Protein 8C9G (pdb70)

Organism: Priestia megaterium (strain ATCC 14581 / DSM 32 / CCUG 1817 / JCM 2506 / NBRC 15308 / NCIMB 9376 / NCTC 10342 / NRRL B-14308 / VKM B-512 / Ford 19) (NCBI:txid1348623)

Solvent-accessible surface area: 75928 Å² total; per-residue (Å²): 153,128,32,88,103,0,14,45,49,47,153,53,148,5,50,68,115,0,72,7,29,96,66,2,42,133,27,29,119,85,20,66,156,18,79,12,18,85,72,1,29,144,88,0,127,77,66,82,60,16,0,3,4,0,6,18,16,39,0,58,34,116,6,101,4,23,38,0,1,14,3,0,0,0,2,0,2,3,4,7,24,0,3,39,24,60,10,0,5,2,3,0,1,0,12,0,0,0,31,19,0,3,46,16,3,48,146,108,102,189,25,70,103,181,144,42,77,76,5,72,1,6,104,62,0,66,106,33,0,67,111,38,0,71,34,3,44,102,28,0,64,39,0,3,6,15,7,21,10,122,85,10,3,0,0,12,40,44,70,2,3,0,22,0,0,65,0,0,6,35,2,17,146,109,46,28,16,54,83,15,86,73,17,11,36,10,0,12,53,25,82,2,0,14,10,54,29,13,16,48,116,98,111,38,161,13,10,6,0,13,0,2,0,50,8,85,59,1,76,86,37,6,89,112,86,3,52,0,0,0,78,13,25,33,0,10,9,0,0,0,0,21,0,0,0,0,22,18,53,38,93,1,0,1,0,51,2,79,78,22,38,16,1,0,2,41,130,9,17,98,81,2,2,108,75,21,135,28,76,100,68,114,77,89,84,61,18,46,0,39,85,0,66,162,1,26,0,34,0,6,22,57,131,68,73,0,73,1,0,1,4,129,52,2,64,49,108,53,13,3,0,1,51,12,1,2,0,0,15,12,111,61,25,26,99,7,0,95,113,58,64,14,114,40,14,22,0,1,36,39,113,0,66,3,34,100,86,0,79,74,10,109,48,63,61,7,59,151,0,23,137,45,0,6,66,73,0,116,126,81,52,5,31,40,46,73,27,114,60,87,57,66,29,16,11,3,54,67,46,100,116,35,1,1,56,24,10,21,51,4,4,6,1,3,0,114,78,2,53,126,64,0,28,125,6,0,77,140,9,145,9,32,18,101,103,0,47,77,110,0,60,54,51,0,128,106,39,52,42,17,7,0,0,2,58,37,14,5,0,0,1,0,1,0,0,32,4,63,67,144,96,71,4,50,63,75,94,1,8,118,50,0,14,86,16,0,86,126,92,8,6,23,8,2,45,102,80,103,0,99,80,0,4,13,178,66,32,130,56,165,8,7,115,109,20,160,20,81,41,13,94,16,0,0,0,11,32,0,0,4,0,0,0,0,8,5,0,1,93,54,41,181,58,14,78,49,56,0,25,5,0,0,14,8,30,77,35,3,91,2,6,0,11,6,0,0,2,0,0,5,3,34,56,42,106,10,0,3,110,10,1,0,1,12,5,83,13,29,8,28,124,24,89,146,35,40,196,111,103,63,21,65,20,82,1,57,112,4,3,130,98,35,0,0,0,7,0,0,6,2,0,0,31,21,100,5,42,61,85,7,130,0,26,63,96,44,1,112,112,8,23,95,14,2,83,71,5,0,63,0,2,62,34,0,6,2,6,0,59,43,6,62,25,109,102,26,58,28,52,52,136,107,8,52,62,0,0,48,0,2,7,4,40,4,17,135,11,2,76,119,0,44,134,10,3,65,66,34,71,1,16,42,3,24,97,14,6,38,68,9,0,22,95,19,0,53,55,1,0,9,38,3,0,52,31,7,0,7,5,28,11,70,107,40,99,65,7,13,4,0,0,20,1,0,29,70,2,0,35,7,0,0,35,0,7,2,0,8,4,2,2,4,0,7,7,0,6,85,61,4,31,92,48,125,76,94,2,1,4,23,13,55,14,17,146,72,84,156,10,149,32,22,117,125,6,46,136,37,0,57,24,0,29,96,0,4,59,20,0,61,58,0,10,84,33,3,68,30,50,16,16,3,20,26,32,27,8,0,40,0,16,0,39,29,61,78,110,2,109,125,18,20,88,57,13,119,23,93,14,9,47,3,0,36,9,24,63,44,81,60,21,162,52,166,37,48,108,142,19,41,110,30,76,51,2,22,0,36,13,36,45,10,129,45,115,89,0,88,0,2,22,22,16,20,107,40,16,53,122,49,166,96,15,81,54,0,7,58,70,0,1,65,14,0,71,86,93,57,74,128,187,124,148,24,73,138,20,19,37,47,19,148,35,160,0,38,57,103,7,70,8,31,91,77,0,55,133,21,31,112,105,18,59,141,35,90,13,24,88,85,0,24,141,91,0,127,76,61,89,64,17,1,3,2,0,6,17,14,49,0,40,35,85,4,103,5,20,33,0,0,10,2,0,0,0,2,0,2,3,4,7,20,0,2,39,28,60,12,0,6,2,3,0,0,0,11,0,0,1,12,2,0,2,59,15,14,37,152,93,169,187,42,63,86,175,110,82,72,64,7,76,3,4,111,62,0,72,106,31,0,75,96,39,0,64,34,1,34,94,34,1,71,44,0,4,6,14,8,14,12,122,87,14,5,0,0,14,43,45,88,2,6,3,24,0,0,57,1,0,4,40,3,16,122,90,43,26,10,78,83,26,74,64,0,9,21,8,0,9,59,12,68,0,0,4,10,102,36,12,11,78,124,89,98,40,153,14,7,4,0,13,0,6,0,63,6,68,54,8,124,89,24,10,87,121,106,0,46,0,0,0,72,16,35,27,0,9,11,0,0,0,1,28,0,0,0,0,13,19,43,37,86,1,3,1,0,54,0,91,73,21,48,18,2,0,0,55,99,6,10,128,60,0,6,141,62,16,123,26,72,107,78,105,89,87,84,106,21,76,0,46,99,0,56,135,0,30,0,36,0,12,12,52,102,63,82,0,43,0,0,17,3,74,40,4,66,46,126,67,12,3,2,1,50,13,0,0,0,0,9,21,73,68,18,31,103,6,0,97,108,32,63,21,115,59,21,22,0,5,56,36,107,0,70,3,45,113,72,0,80,74,8,108,43,68,65,3,56,149,0,24,153,44,0,9,71,77,0,100,129,90,44,8,29,35,55,70,37,120,88,84,54,78,22,17,11,0,69,126,45,94,105,25,0,0,47,26,15,37,41,0,3,3,2,8,2,114,99,15,48,104,60,2,48,73,0,1,127,150,6,151,12,31,13,114,107,0,67,81,113,0,95,54,58,2,101,99,46,41,35,15,9,0,0,0,57,15,5,6,0,0,0,0,0,0,0,24,2,55,77,136,88,56,3,57,57,70,98,0,9,73,52,2,1,60,22,1,111,105,103,8,2,16,4,0,34,93,88,110,6,74,60,2,6,21,181,71,22,108,47,172,13,7,109,104,30,166,15,76,49,16,92,16,0,0,6,24,64,0,0,5,0,0,0,0,34,8,0,0,83,81,60,180,56,12,76,52,63,0,33,9,0,0,20,8,31,66,36,4,129,1,6,0,5,8,0,1,2,0,0,6,4,36,58,22,71,12,0,3,140,6,2,0,1,11,4,90,15,22,9,31,127,24,101,148,42,42,195,114,105,61,20,57,17,73,2,52,110,6,11,162,125,42,0,0,0,10,0,0,7,0,0,0,25,23,96,6,43,63,79,7,123,0,25,93,97,41,2,126,118,6,21,52,18,12,73,70,5,5,34,5,0,46,27,0,9,2,2,5,68,46,7,67,19,113,94,34,48,32,47,32,117,114,6,43,38,0,0,39,9,4,1,8,57,4,14,134,14,5,44,103,0,38,126,1,2,73,65,33,73,1,16,32,5,24,94,23,6,43,64,5,1,45,100,50,0,42,52,5,0,8,26,5,0,20,29,4,0,0,0,30,11,72,105,39,118,62,3,14,2,0,0,8,0,0,25,60,1,0,34,11,0,0,33,0,8,0,0,6,4,2,4,2,0,6,11,0,6,103,70,5,30,85,38,131,75,104,0,0,2,22,14,56,19,12,148,60,79,148,10,145,43,7,120,140,10,36,129,40,0,53,24,0,43,90,0,16,78,20,1,70,118,0,12,73,46,3,100,61,95,22,42,2,7,23,33,18,16,0,58,0,16,0,44,31,66,81,98,5,89,111,19,15,79,52,12,104,23,82,18,7,63,2,6,43,10,24,51,46,77,47,20,192,54,120,104,35,104,132,18,31,123,51,98,59,6,15,0,45,17,45,144,2,146,42,129,81,0,94,3,0,13,22,18,20,100,39,26,38,129,54,144,83,39,64,55,3,7,65,46,0,4,77,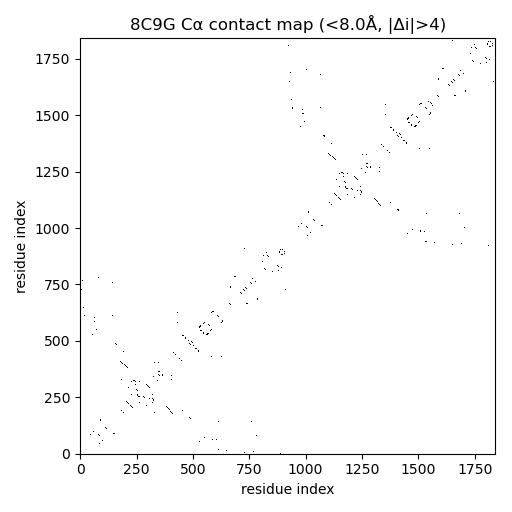5,9,80,57,92,94,90,124,147

Nearest PDB structures (foldseek):
  8c9g-assembly1_A  TM=1.001E+00  e=0.000E+00  Priestia megaterium
  8c9f-assembly1_A  TM=9.864E-01  e=0.000E+00  Priestia megaterium
  1ffy-assembly1_A  TM=9.014E-01  e=6.460E-103  Staphylococcus aureus
  8c8v-assembly1_A  TM=8.652E-01  e=2.230E-61  Priestia megaterium NBRC 15308 = ATCC 14581
  8c8w-assembly1_A  TM=8.673E-01  e=3.957E-60  Priestia megaterium

Structure (mmCIF, N/CA/C/O backbone):
data_8C9G
#
_entry.id   8C9G
#
_cell.length_a   66.820
_cell.length_b   144.280
_cell.length_c   108.370
_cell.angle_alpha   90.000
_cell.angle_beta   95.640
_cell.angle_gamma   90.000
#
_symmetry.space_group_name_H-M   'P 1 21 1'
#
loop_
_entity.id
_entity.type
_entity.pdbx_description
1 polymer 'Isoleucine--tRNA ligase'
2 non-polymer 'ZINC ION'
3 non-polymer MUPIROCIN
4 non-polymer 'CHLORIDE ION'
5 non-polymer 'SODIUM ION'
6 non-polymer GLYCEROL
7 water water
#
loop_
_atom_site.group_PDB
_atom_site.id
_atom_site.type_symbol
_atom_site.label_atom_id
_atom_site.label_alt_id
_atom_site.label_comp_id
_atom_site.label_asym_id
_atom_site.label_entity_id
_atom_site.label_seq_id
_atom_site.pdbx_PDB_ins_code
_atom_site.Cartn_x
_atom_site.Cartn_y
_atom_site.Cartn_z
_atom_site.occupancy
_atom_site.B_iso_or_equiv
_atom_site.auth_seq_id
_atom_site.auth_comp_id
_atom_site.auth_asym_id
_atom_site.auth_atom_id
_atom_site.pdbx_PDB_model_num
ATOM 1 N N . MET A 1 1 ? 32.16589 8.32674 88.99094 1.000 74.75080 1 MET A N 1
ATOM 2 C CA . MET A 1 1 ? 31.11470 8.18875 87.98957 1.000 88.79767 1 MET A CA 1
ATOM 3 C C . MET A 1 1 ? 31.11448 9.34399 86.99534 1.000 89.88039 1 MET A C 1
ATOM 4 O O . MET A 1 1 ? 30.83522 10.48716 87.35759 1.000 82.19016 1 MET A O 1
ATOM 9 N N . GLU A 1 2 ? 31.43592 9.03638 85.74136 1.000 88.52578 2 GLU A N 1
ATOM 10 C CA . GLU A 1 2 ? 31.31067 10.01843 84.67450 1.000 82.36497 2 GLU A CA 1
ATOM 11 C C . GLU A 1 2 ? 29.84557 10.38696 84.47290 1.000 86.23640 2 GLU A C 1
ATOM 12 O O . GLU A 1 2 ? 28.96932 9.51806 84.44048 1.000 80.56098 2 GLU A O 1
ATOM 18 N N . TYR A 1 3 ? 29.58042 11.68981 84.33884 1.000 87.03207 3 TYR A N 1
ATOM 19 C CA . TYR A 1 3 ? 28.20122 12.14998 84.20350 1.000 75.35256 3 TYR A CA 1
ATOM 20 C C . TYR A 1 3 ? 27.58925 11.73311 82.87174 1.000 74.79757 3 TYR A C 1
ATOM 21 O O . TYR A 1 3 ? 26.38143 11.47489 82.80400 1.000 64.25030 3 TYR A O 1
ATOM 30 N N . LYS A 1 4 ? 28.39415 11.66215 81.80706 1.000 71.56754 4 LYS A N 1
ATOM 31 C CA . LYS A 1 4 ? 27.87665 11.20157 80.52391 1.000 63.88145 4 LYS A CA 1
ATOM 32 C C . LYS A 1 4 ? 27.43752 9.74513 80.56920 1.000 71.78715 4 LYS A C 1
ATOM 33 O O . LYS A 1 4 ? 26.59661 9.33886 79.76040 1.000 78.41929 4 LYS A O 1
ATOM 39 N N . ASP A 1 5 ? 27.97922 8.95518 81.49543 1.000 79.23687 5 ASP A N 1
ATOM 40 C CA . ASP A 1 5 ? 27.52015 7.58730 81.69261 1.000 81.70014 5 ASP A CA 1
ATOM 41 C C . ASP A 1 5 ? 26.18124 7.51558 82.41328 1.000 72.41465 5 ASP A C 1
ATOM 42 O O . ASP A 1 5 ? 25.61400 6.42377 82.52335 1.000 79.33835 5 ASP A O 1
ATOM 47 N N . THR A 1 6 ? 25.66941 8.64244 82.90589 1.000 72.40343 6 THR A N 1
ATOM 48 C CA . THR A 1 6 ? 24.38598 8.69662 83.59077 1.000 70.58053 6 THR A CA 1
ATOM 49 C C . THR A 1 6 ? 23.26300 9.20795 82.69665 1.000 76.32164 6 THR A C 1
ATOM 50 O O . THR A 1 6 ? 22.15737 9.45402 83.18940 1.000 83.34807 6 THR A O 1
ATOM 54 N N . LEU A 1 7 ? 23.51836 9.37616 81.40211 1.000 68.53286 7 LEU A N 1
ATOM 55 C CA . LEU A 1 7 ? 22.51377 9.84495 80.45855 1.000 58.13412 7 LEU A CA 1
ATOM 56 C C . LEU A 1 7 ? 21.91160 8.66562 79.70633 1.000 65.77384 7 LEU A C 1
ATOM 57 O O . LEU A 1 7 ? 22.61962 7.72702 79.33013 1.000 72.97438 7 LEU A O 1
ATOM 62 N N . LEU A 1 8 ? 20.59553 8.71394 79.50330 1.000 55.99889 8 LEU A N 1
ATOM 63 C CA . LEU A 1 8 ? 19.88357 7.67277 78.76286 1.000 49.48009 8 LEU A CA 1
ATOM 64 C C . LEU A 1 8 ? 19.84759 8.04236 77.27929 1.000 56.78792 8 LEU A C 1
ATOM 65 O O . LEU A 1 8 ? 18.83193 8.46698 76.72585 1.000 59.94499 8 LEU A O 1
ATOM 70 N N . MET A 1 9 ? 21.00134 7.87167 76.63787 1.000 58.68764 9 MET A N 1
ATOM 71 C CA . MET A 1 9 ? 21.12819 8.18168 75.22408 1.000 62.39926 9 MET A CA 1
ATOM 72 C C . MET A 1 9 ? 20.40377 7.13393 74.37718 1.000 57.47972 9 MET A C 1
ATOM 73 O O . MET A 1 9 ? 20.23983 5.98645 74.80207 1.000 51.31879 9 MET A O 1
ATOM 78 N N . PRO A 1 10 ? 19.94833 7.50846 73.17916 1.000 55.81708 10 PRO A N 1
ATOM 79 C CA . PRO A 1 10 ? 19.27475 6.53340 72.31248 1.000 57.17394 10 PRO A CA 1
ATOM 80 C C . PRO A 1 10 ? 20.21022 5.39229 71.94745 1.000 59.10763 10 PRO A C 1
ATOM 81 O O . PRO A 1 10 ? 21.41412 5.58511 71.76255 1.000 59.73886 10 PRO A O 1
ATOM 85 N N . LYS A 1 11 ? 19.64529 4.19074 71.85663 1.000 54.89950 11 LYS A N 1
ATOM 86 C CA . LYS A 1 11 ? 20.41542 2.99175 71.53679 1.000 62.23852 11 LYS A CA 1
ATOM 87 C C . LYS A 1 11 ? 19.57263 2.11984 70.61791 1.000 60.09043 11 LYS A C 1
ATOM 88 O O . LYS A 1 11 ? 18.53492 1.59723 71.03661 1.000 65.34359 11 LYS A O 1
ATOM 94 N N . THR A 1 12 ? 20.01048 1.96959 69.36950 1.000 48.90008 12 THR A N 1
ATOM 95 C CA . THR A 1 12 ? 19.31672 1.11395 68.41945 1.000 54.02518 12 THR A CA 1
ATOM 96 C C . THR A 1 12 ? 20.31292 0.58541 67.39837 1.000 53.04290 12 THR A C 1
ATOM 97 O O . THR A 1 12 ? 21.34530 1.20764 67.13398 1.000 53.89954 12 THR A O 1
ATOM 101 N N . GLU A 1 13 ? 19.99068 -0.57561 66.83077 1.000 60.79870 13 GLU A N 1
ATOM 102 C CA . GLU A 1 13 ? 20.77933 -1.16262 65.75563 1.000 51.95794 13 GLU A CA 1
ATOM 103 C C . GLU A 1 13 ? 20.39831 -0.61733 64.38861 1.000 50.31411 13 GLU A C 1
ATOM 104 O O . GLU A 1 13 ? 20.99018 -1.02893 63.38555 1.000 53.81618 13 GLU A O 1
ATOM 110 N N . PHE A 1 14 ? 19.42864 0.27988 64.32967 1.000 55.05549 14 PHE A N 1
ATOM 111 C CA . PHE A 1 14 ? 19.01758 0.89336 63.07514 1.000 51.46480 14 PHE A CA 1
ATOM 112 C C . PHE A 1 14 ? 20.07681 1.89252 62.62606 1.000 45.15637 14 PHE A C 1
ATOM 113 O O . PHE A 1 14 ? 20.33926 2.86724 63.34341 1.000 48.11665 14 PHE A O 1
ATOM 121 N N . PRO A 1 15 ? 20.70552 1.69886 61.46993 1.000 46.70494 15 PRO A N 1
ATOM 122 C CA . PRO A 1 15 ? 21.78800 2.59957 61.06028 1.000 40.74126 15 PRO A CA 1
ATOM 123 C C . PRO A 1 15 ? 21.26720 3.97545 60.68002 1.000 47.25503 15 PRO A C 1
ATOM 124 O O . PRO A 1 15 ? 20.15951 4.12846 60.15906 1.000 51.87613 15 PRO A O 1
ATOM 128 N N . MET A 1 16 ? 22.09314 4.98946 60.94137 1.000 54.56732 16 MET A N 1
ATOM 129 C CA . MET A 1 16 ? 21.75084 6.33980 60.50844 1.000 47.30839 16 MET A CA 1
ATOM 130 C C . MET A 1 16 ? 21.75274 6.44034 58.98984 1.000 51.24378 16 MET A C 1
ATOM 131 O O . MET A 1 16 ? 20.77707 6.90259 58.38692 1.000 56.07049 16 MET A O 1
ATOM 136 N N . ARG A 1 17 ? 22.83361 5.99291 58.35433 1.000 55.45156 17 ARG A N 1
ATOM 137 C CA . ARG A 1 17 ? 22.91562 5.98160 56.90080 1.000 48.91092 17 ARG A CA 1
ATOM 138 C C . ARG A 1 17 ? 22.22261 4.73953 56.35878 1.000 48.87160 17 ARG A C 1
ATOM 139 O O . ARG A 1 17 ? 22.49183 3.62102 56.80733 1.000 53.79926 17 ARG A O 1
ATOM 147 N N . GLY A 1 18 ? 21.32065 4.94232 55.39857 1.000 43.67559 18 GLY A N 1
ATOM 148 C CA . GLY A 1 18 ? 20.53745 3.83037 54.88986 1.000 45.41036 18 GLY A CA 1
ATOM 149 C C . GLY A 1 18 ? 21.38054 2.78134 54.19264 1.000 52.27183 18 GLY A C 1
ATOM 150 O O . GLY A 1 18 ? 21.17893 1.58142 54.39322 1.000 58.57346 18 GLY A O 1
ATOM 151 N N . ASN A 1 19 ? 22.34384 3.21896 53.37572 1.000 61.21440 19 ASN A N 1
ATOM 152 C CA . ASN A 1 19 ? 23.12070 2.32056 52.51853 1.000 50.94762 19 ASN A CA 1
ATOM 153 C C . ASN A 1 19 ? 22.18567 1.45801 51.67520 1.000 49.68650 19 ASN A C 1
ATOM 154 O O . ASN A 1 19 ? 22.38366 0.25184 51.51606 1.000 57.07517 19 ASN A O 1
ATOM 159 N N . LEU A 1 20 ? 21.13998 2.09328 51.14671 1.000 49.83451 20 LEU A N 1
ATOM 160 C CA . LEU A 1 20 ? 20.09492 1.35505 50.44272 1.000 50.86309 20 LEU A CA 1
ATOM 161 C C . LEU A 1 20 ? 20.59542 0.57113 49.23428 1.000 63.41645 20 LEU A C 1
ATOM 162 O O . LEU A 1 20 ? 20.15483 -0.57910 49.06466 1.000 65.24296 20 LEU A O 1
ATOM 167 N N . PRO A 1 21 ? 21.47120 1.09865 48.36863 1.000 61.38045 21 PRO A N 1
ATOM 168 C CA . PRO A 1 21 ? 21.92713 0.28499 47.22864 1.000 56.13799 21 PRO A CA 1
ATOM 169 C C . PRO A 1 21 ? 22.55752 -1.03741 47.63341 1.000 63.76238 21 PRO A C 1
ATOM 170 O O . PRO A 1 21 ? 22.40260 -2.03273 46.91392 1.000 62.54620 21 PRO A O 1
ATOM 174 N N . ASN A 1 22 ? 23.25329 -1.08611 48.76807 1.000 62.90203 22 ASN A N 1
ATOM 175 C CA . ASN A 1 22 ? 23.90165 -2.30858 49.22022 1.000 65.21772 22 ASN A CA 1
ATOM 176 C C . ASN A 1 22 ? 23.06645 -3.10586 50.21408 1.000 67.00647 22 ASN A C 1
ATOM 177 O O . ASN A 1 22 ? 23.38405 -4.27266 50.46613 1.000 68.47661 22 ASN A O 1
ATOM 182 N N . ARG A 1 23 ? 22.01251 -2.51916 50.77923 1.000 66.80438 23 ARG A N 1
ATOM 183 C CA . ARG A 1 23 ? 21.21001 -3.19949 51.78739 1.000 73.22641 23 ARG A CA 1
ATOM 184 C C . ARG A 1 23 ? 19.81078 -3.56876 51.31884 1.000 67.22524 23 ARG A C 1
ATOM 185 O O . ARG A 1 23 ? 19.23371 -4.52289 51.84564 1.000 64.13250 23 ARG A O 1
ATOM 193 N N . GLU A 1 24 ? 19.25171 -2.84591 50.34910 1.000 53.27128 24 GLU A N 1
ATOM 194 C CA . GLU A 1 24 ? 17.95996 -3.24303 49.79503 1.000 55.90638 24 GLU A CA 1
ATOM 195 C C . GLU A 1 24 ? 17.96810 -4.64474 49.19317 1.000 51.50588 24 GLU A C 1
ATOM 196 O O . GLU A 1 24 ? 16.99278 -5.38139 49.42106 1.000 54.55198 24 GLU A O 1
ATOM 202 N N . PRO A 1 25 ? 18.98291 -5.07337 48.42617 1.000 52.92015 25 PRO A N 1
ATOM 203 C CA . PRO A 1 25 ? 18.97374 -6.46730 47.94548 1.000 58.36695 25 PRO A CA 1
ATOM 204 C C . PRO A 1 25 ? 18.88417 -7.49290 49.06068 1.000 53.82090 25 PRO A C 1
ATOM 205 O O . PRO A 1 25 ? 18.19146 -8.50558 48.90626 1.000 58.97390 25 PRO A O 1
ATOM 209 N N . LYS A 1 26 ? 19.55615 -7.25367 50.18854 1.000 54.92621 26 LYS A N 1
ATOM 210 C CA . LYS A 1 26 ? 19.44319 -8.16736 51.32074 1.000 56.70722 26 LYS A CA 1
ATOM 211 C C . LYS A 1 26 ? 18.01209 -8.21773 51.83796 1.000 58.09133 26 LYS A C 1
ATOM 212 O O . LYS A 1 26 ? 17.51539 -9.28652 52.21320 1.000 62.45036 26 LYS A O 1
ATOM 218 N N . MET A 1 27 ? 17.33534 -7.06638 51.86745 1.000 62.41809 27 MET A N 1
ATOM 219 C CA . MET A 1 27 ? 15.91914 -7.04117 52.21860 1.000 55.34628 27 MET A CA 1
ATOM 220 C C . MET A 1 27 ? 15.09307 -7.83799 51.21614 1.000 53.48190 27 MET A C 1
ATOM 221 O O . MET A 1 27 ? 14.17450 -8.57259 51.59801 1.000 49.83126 27 MET A O 1
ATOM 226 N N . GLN A 1 28 ? 15.41140 -7.70830 49.92623 1.000 55.31266 28 GLN A N 1
ATOM 227 C CA . GLN A 1 28 ? 14.65918 -8.41477 48.89615 1.000 54.66397 28 GLN A CA 1
ATOM 228 C C . GLN A 1 28 ? 14.89934 -9.91909 48.95005 1.000 54.31469 28 GLN A C 1
ATOM 229 O O . GLN A 1 28 ? 13.98876 -10.70012 48.65138 1.000 58.25684 28 GLN A O 1
ATOM 235 N N . GLU A 1 29 ? 16.11132 -10.34433 49.31387 1.000 61.64137 29 GLU A N 1
ATOM 236 C CA . GLU A 1 29 ? 16.35650 -11.76569 49.54105 1.000 58.74977 29 GLU A CA 1
ATOM 237 C C . GLU A 1 29 ? 15.56418 -12.27383 50.73942 1.000 58.18754 29 GLU A C 1
ATOM 238 O O . GLU A 1 29 ? 15.03879 -13.39346 50.71661 1.000 61.02578 29 GLU A O 1
ATOM 244 N N . GLN A 1 30 ? 15.47766 -11.46647 51.79928 1.000 60.79476 30 GLN A N 1
ATOM 245 C CA . GLN A 1 30 ? 14.68315 -11.84668 52.96227 1.000 66.81796 30 GLN A CA 1
ATOM 246 C C . GLN A 1 30 ? 13.21049 -11.99022 52.59691 1.000 66.32798 30 GLN A C 1
ATOM 247 O O . GLN A 1 30 ? 12.53698 -12.92135 53.05392 1.000 69.08189 30 GLN A O 1
ATOM 253 N N . TRP A 1 31 ? 12.69563 -11.07854 51.76763 1.000 58.69228 31 TRP A N 1
ATOM 254 C CA . TRP A 1 31 ? 11.32115 -11.19822 51.29133 1.000 59.72836 31 TRP A CA 1
ATOM 255 C C . TRP A 1 31 ? 11.12278 -12.48205 50.49606 1.000 58.69432 31 TRP A C 1
ATOM 256 O O . TRP A 1 31 ? 10.10488 -13.16661 50.65323 1.000 63.44481 31 TRP A O 1
ATOM 267 N N . ALA A 1 32 ? 12.09010 -12.82566 49.63941 1.000 60.04290 32 ALA A N 1
ATOM 268 C CA . ALA A 1 32 ? 11.92652 -13.96652 48.74273 1.000 61.00049 32 ALA A CA 1
ATOM 269 C C . ALA A 1 32 ? 11.76547 -15.27003 49.51484 1.000 54.40053 32 ALA A C 1
ATOM 270 O O . ALA A 1 32 ? 10.88556 -16.07965 49.20031 1.000 59.11604 32 ALA A O 1
ATOM 272 N N . GLU A 1 33 ? 12.60039 -15.48891 50.53284 1.000 52.96980 33 GLU A N 1
ATOM 273 C CA . GLU A 1 33 ? 12.48828 -16.70928 51.32546 1.000 63.53553 33 GLU A CA 1
ATOM 274 C C . GLU A 1 33 ? 11.17412 -16.75042 52.09244 1.000 71.30441 33 GLU A C 1
ATOM 275 O O . GLU A 1 33 ? 10.56742 -17.81792 52.24011 1.000 81.38510 33 GLU A O 1
ATOM 281 N N . MET A 1 34 ? 10.72070 -15.59743 52.58930 1.000 66.04670 34 MET A N 1
ATOM 282 C CA . MET A 1 34 ? 9.46232 -15.54017 53.32165 1.000 57.32453 34 MET A CA 1
ATOM 283 C C . MET A 1 34 ? 8.26912 -15.93921 52.46654 1.000 59.85381 34 MET A C 1
ATOM 284 O O . MET A 1 34 ? 7.22732 -16.30560 53.01903 1.000 59.15703 34 MET A O 1
ATOM 289 N N . ASN A 1 35 ? 8.39423 -15.88286 51.14052 1.000 61.89579 35 ASN A N 1
ATOM 290 C CA . ASN A 1 35 ? 7.23836 -15.95085 50.25034 1.000 64.51108 35 ASN A CA 1
ATOM 291 C C . ASN A 1 35 ? 6.20292 -14.91518 50.67835 1.000 51.84533 35 ASN A C 1
ATOM 292 O O . ASN A 1 35 ? 5.02121 -15.21433 50.86796 1.000 45.11947 35 ASN A O 1
ATOM 297 N N . ILE A 1 36 ? 6.67799 -13.67485 50.83450 1.000 50.04235 36 ILE A N 1
ATOM 298 C CA . ILE A 1 36 ? 5.87896 -12.62580 51.46121 1.000 38.17945 36 ILE A CA 1
ATOM 299 C C . ILE A 1 36 ? 4.59407 -12.39307 50.68017 1.000 41.16871 36 ILE A C 1
ATOM 300 O O . ILE A 1 36 ? 3.52897 -12.16380 51.26742 1.000 43.16023 36 ILE A O 1
ATOM 305 N N . TYR A 1 37 ? 4.66269 -12.46686 49.34876 1.000 39.29261 37 TYR A N 1
ATOM 306 C CA . TYR A 1 37 ? 3.44150 -12.35648 48.56013 1.000 44.50775 37 TYR A CA 1
ATOM 307 C C . TYR A 1 37 ? 2.46631 -13.47303 48.90975 1.000 37.78249 37 TYR A C 1
ATOM 308 O O . TYR A 1 37 ? 1.27117 -13.22414 49.10480 1.000 34.30017 37 TYR A O 1
ATOM 317 N N . GLU A 1 38 ? 2.96354 -14.70853 49.01349 1.000 35.57772 38 GLU A N 1
ATOM 318 C CA . GLU A 1 38 ? 2.09857 -15.82613 49.37535 1.000 36.68499 38 GLU A CA 1
ATOM 319 C C . GLU A 1 38 ? 1.51036 -15.63704 50.76725 1.000 39.64272 38 GLU A C 1
ATOM 320 O O . GLU A 1 38 ? 0.31632 -15.87894 50.98375 1.000 35.37192 38 GLU A O 1
ATOM 326 N N . LYS A 1 39 ? 2.33430 -15.19704 51.72169 1.000 41.06649 39 LYS A N 1
ATOM 327 C CA . LYS A 1 39 ? 1.84915 -14.97090 53.07952 1.000 38.70521 39 LYS A CA 1
ATOM 328 C C . LYS A 1 39 ? 0.78587 -13.88138 53.11396 1.000 37.93675 39 LYS A C 1
ATOM 329 O O . LYS A 1 39 ? -0.22913 -14.01663 53.80707 1.000 42.53323 39 LYS A O 1
ATOM 335 N N . VAL A 1 40 ? 1.00094 -12.79222 52.37354 1.000 35.72558 40 VAL A N 1
ATOM 336 C CA . VAL A 1 40 ? 0.01152 -11.71935 52.32967 1.000 33.63103 40 VAL A CA 1
ATOM 337 C C . VAL A 1 40 ? -1.28867 -12.21656 51.71029 1.000 31.57476 40 VAL A C 1
ATOM 338 O O . VAL A 1 40 ? -2.38285 -11.92221 52.20698 1.000 32.15079 40 VAL A O 1
ATOM 342 N N . GLN A 1 41 ? -1.19091 -12.98485 50.62256 1.000 36.54508 41 GLN A N 1
ATOM 343 C CA . GLN A 1 41 ? -2.39034 -13.47605 49.95317 1.000 28.64763 41 GLN A CA 1
ATOM 344 C C . GLN A 1 41 ? -3.15689 -14.45783 50.82998 1.000 39.39858 41 GLN A C 1
ATOM 345 O O . GLN A 1 41 ? -4.39274 -14.47284 50.81702 1.000 49.41500 41 GLN A O 1
ATOM 351 N N . LYS A 1 42 ? -2.44482 -15.29031 51.59221 1.000 41.30959 42 LYS A N 1
ATOM 352 C CA . LYS A 1 42 ? -3.11280 -16.24918 52.46493 1.000 42.26708 42 LYS A CA 1
ATOM 353 C C . LYS A 1 42 ? -3.71078 -15.56998 53.69169 1.000 48.90191 42 LYS A C 1
ATOM 354 O O . LYS A 1 42 ? -4.80415 -15.93730 54.13719 1.000 50.35437 42 LYS A O 1
ATOM 360 N N . ARG A 1 43 ? -3.00747 -14.58437 54.25488 1.000 44.18156 43 ARG A N 1
ATOM 361 C CA . ARG A 1 43 ? -3.53579 -13.87430 55.41494 1.000 36.47944 43 ARG A CA 1
ATOM 362 C C . ARG A 1 43 ? -4.85147 -13.17796 55.09074 1.000 43.46850 43 ARG A C 1
ATOM 363 O O . ARG A 1 43 ? -5.70522 -13.01718 55.97086 1.000 48.67224 43 ARG A O 1
ATOM 371 N N . THR A 1 44 ? -5.04341 -12.77784 53.83453 1.000 34.58728 44 THR A N 1
ATOM 372 C CA . THR A 1 44 ? -6.22601 -12.03621 53.42124 1.000 44.50366 44 THR A CA 1
ATOM 373 C C . THR A 1 44 ? -7.13889 -12.85450 52.51536 1.000 49.52505 44 THR A C 1
ATOM 374 O O . THR A 1 44 ? -7.92533 -12.27796 51.75713 1.000 51.04622 44 THR A O 1
ATOM 378 N N . GLU A 1 45 ? -7.05432 -14.18773 52.57785 1.000 46.55572 45 GLU A N 1
ATOM 379 C CA . GLU A 1 45 ? -7.78081 -15.00993 51.61307 1.000 56.50802 45 GLU A CA 1
ATOM 380 C C . GLU A 1 45 ? -9.28991 -14.87163 51.76903 1.000 53.91102 45 GLU A C 1
ATOM 381 O O . GLU A 1 45 ? -10.02541 -14.99727 50.78317 1.000 63.03531 45 GLU A O 1
ATOM 387 N N . GLY A 1 46 ? -9.77040 -14.61316 52.98341 1.000 51.70665 46 GLY A N 1
ATOM 388 C CA . GLY A 1 46 ? -11.18644 -14.36485 53.17154 1.000 50.40945 46 GLY A CA 1
ATOM 389 C C . GLY A 1 46 ? -11.63580 -12.95845 52.84761 1.000 51.00894 46 GLY A C 1
ATOM 390 O O . GLY A 1 46 ? -12.83945 -12.72259 52.70305 1.000 57.55880 46 GLY A O 1
ATOM 391 N N . ARG A 1 47 ? -10.69531 -12.02548 52.71736 1.000 49.80160 47 ARG A N 1
ATOM 392 C CA . ARG A 1 47 ? -11.02659 -10.63281 52.47577 1.000 48.13346 47 ARG A CA 1
ATOM 393 C C . ARG A 1 47 ? -11.62902 -10.45755 51.08306 1.000 51.31465 47 ARG A C 1
ATOM 394 O O . ARG A 1 47 ? -11.38293 -11.26452 50.18225 1.000 49.05189 47 ARG A O 1
ATOM 402 N N . PRO A 1 48 ? -12.42917 -9.40780 50.88478 1.000 45.50974 48 PRO A N 1
ATOM 403 C CA . PRO A 1 48 ? -12.95982 -9.13243 49.54533 1.000 44.59062 48 PRO A CA 1
ATOM 404 C C . PRO A 1 48 ? -11.83763 -8.85896 48.55651 1.000 45.82017 48 PRO A C 1
ATOM 405 O O . PRO A 1 48 ? -10.74946 -8.40832 48.92099 1.000 62.95267 48 PRO A O 1
ATOM 409 N N . LEU A 1 49 ? -12.11457 -9.14639 47.29114 1.000 38.48554 49 LEU A N 1
ATOM 410 C CA . LEU A 1 49 ? -11.09526 -9.13318 46.25244 1.000 49.89420 49 LEU A CA 1
ATOM 411 C C . LEU A 1 49 ? -10.97935 -7.74837 45.62612 1.000 44.69293 49 LEU A C 1
ATOM 412 O O . LEU A 1 49 ? -11.99047 -7.11894 45.29988 1.000 48.93355 49 LEU A O 1
ATOM 417 N N . PHE A 1 50 ? -9.74409 -7.27521 45.47400 1.000 43.42827 50 PHE A N 1
ATOM 418 C CA . PHE A 1 50 ? -9.43441 -6.08453 44.69045 1.000 47.43263 50 PHE A CA 1
ATOM 419 C C . PHE A 1 50 ? -8.38522 -6.46375 43.65676 1.000 49.80016 50 PHE A C 1
ATOM 420 O O . PHE A 1 50 ? -7.30916 -6.95611 44.01464 1.000 56.98842 50 PHE A O 1
ATOM 428 N N . VAL A 1 51 ? -8.69172 -6.22949 42.38370 1.000 47.82958 51 VAL A N 1
ATOM 429 C CA . VAL A 1 51 ? -7.85162 -6.67176 41.27574 1.000 42.08737 51 VAL A CA 1
ATOM 430 C C . VAL A 1 51 ? -7.35168 -5.44918 40.52041 1.000 46.96214 51 VAL A C 1
ATOM 431 O O . VAL A 1 51 ? -8.15089 -4.67392 39.97907 1.000 45.23313 51 VAL A O 1
ATOM 435 N N . LEU A 1 52 ? -6.03368 -5.28119 40.48109 1.000 48.48979 52 LEU A N 1
ATOM 436 C CA . LEU A 1 52 ? -5.37901 -4.29414 39.62620 1.000 50.29826 52 LEU A CA 1
ATOM 437 C C . LEU A 1 52 ? -4.66535 -5.09531 38.54283 1.000 46.79087 52 LEU A C 1
ATOM 438 O O . LEU A 1 52 ? -3.58125 -5.63706 38.77009 1.000 49.97139 52 LEU A O 1
ATOM 443 N N . HIS A 1 53 ? -5.28074 -5.18090 37.36987 1.000 47.34902 53 HIS A N 1
ATOM 444 C CA . HIS A 1 53 ? -4.76757 -6.03289 36.30550 1.000 49.13292 53 HIS A CA 1
ATOM 445 C C . HIS A 1 53 ? -3.55225 -5.38625 35.65088 1.000 48.37140 53 HIS A C 1
ATOM 446 O O . HIS A 1 53 ? -3.62946 -4.25633 35.15392 1.000 54.01445 53 HIS A O 1
ATOM 453 N N . ASP A 1 54 ? -2.44111 -6.11759 35.62770 1.000 45.14877 54 ASP A N 1
ATOM 454 C CA . ASP A 1 54 ? -1.19301 -5.60450 35.08278 1.000 46.30139 54 ASP A CA 1
ATOM 455 C C . ASP A 1 54 ? -1.24496 -5.58554 33.56025 1.000 43.69079 54 ASP A C 1
ATOM 456 O O . ASP A 1 54 ? -1.57802 -6.59334 32.92961 1.000 46.57456 54 ASP A O 1
ATOM 461 N N . GLY A 1 55 ? -0.91723 -4.43757 32.97146 1.000 43.90281 55 GLY A N 1
ATOM 462 C CA . GLY A 1 55 ? -0.76709 -4.33708 31.53912 1.000 38.76317 55 GLY A CA 1
ATOM 463 C C . GLY A 1 55 ? 0.54078 -4.95370 31.09340 1.000 39.28976 55 GLY A C 1
ATOM 464 O O . GLY A 1 55 ? 1.59016 -4.72577 31.70011 1.000 48.47434 55 GLY A O 1
ATOM 465 N N . PRO A 1 56 ? 0.50803 -5.74628 30.02634 1.000 42.21098 56 PRO A N 1
ATOM 466 C CA . PRO A 1 56 ? 1.69930 -6.50675 29.62588 1.000 39.87122 56 PRO A CA 1
ATOM 467 C C . PRO A 1 56 ? 2.70854 -5.62709 28.91063 1.000 51.35956 56 PRO A C 1
ATOM 468 O O . PRO A 1 56 ? 2.43650 -5.11449 27.81397 1.000 51.85106 56 PRO A O 1
ATOM 472 N N . PRO A 1 57 ? 3.88781 -5.42838 29.49360 1.000 50.83762 57 PRO A N 1
ATOM 473 C CA . PRO A 1 57 ? 4.95364 -4.72748 28.77720 1.000 42.35798 57 PRO A CA 1
ATOM 474 C C . PRO A 1 57 ? 5.67804 -5.66300 27.82471 1.000 52.95768 57 PRO A C 1
ATOM 475 O O . PRO A 1 57 ? 5.83682 -6.85746 28.08596 1.000 54.36555 57 PRO A O 1
ATOM 479 N N . TYR A 1 58 ? 6.11447 -5.10351 26.70008 1.000 54.30935 58 TYR A N 1
ATOM 480 C CA . TYR A 1 58 ? 6.84640 -5.89630 25.72315 1.000 46.91890 58 TYR A CA 1
ATOM 481 C C . TYR A 1 58 ? 8.18750 -6.33130 26.30298 1.000 49.38898 58 TYR A C 1
ATOM 482 O O . TYR A 1 58 ? 8.89763 -5.53661 26.92676 1.000 54.62473 58 TYR A O 1
ATOM 491 N N . ALA A 1 59 ? 8.53069 -7.60232 26.10536 1.000 47.52563 59 ALA A N 1
ATOM 492 C CA . ALA A 1 59 ? 9.76123 -8.16618 26.65506 1.000 51.62910 59 ALA A CA 1
ATOM 493 C C . ALA A 1 59 ? 10.84267 -8.12910 25.57932 1.000 58.44109 59 ALA A C 1
ATOM 494 O O . ALA A 1 59 ? 11.13290 -9.12115 24.91123 1.000 53.88383 59 ALA A O 1
ATOM 496 N N . ASN A 1 60 ? 11.44517 -6.95401 25.40993 1.000 56.05537 60 ASN A N 1
ATOM 497 C CA . ASN A 1 60 ? 12.53867 -6.80292 24.45919 1.000 60.19034 60 ASN A CA 1
ATOM 498 C C . ASN A 1 60 ? 13.83011 -6.33778 25.11077 1.000 65.86889 60 ASN A C 1
ATOM 499 O O . ASN A 1 60 ? 14.89411 -6.90264 24.83184 1.000 81.45668 60 ASN A O 1
ATOM 504 N N . GLY A 1 61 ? 13.77706 -5.31381 25.95824 1.000 51.60807 61 GLY A N 1
ATOM 505 C CA . GLY A 1 61 ? 14.98699 -4.79212 26.56262 1.000 47.01588 61 GLY A CA 1
ATOM 506 C C . GLY A 1 61 ? 14.85385 -4.46308 28.03416 1.000 58.21037 61 GLY A C 1
ATOM 507 O O . GLY A 1 61 ? 13.97729 -4.99265 28.72445 1.000 54.67729 61 GLY A O 1
ATOM 508 N N . ASP A 1 62 ? 15.72847 -3.58912 28.52419 1.000 53.00829 62 ASP A N 1
ATOM 509 C CA . ASP A 1 62 ? 15.69900 -3.18768 29.92084 1.000 45.68714 62 ASP A CA 1
ATOM 510 C C . ASP A 1 62 ? 14.50891 -2.26947 30.19200 1.000 54.09892 62 ASP A C 1
ATOM 511 O O . ASP A 1 62 ? 13.97093 -1.62049 29.29000 1.000 46.16794 62 ASP A O 1
ATOM 516 N N . ILE A 1 63 ? 14.09876 -2.22104 31.45973 1.000 53.34481 63 ILE A N 1
ATOM 517 C CA . ILE A 1 63 ? 12.97417 -1.38574 31.86336 1.000 47.28692 63 ILE A CA 1
ATOM 518 C C . ILE A 1 63 ? 13.43788 0.06050 31.98000 1.000 49.75004 63 ILE A C 1
ATOM 519 O O . ILE A 1 63 ? 14.58158 0.33871 32.36298 1.000 47.38688 63 ILE A O 1
ATOM 524 N N . HIS A 1 64 ? 12.55736 0.99035 31.62394 1.000 52.13859 64 HIS A N 1
ATOM 525 C CA . HIS A 1 64 ? 12.85440 2.41503 31.67351 1.000 53.31925 64 HIS A CA 1
ATOM 526 C C . HIS A 1 64 ? 12.03933 3.08129 32.78053 1.000 55.23387 64 HIS A C 1
ATOM 527 O O . HIS A 1 64 ? 11.32567 2.42638 33.54685 1.000 52.57298 64 HIS A O 1
ATOM 534 N N . MET A 1 65 ? 12.16047 4.40851 32.86111 1.000 52.30109 65 MET A N 1
ATOM 535 C CA . MET A 1 65 ? 11.51384 5.14632 33.94087 1.000 48.96721 65 MET A CA 1
ATOM 536 C C . MET A 1 65 ? 9.99592 5.04910 33.86199 1.000 49.06900 65 MET A C 1
ATOM 537 O O . MET A 1 65 ? 9.32145 5.04352 34.89853 1.000 49.58395 65 MET A O 1
ATOM 542 N N . GLY A 1 66 ? 9.44055 4.98233 32.65017 1.000 42.43717 66 GLY A N 1
ATOM 543 C CA . GLY A 1 66 ? 8.00859 4.76880 32.51829 1.000 44.84107 66 GLY A CA 1
ATOM 544 C C . GLY A 1 66 ? 7.56151 3.45766 33.13496 1.000 52.83646 66 GLY A C 1
ATOM 545 O O . GLY A 1 66 ? 6.53327 3.39948 33.81425 1.000 56.29255 66 GLY A O 1
ATOM 546 N N . HIS A 1 67 ? 8.33039 2.38777 32.90959 1.000 47.44196 67 HIS A N 1
ATOM 547 C CA . HIS A 1 67 ? 8.04459 1.11369 33.56337 1.000 48.74161 67 HIS A CA 1
ATOM 548 C C . HIS A 1 67 ? 8.13848 1.24286 35.07837 1.000 49.08122 67 HIS A C 1
ATOM 549 O O . HIS A 1 67 ? 7.24091 0.80719 35.80905 1.000 52.65937 67 HIS A O 1
ATOM 556 N N . ALA A 1 68 ? 9.22397 1.84687 35.56766 1.000 46.50625 68 ALA A N 1
ATOM 557 C CA . ALA A 1 68 ? 9.41075 1.98186 37.00769 1.000 47.05673 68 ALA A CA 1
ATOM 558 C C . ALA A 1 68 ? 8.30056 2.81943 37.62655 1.000 49.21328 68 ALA A C 1
ATOM 559 O O . ALA A 1 68 ? 7.79584 2.49581 38.70843 1.000 40.69183 68 ALA A O 1
ATOM 561 N N . LEU A 1 69 ? 7.90374 3.89985 36.95163 1.000 51.84193 69 LEU A N 1
ATOM 562 C CA . LEU A 1 69 ? 6.78025 4.69438 37.43397 1.000 48.13380 69 LEU A CA 1
ATOM 563 C C . LEU A 1 69 ? 5.50506 3.86334 37.48240 1.000 50.16567 69 LEU A C 1
ATOM 564 O O . LEU A 1 69 ? 4.75935 3.91464 38.46736 1.000 44.94080 69 LEU A O 1
ATOM 569 N N . ASN A 1 70 ? 5.24968 3.07653 36.43237 1.000 52.79268 70 ASN A N 1
ATOM 570 C CA . ASN A 1 70 ? 4.01415 2.30316 36.35721 1.000 48.99223 70 ASN A CA 1
ATOM 571 C C . ASN A 1 70 ? 3.93936 1.26824 37.47339 1.000 44.55060 70 ASN A C 1
ATOM 572 O O . ASN A 1 70 ? 2.95615 1.21587 38.22191 1.000 44.57535 70 ASN A O 1
ATOM 577 N N . LYS A 1 71 ? 4.98261 0.44455 37.60967 1.000 48.91494 71 LYS A N 1
ATOM 578 C CA . LYS A 1 71 ? 4.95734 -0.63411 38.59521 1.000 47.43088 71 LYS A CA 1
ATOM 579 C C . LYS A 1 71 ? 4.86544 -0.09306 40.01580 1.000 43.22701 71 LYS A C 1
ATOM 580 O O . LYS A 1 71 ? 4.11040 -0.61984 40.84091 1.000 48.15724 71 LYS A O 1
ATOM 586 N N . ILE A 1 72 ? 5.62563 0.95859 40.32006 1.000 42.72133 72 ILE A N 1
ATOM 587 C CA . ILE A 1 72 ? 5.62233 1.50634 41.67162 1.000 40.67967 72 ILE A CA 1
ATOM 588 C C . ILE A 1 72 ? 4.26403 2.11860 41.99835 1.000 40.18928 72 ILE A C 1
ATOM 589 O O . ILE A 1 72 ? 3.77273 2.00225 43.12801 1.000 38.40827 72 ILE A O 1
ATOM 594 N N . LEU A 1 73 ? 3.62759 2.76472 41.01661 1.000 40.35193 73 LEU A N 1
ATOM 595 C CA . LEU A 1 73 ? 2.25566 3.22742 41.20984 1.000 39.63154 73 LEU A CA 1
ATOM 596 C C . LEU A 1 73 ? 1.31500 2.05802 41.46778 1.000 43.51753 73 LEU A C 1
ATOM 597 O O . LEU A 1 73 ? 0.47928 2.11281 42.37822 1.000 43.14121 73 LEU A O 1
ATOM 602 N N . LYS A 1 74 ? 1.44102 0.98675 40.67805 1.000 42.14704 74 LYS A N 1
ATOM 603 C CA . LYS A 1 74 ? 0.65074 -0.21407 40.92907 1.000 44.21787 74 LYS A CA 1
ATOM 604 C C . LYS A 1 74 ? 0.96597 -0.79367 42.30051 1.000 42.60405 74 LYS A C 1
ATOM 605 O O . LYS A 1 74 ? 0.05897 -1.19707 43.03792 1.000 37.11164 74 LYS A O 1
ATOM 611 N N . ASP A 1 75 ? 2.25174 -0.83124 42.66121 1.000 43.41716 75 ASP A N 1
ATOM 612 C CA . ASP A 1 75 ? 2.65601 -1.40380 43.93975 1.000 43.27574 75 ASP A CA 1
ATOM 613 C C . ASP A 1 75 ? 2.08940 -0.61833 45.11590 1.000 47.88405 75 ASP A C 1
ATOM 614 O O . ASP A 1 75 ? 1.79762 -1.20230 46.16547 1.000 42.74947 75 ASP A O 1
ATOM 619 N N . PHE A 1 76 ? 1.93988 0.70121 44.96711 1.000 49.09887 76 PHE A N 1
ATOM 620 C CA . PHE A 1 76 ? 1.34219 1.50506 46.02923 1.000 43.65644 76 PHE A CA 1
ATOM 621 C C . PHE A 1 76 ? -0.06924 1.02966 46.34028 1.000 41.46155 76 PHE A C 1
ATOM 622 O O . PHE A 1 76 ? -0.42079 0.80168 47.50345 1.000 46.44447 76 PHE A O 1
ATOM 630 N N . ILE A 1 77 ? -0.89223 0.87010 45.30220 1.000 42.50890 77 ILE A N 1
ATOM 631 C CA . ILE A 1 77 ? -2.29898 0.53840 45.50251 1.000 40.65371 77 ILE A CA 1
ATOM 632 C C . ILE A 1 77 ? -2.45689 -0.89681 45.99062 1.000 45.37206 77 ILE A C 1
ATOM 633 O O . ILE A 1 77 ? -3.24855 -1.17201 46.89985 1.000 52.51453 77 ILE A O 1
ATOM 638 N N . VAL A 1 78 ? -1.71216 -1.83352 45.39961 1.000 46.44525 78 VAL A N 1
ATOM 639 C CA . VAL A 1 78 ? -1.83475 -3.23334 45.79768 1.000 44.48505 78 VAL A CA 1
ATOM 640 C C . VAL A 1 78 ? -1.38511 -3.41914 47.24130 1.000 47.28535 78 VAL A C 1
ATOM 641 O O . VAL A 1 78 ? -2.00879 -4.16163 48.01064 1.000 50.39156 78 VAL A O 1
ATOM 645 N N . ARG A 1 79 ? -0.29392 -2.75575 47.63117 1.000 41.39867 79 ARG A N 1
ATOM 646 C CA . ARG A 1 79 ? 0.16535 -2.84659 49.01343 1.000 45.26327 79 ARG A CA 1
ATOM 647 C C . ARG A 1 79 ? -0.83949 -2.22467 49.97702 1.000 47.63085 79 ARG A C 1
ATOM 648 O O . ARG A 1 79 ? -1.12164 -2.79229 51.04033 1.000 42.85651 79 ARG A O 1
ATOM 656 N N . TYR A 1 80 ? -1.38956 -1.05951 49.62677 1.000 42.91504 80 TYR A N 1
ATOM 657 C CA . TYR A 1 80 ? -2.33205 -0.39831 50.52438 1.000 47.81801 80 TYR A CA 1
ATOM 658 C C . TYR A 1 80 ? -3.60412 -1.21801 50.70163 1.000 45.68665 80 TYR A C 1
ATOM 659 O O . TYR A 1 80 ? -4.09873 -1.36736 51.82526 1.000 46.30659 80 TYR A O 1
ATOM 668 N N . LYS A 1 81 ? -4.14876 -1.75473 49.60610 1.000 42.63516 81 LYS A N 1
ATOM 669 C CA . LYS A 1 81 ? -5.37359 -2.54488 49.69900 1.000 44.97651 81 LYS A CA 1
ATOM 670 C C . LYS A 1 81 ? -5.15949 -3.80002 50.53539 1.000 50.02364 81 LYS A C 1
ATOM 671 O O . LYS A 1 81 ? -6.03599 -4.19248 51.31667 1.000 45.50396 81 LYS A O 1
ATOM 677 N N . SER A 1 82 ? -3.99832 -4.44497 50.38393 1.000 43.68112 82 SER A N 1
ATOM 678 C CA . SER A 1 82 ? -3.70542 -5.63606 51.17401 1.000 40.59442 82 SER A CA 1
ATOM 679 C C . SER A 1 82 ? -3.68993 -5.32736 52.66404 1.000 36.67042 82 SER A C 1
ATOM 680 O O . SER A 1 82 ? -3.91688 -6.22278 53.48537 1.000 46.23456 82 SER A O 1
ATOM 683 N N . MET A 1 83 ? -3.42275 -4.07610 53.03058 1.000 34.42965 83 MET A N 1
ATOM 684 C CA . MET A 1 83 ? -3.43905 -3.64223 54.41957 1.000 39.39836 83 MET A CA 1
ATOM 685 C C . MET A 1 83 ? -4.73613 -2.94691 54.81001 1.000 39.61035 83 MET A C 1
ATOM 686 O O . MET A 1 83 ? -4.87013 -2.51974 55.96017 1.000 38.88379 83 MET A O 1
ATOM 691 N N . SER A 1 84 ? -5.69420 -2.82707 53.89019 1.000 44.04583 84 SER A N 1
ATOM 692 C CA . SER A 1 84 ? -6.91778 -2.07245 54.13244 1.000 44.21890 84 SER A CA 1
ATOM 693 C C . SER A 1 84 ? -8.16028 -2.95543 54.14639 1.000 42.45314 84 SER A C 1
ATOM 694 O O . SER A 1 84 ? -9.27823 -2.44586 54.02219 1.000 38.35033 84 SER A O 1
ATOM 697 N N . GLY A 1 85 ? -7.99165 -4.26560 54.29192 1.000 48.67839 85 GLY A N 1
ATOM 698 C CA . GLY A 1 85 ? -9.12735 -5.16098 54.31996 1.000 49.88776 85 GLY A CA 1
ATOM 699 C C . GLY A 1 85 ? -9.53862 -5.71099 52.97669 1.000 48.18342 85 GLY A C 1
ATOM 700 O O . GLY A 1 85 ? -10.72460 -5.99328 52.77309 1.000 47.64380 85 GLY A O 1
ATOM 701 N N . PHE A 1 86 ? -8.59900 -5.86145 52.04605 1.000 55.33813 86 PHE A N 1
ATOM 702 C CA . PHE A 1 86 ? -8.86100 -6.46294 50.74792 1.000 43.28207 86 PHE A CA 1
ATOM 703 C C . PHE A 1 86 ? -7.87355 -7.59368 50.50443 1.000 37.68801 86 PHE A C 1
ATOM 704 O O . PHE A 1 86 ? -6.81907 -7.67500 51.13891 1.000 44.20292 86 PHE A O 1
ATOM 712 N N . CYS A 1 87 ? -8.23793 -8.47582 49.58058 1.000 40.13638 87 CYS A N 1
ATOM 713 C CA . CYS A 1 87 ? -7.30507 -9.42253 48.98591 1.000 42.08004 87 CYS A CA 1
ATOM 714 C C . CYS A 1 87 ? -6.88866 -8.86503 47.63089 1.000 47.85849 87 CYS A C 1
ATOM 715 O O . CYS A 1 87 ? -7.73003 -8.69147 46.74174 1.000 47.51364 87 CYS A O 1
ATOM 718 N N . ALA A 1 88 ? -5.59710 -8.57582 47.47630 1.000 46.39243 88 ALA A N 1
ATOM 719 C CA . ALA A 1 88 ? -5.08228 -7.86942 46.30441 1.000 50.53690 88 ALA A CA 1
ATOM 720 C C . ALA A 1 88 ? -4.08215 -8.75672 45.57772 1.000 43.98555 88 ALA A C 1
ATOM 721 O O . ALA A 1 88 ? -2.86526 -8.65119 45.79867 1.000 41.22092 88 ALA A O 1
ATOM 723 N N . PRO A 1 89 ? -4.54828 -9.64387 44.69672 1.000 44.36524 89 PRO A N 1
ATOM 724 C CA . PRO A 1 89 ? -3.62427 -10.44277 43.88044 1.000 41.99700 89 PRO A CA 1
ATOM 725 C C . PRO A 1 89 ? -3.03796 -9.57344 42.77944 1.000 44.61619 89 PRO A C 1
ATOM 726 O O . PRO A 1 89 ? -3.77534 -8.97292 41.99494 1.000 45.32599 89 PRO A O 1
ATOM 730 N N . TYR A 1 90 ? -1.71312 -9.49092 42.72867 1.000 35.23834 90 TYR A N 1
ATOM 731 C CA . TYR A 1 90 ? -1.02810 -8.80626 41.64128 1.000 40.69572 90 TYR A CA 1
ATOM 732 C C . TYR A 1 90 ? -0.29840 -9.83912 40.79403 1.000 43.04288 90 TYR A C 1
ATOM 733 O O . TYR A 1 90 ? 0.61462 -10.51534 41.28129 1.000 44.84460 90 TYR A O 1
ATOM 742 N N . VAL A 1 91 ? -0.69870 -9.95195 39.53503 1.000 41.63793 91 VAL A N 1
ATOM 743 C CA . VAL A 1 91 ? -0.14623 -10.92246 38.60123 1.000 42.72825 91 VAL A CA 1
ATOM 744 C C . VAL A 1 91 ? 0.52900 -10.16268 37.46588 1.000 39.09928 91 VAL A C 1
ATOM 745 O O . VAL A 1 91 ? -0.13752 -9.60527 36.59309 1.000 36.35652 91 VAL A O 1
ATOM 749 N N . PRO A 1 92 ? 1.85753 -10.10118 37.45729 1.000 45.22938 92 PRO A N 1
ATOM 750 C CA . PRO A 1 92 ? 2.55784 -9.39627 36.37760 1.000 38.99925 92 PRO A CA 1
ATOM 751 C C . PRO A 1 92 ? 2.41168 -10.11556 35.04615 1.000 41.66720 92 PRO A C 1
ATOM 752 O O . PRO A 1 92 ? 2.25339 -11.33754 34.98144 1.000 38.36296 92 PRO A O 1
ATOM 756 N N . GLY A 1 93 ? 2.47960 -9.33305 33.96576 1.000 42.87542 93 GLY A N 1
ATOM 757 C CA . GLY A 1 93 ? 2.35237 -9.86957 32.63123 1.000 40.57153 93 GLY A CA 1
ATOM 758 C C . GLY A 1 93 ? 3.51515 -9.44942 31.75136 1.000 44.87538 93 GLY A C 1
ATOM 759 O O . GLY A 1 93 ? 4.36871 -8.65154 32.14681 1.000 47.98213 93 GLY A O 1
ATOM 760 N N . TRP A 1 94 ? 3.53141 -10.01241 30.54491 1.000 42.77471 94 TRP A N 1
ATOM 761 C CA . TRP A 1 94 ? 4.53325 -9.66828 29.54759 1.000 46.56429 94 TRP A CA 1
ATOM 762 C C . TRP A 1 94 ? 3.97279 -9.94535 28.16225 1.000 45.46052 94 TRP A C 1
ATOM 763 O O . TRP A 1 94 ? 3.37176 -10.99600 27.92846 1.000 46.41430 94 TRP A O 1
ATOM 774 N N . ASP A 1 95 ? 4.18081 -8.99810 27.25302 1.000 50.90012 95 ASP A N 1
ATOM 775 C CA . ASP A 1 95 ? 3.81717 -9.16271 25.85299 1.000 52.56259 95 ASP A CA 1
ATOM 776 C C . ASP A 1 95 ? 5.02868 -9.70582 25.10526 1.000 53.09485 95 ASP A C 1
ATOM 777 O O . ASP A 1 95 ? 6.07177 -9.04526 25.04535 1.000 58.68041 95 ASP A O 1
ATOM 782 N N . THR A 1 96 ? 4.89630 -10.90985 24.54752 1.000 51.65849 96 THR A N 1
ATOM 783 C CA . THR A 1 96 ? 6.02813 -11.61518 23.95888 1.000 59.84523 96 THR A CA 1
ATOM 784 C C . THR A 1 96 ? 5.93744 -11.79342 22.45168 1.000 61.89772 96 THR A C 1
ATOM 785 O O . THR A 1 96 ? 6.97561 -11.90192 21.79799 1.000 64.34321 96 THR A O 1
ATOM 789 N N . HIS A 1 97 ? 4.73763 -11.83655 21.88159 1.000 57.69737 97 HIS A N 1
ATOM 790 C CA . HIS A 1 97 ? 4.60482 -11.85762 20.43262 1.000 52.47279 97 HIS A CA 1
ATOM 791 C C . HIS A 1 97 ? 4.83702 -10.46170 19.87516 1.000 53.19688 97 HIS A C 1
ATOM 792 O O . HIS A 1 97 ? 4.42065 -9.46478 20.47060 1.000 66.97195 97 HIS A O 1
ATOM 799 N N . GLY A 1 98 ? 5.50640 -10.38845 18.73813 1.000 60.27476 98 GLY A N 1
ATOM 800 C CA . GLY A 1 98 ? 5.67832 -9.10899 18.08516 1.000 57.19537 98 GLY A CA 1
ATOM 801 C C . GLY A 1 98 ? 6.79602 -9.13174 17.07444 1.000 58.22612 98 GLY A C 1
ATOM 802 O O . GLY A 1 98 ? 7.64663 -10.02278 17.05341 1.000 62.73801 98 GLY A O 1
ATOM 803 N N . LEU A 1 99 ? 6.77541 -8.12003 16.21072 1.000 61.16919 99 LEU A N 1
ATOM 804 C CA . LEU A 1 99 ? 7.84525 -7.94351 15.23374 1.000 67.20162 99 LEU A CA 1
ATOM 805 C C . LEU A 1 99 ? 9.21301 -7.66438 15.85837 1.000 65.40348 99 LEU A C 1
ATOM 806 O O . LEU A 1 99 ? 10.20057 -8.25271 15.38283 1.000 62.89214 99 LEU A O 1
ATOM 811 N N . PRO A 1 100 ? 9.35907 -6.79661 16.87535 1.000 52.44896 100 PRO A N 1
ATOM 812 C CA . PRO A 1 100 ? 10.71314 -6.51483 17.39259 1.000 54.83721 100 PRO A CA 1
ATOM 813 C C . PRO A 1 100 ? 11.47208 -7.74398 17.86071 1.000 59.03391 100 PRO A C 1
ATOM 814 O O . PRO A 1 100 ? 12.68924 -7.82464 17.65331 1.000 59.70839 100 PRO A O 1
ATOM 818 N N . ILE A 1 101 ? 10.79705 -8.69921 18.50193 1.000 59.88818 101 ILE A N 1
ATOM 819 C CA . ILE A 1 101 ? 11.47072 -9.93724 18.87977 1.000 63.41338 101 ILE A CA 1
ATOM 820 C C . ILE A 1 101 ? 11.78930 -10.76230 17.64109 1.000 65.04460 101 ILE A C 1
ATOM 821 O O . ILE A 1 101 ? 12.86958 -11.35590 17.53208 1.000 66.18080 101 ILE A O 1
ATOM 826 N N . GLU A 1 102 ? 10.86403 -10.79515 16.68015 1.000 68.66359 102 GLU A N 1
ATOM 827 C CA . GLU A 1 102 ? 11.12090 -11.48921 15.42322 1.000 64.41208 102 GLU A CA 1
ATOM 828 C C . GLU A 1 102 ? 12.30626 -10.87467 14.68932 1.000 61.19303 102 GLU A C 1
ATOM 829 O O . GLU A 1 102 ? 13.15838 -11.59519 14.15695 1.000 63.13802 102 GLU A O 1
ATOM 835 N N . THR A 1 103 ? 12.38094 -9.54145 14.65965 1.000 68.73356 103 THR A N 1
ATOM 836 C CA . THR A 1 103 ? 13.48190 -8.86835 13.97632 1.000 71.77711 103 THR A CA 1
ATOM 837 C C . THR A 1 103 ? 14.81351 -9.11987 14.67403 1.000 66.78633 103 THR A C 1
ATOM 838 O O . THR A 1 103 ? 15.83370 -9.34523 14.01150 1.000 79.29171 103 THR A O 1
ATOM 842 N N . ALA A 1 104 ? 14.82162 -9.09696 16.00873 1.000 60.01482 104 ALA A N 1
ATOM 843 C CA . ALA A 1 104 ? 16.07926 -9.19048 16.74406 1.000 73.64341 104 ALA A CA 1
ATOM 844 C C . ALA A 1 104 ? 16.79824 -10.50266 16.45714 1.000 78.76043 104 ALA A C 1
ATOM 845 O O . ALA A 1 104 ? 18.01670 -10.51890 16.25389 1.000 87.08549 104 ALA A O 1
ATOM 847 N N . LEU A 1 105 ? 16.06413 -11.61435 16.43134 1.000 73.50123 105 LEU A N 1
ATOM 848 C CA . LEU A 1 105 ? 16.69325 -12.89143 16.11204 1.000 82.92554 105 LEU A CA 1
ATOM 849 C C . LEU A 1 105 ? 17.13020 -12.94590 14.65344 1.000 87.29240 105 LEU A C 1
ATOM 850 O O . LEU A 1 105 ? 18.16842 -13.53623 14.33186 1.000 85.14638 105 LEU A O 1
ATOM 855 N N . THR A 1 106 ? 16.34924 -12.33929 13.75743 1.000 78.58081 106 THR A N 1
ATOM 856 C CA . THR A 1 106 ? 16.71546 -12.32744 12.34599 1.000 75.79195 106 THR A CA 1
ATOM 857 C C . THR A 1 106 ? 18.02622 -11.58412 12.12048 1.000 88.11190 106 THR A C 1
ATOM 858 O O . THR A 1 106 ? 18.89039 -12.04874 11.36789 1.000 99.21963 106 THR A O 1
ATOM 862 N N . LYS A 1 107 ? 18.20035 -10.43636 12.77624 1.000 87.38801 107 LYS A N 1
ATOM 863 C CA . LYS A 1 107 ? 19.32492 -9.54857 12.50968 1.000 89.72550 107 LYS A CA 1
ATOM 864 C C . LYS A 1 107 ? 20.38079 -9.58835 13.60755 1.000 94.82717 107 LYS A C 1
ATOM 865 O O . LYS A 1 107 ? 21.54985 -9.86675 13.32518 1.000 95.82081 107 LYS A O 1
ATOM 871 N N . ASN A 1 108 ? 19.99873 -9.31998 14.86043 1.000 98.57413 108 ASN A N 1
ATOM 872 C CA . ASN A 1 108 ? 20.98665 -9.22226 15.93374 1.000 98.22950 108 ASN A CA 1
ATOM 873 C C . ASN A 1 108 ? 21.70144 -10.55007 16.16115 1.000 104.76733 108 ASN A C 1
ATOM 874 O O . ASN A 1 108 ? 22.91374 -10.57549 16.40562 1.000 108.51621 108 ASN A O 1
ATOM 879 N N . LYS A 1 109 ? 20.97434 -11.65959 16.08898 1.000 101.19010 109 LYS A N 1
ATOM 880 C CA . LYS A 1 109 ? 21.57294 -12.98208 16.18182 1.000 98.24771 109 LYS A CA 1
ATOM 881 C C . LYS A 1 109 ? 21.68374 -13.60374 14.79347 1.000 91.35637 109 LYS A C 1
ATOM 882 O O . LYS A 1 109 ? 21.10012 -13.12432 13.81833 1.000 85.00931 109 LYS A O 1
ATOM 888 N N . LYS A 1 110 ? 22.45333 -14.68881 14.71356 1.000 88.01246 110 LYS A N 1
ATOM 889 C CA . LYS A 1 110 ? 22.82856 -15.27355 13.42411 1.000 95.00437 110 LYS A CA 1
ATOM 890 C C . LYS A 1 110 ? 21.85841 -16.39997 13.06511 1.000 87.70064 110 LYS A C 1
ATOM 891 O O . LYS A 1 110 ? 22.20189 -17.58271 13.01233 1.000 79.03782 110 LYS A O 1
ATOM 897 N N . VAL A 1 111 ? 20.61833 -15.99841 12.80305 1.000 83.79196 111 VAL A N 1
ATOM 898 C CA . VAL A 1 111 ? 19.53511 -16.91895 12.48241 1.000 88.09240 111 VAL A CA 1
ATOM 899 C C . VAL A 1 111 ? 19.06162 -16.61687 11.06816 1.000 95.67375 111 VAL A C 1
ATOM 900 O O . VAL A 1 111 ? 18.70943 -15.47189 10.75577 1.000 93.55211 111 VAL A O 1
ATOM 904 N N . ASN A 1 112 ? 19.05886 -17.63751 10.21642 1.000 92.69802 112 ASN A N 1
ATOM 905 C CA . ASN A 1 112 ? 18.54006 -17.53711 8.85991 1.000 98.39649 112 ASN A CA 1
ATOM 906 C C . ASN A 1 112 ? 17.29673 -18.40724 8.74735 1.000 99.59671 112 ASN A C 1
ATOM 907 O O . ASN A 1 112 ? 17.34120 -19.60244 9.05721 1.000 99.51893 112 ASN A O 1
ATOM 912 N N . ARG A 1 113 ? 16.19097 -17.80647 8.30581 1.000 94.72754 113 ARG A N 1
ATOM 913 C CA . ARG A 1 113 ? 14.92242 -18.52063 8.24474 1.000 91.18356 113 ARG A CA 1
ATOM 914 C C . ARG A 1 113 ? 14.85484 -19.52205 7.09928 1.000 89.70690 113 ARG A C 1
ATOM 915 O O . ARG A 1 113 ? 13.93120 -20.34185 7.07413 1.000 80.78393 113 ARG A O 1
ATOM 923 N N . LYS A 1 114 ? 15.79285 -19.47288 6.15159 1.000 93.42214 114 LYS A N 1
ATOM 924 C CA . LYS A 1 114 ? 15.80976 -20.46765 5.08434 1.000 89.85541 114 LYS A CA 1
ATOM 925 C C . LYS A 1 114 ? 16.19511 -21.84136 5.62013 1.000 88.30521 114 LYS A C 1
ATOM 926 O O . LYS A 1 114 ? 15.62828 -22.85945 5.20584 1.000 90.28929 114 LYS A O 1
ATOM 932 N N . GLU A 1 115 ? 17.15153 -21.88457 6.55014 1.000 85.84164 115 GLU A N 1
ATOM 933 C CA . GLU A 1 115 ? 17.67525 -23.13296 7.09213 1.000 86.70374 115 GLU A CA 1
ATOM 934 C C . GLU A 1 115 ? 16.69253 -23.85569 8.00196 1.000 84.93267 115 GLU A C 1
ATOM 935 O O . GLU A 1 115 ? 16.90526 -25.03704 8.29398 1.000 88.33696 115 GLU A O 1
ATOM 941 N N . MET A 1 116 ? 15.63767 -23.18729 8.46010 1.000 79.89217 116 MET A N 1
ATOM 942 C CA . MET A 1 116 ? 14.74274 -23.75642 9.45443 1.000 72.32106 116 MET A CA 1
ATOM 943 C C . MET A 1 116 ? 13.29605 -23.51219 9.04972 1.000 66.16449 116 MET A C 1
ATOM 944 O O . MET A 1 116 ? 12.99961 -22.69398 8.17618 1.000 69.49899 116 MET A O 1
ATOM 949 N N . THR A 1 117 ? 12.39368 -24.24135 9.69852 1.000 60.83607 117 THR A N 1
ATOM 950 C CA . THR A 1 117 ? 10.97154 -24.06760 9.46152 1.000 63.49479 117 THR A CA 1
ATOM 951 C C . THR A 1 117 ? 10.46051 -22.82719 10.19091 1.000 64.74391 117 THR A C 1
ATOM 952 O O . THR A 1 117 ? 11.15110 -22.22908 11.02111 1.000 69.16933 117 THR A O 1
ATOM 956 N N . VAL A 1 118 ? 9.22659 -22.43643 9.86436 1.000 60.08216 118 VAL A N 1
ATOM 957 C CA . VAL A 1 118 ? 8.58798 -21.33817 10.58436 1.000 58.91223 118 VAL A CA 1
ATOM 958 C C . VAL A 1 118 ? 8.40081 -21.70546 12.05043 1.000 57.49098 118 VAL A C 1
ATOM 959 O O . VAL A 1 118 ? 8.67466 -20.89946 12.94816 1.000 55.91622 118 VAL A O 1
ATOM 963 N N . ALA A 1 119 ? 7.94760 -22.93368 12.31609 1.000 57.22068 119 ALA A N 1
ATOM 964 C CA . ALA A 1 119 ? 7.72093 -23.35973 13.69275 1.000 53.80552 119 ALA A CA 1
ATOM 965 C C . ALA A 1 119 ? 9.01770 -23.36333 14.49184 1.000 61.00959 119 ALA A C 1
ATOM 966 O O . ALA A 1 119 ? 9.04026 -22.93761 15.65311 1.000 60.73877 119 ALA A O 1
ATOM 968 N N . GLU A 1 120 ? 10.10915 -23.83872 13.88679 1.000 53.18192 120 GLU A N 1
ATOM 969 C CA . GLU A 1 120 ? 11.40033 -23.81336 14.56672 1.000 60.33422 120 GLU A CA 1
ATOM 970 C C . GLU A 1 120 ? 11.84204 -22.38497 14.85534 1.000 57.05885 120 GLU A C 1
ATOM 971 O O . GLU A 1 120 ? 12.41600 -22.10612 15.91481 1.000 52.90339 120 GLU A O 1
ATOM 977 N N . PHE A 1 121 ? 11.59272 -21.46853 13.91708 1.000 54.85113 121 PHE A N 1
ATOM 978 C CA . PHE A 1 121 ? 11.91475 -20.06441 14.14694 1.000 49.91647 121 PHE A CA 1
ATOM 979 C C . PHE A 1 121 ? 11.10147 -19.49219 15.30312 1.000 54.73468 121 PHE A C 1
ATOM 980 O O . PHE A 1 121 ? 11.62721 -18.73139 16.12426 1.000 58.43068 121 PHE A O 1
ATOM 988 N N . ARG A 1 122 ? 9.81511 -19.84622 15.38529 1.000 58.92900 122 ARG A N 1
ATOM 989 C CA . ARG A 1 122 ? 8.99063 -19.38084 16.49723 1.000 52.15664 122 ARG A CA 1
ATOM 990 C C . ARG A 1 122 ? 9.47053 -19.94922 17.82568 1.000 52.26059 122 ARG A C 1
ATOM 991 O O . ARG A 1 122 ? 9.31275 -19.30495 18.86820 1.000 67.79021 122 ARG A O 1
ATOM 999 N N . LYS A 1 123 ? 10.04927 -21.15164 17.81193 1.000 48.33379 123 LYS A N 1
ATOM 1000 C CA . LYS A 1 123 ? 10.65184 -21.69472 19.02457 1.000 49.93386 123 LYS A CA 1
ATOM 1001 C C . LYS A 1 123 ? 11.81490 -20.82945 19.49016 1.000 53.28505 123 LYS A C 1
ATOM 1002 O O . LYS A 1 123 ? 11.98296 -20.59507 20.69277 1.000 64.03788 123 LYS A O 1
ATOM 1008 N N . LEU A 1 124 ? 12.63392 -20.35049 18.55089 1.000 53.90740 124 LEU A N 1
ATOM 1009 C CA . LEU A 1 124 ? 13.70599 -19.42755 18.90900 1.000 58.90142 124 LEU A CA 1
ATOM 1010 C C . LEU A 1 124 ? 13.14489 -18.11067 19.42807 1.000 59.74195 124 LEU A C 1
ATOM 1011 O O . LEU A 1 124 ? 13.70790 -17.51112 20.35179 1.000 61.09921 124 LEU A O 1
ATOM 1016 N N . CYS A 1 125 ? 12.03862 -17.64287 18.84295 1.000 53.36689 125 CYS A N 1
ATOM 1017 C CA . CYS A 1 125 ? 11.41225 -16.41673 19.32469 1.000 51.97999 125 CYS A CA 1
ATOM 1018 C C . CYS A 1 125 ? 10.96794 -16.56306 20.77266 1.000 57.24379 125 CYS A C 1
ATOM 1019 O O . CYS A 1 125 ? 11.13424 -15.63992 21.57876 1.000 62.09619 125 CYS A O 1
ATOM 1022 N N . GLU A 1 126 ? 10.40215 -17.71932 21.12107 1.000 51.66788 126 GLU A N 1
ATOM 1023 C CA . GLU A 1 126 ? 10.00818 -17.96043 22.50299 1.000 50.14632 126 GLU A CA 1
ATOM 1024 C C . GLU A 1 126 ? 11.21765 -17.95088 23.42835 1.000 59.50360 126 GLU A C 1
ATOM 1025 O O . GLU A 1 126 ? 11.16693 -17.37573 24.52229 1.000 67.05187 126 GLU A O 1
ATOM 1031 N N . GLN A 1 127 ? 12.31909 -18.57599 23.00353 1.000 58.31967 127 GLN A N 1
ATOM 1032 C CA . GLN A 1 127 ? 13.51687 -18.60563 23.83727 1.000 62.20302 127 GLN A CA 1
ATOM 1033 C C . GLN A 1 127 ? 14.08423 -17.20807 24.04500 1.000 58.53935 127 GLN A C 1
ATOM 1034 O O . GLN A 1 127 ? 14.51908 -16.86699 25.15089 1.000 52.07952 127 GLN A O 1
ATOM 1040 N N . TYR A 1 128 ? 14.09904 -16.38813 22.99098 1.000 60.95865 128 TYR A N 1
ATOM 1041 C CA . TYR A 1 128 ? 14.55323 -15.00853 23.13733 1.000 57.48590 128 TYR A CA 1
ATOM 1042 C C . TYR A 1 128 ? 13.59995 -14.20431 24.01232 1.000 59.93832 128 TYR A C 1
ATOM 1043 O O . TYR A 1 128 ? 14.03941 -13.39239 24.83536 1.000 63.10181 128 TYR A O 1
ATOM 1052 N N . ALA A 1 129 ? 12.29184 -14.41420 23.84586 1.000 49.93949 129 ALA A N 1
ATOM 1053 C CA . ALA A 1 129 ? 11.31497 -13.68337 24.64607 1.000 57.90559 129 ALA A CA 1
ATOM 1054 C C . ALA A 1 129 ? 11.43903 -14.02600 26.12546 1.000 60.68935 129 ALA A C 1
ATOM 1055 O O . ALA A 1 129 ? 11.34128 -13.14157 26.98469 1.000 58.91380 129 ALA A O 1
ATOM 1057 N N . TRP A 1 130 ? 11.65171 -15.30559 26.44354 1.000 52.83699 130 TRP A N 1
ATOM 1058 C CA . TRP A 1 130 ? 11.74447 -15.70811 27.84314 1.000 56.23570 130 TRP A CA 1
ATOM 1059 C C . TRP A 1 130 ? 12.94858 -15.07556 28.52562 1.000 55.99215 130 TRP A C 1
ATOM 1060 O O . TRP A 1 130 ? 12.86943 -14.68273 29.69583 1.000 66.76676 130 TRP A O 1
ATOM 1071 N N . GLU A 1 131 ? 14.07394 -14.96988 27.81429 1.000 55.25853 131 GLU A N 1
ATOM 1072 C CA . GLU A 1 131 ? 15.24660 -14.32372 28.39477 1.000 60.14117 131 GLU A CA 1
ATOM 1073 C C . GLU A 1 131 ? 14.94772 -12.87634 28.76103 1.000 63.56381 131 GLU A C 1
ATOM 1074 O O . GLU A 1 131 ? 15.33518 -12.40877 29.83832 1.000 60.40845 131 GLU A O 1
ATOM 1080 N N . GLN A 1 132 ? 14.24947 -12.15445 27.88029 1.000 47.65813 132 GLN A N 1
ATOM 1081 C CA . GLN A 1 132 ? 13.90775 -10.76646 28.16837 1.000 44.38196 132 GLN A CA 1
ATOM 1082 C C . GLN A 1 132 ? 12.93067 -10.66474 29.33343 1.000 54.15260 132 GLN A C 1
ATOM 1083 O O . GLN A 1 132 ? 13.02381 -9.73876 30.14819 1.000 57.93787 132 GLN A O 1
ATOM 1089 N N . VAL A 1 133 ? 11.98554 -11.60278 29.42900 1.000 58.98025 133 VAL A N 1
ATOM 1090 C CA . VAL A 1 133 ? 11.06283 -11.61141 30.56210 1.000 52.04031 133 VAL A CA 1
ATOM 1091 C C . VAL A 1 133 ? 11.83418 -11.76655 31.86463 1.000 49.21716 133 VAL A C 1
ATOM 1092 O O . VAL A 1 133 ? 11.58882 -11.05084 32.84298 1.000 47.70469 133 VAL A O 1
ATOM 1096 N N . ASN A 1 134 ? 12.78857 -12.69991 31.89010 1.000 51.05606 134 ASN A N 1
ATOM 1097 C CA . ASN A 1 134 ? 13.57806 -12.91977 33.09739 1.000 62.67231 134 ASN A CA 1
ATOM 1098 C C . ASN A 1 134 ? 14.42571 -11.70072 33.43628 1.000 55.35821 134 ASN A C 1
ATOM 1099 O O . ASN A 1 134 ? 14.57324 -11.34644 34.61206 1.000 56.38253 134 ASN A O 1
ATOM 1104 N N . GLY A 1 135 ? 14.99604 -11.04839 32.42286 1.000 47.24758 135 GLY A N 1
ATOM 1105 C CA . GLY A 1 135 ? 15.76037 -9.84048 32.68453 1.000 52.73863 135 GLY A CA 1
ATOM 1106 C C . GLY A 1 135 ? 14.90948 -8.73746 33.28291 1.000 48.29715 135 GLY A C 1
ATOM 1107 O O . GLY A 1 135 ? 15.27539 -8.13113 34.29246 1.000 47.02581 135 GLY A O 1
ATOM 1108 N N . GLN A 1 136 ? 13.74693 -8.47921 32.68004 1.000 42.81911 136 GLN A N 1
ATOM 1109 C CA . GLN A 1 136 ? 12.86425 -7.44137 33.20197 1.000 50.70773 136 GLN A CA 1
ATOM 1110 C C . GLN A 1 136 ? 12.31042 -7.82254 34.56836 1.000 49.98577 136 GLN A C 1
ATOM 1111 O O . GLN A 1 136 ? 12.15162 -6.96112 35.44171 1.000 47.62621 136 GLN A O 1
ATOM 1117 N N . ARG A 1 137 ? 12.01222 -9.10777 34.77038 1.000 47.30522 137 ARG A N 1
ATOM 1118 C CA . ARG A 1 137 ? 11.44866 -9.54903 36.04140 1.000 45.96463 137 ARG A CA 1
ATOM 1119 C C . ARG A 1 137 ? 12.36835 -9.18885 37.19992 1.000 53.32222 137 ARG A C 1
ATOM 1120 O O . ARG A 1 137 ? 11.91854 -8.66913 38.22715 1.000 52.01448 137 ARG A O 1
ATOM 1128 N N . GLU A 1 138 ? 13.66839 -9.44844 37.04657 1.000 53.97872 138 GLU A N 1
ATOM 1129 C CA . GLU A 1 138 ? 14.61415 -9.10600 38.10305 1.000 51.90017 138 GLU A CA 1
ATOM 1130 C C . GLU A 1 138 ? 14.70067 -7.59832 38.30132 1.000 51.83458 138 GLU A C 1
ATOM 1131 O O . GLU A 1 138 ? 14.78114 -7.12216 39.43982 1.000 42.21376 138 GLU A O 1
ATOM 1137 N N . GLN A 1 139 ? 14.68168 -6.83170 37.20653 1.000 51.65377 139 GLN A N 1
ATOM 1138 C CA . GLN A 1 139 ? 14.70048 -5.37675 37.32263 1.000 37.22421 139 GLN A CA 1
ATOM 1139 C C . GLN A 1 139 ? 13.46539 -4.86932 38.05173 1.000 43.31237 139 GLN A C 1
ATOM 1140 O O . GLN A 1 139 ? 13.55780 -3.96921 38.89420 1.000 50.47832 139 GLN A O 1
ATOM 1146 N N . PHE A 1 140 ? 12.29663 -5.42883 37.73216 1.000 48.11363 140 PHE A N 1
ATOM 1147 C CA . PHE A 1 140 ? 11.07704 -5.05536 38.44094 1.000 54.05127 140 PHE A CA 1
ATOM 1148 C C . PHE A 1 140 ? 11.14766 -5.45137 39.91123 1.000 47.05983 140 PHE A C 1
ATOM 1149 O O . PHE A 1 140 ? 10.72069 -4.69162 40.78921 1.000 34.88626 140 PHE A O 1
ATOM 1157 N N . LYS A 1 141 ? 11.67863 -6.64262 40.19839 1.000 46.66514 141 LYS A N 1
ATOM 1158 C CA . LYS A 1 141 ? 11.82813 -7.07109 41.58478 1.000 46.97449 141 LYS A CA 1
ATOM 1159 C C . LYS A 1 141 ? 12.81973 -6.19332 42.33974 1.000 52.21719 141 LYS A C 1
ATOM 1160 O O . LYS A 1 141 ? 12.70257 -6.04018 43.56115 1.000 54.55606 141 LYS A O 1
ATOM 1166 N N . ARG A 1 142 ? 13.79649 -5.61090 41.63653 1.000 47.17043 142 ARG A N 1
ATOM 1167 C CA . ARG A 1 142 ? 14.75012 -4.71772 42.28761 1.000 41.21249 142 ARG A CA 1
ATOM 1168 C C . ARG A 1 142 ? 14.09238 -3.40663 42.70104 1.000 46.46468 142 ARG A C 1
ATOM 1169 O O . ARG A 1 142 ? 14.53445 -2.76656 43.66313 1.000 49.03961 142 ARG A O 1
ATOM 1177 N N . LEU A 1 143 ? 13.03419 -2.99716 41.99756 1.000 40.40454 143 LEU A N 1
ATOM 1178 C CA . LEU A 1 143 ? 12.23788 -1.85113 42.41824 1.000 41.20688 143 LEU A CA 1
ATOM 1179 C C . LEU A 1 143 ? 11.50714 -2.09903 43.72993 1.000 48.18109 143 LEU A C 1
ATOM 1180 O O . LEU A 1 143 ? 11.00496 -1.14323 44.32999 1.000 54.89488 143 LEU A O 1
ATOM 1185 N N . GLY A 1 144 ? 11.43168 -3.34685 44.18272 1.000 50.26038 144 GLY A N 1
ATOM 1186 C CA . GLY A 1 144 ? 10.70348 -3.68331 45.38354 1.000 42.13614 144 GLY A CA 1
ATOM 1187 C C . GLY A 1 144 ? 9.23708 -3.97156 45.17587 1.000 46.50498 144 GLY A C 1
ATOM 1188 O O . GLY A 1 144 ? 8.50486 -4.10592 46.16384 1.000 53.71302 144 GLY A O 1
ATOM 1189 N N . VAL A 1 145 ? 8.78280 -4.07297 43.92654 1.000 41.90348 145 VAL A N 1
ATOM 1190 C CA . VAL A 1 145 ? 7.37294 -4.32521 43.65803 1.000 43.10147 145 VAL A CA 1
ATOM 1191 C C . VAL A 1 145 ? 7.04508 -5.77559 43.98211 1.000 42.89314 145 VAL A C 1
ATOM 1192 O O . VAL A 1 145 ? 7.70202 -6.70425 43.49329 1.000 36.95090 145 VAL A O 1
ATOM 1196 N N . ARG A 1 146 ? 6.02685 -5.97379 44.81232 1.000 37.73308 146 ARG A N 1
ATOM 1197 C CA . ARG A 1 146 ? 5.56481 -7.30097 45.18485 1.000 41.43942 146 ARG A CA 1
ATOM 1198 C C . ARG A 1 146 ? 4.55671 -7.81217 44.16132 1.000 45.95243 146 ARG A C 1
ATOM 1199 O O . ARG A 1 146 ? 3.84971 -7.03367 43.51422 1.000 47.71509 146 ARG A O 1
ATOM 1207 N N . GLY A 1 147 ? 4.51037 -9.12914 44.00647 1.000 35.96809 147 GLY A N 1
ATOM 1208 C CA . GLY A 1 147 ? 3.54817 -9.73734 43.11115 1.000 37.66875 147 GLY A CA 1
ATOM 1209 C C . GLY A 1 147 ? 3.90269 -11.18328 42.84716 1.000 39.46594 147 GLY A C 1
ATOM 1210 O O . GLY A 1 147 ? 4.93356 -11.69254 43.30069 1.000 41.21470 147 GLY A O 1
ATOM 1211 N N . ASP A 1 148 ? 3.02253 -11.83828 42.08648 1.000 33.18746 148 ASP A N 1
ATOM 1212 C CA . ASP A 1 148 ? 3.19551 -13.24825 41.73255 1.000 45.31452 148 ASP A CA 1
ATOM 1213 C C . ASP A 1 148 ? 4.20259 -13.36300 40.58509 1.000 40.81287 148 ASP A C 1
ATOM 1214 O O . ASP A 1 148 ? 3.88801 -13.76199 39.46207 1.000 35.89079 148 ASP A O 1
ATOM 1219 N N . TRP A 1 149 ? 5.45121 -13.00524 40.89998 1.000 46.53604 149 TRP A N 1
ATOM 1220 C CA . TRP A 1 149 ? 6.50646 -12.99776 39.89207 1.000 45.16591 149 TRP A CA 1
ATOM 1221 C C . TRP A 1 149 ? 6.88769 -14.40370 39.45565 1.000 52.00152 149 TRP A C 1
ATOM 1222 O O . TRP A 1 149 ? 7.28513 -14.60587 38.30220 1.000 51.50390 149 TRP A O 1
ATOM 1233 N N . ASP A 1 150 ? 6.78861 -15.38102 40.35466 1.000 54.84653 150 ASP A N 1
ATOM 1234 C CA . ASP A 1 150 ? 7.15336 -16.74702 40.00736 1.000 44.90534 150 ASP A CA 1
ATOM 1235 C C . ASP A 1 150 ? 6.06896 -17.47044 39.22188 1.000 43.02852 150 ASP A C 1
ATOM 1236 O O . ASP A 1 150 ? 6.33617 -18.54690 38.67858 1.000 52.66036 150 ASP A O 1
ATOM 1241 N N . ASN A 1 151 ? 4.85915 -16.92149 39.15031 1.000 45.65959 151 ASN A N 1
ATOM 1242 C CA . ASN A 1 151 ? 3.80301 -17.46294 38.29364 1.000 47.64038 151 ASN A CA 1
ATOM 1243 C C . ASN A 1 151 ? 3.09912 -16.32561 37.56653 1.000 45.20921 151 ASN A C 1
ATOM 1244 O O . ASN A 1 151 ? 1.92437 -16.03396 37.82093 1.000 38.44218 151 ASN A O 1
ATOM 1249 N N . PRO A 1 152 ? 3.79158 -15.66493 36.64071 1.000 42.73660 152 PRO A N 1
ATOM 1250 C CA . PRO A 1 152 ? 3.18325 -14.57343 35.87367 1.000 46.58025 152 PRO A CA 1
ATOM 1251 C C . PRO A 1 152 ? 2.38082 -15.12685 34.70110 1.000 40.22456 152 PRO A C 1
ATOM 1252 O O . PRO A 1 152 ? 2.23075 -16.33894 34.53369 1.000 52.99036 152 PRO A O 1
ATOM 1256 N N . TYR A 1 153 ? 1.87085 -14.21274 33.87781 1.000 34.20035 153 TYR A N 1
ATOM 1257 C CA . TYR A 1 153 ? 1.23456 -14.57048 32.62188 1.000 50.99701 153 TYR A CA 1
ATOM 1258 C C . TYR A 1 153 ? 2.02703 -13.96489 31.46992 1.000 51.71790 153 TYR A C 1
ATOM 1259 O O . TYR A 1 153 ? 2.53394 -12.84001 31.57283 1.000 46.13328 153 TYR A O 1
ATOM 1268 N N . VAL A 1 154 ? 2.14853 -14.71711 30.37928 1.000 42.98210 154 VAL A N 1
ATOM 1269 C CA . VAL A 1 154 ? 2.76062 -14.22652 29.15217 1.000 47.46391 154 VAL A CA 1
ATOM 1270 C C . VAL A 1 154 ? 1.84459 -14.58178 27.99298 1.000 54.83679 154 VAL A C 1
ATOM 1271 O O . VAL A 1 154 ? 1.08329 -15.55268 28.05298 1.000 50.60773 154 VAL A O 1
ATOM 1275 N N . THR A 1 155 ? 1.91935 -13.77759 26.93098 1.000 50.08364 155 THR A N 1
ATOM 1276 C CA . THR A 1 155 ? 1.01544 -13.94446 25.80114 1.000 46.43310 155 THR A CA 1
ATOM 1277 C C . THR A 1 155 ? 1.32020 -15.19445 24.98701 1.000 48.41115 155 THR A C 1
ATOM 1278 O O . THR A 1 155 ? 0.45724 -15.64537 24.22594 1.000 44.16642 155 THR A O 1
ATOM 1282 N N . LEU A 1 156 ? 2.51933 -15.76287 25.12276 1.000 47.53722 156 LEU A N 1
ATOM 1283 C CA . LEU A 1 156 ? 2.84838 -16.98665 24.40284 1.000 44.99740 156 LEU A CA 1
ATOM 1284 C C . LEU A 1 156 ? 2.34699 -18.24199 25.10414 1.000 45.75767 156 LEU A C 1
ATOM 1285 O O . LEU A 1 156 ? 2.47209 -19.33378 24.53912 1.000 57.64991 156 LEU A O 1
ATOM 1290 N N . GLN A 1 157 ? 1.79137 -18.11516 26.30603 1.000 51.18464 157 GLN A N 1
ATOM 1291 C CA . GLN A 1 157 ? 1.33891 -19.28293 27.04669 1.000 44.09675 157 GLN A CA 1
ATOM 1292 C C . GLN A 1 157 ? 0.22840 -19.99674 26.27978 1.000 54.71186 157 GLN A C 1
ATOM 1293 O O . GLN A 1 157 ? -0.64074 -19.34155 25.68959 1.000 52.65524 157 GLN A O 1
ATOM 1299 N N . PRO A 1 158 ? 0.23402 -21.33311 26.25475 1.000 47.05028 158 PRO A N 1
ATOM 1300 C CA . PRO A 1 158 ? -0.83461 -22.05390 25.54237 1.000 49.36103 158 PRO A CA 1
ATOM 1301 C C . PRO A 1 158 ? -2.22846 -21.69997 26.02733 1.000 49.89153 158 PRO A C 1
ATOM 1302 O O . PRO A 1 158 ? -3.15640 -21.59848 25.21368 1.000 43.89953 158 PRO A O 1
ATOM 1306 N N . GLN A 1 159 ? -2.40122 -21.50806 27.33819 1.000 56.59670 159 GLN A N 1
ATOM 1307 C CA . GLN A 1 159 ? -3.70358 -21.10934 27.86279 1.000 53.59251 159 GLN A CA 1
ATOM 1308 C C . GLN A 1 159 ? -4.07902 -19.70992 27.39174 1.000 45.77054 159 GLN A C 1
ATOM 1309 O O . GLN A 1 159 ? -5.24011 -19.45407 27.05003 1.000 43.38193 159 GLN A O 1
ATOM 1315 N N . TYR A 1 160 ? -3.10923 -18.79192 27.36888 1.000 47.17744 160 TYR A N 1
ATOM 1316 C CA . TYR A 1 160 ? -3.37614 -17.43945 26.88976 1.000 50.86469 160 TYR A CA 1
ATOM 1317 C C . TYR A 1 160 ? -3.81693 -17.45904 25.43164 1.000 47.98285 160 TYR A C 1
ATOM 1318 O O . TYR A 1 160 ? -4.80982 -16.82222 25.06063 1.000 42.86355 160 TYR A O 1
ATOM 1327 N N . GLU A 1 161 ? -3.09087 -18.20069 24.59047 1.000 50.87538 161 GLU A N 1
ATOM 1328 C CA . GLU A 1 161 ? -3.45133 -18.29585 23.18008 1.000 46.76109 161 GLU A CA 1
ATOM 1329 C C . GLU A 1 161 ? -4.79153 -18.99581 23.00060 1.000 50.31791 161 GLU A C 1
ATOM 1330 O O . GLU A 1 161 ? -5.57381 -18.63163 22.11526 1.000 51.45334 161 GLU A O 1
ATOM 1336 N N . ALA A 1 162 ? -5.07298 -20.00310 23.83055 1.000 47.58691 162 ALA A N 1
ATOM 1337 C CA . ALA A 1 162 ? -6.34877 -20.70330 23.73502 1.000 41.99149 162 ALA A CA 1
ATOM 1338 C C . ALA A 1 162 ? -7.51737 -19.75910 23.98561 1.000 40.98716 162 ALA A C 1
ATOM 1339 O O . ALA A 1 162 ? -8.52494 -19.80476 23.27073 1.000 48.39004 162 ALA A O 1
ATOM 1341 N N . GLN A 1 163 ? -7.39689 -18.88703 24.99050 1.000 51.07064 163 GLN A N 1
ATOM 1342 C CA . GLN A 1 163 ? -8.46315 -17.93219 25.27626 1.000 53.54217 163 GLN A CA 1
ATOM 1343 C C . GLN A 1 163 ? -8.53711 -16.83639 24.22205 1.000 52.78437 163 GLN A C 1
ATOM 1344 O O . GLN A 1 163 ? -9.63414 -16.37451 23.88940 1.000 51.72744 163 GLN A O 1
ATOM 1350 N N . GLN A 1 164 ? -7.39128 -16.40971 23.68588 1.000 48.14875 164 GLN A N 1
ATOM 1351 C CA . GLN A 1 164 ? -7.40661 -15.40747 22.62596 1.000 49.90653 164 GLN A CA 1
ATOM 1352 C C . GLN A 1 164 ? -8.12454 -15.93451 21.38914 1.000 55.82097 164 GLN A C 1
ATOM 1353 O O . GLN A 1 164 ? -8.85201 -15.19079 20.71908 1.000 52.39354 164 GLN A O 1
ATOM 1359 N N . ILE A 1 165 ? -7.92967 -17.21787 21.07154 1.000 50.51312 165 ILE A N 1
ATOM 1360 C CA . ILE A 1 165 ? -8.69541 -17.84926 19.99995 1.000 52.36525 165 ILE A CA 1
ATOM 1361 C C . ILE A 1 165 ? -10.18321 -17.81653 20.32396 1.000 50.77297 165 ILE A C 1
ATOM 1362 O O . ILE A 1 165 ? -11.02083 -17.56315 19.44842 1.000 44.76012 165 ILE A O 1
ATOM 1367 N N . LYS A 1 166 ? -10.53576 -18.06976 21.58754 1.000 47.63066 166 LYS A N 1
ATOM 1368 C CA . LYS A 1 166 ? -11.93576 -17.99329 21.99092 1.000 49.57273 166 LYS A CA 1
ATOM 1369 C C . LYS A 1 166 ? -12.48955 -16.58792 21.79168 1.000 49.20137 166 LYS A C 1
ATOM 1370 O O . LYS A 1 166 ? -13.63280 -16.42102 21.35044 1.000 47.36075 166 LYS A O 1
ATOM 1376 N N . VAL A 1 167 ? -11.69352 -15.56395 22.11170 1.000 43.59752 167 VAL A N 1
ATOM 1377 C CA . VAL A 1 167 ? -12.14016 -14.18682 21.91524 1.000 47.97534 167 VAL A CA 1
ATOM 1378 C C . VAL A 1 167 ? -12.42561 -13.92532 20.44252 1.000 51.03415 167 VAL A C 1
ATOM 1379 O O . VAL A 1 167 ? -13.45387 -13.33462 20.08897 1.000 52.27217 167 VAL A O 1
ATOM 1383 N N . PHE A 1 168 ? -11.52710 -14.36921 19.56079 1.000 48.41966 168 PHE A N 1
ATOM 1384 C CA . PHE A 1 168 ? -11.77152 -14.23804 18.12881 1.000 51.66265 168 PHE A CA 1
ATOM 1385 C C . PHE A 1 168 ? -13.05464 -14.95347 17.72825 1.000 56.76989 168 PHE A C 1
ATOM 1386 O O . PHE A 1 168 ? -13.86757 -14.40931 16.97122 1.000 59.89375 168 PHE A O 1
ATOM 1394 N N . GLY A 1 169 ? -13.25852 -16.17004 18.23890 1.000 47.09935 169 GLY A N 1
ATOM 1395 C CA . GLY A 1 169 ? -14.43469 -16.93504 17.85986 1.000 48.08232 169 GLY A CA 1
ATOM 1396 C C . GLY A 1 169 ? -15.73247 -16.28991 18.30580 1.000 53.41532 169 GLY A C 1
ATOM 1397 O O . GLY A 1 169 ? -16.70308 -16.24050 17.54504 1.000 55.53710 169 GLY A O 1
ATOM 1398 N N . ASP A 1 170 ? -15.77209 -15.79082 19.54367 1.000 52.05080 170 ASP A N 1
ATOM 1399 C CA . ASP A 1 170 ? -16.98639 -15.15036 20.03737 1.000 46.39762 170 ASP A CA 1
ATOM 1400 C C . ASP A 1 170 ? -17.30377 -13.88831 19.24594 1.000 56.36110 170 ASP A C 1
ATOM 1401 O O . ASP A 1 170 ? -18.46221 -13.64694 18.88559 1.000 65.69250 170 ASP A O 1
ATOM 1406 N N . MET A 1 171 ? -16.28658 -13.07334 18.95955 1.000 52.67213 171 MET A N 1
ATOM 1407 C CA . MET A 1 171 ? -16.50522 -11.88881 18.13734 1.000 53.12745 171 MET A CA 1
ATOM 1408 C C . MET A 1 171 ? -16.95409 -12.27219 16.73464 1.000 51.19112 171 MET A C 1
ATOM 1409 O O . MET A 1 171 ? -17.84120 -11.62975 16.16095 1.000 53.30857 171 MET A O 1
ATOM 1414 N N . ALA A 1 172 ? -16.34865 -13.31662 16.16464 1.000 50.81564 172 ALA A N 1
ATOM 1415 C CA . ALA A 1 172 ? -16.74631 -13.76793 14.83536 1.000 59.63081 172 ALA A CA 1
ATOM 1416 C C . ALA A 1 172 ? -18.17726 -14.29171 14.83261 1.000 63.78508 172 ALA A C 1
ATOM 1417 O O . ALA A 1 172 ? -18.93584 -14.04130 13.88784 1.000 61.42631 172 ALA A O 1
ATOM 1419 N N . LYS A 1 173 ? -18.56471 -15.01849 15.88467 1.000 54.87965 173 LYS A N 1
ATOM 1420 C CA . LYS A 1 173 ? -19.92549 -15.54064 15.96645 1.000 58.39717 173 LYS A CA 1
ATOM 1421 C C . LYS A 1 173 ? -20.94946 -14.41313 15.95109 1.000 60.51970 173 LYS A C 1
ATOM 1422 O O . LYS A 1 173 ? -21.96927 -14.50020 15.25771 1.000 64.39344 173 LYS A O 1
ATOM 1428 N N . LYS A 1 174 ? -20.68645 -13.33735 16.69364 1.000 55.59034 174 LYS A N 1
ATOM 1429 C CA . LYS A 1 174 ? -21.58495 -12.19009 16.71657 1.000 57.04496 174 LYS A CA 1
ATOM 1430 C C . LYS A 1 174 ? -21.50182 -11.34087 15.45459 1.000 61.35014 174 LYS A C 1
ATOM 1431 O O . LYS A 1 174 ? -22.15907 -10.29500 15.39618 1.000 60.35549 174 LYS A O 1
ATOM 1437 N N . GLY A 1 175 ? -20.71774 -11.74840 14.45809 1.000 58.37173 175 GLY A N 1
ATOM 1438 C CA . GLY A 1 175 ? -20.63012 -11.01730 13.21013 1.000 61.35724 175 GLY A CA 1
ATOM 1439 C C . GLY A 1 175 ? -19.75121 -9.78804 13.23514 1.000 59.48363 175 GLY A C 1
ATOM 1440 O O . GLY A 1 175 ? -19.81453 -8.98278 12.29965 1.000 69.72365 175 GLY A O 1
ATOM 1441 N N . TYR A 1 176 ? -18.93483 -9.61389 14.26893 1.000 55.73052 176 TYR A N 1
ATOM 1442 C CA . TYR A 1 176 ? -18.05370 -8.46059 14.37822 1.000 55.66207 176 TYR A CA 1
ATOM 1443 C C . TYR A 1 176 ? -16.71505 -8.66673 13.68101 1.000 52.07016 176 TYR A C 1
ATOM 1444 O O . TYR A 1 176 ? -15.87760 -7.76000 13.70235 1.000 52.94726 176 TYR A O 1
ATOM 1453 N N . ILE A 1 177 ? -16.48840 -9.82844 13.07459 1.000 48.60205 177 ILE A N 1
ATOM 1454 C CA . ILE A 1 177 ? -15.22016 -10.15793 12.43484 1.000 53.30085 177 ILE A CA 1
ATOM 1455 C C . ILE A 1 177 ? -15.48792 -10.48474 10.97351 1.000 53.47392 177 ILE A C 1
ATOM 1456 O O . ILE A 1 177 ? -16.38330 -11.27962 10.66407 1.000 57.43487 177 ILE A O 1
ATOM 1461 N N . TYR A 1 178 ? -14.71269 -9.87465 10.07986 1.000 50.79321 178 TYR A N 1
ATOM 1462 C CA . TYR A 1 178 ? -14.86662 -10.11057 8.65289 1.000 44.36887 178 TYR A CA 1
ATOM 1463 C C . TYR A 1 178 ? -13.52310 -9.91828 7.96727 1.000 49.06787 178 TYR A C 1
ATOM 1464 O O . TYR A 1 178 ? -12.58468 -9.35465 8.53767 1.000 46.04158 178 TYR A O 1
ATOM 1473 N N . LYS A 1 179 ? -13.44430 -10.39863 6.72940 1.000 44.81911 179 LYS A N 1
ATOM 1474 C CA . LYS A 1 179 ? -12.29023 -10.18770 5.86696 1.000 50.88357 179 LYS A CA 1
ATOM 1475 C C . LYS A 1 179 ? -12.72104 -9.33771 4.68051 1.000 49.87689 179 LYS A C 1
ATOM 1476 O O . LYS A 1 179 ? -13.75143 -9.61491 4.05712 1.000 52.72261 179 LYS A O 1
ATOM 1482 N N . GLY A 1 180 ? -11.94020 -8.30490 4.37316 1.000 45.17299 180 GLY A N 1
ATOM 1483 C CA . GLY A 1 180 ? -12.31377 -7.38397 3.31677 1.000 49.23101 180 GLY A CA 1
ATOM 1484 C C . GLY A 1 180 ? -11.10858 -6.73534 2.67323 1.000 58.41913 180 GLY A C 1
ATOM 1485 O O . GLY A 1 180 ? -10.00766 -6.71276 3.23395 1.000 60.94490 180 GLY A O 1
ATOM 1486 N N . LEU A 1 181 ? -11.33714 -6.20446 1.47326 1.000 60.71773 181 LEU A N 1
ATOM 1487 C CA . LEU A 1 181 ? -10.32325 -5.47772 0.71359 1.000 52.89368 181 LEU A CA 1
ATOM 1488 C C . LEU A 1 181 ? -10.53891 -3.98854 0.95860 1.000 59.88786 181 LEU A C 1
ATOM 1489 O O . LEU A 1 181 ? -11.42779 -3.37254 0.36597 1.000 66.04518 181 LEU A O 1
ATOM 1494 N N . LYS A 1 182 ? -9.73115 -3.41514 1.84335 1.000 60.24271 182 LYS A N 1
ATOM 1495 C CA . LYS A 1 182 ? -9.79988 -2.00378 2.18456 1.000 56.13159 182 LYS A CA 1
ATOM 1496 C C . LYS A 1 182 ? -8.38747 -1.46053 2.32143 1.000 57.11634 182 LYS A C 1
ATOM 1497 O O . LYS A 1 182 ? -7.46714 -2.20325 2.68460 1.000 59.01950 182 LYS A O 1
ATOM 1503 N N . PRO A 1 183 ? -8.18168 -0.17864 2.02674 1.000 66.57249 183 PRO A N 1
ATOM 1504 C CA . PRO A 1 183 ? -6.86832 0.42301 2.27757 1.000 61.53405 183 PRO A CA 1
ATOM 1505 C C . PRO A 1 183 ? -6.53303 0.38484 3.75909 1.000 51.51165 183 PRO A C 1
ATOM 1506 O O . PRO A 1 183 ? -7.38258 0.63323 4.61647 1.000 41.44136 183 PRO A O 1
ATOM 1510 N N . VAL A 1 184 ? -5.27698 0.06291 4.05408 1.000 52.12546 184 VAL A N 1
ATOM 1511 C CA . VAL A 1 184 ? -4.77653 -0.00577 5.41860 1.000 47.45534 184 VAL A CA 1
ATOM 1512 C C . VAL A 1 184 ? -3.37754 0.59116 5.44514 1.000 39.72935 184 VAL A C 1
ATOM 1513 O O . VAL A 1 184 ? -2.74560 0.80240 4.40923 1.000 53.22120 184 VAL A O 1
ATOM 1517 N N . TYR A 1 185 ? -2.90031 0.87268 6.65214 1.000 50.00910 185 TYR A N 1
ATOM 1518 C CA . TYR A 1 185 ? -1.50037 1.22807 6.81795 1.000 61.08445 185 TYR A CA 1
ATOM 1519 C C . TYR A 1 185 ? -0.62759 0.03455 6.45875 1.000 56.32776 185 TYR A C 1
ATOM 1520 O O . TYR A 1 185 ? -0.85763 -1.08357 6.92849 1.000 54.31012 185 TYR A O 1
ATOM 1529 N N . TRP A 1 186 ? 0.36794 0.27051 5.61072 1.000 61.46291 186 TRP A N 1
ATOM 1530 C CA . TRP A 1 186 ? 1.25909 -0.78364 5.15207 1.000 61.06448 186 TRP A CA 1
ATOM 1531 C C . TRP A 1 186 ? 2.69781 -0.33915 5.34807 1.000 58.51872 186 TRP A C 1
ATOM 1532 O O . TRP A 1 186 ? 3.07041 0.76564 4.94042 1.000 54.35989 186 TRP A O 1
ATOM 1543 N N . SER A 1 187 ? 3.50307 -1.20232 5.96249 1.000 57.25159 187 SER A N 1
ATOM 1544 C CA . SER A 1 187 ? 4.91473 -0.91539 6.14931 1.000 55.58668 187 SER A CA 1
ATOM 1545 C C . SER A 1 187 ? 5.71090 -1.66750 5.09721 1.000 63.91399 187 SER A C 1
ATOM 1546 O O . SER A 1 187 ? 5.80146 -2.90258 5.17221 1.000 63.68628 187 SER A O 1
ATOM 1549 N N . PRO A 1 188 ? 6.28355 -0.98825 4.09909 1.000 58.20759 188 PRO A N 1
ATOM 1550 C CA . PRO A 1 188 ? 7.11161 -1.70057 3.11267 1.000 55.51698 188 PRO A CA 1
ATOM 1551 C C . PRO A 1 188 ? 8.31689 -2.38661 3.72748 1.000 66.01065 188 PRO A C 1
ATOM 1552 O O . PRO A 1 188 ? 8.73580 -3.44255 3.23566 1.000 68.66609 188 PRO A O 1
ATOM 1556 N N . SER A 1 189 ? 8.89298 -1.81126 4.78677 1.000 66.80065 189 SER A N 1
ATOM 1557 C CA . SER A 1 189 ? 10.04097 -2.43369 5.43865 1.000 67.84256 189 SER A CA 1
ATOM 1558 C C . SER A 1 189 ? 9.66228 -3.76077 6.08581 1.000 64.93763 189 SER A C 1
ATOM 1559 O O . SER A 1 189 ? 10.39634 -4.74862 5.96376 1.000 71.46148 189 SER A O 1
ATOM 1562 N N . SER A 1 190 ? 8.52209 -3.80646 6.77268 1.000 61.82893 190 SER A N 1
ATOM 1563 C CA . SER A 1 190 ? 8.06152 -5.02759 7.41977 1.000 57.32981 190 SER A CA 1
ATOM 1564 C C . SER A 1 190 ? 7.24581 -5.92244 6.49600 1.000 63.30660 190 SER A C 1
ATOM 1565 O O . SER A 1 190 ? 6.94467 -7.06021 6.87355 1.000 69.78472 190 SER A O 1
ATOM 1568 N N . GLU A 1 191 ? 6.89292 -5.43895 5.30194 1.000 67.35014 191 GLU A N 1
ATOM 1569 C CA . GLU A 1 191 ? 6.08383 -6.19018 4.33827 1.000 63.39812 191 GLU A CA 1
ATOM 1570 C C . GLU A 1 191 ? 4.77973 -6.68141 4.96536 1.000 53.91006 191 GLU A C 1
ATOM 1571 O O . GLU A 1 191 ? 4.36806 -7.82677 4.77111 1.000 54.64692 191 GLU A O 1
ATOM 1577 N N . SER A 1 192 ? 4.11658 -5.80680 5.71917 1.000 61.69841 192 SER A N 1
ATOM 1578 C CA . SER A 1 192 ? 2.92111 -6.20448 6.44692 1.000 70.57078 192 SER A CA 1
ATOM 1579 C C . SER A 1 192 ? 1.95441 -5.03418 6.54780 1.000 66.62781 192 SER A C 1
ATOM 1580 O O . SER A 1 192 ? 2.32293 -3.87330 6.34997 1.000 61.58616 192 SER A O 1
ATOM 1583 N N . ALA A 1 193 ? 0.70205 -5.36374 6.85204 1.000 65.57144 193 ALA A N 1
ATOM 1584 C CA . ALA A 1 193 ? -0.29347 -4.36459 7.19411 1.000 64.37427 193 ALA A CA 1
ATOM 1585 C C . ALA A 1 193 ? -0.04311 -3.84369 8.60690 1.000 59.99490 193 ALA A C 1
ATOM 1586 O O . ALA A 1 193 ? 0.70478 -4.43166 9.39280 1.000 65.31511 193 ALA A O 1
ATOM 1588 N N . LEU A 1 194 ? -0.68196 -2.72131 8.93036 1.000 55.29202 194 LEU A N 1
ATOM 1589 C CA . LEU A 1 194 ? -0.45377 -2.05069 10.20067 1.000 62.83121 194 LEU A CA 1
ATOM 1590 C C . LEU A 1 194 ? -1.77435 -1.48969 10.71300 1.000 65.85298 194 LEU A C 1
ATOM 1591 O O . LEU A 1 194 ? -2.82800 -1.64857 10.08844 1.000 60.25653 194 LEU A O 1
ATOM 1596 N N . ALA A 1 195 ? -1.71206 -0.83831 11.87318 1.000 74.97458 195 ALA A N 1
ATOM 1597 C CA . ALA A 1 195 ? -2.86792 -0.19217 12.47599 1.000 66.93359 195 ALA A CA 1
ATOM 1598 C C . ALA A 1 195 ? -2.43059 1.13734 13.06931 1.000 69.54754 195 ALA A C 1
ATOM 1599 O O . ALA A 1 195 ? -1.25516 1.34099 13.38145 1.000 65.97594 195 ALA A O 1
ATOM 1601 N N . GLU A 1 196 ? -3.40006 2.04435 13.22638 1.000 75.26490 196 GLU A N 1
ATOM 1602 C CA . GLU A 1 196 ? -3.09435 3.37987 13.73210 1.000 76.50416 196 GLU A CA 1
ATOM 1603 C C . GLU A 1 196 ? -2.43550 3.32366 15.10496 1.000 68.65854 196 GLU A C 1
ATOM 1604 O O . GLU A 1 196 ? -1.61164 4.18517 15.43343 1.000 67.03902 196 GLU A O 1
ATOM 1610 N N . ALA A 1 197 ? -2.77010 2.31431 15.91251 1.000 72.00915 197 ALA A N 1
ATOM 1611 C CA . ALA A 1 197 ? -2.08465 2.12781 17.18549 1.000 72.91997 197 ALA A CA 1
ATOM 1612 C C . ALA A 1 197 ? -0.61113 1.79545 16.99611 1.000 70.86941 197 ALA A C 1
ATOM 1613 O O . ALA A 1 197 ? 0.18709 2.01474 17.91364 1.000 76.13739 197 ALA A O 1
ATOM 1615 N N . GLU A 1 198 ? -0.23368 1.27192 15.82916 1.000 78.90322 198 GLU A N 1
ATOM 1616 C CA . GLU A 1 198 ? 1.15525 0.97549 15.50362 1.000 74.59138 198 GLU A CA 1
ATOM 1617 C C . GLU A 1 198 ? 1.75423 2.01053 14.55784 1.000 68.63038 198 GLU A C 1
ATOM 1618 O O . GLU A 1 198 ? 2.61422 1.67753 13.73635 1.000 77.75930 198 GLU A O 1
ATOM 1624 N N . ILE A 1 199 ? 1.30530 3.25911 14.64433 1.000 69.60402 199 ILE A N 1
ATOM 1625 C CA . ILE A 1 199 ? 1.76589 4.32744 13.76606 1.000 77.92992 199 ILE A CA 1
ATOM 1626 C C . ILE A 1 199 ? 2.29723 5.46730 14.62202 1.000 78.25262 199 ILE A C 1
ATOM 1627 O O . ILE A 1 199 ? 1.60156 5.95310 15.52171 1.000 70.67668 199 ILE A O 1
ATOM 1632 N N . GLU A 1 200 ? 3.52629 5.88836 14.34120 1.000 73.29812 200 GLU A N 1
ATOM 1633 C CA . GLU A 1 200 ? 4.13447 7.04821 14.97649 1.000 79.14888 200 GLU A CA 1
ATOM 1634 C C . GLU A 1 200 ? 4.35364 8.12207 13.92028 1.000 77.96005 200 GLU A C 1
ATOM 1635 O O . GLU A 1 200 ? 4.94579 7.85214 12.87054 1.000 71.68559 200 GLU A O 1
ATOM 1641 N N . TYR A 1 201 ? 3.87260 9.33117 14.19378 1.000 71.16956 201 TYR A N 1
ATOM 1642 C CA . TYR A 1 201 ? 3.92907 10.42034 13.22751 1.000 69.99066 201 TYR A CA 1
ATOM 1643 C C . TYR A 1 201 ? 5.23209 11.19435 13.39354 1.000 74.00418 201 TYR A C 1
ATOM 1644 O O . TYR A 1 201 ? 5.47111 11.80346 14.44133 1.000 83.78881 201 TYR A O 1
ATOM 1653 N N . TYR A 1 202 ? 6.06627 11.16953 12.35870 1.000 79.17995 202 TYR A N 1
ATOM 1654 C CA . TYR A 1 202 ? 7.32587 11.89630 12.31297 1.000 79.66863 202 TYR A CA 1
ATOM 1655 C C . TYR A 1 202 ? 7.27475 12.93506 11.20043 1.000 81.47233 202 TYR A C 1
ATOM 1656 O O . TYR A 1 202 ? 6.38831 12.92191 10.34269 1.000 77.41779 202 TYR A O 1
ATOM 1665 N N . ASP A 1 203 ? 8.24322 13.84546 11.22125 1.000 90.50142 203 ASP A N 1
ATOM 1666 C CA . ASP A 1 203 ? 8.40510 14.79020 10.12727 1.000 79.19193 203 ASP A CA 1
ATOM 1667 C C . ASP A 1 203 ? 9.04635 14.09901 8.93242 1.000 83.27939 203 ASP A C 1
ATOM 1668 O O . ASP A 1 203 ? 9.97184 13.29571 9.08174 1.000 84.80125 203 ASP A O 1
ATOM 1673 N N . LYS A 1 204 ? 8.54129 14.40940 7.74226 1.000 77.51779 204 LYS A N 1
ATOM 1674 C CA . LYS A 1 204 ? 9.07438 13.85661 6.50867 1.000 62.52003 204 LYS A CA 1
ATOM 1675 C C . LYS A 1 204 ? 9.14706 14.96193 5.46763 1.000 69.87446 204 LYS A C 1
ATOM 1676 O O . LYS A 1 204 ? 8.30833 15.86601 5.43957 1.000 64.27298 204 LYS A O 1
ATOM 1682 N N . ARG A 1 205 ? 10.16547 14.88559 4.61784 1.000 79.07562 205 ARG A N 1
ATOM 1683 C CA . ARG A 1 205 ? 10.35268 15.83024 3.52389 1.000 77.62442 205 ARG A CA 1
ATOM 1684 C C . ARG A 1 205 ? 9.96455 15.13401 2.22313 1.000 78.50492 205 ARG A C 1
ATOM 1685 O O . ARG A 1 205 ? 10.62642 14.18073 1.79882 1.000 75.91392 205 ARG A O 1
ATOM 1693 N N . SER A 1 206 ? 8.88801 15.60532 1.59849 1.000 76.46893 206 SER A N 1
ATOM 1694 C CA . SER A 1 206 ? 8.38396 15.05044 0.35011 1.000 76.13307 206 SER A CA 1
ATOM 1695 C C . SER A 1 206 ? 8.28285 16.16316 -0.68771 1.000 77.52250 206 SER A C 1
ATOM 1696 O O . SER A 1 206 ? 8.65661 17.31344 -0.43903 1.000 77.55380 206 SER A O 1
ATOM 1699 N N . ALA A 1 207 ? 7.77039 15.81327 -1.86351 1.000 69.38331 207 ALA A N 1
ATOM 1700 C CA . ALA A 1 207 ? 7.62702 16.74593 -2.97245 1.000 61.30777 207 ALA A CA 1
ATOM 1701 C C . ALA A 1 207 ? 6.16246 17.12736 -3.13052 1.000 64.73700 207 ALA A C 1
ATOM 1702 O O . ALA A 1 207 ? 5.29542 16.25235 -3.22161 1.000 70.58936 207 ALA A O 1
ATOM 1704 N N . SER A 1 208 ? 5.89225 18.42935 -3.16286 1.000 67.03061 208 SER A N 1
ATOM 1705 C CA . SER A 1 208 ? 4.54223 18.95204 -3.32916 1.000 59.85878 208 SER A CA 1
ATOM 1706 C C . SER A 1 208 ? 4.38351 19.45814 -4.75754 1.000 57.54875 208 SER A C 1
ATOM 1707 O O . SER A 1 208 ? 5.11488 20.35819 -5.18559 1.000 55.58556 208 SER A O 1
ATOM 1710 N N . ILE A 1 209 ? 3.42598 18.88904 -5.48764 1.000 48.56755 209 ILE A N 1
ATOM 1711 C CA . ILE A 1 209 ? 3.25034 19.19033 -6.90096 1.000 48.37960 209 ILE A CA 1
ATOM 1712 C C . ILE A 1 209 ? 1.81767 19.63075 -7.16072 1.000 55.52398 209 ILE A C 1
ATOM 1713 O O . ILE A 1 209 ? 0.89227 19.29245 -6.41517 1.000 56.99365 209 ILE A O 1
ATOM 1718 N N . TYR A 1 210 ? 1.64676 20.40439 -8.23044 1.000 55.56237 210 TYR A N 1
ATOM 1719 C CA . TYR A 1 210 ? 0.34201 20.76846 -8.76425 1.000 50.01129 210 TYR A CA 1
ATOM 1720 C C . TYR A 1 210 ? 0.25624 20.25456 -10.19317 1.000 50.71973 210 TYR A C 1
ATOM 1721 O O . TYR A 1 210 ? 1.12406 20.55995 -11.01718 1.000 47.95934 210 TYR A O 1
ATOM 1730 N N . VAL A 1 211 ? -0.78298 19.47674 -10.48417 1.000 47.07703 211 VAL A N 1
ATOM 1731 C CA . VAL A 1 211 ? -0.88571 18.73179 -11.73306 1.000 48.69765 211 VAL A CA 1
ATOM 1732 C C . VAL A 1 211 ? -2.17888 19.11704 -12.43594 1.000 55.53590 211 VAL A C 1
ATOM 1733 O O . VAL A 1 211 ? -3.24565 19.15467 -11.81122 1.000 46.69278 211 VAL A O 1
ATOM 1737 N N . ALA A 1 212 ? -2.08227 19.38785 -13.73598 1.000 59.05552 212 ALA A N 1
ATOM 1738 C CA . ALA A 1 212 ? -3.23427 19.76878 -14.53944 1.000 51.01317 212 ALA A CA 1
ATOM 1739 C C . ALA A 1 212 ? -3.83170 18.53770 -15.20916 1.000 49.45689 212 ALA A C 1
ATOM 1740 O O . ALA A 1 212 ? -3.11299 17.75077 -15.83345 1.000 52.63942 212 ALA A O 1
ATOM 1742 N N . PHE A 1 213 ? -5.14468 18.37282 -15.06845 1.000 51.25423 213 PHE A N 1
ATOM 1743 C CA . PHE A 1 213 ? -5.89184 17.28740 -15.69738 1.000 59.08009 213 PHE A CA 1
ATOM 1744 C C . PHE A 1 213 ? -6.75286 17.88612 -16.80410 1.000 55.89612 213 PHE A C 1
ATOM 1745 O O . PHE A 1 213 ? -7.69324 18.63693 -16.52523 1.000 59.33718 213 PHE A O 1
ATOM 1753 N N . ASN A 1 214 ? -6.43666 17.55428 -18.05324 1.000 60.35422 214 ASN A N 1
ATOM 1754 C CA . ASN A 1 214 ? -7.22060 18.05120 -19.17510 1.000 56.54815 214 ASN A CA 1
ATOM 1755 C C . ASN A 1 214 ? -8.61938 17.44376 -19.16649 1.000 61.61992 214 ASN A C 1
ATOM 1756 O O . ASN A 1 214 ? -8.83807 16.33471 -18.67189 1.000 66.92454 214 ASN A O 1
ATOM 1761 N N . VAL A 1 215 ? -9.57163 18.18359 -19.72589 1.000 54.66128 215 VAL A N 1
ATOM 1762 C CA . VAL A 1 215 ? -10.96557 17.75544 -19.76801 1.000 54.18240 215 VAL A CA 1
ATOM 1763 C C . VAL A 1 215 ? -11.21865 17.02998 -21.08459 1.000 59.90076 215 VAL A C 1
ATOM 1764 O O . VAL A 1 215 ? -11.00277 17.59081 -22.16470 1.000 62.95071 215 VAL A O 1
ATOM 1768 N N . LYS A 1 216 ? -11.67631 15.77787 -20.99432 1.000 56.58493 216 LYS A N 1
ATOM 1769 C CA . LYS A 1 216 ? -12.03499 15.01958 -22.18960 1.000 62.03987 216 LYS A CA 1
ATOM 1770 C C . LYS A 1 216 ? -13.44059 15.36444 -22.66693 1.000 65.40271 216 LYS A C 1
ATOM 1771 O O . LYS A 1 216 ? -13.65927 15.60261 -23.85971 1.000 66.90957 216 LYS A O 1
ATOM 1777 N N . ASP A 1 217 ? -14.40542 15.38362 -21.74969 1.000 57.90382 217 ASP A N 1
ATOM 1778 C CA . ASP A 1 217 ? -15.78472 15.73328 -22.06589 1.000 51.17844 217 ASP A CA 1
ATOM 1779 C C . ASP A 1 217 ? -16.32314 16.58377 -20.92762 1.000 56.13736 217 ASP A C 1
ATOM 1780 O O . ASP A 1 217 ? -16.40016 16.11732 -19.78689 1.000 61.06962 217 ASP A O 1
ATOM 1785 N N . GLY A 1 218 ? -16.68236 17.82971 -21.23403 1.000 54.31701 218 GLY A N 1
ATOM 1786 C CA . GLY A 1 218 ? -17.23384 18.71838 -20.23065 1.000 52.65379 218 GLY A CA 1
ATOM 1787 C C . GLY A 1 218 ? -18.69491 18.50191 -19.91404 1.000 55.71046 218 GLY A C 1
ATOM 1788 O O . GLY A 1 218 ? -19.18550 19.06663 -18.93102 1.000 60.80764 218 GLY A O 1
ATOM 1789 N N . LYS A 1 219 ? -19.39389 17.70266 -20.72512 1.000 51.42202 219 LYS A N 1
ATOM 1790 C CA . LYS A 1 219 ? -20.81030 17.39046 -20.51893 1.000 50.58045 219 LYS A CA 1
ATOM 1791 C C . LYS A 1 219 ? -21.64746 18.65944 -20.37708 1.000 54.50574 219 LYS A C 1
ATOM 1792 O O . LYS A 1 219 ? -22.55805 18.74197 -19.55017 1.000 66.66517 219 LYS A O 1
ATOM 1798 N N . GLY A 1 220 ? -21.32551 19.66615 -21.18655 1.000 56.32907 220 GLY A N 1
ATOM 1799 C CA . GLY A 1 220 ? -22.07636 20.90259 -21.20417 1.000 57.38378 220 GLY A CA 1
ATOM 1800 C C . GLY A 1 220 ? -21.76048 21.87241 -20.08794 1.000 57.28730 220 GLY A C 1
ATOM 1801 O O . GLY A 1 220 ? -22.38918 22.93677 -20.02250 1.000 62.45495 220 GLY A O 1
ATOM 1802 N N . VAL A 1 221 ? -20.81237 21.54879 -19.21183 1.000 53.60123 221 VAL A N 1
ATOM 1803 C CA . VAL A 1 221 ? -20.47409 22.39030 -18.07530 1.000 57.69685 221 VAL A CA 1
ATOM 1804 C C . VAL A 1 221 ? -19.10235 23.03369 -18.23822 1.000 60.50745 221 VAL A C 1
ATOM 1805 O O . VAL A 1 221 ? -18.91686 24.20082 -17.88670 1.000 66.95135 221 VAL A O 1
ATOM 1809 N N . LEU A 1 222 ? -18.13475 22.29509 -18.76927 1.000 63.66564 222 LEU A N 1
ATOM 1810 C CA . LEU A 1 222 ? -16.77338 22.77586 -18.96491 1.000 64.46229 222 LEU A CA 1
ATOM 1811 C C . LEU A 1 222 ? -16.42007 22.74062 -20.44983 1.000 60.16895 222 LEU A C 1
ATOM 1812 O O . LEU A 1 222 ? -17.22500 22.34595 -21.29616 1.000 65.91693 222 LEU A O 1
ATOM 1817 N N . GLU A 1 223 ? -15.19332 23.15240 -20.75907 1.000 65.39128 223 GLU A N 1
ATOM 1818 C CA . GLU A 1 223 ? -14.71821 23.25392 -22.12937 1.000 66.45294 223 GLU A CA 1
ATOM 1819 C C . GLU A 1 223 ? -13.44459 22.43665 -22.30886 1.000 68.92294 223 GLU A C 1
ATOM 1820 O O . GLU A 1 223 ? -12.69399 22.19520 -21.35851 1.000 62.42457 223 GLU A O 1
ATOM 1826 N N . GLN A 1 224 ? -13.20829 22.02003 -23.55725 1.000 60.97752 224 GLN A N 1
ATOM 1827 C CA . GLN A 1 224 ? -12.10754 21.10624 -23.85023 1.000 55.96615 224 GLN A CA 1
ATOM 1828 C C . GLN A 1 224 ? -10.75057 21.72258 -23.53567 1.000 53.89817 224 GLN A C 1
ATOM 1829 O O . GLN A 1 224 ? -9.78883 20.99410 -23.26652 1.000 58.01329 224 GLN A O 1
ATOM 1835 N N . ASP A 1 225 ? -10.64673 23.04877 -23.57071 1.000 54.38245 225 ASP A N 1
ATOM 1836 C CA . ASP A 1 225 ? -9.38970 23.73583 -23.30309 1.000 58.25186 225 ASP A CA 1
ATOM 1837 C C . ASP A 1 225 ? -9.19177 24.06907 -21.83011 1.000 63.92728 225 ASP A C 1
ATOM 1838 O O . ASP A 1 225 ? -8.17607 24.67988 -21.48015 1.000 69.04083 225 ASP A O 1
ATOM 1843 N N . GLU A 1 226 ? -10.12604 23.68882 -20.96595 1.000 59.74291 226 GLU A N 1
ATOM 1844 C CA . GLU A 1 226 ? -10.01907 23.92648 -19.53482 1.000 64.09669 226 GLU A CA 1
ATOM 1845 C C . GLU A 1 226 ? -9.48741 22.68338 -18.82981 1.000 63.40954 226 GLU A C 1
ATOM 1846 O O . GLU A 1 226 ? -9.61975 21.55884 -19.31741 1.000 68.64598 226 GLU A O 1
ATOM 1852 N N . LYS A 1 227 ? -8.86486 22.90143 -17.67289 1.000 62.50080 227 LYS A N 1
ATOM 1853 C CA . LYS A 1 227 ? -8.16236 21.83724 -16.97154 1.000 51.84437 227 LYS A CA 1
ATOM 1854 C C . LYS A 1 227 ? -8.48384 21.89106 -15.48534 1.000 56.35531 227 LYS A C 1
ATOM 1855 O O . LYS A 1 227 ? -8.84332 22.93734 -14.94172 1.000 59.82406 227 LYS A O 1
ATOM 1861 N N . PHE A 1 228 ? -8.35491 20.73732 -14.83463 1.000 59.71471 228 PHE A N 1
ATOM 1862 C CA . PHE A 1 228 ? -8.42139 20.64498 -13.38252 1.000 49.08558 228 PHE A CA 1
ATOM 1863 C C . PHE A 1 228 ? -7.01966 20.76792 -12.80418 1.000 52.93339 228 PHE A C 1
ATOM 1864 O O . PHE A 1 228 ? -6.05835 20.24483 -13.37265 1.000 62.43227 228 PHE A O 1
ATOM 1872 N N . ILE A 1 229 ? -6.90396 21.45157 -11.66941 1.000 39.98029 229 ILE A N 1
ATOM 1873 C CA . ILE A 1 229 ? -5.65290 21.51889 -10.92384 1.000 40.46663 229 ILE A CA 1
ATOM 1874 C C . ILE A 1 229 ? -5.80895 20.69270 -9.65770 1.000 48.20458 229 ILE A C 1
ATOM 1875 O O . ILE A 1 229 ? -6.73326 20.92233 -8.86733 1.000 56.51031 229 ILE A O 1
ATOM 1880 N N . ILE A 1 230 ? -4.90371 19.74111 -9.46085 1.000 52.51717 230 ILE A N 1
ATOM 1881 C CA . ILE A 1 230 ? -4.89910 18.90530 -8.26951 1.000 47.86190 230 ILE A CA 1
ATOM 1882 C C . ILE A 1 230 ? -3.57570 19.10203 -7.54740 1.000 44.69560 230 ILE A C 1
ATOM 1883 O O . ILE A 1 230 ? -2.55305 19.44379 -8.15151 1.000 43.39975 230 ILE A O 1
ATOM 1888 N N . TRP A 1 231 ? -3.60609 18.89009 -6.23940 1.000 44.32479 231 TRP A N 1
ATOM 1889 C CA . TRP A 1 231 ? -2.42948 19.00440 -5.39498 1.000 54.47235 231 TRP A CA 1
ATOM 1890 C C . TRP A 1 231 ? -2.21602 17.69030 -4.65841 1.000 52.08227 231 TRP A C 1
ATOM 1891 O O . TRP A 1 231 ? -3.17003 17.08630 -4.15694 1.000 51.79189 231 TRP A O 1
ATOM 1902 N N . THR A 1 232 ? -0.96626 17.23928 -4.61549 1.000 39.53489 232 THR A N 1
ATOM 1903 C CA . THR A 1 232 ? -0.63510 16.01417 -3.90520 1.000 49.39714 232 THR A CA 1
ATOM 1904 C C . THR A 1 232 ? 0.83433 16.05746 -3.51721 1.000 52.76849 232 THR A C 1
ATOM 1905 O O . THR A 1 232 ? 1.64804 16.70130 -4.18529 1.000 52.98359 232 THR A O 1
ATOM 1909 N N . THR A 1 233 ? 1.15909 15.37926 -2.41824 1.000 51.38169 233 THR A N 1
ATOM 1910 C CA . THR A 1 233 ? 2.53937 15.21186 -1.98381 1.000 54.73273 233 THR A CA 1
ATOM 1911 C C . THR A 1 233 ? 3.03979 13.79148 -2.20056 1.000 47.85083 233 THR A C 1
ATOM 1912 O O . THR A 1 233 ? 4.13265 13.45017 -1.73701 1.000 53.27561 233 THR A O 1
ATOM 1916 N N . THR A 1 234 ? 2.26618 12.95783 -2.89367 1.000 46.52093 234 THR A N 1
ATOM 1917 C CA . THR A 1 234 ? 2.62730 11.56859 -3.17040 1.000 43.48102 234 THR A CA 1
ATOM 1918 C C . THR A 1 234 ? 2.52374 11.34484 -4.67114 1.000 43.06684 234 THR A C 1
ATOM 1919 O O . THR A 1 234 ? 1.52613 10.79910 -5.16244 1.000 46.67237 234 THR A O 1
ATOM 1923 N N . PRO A 1 235 ? 3.54053 11.75796 -5.43280 1.000 50.44564 235 PRO A N 1
ATOM 1924 C CA . PRO A 1 235 ? 3.49995 11.53930 -6.88846 1.000 48.76944 235 PRO A CA 1
ATOM 1925 C C . PRO A 1 235 ? 3.37423 10.07694 -7.27767 1.000 49.12562 235 PRO A C 1
ATOM 1926 O O . PRO A 1 235 ? 2.83342 9.77572 -8.34834 1.000 44.06303 235 PRO A O 1
ATOM 1930 N N . TRP A 1 236 ? 3.85001 9.15475 -6.43875 1.000 50.98508 236 TRP A N 1
ATOM 1931 C CA . TRP A 1 236 ? 3.74388 7.73528 -6.74967 1.000 48.80790 236 TRP A CA 1
ATOM 1932 C C . TRP A 1 236 ? 2.30497 7.23521 -6.75357 1.000 50.98534 236 TRP A C 1
ATOM 1933 O O . TRP A 1 236 ? 2.06008 6.12231 -7.23088 1.000 60.04172 236 TRP A O 1
ATOM 1944 N N . THR A 1 237 ? 1.35420 8.01241 -6.23162 1.000 48.06445 237 THR A N 1
ATOM 1945 C CA . THR A 1 237 ? -0.05028 7.63103 -6.31480 1.000 48.68882 237 THR A CA 1
ATOM 1946 C C . THR A 1 237 ? -0.69174 8.02541 -7.63919 1.000 44.33133 237 THR A C 1
ATOM 1947 O O . THR A 1 237 ? -1.80501 7.57110 -7.92440 1.000 45.41283 237 THR A O 1
ATOM 1951 N N . MET A 1 238 ? -0.01941 8.84754 -8.44705 1.000 48.88298 238 MET A N 1
ATOM 1952 C CA . MET A 1 238 ? -0.56395 9.22404 -9.75061 1.000 55.10690 238 MET A CA 1
ATOM 1953 C C . MET A 1 238 ? -0.88687 8.03320 -10.65142 1.000 52.50609 238 MET A C 1
ATOM 1954 O O . MET A 1 238 ? -1.94797 8.06354 -11.29966 1.000 57.33827 238 MET A O 1
ATOM 1959 N N . PRO A 1 239 ? -0.05457 6.98938 -10.76100 1.000 47.29704 239 PRO A N 1
ATOM 1960 C CA . PRO A 1 239 ? -0.43130 5.85542 -11.62280 1.000 47.64457 239 PRO A CA 1
ATOM 1961 C C . PRO A 1 239 ? -1.71775 5.16878 -11.20287 1.000 51.84977 239 PRO A C 1
ATOM 1962 O O . PRO A 1 239 ? -2.36354 4.53334 -12.04543 1.000 49.51401 239 PRO A O 1
ATOM 1966 N N . ALA A 1 240 ? -2.11152 5.27694 -9.93506 1.000 60.26079 240 ALA A N 1
ATOM 1967 C CA . ALA A 1 240 ? -3.32048 4.64782 -9.42165 1.000 45.47937 240 ALA A CA 1
ATOM 1968 C C . ALA A 1 240 ? -4.53694 5.56036 -9.48121 1.000 45.46036 240 ALA A C 1
ATOM 1969 O O . ALA A 1 240 ? -5.56787 5.23490 -8.88474 1.000 46.92861 240 ALA A O 1
ATOM 1971 N N . ASN A 1 241 ? -4.43816 6.69552 -10.16681 1.000 49.23938 241 ASN A N 1
ATOM 1972 C CA . ASN A 1 241 ? -5.56156 7.61694 -10.24081 1.000 45.00100 241 ASN A CA 1
ATOM 1973 C C . ASN A 1 241 ? -6.73367 6.98359 -10.97906 1.000 45.87153 241 ASN A C 1
ATOM 1974 O O . ASN A 1 241 ? -6.55568 6.24473 -11.95121 1.000 53.37987 241 ASN A O 1
ATOM 1979 N N . GLN A 1 242 ? -7.94117 7.27236 -10.50045 1.000 43.68135 242 GLN A N 1
ATOM 1980 C CA . GLN A 1 242 ? -9.16463 6.88868 -11.19171 1.000 48.83877 242 GLN A CA 1
ATOM 1981 C C . GLN A 1 242 ? -10.13840 8.03806 -11.39470 1.000 49.04040 242 GLN A C 1
ATOM 1982 O O . GLN A 1 242 ? -11.03285 7.91510 -12.24083 1.000 48.15177 242 GLN A O 1
ATOM 1988 N N . GLY A 1 243 ? -9.99873 9.14290 -10.66985 1.000 50.18882 243 GLY A N 1
ATOM 1989 C CA . GLY A 1 243 ? -10.93210 10.24058 -10.83341 1.000 52.84328 243 GLY A CA 1
ATOM 1990 C C . GLY A 1 243 ? -10.50681 11.46725 -10.05609 1.000 47.58100 243 GLY A C 1
ATOM 1991 O O . GLY A 1 243 ? -9.49408 11.47239 -9.35126 1.000 35.58244 243 GLY A O 1
ATOM 1992 N N . ILE A 1 244 ? -11.30483 12.52076 -10.20657 1.000 49.88288 244 ILE A N 1
ATOM 1993 C CA . ILE A 1 244 ? -11.08628 13.79497 -9.53306 1.000 48.56314 244 ILE A CA 1
ATOM 1994 C C . ILE A 1 244 ? -12.24638 14.01760 -8.57585 1.000 44.93307 244 ILE A C 1
ATOM 1995 O O . ILE A 1 244 ? -13.39868 14.14534 -9.00716 1.000 46.77734 244 ILE A O 1
ATOM 2000 N N . ALA A 1 245 ? -11.94706 14.07481 -7.28160 1.000 44.72764 245 ALA A N 1
ATOM 2001 C CA . ALA A 1 245 ? -12.97215 14.27621 -6.26659 1.000 56.08469 245 ALA A CA 1
ATOM 2002 C C . ALA A 1 245 ? -13.18817 15.76609 -6.03709 1.000 45.82745 245 ALA A C 1
ATOM 2003 O O . ALA A 1 245 ? -12.22463 16.52336 -5.88290 1.000 44.52207 245 ALA A O 1
ATOM 2005 N N . VAL A 1 246 ? -14.45537 16.18142 -6.01808 1.000 43.39895 246 VAL A N 1
ATOM 2006 C CA . VAL A 1 246 ? -14.82627 17.55538 -5.71159 1.000 57.74686 246 VAL A CA 1
ATOM 2007 C C . VAL A 1 246 ? -15.89157 17.54575 -4.62311 1.000 57.03513 246 VAL A C 1
ATOM 2008 O O . VAL A 1 246 ? -16.60159 16.55852 -4.41865 1.000 63.08363 246 VAL A O 1
ATOM 2012 N N . ASN A 1 247 ? -15.98347 18.66359 -3.91405 1.000 53.49705 247 ASN A N 1
ATOM 2013 C CA . ASN A 1 247 ? -17.00827 18.83464 -2.89211 1.000 63.41414 247 ASN A CA 1
ATOM 2014 C C . ASN A 1 247 ? -18.30330 19.30439 -3.54655 1.000 68.78922 247 ASN A C 1
ATOM 2015 O O . ASN A 1 247 ? -18.29374 20.31697 -4.25593 1.000 64.62143 247 ASN A O 1
ATOM 2020 N N . PRO A 1 248 ? -19.42246 18.60334 -3.35225 1.000 63.95518 248 PRO A N 1
ATOM 2021 C CA . PRO A 1 248 ? -20.65628 18.97005 -4.07277 1.000 71.91220 248 PRO A CA 1
ATOM 2022 C C . PRO A 1 248 ? -21.17124 20.37357 -3.78885 1.000 75.60713 248 PRO A C 1
ATOM 2023 O O . PRO A 1 248 ? -21.82789 20.95949 -4.65913 1.000 73.57254 248 PRO A O 1
ATOM 2027 N N . GLU A 1 249 ? -20.91202 20.93348 -2.60666 1.000 69.05317 249 GLU A N 1
ATOM 2028 C CA . GLU A 1 249 ? -21.46511 22.23358 -2.24485 1.000 74.91395 249 GLU A CA 1
ATOM 2029 C C . GLU A 1 249 ? -20.41649 23.33867 -2.17661 1.000 71.33763 249 GLU A C 1
ATOM 2030 O O . GLU A 1 249 ? -20.71528 24.43542 -1.68996 1.000 80.14018 249 GLU A O 1
ATOM 2036 N N . LEU A 1 250 ? -19.20086 23.08894 -2.64234 1.000 64.99720 250 LEU A N 1
ATOM 2037 C CA . LEU A 1 250 ? -18.23108 24.16362 -2.77958 1.000 63.82031 250 LEU A CA 1
ATOM 2038 C C . LEU A 1 250 ? -18.35317 24.79413 -4.15988 1.000 63.24843 250 LEU A C 1
ATOM 2039 O O . LEU A 1 250 ? -18.75638 24.14359 -5.12807 1.000 59.93966 250 LEU A O 1
ATOM 2044 N N . GLN A 1 251 ? -18.02990 26.08086 -4.23417 1.000 63.98466 251 GLN A N 1
ATOM 2045 C CA . GLN A 1 251 ? -18.05950 26.80924 -5.49235 1.000 59.61075 251 GLN A CA 1
ATOM 2046 C C . GLN A 1 251 ? -16.69882 26.71503 -6.16674 1.000 62.58735 251 GLN A C 1
ATOM 2047 O O . GLN A 1 251 ? -15.66893 27.00918 -5.55101 1.000 70.20756 251 GLN A O 1
ATOM 2053 N N . TYR A 1 252 ? -16.70136 26.30200 -7.42780 1.000 54.54744 252 TYR A N 1
ATOM 2054 C CA . TYR A 1 252 ? -15.49168 26.18352 -8.22491 1.000 62.98948 252 TYR A CA 1
ATOM 2055 C C . TYR A 1 252 ? -15.53553 27.20002 -9.35575 1.000 59.31402 252 TYR A C 1
ATOM 2056 O O . TYR A 1 252 ? -16.60048 27.46944 -9.92131 1.000 57.31291 252 TYR A O 1
ATOM 2065 N N . SER A 1 253 ? -14.37572 27.76444 -9.67844 1.000 55.26153 253 SER A N 1
ATOM 2066 C CA . SER A 1 253 ? -14.27586 28.82462 -10.66859 1.000 54.90160 253 SER A CA 1
ATOM 2067 C C . SER A 1 253 ? -13.27159 28.44137 -11.73926 1.000 56.82418 253 SER A C 1
ATOM 2068 O O . SER A 1 253 ? -12.20022 27.90740 -11.43504 1.000 59.73050 253 SER A O 1
ATOM 2071 N N . VAL A 1 254 ? -13.62255 28.72621 -12.98906 1.000 58.77624 254 VAL A N 1
ATOM 2072 C CA . VAL A 1 254 ? -12.69889 28.58874 -14.10756 1.000 54.31328 254 VAL A CA 1
ATOM 2073 C C . VAL A 1 254 ? -11.88829 29.87208 -14.18521 1.000 52.86701 254 VAL A C 1
ATOM 2074 O O . VAL A 1 254 ? -12.44155 30.94811 -14.43492 1.000 59.58566 254 VAL A O 1
ATOM 2078 N N . VAL A 1 255 ? -10.58151 29.76150 -13.97001 1.000 49.13658 255 VAL A N 1
ATOM 2079 C CA . VAL A 1 255 ? -9.68668 30.90988 -13.91214 1.000 52.59243 255 VAL A CA 1
ATOM 2080 C C . VAL A 1 255 ? -8.70909 30.82033 -15.07273 1.000 60.60334 255 VAL A C 1
ATOM 2081 O O . VAL A 1 255 ? -8.03808 29.79587 -15.24843 1.000 57.37496 255 VAL A O 1
ATOM 2085 N N . GLU A 1 256 ? -8.63275 31.88672 -15.86724 1.000 64.55327 256 GLU A N 1
ATOM 2086 C CA . GLU A 1 256 ? -7.62570 31.99738 -16.91627 1.000 58.70799 256 GLU A CA 1
ATOM 2087 C C . GLU A 1 256 ? -6.38899 32.64405 -16.30576 1.000 55.59916 256 GLU A C 1
ATOM 2088 O O . GLU A 1 256 ? -6.41318 33.82270 -15.93545 1.000 50.16328 256 GLU A O 1
ATOM 2094 N N . ALA A 1 257 ? -5.31495 31.86684 -16.18372 1.000 63.56789 257 ALA A N 1
ATOM 2095 C CA . ALA A 1 257 ? -4.08949 32.31049 -15.52799 1.000 57.61471 257 ALA A CA 1
ATOM 2096 C C . ALA A 1 257 ? -2.92035 32.10619 -16.47920 1.000 60.11023 257 ALA A C 1
ATOM 2097 O O . ALA A 1 257 ? -2.54883 30.96504 -16.77328 1.000 64.04402 257 ALA A O 1
ATOM 2099 N N . ASP A 1 258 ? -2.33981 33.20954 -16.94508 1.000 63.02600 258 ASP A N 1
ATOM 2100 C CA . ASP A 1 258 ? -1.17451 33.19053 -17.82579 1.000 69.03129 258 ASP A CA 1
ATOM 2101 C C . ASP A 1 258 ? -1.43650 32.32881 -19.06100 1.000 66.64964 258 ASP A C 1
ATOM 2102 O O . ASP A 1 258 ? -0.70952 31.38250 -19.36771 1.000 74.40311 258 ASP A O 1
ATOM 2107 N N . GLY A 1 259 ? -2.50759 32.67669 -19.76576 1.000 66.99869 259 GLY A N 1
ATOM 2108 C CA . GLY A 1 259 ? -2.85672 32.00193 -21.00465 1.000 64.96401 259 GLY A CA 1
ATOM 2109 C C . GLY A 1 259 ? -3.26682 30.55363 -20.84970 1.000 63.44190 259 GLY A C 1
ATOM 2110 O O . GLY A 1 259 ? -2.94715 29.72824 -21.71464 1.000 70.04670 259 GLY A O 1
ATOM 2111 N N . ALA A 1 260 ? -3.97138 30.22228 -19.77062 1.000 63.31787 260 ALA A N 1
ATOM 2112 C CA . ALA A 1 260 ? -4.45372 28.86477 -19.56552 1.000 59.89429 260 ALA A CA 1
ATOM 2113 C C . ALA A 1 260 ? -5.64636 28.90588 -18.62215 1.000 57.18032 260 ALA A C 1
ATOM 2114 O O . ALA A 1 260 ? -5.64381 29.65968 -17.64672 1.000 60.75493 260 ALA A O 1
ATOM 2116 N N . LYS A 1 261 ? -6.65514 28.09083 -18.91485 1.000 49.71656 261 LYS A N 1
ATOM 2117 C CA . LYS A 1 261 ? -7.88017 28.04651 -18.12744 1.000 56.94586 261 LYS A CA 1
ATOM 2118 C C . LYS A 1 261 ? -7.86701 26.82652 -17.21465 1.000 60.28516 261 LYS A C 1
ATOM 2119 O O . LYS A 1 261 ? -7.70186 25.69447 -17.68236 1.000 62.28978 261 LYS A O 1
ATOM 2125 N N . TYR A 1 262 ? -8.05256 27.06214 -15.91687 1.000 59.26905 262 TYR A N 1
ATOM 2126 C CA . TYR A 1 262 ? -7.97415 26.02055 -14.90407 1.000 57.90397 262 TYR A CA 1
ATOM 2127 C C . TYR A 1 262 ? -9.21213 26.05986 -14.01901 1.000 50.93028 262 TYR A C 1
ATOM 2128 O O . TYR A 1 262 ? -9.87741 27.09016 -13.89210 1.000 55.10003 262 TYR A O 1
ATOM 2137 N N . VAL A 1 263 ? -9.50696 24.92288 -13.39321 1.000 48.06256 263 VAL A N 1
ATOM 2138 C CA . VAL A 1 263 ? -10.65172 24.78373 -12.49976 1.000 47.60431 263 VAL A CA 1
ATOM 2139 C C . VAL A 1 263 ? -10.12279 24.57656 -11.08735 1.000 58.80675 263 VAL A C 1
ATOM 2140 O O . VAL A 1 263 ? -9.49690 23.55000 -10.79029 1.000 45.03017 263 VAL A O 1
ATOM 2144 N N . VAL A 1 264 ? -10.37500 25.55572 -10.21445 1.000 56.76764 264 VAL A N 1
ATOM 2145 C CA . VAL A 1 264 ? -10.02008 25.47952 -8.80350 1.000 42.53883 264 VAL A CA 1
ATOM 2146 C C . VAL A 1 264 ? -11.19859 25.99098 -7.98896 1.000 51.95097 264 VAL A C 1
ATOM 2147 O O . VAL A 1 264 ? -12.09916 26.65511 -8.50579 1.000 55.72164 264 VAL A O 1
ATOM 2151 N N . ALA A 1 265 ? -11.18867 25.66037 -6.69933 1.000 69.89532 265 ALA A N 1
ATOM 2152 C CA . ALA A 1 265 ? -12.22441 26.14192 -5.79511 1.000 59.35121 265 ALA A CA 1
ATOM 2153 C C . ALA A 1 265 ? -12.13900 27.65640 -5.64740 1.000 60.08331 265 ALA A C 1
ATOM 2154 O O . ALA A 1 265 ? -11.05017 28.23737 -5.66141 1.000 62.68327 265 ALA A O 1
ATOM 2156 N N . THR A 1 266 ? -13.30313 28.29543 -5.50551 1.000 57.56051 266 THR A N 1
ATOM 2157 C CA . THR A 1 266 ? -13.35086 29.75434 -5.46325 1.000 64.68560 266 THR A CA 1
ATOM 2158 C C . THR A 1 266 ? -12.56823 30.30483 -4.27788 1.000 68.75914 266 THR A C 1
ATOM 2159 O O . THR A 1 266 ? -11.83016 31.28830 -4.41305 1.000 67.28025 266 THR A O 1
ATOM 2163 N N . GLU A 1 267 ? -12.70345 29.67825 -3.11278 1.000 66.10409 267 GLU A N 1
ATOM 2164 C CA . GLU A 1 267 ? -12.03193 30.15355 -1.91017 1.000 74.89503 267 GLU A CA 1
ATOM 2165 C C . GLU A 1 267 ? -10.54880 29.80268 -1.87405 1.000 71.25299 267 GLU A C 1
ATOM 2166 O O . GLU A 1 267 ? -9.86391 30.17563 -0.91499 1.000 61.22695 267 GLU A O 1
ATOM 2172 N N . LEU A 1 268 ? -10.03635 29.10408 -2.88713 1.000 68.36690 268 LEU A N 1
ATOM 2173 C CA . LEU A 1 268 ? -8.62702 28.74489 -2.94805 1.000 67.96425 268 LEU A CA 1
ATOM 2174 C C . LEU A 1 268 ? -7.89061 29.37405 -4.12235 1.000 59.04692 268 LEU A C 1
ATOM 2175 O O . LEU A 1 268 ? -6.70691 29.07544 -4.31654 1.000 62.31454 268 LEU A O 1
ATOM 2180 N N . ILE A 1 269 ? -8.54230 30.24299 -4.90015 1.000 55.82220 269 ILE A N 1
ATOM 2181 C CA . ILE A 1 269 ? -7.90689 30.78827 -6.09898 1.000 56.28654 269 ILE A CA 1
ATOM 2182 C C . ILE A 1 269 ? -6.66342 31.58604 -5.72963 1.000 62.19656 269 ILE A C 1
ATOM 2183 O O . ILE A 1 269 ? -5.59998 31.43005 -6.34120 1.000 67.63301 269 ILE A O 1
ATOM 2188 N N . GLU A 1 270 ? -6.77907 32.45612 -4.72349 1.000 63.53205 270 GLU A N 1
ATOM 2189 C CA . GLU A 1 270 ? -5.64310 33.28556 -4.33499 1.000 64.35658 270 GLU A CA 1
ATOM 2190 C C . GLU A 1 270 ? -4.53486 32.44679 -3.71320 1.000 60.72562 270 GLU A C 1
ATOM 2191 O O . GLU A 1 270 ? -3.34843 32.69896 -3.95405 1.000 59.07266 270 GLU A O 1
ATOM 2197 N N . THR A 1 271 ? -4.90289 31.45107 -2.90305 1.000 64.29466 271 THR A N 1
ATOM 2198 C CA . THR A 1 271 ? -3.90215 30.56775 -2.31469 1.000 62.51307 271 THR A CA 1
ATOM 2199 C C . THR A 1 271 ? -3.15443 29.79703 -3.39398 1.000 63.23121 271 THR A C 1
ATOM 2200 O O . THR A 1 271 ? -1.92163 29.69726 -3.35905 1.000 66.93818 271 THR A O 1
ATOM 2204 N N . VAL A 1 272 ? -3.88784 29.25238 -4.36717 1.000 55.08230 272 VAL A N 1
ATOM 2205 C CA . VAL A 1 272 ? -3.25561 28.55522 -5.48231 1.000 59.90232 272 VAL A CA 1
ATOM 2206 C C . VAL A 1 272 ? -2.38844 29.51536 -6.28250 1.000 59.10484 272 VAL A C 1
ATOM 2207 O O . VAL A 1 272 ? -1.25513 29.18772 -6.65637 1.000 59.79524 272 VAL A O 1
ATOM 2211 N N . ALA A 1 273 ? -2.90250 30.72188 -6.54404 1.000 62.15626 273 ALA A N 1
ATOM 2212 C CA . ALA A 1 273 ? -2.17500 31.68828 -7.36109 1.000 68.12209 273 ALA A CA 1
ATOM 2213 C C . ALA A 1 273 ? -0.81857 32.02991 -6.76108 1.000 66.78111 273 ALA A C 1
ATOM 2214 O O . ALA A 1 273 ? 0.13407 32.30854 -7.49935 1.000 60.94722 273 ALA A O 1
ATOM 2216 N N . LYS A 1 274 ? -0.71013 32.01633 -5.43150 1.000 58.78246 274 LYS A N 1
ATOM 2217 C CA . LYS A 1 274 ? 0.57146 32.30136 -4.79793 1.000 61.89177 274 LYS A CA 1
ATOM 2218 C C . LYS A 1 274 ? 1.53579 31.13172 -4.94429 1.000 58.70643 274 LYS A C 1
ATOM 2219 O O . LYS A 1 274 ? 2.73625 31.33676 -5.15520 1.000 63.54543 274 LYS A O 1
ATOM 2225 N N . GLU A 1 275 ? 1.03284 29.89917 -4.83389 1.000 59.90200 275 GLU A N 1
ATOM 2226 C CA . GLU A 1 275 ? 1.91399 28.73420 -4.86063 1.000 56.13710 275 GLU A CA 1
ATOM 2227 C C . GLU A 1 275 ? 2.47500 28.48873 -6.25603 1.000 63.61813 275 GLU A C 1
ATOM 2228 O O . GLU A 1 275 ? 3.67809 28.25351 -6.41896 1.000 68.36828 275 GLU A O 1
ATOM 2234 N N . ILE A 1 276 ? 1.61712 28.53171 -7.27928 1.000 66.07430 276 ILE A N 1
ATOM 2235 C CA . ILE A 1 276 ? 2.08914 28.38734 -8.65543 1.000 57.07022 276 ILE A CA 1
ATOM 2236 C C . ILE A 1 276 ? 2.73013 29.66589 -9.17055 1.000 61.03652 276 ILE A C 1
ATOM 2237 O O . ILE A 1 276 ? 3.33482 29.65533 -10.25151 1.000 66.95719 276 ILE A O 1
ATOM 2242 N N . GLU A 1 277 ? 2.62701 30.76244 -8.41378 1.000 58.93712 277 GLU A N 1
ATOM 2243 C CA . GLU A 1 277 ? 3.22989 32.04905 -8.76811 1.000 61.64215 277 GLU A CA 1
ATOM 2244 C C . GLU A 1 277 ? 2.66847 32.57777 -10.08742 1.000 59.57796 277 GLU A C 1
ATOM 2245 O O . GLU A 1 277 ? 3.40487 32.98827 -10.98691 1.000 57.34497 277 GLU A O 1
ATOM 2251 N N . TRP A 1 278 ? 1.34238 32.56192 -10.19375 1.000 56.65828 278 TRP A N 1
ATOM 2252 C CA . TRP A 1 278 ? 0.67268 33.12547 -11.35665 1.000 57.81141 278 TRP A CA 1
ATOM 2253 C C . TRP A 1 278 ? 0.89019 34.63151 -11.42695 1.000 61.95642 278 TRP A C 1
ATOM 2254 O O . TRP A 1 278 ? 0.91756 35.32172 -10.40360 1.000 66.69129 278 TRP A O 1
ATOM 2265 N N . ALA A 1 279 ? 1.03587 35.14136 -12.64962 1.000 58.23989 279 ALA A N 1
ATOM 2266 C CA . ALA A 1 279 ? 1.19703 36.57431 -12.87122 1.000 57.25513 279 ALA A CA 1
ATOM 2267 C C . ALA A 1 279 ? -0.14801 37.25244 -13.12092 1.000 60.56238 279 ALA A C 1
ATOM 2268 O O . ALA A 1 279 ? -0.55423 38.14003 -12.36417 1.000 64.68547 279 ALA A O 1
ATOM 2270 N N . ASP A 1 280 ? -0.84994 36.83735 -14.17322 1.000 59.39163 280 ASP A N 1
ATOM 2271 C CA . ASP A 1 280 ? -2.16557 37.36945 -14.51541 1.000 59.27239 280 ASP A CA 1
ATOM 2272 C C . ASP A 1 280 ? -3.17549 36.23788 -14.39816 1.000 58.60864 280 ASP A C 1
ATOM 2273 O O . ASP A 1 280 ? -3.12267 35.27563 -15.17090 1.000 56.10047 280 ASP A O 1
ATOM 2278 N N . TYR A 1 281 ? -4.09281 36.34662 -13.44059 1.000 51.70614 281 TYR A N 1
ATOM 2279 C CA . TYR A 1 281 ? -5.15777 35.36518 -13.28585 1.000 54.89414 281 TYR A CA 1
ATOM 2280 C C . TYR A 1 281 ? -6.49539 36.08073 -13.18599 1.000 49.25949 281 TYR A C 1
ATOM 2281 O O . TYR A 1 281 ? -6.65069 37.00879 -12.38659 1.000 55.49879 281 TYR A O 1
ATOM 2290 N N . LYS A 1 282 ? -7.45422 35.64517 -14.00123 1.000 55.31438 282 LYS A N 1
ATOM 2291 C CA . LYS A 1 282 ? -8.78612 36.23006 -14.05855 1.000 57.11812 282 LYS A CA 1
ATOM 2292 C C . LYS A 1 282 ? -9.82405 35.12783 -13.91782 1.000 56.50136 282 LYS A C 1
ATOM 2293 O O . LYS A 1 282 ? -9.67399 34.04902 -14.49864 1.000 63.35947 282 LYS A O 1
ATOM 2299 N N . THR A 1 283 ? -10.87967 35.40202 -13.15583 1.000 53.87552 283 THR A N 1
ATOM 2300 C CA . THR A 1 283 ? -11.97521 34.45038 -13.01047 1.000 55.38188 283 THR A CA 1
ATOM 2301 C C . THR A 1 283 ? -12.95731 34.63197 -14.16181 1.000 44.95780 283 THR A C 1
ATOM 2302 O O . THR A 1 283 ? -13.58410 35.68852 -14.29138 1.000 53.53591 283 THR A O 1
ATOM 2306 N N . LEU A 1 284 ? -13.09062 33.60437 -14.99715 1.000 51.23188 284 LEU A N 1
ATOM 2307 C CA . LEU A 1 284 ? -13.96563 33.68121 -16.15986 1.000 57.53644 284 LEU A CA 1
ATOM 2308 C C . LEU A 1 284 ? -15.39376 33.24960 -15.83896 1.000 56.70340 284 LEU A C 1
ATOM 2309 O O . LEU A 1 284 ? -16.34761 33.95790 -16.17693 1.000 53.98734 284 LEU A O 1
ATOM 2314 N N . ARG A 1 285 ? -15.55779 32.10024 -15.18401 1.000 59.46482 285 ARG A N 1
ATOM 2315 C CA . ARG A 1 285 ? -16.87394 31.53898 -14.91162 1.000 62.92971 285 ARG A CA 1
ATOM 2316 C C . ARG A 1 285 ? -16.90388 31.00734 -13.48373 1.000 64.62119 285 ARG A C 1
ATOM 2317 O O . ARG A 1 285 ? -15.92649 31.11614 -12.73629 1.000 68.89653 285 ARG A O 1
ATOM 2325 N N . THR A 1 286 ? -18.03978 30.41896 -13.10731 1.000 62.71757 286 THR A N 1
ATOM 2326 C CA . THR A 1 286 ? -18.21726 29.87110 -11.76720 1.000 60.92852 286 THR A CA 1
ATOM 2327 C C . THR A 1 286 ? -19.37026 28.87803 -11.78036 1.000 67.81622 286 THR A C 1
ATOM 2328 O O . THR A 1 286 ? -20.46298 29.20279 -12.25465 1.000 75.64285 286 THR A O 1
ATOM 2332 N N . VAL A 1 287 ? -19.12036 27.66996 -11.26686 1.000 65.05932 287 VAL A N 1
ATOM 2333 C CA . VAL A 1 287 ? -20.13665 26.63269 -11.13619 1.000 68.25267 287 VAL A CA 1
ATOM 2334 C C . VAL A 1 287 ? -19.99106 25.97801 -9.76800 1.000 69.59297 287 VAL A C 1
ATOM 2335 O O . VAL A 1 287 ? -18.96361 26.10452 -9.09804 1.000 66.30427 287 VAL A O 1
ATOM 2339 N N . LYS A 1 288 ? -21.03969 25.27246 -9.35316 1.000 59.30791 288 LYS A N 1
ATOM 2340 C CA . LYS A 1 288 ? -20.98975 24.50724 -8.11720 1.000 61.67379 288 LYS A CA 1
ATOM 2341 C C . LYS A 1 288 ? -20.49047 23.09565 -8.40231 1.000 68.38711 288 LYS A C 1
ATOM 2342 O O . LYS A 1 288 ? -20.65677 22.56790 -9.50610 1.000 67.19752 288 LYS A O 1
ATOM 2348 N N . GLY A 1 289 ? -19.87574 22.48472 -7.38550 1.000 62.21090 289 GLY A N 1
ATOM 2349 C CA . GLY A 1 289 ? -19.24708 21.18746 -7.57642 1.000 62.02759 289 GLY A CA 1
ATOM 2350 C C . GLY A 1 289 ? -20.20703 20.10205 -8.02199 1.000 65.47223 289 GLY A C 1
ATOM 2351 O O . GLY A 1 289 ? -19.79780 19.13964 -8.67747 1.000 60.01836 289 GLY A O 1
ATOM 2352 N N . SER A 1 290 ? -21.49114 20.23765 -7.67839 1.000 66.65136 290 SER A N 1
ATOM 2353 C CA . SER A 1 290 ? -22.47446 19.23325 -8.07259 1.000 70.29588 290 SER A CA 1
ATOM 2354 C C . SER A 1 290 ? -22.61666 19.14372 -9.58726 1.000 64.19044 290 SER A C 1
ATOM 2355 O O . SER A 1 290 ? -22.91123 18.06706 -10.11997 1.000 52.89141 290 SER A O 1
ATOM 2358 N N . GLU A 1 291 ? -22.41088 20.25530 -10.29534 1.000 61.59248 291 GLU A N 1
ATOM 2359 C CA . GLU A 1 291 ? -22.57276 20.28243 -11.74293 1.000 59.18754 291 GLU A CA 1
ATOM 2360 C C . GLU A 1 291 ? -21.43031 19.60354 -12.48725 1.000 59.83225 291 GLU A C 1
ATOM 2361 O O . GLU A 1 291 ? -21.56476 19.34327 -13.68781 1.000 47.46542 291 GLU A O 1
ATOM 2367 N N . LEU A 1 292 ? -20.32262 19.30882 -11.81276 1.000 59.52636 292 LEU A N 1
ATOM 2368 C CA . LEU A 1 292 ? -19.14803 18.72888 -12.44805 1.000 50.53363 292 LEU A CA 1
ATOM 2369 C C . LEU A 1 292 ? -19.12813 17.20765 -12.39745 1.000 56.76381 292 LEU A C 1
ATOM 2370 O O . LEU A 1 292 ? -18.14545 16.60500 -12.84057 1.000 65.09406 292 LEU A O 1
ATOM 2375 N N . GLU A 1 293 ? -20.18396 16.57544 -11.87804 1.000 56.41904 293 GLU A N 1
ATOM 2376 C CA . GLU A 1 293 ? -20.13495 15.13952 -11.61478 1.000 57.37843 293 GLU A CA 1
ATOM 2377 C C . GLU A 1 293 ? -19.95827 14.33411 -12.89623 1.000 53.56439 293 GLU A C 1
ATOM 2378 O O . GLU A 1 293 ? -19.21797 13.34443 -12.91729 1.000 50.78857 293 GLU A O 1
ATOM 2384 N N . ARG A 1 294 ? -20.63473 14.73286 -13.97151 1.000 57.65710 294 ARG A N 1
ATOM 2385 C CA . ARG A 1 294 ? -20.57362 13.98462 -15.22119 1.000 64.69889 294 ARG A CA 1
ATOM 2386 C C . ARG A 1 294 ? -19.29768 14.24195 -16.01432 1.000 66.75850 294 ARG A C 1
ATOM 2387 O O . ARG A 1 294 ? -19.04623 13.53023 -16.99343 1.000 68.76421 294 ARG A O 1
ATOM 2395 N N . VAL A 1 295 ? -18.48889 15.22530 -15.61352 1.000 64.44744 295 VAL A N 1
ATOM 2396 C CA . VAL A 1 295 ? -17.29857 15.58906 -16.37313 1.000 62.47796 295 VAL A CA 1
ATOM 2397 C C . VAL A 1 295 ? -16.29100 14.44691 -16.34303 1.000 65.96589 295 VAL A C 1
ATOM 2398 O O . VAL A 1 295 ? -16.08913 13.79559 -15.30875 1.000 62.28855 295 VAL A O 1
ATOM 2402 N N . VAL A 1 296 ? -15.65910 14.19159 -17.48755 1.000 64.43085 296 VAL A N 1
ATOM 2403 C CA . VAL A 1 296 ? -14.62433 13.17213 -17.62186 1.000 58.60457 296 VAL A CA 1
ATOM 2404 C C . VAL A 1 296 ? -13.30468 13.86798 -17.92251 1.000 63.67166 296 VAL A C 1
ATOM 2405 O O . VAL A 1 296 ? -13.21081 14.64872 -18.87769 1.000 64.68291 296 VAL A O 1
ATOM 2409 N N . ALA A 1 297 ? -12.29035 13.58554 -17.11074 1.000 65.01369 297 ALA A N 1
ATOM 2410 C CA . ALA A 1 297 ? -10.98098 14.20569 -17.24045 1.000 60.14145 297 ALA A CA 1
ATOM 2411 C C . ALA A 1 297 ? -9.98553 13.24209 -17.88129 1.000 61.26334 297 ALA A C 1
ATOM 2412 O O . ALA A 1 297 ? -10.25434 12.05230 -18.06690 1.000 52.83759 297 ALA A O 1
ATOM 2414 N N . GLU A 1 298 ? -8.81700 13.78022 -18.22039 1.000 60.52806 298 GLU A N 1
ATOM 2415 C CA . GLU A 1 298 ? -7.75030 13.02681 -18.86481 1.000 59.84735 298 GLU A CA 1
ATOM 2416 C C . GLU A 1 298 ? -6.60326 12.82387 -17.88517 1.000 59.21089 298 GLU A C 1
ATOM 2417 O O . GLU A 1 298 ? -6.11862 13.78803 -17.28183 1.000 63.03030 298 GLU A O 1
ATOM 2423 N N . HIS A 1 299 ? -6.17359 11.57790 -17.73123 1.000 44.65125 299 HIS A N 1
ATOM 2424 C CA . HIS A 1 299 ? -5.00935 11.29518 -16.90290 1.000 44.12318 299 HIS A CA 1
ATOM 2425 C C . HIS A 1 299 ? -3.76938 11.88640 -17.56460 1.000 54.34734 299 HIS A C 1
ATOM 2426 O O . HIS A 1 299 ? -3.54061 11.65512 -18.75838 1.000 53.97370 299 HIS A O 1
ATOM 2433 N N . PRO A 1 300 ? -2.95546 12.65302 -16.83553 1.000 48.29222 300 PRO A N 1
ATOM 2434 C CA . PRO A 1 300 ? -1.83880 13.36612 -17.48112 1.000 41.49378 300 PRO A CA 1
ATOM 2435 C C . PRO A 1 300 ? -0.84464 12.45657 -18.18065 1.000 46.85716 300 PRO A C 1
ATOM 2436 O O . PRO A 1 300 ? -0.28100 12.84733 -19.21095 1.000 61.46014 300 PRO A O 1
ATOM 2440 N N . ILE A 1 301 ? -0.61527 11.25377 -17.65811 1.000 51.47807 301 ILE A N 1
ATOM 2441 C CA . ILE A 1 301 ? 0.40329 10.36074 -18.19666 1.000 50.39878 301 ILE A CA 1
ATOM 2442 C C . ILE A 1 301 ? -0.22857 9.36017 -19.15439 1.000 57.41445 301 ILE A C 1
ATOM 2443 O O . ILE A 1 301 ? 0.09887 9.33133 -20.34600 1.000 63.58532 301 ILE A O 1
ATOM 2448 N N . TYR A 1 302 ? -1.14070 8.53491 -18.64306 1.000 53.49090 302 TYR A N 1
ATOM 2449 C CA . TYR A 1 302 ? -1.67054 7.42802 -19.42654 1.000 44.52949 302 TYR A CA 1
ATOM 2450 C C . TYR A 1 302 ? -2.84662 7.82291 -20.30868 1.000 54.67187 302 TYR A C 1
ATOM 2451 O O . TYR A 1 302 ? -3.33238 6.97956 -21.07064 1.000 69.79720 302 TYR A O 1
ATOM 2460 N N . LYS A 1 303 ? -3.31811 9.06496 -20.21849 1.000 54.81225 303 LYS A N 1
ATOM 2461 C CA . LYS A 1 303 ? -4.42764 9.59487 -21.00849 1.000 65.39409 303 LYS A CA 1
ATOM 2462 C C . LYS A 1 303 ? -5.73520 8.83961 -20.79581 1.000 60.07863 303 LYS A C 1
ATOM 2463 O O . LYS A 1 303 ? -6.68240 9.03087 -21.56584 1.000 72.47749 303 LYS A O 1
ATOM 2469 N N . ARG A 1 304 ? -5.82308 7.98919 -19.77703 1.000 54.94667 304 ARG A N 1
ATOM 2470 C CA . ARG A 1 304 ? -7.06135 7.26866 -19.53284 1.000 52.66221 304 ARG A CA 1
ATOM 2471 C C . ARG A 1 304 ? -8.09624 8.19057 -18.89093 1.000 53.24459 304 ARG A C 1
ATOM 2472 O O . ARG A 1 304 ? -7.79225 9.29666 -18.43602 1.000 58.92134 304 ARG A O 1
ATOM 2480 N N . ASP A 1 305 ? -9.33953 7.72043 -18.86324 1.000 53.14403 305 ASP A N 1
ATOM 2481 C CA . ASP A 1 305 ? -10.42220 8.51073 -18.29725 1.000 56.77476 305 ASP A CA 1
ATOM 2482 C C . ASP A 1 305 ? -10.21199 8.72695 -16.80428 1.000 48.53978 305 ASP A C 1
ATOM 2483 O O . ASP A 1 305 ? -9.71351 7.84988 -16.09456 1.000 53.47904 305 ASP A O 1
ATOM 2488 N N . SER A 1 306 ? -10.58603 9.91413 -16.33466 1.000 48.55188 306 SER A N 1
ATOM 2489 C CA . SER A 1 306 ? -10.53471 10.26862 -14.91808 1.000 47.33036 306 SER A CA 1
ATOM 2490 C C . SER A 1 306 ? -11.88544 10.88709 -14.57018 1.000 54.47940 306 SER A C 1
ATOM 2491 O O . SER A 1 306 ? -12.13420 12.05912 -14.86768 1.000 54.73809 306 SER A O 1
ATOM 2494 N N . LEU A 1 307 ? -12.75636 10.09931 -13.94535 1.000 54.33280 307 LEU A N 1
ATOM 2495 C CA . LEU A 1 307 ? -14.13173 10.51802 -13.70570 1.000 52.73584 307 LEU A CA 1
ATOM 2496 C C . LEU A 1 307 ? -14.18466 11.49515 -12.53889 1.000 50.87532 307 LEU A C 1
ATOM 2497 O O . LEU A 1 307 ? -13.76132 11.16574 -11.42730 1.000 53.54033 307 LEU A O 1
ATOM 2502 N N . VAL A 1 308 ? -14.72062 12.69012 -12.78120 1.000 53.25953 308 VAL A N 1
ATOM 2503 C CA . VAL A 1 308 ? -14.95657 13.62010 -11.68628 1.000 50.29131 308 VAL A CA 1
ATOM 2504 C C . VAL A 1 308 ? -16.03149 13.04389 -10.77770 1.000 51.87235 308 VAL A C 1
ATOM 2505 O O . VAL A 1 308 ? -17.13319 12.70476 -11.22816 1.000 57.81918 308 VAL A O 1
ATOM 2509 N N . VAL A 1 309 ? -15.71630 12.92509 -9.49389 1.000 48.45055 309 VAL A N 1
ATOM 2510 C CA . VAL A 1 309 ? -16.62365 12.31993 -8.53104 1.000 48.51919 309 VAL A CA 1
ATOM 2511 C C . VAL A 1 309 ? -16.89939 13.31824 -7.41872 1.000 46.38513 309 VAL A C 1
ATOM 2512 O O . VAL A 1 309 ? -16.09452 14.21381 -7.14180 1.000 45.02547 309 VAL A O 1
ATOM 2516 N N . LEU A 1 310 ? -18.05383 13.15616 -6.78173 1.000 53.63050 310 LEU A N 1
ATOM 2517 C CA . LEU A 1 310 ? -18.49096 14.02755 -5.70088 1.000 56.62623 310 LEU A CA 1
ATOM 2518 C C . LEU A 1 310 ? -18.14629 13.38506 -4.36448 1.000 63.78438 310 LEU A C 1
ATOM 2519 O O . LEU A 1 310 ? -18.43162 12.20181 -4.14641 1.000 60.75613 310 LEU A O 1
ATOM 2524 N N . GLY A 1 311 ? -17.53273 14.16385 -3.47704 1.000 60.99913 311 GLY A N 1
ATOM 2525 C CA . GLY A 1 311 ? -17.14426 13.65606 -2.17677 1.000 59.21641 311 GLY A CA 1
ATOM 2526 C C . GLY A 1 311 ? -17.21692 14.69567 -1.07890 1.000 66.80199 311 GLY A C 1
ATOM 2527 O O . GLY A 1 311 ? -16.78914 15.83899 -1.26403 1.000 62.11992 311 GLY A O 1
ATOM 2528 N N . ASP A 1 312 ? -17.76584 14.30715 0.07370 1.000 76.63386 312 ASP A N 1
ATOM 2529 C CA . ASP A 1 312 ? -17.83913 15.21312 1.21352 1.000 76.38339 312 ASP A CA 1
ATOM 2530 C C . ASP A 1 312 ? -16.47531 15.46442 1.84370 1.000 75.27767 312 ASP A C 1
ATOM 2531 O O . ASP A 1 312 ? -16.29090 16.49224 2.50515 1.000 75.50573 312 ASP A O 1
ATOM 2536 N N . HIS A 1 313 ? -15.52028 14.55140 1.65369 1.000 67.40341 313 HIS A N 1
ATOM 2537 C CA . HIS A 1 313 ? -14.20653 14.68961 2.27022 1.000 60.51635 313 HIS A CA 1
ATOM 2538 C C . HIS A 1 313 ? -13.38643 15.81782 1.65995 1.000 62.98352 313 HIS A C 1
ATOM 2539 O O . HIS A 1 313 ? -12.44573 16.29719 2.30219 1.000 65.76454 313 HIS A O 1
ATOM 2546 N N . VAL A 1 314 ? -13.71577 16.24938 0.44386 1.000 61.80669 314 VAL A N 1
ATOM 2547 C CA . VAL A 1 314 ? -12.92959 17.27420 -0.23382 1.000 58.16411 314 VAL A CA 1
ATOM 2548 C C . VAL A 1 314 ? -13.07925 18.59158 0.51507 1.000 63.84219 314 VAL A C 1
ATOM 2549 O O . VAL A 1 314 ? -14.17937 19.14889 0.60764 1.000 61.72636 314 VAL A O 1
ATOM 2553 N N . THR A 1 315 ? -11.96784 19.10288 1.03638 1.000 70.82176 315 THR A N 1
ATOM 2554 C CA . THR A 1 315 ? -11.96228 20.27663 1.89510 1.000 68.12744 315 THR A CA 1
ATOM 2555 C C . THR A 1 315 ? -11.27778 21.44824 1.20426 1.000 64.68799 315 THR A C 1
ATOM 2556 O O . THR A 1 315 ? -10.45417 21.27720 0.30061 1.000 68.33871 315 THR A O 1
ATOM 2560 N N . THR A 1 316 ? -11.63316 22.65179 1.65291 1.000 60.32981 316 THR A N 1
ATOM 2561 C CA . THR A 1 316 ? -11.04263 23.88882 1.16490 1.000 67.93664 316 THR A CA 1
ATOM 2562 C C . THR A 1 316 ? -9.86118 24.34410 2.01593 1.000 68.28505 316 THR A C 1
ATOM 2563 O O . THR A 1 316 ? -9.42107 25.49308 1.88879 1.000 66.08956 316 THR A O 1
ATOM 2567 N N . ASP A 1 317 ? -9.33963 23.46804 2.87646 1.000 57.16105 317 ASP A N 1
ATOM 2568 C CA . ASP A 1 317 ? -8.29842 23.84316 3.82287 1.000 60.83617 317 ASP A CA 1
ATOM 2569 C C . ASP A 1 317 ? -6.88961 23.73485 3.26011 1.000 65.30677 317 ASP A C 1
ATOM 2570 O O . ASP A 1 317 ? -5.99032 24.42233 3.75616 1.000 71.61944 317 ASP A O 1
ATOM 2575 N N . ALA A 1 318 ? -6.66745 22.89463 2.25205 1.000 73.84074 318 ALA A N 1
ATOM 2576 C CA . ALA A 1 318 ? -5.32887 22.71739 1.70935 1.000 63.84804 318 ALA A CA 1
ATOM 2577 C C . ALA A 1 318 ? -5.41693 22.36170 0.23399 1.000 61.06525 318 ALA A C 1
ATOM 2578 O O . ALA A 1 318 ? -6.41575 21.80284 -0.22802 1.000 64.10682 318 ALA A O 1
ATOM 2580 N N . GLY A 1 319 ? -4.35474 22.69265 -0.49725 1.000 61.16554 319 GLY A N 1
ATOM 2581 C CA . GLY A 1 319 ? -4.26597 22.41611 -1.91622 1.000 54.92116 319 GLY A CA 1
ATOM 2582 C C . GLY A 1 319 ? -5.35575 23.13058 -2.69289 1.000 57.56719 319 GLY A C 1
ATOM 2583 O O . GLY A 1 319 ? -5.78777 24.23660 -2.35231 1.000 61.44762 319 GLY A O 1
ATOM 2584 N N . THR A 1 320 ? -5.81013 22.48215 -3.75840 1.000 59.61416 320 THR A N 1
ATOM 2585 C CA . THR A 1 320 ? -6.92575 22.96813 -4.55361 1.000 54.53345 320 THR A CA 1
ATOM 2586 C C . THR A 1 320 ? -8.21955 22.30530 -4.09374 1.000 60.79477 320 THR A C 1
ATOM 2587 O O . THR A 1 320 ? -8.22966 21.40603 -3.24867 1.000 69.93797 320 THR A O 1
ATOM 2591 N N . GLY A 1 321 ? -9.32241 22.74780 -4.68204 1.000 50.66699 321 GLY A N 1
ATOM 2592 C CA . GLY A 1 321 ? -10.59031 22.11497 -4.40623 1.000 43.75858 321 GLY A CA 1
ATOM 2593 C C . GLY A 1 321 ? -10.80032 20.79949 -5.11368 1.000 50.84690 321 GLY A C 1
ATOM 2594 O O . GLY A 1 321 ? -11.84785 20.16952 -4.94699 1.000 48.66105 321 GLY A O 1
ATOM 2595 N N . CYS A 1 322 ? -9.82588 20.36715 -5.91084 1.000 52.29810 322 CYS A N 1
ATOM 2596 C CA . CYS A 1 322 ? -9.90297 19.12846 -6.67354 1.000 49.35762 322 CYS A CA 1
ATOM 2597 C C . CYS A 1 322 ? -8.81396 18.18856 -6.17767 1.000 54.20241 322 CYS A C 1
ATOM 2598 O O . CYS A 1 322 ? -7.62894 18.54011 -6.20086 1.000 56.14473 322 CYS A O 1
ATOM 2601 N N . VAL A 1 323 ? -9.21359 16.99904 -5.73515 1.000 52.53177 323 VAL A N 1
ATOM 2602 C CA . VAL A 1 323 ? -8.29878 16.00249 -5.19044 1.000 52.59115 323 VAL A CA 1
ATOM 2603 C C . VAL A 1 323 ? -8.26714 14.81349 -6.13873 1.000 55.69154 323 VAL A C 1
ATOM 2604 O O . VAL A 1 323 ? -9.31986 14.27437 -6.50315 1.000 52.71552 323 VAL A O 1
ATOM 2608 N N . HIS A 1 324 ? -7.06552 14.40881 -6.54385 1.000 54.44154 324 HIS A N 1
ATOM 2609 C CA . HIS A 1 324 ? -6.93805 13.23242 -7.39141 1.000 47.28084 324 HIS A CA 1
ATOM 2610 C C . HIS A 1 324 ? -7.19855 11.98552 -6.55457 1.000 52.86491 324 HIS A C 1
ATOM 2611 O O . HIS A 1 324 ? -6.65901 11.83491 -5.45302 1.000 54.32541 324 HIS A O 1
ATOM 2618 N N . THR A 1 325 ? -8.05756 11.10838 -7.06477 1.000 56.30350 325 THR A N 1
ATOM 2619 C CA . THR A 1 325 ? -8.63627 10.02098 -6.28640 1.000 46.74634 325 THR A CA 1
ATOM 2620 C C . THR A 1 325 ? -8.00814 8.69755 -6.69586 1.000 47.85731 325 THR A C 1
ATOM 2621 O O . THR A 1 325 ? -8.18182 8.25056 -7.83468 1.000 45.20823 325 THR A O 1
ATOM 2625 N N . ALA A 1 326 ? -7.29273 8.07420 -5.76225 1.000 47.03481 326 ALA A N 1
ATOM 2626 C CA . ALA A 1 326 ? -6.70799 6.74698 -5.95433 1.000 45.56783 326 ALA A CA 1
ATOM 2627 C C . ALA A 1 326 ? -7.30006 5.80242 -4.91821 1.000 48.82029 326 ALA A C 1
ATOM 2628 O O . ALA A 1 326 ? -6.82761 5.76331 -3.76783 1.000 52.59683 326 ALA A O 1
ATOM 2630 N N . PRO A 1 327 ? -8.32518 5.02317 -5.27055 1.000 50.79912 327 PRO A N 1
ATOM 2631 C CA . PRO A 1 327 ? -9.01256 4.20462 -4.25665 1.000 50.96320 327 PRO A CA 1
ATOM 2632 C C . PRO A 1 327 ? -8.11792 3.18827 -3.56446 1.000 51.32558 327 PRO A C 1
ATOM 2633 O O . PRO A 1 327 ? -8.43415 2.77332 -2.44288 1.000 56.37862 327 PRO A O 1
ATOM 2637 N N . GLY A 1 328 ? -7.01984 2.77415 -4.18618 1.000 51.99436 328 GLY A N 1
ATOM 2638 C CA . GLY A 1 328 ? -6.12393 1.80757 -3.59255 1.000 41.90191 328 GLY A CA 1
ATOM 2639 C C . GLY A 1 328 ? -5.07409 2.36189 -2.65824 1.000 48.30273 328 GLY A C 1
ATOM 2640 O O . GLY A 1 328 ? -4.29280 1.58509 -2.10002 1.000 56.30405 328 GLY A O 1
ATOM 2641 N N . HIS A 1 329 ? -5.02175 3.68396 -2.46151 1.000 44.90770 329 HIS A N 1
ATOM 2642 C CA . HIS A 1 329 ? -4.01648 4.29111 -1.59466 1.000 45.16265 329 HIS A CA 1
ATOM 2643 C C . HIS A 1 329 ? -4.62369 5.27948 -0.60163 1.000 50.72282 329 HIS A C 1
ATOM 2644 O O . HIS A 1 329 ? -3.91293 6.15890 -0.10603 1.000 57.59730 329 HIS A O 1
ATOM 2651 N N . GLY A 1 330 ? -5.91455 5.15828 -0.29416 1.000 48.74684 330 GLY A N 1
ATOM 2652 C CA . GLY A 1 330 ? -6.54791 6.06575 0.64515 1.000 45.77375 330 GLY A CA 1
ATOM 2653 C C . GLY A 1 330 ? -7.93255 5.63057 1.08225 1.000 57.00285 330 GLY A C 1
ATOM 2654 O O . GLY A 1 330 ? -8.69575 5.08154 0.28161 1.000 59.86134 330 GLY A O 1
ATOM 2655 N N . GLU A 1 331 ? -8.26975 5.87159 2.35367 1.000 57.98572 331 GLU A N 1
ATOM 2656 C CA . GLU A 1 331 ? -9.57392 5.46041 2.86858 1.000 58.47776 331 GLU A CA 1
ATOM 2657 C C . GLU A 1 331 ? -10.70334 6.24209 2.20810 1.000 54.67691 331 GLU A C 1
ATOM 2658 O O . GLU A 1 331 ? -11.67461 5.65370 1.71751 1.000 47.53887 331 GLU A O 1
ATOM 2664 N N . ASP A 1 332 ? -10.59481 7.57291 2.18476 1.000 54.41649 332 ASP A N 1
ATOM 2665 C CA . ASP A 1 332 ? -11.64510 8.38148 1.57330 1.000 55.31606 332 ASP A CA 1
ATOM 2666 C C . ASP A 1 332 ? -11.73966 8.11851 0.07670 1.000 53.36124 332 ASP A C 1
ATOM 2667 O O . ASP A 1 332 ? -12.83571 8.13288 -0.49504 1.000 53.69240 332 ASP A O 1
ATOM 2672 N N . ASP A 1 333 ? -10.60013 7.87493 -0.57443 1.000 47.97921 333 ASP A N 1
ATOM 2673 C CA . ASP A 1 333 ? -10.61593 7.55500 -1.99751 1.000 53.60258 333 ASP A CA 1
ATOM 2674 C C . ASP A 1 333 ? -11.33481 6.23742 -2.26006 1.000 54.81406 333 ASP A C 1
ATOM 2675 O O . ASP A 1 333 ? -12.03410 6.09157 -3.27060 1.000 44.86783 333 ASP A O 1
ATOM 2680 N N . PHE A 1 334 ? -11.15924 5.25949 -1.36857 1.000 54.73859 334 PHE A N 1
ATOM 2681 C CA . PHE A 1 334 ? -11.81749 3.96853 -1.54160 1.000 60.00960 334 PHE A CA 1
ATOM 2682 C C . PHE A 1 334 ? -13.32609 4.08037 -1.35344 1.000 57.87871 334 PHE A C 1
ATOM 2683 O O . PHE A 1 334 ? -14.09564 3.43057 -2.07237 1.000 56.91073 334 PHE A O 1
ATOM 2691 N N . ILE A 1 335 ? -13.76568 4.89233 -0.38812 1.000 51.03058 335 ILE A N 1
ATOM 2692 C CA . ILE A 1 335 ? -15.19577 5.03357 -0.12046 1.000 51.30570 335 ILE A CA 1
ATOM 2693 C C . ILE A 1 335 ? -15.90667 5.63144 -1.32735 1.000 55.05939 335 ILE A C 1
ATOM 2694 O O . ILE A 1 335 ? -16.91963 5.10260 -1.80131 1.000 61.81042 335 ILE A O 1
ATOM 2699 N N . VAL A 1 336 ? -15.38226 6.74367 -1.84522 1.000 53.94236 336 VAL A N 1
ATOM 2700 C CA . VAL A 1 336 ? -15.96366 7.34679 -3.03825 1.000 49.59575 336 VAL A CA 1
ATOM 2701 C C . VAL A 1 336 ? -15.77515 6.43575 -4.24179 1.000 51.90696 336 VAL A C 1
ATOM 2702 O O . VAL A 1 336 ? -16.64099 6.37291 -5.12325 1.000 59.96349 336 VAL A O 1
ATOM 2706 N N . GLY A 1 337 ? -14.65289 5.71551 -4.30083 1.000 52.04541 337 GLY A N 1
ATOM 2707 C CA . GLY A 1 337 ? -14.43441 4.79325 -5.40299 1.000 53.66001 337 GLY A CA 1
ATOM 2708 C C . GLY A 1 337 ? -15.50897 3.72736 -5.49368 1.000 61.58988 337 GLY A C 1
ATOM 2709 O O . GLY A 1 337 ? -15.98383 3.40256 -6.58511 1.000 62.29188 337 GLY A O 1
ATOM 2710 N N A GLN A 1 338 ? -15.90996 3.16929 -4.34931 0.482 58.03691 338 GLN A N 1
ATOM 2711 N N B GLN A 1 338 ? -15.90378 3.16332 -4.34819 0.518 58.06033 338 GLN A N 1
ATOM 2712 C CA A GLN A 1 338 ? -16.98408 2.18237 -4.35340 0.482 58.77360 338 GLN A CA 1
ATOM 2713 C CA B GLN A 1 338 ? -16.98464 2.18299 -4.34473 0.518 59.39265 338 GLN A CA 1
ATOM 2714 C C A GLN A 1 338 ? -18.33168 2.82012 -4.66378 0.482 57.75306 338 GLN A C 1
ATOM 2715 C C B GLN A 1 338 ? -18.32462 2.82471 -4.67682 0.518 57.51561 338 GLN A C 1
ATOM 2716 O O A GLN A 1 338 ? -19.21540 2.15802 -5.21913 0.482 60.02516 338 GLN A O 1
ATOM 2717 O O B GLN A 1 338 ? -19.19556 2.16980 -5.26008 0.518 60.18222 338 GLN A O 1
ATOM 2728 N N . LYS A 1 339 ? -18.50855 4.09555 -4.31177 1.000 62.87034 339 LYS A N 1
ATOM 2729 C CA . LYS A 1 339 ? -19.75960 4.78338 -4.61571 1.000 60.05986 339 LYS A CA 1
ATOM 2730 C C . LYS A 1 339 ? -19.97828 4.89851 -6.12061 1.000 58.83910 339 LYS A C 1
ATOM 2731 O O . LYS A 1 339 ? -21.09902 4.71257 -6.60888 1.000 64.20865 339 LYS A O 1
ATOM 2737 N N . TYR A 1 340 ? -18.92052 5.20156 -6.87159 1.000 58.61531 340 TYR A N 1
ATOM 2738 C CA . TYR A 1 340 ? -18.99343 5.32808 -8.32070 1.000 52.42890 340 TYR A CA 1
ATOM 2739 C C . TYR A 1 340 ? -18.49828 4.08575 -9.04906 1.000 58.98766 340 TYR A C 1
ATOM 2740 O O . TYR A 1 340 ? -18.36052 4.11427 -10.27675 1.000 65.94392 340 TYR A O 1
ATOM 2749 N N . GLY A 1 341 ? -18.22844 3.00279 -8.32730 1.000 64.69060 341 GLY A N 1
ATOM 2750 C CA . GLY A 1 341 ? -17.75785 1.78237 -8.96452 1.000 65.23110 341 GLY A CA 1
ATOM 2751 C C . GLY A 1 341 ? -16.42161 1.93011 -9.65777 1.000 61.46336 341 GLY A C 1
ATOM 2752 O O . GLY A 1 341 ? -16.22524 1.37969 -10.74875 1.000 57.64233 341 GLY A O 1
ATOM 2753 N N . LEU A 1 342 ? -15.49823 2.67116 -9.05268 1.000 65.10589 342 LEU A N 1
ATOM 2754 C CA . LEU A 1 342 ? -14.16763 2.83292 -9.61588 1.000 61.00393 342 LEU A CA 1
ATOM 2755 C C . LEU A 1 342 ? -13.29795 1.62776 -9.28080 1.000 67.62777 342 LEU A C 1
ATOM 2756 O O . LEU A 1 342 ? -13.46438 0.98152 -8.24122 1.000 65.76930 342 LEU A O 1
ATOM 2761 N N . GLU A 1 343 ? -12.36474 1.32840 -10.17976 1.000 63.00268 343 GLU A N 1
ATOM 2762 C CA . GLU A 1 343 ? -11.44774 0.21815 -9.96728 1.000 62.81061 343 GLU A CA 1
ATOM 2763 C C . GLU A 1 343 ? -10.51449 0.51719 -8.80014 1.000 59.50035 343 GLU A C 1
ATOM 2764 O O . GLU A 1 343 ? -9.98826 1.62576 -8.67154 1.000 61.56638 343 GLU A O 1
ATOM 2770 N N . VAL A 1 344 ? -10.31141 -0.48171 -7.94372 1.000 65.92372 344 VAL A N 1
ATOM 2771 C CA . VAL A 1 344 ? -9.42684 -0.34642 -6.78421 1.000 61.59320 344 VAL A CA 1
ATOM 2772 C C . VAL A 1 344 ? -8.03551 -0.75686 -7.25859 1.000 58.87373 344 VAL A C 1
ATOM 2773 O O . VAL A 1 344 ? -7.65536 -1.92558 -7.20903 1.000 70.49563 344 VAL A O 1
ATOM 2777 N N . LEU A 1 345 ? -7.26322 0.22520 -7.71714 1.000 56.98460 345 LEU A N 1
ATOM 2778 C CA . LEU A 1 345 ? -5.96518 -0.00837 -8.33870 1.000 58.91847 345 LEU A CA 1
ATOM 2779 C C . LEU A 1 345 ? -4.85623 0.28869 -7.33558 1.000 58.09316 345 LEU A C 1
ATOM 2780 O O . LEU A 1 345 ? -4.75375 1.41388 -6.83409 1.000 61.94132 345 LEU A O 1
ATOM 2785 N N . CYS A 1 346 ? -4.02385 -0.71415 -7.05413 1.000 53.40870 346 CYS A N 1
ATOM 2786 C CA . CYS A 1 346 ? -2.92344 -0.59522 -6.09644 1.000 50.96946 346 CYS A CA 1
ATOM 2787 C C . CYS A 1 346 ? -1.64177 -1.05656 -6.77507 1.000 51.33586 346 CYS A C 1
ATOM 2788 O O . CYS A 1 346 ? -1.19624 -2.19643 -6.58497 1.000 47.44387 346 CYS A O 1
ATOM 2791 N N . PRO A 1 347 ? -1.00768 -0.18747 -7.55281 1.000 56.32334 347 PRO A N 1
ATOM 2792 C CA . PRO A 1 347 ? 0.14800 -0.61146 -8.35591 1.000 55.24223 347 PRO A CA 1
ATOM 2793 C C . PRO A 1 347 ? 1.42899 -0.77057 -7.54921 1.000 53.73495 347 PRO A C 1
ATOM 2794 O O . PRO A 1 347 ? 2.52178 -0.80070 -8.12506 1.000 50.11648 347 PRO A O 1
ATOM 2798 N N . VAL A 1 348 ? 1.31316 -0.83139 -6.22463 1.000 49.22905 348 VAL A N 1
ATOM 2799 C CA . VAL A 1 348 ? 2.44631 -1.02910 -5.33120 1.000 54.40443 348 VAL A CA 1
ATOM 2800 C C . VAL A 1 348 ? 2.30289 -2.38612 -4.65594 1.000 55.41357 348 VAL A C 1
ATOM 2801 O O . VAL A 1 348 ? 1.19987 -2.78116 -4.25725 1.000 59.99743 348 VAL A O 1
ATOM 2805 N N . ASP A 1 349 ? 3.41782 -3.10770 -4.54844 1.000 57.34507 349 ASP A N 1
ATOM 2806 C CA . ASP A 1 349 ? 3.43698 -4.42231 -3.93036 1.000 55.67888 349 ASP A CA 1
ATOM 2807 C C . ASP A 1 349 ? 3.81213 -4.31170 -2.45253 1.000 52.70053 349 ASP A C 1
ATOM 2808 O O . ASP A 1 349 ? 4.03256 -3.22328 -1.91499 1.000 55.05124 349 ASP A O 1
ATOM 2813 N N . SER A 1 350 ? 3.89224 -5.46773 -1.79041 1.000 60.78186 350 SER A N 1
ATOM 2814 C CA . SER A 1 350 ? 4.16927 -5.50834 -0.35987 1.000 61.68451 350 SER A CA 1
ATOM 2815 C C . SER A 1 350 ? 5.55795 -4.98893 -0.01982 1.000 60.01291 350 SER A C 1
ATOM 2816 O O . SER A 1 350 ? 5.79858 -4.60605 1.13007 1.000 51.63638 350 SER A O 1
ATOM 2819 N N . LYS A 1 351 ? 6.47412 -4.97349 -0.98343 1.000 66.89573 351 LYS A N 1
ATOM 2820 C CA . LYS A 1 351 ? 7.82693 -4.48218 -0.76664 1.000 62.58973 351 LYS A CA 1
ATOM 2821 C C . LYS A 1 351 ? 7.98324 -3.00805 -1.11696 1.000 60.15285 351 LYS A C 1
ATOM 2822 O O . LYS A 1 351 ? 9.10184 -2.48562 -1.05578 1.000 61.81734 351 LYS A O 1
ATOM 2828 N N . GLY A 1 352 ? 6.89551 -2.32846 -1.47564 1.000 51.84085 352 GLY A N 1
ATOM 2829 C CA . GLY A 1 352 ? 6.95041 -0.91630 -1.78836 1.000 56.73222 352 GLY A CA 1
ATOM 2830 C C . GLY A 1 352 ? 7.38246 -0.58075 -3.19589 1.000 53.36405 352 GLY A C 1
ATOM 2831 O O . GLY A 1 352 ? 7.70735 0.58148 -3.46408 1.000 54.22979 352 GLY A O 1
ATOM 2832 N N . HIS A 1 353 ? 7.39911 -1.55245 -4.10198 1.000 54.85704 353 HIS A N 1
ATOM 2833 C CA . HIS A 1 353 ? 7.84540 -1.34008 -5.46990 1.000 55.93573 353 HIS A CA 1
ATOM 2834 C C . HIS A 1 353 ? 6.66121 -1.29752 -6.42897 1.000 55.19532 353 HIS A C 1
ATOM 2835 O O . HIS A 1 353 ? 5.66492 -2.00231 -6.24878 1.000 51.65165 353 HIS A O 1
ATOM 2842 N N . MET A 1 354 ? 6.78177 -0.45541 -7.45396 1.000 44.73681 354 MET A N 1
ATOM 2843 C CA . MET A 1 354 ? 5.71972 -0.31793 -8.44187 1.000 47.92493 354 MET A CA 1
ATOM 2844 C C . MET A 1 354 ? 5.60143 -1.59185 -9.27199 1.000 51.72728 354 MET A C 1
ATOM 2845 O O . MET A 1 354 ? 6.60481 -2.13393 -9.74537 1.000 51.53563 354 MET A O 1
ATOM 2850 N N . THR A 1 355 ? 4.37036 -2.06140 -9.45811 1.000 54.71763 355 THR A N 1
ATOM 2851 C CA . THR A 1 355 ? 4.10898 -3.29279 -10.18701 1.000 56.44565 355 THR A CA 1
ATOM 2852 C C . THR A 1 355 ? 3.89201 -2.98446 -11.66826 1.000 55.56003 355 THR A C 1
ATOM 2853 O O . THR A 1 355 ? 4.15556 -1.87666 -12.14317 1.000 48.32225 355 THR A O 1
ATOM 2857 N N . ASN A 1 356 ? 3.40879 -3.97904 -12.41766 1.000 58.88437 356 ASN A N 1
ATOM 2858 C CA . ASN A 1 356 ? 3.14155 -3.78973 -13.83839 1.000 59.14033 356 ASN A CA 1
ATOM 2859 C C . ASN A 1 356 ? 1.94269 -2.88465 -14.08902 1.000 59.48151 356 ASN A C 1
ATOM 2860 O O . ASN A 1 356 ? 1.83217 -2.31339 -15.17944 1.000 55.46401 356 ASN A O 1
ATOM 2865 N N . GLU A 1 357 ? 1.04825 -2.73433 -13.10939 1.000 62.79278 357 GLU A N 1
ATOM 2866 C CA . GLU A 1 357 ? -0.11182 -1.86257 -13.26436 1.000 58.92393 357 GLU A CA 1
ATOM 2867 C C . GLU A 1 357 ? 0.25373 -0.38361 -13.29013 1.000 56.11156 357 GLU A C 1
ATOM 2868 O O . GLU A 1 357 ? -0.65005 0.46010 -13.33549 1.000 49.72657 357 GLU A O 1
ATOM 2874 N N . ALA A 1 358 ? 1.54251 -0.05244 -13.26437 1.000 53.45817 358 ALA A N 1
ATOM 2875 C CA . ALA A 1 358 ? 2.02435 1.31988 -13.40599 1.000 49.58826 358 ALA A CA 1
ATOM 2876 C C . ALA A 1 358 ? 3.06094 1.35091 -14.52188 1.000 46.72907 358 ALA A C 1
ATOM 2877 O O . ALA A 1 358 ? 4.26354 1.50345 -14.27007 1.000 41.92246 358 ALA A O 1
ATOM 2879 N N . PRO A 1 359 ? 2.62296 1.21095 -15.77482 1.000 48.81501 359 PRO A N 1
ATOM 2880 C CA . PRO A 1 359 ? 3.57817 1.12191 -16.88616 1.000 44.45404 359 PRO A CA 1
ATOM 2881 C C . PRO A 1 359 ? 4.48639 2.34008 -16.94424 1.000 47.73093 359 PRO A C 1
ATOM 2882 O O . PRO A 1 359 ? 4.07059 3.46521 -16.65923 1.000 52.96864 359 PRO A O 1
ATOM 2886 N N . GLY A 1 360 ? 5.74692 2.09758 -17.30065 1.000 45.63673 360 GLY A N 1
ATOM 2887 C CA . GLY A 1 360 ? 6.75491 3.13184 -17.32221 1.000 45.04837 360 GLY A CA 1
ATOM 2888 C C . GLY A 1 360 ? 7.43815 3.37606 -15.99566 1.000 47.69834 360 GLY A C 1
ATOM 2889 O O . GLY A 1 360 ? 8.39952 4.15359 -15.94650 1.000 41.92549 360 GLY A O 1
ATOM 2890 N N . PHE A 1 361 ? 6.97584 2.73522 -14.91784 1.000 48.67470 361 PHE A N 1
ATOM 2891 C CA . PHE A 1 361 ? 7.59867 2.89536 -13.61065 1.000 49.80689 361 PHE A CA 1
ATOM 2892 C C . PHE A 1 361 ? 7.73918 1.56803 -12.87830 1.000 54.51546 361 PHE A C 1
ATOM 2893 O O . PHE A 1 361 ? 8.04029 1.57084 -11.67829 1.000 55.65776 361 PHE A O 1
ATOM 2901 N N . GLU A 1 362 ? 7.54040 0.44366 -13.56131 1.000 59.65756 362 GLU A N 1
ATOM 2902 C CA . GLU A 1 362 ? 7.57222 -0.85752 -12.90989 1.000 63.26662 362 GLU A CA 1
ATOM 2903 C C . GLU A 1 362 ? 8.94999 -1.14367 -12.32383 1.000 63.36582 362 GLU A C 1
ATOM 2904 O O . GLU A 1 362 ? 9.97997 -0.81323 -12.91779 1.000 59.77431 362 GLU A O 1
ATOM 2910 N N . GLY A 1 363 ? 8.96047 -1.75900 -11.14227 1.000 62.43775 363 GLY A N 1
ATOM 2911 C CA . GLY A 1 363 ? 10.18533 -2.17948 -10.49740 1.000 55.26445 363 GLY A CA 1
ATOM 2912 C C . GLY A 1 363 ? 10.85243 -1.14944 -9.61254 1.000 65.58520 363 GLY A C 1
ATOM 2913 O O . GLY A 1 363 ? 11.87874 -1.46287 -8.99500 1.000 73.31508 363 GLY A O 1
ATOM 2914 N N . LEU A 1 364 ? 10.30970 0.05934 -9.52093 1.000 63.73211 364 LEU A N 1
ATOM 2915 C CA . LEU A 1 364 ? 10.91664 1.12707 -8.74205 1.000 55.23417 364 LEU A CA 1
ATOM 2916 C C . LEU A 1 364 ? 10.26817 1.21761 -7.36874 1.000 61.29618 364 LEU A C 1
ATOM 2917 O O . LEU A 1 364 ? 9.06644 0.98852 -7.21205 1.000 54.70968 364 LEU A O 1
ATOM 2922 N N . PHE A 1 365 ? 11.08066 1.55943 -6.37364 1.000 61.53325 365 PHE A N 1
ATOM 2923 C CA . PHE A 1 365 ? 10.54742 1.90074 -5.06523 1.000 55.08981 365 PHE A CA 1
ATOM 2924 C C . PHE A 1 365 ? 9.69761 3.16111 -5.18203 1.000 63.42006 365 PHE A C 1
ATOM 2925 O O . PHE A 1 365 ? 9.90894 3.99486 -6.06794 1.000 65.68197 365 PHE A O 1
ATOM 2933 N N . TYR A 1 366 ? 8.70888 3.29002 -4.29199 1.000 57.13774 366 TYR A N 1
ATOM 2934 C CA . TYR A 1 366 ? 7.76624 4.39829 -4.41811 1.000 55.53970 366 TYR A CA 1
ATOM 2935 C C . TYR A 1 366 ? 8.47116 5.74251 -4.26388 1.000 60.63263 366 TYR A C 1
ATOM 2936 O O . TYR A 1 366 ? 8.16673 6.69637 -4.99035 1.000 50.74754 366 TYR A O 1
ATOM 2945 N N . ASP A 1 367 ? 9.42869 5.83317 -3.33564 1.000 60.81810 367 ASP A N 1
ATOM 2946 C CA . ASP A 1 367 ? 10.21273 7.05791 -3.20196 1.000 60.77096 367 ASP A CA 1
ATOM 2947 C C . ASP A 1 367 ? 11.04994 7.31560 -4.44758 1.000 66.78911 367 ASP A C 1
ATOM 2948 O O . ASP A 1 367 ? 11.14892 8.45727 -4.91253 1.000 75.98622 367 ASP A O 1
ATOM 2953 N N . LYS A 1 368 ? 11.65858 6.26562 -5.00414 1.000 63.54926 368 LYS A N 1
ATOM 2954 C CA . LYS A 1 368 ? 12.47163 6.40585 -6.20579 1.000 61.31740 368 LYS A CA 1
ATOM 2955 C C . LYS A 1 368 ? 11.63874 6.64386 -7.45760 1.000 61.82963 368 LYS A C 1
ATOM 2956 O O . LYS A 1 368 ? 12.20999 6.95779 -8.50755 1.000 64.40166 368 LYS A O 1
ATOM 2962 N N . ALA A 1 369 ? 10.31586 6.49879 -7.37668 1.000 59.55866 369 ALA A N 1
ATOM 2963 C CA . ALA A 1 369 ? 9.43819 6.70117 -8.52016 1.000 52.17975 369 ALA A CA 1
ATOM 2964 C C . ALA A 1 369 ? 8.84081 8.10040 -8.58444 1.000 51.28609 369 ALA A C 1
ATOM 2965 O O . ALA A 1 369 ? 8.27484 8.46353 -9.62038 1.000 48.70800 369 ALA A O 1
ATOM 2967 N N . ASN A 1 370 ? 8.94904 8.88988 -7.51340 1.000 44.94948 370 ASN A N 1
ATOM 2968 C CA . ASN A 1 370 ? 8.37934 10.23409 -7.52314 1.000 45.89622 370 ASN A CA 1
ATOM 2969 C C . ASN A 1 370 ? 9.04090 11.10452 -8.58556 1.000 59.00397 370 ASN A C 1
ATOM 2970 O O . ASN A 1 370 ? 8.36127 11.82238 -9.32926 1.000 55.38792 370 ASN A O 1
ATOM 2975 N N . LYS A 1 371 ? 10.37290 11.05957 -8.66376 1.000 61.92196 371 LYS A N 1
ATOM 2976 C CA . LYS A 1 371 ? 11.08769 11.88867 -9.63285 1.000 56.19656 371 LYS A CA 1
ATOM 2977 C C . LYS A 1 371 ? 10.78029 11.50933 -11.07715 1.000 59.42013 371 LYS A C 1
ATOM 2978 O O . LYS A 1 371 ? 10.53541 12.42051 -11.88691 1.000 64.67492 371 LYS A O 1
ATOM 2984 N N . PRO A 1 372 ? 10.79424 10.22921 -11.48160 1.000 54.17408 372 PRO A N 1
ATOM 2985 C CA . PRO A 1 372 ? 10.38030 9.91662 -12.86173 1.000 52.90254 372 PRO A CA 1
ATOM 2986 C C . PRO A 1 372 ? 8.97659 10.38975 -13.18723 1.000 57.71792 372 PRO A C 1
ATOM 2987 O O . PRO A 1 372 ? 8.73194 10.88442 -14.29576 1.000 61.00660 372 PRO A O 1
ATOM 2991 N N . ILE A 1 373 ? 8.04718 10.26237 -12.23822 1.000 51.00696 373 ILE A N 1
ATOM 2992 C CA . ILE A 1 373 ? 6.66414 10.65891 -12.48747 1.000 55.13196 373 ILE A CA 1
ATOM 2993 C C . ILE A 1 373 ? 6.57509 12.16217 -12.71941 1.000 56.49635 373 ILE A C 1
ATOM 2994 O O . ILE A 1 373 ? 5.95040 12.62289 -13.68189 1.000 50.75613 373 ILE A O 1
ATOM 2999 N N . THR A 1 374 ? 7.21460 12.94808 -11.84924 1.000 51.22469 374 THR A N 1
ATOM 3000 C CA . THR A 1 374 ? 7.20666 14.39772 -12.01780 1.000 53.45246 374 THR A CA 1
ATOM 3001 C C . THR A 1 374 ? 7.90022 14.80573 -13.31185 1.000 58.53705 374 THR A C 1
ATOM 3002 O O . THR A 1 374 ? 7.46273 15.74326 -13.98985 1.000 61.37159 374 THR A O 1
ATOM 3006 N N . ASP A 1 375 ? 8.99080 14.12078 -13.66674 1.000 54.65326 375 ASP A N 1
ATOM 3007 C CA . ASP A 1 375 ? 9.65334 14.40489 -14.93531 1.000 60.06348 375 ASP A CA 1
ATOM 3008 C C . ASP A 1 375 ? 8.74063 14.09484 -16.11506 1.000 63.16761 375 ASP A C 1
ATOM 3009 O O . ASP A 1 375 ? 8.65789 14.87874 -17.06876 1.000 58.67724 375 ASP A O 1
ATOM 3014 N N . LYS A 1 376 ? 8.04306 12.95725 -16.06746 1.000 56.97485 376 LYS A N 1
ATOM 3015 C CA . LYS A 1 376 ? 7.09198 12.63573 -17.12673 1.000 67.15572 376 LYS A CA 1
ATOM 3016 C C . LYS A 1 376 ? 5.94389 13.63767 -17.15412 1.000 63.60581 376 LYS A C 1
ATOM 3017 O O . LYS A 1 376 ? 5.48315 14.03724 -18.23050 1.000 61.25101 376 LYS A O 1
ATOM 3023 N N . LEU A 1 377 ? 5.47413 14.05934 -15.97644 1.000 62.13901 377 LEU A N 1
ATOM 3024 C CA . LEU A 1 377 ? 4.39934 15.04430 -15.91345 1.000 55.09768 377 LEU A CA 1
ATOM 3025 C C . LEU A 1 377 ? 4.81253 16.35539 -16.56951 1.000 59.15917 377 LEU A C 1
ATOM 3026 O O . LEU A 1 377 ? 4.02769 16.96133 -17.30882 1.000 61.37502 377 LEU A O 1
ATOM 3031 N N . GLU A 1 378 ? 6.04157 16.81110 -16.31269 1.000 62.72890 378 GLU A N 1
ATOM 3032 C CA . GLU A 1 378 ? 6.51687 18.03174 -16.95635 1.000 62.76405 378 GLU A CA 1
ATOM 3033 C C . GLU A 1 378 ? 6.71755 17.82635 -18.45326 1.000 59.23308 378 GLU A C 1
ATOM 3034 O O . GLU A 1 378 ? 6.43814 18.72926 -19.25066 1.000 57.96896 378 GLU A O 1
ATOM 3040 N N . GLU A 1 379 ? 7.20321 16.64786 -18.85469 1.000 59.28293 379 GLU A N 1
ATOM 3041 C CA . GLU A 1 379 ? 7.37599 16.37045 -20.27756 1.000 69.84659 379 GLU A CA 1
ATOM 3042 C C . GLU A 1 379 ? 6.03718 16.35719 -21.00309 1.000 71.39859 379 GLU A C 1
ATOM 3043 O O . GLU A 1 379 ? 5.95910 16.74806 -22.17356 1.000 72.29398 379 GLU A O 1
ATOM 3049 N N . GLU A 1 380 ? 4.97673 15.91769 -20.32687 1.000 65.15890 380 GLU A N 1
ATOM 3050 C CA . GLU A 1 380 ? 3.63010 15.99926 -20.87318 1.000 65.15076 380 GLU A CA 1
ATOM 3051 C C . GLU A 1 380 ? 3.03525 17.39684 -20.76912 1.000 56.73430 380 GLU A C 1
ATOM 3052 O O . GLU A 1 380 ? 2.00184 17.65983 -21.39257 1.000 66.85353 380 GLU A O 1
ATOM 3058 N N . GLY A 1 381 ? 3.65502 18.29226 -20.00478 1.000 51.31378 381 GLY A N 1
ATOM 3059 C CA . GLY A 1 381 ? 3.11790 19.62525 -19.83219 1.000 53.08611 381 GLY A CA 1
ATOM 3060 C C . GLY A 1 381 ? 2.02197 19.73786 -18.80180 1.000 55.18258 381 GLY A C 1
ATOM 3061 O O . GLY A 1 381 ? 1.21662 20.67185 -18.87066 1.000 50.39078 381 GLY A O 1
ATOM 3062 N N . ALA A 1 382 ? 1.95918 18.81108 -17.84785 1.000 52.38366 382 ALA A N 1
ATOM 3063 C CA . ALA A 1 382 ? 0.92643 18.81670 -16.82235 1.000 51.98555 382 ALA A CA 1
ATOM 3064 C C . ALA A 1 382 ? 1.42932 19.28489 -15.46362 1.000 55.46928 382 ALA A C 1
ATOM 3065 O O . ALA A 1 382 ? 0.63073 19.38004 -14.52699 1.000 51.06027 382 ALA A O 1
ATOM 3067 N N . LEU A 1 383 ? 2.72173 19.58100 -15.33075 1.000 53.29066 383 LEU A N 1
ATOM 3068 C CA . LEU A 1 383 ? 3.30865 19.95646 -14.04726 1.000 46.75870 383 LEU A CA 1
ATOM 3069 C C . LEU A 1 383 ? 3.34326 21.47731 -13.94001 1.000 50.49735 383 LEU A C 1
ATOM 3070 O O . LEU A 1 383 ? 4.18283 22.13418 -14.56421 1.000 46.96826 383 LEU A O 1
ATOM 3075 N N . LEU A 1 384 ? 2.43666 22.03525 -13.13930 1.000 53.18764 384 LEU A N 1
ATOM 3076 C CA . LEU A 1 384 ? 2.34944 23.48037 -12.97083 1.000 58.99298 384 LEU A CA 1
ATOM 3077 C C . LEU A 1 384 ? 3.29279 24.00642 -11.89846 1.000 53.31165 384 LEU A C 1
ATOM 3078 O O . LEU A 1 384 ? 3.79257 25.13124 -12.01952 1.000 55.18899 384 LEU A O 1
ATOM 3083 N N . LYS A 1 385 ? 3.54779 23.22144 -10.85515 1.000 58.87148 385 LYS A N 1
ATOM 3084 C CA . LYS A 1 385 ? 4.43295 23.63435 -9.77809 1.000 53.96658 385 LYS A CA 1
ATOM 3085 C C . LYS A 1 385 ? 5.05368 22.39688 -9.15142 1.000 45.75083 385 LYS A C 1
ATOM 3086 O O . LYS A 1 385 ? 4.37461 21.38570 -8.95901 1.000 50.05943 385 LYS A O 1
ATOM 3092 N N . LEU A 1 386 ? 6.34728 22.47865 -8.85230 1.000 51.11381 386 LEU A N 1
ATOM 3093 C CA . LEU A 1 386 ? 7.04021 21.45943 -8.07655 1.000 53.20502 386 LEU A CA 1
ATOM 3094 C C . LEU A 1 386 ? 7.70941 22.13526 -6.89248 1.000 63.25653 386 LEU A C 1
ATOM 3095 O O . LEU A 1 386 ? 8.45160 23.10789 -7.06453 1.000 61.17624 386 LEU A O 1
ATOM 3100 N N . SER A 1 387 ? 7.43759 21.62152 -5.69664 1.000 64.76518 387 SER A N 1
ATOM 3101 C CA . SER A 1 387 ? 7.99063 22.16400 -4.46812 1.000 59.44718 387 SER A CA 1
ATOM 3102 C C . SER A 1 387 ? 8.28509 21.01375 -3.51832 1.000 69.00216 387 SER A C 1
ATOM 3103 O O . SER A 1 387 ? 7.72707 19.92129 -3.64378 1.000 66.90386 387 SER A O 1
ATOM 3106 N N . PHE A 1 388 ? 9.18046 21.26730 -2.56826 1.000 74.66902 388 PHE A N 1
ATOM 3107 C CA . PHE A 1 388 ? 9.52693 20.30220 -1.53422 1.000 71.13040 388 PHE A CA 1
ATOM 3108 C C . PHE A 1 388 ? 9.17746 20.89006 -0.17564 1.000 72.14954 388 PHE A C 1
ATOM 3109 O O . PHE A 1 388 ? 9.56358 22.02216 0.13302 1.000 88.15148 388 PHE A O 1
ATOM 3117 N N . ILE A 1 389 ? 8.44299 20.12327 0.62991 1.000 61.53010 389 ILE A N 1
ATOM 3118 C CA . ILE A 1 389 ? 7.94785 20.59045 1.91598 1.000 76.02744 389 ILE A CA 1
ATOM 3119 C C . ILE A 1 389 ? 8.24285 19.54313 2.98121 1.000 74.93737 389 ILE A C 1
ATOM 3120 O O . ILE A 1 389 ? 8.53084 18.38186 2.68541 1.000 76.31149 389 ILE A O 1
ATOM 3125 N N . THR A 1 390 ? 8.16951 19.97477 4.23798 1.000 76.47323 390 THR A N 1
ATOM 3126 C CA . THR A 1 390 ? 8.31925 19.09372 5.38780 1.000 77.28592 390 THR A CA 1
ATOM 3127 C C . THR A 1 390 ? 7.01642 19.08610 6.17393 1.000 76.04156 390 THR A C 1
ATOM 3128 O O . THR A 1 390 ? 6.51496 20.14714 6.56095 1.000 73.72630 390 THR A O 1
ATOM 3132 N N . HIS A 1 391 ? 6.47201 17.89263 6.40605 1.000 77.45233 391 HIS A N 1
ATOM 3133 C CA . HIS A 1 391 ? 5.19267 17.75455 7.08798 1.000 74.31480 391 HIS A CA 1
ATOM 3134 C C . HIS A 1 391 ? 5.17974 16.45348 7.87700 1.000 73.17205 391 HIS A C 1
ATOM 3135 O O . HIS A 1 391 ? 5.99809 15.55888 7.65206 1.000 80.21098 391 HIS A O 1
ATOM 3142 N N . SER A 1 392 ? 4.24014 16.36320 8.81516 1.000 67.97950 392 SER A N 1
ATOM 3143 C CA . SER A 1 392 ? 4.08760 15.15013 9.60614 1.000 68.96834 392 SER A CA 1
ATOM 3144 C C . SER A 1 392 ? 3.51802 14.03378 8.74216 1.000 72.84471 392 SER A C 1
ATOM 3145 O O . SER A 1 392 ? 2.55117 14.23698 8.00063 1.000 71.89071 392 SER A O 1
ATOM 3148 N N . TYR A 1 393 ? 4.12080 12.85341 8.83939 1.000 77.31518 393 TYR A N 1
ATOM 3149 C CA . TYR A 1 393 ? 3.77383 11.71073 8.00940 1.000 72.08005 393 TYR A CA 1
ATOM 3150 C C . TYR A 1 393 ? 3.74328 10.45881 8.87670 1.000 70.85219 393 TYR A C 1
ATOM 3151 O O . TYR A 1 393 ? 4.53000 10.33680 9.82622 1.000 73.28778 393 TYR A O 1
ATOM 3160 N N . PRO A 1 394 ? 2.84095 9.52044 8.58671 1.000 63.35798 394 PRO A N 1
ATOM 3161 C CA . PRO A 1 394 ? 2.77027 8.29045 9.39056 1.000 68.58526 394 PRO A CA 1
ATOM 3162 C C . PRO A 1 394 ? 3.98498 7.39987 9.15988 1.000 65.29314 394 PRO A C 1
ATOM 3163 O O . PRO A 1 394 ? 4.37312 7.13469 8.01970 1.000 64.90958 394 PRO A O 1
ATOM 3167 N N . HIS A 1 395 ? 4.57713 6.92979 10.25788 1.000 65.68570 395 HIS A N 1
ATOM 3168 C CA . HIS A 1 395 ? 5.73886 6.05252 10.21734 1.000 64.00124 395 HIS A CA 1
ATOM 3169 C C . HIS A 1 395 ? 5.45253 4.78534 11.01142 1.000 69.14369 395 HIS A C 1
ATOM 3170 O O . HIS A 1 395 ? 4.53752 4.73497 11.83865 1.000 67.98378 395 HIS A O 1
ATOM 3177 N N . ASP A 1 396 ? 6.25794 3.75937 10.74784 1.000 72.74401 396 ASP A N 1
ATOM 3178 C CA . ASP A 1 396 ? 6.07145 2.46408 11.38669 1.000 76.58381 396 ASP A CA 1
ATOM 3179 C C . ASP A 1 396 ? 6.41178 2.53044 12.87303 1.000 75.45339 396 ASP A C 1
ATOM 3180 O O . ASP A 1 396 ? 7.32742 3.24618 13.29050 1.000 66.96545 396 ASP A O 1
ATOM 3185 N N . TRP A 1 397 ? 5.66084 1.76580 13.67130 1.000 76.36653 397 TRP A N 1
ATOM 3186 C CA . TRP A 1 397 ? 5.86866 1.74990 15.11649 1.000 81.17673 397 TRP A CA 1
ATOM 3187 C C . TRP A 1 397 ? 7.25833 1.23758 15.47448 1.000 85.12842 397 TRP A C 1
ATOM 3188 O O . TRP A 1 397 ? 7.93094 1.79957 16.34728 1.000 75.01895 397 TRP A O 1
ATOM 3199 N N . ARG A 1 398 ? 7.70865 0.17404 14.80979 1.000 86.54034 398 ARG A N 1
ATOM 3200 C CA . ARG A 1 398 ? 8.96245 -0.48393 15.16122 1.000 80.99860 398 ARG A CA 1
ATOM 3201 C C . ARG A 1 398 ? 10.13104 0.00730 14.31169 1.000 74.88126 398 ARG A C 1
ATOM 3202 O O . ARG A 1 398 ? 11.13281 0.48906 14.84829 1.000 81.38467 398 ARG A O 1
ATOM 3210 N N . THR A 1 399 ? 10.01894 -0.09970 12.98660 1.000 73.33540 399 THR A N 1
ATOM 3211 C CA . THR A 1 399 ? 11.12908 0.25572 12.11072 1.000 67.31326 399 THR A CA 1
ATOM 3212 C C . THR A 1 399 ? 11.35286 1.75863 12.00721 1.000 74.79106 399 THR A C 1
ATOM 3213 O O . THR A 1 399 ? 12.41182 2.16994 11.51977 1.000 77.69241 399 THR A O 1
ATOM 3217 N N . LYS A 1 400 ? 10.39231 2.57786 12.44513 1.000 75.24414 400 LYS A N 1
ATOM 3218 C CA . LYS A 1 400 ? 10.48317 4.03794 12.34285 1.000 73.39712 400 LYS A CA 1
ATOM 3219 C C . LYS A 1 400 ? 10.67277 4.48568 10.89389 1.000 75.54831 400 LYS A C 1
ATOM 3220 O O . LYS A 1 400 ? 11.36328 5.46760 10.61326 1.000 68.73431 400 LYS A O 1
ATOM 3226 N N . LYS A 1 401 ? 10.04900 3.76345 9.96386 1.000 75.94004 401 LYS A N 1
ATOM 3227 C CA . LYS A 1 401 ? 10.14856 4.08364 8.55020 1.000 72.53040 401 LYS A CA 1
ATOM 3228 C C . LYS A 1 401 ? 8.77852 4.45157 7.98899 1.000 70.27584 401 LYS A C 1
ATOM 3229 O O . LYS A 1 401 ? 7.75529 3.93974 8.45534 1.000 68.02127 401 LYS A O 1
ATOM 3235 N N . PRO A 1 402 ? 8.72874 5.34183 6.99532 1.000 67.24270 402 PRO A N 1
ATOM 3236 C CA . PRO A 1 402 ? 7.43382 5.82922 6.49951 1.000 68.56015 402 PRO A CA 1
ATOM 3237 C C . PRO A 1 402 ? 6.57979 4.71018 5.92150 1.000 59.70731 402 PRO A C 1
ATOM 3238 O O . PRO A 1 402 ? 7.07851 3.79432 5.26374 1.000 56.21672 402 PRO A O 1
ATOM 3242 N N . THR A 1 403 ? 5.27716 4.80458 6.16054 1.000 53.36298 403 THR A N 1
ATOM 3243 C CA . THR A 1 403 ? 4.32068 3.82734 5.66703 1.000 60.27734 403 THR A CA 1
ATOM 3244 C C . THR A 1 403 ? 3.55591 4.39543 4.47865 1.000 51.91134 403 THR A C 1
ATOM 3245 O O . THR A 1 403 ? 3.60348 5.59069 4.18579 1.000 53.42577 403 THR A O 1
ATOM 3249 N N . ILE A 1 404 ? 2.84703 3.50881 3.78329 1.000 46.57374 404 ILE A N 1
ATOM 3250 C CA . ILE A 1 404 ? 1.97291 3.88257 2.68238 1.000 46.28540 404 ILE A CA 1
ATOM 3251 C C . ILE A 1 404 ? 0.63186 3.19074 2.88609 1.000 52.92470 404 ILE A C 1
ATOM 3252 O O . ILE A 1 404 ? 0.47341 2.33288 3.75552 1.000 55.05525 404 ILE A O 1
ATOM 3257 N N . PHE A 1 405 ? -0.34210 3.58072 2.07171 1.000 50.43658 405 PHE A N 1
ATOM 3258 C CA . PHE A 1 405 ? -1.65848 2.95923 2.08394 1.000 56.52751 405 PHE A CA 1
ATOM 3259 C C . PHE A 1 405 ? -1.78918 2.02424 0.89064 1.000 52.88012 405 PHE A C 1
ATOM 3260 O O . PHE A 1 405 ? -1.57742 2.43529 -0.25474 1.000 45.80073 405 PHE A O 1
ATOM 3268 N N . ARG A 1 406 ? -2.13332 0.77020 1.16407 1.000 54.04066 406 ARG A N 1
ATOM 3269 C CA . ARG A 1 406 ? -2.36885 -0.22284 0.12889 1.000 52.96602 406 ARG A CA 1
ATOM 3270 C C . ARG A 1 406 ? -3.69402 -0.91748 0.39474 1.000 55.71153 406 ARG A C 1
ATOM 3271 O O . ARG A 1 406 ? -4.01007 -1.25342 1.54019 1.000 66.20540 406 ARG A O 1
ATOM 3279 N N . ALA A 1 407 ? -4.46911 -1.12217 -0.66649 1.000 53.27150 407 ALA A N 1
ATOM 3280 C CA . ALA A 1 407 ? -5.74932 -1.81491 -0.57428 1.000 60.42678 407 ALA A CA 1
ATOM 3281 C C . ALA A 1 407 ? -5.49451 -3.31147 -0.70329 1.000 55.93255 407 ALA A C 1
ATOM 3282 O O . ALA A 1 407 ? -5.19533 -3.80708 -1.79462 1.000 64.10456 407 ALA A O 1
ATOM 3284 N N . THR A 1 408 ? -5.60667 -4.02761 0.41208 1.000 62.93782 408 THR A N 1
ATOM 3285 C CA . THR A 1 408 ? -5.34053 -5.45645 0.46580 1.000 57.87849 408 THR A CA 1
ATOM 3286 C C . THR A 1 408 ? -6.45577 -6.15619 1.22848 1.000 52.29086 408 THR A C 1
ATOM 3287 O O . THR A 1 408 ? -7.20052 -5.53770 1.99444 1.000 52.87789 408 THR A O 1
ATOM 3291 N N . ALA A 1 409 ? -6.56726 -7.46206 1.00382 1.000 56.76907 409 ALA A N 1
ATOM 3292 C CA . ALA A 1 409 ? -7.50744 -8.28639 1.75455 1.000 62.68421 409 ALA A CA 1
ATOM 3293 C C . ALA A 1 409 ? -6.92523 -8.54744 3.13814 1.000 50.44774 409 ALA A C 1
ATOM 3294 O O . ALA A 1 409 ? -5.87861 -9.19032 3.26890 1.000 53.23440 409 ALA A O 1
ATOM 3296 N N . GLN A 1 410 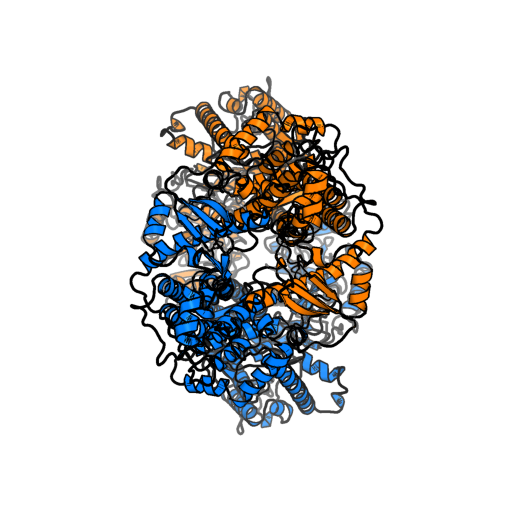? -7.59246 -8.03936 4.16907 1.000 44.33894 410 GLN A N 1
ATOM 3297 C CA . GLN A 1 410 ? -7.16616 -8.20747 5.54964 1.000 51.49741 410 GLN A CA 1
ATOM 3298 C C . GLN A 1 410 ? -8.36319 -8.62211 6.39384 1.000 49.81921 410 GLN A C 1
ATOM 3299 O O . GLN A 1 410 ? -9.49766 -8.68287 5.91538 1.000 52.16324 410 GLN A O 1
ATOM 3305 N N . TRP A 1 411 ? -8.10213 -8.90428 7.66622 1.000 59.47649 411 TRP A N 1
ATOM 3306 C CA . TRP A 1 411 ? -9.14458 -9.22446 8.63193 1.000 51.70726 411 TRP A CA 1
ATOM 3307 C C . TRP A 1 411 ? -9.40803 -8.00930 9.50776 1.000 48.34066 411 TRP A C 1
ATOM 3308 O O . TRP A 1 411 ? -8.46656 -7.37268 9.99188 1.000 55.14073 411 TRP A O 1
ATOM 3319 N N . PHE A 1 412 ? -10.68416 -7.68828 9.70521 1.000 53.63059 412 PHE A N 1
ATOM 3320 C CA . PHE A 1 412 ? -11.07548 -6.50334 10.45137 1.000 49.63291 412 PHE A CA 1
ATOM 3321 C C . PHE A 1 412 ? -12.09383 -6.86271 11.52236 1.000 52.35788 412 PHE A C 1
ATOM 3322 O O . PHE A 1 412 ? -12.83221 -7.84508 11.40154 1.000 50.74782 412 PHE A O 1
ATOM 3330 N N . ALA A 1 413 ? -12.11835 -6.05106 12.57597 1.000 51.45106 413 ALA A N 1
ATOM 3331 C CA . ALA A 1 413 ? -13.15501 -6.09564 13.59833 1.000 49.87473 413 ALA A CA 1
ATOM 3332 C C . ALA A 1 413 ? -14.02840 -4.85978 13.42884 1.000 56.55750 413 ALA A C 1
ATOM 3333 O O . ALA A 1 413 ? -13.52535 -3.73141 13.46906 1.000 54.65657 413 ALA A O 1
ATOM 3335 N N . SER A 1 414 ? -15.32908 -5.07254 13.23238 1.000 57.99625 414 SER A N 1
ATOM 3336 C CA . SER A 1 414 ? -16.25476 -3.98588 12.91109 1.000 58.60627 414 SER A CA 1
ATOM 3337 C C . SER A 1 414 ? -16.75392 -3.36199 14.20813 1.000 65.79948 414 SER A C 1
ATOM 3338 O O . SER A 1 414 ? -17.73063 -3.81232 14.80948 1.000 67.76844 414 SER A O 1
ATOM 3341 N N . ILE A 1 415 ? -16.07019 -2.29935 14.63961 1.000 64.05853 415 ILE A N 1
ATOM 3342 C CA . ILE A 1 415 ? -16.49990 -1.55682 15.82078 1.000 66.62548 415 ILE A CA 1
ATOM 3343 C C . ILE A 1 415 ? -17.87535 -0.94475 15.59222 1.000 71.61391 415 ILE A C 1
ATOM 3344 O O . ILE A 1 415 ? -18.66235 -0.78872 16.53559 1.000 71.02879 415 ILE A O 1
ATOM 3349 N N . LYS A 1 416 ? -18.20193 -0.62647 14.33504 1.000 74.06256 416 LYS A N 1
ATOM 3350 C CA . LYS A 1 416 ? -19.44068 0.08400 14.02856 1.000 75.36311 416 LYS A CA 1
ATOM 3351 C C . LYS A 1 416 ? -20.67911 -0.68994 14.46468 1.000 71.09298 416 LYS A C 1
ATOM 3352 O O . LYS A 1 416 ? -21.70543 -0.08064 14.78575 1.000 73.05541 416 LYS A O 1
ATOM 3358 N N . ASP A 1 417 ? -20.61056 -2.02050 14.48818 1.000 68.43297 417 ASP A N 1
ATOM 3359 C CA . ASP A 1 417 ? -21.78129 -2.81924 14.82790 1.000 74.92167 417 ASP A CA 1
ATOM 3360 C C . ASP A 1 417 ? -22.05747 -2.87965 16.32628 1.000 75.87934 417 ASP A C 1
ATOM 3361 O O . ASP A 1 417 ? -23.12159 -3.36871 16.72051 1.000 71.89337 417 ASP A O 1
ATOM 3366 N N . PHE A 1 418 ? -21.13124 -2.41724 17.17144 1.000 74.41923 418 PHE A N 1
ATOM 3367 C CA . PHE A 1 418 ? -21.40935 -2.30730 18.59922 1.000 73.20380 418 PHE A CA 1
ATOM 3368 C C . PHE A 1 418 ? -20.80531 -1.03872 19.19852 1.000 78.36360 418 PHE A C 1
ATOM 3369 O O . PHE A 1 418 ? -20.49468 -1.00422 20.39478 1.000 80.84314 418 PHE A O 1
ATOM 3377 N N . ARG A 1 419 ? -20.63433 0.01335 18.38937 1.000 68.97161 419 ARG A N 1
ATOM 3378 C CA . ARG A 1 419 ? -20.06588 1.25657 18.90734 1.000 69.45892 419 ARG A CA 1
ATOM 3379 C C . ARG A 1 419 ? -20.95501 1.87748 19.97923 1.000 74.49709 419 ARG A C 1
ATOM 3380 O O . ARG A 1 419 ? -20.45369 2.53839 20.89669 1.000 65.81927 419 ARG A O 1
ATOM 3388 N N . GLU A 1 420 ? -22.27080 1.67449 19.88566 1.000 80.98110 420 GLU A N 1
ATOM 3389 C CA . GLU A 1 420 ? -23.16871 2.15644 20.93004 1.000 74.55960 420 GLU A CA 1
ATOM 3390 C C . GLU A 1 420 ? -22.86843 1.48689 22.26583 1.000 73.81665 420 GLU A C 1
ATOM 3391 O O . GLU A 1 420 ? -22.89214 2.13968 23.31626 1.000 76.94731 420 GLU A O 1
ATOM 3397 N N . ASP A 1 421 ? -22.58464 0.18191 22.24476 1.000 74.29066 421 ASP A N 1
ATOM 3398 C CA . ASP A 1 421 ? -22.27542 -0.53432 23.47866 1.000 73.60211 421 ASP A CA 1
ATOM 3399 C C . ASP A 1 421 ? -20.95293 -0.06721 24.07598 1.000 72.47049 421 ASP A C 1
ATOM 3400 O O . ASP A 1 421 ? -20.81926 0.03081 25.30239 1.000 68.08922 421 ASP A O 1
ATOM 3405 N N . LEU A 1 422 ? -19.96266 0.21650 23.22596 1.000 59.83774 422 LEU A N 1
ATOM 3406 C CA . LEU A 1 422 ? -18.68706 0.73022 23.71446 1.000 55.35646 422 LEU A CA 1
ATOM 3407 C C . LEU A 1 422 ? -18.87149 2.05574 24.44312 1.000 63.65854 422 LEU A C 1
ATOM 3408 O O . LEU A 1 422 ? -18.35328 2.24735 25.54935 1.000 63.40725 422 LEU A O 1
ATOM 3413 N N . LEU A 1 423 ? -19.62272 2.98074 23.83853 1.000 69.57955 423 LEU A N 1
ATOM 3414 C CA . LEU A 1 423 ? -19.77473 4.31257 24.41678 1.000 69.67414 423 LEU A CA 1
ATOM 3415 C C . LEU A 1 423 ? -20.49983 4.25797 25.75530 1.000 72.68879 423 LEU A C 1
ATOM 3416 O O . LEU A 1 423 ? -20.13734 4.97541 26.69603 1.000 68.36485 423 LEU A O 1
ATOM 3421 N N . LYS A 1 424 ? -21.53247 3.41818 25.85965 1.000 70.73622 424 LYS A N 1
ATOM 3422 C CA . LYS A 1 424 ? -22.20530 3.24805 27.14158 1.000 61.43376 424 LYS A CA 1
ATOM 3423 C C . LYS A 1 424 ? -21.27487 2.62120 28.16998 1.000 62.54831 424 LYS A C 1
ATOM 3424 O O . LYS A 1 424 ? -21.36954 2.93215 29.36164 1.000 65.64621 424 LYS A O 1
ATOM 3430 N N . ALA A 1 425 ? -20.36553 1.74919 27.72874 1.000 66.33450 425 ALA A N 1
ATOM 3431 C CA . ALA A 1 425 ? -19.40204 1.15580 28.65003 1.000 68.07356 425 ALA A CA 1
ATOM 3432 C C . ALA A 1 425 ? -18.40572 2.19191 29.15158 1.000 62.86053 425 ALA A C 1
ATOM 3433 O O . ALA A 1 425 ? -17.97601 2.13754 30.31024 1.000 65.29268 425 ALA A O 1
ATOM 3435 N N . VAL A 1 426 ? -18.01623 3.13350 28.28837 1.000 54.92214 426 VAL A N 1
ATOM 3436 C CA . VAL A 1 426 ? -17.11275 4.20154 28.70716 1.000 57.03701 426 VAL A CA 1
ATOM 3437 C C . VAL A 1 426 ? -17.75693 5.04107 29.80145 1.000 61.34299 426 VAL A C 1
ATOM 3438 O O . VAL A 1 426 ? -17.10896 5.40660 30.78929 1.000 59.50706 426 VAL A O 1
ATOM 3442 N N . GLU A 1 427 ? -19.04444 5.34881 29.65128 1.000 55.78127 427 GLU A N 1
ATOM 3443 C CA . GLU A 1 427 ? -19.71525 6.21293 30.61038 1.000 59.78511 427 GLU A CA 1
ATOM 3444 C C . GLU A 1 427 ? -19.95626 5.51993 31.94479 1.000 57.26536 427 GLU A C 1
ATOM 3445 O O . GLU A 1 427 ? -20.06039 6.19905 32.97162 1.000 65.23051 427 GLU A O 1
ATOM 3451 N N . LYS A 1 428 ? -20.02505 4.19220 31.96108 1.000 56.48797 428 LYS A N 1
ATOM 3452 C CA . LYS A 1 428 ? -20.20770 3.43895 33.19398 1.000 54.14654 428 LYS A CA 1
ATOM 3453 C C . LYS A 1 428 ? -18.88692 3.07778 33.85767 1.000 51.58886 428 LYS A C 1
ATOM 3454 O O . LYS A 1 428 ? -18.87623 2.28435 34.80471 1.000 67.90014 428 LYS A O 1
ATOM 3460 N N . THR A 1 429 ? -17.78237 3.63762 33.37745 1.000 48.34065 429 THR A N 1
ATOM 3461 C CA . THR A 1 429 ? -16.45935 3.43606 33.94551 1.000 62.60288 429 THR A CA 1
ATOM 3462 C C . THR A 1 429 ? -15.97320 4.73289 34.58088 1.000 60.17562 429 THR A C 1
ATOM 3463 O O . THR A 1 429 ? -16.25488 5.82665 34.08472 1.000 65.06625 429 THR A O 1
ATOM 3467 N N . LYS A 1 430 ? -15.24270 4.60605 35.68689 1.000 54.94410 430 LYS A N 1
ATOM 3468 C CA . LYS A 1 430 ? -14.62906 5.75688 36.33467 1.000 49.58292 430 LYS A CA 1
ATOM 3469 C C . LYS A 1 430 ? -13.25394 6.01976 35.73509 1.000 49.20207 430 LYS A C 1
ATOM 3470 O O . LYS A 1 430 ? -12.48830 5.08774 35.47483 1.000 62.50344 430 LYS A O 1
ATOM 3476 N N . TRP A 1 431 ? -12.94802 7.29705 35.51254 1.000 56.13821 431 TRP A N 1
ATOM 3477 C CA . TRP A 1 431 ? -11.70459 7.70992 34.87159 1.000 56.28607 431 TRP A CA 1
ATOM 3478 C C . TRP A 1 431 ? -10.99729 8.72803 35.75211 1.000 52.82732 431 TRP A C 1
ATOM 3479 O O . TRP A 1 431 ? -11.58406 9.74952 36.12219 1.000 53.20545 431 TRP A O 1
ATOM 3490 N N . VAL A 1 432 ? -9.74521 8.44312 36.09008 1.000 52.33167 432 VAL A N 1
ATOM 3491 C CA . VAL A 1 432 ? -8.90086 9.36187 36.84753 1.000 53.25601 432 VAL A CA 1
ATOM 3492 C C . VAL A 1 432 ? -7.59023 9.52008 36.08405 1.000 54.48437 432 VAL A C 1
ATOM 3493 O O . VAL A 1 432 ? -6.81172 8.56031 35.99152 1.000 56.07314 432 VAL A O 1
ATOM 3497 N N . PRO A 1 433 ? -7.30777 10.69228 35.49803 1.000 63.57699 433 PRO A N 1
ATOM 3498 C CA . PRO A 1 433 ? -8.11532 11.92498 35.48226 1.000 59.86966 433 PRO A CA 1
ATOM 3499 C C . PRO A 1 433 ? -9.43554 11.75626 34.73853 1.000 52.90187 433 PRO A C 1
ATOM 3500 O O . PRO A 1 433 ? -9.60418 10.81859 33.96457 1.000 60.80485 433 PRO A O 1
ATOM 3504 N N . THR A 1 434 ? -10.39532 12.65143 34.97861 1.000 54.14381 434 THR A N 1
ATOM 3505 C CA . THR A 1 434 ? -11.71031 12.50930 34.36602 1.000 43.56058 434 THR A CA 1
ATOM 3506 C C . THR A 1 434 ? -11.65628 12.70214 32.85630 1.000 57.51468 434 THR A C 1
ATOM 3507 O O . THR A 1 434 ? -12.45809 12.10092 32.13139 1.000 65.51810 434 THR A O 1
ATOM 3511 N N . TRP A 1 435 ? -10.71294 13.51146 32.35989 1.000 57.55304 435 TRP A N 1
ATOM 3512 C CA . TRP A 1 435 ? -10.64647 13.76712 30.92430 1.000 53.60541 435 TRP A CA 1
ATOM 3513 C C . TRP A 1 435 ? -10.32490 12.51030 30.12820 1.000 59.07958 435 TRP A C 1
ATOM 3514 O O . TRP A 1 435 ? -10.51387 12.50020 28.90660 1.000 63.85034 435 TRP A O 1
ATOM 3525 N N . GLY A 1 436 ? -9.83904 11.45563 30.78721 1.000 56.88031 436 GLY A N 1
ATOM 3526 C CA . GLY A 1 436 ? -9.59535 10.20563 30.08935 1.000 60.11620 436 GLY A CA 1
ATOM 3527 C C . GLY A 1 436 ? -10.85777 9.58871 29.52308 1.000 58.05141 436 GLY A C 1
ATOM 3528 O O . GLY A 1 436 ? -10.80186 8.84001 28.54351 1.000 55.33585 436 GLY A O 1
ATOM 3529 N N . GLU A 1 437 ? -12.00871 9.88040 30.13498 1.000 51.43789 437 GLU A N 1
ATOM 3530 C CA . GLU A 1 437 ? -13.27920 9.44645 29.56415 1.000 59.12199 437 GLU A CA 1
ATOM 3531 C C . GLU A 1 437 ? -13.51846 10.09500 28.20733 1.000 62.89587 437 GLU A C 1
ATOM 3532 O O . GLU A 1 437 ? -13.95740 9.43115 27.26052 1.000 59.02185 437 GLU A O 1
ATOM 3538 N N . THR A 1 438 ? -13.22654 11.39333 28.09450 1.000 64.42977 438 THR A N 1
ATOM 3539 C CA . THR A 1 438 ? -13.42125 12.09686 26.83072 1.000 66.44846 438 THR A CA 1
ATOM 3540 C C . THR A 1 438 ? -12.50674 11.54617 25.74361 1.000 67.53540 438 THR A C 1
ATOM 3541 O O . THR A 1 438 ? -12.91068 11.43490 24.57966 1.000 68.67837 438 THR A O 1
ATOM 3545 N N . ARG A 1 439 ? -11.26869 11.19924 26.10427 1.000 59.15562 439 ARG A N 1
ATOM 3546 C CA . ARG A 1 439 ? -10.31548 10.70443 25.11569 1.000 58.99406 439 ARG A CA 1
ATOM 3547 C C . ARG A 1 439 ? -10.80943 9.41840 24.46615 1.000 67.33284 439 ARG A C 1
ATOM 3548 O O . ARG A 1 439 ? -10.79178 9.28389 23.23741 1.000 71.25523 439 ARG A O 1
ATOM 3556 N N . LEU A 1 440 ? -11.26836 8.46294 25.27577 1.000 65.68249 440 LEU A N 1
ATOM 3557 C CA . LEU A 1 440 ? -11.75286 7.20794 24.71378 1.000 67.41226 440 LEU A CA 1
ATOM 3558 C C . LEU A 1 440 ? -13.11798 7.37919 24.05807 1.000 74.56672 440 LEU A C 1
ATOM 3559 O O . LEU A 1 440 ? -13.39957 6.74212 23.03711 1.000 82.12567 440 LEU A O 1
ATOM 3564 N N . TYR A 1 441 ? -13.97501 8.23492 24.62276 1.000 70.56193 441 TYR A N 1
ATOM 3565 C CA . TYR A 1 441 ? -15.27948 8.47492 24.01312 1.000 69.84402 441 TYR A CA 1
ATOM 3566 C C . TYR A 1 441 ? -15.12825 9.08066 22.62383 1.000 74.94091 441 TYR A C 1
ATOM 3567 O O . TYR A 1 441 ? -15.84817 8.70440 21.69157 1.000 81.74619 441 TYR A O 1
ATOM 3576 N N . ASN A 1 442 ? -14.19382 10.02112 22.46633 1.000 70.37525 442 ASN A N 1
ATOM 3577 C CA . ASN A 1 442 ? -13.92937 10.58521 21.14696 1.000 78.93713 442 ASN A CA 1
ATOM 3578 C C . ASN A 1 442 ? -13.22288 9.58061 20.24445 1.000 76.65840 442 ASN A C 1
ATOM 3579 O O . ASN A 1 442 ? -13.51126 9.51046 19.04413 1.000 74.96048 442 ASN A O 1
ATOM 3584 N N . MET A 1 443 ? -12.28907 8.80070 20.79825 1.000 74.44172 443 MET A N 1
ATOM 3585 C CA . MET A 1 443 ? -11.57993 7.81549 19.98591 1.000 74.80920 443 MET A CA 1
ATOM 3586 C C . MET A 1 443 ? -12.52174 6.73206 19.47551 1.000 71.24180 443 MET A C 1
ATOM 3587 O O . MET A 1 443 ? -12.47132 6.36372 18.29730 1.000 81.97204 443 MET A O 1
ATOM 3592 N N . VAL A 1 444 ? -13.39158 6.21234 20.34360 1.000 70.50326 444 VAL A N 1
ATOM 3593 C CA . VAL A 1 444 ? -14.32969 5.17585 19.91851 1.000 76.00131 444 VAL A CA 1
ATOM 3594 C C . VAL A 1 444 ? -15.29808 5.72781 18.88101 1.000 74.87133 444 VAL A C 1
ATOM 3595 O O . VAL A 1 444 ? -15.62099 5.05907 17.89121 1.000 77.80239 444 VAL A O 1
ATOM 3599 N N . ARG A 1 445 ? -15.77421 6.95664 19.08891 1.000 73.44396 445 ARG A N 1
ATOM 3600 C CA . ARG A 1 445 ? -16.73137 7.55017 18.16148 1.000 74.19839 445 ARG A CA 1
ATOM 3601 C C . ARG A 1 445 ? -16.10398 7.81158 16.79564 1.000 77.89574 445 ARG A C 1
ATOM 3602 O O . ARG A 1 445 ? -16.76101 7.63836 15.76250 1.000 83.62424 445 ARG A O 1
ATOM 3610 N N . ASP A 1 446 ? -14.83788 8.22531 16.76698 1.000 75.67291 446 ASP A N 1
ATOM 3611 C CA . ASP A 1 446 ? -14.19141 8.68631 15.54513 1.000 75.12122 446 ASP A CA 1
ATOM 3612 C C . ASP A 1 446 ? -13.29853 7.63484 14.89697 1.000 76.21544 446 ASP A C 1
ATOM 3613 O O . ASP A 1 446 ? -12.57570 7.95674 13.94905 1.000 83.66930 446 ASP A O 1
ATOM 3618 N N . ARG A 1 447 ? -13.32469 6.39574 15.37505 1.000 79.83109 447 ARG A N 1
ATOM 3619 C CA . ARG A 1 447 ? -12.43550 5.37034 14.84990 1.000 72.80945 447 ARG A CA 1
ATOM 3620 C C . ARG A 1 447 ? -13.08430 4.62325 13.69316 1.000 74.20997 447 ARG A C 1
ATOM 3621 O O . ARG A 1 447 ? -14.31131 4.55430 13.57717 1.000 78.30686 447 ARG A O 1
ATOM 3629 N N . GLY A 1 448 ? -12.23719 4.07375 12.82496 1.000 75.24794 448 GLY A N 1
ATOM 3630 C CA . GLY A 1 448 ? -12.66296 3.11568 11.82959 1.000 67.37705 448 GLY A CA 1
ATOM 3631 C C . GLY A 1 448 ? -12.52323 1.69673 12.34507 1.000 58.67619 448 GLY A C 1
ATOM 3632 O O . GLY A 1 448 ? -12.20829 1.45177 13.51093 1.000 71.67999 448 GLY A O 1
ATOM 3633 N N . ASP A 1 449 ? -12.76020 0.74489 11.44883 1.000 47.62902 449 ASP A N 1
ATOM 3634 C CA . ASP A 1 449 ? -12.62488 -0.65480 11.81727 1.000 55.66208 449 ASP A CA 1
ATOM 3635 C C . ASP A 1 449 ? -11.16260 -0.99744 12.10106 1.000 58.11890 449 ASP A C 1
ATOM 3636 O O . ASP A 1 449 ? -10.23467 -0.33280 11.63223 1.000 68.62982 449 ASP A O 1
ATOM 3641 N N . TRP A 1 450 ? -10.96905 -2.04769 12.89522 1.000 55.68418 450 TRP A N 1
ATOM 3642 C CA . TRP A 1 450 ? -9.65720 -2.43447 13.40178 1.000 64.14613 450 TRP A CA 1
ATOM 3643 C C . TRP A 1 450 ? -9.08160 -3.55131 12.53579 1.000 62.83987 450 TRP A C 1
ATOM 3644 O O . TRP A 1 450 ? -9.63352 -4.65537 12.49313 1.000 65.85849 450 TRP A O 1
ATOM 3655 N N . CYS A 1 451 ? -7.96877 -3.26578 11.86014 1.000 53.30165 451 CYS A N 1
ATOM 3656 C CA . CYS A 1 451 ? -7.25834 -4.26703 11.06876 1.000 49.02372 451 CYS A CA 1
ATOM 3657 C C . CYS A 1 451 ? -6.42304 -5.12482 12.01225 1.000 57.66457 451 CYS A C 1
ATOM 3658 O O . CYS A 1 451 ? -5.46909 -4.63746 12.62839 1.000 64.27772 451 CYS A O 1
ATOM 3661 N N . ILE A 1 452 ? -6.78082 -6.40304 12.12844 1.000 55.38139 452 ILE A N 1
ATOM 3662 C CA . ILE A 1 452 ? -6.20485 -7.29098 13.13093 1.000 58.56749 452 ILE A CA 1
ATOM 3663 C C . ILE A 1 452 ? -5.26284 -8.32226 12.53637 1.000 58.42699 452 ILE A C 1
ATOM 3664 O O . ILE A 1 452 ? -4.61945 -9.06364 13.29591 1.000 55.96608 452 ILE A O 1
ATOM 3669 N N . SER A 1 453 ? -5.14718 -8.39295 11.21372 1.000 49.89152 453 SER A N 1
ATOM 3670 C CA . SER A 1 453 ? -4.32595 -9.39978 10.55573 1.000 48.63435 453 SER A CA 1
ATOM 3671 C C . SER A 1 453 ? -2.94618 -8.82919 10.25386 1.000 48.08187 453 SER A C 1
ATOM 3672 O O . SER A 1 453 ? -2.82671 -7.70511 9.75367 1.000 47.95642 453 SER A O 1
ATOM 3675 N N . ARG A 1 454 ? -1.91016 -9.60262 10.57450 1.000 49.49122 454 ARG A N 1
ATOM 3676 C CA . ARG A 1 454 ? -0.52457 -9.23524 10.31800 1.000 47.66467 454 ARG A CA 1
ATOM 3677 C C . ARG A 1 454 ? 0.15072 -10.33694 9.51615 1.000 50.81418 454 ARG A C 1
ATOM 3678 O O . ARG A 1 454 ? -0.10829 -11.52467 9.73452 1.000 55.15132 454 ARG A O 1
ATOM 3686 N N . GLN A 1 455 ? 1.01424 -9.93621 8.58722 1.000 58.28022 455 GLN A N 1
ATOM 3687 C CA . GLN A 1 455 ? 1.76770 -10.87953 7.76407 1.000 52.17258 455 GLN A CA 1
ATOM 3688 C C . GLN A 1 455 ? 3.15142 -11.09677 8.37532 1.000 55.94568 455 GLN A C 1
ATOM 3689 O O . GLN A 1 455 ? 4.18568 -10.71075 7.82905 1.000 63.98446 455 GLN A O 1
ATOM 3695 N N . ARG A 1 456 ? 3.14438 -11.72629 9.54937 1.000 56.54693 456 ARG A N 1
ATOM 3696 C CA . ARG A 1 456 ? 4.37263 -12.05010 10.26521 1.000 56.88332 456 ARG A CA 1
ATOM 3697 C C . ARG A 1 456 ? 4.33475 -13.50573 10.71282 1.000 48.34496 456 ARG A C 1
ATOM 3698 O O . ARG A 1 456 ? 3.40961 -14.24271 10.35702 1.000 54.88976 456 ARG A O 1
ATOM 3706 N N . ALA A 1 457 ? 5.32515 -13.93065 11.49510 1.000 43.76756 457 ALA A N 1
ATOM 3707 C CA . ALA A 1 457 ? 5.37491 -15.29677 11.99811 1.000 52.80420 457 ALA A CA 1
ATOM 3708 C C . ALA A 1 457 ? 5.20492 -15.40762 13.50674 1.000 65.44864 457 ALA A C 1
ATOM 3709 O O . ALA A 1 457 ? 4.62096 -16.38719 13.97532 1.000 65.14284 457 ALA A O 1
ATOM 3711 N N . TRP A 1 458 ? 5.68844 -14.43241 14.27660 1.000 62.97747 458 TRP A N 1
ATOM 3712 C CA . TRP A 1 458 ? 5.66811 -14.50438 15.73707 1.000 60.02908 458 TRP A CA 1
ATOM 3713 C C . TRP A 1 458 ? 4.37767 -13.86899 16.24509 1.000 58.39751 458 TRP A C 1
ATOM 3714 O O . TRP A 1 458 ? 4.29460 -12.65124 16.42850 1.000 62.08471 458 TRP A O 1
ATOM 3725 N N . GLY A 1 459 ? 3.37099 -14.70188 16.47770 1.000 53.08740 459 GLY A N 1
ATOM 3726 C CA . GLY A 1 459 ? 2.09251 -14.22914 16.97161 1.000 54.61262 459 GLY A CA 1
ATOM 3727 C C . GLY A 1 459 ? 1.03134 -15.29074 16.79884 1.000 54.14964 459 GLY A C 1
ATOM 3728 O O . GLY A 1 459 ? 1.22580 -16.30192 16.11778 1.000 57.97720 459 GLY A O 1
ATOM 3729 N N . VAL A 1 460 ? -0.11068 -15.03460 17.42310 1.000 58.38833 460 VAL A N 1
ATOM 3730 C CA . VAL A 1 460 ? -1.20878 -16.01073 17.42573 1.000 51.44142 460 VAL A CA 1
ATOM 3731 C C . VAL A 1 460 ? -1.82211 -16.09060 16.03133 1.000 49.62184 460 VAL A C 1
ATOM 3732 O O . VAL A 1 460 ? -2.11266 -15.04525 15.42437 1.000 48.41593 460 VAL A O 1
ATOM 3736 N N . PRO A 1 461 ? -2.02520 -17.28646 15.48193 1.000 50.63305 461 PRO A N 1
ATOM 3737 C CA . PRO A 1 461 ? -2.66067 -17.39738 14.16480 1.000 40.94623 461 PRO A CA 1
ATOM 3738 C C . PRO A 1 461 ? -4.11590 -16.95840 14.18836 1.000 46.43737 461 PRO A C 1
ATOM 3739 O O . PRO A 1 461 ? -4.80905 -17.06548 15.20251 1.000 58.65463 461 PRO A O 1
ATOM 3743 N N . ILE A 1 462 ? -4.57511 -16.45756 13.04553 1.000 48.04143 462 ILE A N 1
ATOM 3744 C CA . ILE A 1 462 ? -5.99790 -16.21006 12.82876 1.000 50.26643 462 ILE A CA 1
ATOM 3745 C C . ILE A 1 462 ? -6.65744 -17.57254 12.65081 1.000 48.11165 462 ILE A C 1
ATOM 3746 O O . ILE A 1 462 ? -6.31308 -18.30585 11.71234 1.000 56.80947 462 ILE A O 1
ATOM 3751 N N . PRO A 1 463 ? -7.60106 -17.95531 13.51281 1.000 56.23874 463 PRO A N 1
ATOM 3752 C CA . PRO A 1 463 ? -8.14115 -19.32787 13.49282 1.000 52.38849 463 PRO A CA 1
ATOM 3753 C C . PRO A 1 463 ? -9.24429 -19.51135 12.45469 1.000 55.64903 463 PRO A C 1
ATOM 3754 O O . PRO A 1 463 ? -10.40091 -19.80082 12.77386 1.000 58.56987 463 PRO A O 1
ATOM 3758 N N . VAL A 1 464 ? -8.88521 -19.34494 11.18539 1.000 52.53515 464 VAL A N 1
ATOM 3759 C CA . VAL A 1 464 ? -9.82787 -19.44697 10.07902 1.000 55.02220 464 VAL A CA 1
ATOM 3760 C C . VAL A 1 464 ? -9.33456 -20.51609 9.11804 1.000 58.36006 464 VAL A C 1
ATOM 3761 O O . VAL A 1 464 ? -8.14690 -20.55103 8.77631 1.000 55.45991 464 VAL A O 1
ATOM 3765 N N . PHE A 1 465 ? -10.24273 -21.38932 8.69555 1.000 64.56599 465 PHE A N 1
ATOM 3766 C CA . PHE A 1 465 ? -9.97931 -22.36126 7.64756 1.000 65.23334 465 PHE A CA 1
ATOM 3767 C C . PHE A 1 465 ? -10.72766 -21.96446 6.38089 1.000 66.58200 465 PHE A C 1
ATOM 3768 O O . PHE A 1 465 ? -11.79571 -21.34821 6.43855 1.000 65.03782 465 PHE A O 1
ATOM 3776 N N . TYR A 1 466 ? -10.15167 -22.31089 5.23311 1.000 70.57163 466 TYR A N 1
ATOM 3777 C CA . TYR A 1 466 ? -10.76742 -22.06039 3.93781 1.000 75.02222 466 TYR A CA 1
ATOM 3778 C C . TYR A 1 466 ? -10.98170 -23.38257 3.21794 1.000 75.34393 466 TYR A C 1
ATOM 3779 O O . TYR A 1 466 ? -10.11205 -24.26135 3.24164 1.000 72.37367 466 TYR A O 1
ATOM 3788 N N . ALA A 1 467 ? -12.14388 -23.51523 2.58167 1.000 79.82074 467 ALA A N 1
ATOM 3789 C CA . ALA A 1 467 ? -12.54084 -24.74810 1.91839 1.000 80.64087 467 ALA A CA 1
ATOM 3790 C C . ALA A 1 467 ? -12.08416 -24.72512 0.45939 1.000 78.51094 467 ALA A C 1
ATOM 3791 O O . ALA A 1 467 ? -11.30429 -23.86444 0.04422 1.000 76.37692 467 ALA A O 1
ATOM 3793 N N . GLU A 1 468 ? -12.56005 -25.68868 -0.33565 1.000 79.46158 468 GLU A N 1
ATOM 3794 C CA . GLU A 1 468 ? -12.20931 -25.71773 -1.75178 1.000 80.68760 468 GLU A CA 1
ATOM 3795 C C . GLU A 1 468 ? -12.90200 -24.60067 -2.51869 1.000 77.77066 468 GLU A C 1
ATOM 3796 O O . GLU A 1 468 ? -12.35147 -24.09300 -3.50200 1.000 63.38861 468 GLU A O 1
ATOM 3802 N N . ASN A 1 469 ? -14.09328 -24.19473 -2.08059 1.000 75.59756 469 ASN A N 1
ATOM 3803 C CA . ASN A 1 469 ? -14.74546 -23.02201 -2.64895 1.000 70.67491 469 ASN A CA 1
ATOM 3804 C C . ASN A 1 469 ? -14.11940 -21.72084 -2.16953 1.000 75.03471 469 ASN A C 1
ATOM 3805 O O . ASN A 1 469 ? -14.61720 -20.64859 -2.52763 1.000 85.44579 469 ASN A O 1
ATOM 3810 N N . GLU A 1 470 ? -13.06116 -21.80078 -1.35652 1.000 74.59972 470 GLU A N 1
ATOM 3811 C CA . GLU A 1 470 ? -12.34817 -20.63590 -0.83080 1.000 80.53142 470 GLU A CA 1
ATOM 3812 C C . GLU A 1 470 ? -13.25278 -19.75328 0.02545 1.000 78.00651 470 GLU A C 1
ATOM 3813 O O . GLU A 1 470 ? -13.04630 -18.54172 0.12029 1.000 75.00807 470 GLU A O 1
ATOM 3819 N N . GLU A 1 471 ? -14.25733 -20.35192 0.65743 1.000 71.46417 471 GLU A N 1
ATOM 3820 C CA . GLU A 1 471 ? -15.08556 -19.59261 1.57926 1.000 78.03882 471 GLU A CA 1
ATOM 3821 C C . GLU A 1 471 ? -14.62472 -19.83139 3.01190 1.000 82.79902 471 GLU A C 1
ATOM 3822 O O . GLU A 1 471 ? -14.26856 -20.96252 3.36884 1.000 74.92953 471 GLU A O 1
ATOM 3828 N N . PRO A 1 472 ? -14.60228 -18.77629 3.82799 1.000 79.62466 472 PRO A N 1
ATOM 3829 C CA . PRO A 1 472 ? -14.06777 -18.90155 5.18962 1.000 71.87253 472 PRO A CA 1
ATOM 3830 C C . PRO A 1 472 ? -14.90523 -19.83442 6.05186 1.000 61.66110 472 PRO A C 1
ATOM 3831 O O . PRO A 1 472 ? -16.12073 -19.95402 5.88132 1.000 65.01500 472 PRO A O 1
ATOM 3835 N N . ILE A 1 473 ? -14.23526 -20.49377 6.99504 1.000 53.91132 473 ILE A N 1
ATOM 3836 C CA . ILE A 1 473 ? -14.86686 -21.43248 7.91569 1.000 66.28525 473 ILE A CA 1
ATOM 3837 C C . ILE A 1 473 ? -14.56903 -20.96291 9.33338 1.000 69.58265 473 ILE A C 1
ATOM 3838 O O . ILE A 1 473 ? -13.43436 -21.09392 9.81291 1.000 71.48496 473 ILE A O 1
ATOM 3843 N N . ILE A 1 474 ? -15.58053 -20.40850 10.00240 1.000 59.49119 474 ILE A N 1
ATOM 3844 C CA . ILE A 1 474 ? -15.47379 -20.02421 11.40651 1.000 59.34940 474 ILE A CA 1
ATOM 3845 C C . ILE A 1 474 ? -16.73478 -20.46509 12.13604 1.000 63.92355 474 ILE A C 1
ATOM 3846 O O . ILE A 1 474 ? -17.76740 -19.78876 12.07200 1.000 69.72098 474 ILE A O 1
ATOM 3851 N N . THR A 1 475 ? -16.66307 -21.59422 12.83492 1.000 68.48213 475 THR A N 1
ATOM 3852 C CA . THR A 1 475 ? -17.76499 -22.08751 13.64682 1.000 66.18389 475 THR A CA 1
ATOM 3853 C C . THR A 1 475 ? -17.28510 -22.30808 15.07492 1.000 65.16982 475 THR A C 1
ATOM 3854 O O . THR A 1 475 ? -16.08402 -22.41004 15.33844 1.000 69.70881 475 THR A O 1
ATOM 3858 N N . ASP A 1 476 ? -18.24289 -22.37844 16.00347 1.000 64.64665 476 ASP A N 1
ATOM 3859 C CA . ASP A 1 476 ? -17.89159 -22.65001 17.39360 1.000 63.44961 476 ASP A CA 1
ATOM 3860 C C . ASP A 1 476 ? -17.19886 -23.99742 17.53809 1.000 63.59148 476 ASP A C 1
ATOM 3861 O O . ASP A 1 476 ? -16.33356 -24.16024 18.40528 1.000 59.91965 476 ASP A O 1
ATOM 3866 N N . GLU A 1 477 ? -17.56302 -24.97131 16.70038 1.000 69.10374 477 GLU A N 1
ATOM 3867 C CA . GLU A 1 477 ? -16.89114 -26.26587 16.73447 1.000 69.27972 477 GLU A CA 1
ATOM 3868 C C . GLU A 1 477 ? -15.42307 -26.13742 16.34558 1.000 68.50043 477 GLU A C 1
ATOM 3869 O O . GLU A 1 477 ? -14.55024 -26.74568 16.97610 1.000 72.18530 477 GLU A O 1
ATOM 3875 N N . THR A 1 478 ? -15.12999 -25.34968 15.30826 1.000 58.37908 478 THR A N 1
ATOM 3876 C CA . THR A 1 478 ? -13.74707 -25.19801 14.86714 1.000 50.45664 478 THR A CA 1
ATOM 3877 C C . THR A 1 478 ? -12.94380 -24.33086 15.83059 1.000 55.94794 478 THR A C 1
ATOM 3878 O O . THR A 1 478 ? -11.76562 -24.60604 16.08374 1.000 50.04013 478 THR A O 1
ATOM 3882 N N . ILE A 1 479 ? -13.55851 -23.27671 16.37150 1.000 56.55421 479 ILE A N 1
ATOM 3883 C CA . ILE A 1 479 ? -12.84650 -22.38461 17.28354 1.000 59.64217 479 ILE A CA 1
ATOM 3884 C C . ILE A 1 479 ? -12.48426 -23.11361 18.57290 1.000 62.61011 479 ILE A C 1
ATOM 3885 O O . ILE A 1 479 ? -11.35257 -23.01777 19.06348 1.000 57.96649 479 ILE A O 1
ATOM 3890 N N . GLU A 1 480 ? -13.43869 -23.85544 19.13959 1.000 58.41188 480 GLU A N 1
ATOM 3891 C CA . GLU A 1 480 ? -13.16745 -24.59439 20.36849 1.000 56.95381 480 GLU A CA 1
ATOM 3892 C C . GLU A 1 480 ? -12.12971 -25.68700 20.14230 1.000 59.18233 480 GLU A C 1
ATOM 3893 O O . GLU A 1 480 ? -11.28392 -25.93555 21.01033 1.000 54.67214 480 GLU A O 1
ATOM 3899 N N . HIS A 1 481 ? -12.18436 -26.35897 18.98885 1.000 58.08056 481 HIS A N 1
ATOM 3900 C CA . HIS A 1 481 ? -11.19440 -27.38968 18.69298 1.000 54.14445 481 HIS A CA 1
ATOM 3901 C C . HIS A 1 481 ? -9.79670 -26.79667 18.55409 1.000 53.97867 481 HIS A C 1
ATOM 3902 O O . HIS A 1 481 ? -8.82254 -27.37236 19.05137 1.000 62.24384 481 HIS A O 1
ATOM 3909 N N . VAL A 1 482 ? -9.67486 -25.65109 17.87870 1.000 52.85506 482 VAL A N 1
ATOM 3910 C CA . VAL A 1 482 ? -8.37793 -24.98410 17.78078 1.000 50.33572 482 VAL A CA 1
ATOM 3911 C C . VAL A 1 482 ? -7.91502 -24.52422 19.15804 1.000 47.11134 482 VAL A C 1
ATOM 3912 O O . VAL A 1 482 ? -6.73464 -24.64944 19.50942 1.000 40.36937 482 VAL A O 1
ATOM 3916 N N . SER A 1 483 ? -8.83974 -23.98949 19.96045 1.000 48.41513 483 SER A N 1
ATOM 3917 C CA . SER A 1 483 ? -8.49284 -23.53751 21.30385 1.000 45.79962 483 SER A CA 1
ATOM 3918 C C . SER A 1 483 ? -8.01583 -24.69731 22.16945 1.000 56.57759 483 SER A C 1
ATOM 3919 O O . SER A 1 483 ? -7.06015 -24.55357 22.94165 1.000 47.55799 483 SER A O 1
ATOM 3922 N N . ASN A 1 484 ? -8.67177 -25.85557 22.05690 1.000 54.66838 484 ASN A N 1
ATOM 3923 C CA . ASN A 1 484 ? -8.23323 -27.02841 22.80556 1.000 47.13485 484 ASN A CA 1
ATOM 3924 C C . ASN A 1 484 ? -6.84848 -27.48026 22.35740 1.000 54.06016 484 ASN A C 1
ATOM 3925 O O . ASN A 1 484 ? -6.00011 -27.82353 23.18867 1.000 58.25552 484 ASN A O 1
ATOM 3930 N N . LEU A 1 485 ? -6.59837 -27.47633 21.04574 1.000 52.72492 485 LEU A N 1
ATOM 3931 C CA . LEU A 1 485 ? -5.28061 -27.84447 20.53773 1.000 49.40801 485 LEU A CA 1
ATOM 3932 C C . LEU A 1 485 ? -4.21625 -26.84912 20.98290 1.000 47.17593 485 LEU A C 1
ATOM 3933 O O . LEU A 1 485 ? -3.07790 -27.23564 21.27305 1.000 45.56664 485 LEU A O 1
ATOM 3938 N N . PHE A 1 486 ? -4.55880 -25.56017 21.02420 1.000 47.68199 486 PHE A N 1
ATOM 3939 C CA . PHE A 1 486 ? -3.59398 -24.56602 21.47997 1.000 52.89194 486 PHE A CA 1
ATOM 3940 C C . PHE A 1 486 ? -3.33027 -24.68720 22.97454 1.000 56.08531 486 PHE A C 1
ATOM 3941 O O . PHE A 1 486 ? -2.20253 -24.45472 23.42516 1.000 48.18773 486 PHE A O 1
ATOM 3949 N N . ARG A 1 487 ? -4.34698 -25.05509 23.75582 1.000 52.46639 487 ARG A N 1
ATOM 3950 C CA . ARG A 1 487 ? -4.13827 -25.22899 25.18847 1.000 56.26993 487 ARG A CA 1
ATOM 3951 C C . ARG A 1 487 ? -3.24757 -26.42915 25.48594 1.000 53.75084 487 ARG A C 1
ATOM 3952 O O . ARG A 1 487 ? -2.49741 -26.41232 26.46884 1.000 53.28634 487 ARG A O 1
ATOM 3960 N N . GLU A 1 488 ? -3.30253 -27.46834 24.65184 1.000 46.47296 488 GLU A N 1
ATOM 3961 C CA . GLU A 1 488 ? -2.51763 -28.67305 24.89568 1.000 54.85179 488 GLU A CA 1
ATOM 3962 C C . GLU A 1 488 ? -1.16873 -28.66834 24.18627 1.000 48.61684 488 GLU A C 1
ATOM 3963 O O . GLU A 1 488 ? -0.19857 -29.21924 24.71984 1.000 56.53677 488 GLU A O 1
ATOM 3969 N N . HIS A 1 489 ? -1.07576 -28.06115 23.00076 1.000 52.92894 489 HIS A N 1
ATOM 3970 C CA . HIS A 1 489 ? 0.15186 -28.08916 22.21835 1.000 51.53058 489 HIS A CA 1
ATOM 3971 C C . HIS A 1 489 ? 0.80117 -26.72973 22.01423 1.000 50.61882 489 HIS A C 1
ATOM 3972 O O . HIS A 1 489 ? 1.99061 -26.68241 21.68297 1.000 47.19338 489 HIS A O 1
ATOM 3979 N N . GLY A 1 490 ? 0.07401 -25.63527 22.20262 1.000 54.05699 490 GLY A N 1
ATOM 3980 C CA . GLY A 1 490 ? 0.58257 -24.32111 21.87874 1.000 47.46939 490 GLY A CA 1
ATOM 3981 C C . GLY A 1 490 ? 0.25756 -23.92466 20.45094 1.000 44.97971 490 GLY A C 1
ATOM 3982 O O . GLY A 1 490 ? -0.21555 -24.71879 19.63558 1.000 52.87336 490 GLY A O 1
ATOM 3983 N N . SER A 1 491 ? 0.52183 -22.65337 20.14492 1.000 51.88366 491 SER A N 1
ATOM 3984 C CA . SER A 1 491 ? 0.17843 -22.12394 18.82960 1.000 50.44092 491 SER A CA 1
ATOM 3985 C C . SER A 1 491 ? 1.02944 -22.72270 17.71440 1.000 56.15458 491 SER A C 1
ATOM 3986 O O . SER A 1 491 ? 0.62653 -22.66649 16.54752 1.000 48.49927 491 SER A O 1
ATOM 3989 N N . ASN A 1 492 ? 2.18606 -23.30358 18.04253 1.000 55.65019 492 ASN A N 1
ATOM 3990 C CA . ASN A 1 492 ? 3.04273 -23.88180 17.01404 1.000 50.19449 492 ASN A CA 1
ATOM 3991 C C . ASN A 1 492 ? 2.37958 -25.04580 16.28893 1.000 56.69648 492 ASN A C 1
ATOM 3992 O O . ASN A 1 492 ? 2.80379 -25.39027 15.18011 1.000 60.85403 492 ASN A O 1
ATOM 3997 N N . VAL A 1 493 ? 1.34934 -25.65632 16.88118 1.000 55.25560 493 VAL A N 1
ATOM 3998 C CA . VAL A 1 493 ? 0.67413 -26.76837 16.21880 1.000 50.93436 493 VAL A CA 1
ATOM 3999 C C . VAL A 1 493 ? 0.00441 -26.30003 14.93386 1.000 57.92896 493 VAL A C 1
ATOM 4000 O O . VAL A 1 493 ? -0.12862 -27.07220 13.97694 1.000 59.85911 493 VAL A O 1
ATOM 4004 N N . TRP A 1 494 ? -0.41473 -25.03215 14.88044 1.000 50.27170 494 TRP A N 1
ATOM 4005 C CA . TRP A 1 494 ? -0.96966 -24.48892 13.64577 1.000 48.86887 494 TRP A CA 1
ATOM 4006 C C . TRP A 1 494 ? 0.07753 -24.44098 12.53932 1.000 52.95593 494 TRP A C 1
ATOM 4007 O O . TRP A 1 494 ? -0.25444 -24.61913 11.36177 1.000 56.36508 494 TRP A O 1
ATOM 4018 N N . PHE A 1 495 ? 1.34118 -24.20738 12.89344 1.000 46.45357 495 PHE A N 1
ATOM 4019 C CA . PHE A 1 495 ? 2.41761 -24.14238 11.91511 1.000 50.68624 495 PHE A CA 1
ATOM 4020 C C . PHE A 1 495 ? 3.09472 -25.48425 11.66673 1.000 59.12840 495 PHE A C 1
ATOM 4021 O O . PHE A 1 495 ? 3.89708 -25.58955 10.73277 1.000 49.70081 495 PHE A O 1
ATOM 4029 N N . GLU A 1 496 ? 2.79801 -26.50911 12.46539 1.000 64.06919 496 GLU A N 1
ATOM 4030 C CA . GLU A 1 496 ? 3.45516 -27.80583 12.32834 1.000 65.61606 496 GLU A CA 1
ATOM 4031 C C . GLU A 1 496 ? 2.60980 -28.80213 11.54129 1.000 65.19306 496 GLU A C 1
ATOM 4032 O O . GLU A 1 496 ? 3.06348 -29.33331 10.52377 1.000 63.54157 496 GLU A O 1
ATOM 4038 N N . ARG A 1 497 ? 1.38497 -29.06408 11.98935 1.000 55.49594 497 ARG A N 1
ATOM 4039 C CA . ARG A 1 497 ? 0.51161 -29.97909 11.27673 1.000 64.69001 497 ARG A CA 1
ATOM 4040 C C . ARG A 1 497 ? -0.25280 -29.22930 10.18677 1.000 68.26734 497 ARG A C 1
ATOM 4041 O O . ARG A 1 497 ? -0.15878 -28.00661 10.04917 1.000 68.32800 497 ARG A O 1
ATOM 4049 N N . GLU A 1 498 ? -1.02491 -29.97370 9.40031 1.000 67.41115 498 GLU A N 1
ATOM 4050 C CA . GLU A 1 498 ? -1.73825 -29.41867 8.26372 1.000 64.02523 498 GLU A CA 1
ATOM 4051 C C . GLU A 1 498 ? -3.16344 -29.03910 8.65922 1.000 61.89948 498 GLU A C 1
ATOM 4052 O O . GLU A 1 498 ? -3.61336 -29.27554 9.78254 1.000 73.59568 498 GLU A O 1
ATOM 4058 N N . ALA A 1 499 ? -3.88339 -28.44638 7.70296 1.000 64.23428 499 ALA A N 1
ATOM 4059 C CA . ALA A 1 499 ? -5.21612 -27.92116 7.98089 1.000 64.97196 499 ALA A CA 1
ATOM 4060 C C . ALA A 1 499 ? -6.18068 -29.02733 8.38177 1.000 61.04522 499 ALA A C 1
ATOM 4061 O O . ALA A 1 499 ? -7.00615 -28.84242 9.28384 1.000 69.84396 499 ALA A O 1
ATOM 4063 N N . LYS A 1 500 ? -6.09874 -30.18146 7.71576 1.000 61.24766 500 LYS A N 1
ATOM 4064 C CA . LYS A 1 500 ? -7.00509 -31.28120 8.02812 1.000 68.64755 500 LYS A CA 1
ATOM 4065 C C . LYS A 1 500 ? -6.83321 -31.74309 9.46895 1.000 70.96306 500 LYS A C 1
ATOM 4066 O O . LYS A 1 500 ? -7.81966 -31.99633 10.17126 1.000 67.01417 500 LYS A O 1
ATOM 4072 N N . ASP A 1 501 ? -5.58697 -31.84972 9.93075 1.000 61.17411 501 ASP A N 1
ATOM 4073 C CA . ASP A 1 501 ? -5.33105 -32.26726 11.30191 1.000 63.24257 501 ASP A CA 1
ATOM 4074 C C . ASP A 1 501 ? -5.66812 -31.18381 12.31814 1.000 65.78755 501 ASP A C 1
ATOM 4075 O O . ASP A 1 501 ? -5.72694 -31.48001 13.51667 1.000 69.09424 501 ASP A O 1
ATOM 4080 N N . LEU A 1 502 ? -5.88299 -29.94594 11.87423 1.000 63.53665 502 LEU A N 1
ATOM 4081 C CA . LEU A 1 502 ? -6.27657 -28.85436 12.75407 1.000 60.22718 502 LEU A CA 1
ATOM 4082 C C . LEU A 1 502 ? -7.78588 -28.69369 12.86588 1.000 60.34369 502 LEU A C 1
ATOM 4083 O O . LEU A 1 502 ? -8.24904 -27.86351 13.65604 1.000 59.46878 502 LEU A O 1
ATOM 4088 N N . LEU A 1 503 ? -8.55101 -29.45312 12.10293 1.000 54.06943 503 LEU A N 1
ATOM 4089 C CA . LEU A 1 503 ? -10.00332 -29.43725 12.12875 1.000 60.02307 503 LEU A CA 1
ATOM 4090 C C . LEU A 1 503 ? -10.52360 -30.58915 12.97425 1.000 64.93370 503 LEU A C 1
ATOM 4091 O O . LEU A 1 503 ? -9.77171 -31.49555 13.34459 1.000 59.13168 503 LEU A O 1
ATOM 4096 N N . PRO A 1 504 ? -11.81003 -30.57455 13.33341 1.000 65.46634 504 PRO A N 1
ATOM 4097 C CA . PRO A 1 504 ? -12.36762 -31.70316 14.08838 1.000 60.86448 504 PRO A CA 1
ATOM 4098 C C . PRO A 1 504 ? -12.27227 -32.99900 13.29779 1.000 70.82753 504 PRO A C 1
ATOM 4099 O O . PRO A 1 504 ? -12.26725 -32.99778 12.06448 1.000 79.63466 504 PRO A O 1
ATOM 4103 N N . GLU A 1 505 ? -12.17403 -34.10949 14.03730 1.000 74.76084 505 GLU A N 1
ATOM 4104 C CA . GLU A 1 505 ? -11.95657 -35.42626 13.44151 1.000 75.13888 505 GLU A CA 1
ATOM 4105 C C . GLU A 1 505 ? -12.90115 -35.67793 12.27153 1.000 84.53587 505 GLU A C 1
ATOM 4106 O O . GLU A 1 505 ? -12.46627 -35.85239 11.12781 1.000 95.90236 505 GLU A O 1
ATOM 4112 N N . GLY A 1 506 ? -14.20147 -35.69502 12.54021 1.000 73.88761 506 GLY A N 1
ATOM 4113 C CA . GLY A 1 506 ? -15.17079 -35.77884 11.46891 1.000 84.15708 506 GLY A CA 1
ATOM 4114 C C . GLY A 1 506 ? -15.66467 -34.40364 11.08126 1.000 81.13172 506 GLY A C 1
ATOM 4115 O O . GLY A 1 506 ? -16.54210 -33.84749 11.74885 1.000 84.30308 506 GLY A O 1
ATOM 4116 N N . PHE A 1 507 ? -15.10950 -33.83512 10.01404 1.000 77.57371 507 PHE A N 1
ATOM 4117 C CA . PHE A 1 507 ? -15.47675 -32.49515 9.57599 1.000 86.74854 507 PHE A CA 1
ATOM 4118 C C . PHE A 1 507 ? -16.05680 -32.55870 8.17235 1.000 85.07321 507 PHE A C 1
ATOM 4119 O O . PHE A 1 507 ? -15.39275 -33.02506 7.24018 1.000 78.27187 507 PHE A O 1
ATOM 4127 N N . THR A 1 508 ? -17.28414 -32.06807 8.02563 1.000 85.96423 508 THR A N 1
ATOM 4128 C CA . THR A 1 508 ? -17.98101 -32.02144 6.74847 1.000 79.62778 508 THR A CA 1
ATOM 4129 C C . THR A 1 508 ? -18.29725 -30.57094 6.42323 1.000 85.27572 508 THR A C 1
ATOM 4130 O O . THR A 1 508 ? -18.94604 -29.88064 7.21692 1.000 86.75792 508 THR A O 1
ATOM 4134 N N . HIS A 1 509 ? -17.83157 -30.11019 5.26682 1.000 92.36533 509 HIS A N 1
ATOM 4135 C CA . HIS A 1 509 ? -18.20552 -28.80767 4.73830 1.000 88.16456 509 HIS A CA 1
ATOM 4136 C C . HIS A 1 509 ? -18.56736 -28.97512 3.27307 1.000 91.95108 509 HIS A C 1
ATOM 4137 O O . HIS A 1 509 ? -17.82801 -29.61636 2.51892 1.000 91.92656 509 HIS A O 1
ATOM 4144 N N . GLU A 1 510 ? -19.70863 -28.40718 2.87696 1.000 94.52474 510 GLU A N 1
ATOM 4145 C CA . GLU A 1 510 ? -20.16507 -28.54110 1.49916 1.000 95.09549 510 GLU A CA 1
ATOM 4146 C C . GLU A 1 510 ? -19.21234 -27.88950 0.51114 1.000 98.04708 510 GLU A C 1
ATOM 4147 O O . GLU A 1 510 ? -19.18565 -28.28243 -0.66123 1.000 100.36337 510 GLU A O 1
ATOM 4153 N N . GLY A 1 511 ? -18.42121 -26.91753 0.95879 1.000 99.03784 511 GLY A N 1
ATOM 4154 C CA . GLY A 1 511 ? -17.45449 -26.26947 0.08590 1.000 88.64771 511 GLY A CA 1
ATOM 4155 C C . GLY A 1 511 ? -16.22237 -27.08629 -0.21623 1.000 82.32055 511 GLY A C 1
ATOM 4156 O O . GLY A 1 511 ? -15.41313 -26.67084 -1.04894 1.000 84.95675 511 GLY A O 1
ATOM 4157 N N . SER A 1 512 ? -16.05613 -28.23371 0.44058 1.000 85.66237 512 SER A N 1
ATOM 4158 C CA . SER A 1 512 ? -14.95429 -29.15610 0.16694 1.000 91.45481 512 SER A CA 1
ATOM 4159 C C . SER A 1 512 ? -15.52593 -30.55083 -0.05038 1.000 94.24509 512 SER A C 1
ATOM 4160 O O . SER A 1 512 ? -15.45751 -31.40974 0.84066 1.000 90.32744 512 SER A O 1
ATOM 4163 N N . PRO A 1 513 ? -16.11181 -30.80932 -1.22303 1.000 95.74604 513 PRO A N 1
ATOM 4164 C CA . PRO A 1 513 ? -16.59670 -32.16972 -1.50926 1.000 91.40724 513 PRO A CA 1
ATOM 4165 C C . PRO A 1 513 ? -15.49966 -33.21648 -1.46303 1.000 87.79900 513 PRO A C 1
ATOM 4166 O O . PRO A 1 513 ? -15.75286 -34.34924 -1.03477 1.000 92.95132 513 PRO A O 1
ATOM 4170 N N . ASN A 1 514 ? -14.28371 -32.87013 -1.88596 1.000 83.18851 514 ASN A N 1
ATOM 4171 C CA . ASN A 1 514 ? -13.16380 -33.79921 -1.83172 1.000 87.50794 514 ASN A CA 1
ATOM 4172 C C . ASN A 1 514 ? -12.55211 -33.90823 -0.44251 1.000 90.91749 514 ASN A C 1
ATOM 4173 O O . ASN A 1 514 ? -11.71256 -34.78782 -0.22210 1.000 92.63391 514 ASN A O 1
ATOM 4178 N N . GLY A 1 515 ? -12.94893 -33.04813 0.49246 1.000 90.35487 515 GLY A N 1
ATOM 4179 C CA . GLY A 1 515 ? -12.37267 -33.05530 1.81986 1.000 84.70131 515 GLY A CA 1
ATOM 4180 C C . GLY A 1 515 ? -11.09127 -32.26893 1.96837 1.000 81.71170 515 GLY A C 1
ATOM 4181 O O . GLY A 1 515 ? -10.46175 -32.33842 3.02978 1.000 83.11304 515 GLY A O 1
ATOM 4182 N N . ARG A 1 516 ? -10.67880 -31.53141 0.94100 1.000 83.78823 516 ARG A N 1
ATOM 4183 C CA A ARG A 1 516 ? -9.46407 -30.73452 1.02101 0.604 79.16406 516 ARG A CA 1
ATOM 4184 C CA B ARG A 1 516 ? -9.46506 -30.73062 1.01348 0.396 79.12133 516 ARG A CA 1
ATOM 4185 C C . ARG A 1 516 ? -9.74593 -29.40053 1.70044 1.000 73.51864 516 ARG A C 1
ATOM 4186 O O . ARG A 1 516 ? -10.76404 -28.75372 1.43871 1.000 76.70763 516 ARG A O 1
ATOM 4201 N N . PHE A 1 517 ? -8.83504 -28.99247 2.58234 1.000 68.87522 517 PHE A N 1
ATOM 4202 C CA . PHE A 1 517 ? -8.99149 -27.75086 3.32611 1.000 69.89620 517 PHE A CA 1
ATOM 4203 C C . PHE A 1 517 ? -7.66347 -27.00938 3.38381 1.000 65.08392 517 PHE A C 1
ATOM 4204 O O . PHE A 1 517 ? -6.58874 -27.59635 3.23284 1.000 60.59917 517 PHE A O 1
ATOM 4212 N N . THR A 1 518 ? -7.75705 -25.69982 3.60617 1.000 68.66930 518 THR A N 1
ATOM 4213 C CA . THR A 1 518 ? -6.59849 -24.82736 3.72161 1.000 68.05115 518 THR A CA 1
ATOM 4214 C C . THR A 1 518 ? -6.73715 -23.98481 4.98341 1.000 64.30170 518 THR A C 1
ATOM 4215 O O . THR A 1 518 ? -7.83465 -23.81086 5.52059 1.000 59.19049 518 THR A O 1
ATOM 4219 N N . LYS A 1 519 ? -5.60648 -23.46873 5.46066 1.000 61.08439 519 LYS A N 1
ATOM 4220 C CA . LYS A 1 519 ? -5.55739 -22.67950 6.68220 1.000 54.57343 519 LYS A CA 1
ATOM 4221 C C . LYS A 1 519 ? -4.96335 -21.30362 6.40997 1.000 51.56175 519 LYS A C 1
ATOM 4222 O O . LYS A 1 519 ? -4.00124 -21.16771 5.64701 1.000 50.68524 519 LYS A O 1
ATOM 4228 N N . GLU A 1 520 ? -5.54681 -20.28910 7.04411 1.000 54.42822 520 GLU A N 1
ATOM 4229 C CA . GLU A 1 520 ? -5.03058 -18.92995 6.96312 1.000 55.37672 520 GLU A CA 1
ATOM 4230 C C . GLU A 1 520 ? -3.63830 -18.84825 7.58025 1.000 58.06289 520 GLU A C 1
ATOM 4231 O O . GLU A 1 520 ? -3.33239 -19.52180 8.56748 1.000 61.06067 520 GLU A O 1
ATOM 4237 N N . THR A 1 521 ? -2.78974 -18.00941 6.98521 1.000 53.50590 521 THR A N 1
ATOM 4238 C CA . THR A 1 521 ? -1.42153 -17.82986 7.44843 1.000 54.79960 521 THR A CA 1
ATOM 4239 C C . THR A 1 521 ? -1.20681 -16.54143 8.23663 1.000 48.44151 521 THR A C 1
ATOM 4240 O O . THR A 1 521 ? -0.18207 -16.41742 8.91719 1.000 45.64526 521 THR A O 1
ATOM 4244 N N . ASP A 1 522 ? -2.13412 -15.58976 8.17042 1.000 49.70779 522 ASP A N 1
ATOM 4245 C CA . ASP A 1 522 ? -1.95654 -14.32500 8.87096 1.000 53.30167 522 ASP A CA 1
ATOM 4246 C C . ASP A 1 522 ? -2.08769 -14.51176 10.37876 1.000 51.46435 522 ASP A C 1
ATOM 4247 O O . ASP A 1 522 ? -2.82391 -15.37629 10.86099 1.000 52.52158 522 ASP A O 1
ATOM 4252 N N . ILE A 1 523 ? -1.36417 -13.68365 11.12545 1.000 45.74624 523 ILE A N 1
ATOM 4253 C CA . ILE A 1 523 ? -1.39801 -13.71745 12.57832 1.000 48.20815 523 ILE A CA 1
ATOM 4254 C C . ILE A 1 523 ? -2.13145 -12.47917 13.08521 1.000 48.59524 523 ILE A C 1
ATOM 4255 O O . ILE A 1 523 ? -2.45134 -11.56185 12.32927 1.000 51.32390 523 ILE A O 1
ATOM 4260 N N . MET A 1 524 ? -2.39580 -12.46226 14.38749 1.000 51.55581 524 MET A N 1
ATOM 4261 C CA . MET A 1 524 ? -3.15274 -11.38775 15.00937 1.000 47.01456 524 MET A CA 1
ATOM 4262 C C . MET A 1 524 ? -2.24810 -10.21708 15.37971 1.000 51.59457 524 MET A C 1
ATOM 4263 O O . MET A 1 524 ? -1.03313 -10.35631 15.53958 1.000 57.47352 524 MET A O 1
ATOM 4268 N N . ASP A 1 525 ? -2.86864 -9.04856 15.50791 1.000 52.34836 525 ASP A N 1
ATOM 4269 C CA . ASP A 1 525 ? -2.16961 -7.86210 15.97800 1.000 52.43657 525 ASP A CA 1
ATOM 4270 C C . ASP A 1 525 ? -1.76842 -8.03386 17.43779 1.000 47.98394 525 ASP A C 1
ATOM 4271 O O . ASP A 1 525 ? -2.50629 -8.61793 18.23479 1.000 50.85706 525 ASP A O 1
ATOM 4276 N N . VAL A 1 526 ? -0.58856 -7.51491 17.78930 1.000 48.45285 526 VAL A N 1
ATOM 4277 C CA . VAL A 1 526 ? -0.12246 -7.61314 19.17027 1.000 50.36593 526 VAL A CA 1
ATOM 4278 C C . VAL A 1 526 ? -1.05733 -6.86770 20.11143 1.000 50.86132 526 VAL A C 1
ATOM 4279 O O . VAL A 1 526 ? -1.15659 -7.20492 21.29775 1.000 52.83456 526 VAL A O 1
ATOM 4283 N N . TRP A 1 527 ? -1.75416 -5.84690 19.60820 1.000 52.21708 527 TRP A N 1
ATOM 4284 C CA . TRP A 1 527 ? -2.76219 -5.17548 20.41969 1.000 56.98507 527 TRP A CA 1
ATOM 4285 C C . TRP A 1 527 ? -3.94692 -6.08812 20.70151 1.000 53.41574 527 TRP A C 1
ATOM 4286 O O . TRP A 1 527 ? -4.59390 -5.95707 21.74761 1.000 46.46988 527 TRP A O 1
ATOM 4297 N N . PHE A 1 528 ? -4.25363 -7.00339 19.77856 1.000 47.72789 528 PHE A N 1
ATOM 4298 C CA . PHE A 1 528 ? -5.25847 -8.02259 20.05759 1.000 54.76128 528 PHE A CA 1
ATOM 4299 C C . PHE A 1 528 ? -4.77427 -8.98320 21.13935 1.000 56.04898 528 PHE A C 1
ATOM 4300 O O . PHE A 1 528 ? -5.55956 -9.40981 21.99432 1.000 44.02566 528 PHE A O 1
ATOM 4308 N N . ASP A 1 529 ? -3.48337 -9.33293 21.11800 1.000 47.14168 529 ASP A N 1
ATOM 4309 C CA . ASP A 1 529 ? -2.93144 -10.20642 22.14903 1.000 41.00051 529 ASP A CA 1
ATOM 4310 C C . ASP A 1 529 ? -3.06694 -9.57522 23.52944 1.000 52.88309 529 ASP A C 1
ATOM 4311 O O . ASP A 1 529 ? -3.53869 -10.21523 24.47576 1.000 66.66406 529 ASP A O 1
ATOM 4316 N N . SER A 1 530 ? -2.65899 -8.31083 23.66178 1.000 52.46844 530 SER A N 1
ATOM 4317 C CA . SER A 1 530 ? -2.79253 -7.61618 24.93872 1.000 53.43190 530 SER A CA 1
ATOM 4318 C C . SER A 1 530 ? -4.24937 -7.30217 25.25741 1.000 53.02278 530 SER A C 1
ATOM 4319 O O . SER A 1 530 ? -4.65941 -7.37079 26.42361 1.000 51.19493 530 SER A O 1
ATOM 4322 N N . GLY A 1 531 ? -5.04473 -6.97943 24.24032 1.000 56.06365 531 GLY A N 1
ATOM 4323 C CA . GLY A 1 531 ? -6.44007 -6.64989 24.44122 1.000 50.82137 531 GLY A CA 1
ATOM 4324 C C . GLY A 1 531 ? -7.33654 -7.81302 24.78948 1.000 48.35687 531 GLY A C 1
ATOM 4325 O O . GLY A 1 531 ? -8.52622 -7.59651 25.03571 1.000 53.85733 531 GLY A O 1
ATOM 4326 N N . SER A 1 532 ? -6.81542 -9.03742 24.79799 1.000 45.08679 532 SER A N 1
ATOM 4327 C CA . SER A 1 532 ? -7.57574 -10.20536 25.21820 1.000 51.65044 532 SER A CA 1
ATOM 4328 C C . SER A 1 532 ? -7.21266 -10.66130 26.62580 1.000 56.81096 532 SER A C 1
ATOM 4329 O O . SER A 1 532 ? -7.71127 -11.69703 27.08032 1.000 52.68481 532 SER A O 1
ATOM 4332 N N . SER A 1 533 ? -6.36625 -9.90570 27.32876 1.000 54.03731 533 SER A N 1
ATOM 4333 C CA . SER A 1 533 ? -5.86308 -10.34391 28.62531 1.000 53.78831 533 SER A CA 1
ATOM 4334 C C . SER A 1 533 ? -6.96294 -10.47164 29.67170 1.000 51.25627 533 SER A C 1
ATOM 4335 O O . SER A 1 533 ? -6.78170 -11.19568 30.65622 1.000 46.54278 533 SER A O 1
ATOM 4338 N N . HIS A 1 534 ? -8.09106 -9.78003 29.49572 1.000 57.56987 534 HIS A N 1
ATOM 4339 C CA . HIS A 1 534 ? -9.19531 -9.94064 30.43672 1.000 52.98140 534 HIS A CA 1
ATOM 4340 C C . HIS A 1 534 ? -9.77320 -11.35073 30.37238 1.000 46.73592 534 HIS A C 1
ATOM 4341 O O . HIS A 1 534 ? -10.08007 -11.95008 31.40877 1.000 52.38438 534 HIS A O 1
ATOM 4348 N N . GLN A 1 535 ? -9.93020 -11.89642 29.16627 1.000 44.19484 535 GLN A N 1
ATOM 4349 C CA . GLN A 1 535 ? -10.40534 -13.26825 29.02414 1.000 46.94466 535 GLN A CA 1
ATOM 4350 C C . GLN A 1 535 ? -9.29884 -14.27861 29.30653 1.000 48.15446 535 GLN A C 1
ATOM 4351 O O . GLN A 1 535 ? -9.55201 -15.33529 29.89663 1.000 48.53882 535 GLN A O 1
ATOM 4357 N N . ALA A 1 536 ? -8.06920 -13.97428 28.89461 1.000 50.20131 536 ALA A N 1
ATOM 4358 C CA . ALA A 1 536 ? -6.98212 -14.93815 28.99736 1.000 50.74653 536 ALA A CA 1
ATOM 4359 C C . ALA A 1 536 ? -6.31797 -14.96053 30.36601 1.000 42.98331 536 ALA A C 1
ATOM 4360 O O . ALA A 1 536 ? -5.58055 -15.90722 30.65630 1.000 50.63748 536 ALA A O 1
ATOM 4362 N N . VAL A 1 537 ? -6.54929 -13.95584 31.20858 1.000 42.84113 537 VAL A N 1
ATOM 4363 C CA . VAL A 1 537 ? -5.91776 -13.91604 32.52302 1.000 46.02157 537 VAL A CA 1
ATOM 4364 C C . VAL A 1 537 ? -6.97731 -13.81672 33.61280 1.000 48.78299 537 VAL A C 1
ATOM 4365 O O . VAL A 1 537 ? -7.06494 -14.68670 34.48683 1.000 49.97024 537 VAL A O 1
ATOM 4369 N N . LEU A 1 538 ? -7.78886 -12.75662 33.57114 1.000 46.13125 538 LEU A N 1
ATOM 4370 C CA . LEU A 1 538 ? -8.76801 -12.53723 34.63268 1.000 46.47873 538 LEU A CA 1
ATOM 4371 C C . LEU A 1 538 ? -9.78480 -13.67044 34.69342 1.000 50.20676 538 LEU A C 1
ATOM 4372 O O . LEU A 1 538 ? -10.12390 -14.15352 35.78037 1.000 55.53812 538 LEU A O 1
ATOM 4377 N N . GLU A 1 539 ? -10.27672 -14.11337 33.53651 1.000 51.51443 539 GLU A N 1
ATOM 4378 C CA . GLU A 1 539 ? -11.23656 -15.20776 33.48185 1.000 46.23841 539 GLU A CA 1
ATOM 4379 C C . GLU A 1 539 ? -10.57687 -16.58028 33.54116 1.000 44.25701 539 GLU A C 1
ATOM 4380 O O . GLU A 1 539 ? -11.27037 -17.57280 33.78711 1.000 45.31976 539 GLU A O 1
ATOM 4386 N N . GLU A 1 540 ? -9.26336 -16.66174 33.33207 1.000 50.08015 540 GLU A N 1
ATOM 4387 C CA . GLU A 1 540 ? -8.55232 -17.93521 33.34124 1.000 43.09070 540 GLU A CA 1
ATOM 4388 C C . GLU A 1 540 ? -7.93466 -18.23118 34.70208 1.000 43.27910 540 GLU A C 1
ATOM 4389 O O . GLU A 1 540 ? -8.04366 -19.35390 35.20427 1.000 58.81702 540 GLU A O 1
ATOM 4395 N N . ARG A 1 541 ? -7.27718 -17.24123 35.30154 1.000 43.14241 541 ARG A N 1
ATOM 4396 C CA . ARG A 1 541 ? -6.68409 -17.42139 36.61962 1.000 47.44820 541 ARG A CA 1
ATOM 4397 C C . ARG A 1 541 ? -7.77767 -17.47392 37.68045 1.000 47.30629 541 ARG A C 1
ATOM 4398 O O . ARG A 1 541 ? -8.69947 -16.65193 37.67899 1.000 49.21636 541 ARG A O 1
ATOM 4406 N N . GLU A 1 542 ? -7.67780 -18.44505 38.58855 1.000 49.98763 542 GLU A N 1
ATOM 4407 C CA . GLU A 1 542 ? -8.68296 -18.59463 39.63215 1.000 53.92486 542 GLU A CA 1
ATOM 4408 C C . GLU A 1 542 ? -8.47068 -17.64586 40.80337 1.000 54.50984 542 GLU A C 1
ATOM 4409 O O . GLU A 1 542 ? -9.34052 -17.56573 41.67742 1.000 51.51123 542 GLU A O 1
ATOM 4415 N N . ASP A 1 543 ? -7.34740 -16.93435 40.84800 1.000 55.03831 543 ASP A N 1
ATOM 4416 C CA . ASP A 1 543 ? -7.13440 -15.89599 41.84640 1.000 59.50522 543 ASP A CA 1
ATOM 4417 C C . ASP A 1 543 ? -7.54331 -14.51617 41.34960 1.000 50.09897 543 ASP A C 1
ATOM 4418 O O . ASP A 1 543 ? -7.37215 -13.53444 42.07904 1.000 52.60362 543 ASP A O 1
ATOM 4423 N N . LEU A 1 544 ? -8.07928 -14.42060 40.13539 1.000 42.44648 544 LEU A N 1
ATOM 4424 C CA . LEU A 1 544 ? -8.49759 -13.15795 39.54763 1.000 47.33171 544 LEU A CA 1
ATOM 4425 C C . LEU A 1 544 ? -9.91960 -13.29365 39.02092 1.000 46.83667 544 LEU A C 1
ATOM 4426 O O . LEU A 1 544 ? -10.48626 -14.38861 38.96637 1.000 49.08281 544 LEU A O 1
ATOM 4431 N N . GLN A 1 545 ? -10.49590 -12.16060 38.62660 1.000 42.01286 545 GLN A N 1
ATOM 4432 C CA . GLN A 1 545 ? -11.85152 -12.14065 38.10065 1.000 42.26509 545 GLN A CA 1
ATOM 4433 C C . GLN A 1 545 ? -12.00745 -10.95401 37.16059 1.000 45.52472 545 GLN A C 1
ATOM 4434 O O . GLN A 1 545 ? -11.18206 -10.03770 37.13285 1.000 45.12432 545 GLN A O 1
ATOM 4440 N N . ARG A 1 546 ? -13.08558 -10.98988 36.38007 1.000 53.79847 546 ARG A N 1
ATOM 4441 C CA . ARG A 1 546 ? -13.43339 -9.93319 35.44505 1.000 50.80049 546 ARG A CA 1
ATOM 4442 C C . ARG A 1 546 ? -14.87569 -9.52129 35.71615 1.000 54.08434 546 ARG A C 1
ATOM 4443 O O . ARG A 1 546 ? -15.75530 -10.39342 35.82675 1.000 58.93345 546 ARG A O 1
ATOM 4451 N N . PRO A 1 547 ? -15.17387 -8.21794 35.81543 1.000 51.30360 547 PRO A N 1
ATOM 4452 C CA . PRO A 1 547 ? -14.30449 -7.05514 35.57171 1.000 51.07089 547 PRO A CA 1
ATOM 4453 C C . PRO A 1 547 ? -13.22110 -6.86067 36.61951 1.000 47.21848 547 PRO A C 1
ATOM 4454 O O . PRO A 1 547 ? -13.43307 -7.09823 37.80411 1.000 54.14020 547 PRO A O 1
ATOM 4458 N N . ALA A 1 548 ? -12.04035 -6.42707 36.19103 1.000 55.26439 548 ALA A N 1
ATOM 4459 C CA . ALA A 1 548 ? -11.01323 -6.01482 37.13177 1.000 49.23397 548 ALA A CA 1
ATOM 4460 C C . ALA A 1 548 ? -11.40351 -4.68924 37.77141 1.000 45.28860 548 ALA A C 1
ATOM 4461 O O . ALA A 1 548 ? -12.15957 -3.89644 37.20256 1.000 49.81903 548 ALA A O 1
ATOM 4463 N N . ASP A 1 549 ? -10.89504 -4.45772 38.97973 1.000 40.60228 549 ASP A N 1
ATOM 4464 C CA . ASP A 1 549 ? -11.19372 -3.19986 39.65150 1.000 48.50437 549 ASP A CA 1
ATOM 4465 C C . ASP A 1 549 ? -10.49581 -2.02726 38.97054 1.000 49.62226 549 ASP A C 1
ATOM 4466 O O . ASP A 1 549 ? -11.10587 -0.97080 38.76727 1.000 55.62123 549 ASP A O 1
ATOM 4471 N N . LEU A 1 550 ? -9.22921 -2.19214 38.59123 1.000 44.31047 550 LEU A N 1
ATOM 4472 C CA . LEU A 1 550 ? -8.44590 -1.04547 38.14993 1.000 45.77084 550 LEU A CA 1
ATOM 4473 C C . LEU A 1 550 ? -7.44671 -1.43091 37.06742 1.000 47.69029 550 LEU A C 1
ATOM 4474 O O . LEU A 1 550 ? -6.72727 -2.42506 37.20178 1.000 49.89731 550 LEU A O 1
ATOM 4479 N N . TYR A 1 551 ? -7.41382 -0.63159 36.00212 1.000 52.56813 551 TYR A N 1
ATOM 4480 C CA . TYR A 1 551 ? -6.34605 -0.62894 35.00867 1.000 47.52061 551 TYR A CA 1
ATOM 4481 C C . TYR A 1 551 ? -5.48821 0.60807 35.24193 1.000 41.18021 551 TYR A C 1
ATOM 4482 O O . TYR A 1 551 ? -6.01843 1.71932 35.33756 1.000 52.79894 551 TYR A O 1
ATOM 4491 N N . LEU A 1 552 ? -4.17074 0.42220 35.33184 1.000 39.01640 552 LEU A N 1
ATOM 4492 C CA . LEU A 1 552 ? -3.24099 1.50936 35.65510 1.000 44.01360 552 LEU A CA 1
ATOM 4493 C C . LEU A 1 552 ? -2.11193 1.50552 34.62627 1.000 50.68841 552 LEU A C 1
ATOM 4494 O O . LEU A 1 552 ? -1.11244 0.80317 34.79588 1.000 58.10450 552 LEU A O 1
ATOM 4499 N N . GLU A 1 553 ? -2.26346 2.29500 33.56348 1.000 39.86540 553 GLU A N 1
ATOM 4500 C CA . GLU A 1 553 ? -1.24446 2.40162 32.52722 1.000 48.67659 553 GLU A CA 1
ATOM 4501 C C . GLU A 1 553 ? -1.10427 3.86868 32.12694 1.000 54.85877 553 GLU A C 1
ATOM 4502 O O . GLU A 1 553 ? -1.80267 4.74471 32.64556 1.000 39.81274 553 GLU A O 1
ATOM 4508 N N . GLY A 1 554 ? -0.19435 4.13762 31.18258 1.000 52.80494 554 GLY A N 1
ATOM 4509 C CA . GLY A 1 554 ? 0.11289 5.49843 30.79267 1.000 52.93590 554 GLY A CA 1
ATOM 4510 C C . GLY A 1 554 ? -0.89675 6.10065 29.82679 1.000 56.75727 554 GLY A C 1
ATOM 4511 O O . GLY A 1 554 ? -1.81682 5.44388 29.33841 1.000 61.91873 554 GLY A O 1
ATOM 4512 N N . SER A 1 555 ? -0.69821 7.39236 29.54500 1.000 52.40229 555 SER A N 1
ATOM 4513 C CA . SER A 1 555 ? -1.57413 8.14414 28.65091 1.000 50.71926 555 SER A CA 1
ATOM 4514 C C . SER A 1 555 ? -1.50406 7.66367 27.20945 1.000 55.50413 555 SER A C 1
ATOM 4515 O O . SER A 1 555 ? -2.37496 8.02521 26.41117 1.000 61.70330 555 SER A O 1
ATOM 4518 N N . ASP A 1 556 ? -0.49737 6.86899 26.85800 1.000 57.76789 556 ASP A N 1
ATOM 4519 C CA . ASP A 1 556 ? -0.38835 6.30966 25.51888 1.000 55.44495 556 ASP A CA 1
ATOM 4520 C C . ASP A 1 556 ? -1.26234 5.07973 25.32435 1.000 54.85492 556 ASP A C 1
ATOM 4521 O O . ASP A 1 556 ? -1.26412 4.50750 24.22944 1.000 62.87314 556 ASP A O 1
ATOM 4526 N N . GLN A 1 557 ? -1.99334 4.65816 26.35364 1.000 54.71295 557 GLN A N 1
ATOM 4527 C CA . GLN A 1 557 ? -2.82811 3.46949 26.28292 1.000 59.29011 557 GLN A CA 1
ATOM 4528 C C . GLN A 1 557 ? -4.29948 3.78222 26.04981 1.000 62.17229 557 GLN A C 1
ATOM 4529 O O . GLN A 1 557 ? -5.11066 2.85366 25.98388 1.000 58.09557 557 GLN A O 1
ATOM 4535 N N . TYR A 1 558 ? -4.66681 5.05970 25.92670 1.000 58.78386 558 TYR A N 1
ATOM 4536 C CA . TYR A 1 558 ? -6.02420 5.38605 25.50436 1.000 54.48934 558 TYR A CA 1
ATOM 4537 C C . TYR A 1 558 ? -6.28316 4.88603 24.09084 1.000 58.64814 558 TYR A C 1
ATOM 4538 O O . TYR A 1 558 ? -7.38147 4.40931 23.78236 1.000 58.23291 558 TYR A O 1
ATOM 4547 N N . ARG A 1 559 ? -5.28484 5.00040 23.21425 1.000 58.26079 559 ARG A N 1
ATOM 4548 C CA . ARG A 1 559 ? -5.31778 4.31247 21.93150 1.000 63.25161 559 ARG A CA 1
ATOM 4549 C C . ARG A 1 559 ? -4.82401 2.87467 22.04000 1.000 67.48002 559 ARG A C 1
ATOM 4550 O O . ARG A 1 559 ? -5.16793 2.04369 21.19103 1.000 82.37048 559 ARG A O 1
ATOM 4558 N N . GLY A 1 560 ? -4.05559 2.55806 23.07895 1.000 56.88180 560 GLY A N 1
ATOM 4559 C CA . GLY A 1 560 ? -3.48410 1.23606 23.23163 1.000 58.01757 560 GLY A CA 1
ATOM 4560 C C . GLY A 1 560 ? -4.31889 0.27776 24.05717 1.000 59.29877 560 GLY A C 1
ATOM 4561 O O . GLY A 1 560 ? -5.42933 -0.09021 23.66033 1.000 55.49902 560 GLY A O 1
ATOM 4562 N N . TRP A 1 561 ? -3.79576 -0.11662 25.22213 1.000 58.78163 561 TRP A N 1
ATOM 4563 C CA . TRP A 1 561 ? -4.38599 -1.22300 25.97166 1.000 58.50063 561 TRP A CA 1
ATOM 4564 C C . TRP A 1 561 ? -5.81737 -0.92069 26.40423 1.000 58.26159 561 TRP A C 1
ATOM 4565 O O . TRP A 1 561 ? -6.67810 -1.80681 26.36735 1.000 58.63437 561 TRP A O 1
ATOM 4576 N N . PHE A 1 562 ? -6.09427 0.31757 26.82537 1.000 51.30877 562 PHE A N 1
ATOM 4577 C CA . PHE A 1 562 ? -7.44439 0.64654 27.27892 1.000 55.45677 562 PHE A CA 1
ATOM 4578 C C . PHE A 1 562 ? -8.46493 0.46158 26.16126 1.000 55.47613 562 PHE A C 1
ATOM 4579 O O . PHE A 1 562 ? -9.55609 -0.07367 26.38932 1.000 57.46896 562 PHE A O 1
ATOM 4587 N N . ASN A 1 563 ? -8.13210 0.90412 24.94643 1.000 54.88083 563 ASN A N 1
ATOM 4588 C CA . ASN A 1 563 ? -9.08363 0.81554 23.84337 1.000 58.92607 563 ASN A CA 1
ATOM 4589 C C . ASN A 1 563 ? -9.28248 -0.62692 23.39010 1.000 60.86550 563 ASN A C 1
ATOM 4590 O O . ASN A 1 563 ? -10.42027 -1.09086 23.25065 1.000 61.26422 563 ASN A O 1
ATOM 4595 N N . SER A 1 564 ? -8.18552 -1.35563 23.15878 1.000 57.72797 564 SER A N 1
ATOM 4596 C CA . SER A 1 564 ? -8.30425 -2.71417 22.63497 1.000 57.53944 564 SER A CA 1
ATOM 4597 C C . SER A 1 564 ? -8.93639 -3.65044 23.65794 1.000 57.43034 564 SER A C 1
ATOM 4598 O O . SER A 1 564 ? -9.71237 -4.54247 23.29353 1.000 49.36960 564 SER A O 1
ATOM 4601 N N . SER A 1 565 ? -8.61110 -3.47055 24.94127 1.000 55.84395 565 SER A N 1
ATOM 4602 C CA . SER A 1 565 ? -9.24812 -4.27449 25.97918 1.000 53.23541 565 SER A CA 1
ATOM 4603 C C . SER A 1 565 ? -10.74012 -3.98118 26.05912 1.000 59.07562 565 SER A C 1
ATOM 4604 O O . SER A 1 565 ? -11.55027 -4.89500 26.25104 1.000 61.28534 565 SER A O 1
ATOM 4607 N N . LEU A 1 566 ? -11.12252 -2.70915 25.92156 1.000 54.45903 566 LEU A N 1
ATOM 4608 C CA . LEU A 1 566 ? -12.54050 -2.36627 25.88978 1.000 57.53909 566 LEU A CA 1
ATOM 4609 C C . LEU A 1 566 ? -13.22459 -2.95320 24.66052 1.000 52.81085 566 LEU A C 1
ATOM 4610 O O . LEU A 1 566 ? -14.35307 -3.45066 24.74987 1.000 50.85655 566 LEU A O 1
ATOM 4615 N N . SER A 1 567 ? -12.55851 -2.89968 23.50345 1.000 54.93256 567 SER A N 1
ATOM 4616 C CA . SER A 1 567 ? -13.18701 -3.34477 22.26308 1.000 48.83118 567 SER A CA 1
ATOM 4617 C C . SER A 1 567 ? -13.49022 -4.83712 22.29303 1.000 52.93375 567 SER A C 1
ATOM 4618 O O . SER A 1 567 ? -14.57098 -5.26626 21.87242 1.000 59.18562 567 SER A O 1
ATOM 4621 N N . THR A 1 568 ? -12.55000 -5.64580 22.78408 1.000 48.63342 568 THR A N 1
ATOM 4622 C CA . THR A 1 568 ? -12.78443 -7.08494 22.84646 1.000 50.59517 568 THR A CA 1
ATOM 4623 C C . THR A 1 568 ? -13.74771 -7.44512 23.97211 1.000 54.91363 568 THR A C 1
ATOM 4624 O O . THR A 1 568 ? -14.62209 -8.30237 23.79691 1.000 57.32834 568 THR A O 1
ATOM 4628 N N . SER A 1 569 ? -13.60336 -6.80171 25.13376 1.000 48.15749 569 SER A N 1
ATOM 4629 C CA . SER A 1 569 ? -14.42900 -7.15339 26.28459 1.000 48.66411 569 SER A CA 1
ATOM 4630 C C . SER A 1 569 ? -15.89244 -6.80292 26.05455 1.000 51.55615 569 SER A C 1
ATOM 4631 O O . SER A 1 569 ? -16.78089 -7.60717 26.35773 1.000 49.99273 569 SER A O 1
ATOM 4634 N N . VAL A 1 570 ? -16.16461 -5.60729 25.52713 1.000 54.81837 570 VAL A N 1
ATOM 4635 C CA . VAL A 1 570 ? -17.54622 -5.20858 25.27460 1.000 55.87486 570 VAL A CA 1
ATOM 4636 C C . VAL A 1 570 ? -18.16763 -6.09136 24.19856 1.000 54.88219 570 VAL A C 1
ATOM 4637 O O . VAL A 1 570 ? -19.36143 -6.41121 24.25074 1.000 52.78942 570 VAL A O 1
ATOM 4641 N N . ALA A 1 571 ? -17.37075 -6.50243 23.20946 1.000 49.86847 571 ALA A N 1
ATOM 4642 C CA . ALA A 1 571 ? -17.88408 -7.38434 22.16712 1.000 47.24336 571 ALA A CA 1
ATOM 4643 C C . ALA A 1 571 ? -18.31789 -8.72842 22.73926 1.000 48.83769 571 ALA A C 1
ATOM 4644 O O . ALA A 1 571 ? -19.38187 -9.24863 22.38354 1.000 52.31746 571 ALA A O 1
ATOM 4646 N N . VAL A 1 572 ? -17.51774 -9.29578 23.63772 1.000 45.88987 572 VAL A N 1
ATOM 4647 C CA . VAL A 1 572 ? -17.74837 -10.65440 24.12185 1.000 51.39400 572 VAL A CA 1
ATOM 4648 C C . VAL A 1 572 ? -18.65704 -10.67467 25.34659 1.000 56.00818 572 VAL A C 1
ATOM 4649 O O . VAL A 1 572 ? -19.50503 -11.56047 25.48022 1.000 59.35096 572 VAL A O 1
ATOM 4653 N N . THR A 1 573 ? -18.50687 -9.70943 26.25661 1.000 56.40851 573 THR A N 1
ATOM 4654 C CA . THR A 1 573 ? -19.26809 -9.70323 27.49810 1.000 52.52954 573 THR A CA 1
ATOM 4655 C C . THR A 1 573 ? -20.33823 -8.62320 27.56617 1.000 52.22532 573 THR A C 1
ATOM 4656 O O . THR A 1 573 ? -21.23291 -8.72040 28.41173 1.000 47.08420 573 THR A O 1
ATOM 4660 N N . GLY A 1 574 ? -20.26861 -7.60106 26.71624 1.000 53.86969 574 GLY A N 1
ATOM 4661 C CA . GLY A 1 574 ? -21.19622 -6.49283 26.78697 1.000 51.15229 574 GLY A CA 1
ATOM 4662 C C . GLY A 1 574 ? -20.84807 -5.43825 27.81280 1.000 58.28733 574 GLY A C 1
ATOM 4663 O O . GLY A 1 574 ? -21.54126 -4.41550 27.88488 1.000 62.38487 574 GLY A O 1
ATOM 4664 N N . GLU A 1 575 ? -19.79207 -5.64404 28.59597 1.000 55.45725 575 GLU A N 1
ATOM 4665 C CA . GLU A 1 575 ? -19.38276 -4.71497 29.63484 1.000 53.78606 575 GLU A CA 1
ATOM 4666 C C . GLU A 1 575 ? -17.90228 -4.40355 29.48152 1.000 56.96746 575 GLU A C 1
ATOM 4667 O O . GLU A 1 575 ? -17.16851 -5.09908 28.77460 1.000 56.18048 575 GLU A O 1
ATOM 4673 N N . ALA A 1 576 ? -17.47294 -3.33685 30.14976 1.000 57.15136 576 ALA A N 1
ATOM 4674 C CA . ALA A 1 576 ? -16.06450 -2.98218 30.15444 1.000 48.10262 576 ALA A CA 1
ATOM 4675 C C . ALA A 1 576 ? -15.27136 -3.99420 30.98210 1.000 54.01507 576 ALA A C 1
ATOM 4676 O O . ALA A 1 576 ? -15.80173 -4.58897 31.92458 1.000 50.60952 576 ALA A O 1
ATOM 4678 N N . PRO A 1 577 ? -13.99712 -4.21896 30.64538 1.000 53.20717 577 PRO A N 1
ATOM 4679 C CA . PRO A 1 577 ? -13.18525 -5.14791 31.44541 1.000 47.64905 577 PRO A CA 1
ATOM 4680 C C . PRO A 1 577 ? -12.73982 -4.56759 32.77255 1.000 53.19348 577 PRO A C 1
ATOM 4681 O O . PRO A 1 577 ? -12.23464 -5.31935 33.61661 1.000 54.82678 577 PRO A O 1
ATOM 4685 N N . TYR A 1 578 ? -12.91950 -3.26646 32.98630 1.000 50.34308 578 TYR A N 1
ATOM 4686 C CA . TYR A 1 578 ? -12.40954 -2.58170 34.16236 1.000 49.44736 578 TYR A CA 1
ATOM 4687 C C . TYR A 1 578 ? -13.49001 -1.70380 34.77567 1.000 49.04415 578 TYR A C 1
ATOM 4688 O O . TYR A 1 578 ? -14.25086 -1.04531 34.06028 1.000 49.43926 578 TYR A O 1
ATOM 4697 N N . LYS A 1 579 ? -13.55880 -1.70580 36.10830 1.000 44.18951 579 LYS A N 1
ATOM 4698 C CA . LYS A 1 579 ? -14.46974 -0.79651 36.79392 1.000 47.35066 579 LYS A CA 1
ATOM 4699 C C . LYS A 1 579 ? -13.96748 0.63990 36.71477 1.000 55.90343 579 LYS A C 1
ATOM 4700 O O . LYS A 1 579 ? -14.74972 1.56598 36.46895 1.000 56.63499 579 LYS A O 1
ATOM 4706 N N . GLY A 1 580 ? -12.66539 0.84268 36.91376 1.000 46.08362 580 GLY A N 1
ATOM 4707 C CA . GLY A 1 580 ? -12.07679 2.15829 36.78496 1.000 47.40119 580 GLY A CA 1
ATOM 4708 C C . GLY A 1 580 ? -10.69710 2.06382 36.16559 1.000 53.57395 580 GLY A C 1
ATOM 4709 O O . GLY A 1 580 ? -10.02618 1.03219 36.24345 1.000 48.37650 580 GLY A O 1
ATOM 4710 N N . VAL A 1 581 ? -10.28407 3.16512 35.53929 1.000 53.47089 581 VAL A N 1
ATOM 4711 C CA . VAL A 1 581 ? -8.98397 3.26541 34.88473 1.000 44.55841 581 VAL A CA 1
ATOM 4712 C C . VAL A 1 581 ? -8.24301 4.46747 35.45084 1.000 48.44104 581 VAL A C 1
ATOM 4713 O O . VAL A 1 581 ? -8.81762 5.55495 35.57465 1.000 50.28862 581 VAL A O 1
ATOM 4717 N N . LEU A 1 582 ? -6.97402 4.26754 35.79660 1.000 47.52775 582 LEU A N 1
ATOM 4718 C CA . LEU A 1 582 ? -6.09008 5.32772 36.26142 1.000 47.91114 582 LEU A CA 1
ATOM 4719 C C . LEU A 1 582 ? -4.97233 5.52794 35.24501 1.000 49.60542 582 LEU A C 1
ATOM 4720 O O . LEU A 1 582 ? -4.31218 4.56330 34.84515 1.000 59.54932 582 LEU A O 1
ATOM 4725 N N . SER A 1 583 ? -4.76186 6.77462 34.83211 1.000 54.09221 583 SER A N 1
ATOM 4726 C CA . SER A 1 583 ? -3.76701 7.12034 33.82637 1.000 48.32506 583 SER A CA 1
ATOM 4727 C C . SER A 1 583 ? -2.66404 7.97430 34.43519 1.000 52.27233 583 SER A C 1
ATOM 4728 O O . SER A 1 583 ? -2.93761 8.90012 35.20511 1.000 64.06954 583 SER A O 1
ATOM 4731 N N . HIS A 1 584 ? -1.41842 7.66780 34.08211 1.000 51.53099 584 HIS A N 1
ATOM 4732 C CA . HIS A 1 584 ? -0.28083 8.47215 34.49682 1.000 51.85476 584 HIS A CA 1
ATOM 4733 C C . HIS A 1 584 ? 0.40726 9.06047 33.27271 1.000 52.43006 584 HIS A C 1
ATOM 4734 O O . HIS A 1 584 ? 0.28525 8.54774 32.15680 1.000 56.18959 584 HIS A O 1
ATOM 4741 N N . GLY A 1 585 ? 1.12478 10.16066 33.49524 1.000 54.42368 585 GLY A N 1
ATOM 4742 C CA . GLY A 1 585 ? 1.83682 10.83470 32.43061 1.000 56.35829 585 GLY A CA 1
ATOM 4743 C C . GLY A 1 585 ? 3.21249 10.24478 32.18123 1.000 54.46392 585 GLY A C 1
ATOM 4744 O O . GLY A 1 585 ? 3.63060 9.26086 32.79171 1.000 54.37133 585 GLY A O 1
ATOM 4745 N N . PHE A 1 586 ? 3.92690 10.87179 31.25326 1.000 47.39818 586 PHE A N 1
ATOM 4746 C CA . PHE A 1 586 ? 5.25925 10.43182 30.87328 1.000 48.26336 586 PHE A CA 1
ATOM 4747 C C . PHE A 1 586 ? 6.31806 11.09656 31.74371 1.000 57.15134 586 PHE A C 1
ATOM 4748 O O . PHE A 1 586 ? 6.12848 12.20300 32.25605 1.000 54.86403 586 PHE A O 1
ATOM 4756 N N . ALA A 1 587 ? 7.43994 10.40041 31.91198 1.000 56.68702 587 ALA A N 1
ATOM 4757 C CA . ALA A 1 587 ? 8.54271 10.91203 32.71336 1.000 44.84381 587 ALA A CA 1
ATOM 4758 C C . ALA A 1 587 ? 9.43440 11.80888 31.86581 1.000 54.73894 587 ALA A C 1
ATOM 4759 O O . ALA A 1 587 ? 9.88553 11.41004 30.78692 1.000 66.34852 587 ALA A O 1
ATOM 4761 N N . LEU A 1 588 ? 9.68756 13.01614 32.35586 1.000 49.65434 588 LEU A N 1
ATOM 4762 C CA . LEU A 1 588 ? 10.52839 13.99535 31.68341 1.000 53.20676 588 LEU A CA 1
ATOM 4763 C C . LEU A 1 588 ? 11.76949 14.26688 32.53171 1.000 62.84053 588 LEU A C 1
ATOM 4764 O O . LEU A 1 588 ? 11.97342 13.66270 33.58772 1.000 62.59686 588 LEU A O 1
ATOM 4769 N N . ASP A 1 589 ? 12.60969 15.18105 32.05846 1.000 59.92544 589 ASP A N 1
ATOM 4770 C CA . ASP A 1 589 ? 13.80749 15.55839 32.78483 1.000 55.90355 589 ASP A CA 1
ATOM 4771 C C . ASP A 1 589 ? 13.53351 16.81470 33.61283 1.000 64.81261 589 ASP A C 1
ATOM 4772 O O . ASP A 1 589 ? 12.39784 17.29511 33.69793 1.000 61.43296 589 ASP A O 1
ATOM 4777 N N . GLY A 1 590 ? 14.58933 17.36024 34.22507 1.000 65.28370 590 GLY A N 1
ATOM 4778 C CA . GLY A 1 590 ? 14.41876 18.51073 35.10004 1.000 57.01413 590 GLY A CA 1
ATOM 4779 C C . GLY A 1 590 ? 13.83853 19.71693 34.38753 1.000 63.22401 590 GLY A C 1
ATOM 4780 O O . GLY A 1 590 ? 12.98440 20.41854 34.93406 1.000 56.69973 590 GLY A O 1
ATOM 4781 N N . GLU A 1 591 ? 14.28729 19.97175 33.15652 1.000 64.87867 591 GLU A N 1
ATOM 4782 C CA . GLU A 1 591 ? 13.76807 21.08854 32.37844 1.000 62.92568 591 GLU A CA 1
ATOM 4783 C C . GLU A 1 591 ? 12.39432 20.80190 31.78354 1.000 68.76348 591 GLU A C 1
ATOM 4784 O O . GLU A 1 591 ? 11.73692 21.73132 31.30148 1.000 64.97953 591 GLU A O 1
ATOM 4790 N N . GLY A 1 592 ? 11.93488 19.55525 31.82930 1.000 67.82093 592 GLY A N 1
ATOM 4791 C CA . GLY A 1 592 ? 10.65979 19.19811 31.25381 1.000 60.94160 592 GLY A CA 1
ATOM 4792 C C . GLY A 1 592 ? 10.71845 18.70764 29.82700 1.000 57.29035 592 GLY A C 1
ATOM 4793 O O . GLY A 1 592 ? 9.66197 18.53569 29.20620 1.000 57.20042 592 GLY A O 1
ATOM 4794 N N . ARG A 1 593 ? 11.91179 18.48262 29.28516 1.000 56.66133 593 ARG A N 1
ATOM 4795 C CA . ARG A 1 593 ? 12.06746 17.94973 27.94040 1.000 68.09015 593 ARG A CA 1
ATOM 4796 C C . ARG A 1 593 ? 12.01006 16.42817 27.97185 1.000 64.66586 593 ARG A C 1
ATOM 4797 O O . ARG A 1 593 ? 12.41846 15.79252 28.94783 1.000 66.83504 593 ARG A O 1
ATOM 4805 N N . LYS A 1 594 ? 11.49264 15.84834 26.89138 1.000 45.84281 594 LYS A N 1
ATOM 4806 C CA . LYS A 1 594 ? 11.39536 14.39930 26.80453 1.000 49.91993 594 LYS A CA 1
ATOM 4807 C C . LYS A 1 594 ? 12.78528 13.77674 26.85994 1.000 50.13480 594 LYS A C 1
ATOM 4808 O O . LYS A 1 594 ? 13.75680 14.33694 26.34529 1.000 55.36502 594 LYS A O 1
ATOM 4814 N N . MET A 1 595 ? 12.88317 12.62928 27.52486 1.000 52.02093 595 MET A N 1
ATOM 4815 C CA . MET A 1 595 ? 14.15407 11.92559 27.60803 1.000 56.92627 595 MET A CA 1
ATOM 4816 C C . MET A 1 595 ? 14.54970 11.39152 26.23813 1.000 64.55920 595 MET A C 1
ATOM 4817 O O . MET A 1 595 ? 13.70371 10.93997 25.46058 1.000 59.34638 595 MET A O 1
ATOM 4822 N N . SER A 1 596 ? 15.84499 11.45821 25.93995 1.000 67.02135 596 SER A N 1
ATOM 4823 C CA . SER A 1 596 ? 16.35003 11.02910 24.64513 1.000 62.23352 596 SER A CA 1
ATOM 4824 C C . SER A 1 596 ? 17.82849 10.69624 24.77309 1.000 66.32329 596 SER A C 1
ATOM 4825 O O . SER A 1 596 ? 18.56021 11.37210 25.50067 1.000 69.51314 596 SER A O 1
ATOM 4828 N N . LYS A 1 597 ? 18.25949 9.65266 24.05986 1.000 68.13463 597 LYS A N 1
ATOM 4829 C CA . LYS A 1 597 ? 19.67831 9.31974 24.02326 1.000 72.83104 597 LYS A CA 1
ATOM 4830 C C . LYS A 1 597 ? 20.49999 10.41160 23.35392 1.000 75.40896 597 LYS A C 1
ATOM 4831 O O . LYS A 1 597 ? 21.70525 10.51253 23.60978 1.000 73.52774 597 LYS A O 1
ATOM 4837 N N . SER A 1 598 ? 19.87521 11.22542 22.49986 1.000 78.91817 598 SER A N 1
ATOM 4838 C CA . SER A 1 598 ? 20.58200 12.33942 21.87851 1.000 74.02507 598 SER A CA 1
ATOM 4839 C C . SER A 1 598 ? 21.00324 13.36647 22.92079 1.000 81.22487 598 SER A C 1
ATOM 4840 O O . SER A 1 598 ? 22.17448 13.75713 22.98481 1.000 81.83039 598 SER A O 1
ATOM 4843 N N . LEU A 1 599 ? 20.05890 13.80274 23.75943 1.000 76.18657 599 LEU A N 1
ATOM 4844 C CA . LEU A 1 599 ? 20.35383 14.80478 24.77656 1.000 70.08193 599 LEU A CA 1
ATOM 4845 C C . LEU A 1 599 ? 21.17157 14.24003 25.92768 1.000 62.61848 599 LEU A C 1
ATOM 4846 O O . LEU A 1 599 ? 21.84967 15.00418 26.62200 1.000 70.10529 599 LEU A O 1
ATOM 4851 N N . GLY A 1 600 ? 21.13731 12.92695 26.13475 1.000 63.97721 600 GLY A N 1
ATOM 4852 C CA . GLY A 1 600 ? 21.74308 12.34678 27.31744 1.000 66.58402 600 GLY A CA 1
ATOM 4853 C C . GLY A 1 600 ? 21.04228 12.72221 28.60382 1.000 68.52832 600 GLY A C 1
ATOM 4854 O O . GLY A 1 600 ? 21.69363 12.83971 29.64752 1.000 70.53786 600 GLY A O 1
ATOM 4855 N N . ASN A 1 601 ? 19.72179 12.90817 28.55655 1.000 56.86535 601 ASN A N 1
ATOM 4856 C CA . ASN A 1 601 ? 18.92415 13.27438 29.71823 1.000 60.98995 601 ASN A CA 1
ATOM 4857 C C . ASN A 1 601 ? 18.11385 12.09876 30.25552 1.000 62.51873 601 ASN A C 1
ATOM 4858 O O . ASN A 1 601 ? 17.13468 12.30554 30.98063 1.000 60.26769 601 ASN A O 1
ATOM 4863 N N . VAL A 1 602 ? 18.50471 10.87380 29.91859 1.000 59.26190 602 VAL A N 1
ATOM 4864 C CA . VAL A 1 602 ? 17.74241 9.68978 30.29972 1.000 66.11775 602 VAL A CA 1
ATOM 4865 C C . VAL A 1 602 ? 18.13048 9.27187 31.71194 1.000 59.56754 602 VAL A C 1
ATOM 4866 O O . VAL A 1 602 ? 19.31885 9.19955 32.04711 1.000 62.15735 602 VAL A O 1
ATOM 4870 N N . VAL A 1 603 ? 17.12845 8.99755 32.54335 1.000 55.73278 603 VAL A N 1
ATOM 4871 C CA . VAL A 1 603 ? 17.33741 8.50179 33.89861 1.000 56.58109 603 VAL A CA 1
ATOM 4872 C C . VAL A 1 603 ? 17.04253 7.00600 33.89766 1.000 53.68517 603 VAL A C 1
ATOM 4873 O O . VAL A 1 603 ? 15.90163 6.58844 33.66733 1.000 44.52892 603 VAL A O 1
ATOM 4877 N N . ILE A 1 604 ? 18.06816 6.20447 34.15841 1.000 51.07193 604 ILE A N 1
ATOM 4878 C CA . ILE A 1 604 ? 17.97547 4.74673 34.05510 1.000 54.31069 604 ILE A CA 1
ATOM 4879 C C . ILE A 1 604 ? 17.65562 4.19232 35.43497 1.000 53.17139 604 ILE A C 1
ATOM 4880 O O . ILE A 1 604 ? 18.42067 4.43433 36.38333 1.000 50.20801 604 ILE A O 1
ATOM 4885 N N . PRO A 1 605 ? 16.55987 3.43932 35.59881 1.000 56.92045 605 PRO A N 1
ATOM 4886 C CA . PRO A 1 605 ? 16.25407 2.86566 36.92009 1.000 53.10596 605 PRO A CA 1
ATOM 4887 C C . PRO A 1 605 ? 17.36041 1.97963 37.46711 1.000 54.52979 605 PRO A C 1
ATOM 4888 O O . PRO A 1 605 ? 17.55286 1.92970 38.68892 1.000 43.67347 605 PRO A O 1
ATOM 4892 N N . GLU A 1 606 ? 18.09314 1.27723 36.59788 1.000 61.04088 606 GLU A N 1
ATOM 4893 C CA . GLU A 1 606 ? 19.16630 0.40351 37.06355 1.000 59.89520 606 GLU A CA 1
ATOM 4894 C C . GLU A 1 606 ? 20.26336 1.19499 37.76557 1.000 59.50902 606 GLU A C 1
ATOM 4895 O O . GLU A 1 606 ? 20.77766 0.76794 38.80603 1.000 62.02276 606 GLU A O 1
ATOM 4901 N N . LYS A 1 607 ? 20.64163 2.34823 37.20870 1.000 57.38065 607 LYS A N 1
ATOM 4902 C CA . LYS A 1 607 ? 21.66252 3.17184 37.84972 1.000 62.27580 607 LYS A CA 1
ATOM 4903 C C . LYS A 1 607 ? 21.13259 3.82162 39.12173 1.000 60.28627 607 LYS A C 1
ATOM 4904 O O . LYS A 1 607 ? 21.83676 3.87179 40.13706 1.000 64.33079 607 LYS A O 1
ATOM 4910 N N . VAL A 1 608 ? 19.89073 4.31318 39.08891 1.000 56.56497 608 VAL A N 1
ATOM 4911 C CA . VAL A 1 608 ? 19.30703 4.95184 40.26598 1.000 51.96814 608 VAL A CA 1
ATOM 4912 C C . VAL A 1 608 ? 19.28643 3.98287 41.43941 1.000 50.61366 608 VAL A C 1
ATOM 4913 O O . VAL A 1 608 ? 19.61324 4.35061 42.57419 1.000 49.92941 608 VAL A O 1
ATOM 4917 N N . MET A 1 609 ? 18.91164 2.72735 41.18495 1.000 58.39693 609 MET A N 1
ATOM 4918 C CA . MET A 1 609 ? 18.91890 1.72086 42.23897 1.000 54.42858 609 MET A CA 1
ATOM 4919 C C . MET A 1 609 ? 20.32228 1.40397 42.73438 1.000 47.29024 609 MET A C 1
ATOM 4920 O O . MET A 1 609 ? 20.47125 0.92728 43.86355 1.000 53.56496 609 MET A O 1
ATOM 4925 N N . LYS A 1 610 ? 21.34982 1.64683 41.92242 1.000 56.27734 610 LYS A N 1
ATOM 4926 C CA . LYS A 1 610 ? 22.71529 1.34000 42.32629 1.000 63.39521 610 LYS A CA 1
ATOM 4927 C C . LYS A 1 610 ? 23.40420 2.48802 43.05158 1.000 62.20624 610 LYS A C 1
ATOM 4928 O O . LYS A 1 610 ? 24.39581 2.24950 43.74997 1.000 60.02634 610 LYS A O 1
ATOM 4934 N N . GLN A 1 611 ? 22.90695 3.71791 42.91836 1.000 60.54636 611 GLN A N 1
ATOM 4935 C CA . GLN A 1 611 ? 23.53903 4.86928 43.55018 1.000 58.23942 611 GLN A CA 1
ATOM 4936 C C . GLN A 1 611 ? 22.70531 5.50781 44.65060 1.000 63.96421 611 GLN A C 1
ATOM 4937 O O . GLN A 1 611 ? 23.27342 6.12334 45.55479 1.000 78.38607 611 GLN A O 1
ATOM 4943 N N . LEU A 1 612 ? 21.38460 5.38064 44.60319 1.000 57.92454 612 LEU A N 1
ATOM 4944 C CA . LEU A 1 612 ? 20.51359 5.94048 45.62946 1.000 53.33643 612 LEU A CA 1
ATOM 4945 C C . LEU A 1 612 ? 19.62679 4.90361 46.29753 1.000 59.06595 612 LEU A C 1
ATOM 4946 O O . LEU A 1 612 ? 19.40406 4.97780 47.50892 1.000 54.49076 612 LEU A O 1
ATOM 4951 N N . GLY A 1 613 ? 19.11317 3.93752 45.54218 1.000 59.23802 613 GLY A N 1
ATOM 4952 C CA . GLY A 1 613 ? 18.24355 2.92347 46.10103 1.000 48.41996 613 GLY A CA 1
ATOM 4953 C C . GLY A 1 613 ? 16.84597 2.97375 45.52277 1.000 51.71132 613 GLY A C 1
ATOM 4954 O O . GLY A 1 613 ? 16.44494 3.98368 44.93596 1.000 52.37922 613 GLY A O 1
ATOM 4955 N N . ALA A 1 614 ? 16.09498 1.88159 45.67460 1.000 54.00814 614 ALA A N 1
ATOM 4956 C CA . ALA A 1 614 ? 14.73260 1.84688 45.15325 1.000 53.07631 614 ALA A CA 1
ATOM 4957 C C . ALA A 1 614 ? 13.80903 2.77235 45.93821 1.000 49.57474 614 ALA A C 1
ATOM 4958 O O . ALA A 1 614 ? 12.94891 3.43896 45.35190 1.000 49.17679 614 ALA A O 1
ATOM 4960 N N . ASP A 1 615 ? 13.97825 2.83605 47.26276 1.000 49.04512 615 ASP A N 1
ATOM 4961 C CA . ASP A 1 615 ? 13.05014 3.59955 48.09245 1.000 50.74265 615 ASP A CA 1
ATOM 4962 C C . ASP A 1 615 ? 13.07675 5.08950 47.77249 1.000 53.34923 615 ASP A C 1
ATOM 4963 O O . ASP A 1 615 ? 12.04705 5.76281 47.89695 1.000 55.31708 615 ASP A O 1
ATOM 4968 N N . ILE A 1 616 ? 14.23206 5.63035 47.37856 1.000 50.51912 616 ILE A N 1
ATOM 4969 C CA . ILE A 1 616 ? 14.26737 7.01916 46.92195 1.000 52.34344 616 ILE A CA 1
ATOM 4970 C C . ILE A 1 616 ? 13.42086 7.17968 45.66359 1.000 50.99650 616 ILE A C 1
ATOM 4971 O O . ILE A 1 616 ? 12.61932 8.11558 45.54515 1.000 44.05841 616 ILE A O 1
ATOM 4976 N N . LEU A 1 617 ? 13.57541 6.25617 44.70988 1.000 44.52779 617 LEU A N 1
ATOM 4977 C CA . LEU A 1 617 ? 12.77795 6.31867 43.48897 1.000 49.67261 617 LEU A CA 1
ATOM 4978 C C . LEU A 1 617 ? 11.30245 6.06836 43.78073 1.000 47.93514 617 LEU A C 1
ATOM 4979 O O . LEU A 1 617 ? 10.42603 6.68115 43.15766 1.000 37.41944 617 LEU A O 1
ATOM 4984 N N . ARG A 1 618 ? 11.00867 5.16590 44.71879 1.000 40.06891 618 ARG A N 1
ATOM 4985 C CA . ARG A 1 618 ? 9.63044 4.98502 45.15901 1.000 44.47452 618 ARG A CA 1
ATOM 4986 C C . ARG A 1 618 ? 9.10586 6.24244 45.84155 1.000 45.14366 618 ARG A C 1
ATOM 4987 O O . ARG A 1 618 ? 7.93920 6.61291 45.66701 1.000 45.47378 618 ARG A O 1
ATOM 4995 N N . LEU A 1 619 ? 9.95357 6.91125 46.62761 1.000 41.90120 619 LEU A N 1
ATOM 4996 C CA . LEU A 1 619 ? 9.53700 8.15164 47.27339 1.000 47.08165 619 LEU A CA 1
ATOM 4997 C C . LEU A 1 619 ? 9.31595 9.26841 46.25980 1.000 53.47173 619 LEU A C 1
ATOM 4998 O O . LEU A 1 619 ? 8.44677 10.12413 46.46471 1.000 52.77872 619 LEU A O 1
ATOM 5003 N N . TRP A 1 620 ? 10.09221 9.28591 45.17192 1.000 45.78127 620 TRP A N 1
ATOM 5004 C CA . TRP A 1 620 ? 9.86941 10.27923 44.12560 1.000 46.36010 620 TRP A CA 1
ATOM 5005 C C . TRP A 1 620 ? 8.52015 10.07860 43.44613 1.000 49.66301 620 TRP A C 1
ATOM 5006 O O . TRP A 1 620 ? 7.84080 11.05466 43.10701 1.000 48.49791 620 TRP A O 1
ATOM 5017 N N . VAL A 1 621 ? 8.12347 8.82211 43.22296 1.000 52.19102 621 VAL A N 1
ATOM 5018 C CA . VAL A 1 621 ? 6.84559 8.55122 42.56695 1.000 51.13980 621 VAL A CA 1
ATOM 5019 C C . VAL A 1 621 ? 5.69874 9.13920 43.37713 1.000 48.75233 621 VAL A C 1
ATOM 5020 O O . VAL A 1 621 ? 4.79324 9.77943 42.82917 1.000 46.49702 621 VAL A O 1
ATOM 5024 N N . ALA A 1 622 ? 5.72200 8.94018 44.69493 1.000 47.11363 622 ALA A N 1
ATOM 5025 C CA . ALA A 1 622 ? 4.73745 9.58422 45.55163 1.000 52.46369 622 ALA A CA 1
ATOM 5026 C C . ALA A 1 622 ? 4.89414 11.09763 45.56715 1.000 50.50337 622 ALA A C 1
ATOM 5027 O O . ALA A 1 622 ? 3.94073 11.80122 45.90807 1.000 51.01774 622 ALA A O 1
ATOM 5029 N N . SER A 1 623 ? 6.06833 11.61340 45.20379 1.000 52.07527 623 SER A N 1
ATOM 5030 C CA . SER A 1 623 ? 6.32305 13.04626 45.28409 1.000 57.12647 623 SER A CA 1
ATOM 5031 C C . SER A 1 623 ? 5.68281 13.83816 44.15073 1.000 48.02197 623 SER A C 1
ATOM 5032 O O . SER A 1 623 ? 5.57972 15.06515 44.25502 1.000 52.39297 623 SER A O 1
ATOM 5035 N N . VAL A 1 624 ? 5.24672 13.17773 43.08383 1.000 50.40980 624 VAL A N 1
ATOM 5036 C CA . VAL A 1 624 ? 4.81282 13.86216 41.87590 1.000 46.42699 624 VAL A CA 1
ATOM 5037 C C . VAL A 1 624 ? 3.31977 13.65016 41.66432 1.000 50.44445 624 VAL A C 1
ATOM 5038 O O . VAL A 1 624 ? 2.71305 12.70069 42.17133 1.000 50.10178 624 VAL A O 1
ATOM 5042 N N . ASP A 1 625 ? 2.72224 14.56800 40.90234 1.000 47.48074 625 ASP A N 1
ATOM 5043 C CA . ASP A 1 625 ? 1.33704 14.43807 40.45515 1.000 49.64882 625 ASP A CA 1
ATOM 5044 C C . ASP A 1 625 ? 1.34602 13.57752 39.19544 1.000 58.09557 625 ASP A C 1
ATOM 5045 O O . ASP A 1 625 ? 1.31424 14.06146 38.06096 1.000 60.81719 625 ASP A O 1
ATOM 5050 N N . TYR A 1 626 ? 1.39248 12.26278 39.41921 1.000 51.51803 626 TYR A N 1
ATOM 5051 C CA . TYR A 1 626 ? 1.59776 11.29804 38.34570 1.000 46.57066 626 TYR A CA 1
ATOM 5052 C C . TYR A 1 626 ? 0.52014 11.36815 37.27112 1.000 51.52462 626 TYR A C 1
ATOM 5053 O O . TYR A 1 626 ? 0.77143 10.95487 36.13406 1.000 53.78123 626 TYR A O 1
ATOM 5062 N N . GLN A 1 627 ? -0.67062 11.87734 37.59910 1.000 48.42026 627 GLN A N 1
ATOM 5063 C CA . GLN A 1 627 ? -1.77372 11.93156 36.64370 1.000 46.63343 627 GLN A CA 1
ATOM 5064 C C . GLN A 1 627 ? -1.51026 12.87642 35.47846 1.000 50.64886 627 GLN A C 1
ATOM 5065 O O . GLN A 1 627 ? -2.39030 13.04005 34.62619 1.000 47.80191 627 GLN A O 1
ATOM 5071 N N . ALA A 1 628 ? -0.34169 13.51205 35.43720 1.000 46.36295 628 ALA A N 1
ATOM 5072 C CA . ALA A 1 628 ? 0.13001 14.25285 34.27983 1.000 38.94342 628 ALA A CA 1
ATOM 5073 C C . ALA A 1 628 ? 1.62475 13.99919 34.14909 1.000 45.58935 628 ALA A C 1
ATOM 5074 O O . ALA A 1 628 ? 2.22513 13.29517 34.96653 1.000 47.65469 628 ALA A O 1
ATOM 5076 N N . ASP A 1 629 ? 2.23326 14.57673 33.11602 1.000 49.13296 629 ASP A N 1
ATOM 5077 C CA . ASP A 1 629 ? 3.66592 14.40199 32.91620 1.000 58.74942 629 ASP A CA 1
ATOM 5078 C C . ASP A 1 629 ? 4.43720 14.93614 34.11886 1.000 55.96988 629 ASP A C 1
ATOM 5079 O O . ASP A 1 629 ? 4.05815 15.94270 34.72430 1.000 52.85037 629 ASP A O 1
ATOM 5084 N N . VAL A 1 630 ? 5.51704 14.24145 34.47505 1.000 41.92101 630 VAL A N 1
ATOM 5085 C CA . VAL A 1 630 ? 6.30206 14.55552 35.65946 1.000 44.08880 630 VAL A CA 1
ATOM 5086 C C . VAL A 1 630 ? 7.75665 14.75631 35.24921 1.000 42.85184 630 VAL A C 1
ATOM 5087 O O . VAL A 1 630 ? 8.15839 14.45463 34.12631 1.000 47.97634 630 VAL A O 1
ATOM 5091 N N . ARG A 1 631 ? 8.54902 15.26867 36.18758 1.000 43.38895 631 ARG A N 1
ATOM 5092 C CA . ARG A 1 631 ? 9.94994 15.58028 35.94807 1.000 50.69480 631 ARG A CA 1
ATOM 5093 C C . ARG A 1 631 ? 10.82730 14.83867 36.94466 1.000 54.33619 631 ARG A C 1
ATOM 5094 O O . ARG A 1 631 ? 10.43262 14.61621 38.09349 1.000 58.75198 631 ARG A O 1
ATOM 5102 N N . VAL A 1 632 ? 12.02730 14.47228 36.49915 1.000 47.45297 632 VAL A N 1
ATOM 5103 C CA . VAL A 1 632 ? 12.99438 13.79406 37.35513 1.000 48.64016 632 VAL A CA 1
ATOM 5104 C C . VAL A 1 632 ? 14.38301 13.97026 36.75072 1.000 59.20041 632 VAL A C 1
ATOM 5105 O O . VAL A 1 632 ? 14.56725 13.87367 35.53401 1.000 71.04412 632 VAL A O 1
ATOM 5109 N N . SER A 1 633 ? 15.35895 14.24475 37.61288 1.000 61.52185 633 SER A N 1
ATOM 5110 C CA . SER A 1 633 ? 16.76435 14.27814 37.23478 1.000 63.56119 633 SER A CA 1
ATOM 5111 C C . SER A 1 633 ? 17.56185 13.70356 38.39548 1.000 61.05783 633 SER A C 1
ATOM 5112 O O . SER A 1 633 ? 16.99560 13.23187 39.38696 1.000 57.10219 633 SER A O 1
ATOM 5115 N N . ASP A 1 634 ? 18.88847 13.72379 38.26967 1.000 64.03378 634 ASP A N 1
ATOM 5116 C CA . ASP A 1 634 ? 19.71794 13.32039 39.39763 1.000 69.20881 634 ASP A CA 1
ATOM 5117 C C . ASP A 1 634 ? 19.57858 14.30598 40.55032 1.000 74.82385 634 ASP A C 1
ATOM 5118 O O . ASP A 1 634 ? 19.53146 13.90292 41.71915 1.000 70.79161 634 ASP A O 1
ATOM 5123 N N . ASN A 1 635 ? 19.51105 15.60355 40.23720 1.000 68.80712 635 ASN A N 1
ATOM 5124 C CA . ASN A 1 635 ? 19.29864 16.60707 41.27481 1.000 63.29778 635 ASN A CA 1
ATOM 5125 C C . ASN A 1 635 ? 17.93667 16.43682 41.93310 1.000 65.22862 635 ASN A C 1
ATOM 5126 O O . ASN A 1 635 ? 17.80964 16.57561 43.15552 1.000 69.87065 635 ASN A O 1
ATOM 5131 N N . ILE A 1 636 ? 16.90245 16.15240 41.13604 1.000 64.49600 636 ILE A N 1
ATOM 5132 C CA . ILE A 1 636 ? 15.56200 15.96040 41.68844 1.000 59.93748 636 ILE A CA 1
ATOM 5133 C C . ILE A 1 636 ? 15.55712 14.79897 42.67417 1.000 52.89230 636 ILE A C 1
ATOM 5134 O O . ILE A 1 636 ? 14.99578 14.89486 43.77229 1.000 58.47727 636 ILE A O 1
ATOM 5139 N N . LEU A 1 637 ? 16.18702 13.68554 42.29616 1.000 50.94807 637 LEU A N 1
ATOM 5140 C CA . LEU A 1 637 ? 16.26812 12.53780 43.19313 1.000 52.45494 637 LEU A CA 1
ATOM 5141 C C . LEU A 1 637 ? 17.08821 12.86266 44.43631 1.000 55.15901 637 LEU A C 1
ATOM 5142 O O . LEU A 1 637 ? 16.77099 12.39468 45.53692 1.000 60.60256 637 LEU A O 1
ATOM 5147 N N . LYS A 1 638 ? 18.15072 13.65832 44.28058 1.000 52.69879 638 LYS A N 1
ATOM 5148 C CA . LYS A 1 638 ? 18.94628 14.06611 45.43538 1.000 57.29489 638 LYS A CA 1
ATOM 5149 C C . LYS A 1 638 ? 18.12026 14.90156 46.40737 1.000 57.20337 638 LYS A C 1
ATOM 5150 O O . LYS A 1 638 ? 18.29183 14.79678 47.62784 1.000 50.88574 638 LYS A O 1
ATOM 5156 N N . GLN A 1 639 ? 17.22104 15.74079 45.88551 1.000 51.60331 639 GLN A N 1
ATOM 5157 C CA . GLN A 1 639 ? 16.29268 16.45593 46.75468 1.000 47.62188 639 GLN A CA 1
ATOM 5158 C C . GLN A 1 639 ? 15.40098 15.48393 47.51598 1.000 52.39637 639 GLN A C 1
ATOM 5159 O O . GLN A 1 639 ? 15.14865 15.66655 48.71378 1.000 55.61655 639 GLN A O 1
ATOM 5165 N N . VAL A 1 640 ? 14.91666 14.44191 46.83433 1.000 40.18797 640 VAL A N 1
ATOM 5166 C CA . VAL A 1 640 ? 14.08639 13.43445 47.48862 1.000 41.27837 640 VAL A CA 1
ATOM 5167 C C . VAL A 1 640 ? 14.88965 12.68931 48.54743 1.000 47.47220 640 VAL A C 1
ATOM 5168 O O . VAL A 1 640 ? 14.35981 12.31150 49.60000 1.000 53.45673 640 VAL A O 1
ATOM 5172 N N . ALA A 1 641 ? 16.18083 12.46821 48.28774 1.000 45.13020 641 ALA A N 1
ATOM 5173 C CA . ALA A 1 641 ? 17.03455 11.80872 49.27040 1.000 43.72065 641 ALA A CA 1
ATOM 5174 C C . ALA A 1 641 ? 17.11612 12.61301 50.56324 1.000 53.45121 641 ALA A C 1
ATOM 5175 O O . ALA A 1 641 ? 17.15865 12.03916 51.65870 1.000 51.59275 641 ALA A O 1
ATOM 5177 N N . GLU A 1 642 ? 17.14346 13.94449 50.45635 1.000 52.92998 642 GLU A N 1
ATOM 5178 C CA . GLU A 1 642 ? 17.13160 14.78314 51.65154 1.000 61.17783 642 GLU A CA 1
ATOM 5179 C C . GLU A 1 642 ? 15.87215 14.54981 52.47651 1.000 53.75126 642 GLU A C 1
ATOM 5180 O O . GLU A 1 642 ? 15.93849 14.43191 53.70624 1.000 42.67674 642 GLU A O 1
ATOM 5186 N N . VAL A 1 643 ? 14.71380 14.48187 51.81573 1.000 48.62149 643 VAL A N 1
ATOM 5187 C CA . VAL A 1 643 ? 13.46774 14.20731 52.52495 1.000 47.76613 643 VAL A CA 1
ATOM 5188 C C . VAL A 1 643 ? 13.51387 12.82592 53.16433 1.000 49.47410 643 VAL A C 1
ATOM 5189 O O . VAL A 1 643 ? 13.08295 12.63998 54.30952 1.000 46.34135 643 VAL A O 1
ATOM 5193 N N . TYR A 1 644 ? 14.04559 11.83733 52.44114 1.000 46.56545 644 TYR A N 1
ATOM 5194 C CA . TYR A 1 644 ? 14.14848 10.49396 52.99991 1.000 44.83713 644 TYR A CA 1
ATOM 5195 C C . TYR A 1 644 ? 15.01827 10.48093 54.24991 1.000 44.16501 644 TYR A C 1
ATOM 5196 O O . TYR A 1 644 ? 14.69982 9.79348 55.22765 1.000 49.46307 644 TYR A O 1
ATOM 5205 N N . ARG A 1 645 ? 16.12314 11.23195 54.23642 1.000 45.31930 645 ARG A N 1
ATOM 5206 C CA . ARG A 1 645 ? 17.00608 11.26816 55.39880 1.000 45.26508 645 ARG A CA 1
ATOM 5207 C C . ARG A 1 645 ? 16.29297 11.83194 56.62022 1.000 50.48587 645 ARG A C 1
ATOM 5208 O O . ARG A 1 645 ? 16.47964 11.33659 57.73820 1.000 53.31780 645 ARG A O 1
ATOM 5216 N N . LYS A 1 646 ? 15.47701 12.87282 56.43001 1.000 54.66831 646 LYS A N 1
ATOM 5217 C CA . LYS A 1 6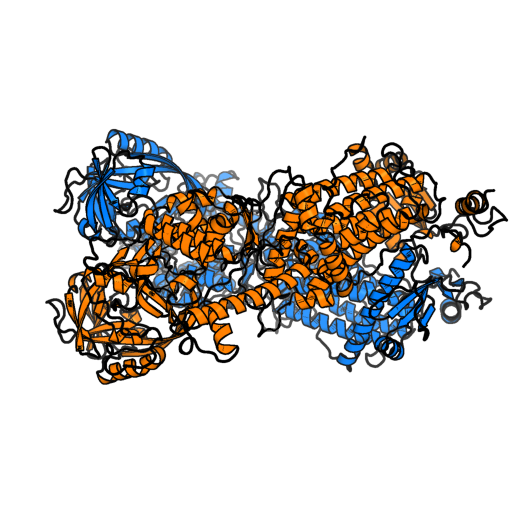46 ? 14.69512 13.40754 57.54142 1.000 49.86829 646 LYS A CA 1
ATOM 5218 C C . LYS A 1 646 ? 13.72838 12.36356 58.08532 1.000 46.99265 646 LYS A C 1
ATOM 5219 O O . LYS A 1 646 ? 13.59067 12.21014 59.30517 1.000 52.19563 646 LYS A O 1
ATOM 5225 N N . ILE A 1 647 ? 13.05067 11.63492 57.19386 1.000 43.66352 647 ILE A N 1
ATOM 5226 C CA . ILE A 1 647 ? 12.12233 10.59731 57.63224 1.000 48.50337 647 ILE A CA 1
ATOM 5227 C C . ILE A 1 647 ? 12.86822 9.47932 58.34994 1.000 49.09000 647 ILE A C 1
ATOM 5228 O O . ILE A 1 647 ? 12.43503 9.00497 59.40800 1.000 48.98059 647 ILE A O 1
ATOM 5233 N N . ARG A 1 648 ? 14.00135 9.04275 57.79337 1.000 42.65479 648 ARG A N 1
ATOM 5234 C CA . ARG A 1 648 ? 14.77102 7.98317 58.43736 1.000 42.87333 648 ARG A CA 1
ATOM 5235 C C . ARG A 1 648 ? 15.29681 8.43264 59.79644 1.000 49.50386 648 ARG A C 1
ATOM 5236 O O . ARG A 1 648 ? 15.31166 7.64830 60.75261 1.000 51.35660 648 ARG A O 1
ATOM 5244 N N . ASN A 1 649 ? 15.73227 9.69330 59.90306 1.000 52.04393 649 ASN A N 1
ATOM 5245 C CA . ASN A 1 649 ? 16.16515 10.21763 61.19642 1.000 52.99728 649 ASN A CA 1
ATOM 5246 C C . ASN A 1 649 ? 15.01789 10.22530 62.19790 1.000 53.41868 649 ASN A C 1
ATOM 5247 O O . ASN A 1 649 ? 15.21861 9.94102 63.38550 1.000 45.95583 649 ASN A O 1
ATOM 5252 N N . THR A 1 650 ? 13.80722 10.55494 61.73840 1.000 51.29598 650 THR A N 1
ATOM 5253 C CA . THR A 1 650 ? 12.64583 10.50166 62.61990 1.000 50.36661 650 THR A CA 1
ATOM 5254 C C . THR A 1 650 ? 12.41198 9.08641 63.13290 1.000 48.05892 650 THR A C 1
ATOM 5255 O O . THR A 1 650 ? 12.15810 8.88586 64.32609 1.000 46.65192 650 THR A O 1
ATOM 5259 N N . PHE A 1 651 ? 12.50599 8.08990 62.24700 1.000 46.28806 651 PHE A N 1
ATOM 5260 C CA . PHE A 1 651 ? 12.37437 6.70128 62.67849 1.000 44.31575 651 PHE A CA 1
ATOM 5261 C C . PHE A 1 651 ? 13.51141 6.29639 63.60693 1.000 43.60568 651 PHE A C 1
ATOM 5262 O O . PHE A 1 651 ? 13.28727 5.59252 64.59800 1.000 48.30790 651 PHE A O 1
ATOM 5270 N N . ARG A 1 652 ? 14.74003 6.72027 63.30138 1.000 40.83335 652 ARG A N 1
ATOM 5271 C CA . ARG A 1 652 ? 15.86971 6.31053 64.12708 1.000 48.03826 652 ARG A CA 1
ATOM 5272 C C . ARG A 1 652 ? 15.76602 6.87176 65.53832 1.000 53.44693 652 ARG A C 1
ATOM 5273 O O . ARG A 1 652 ? 16.19135 6.21531 66.49611 1.000 50.48915 652 ARG A O 1
ATOM 5281 N N . PHE A 1 653 ? 15.21900 8.07970 65.68826 1.000 49.22671 653 PHE A N 1
ATOM 5282 C CA . PHE A 1 653 ? 15.02827 8.63767 67.02301 1.000 54.95181 653 PHE A CA 1
ATOM 5283 C C . PHE A 1 653 ? 14.01811 7.82105 67.81948 1.000 51.74555 653 PHE A C 1
ATOM 5284 O O . PHE A 1 653 ? 14.25223 7.49574 68.98975 1.000 45.66378 653 PHE A O 1
ATOM 5292 N N . LEU A 1 654 ? 12.88771 7.47814 67.19559 1.000 45.74731 654 LEU A N 1
ATOM 5293 C CA . LEU A 1 654 ? 11.85393 6.71910 67.89203 1.000 45.20531 654 LEU A CA 1
ATOM 5294 C C . LEU A 1 654 ? 12.37720 5.36064 68.34069 1.000 49.43337 654 LEU A C 1
ATOM 5295 O O . LEU A 1 654 ? 12.15439 4.94672 69.48430 1.000 58.16793 654 LEU A O 1
ATOM 5300 N N . LEU A 1 655 ? 13.08584 4.65716 67.45564 1.000 42.30769 655 LEU A N 1
ATOM 5301 C CA . LEU A 1 655 ? 13.65172 3.36328 67.82044 1.000 41.94157 655 LEU A CA 1
ATOM 5302 C C . LEU A 1 655 ? 14.69328 3.50673 68.92196 1.000 45.61277 655 LEU A C 1
ATOM 5303 O O . LEU A 1 655 ? 14.73509 2.69901 69.85828 1.000 52.32981 655 LEU A O 1
ATOM 5308 N N . GLY A 1 656 ? 15.54140 4.53175 68.82778 1.000 39.70810 656 GLY A N 1
ATOM 5309 C CA . GLY A 1 656 ? 16.59460 4.69976 69.81395 1.000 46.91930 656 GLY A CA 1
ATOM 5310 C C . GLY A 1 656 ? 16.06277 4.98405 71.20528 1.000 55.17685 656 GLY A C 1
ATOM 5311 O O . GLY A 1 656 ? 16.59023 4.47089 72.19610 1.000 55.51845 656 GLY A O 1
ATOM 5312 N N . ASN A 1 657 ? 15.01150 5.79525 71.30145 1.000 50.36442 657 ASN A N 1
ATOM 5313 C CA . ASN A 1 657 ? 14.45907 6.19884 72.58801 1.000 47.65366 657 ASN A CA 1
ATOM 5314 C C . ASN A 1 657 ? 13.39708 5.24159 73.11214 1.000 49.41598 657 ASN A C 1
ATOM 5315 O O . ASN A 1 657 ? 12.86195 5.47090 74.20256 1.000 37.39490 657 ASN A O 1
ATOM 5320 N N . LEU A 1 658 ? 13.07837 4.18224 72.36853 1.000 44.81030 658 LEU A N 1
ATOM 5321 C CA . LEU A 1 658 ? 12.21103 3.11830 72.85211 1.000 46.89891 658 LEU A CA 1
ATOM 5322 C C . LEU A 1 658 ? 12.99643 1.86744 73.22986 1.000 42.96489 658 LEU A C 1
ATOM 5323 O O . LEU A 1 658 ? 12.42952 0.76922 73.26369 1.000 44.43250 658 LEU A O 1
ATOM 5328 N N . ALA A 1 659 ? 14.29438 2.01573 73.51006 1.000 35.08435 659 ALA A N 1
ATOM 5329 C CA . ALA A 1 659 ? 15.11961 0.86380 73.85869 1.000 44.16204 659 ALA A CA 1
ATOM 5330 C C . ALA A 1 659 ? 14.67935 0.23406 75.17454 1.000 46.31111 659 ALA A C 1
ATOM 5331 O O . ALA A 1 659 ? 14.61708 -0.99511 75.28940 1.000 56.00997 659 ALA A O 1
ATOM 5333 N N . ASP A 1 660 ? 14.37780 1.05450 76.17797 1.000 48.95328 660 ASP A N 1
ATOM 5334 C CA . ASP A 1 660 ? 13.99879 0.56979 77.49799 1.000 52.62656 660 ASP A CA 1
ATOM 5335 C C . ASP A 1 660 ? 12.49161 0.48767 77.69837 1.000 53.06904 660 ASP A C 1
ATOM 5336 O O . ASP A 1 660 ? 12.04596 0.14823 78.79917 1.000 60.35029 660 ASP A O 1
ATOM 5341 N N . PHE A 1 661 ? 11.70042 0.78467 76.67184 1.000 43.79905 661 PHE A N 1
ATOM 5342 C CA . PHE A 1 661 ? 10.25098 0.85226 76.80491 1.000 53.93891 661 PHE A CA 1
ATOM 5343 C C . PHE A 1 661 ? 9.63840 -0.49885 76.45362 1.000 54.21070 661 PHE A C 1
ATOM 5344 O O . PHE A 1 661 ? 9.81199 -0.99557 75.33547 1.000 52.32514 661 PHE A O 1
ATOM 5352 N N . ASN A 1 662 ? 8.93412 -1.09283 77.41230 1.000 51.13634 662 ASN A N 1
ATOM 5353 C CA . ASN A 1 662 ? 8.15867 -2.30339 77.17347 1.000 54.95050 662 ASN A CA 1
ATOM 5354 C C . ASN A 1 662 ? 6.68140 -1.94295 77.21256 1.000 57.93243 662 ASN A C 1
ATOM 5355 O O . ASN A 1 662 ? 6.17933 -1.53772 78.27351 1.000 59.10390 662 ASN A O 1
ATOM 5360 N N . PRO A 1 663 ? 5.95318 -2.04848 76.09745 1.000 60.58251 663 PRO A N 1
ATOM 5361 C CA . PRO A 1 663 ? 4.53647 -1.64356 76.10845 1.000 61.78687 663 PRO A CA 1
ATOM 5362 C C . PRO A 1 663 ? 3.69190 -2.41537 77.10610 1.000 59.03963 663 PRO A C 1
ATOM 5363 O O . PRO A 1 663 ? 2.72297 -1.86250 77.64258 1.000 60.41205 663 PRO A O 1
ATOM 5367 N N . THR A 1 664 ? 4.03577 -3.67690 77.37632 1.000 55.63959 664 THR A N 1
ATOM 5368 C CA . THR A 1 664 ? 3.22840 -4.49230 78.27768 1.000 60.59064 664 THR A CA 1
ATOM 5369 C C . THR A 1 664 ? 3.19763 -3.91883 79.69044 1.000 51.70888 664 THR A C 1
ATOM 5370 O O . THR A 1 664 ? 2.17608 -4.02407 80.37820 1.000 56.22200 664 THR A O 1
ATOM 5374 N N . THR A 1 665 ? 4.28795 -3.29648 80.13562 1.000 59.86467 665 THR A N 1
ATOM 5375 C CA . THR A 1 665 ? 4.38926 -2.80373 81.50429 1.000 58.59204 665 THR A CA 1
ATOM 5376 C C . THR A 1 665 ? 4.53450 -1.29320 81.62573 1.000 55.54793 665 THR A C 1
ATOM 5377 O O . THR A 1 665 ? 4.00967 -0.71806 82.58219 1.000 56.43282 665 THR A O 1
ATOM 5381 N N . ASP A 1 666 ? 5.22352 -0.63642 80.69523 1.000 55.89455 666 ASP A N 1
ATOM 5382 C CA . ASP A 1 666 ? 5.57823 0.76968 80.83660 1.000 53.25495 666 ASP A CA 1
ATOM 5383 C C . ASP A 1 666 ? 4.61166 1.71474 80.13393 1.000 51.05232 666 ASP A C 1
ATOM 5384 O O . ASP A 1 666 ? 4.84248 2.92866 80.13952 1.000 48.46679 666 ASP A O 1
ATOM 5389 N N . ALA A 1 667 ? 3.54124 1.19897 79.53682 1.000 50.50262 667 ALA A N 1
ATOM 5390 C CA . ALA A 1 667 ? 2.61962 2.05148 78.79837 1.000 54.51124 667 ALA A CA 1
ATOM 5391 C C . ALA A 1 667 ? 1.77881 2.89551 79.74840 1.000 54.57681 667 ALA A C 1
ATOM 5392 O O . ALA A 1 667 ? 1.37403 2.43925 80.82134 1.000 70.63565 667 ALA A O 1
ATOM 5394 N N . VAL A 1 668 ? 1.51281 4.13432 79.34253 1.000 48.92822 668 VAL A N 1
ATOM 5395 C CA . VAL A 1 668 ? 0.68251 5.06486 80.09822 1.000 44.97144 668 VAL A CA 1
ATOM 5396 C C . VAL A 1 668 ? -0.61757 5.26120 79.33312 1.000 46.56898 668 VAL A C 1
ATOM 5397 O O . VAL A 1 668 ? -0.59914 5.53796 78.12776 1.000 50.95887 668 VAL A O 1
ATOM 5401 N N . ALA A 1 669 ? -1.74139 5.10727 80.02701 1.000 47.89115 669 ALA A N 1
ATOM 5402 C CA . ALA A 1 669 ? -3.03747 5.26746 79.39038 1.000 55.69327 669 ALA A CA 1
ATOM 5403 C C . ALA A 1 669 ? -3.25019 6.71968 78.97172 1.000 63.94590 669 ALA A C 1
ATOM 5404 O O . ALA A 1 669 ? -2.62821 7.64708 79.49839 1.000 63.51154 669 ALA A O 1
ATOM 5406 N N . VAL A 1 670 ? -4.14647 6.90655 77.99963 1.000 63.00204 670 VAL A N 1
ATOM 5407 C CA . VAL A 1 670 ? -4.36991 8.23212 77.42905 1.000 58.32393 670 VAL A CA 1
ATOM 5408 C C . VAL A 1 670 ? -4.94094 9.19330 78.46269 1.000 63.20377 670 VAL A C 1
ATOM 5409 O O . VAL A 1 670 ? -4.65860 10.39693 78.42113 1.000 68.90924 670 VAL A O 1
ATOM 5413 N N . GLU A 1 671 ? -5.75647 8.69263 79.39453 1.000 66.68177 671 GLU A N 1
ATOM 5414 C CA . GLU A 1 671 ? -6.30626 9.55657 80.43618 1.000 63.72871 671 GLU A CA 1
ATOM 5415 C C . GLU A 1 671 ? -5.20826 10.08512 81.35164 1.000 68.53996 671 GLU A C 1
ATOM 5416 O O . GLU A 1 671 ? -5.25084 11.24584 81.77709 1.000 63.70820 671 GLU A O 1
ATOM 5422 N N . ASP A 1 672 ? -4.22051 9.24861 81.66747 1.000 66.05766 672 ASP A N 1
ATOM 5423 C CA . ASP A 1 672 ? -3.09252 9.65559 82.49492 1.000 68.05875 672 ASP A CA 1
ATOM 5424 C C . ASP A 1 672 ? -1.98778 10.33265 81.69377 1.000 64.38548 672 ASP A C 1
ATOM 5425 O O . ASP A 1 672 ? -0.97487 10.73349 82.27797 1.000 61.72169 672 ASP A O 1
ATOM 5430 N N . LEU A 1 673 ? -2.15197 10.45608 80.38041 1.000 56.23466 673 LEU A N 1
ATOM 5431 C CA . LEU A 1 673 ? -1.19034 11.17406 79.56001 1.000 59.29644 673 LEU A CA 1
ATOM 5432 C C . LEU A 1 673 ? -1.30572 12.67805 79.78872 1.000 61.09689 673 LEU A C 1
ATOM 5433 O O . LEU A 1 673 ? -2.35743 13.19306 80.17751 1.000 59.86407 673 LEU A O 1
ATOM 5438 N N . ARG A 1 674 ? -0.20622 13.38448 79.54415 1.000 54.32116 674 ARG A N 1
ATOM 5439 C CA . ARG A 1 674 ? -0.22932 14.83532 79.61632 1.000 45.67216 674 ARG A CA 1
ATOM 5440 C C . ARG A 1 674 ? -1.00295 15.41038 78.43363 1.000 59.93028 674 ARG A C 1
ATOM 5441 O O . ARG A 1 674 ? -1.24470 14.73650 77.42807 1.000 70.34190 674 ARG A O 1
ATOM 5449 N N . GLU A 1 675 ? -1.40095 16.67838 78.56773 1.000 46.55851 675 GLU A N 1
ATOM 5450 C CA . GLU A 1 675 ? -2.17725 17.31829 77.50967 1.000 56.35638 675 GLU A CA 1
ATOM 5451 C C . GLU A 1 675 ? -1.37782 17.42699 76.21723 1.000 61.08714 675 GLU A C 1
ATOM 5452 O O . GLU A 1 675 ? -1.89893 17.14363 75.13177 1.000 63.40445 675 GLU A O 1
ATOM 5458 N N . VAL A 1 676 ? -0.11047 17.83581 76.31145 1.000 60.91829 676 VAL A N 1
ATOM 5459 C CA . VAL A 1 676 ? 0.71266 17.97587 75.11345 1.000 58.57511 676 VAL A CA 1
ATOM 5460 C C . VAL A 1 676 ? 0.94531 16.61777 74.46024 1.000 53.50149 676 VAL A C 1
ATOM 5461 O O . VAL A 1 676 ? 1.00451 16.51055 73.22966 1.000 56.32108 676 VAL A O 1
ATOM 5465 N N . ASP A 1 677 ? 1.07083 15.56148 75.26824 1.000 54.25266 677 ASP A N 1
ATOM 5466 C CA . ASP A 1 677 ? 1.21770 14.21386 74.72605 1.000 58.37636 677 ASP A CA 1
ATOM 5467 C C . ASP A 1 677 ? -0.03723 13.78032 73.97591 1.000 53.42519 677 ASP A C 1
ATOM 5468 O O . ASP A 1 677 ? 0.04451 13.25646 72.85835 1.000 53.21878 677 ASP A O 1
ATOM 5473 N N . ARG A 1 678 ? -1.21172 13.99080 74.57680 1.000 58.51081 678 ARG A N 1
ATOM 5474 C CA . ARG A 1 678 ? -2.45798 13.66540 73.89026 1.000 58.12328 678 ARG A CA 1
ATOM 5475 C C . ARG A 1 678 ? -2.66819 14.55111 72.67327 1.000 57.05413 678 ARG A C 1
ATOM 5476 O O . ARG A 1 678 ? -3.28682 14.12046 71.69341 1.000 55.67703 678 ARG A O 1
ATOM 5484 N N . TYR A 1 679 ? -2.16875 15.78827 72.72358 1.000 57.29035 679 TYR A N 1
ATOM 5485 C CA . TYR A 1 679 ? -2.24430 16.67310 71.56694 1.000 49.81848 679 TYR A CA 1
ATOM 5486 C C . TYR A 1 679 ? -1.46698 16.09997 70.39057 1.000 55.66959 679 TYR A C 1
ATOM 5487 O O . TYR A 1 679 ? -1.90685 16.19849 69.23859 1.000 52.44426 679 TYR A O 1
ATOM 5496 N N . MET A 1 680 ? -0.30626 15.49648 70.66191 1.000 53.85881 680 MET A N 1
ATOM 5497 C CA . MET A 1 680 ? 0.44202 14.82327 69.60541 1.000 56.08551 680 MET A CA 1
ATOM 5498 C C . MET A 1 680 ? -0.33108 13.63157 69.05622 1.000 57.18223 680 MET A C 1
ATOM 5499 O O . MET A 1 680 ? -0.32276 13.38186 67.84447 1.000 57.09336 680 MET A O 1
ATOM 5504 N N . LEU A 1 681 ? -1.00267 12.88118 69.93377 1.000 45.34566 681 LEU A N 1
ATOM 5505 C CA . LEU A 1 681 ? -1.81481 11.76023 69.47535 1.000 43.27381 681 LEU A CA 1
ATOM 5506 C C . LEU A 1 681 ? -2.97281 12.23075 68.60798 1.000 44.27554 681 LEU A C 1
ATOM 5507 O O . LEU A 1 681 ? -3.35739 11.53842 67.65817 1.000 54.10943 681 LEU A O 1
ATOM 5512 N N . VAL A 1 682 ? -3.54380 13.39684 68.91817 1.000 39.05882 682 VAL A N 1
ATOM 5513 C CA . VAL A 1 682 ? -4.58447 13.96138 68.06221 1.000 49.05318 682 VAL A CA 1
ATOM 5514 C C . VAL A 1 682 ? -4.02254 14.26223 66.67850 1.000 52.21472 682 VAL A C 1
ATOM 5515 O O . VAL A 1 682 ? -4.63640 13.93448 65.65485 1.000 47.57729 682 VAL A O 1
ATOM 5519 N N . LYS A 1 683 ? -2.83660 14.87461 66.62429 1.000 48.45303 683 LYS A N 1
ATOM 5520 C CA . LYS A 1 683 ? -2.20221 15.13506 65.33697 1.000 44.54473 683 LYS A CA 1
ATOM 5521 C C . LYS A 1 683 ? -1.82808 13.83969 64.62718 1.000 54.81897 683 LYS A C 1
ATOM 5522 O O . LYS A 1 683 ? -1.88283 13.77567 63.39338 1.000 52.64092 683 LYS A O 1
ATOM 5528 N N . LEU A 1 684 ? -1.44144 12.80470 65.38132 1.000 51.88059 684 LEU A N 1
ATOM 5529 C CA . LEU A 1 684 ? -1.18409 11.50332 64.77108 1.000 48.88553 684 LEU A CA 1
ATOM 5530 C C . LEU A 1 684 ? -2.44979 10.92403 64.15183 1.000 50.12270 684 LEU A C 1
ATOM 5531 O O . LEU A 1 684 ? -2.40879 10.36201 63.05148 1.000 54.73177 684 LEU A O 1
ATOM 5536 N N . ASN A 1 685 ? -3.58388 11.04390 64.84636 1.000 50.65052 685 ASN A N 1
ATOM 5537 C CA . ASN A 1 685 ? -4.83754 10.53722 64.29778 1.000 48.88583 685 ASN A CA 1
ATOM 5538 C C . ASN A 1 685 ? -5.23207 11.29641 63.03817 1.000 50.17450 685 ASN A C 1
ATOM 5539 O O . ASN A 1 685 ? -5.76759 10.70598 62.09246 1.000 54.23477 685 ASN A O 1
ATOM 5544 N N . LYS A 1 686 ? -4.97660 12.60814 63.00653 1.000 45.66118 686 LYS A N 1
ATOM 5545 C CA . LYS A 1 686 ? -5.22053 13.37621 61.78929 1.000 44.21077 686 LYS A CA 1
ATOM 5546 C C . LYS A 1 686 ? -4.35793 12.86478 60.64405 1.000 46.56156 686 LYS A C 1
ATOM 5547 O O . LYS A 1 686 ? -4.81704 12.77929 59.49837 1.000 51.92227 686 LYS A O 1
ATOM 5553 N N . LEU A 1 687 ? -3.10100 12.52160 60.93791 1.000 50.07744 687 LEU A N 1
ATOM 5554 C CA . LEU A 1 687 ? -2.22795 11.94754 59.92068 1.000 45.96772 687 LEU A CA 1
ATOM 5555 C C . LEU A 1 687 ? -2.77938 10.62447 59.40593 1.000 49.09214 687 LEU A C 1
ATOM 5556 O O . LEU A 1 687 ? -2.77528 10.37323 58.19553 1.000 52.45305 687 LEU A O 1
ATOM 5561 N N . ILE A 1 688 ? -3.27171 9.77115 60.30820 1.000 46.99374 688 ILE A N 1
ATOM 5562 C CA . ILE A 1 688 ? -3.85959 8.50241 59.88462 1.000 49.00902 688 ILE A CA 1
ATOM 5563 C C . ILE A 1 688 ? -5.02310 8.75273 58.93652 1.000 49.25253 688 ILE A C 1
ATOM 5564 O O . ILE A 1 688 ? -5.14797 8.10020 57.89262 1.000 46.57605 688 ILE A O 1
ATOM 5569 N N . ASP A 1 689 ? -5.88716 9.71022 59.27947 1.000 46.74034 689 ASP A N 1
ATOM 5570 C CA . ASP A 1 689 ? -7.08449 9.94373 58.48134 1.000 50.56218 689 ASP A CA 1
ATOM 5571 C C . ASP A 1 689 ? -6.72920 10.46448 57.09503 1.000 51.41336 689 ASP A C 1
ATOM 5572 O O . ASP A 1 689 ? -7.23720 9.96142 56.08667 1.000 49.17778 689 ASP A O 1
ATOM 5577 N N . LYS A 1 690 ? -5.85340 11.47159 57.02231 1.000 45.04766 690 LYS A N 1
ATOM 5578 C CA . LYS A 1 690 ? -5.48450 12.02321 55.72193 1.000 46.24452 690 LYS A CA 1
ATOM 5579 C C . LYS A 1 690 ? -4.71693 11.00755 54.88158 1.000 52.78757 690 LYS A C 1
ATOM 5580 O O . LYS A 1 690 ? -4.97490 10.87081 53.67963 1.000 48.95369 690 LYS A O 1
ATOM 5586 N N . VAL A 1 691 ? -3.77695 10.28224 55.49351 1.000 43.40328 691 VAL A N 1
ATOM 5587 C CA . VAL A 1 691 ? -2.93472 9.36490 54.73011 1.000 43.41153 691 VAL A CA 1
ATOM 5588 C C . VAL A 1 691 ? -3.77000 8.23332 54.13782 1.000 50.77571 691 VAL A C 1
ATOM 5589 O O . VAL A 1 691 ? -3.64437 7.90364 52.95245 1.000 48.20807 691 VAL A O 1
ATOM 5593 N N . LYS A 1 692 ? -4.64235 7.62638 54.94619 1.000 48.11037 692 LYS A N 1
ATOM 5594 C CA . LYS A 1 692 ? -5.49001 6.55974 54.42195 1.000 44.73438 692 LYS A CA 1
ATOM 5595 C C . LYS A 1 692 ? -6.48108 7.09710 53.39811 1.000 43.97165 692 LYS A C 1
ATOM 5596 O O . LYS A 1 692 ? -6.74176 6.44645 52.37959 1.000 50.77545 692 LYS A O 1
ATOM 5602 N N . LYS A 1 693 ? -7.04035 8.28430 53.64605 1.000 47.82642 693 LYS A N 1
ATOM 5603 C CA . LYS A 1 693 ? -7.95600 8.87933 52.67782 1.000 57.62611 693 LYS A CA 1
ATOM 5604 C C . LYS A 1 693 ? -7.23601 9.29260 51.40063 1.000 50.44815 693 LYS A C 1
ATOM 5605 O O . LYS A 1 693 ? -7.85017 9.32060 50.32800 1.000 53.11271 693 LYS A O 1
ATOM 5611 N N . SER A 1 694 ? -5.94647 9.62391 51.49146 1.000 48.31279 694 SER A N 1
ATOM 5612 C CA . SER A 1 694 ? -5.18210 9.94269 50.29120 1.000 51.96586 694 SER A CA 1
ATOM 5613 C C . SER A 1 694 ? -4.78903 8.69082 49.51339 1.000 45.03937 694 SER A C 1
ATOM 5614 O O . SER A 1 694 ? -4.69837 8.73983 48.28184 1.000 47.97906 694 SER A O 1
ATOM 5617 N N . TYR A 1 695 ? -4.54137 7.57333 50.20440 1.000 43.42451 695 TYR A N 1
ATOM 5618 C CA . TYR A 1 695 ? -4.36257 6.29965 49.51107 1.000 42.48826 695 TYR A CA 1
ATOM 5619 C C . TYR A 1 695 ? -5.63596 5.89208 48.78012 1.000 45.41159 695 TYR A C 1
ATOM 5620 O O . TYR A 1 695 ? -5.58138 5.37590 47.65783 1.000 40.08376 695 TYR A O 1
ATOM 5629 N N . ASP A 1 696 ? -6.79376 6.09812 49.41281 1.000 48.73140 696 ASP A N 1
ATOM 5630 C CA . ASP A 1 696 ? -8.05905 5.72356 48.79057 1.000 56.93414 696 ASP A CA 1
ATOM 5631 C C . ASP A 1 696 ? -8.35563 6.56650 47.55813 1.000 46.49166 696 ASP A C 1
ATOM 5632 O O . ASP A 1 696 ? -8.98508 6.07673 46.61345 1.000 45.56261 696 ASP A O 1
ATOM 5637 N N . SER A 1 697 ? -7.91779 7.82346 47.54865 1.000 43.77845 697 SER A N 1
ATOM 5638 C CA . SER A 1 697 ? -8.15464 8.73092 46.43446 1.000 48.19804 697 SER A CA 1
ATOM 5639 C C . SER A 1 697 ? -7.04574 8.69124 45.39263 1.000 47.00856 697 SER A C 1
ATOM 5640 O O . SER A 1 697 ? -7.10571 9.45053 44.41933 1.000 38.96159 697 SER A O 1
ATOM 5643 N N . TYR A 1 698 ? -6.04169 7.83095 45.57976 1.000 43.80378 698 TYR A N 1
ATOM 5644 C CA . TYR A 1 698 ? -4.88358 7.73711 44.69076 1.000 42.45686 698 TYR A CA 1
ATOM 5645 C C . TYR A 1 698 ? -4.08669 9.04146 44.65448 1.000 41.37202 698 TYR A C 1
ATOM 5646 O O . TYR A 1 698 ? -3.42464 9.34817 43.66239 1.000 39.69240 698 TYR A O 1
ATOM 5655 N N . GLU A 1 699 ? -4.13684 9.82500 45.73204 1.000 42.96531 699 GLU A N 1
ATOM 5656 C CA . GLU A 1 699 ? -3.41679 11.09733 45.80699 1.000 45.85694 699 GLU A CA 1
ATOM 5657 C C . GLU A 1 699 ? -2.18945 10.90942 46.69531 1.000 48.89488 699 GLU A C 1
ATOM 5658 O O . GLU A 1 699 ? -2.19502 11.20616 47.88948 1.000 52.71022 699 GLU A O 1
ATOM 5664 N N . PHE A 1 700 ? -1.11044 10.41693 46.08159 1.000 45.41735 700 PHE A N 1
ATOM 5665 C CA . PHE A 1 700 ? 0.08329 10.05278 46.83734 1.000 50.10908 700 PHE A CA 1
ATOM 5666 C C . PHE A 1 700 ? 0.91086 11.26280 47.25502 1.000 50.88376 700 PHE A C 1
ATOM 5667 O O . PHE A 1 700 ? 1.58168 11.21164 48.29131 1.000 46.80680 700 PHE A O 1
ATOM 5675 N N . SER A 1 701 ? 0.89044 12.34730 46.47363 1.000 56.84623 701 SER A N 1
ATOM 5676 C CA . SER A 1 701 ? 1.64921 13.53542 46.85695 1.000 44.45834 701 SER A CA 1
ATOM 5677 C C . SER A 1 701 ? 1.12771 14.13755 48.15531 1.000 46.12798 701 SER A C 1
ATOM 5678 O O . SER A 1 701 ? 1.89296 14.75523 48.90553 1.000 49.67191 701 SER A O 1
ATOM 5681 N N . SER A 1 702 ? -0.16423 13.96550 48.44082 1.000 43.54814 702 SER A N 1
ATOM 5682 C CA . SER A 1 702 ? -0.68575 14.36417 49.74232 1.000 41.04283 702 SER A CA 1
ATOM 5683 C C . SER A 1 702 ? -0.00204 13.59015 50.86196 1.000 48.27431 702 SER A C 1
ATOM 5684 O O . SER A 1 702 ? 0.40598 14.17538 51.87210 1.000 59.89634 702 SER A O 1
ATOM 5687 N N . ILE A 1 703 ? 0.14643 12.27306 50.69207 1.000 45.17993 703 ILE A N 1
ATOM 5688 C CA . ILE A 1 703 ? 0.83367 11.46066 51.69403 1.000 47.63979 703 ILE A CA 1
ATOM 5689 C C . ILE A 1 703 ? 2.28675 11.89314 51.81924 1.000 46.66813 703 ILE A C 1
ATOM 5690 O O . ILE A 1 703 ? 2.85527 11.90989 52.91879 1.000 50.52477 703 ILE A O 1
ATOM 5695 N N . TYR A 1 704 ? 2.91193 12.23837 50.69221 1.000 42.32545 704 TYR A N 1
ATOM 5696 C CA . TYR A 1 704 ? 4.31044 12.65256 50.70639 1.000 48.01489 704 TYR A CA 1
ATOM 5697 C C . TYR A 1 704 ? 4.50772 13.89392 51.56517 1.000 43.80457 704 TYR A C 1
ATOM 5698 O O . TYR A 1 704 ? 5.38478 13.92903 52.43676 1.000 37.86608 704 TYR A O 1
ATOM 5707 N N . HIS A 1 705 ? 3.68887 14.92170 51.34164 1.000 41.11996 705 HIS A N 1
ATOM 5708 C CA . HIS A 1 705 ? 3.85289 16.15873 52.09543 1.000 51.09479 705 HIS A CA 1
ATOM 5709 C C . HIS A 1 705 ? 3.36732 16.00949 53.53116 1.000 44.44932 705 HIS A C 1
ATOM 5710 O O . HIS A 1 705 ? 3.98075 16.55609 54.45448 1.000 46.12214 705 HIS A O 1
ATOM 5717 N N . ALA A 1 706 ? 2.27584 15.26904 53.74108 1.000 43.38954 706 ALA A N 1
ATOM 5718 C CA . ALA A 1 706 ? 1.75417 15.09349 55.09305 1.000 42.33965 706 ALA A CA 1
ATOM 5719 C C . ALA A 1 706 ? 2.76964 14.39797 55.98982 1.000 44.11566 706 ALA A C 1
ATOM 5720 O O . ALA A 1 706 ? 2.98518 14.81265 57.13489 1.000 52.90949 706 ALA A O 1
ATOM 5722 N N . VAL A 1 707 ? 3.41215 13.34512 55.48164 1.000 43.92667 707 VAL A N 1
ATOM 5723 C CA . VAL A 1 707 ? 4.42217 12.63795 56.26238 1.000 42.98034 707 VAL A CA 1
ATOM 5724 C C . VAL A 1 707 ? 5.63935 13.52430 56.49839 1.000 42.60685 707 VAL A C 1
ATOM 5725 O O . VAL A 1 707 ? 6.17918 13.57663 57.61076 1.000 42.81328 707 VAL A O 1
ATOM 5729 N N . HIS A 1 708 ? 6.08857 14.23599 55.46152 1.000 52.44444 708 HIS A N 1
ATOM 5730 C CA . HIS A 1 708 ? 7.27233 15.07982 55.59649 1.000 52.27675 708 HIS A CA 1
ATOM 5731 C C . HIS A 1 708 ? 7.06313 16.15397 56.65420 1.000 56.35607 708 HIS A C 1
ATOM 5732 O O . HIS A 1 708 ? 7.91699 16.35995 57.52444 1.000 59.73192 708 HIS A O 1
ATOM 5739 N N . ASN A 1 709 ? 5.92180 16.84441 56.59874 1.000 59.32088 709 ASN A N 1
ATOM 5740 C CA . ASN A 1 709 ? 5.63951 17.88681 57.57945 1.000 55.97025 709 ASN A CA 1
ATOM 5741 C C . ASN A 1 709 ? 5.51136 17.30626 58.98103 1.000 52.79608 709 ASN A C 1
ATOM 5742 O O . ASN A 1 709 ? 5.98665 17.90443 59.95363 1.000 55.03719 709 ASN A O 1
ATOM 5747 N N . PHE A 1 710 ? 4.86845 16.14226 59.10544 1.000 47.51165 710 PHE A N 1
ATOM 5748 C CA . PHE A 1 710 ? 4.68023 15.54450 60.42279 1.000 49.41175 710 PHE A CA 1
ATOM 5749 C C . PHE A 1 710 ? 6.01397 15.18787 61.06408 1.000 53.53646 710 PHE A C 1
ATOM 5750 O O . PHE A 1 710 ? 6.19924 15.37064 62.27270 1.000 60.58709 710 PHE A O 1
ATOM 5758 N N . CYS A 1 711 ? 6.95181 14.66628 60.27521 1.000 53.09912 711 CYS A N 1
ATOM 5759 C CA . CYS A 1 711 ? 8.24887 14.29349 60.82409 1.000 52.07786 711 CYS A CA 1
ATOM 5760 C C . CYS A 1 711 ? 9.13225 15.50385 61.09464 1.000 54.70441 711 CYS A C 1
ATOM 5761 O O . CYS A 1 711 ? 9.91601 15.48689 62.04989 1.000 58.32149 711 CYS A O 1
ATOM 5764 N N . THR A 1 712 ? 9.01917 16.55819 60.28548 1.000 53.65841 712 THR A N 1
ATOM 5765 C CA . THR A 1 712 ? 9.93262 17.69313 60.39522 1.000 64.35359 712 THR A CA 1
ATOM 5766 C C . THR A 1 712 ? 9.44951 18.72918 61.40857 1.000 61.43307 712 THR A C 1
ATOM 5767 O O . THR A 1 712 ? 10.13100 18.99243 62.40439 1.000 64.04896 712 THR A O 1
ATOM 5771 N N . ILE A 1 713 ? 8.27500 19.31331 61.17791 1.000 53.06575 713 ILE A N 1
ATOM 5772 C CA . ILE A 1 713 ? 7.83737 20.42617 62.01346 1.000 54.57969 713 ILE A CA 1
ATOM 5773 C C . ILE A 1 713 ? 7.07731 19.95911 63.25449 1.000 58.86890 713 ILE A C 1
ATOM 5774 O O . ILE A 1 713 ? 7.11105 20.63717 64.28656 1.000 62.79067 713 ILE A O 1
ATOM 5779 N N . ASP A 1 714 ? 6.40236 18.81087 63.18865 1.000 55.79287 714 ASP A N 1
ATOM 5780 C CA . ASP A 1 714 ? 5.59979 18.34664 64.31265 1.000 52.14239 714 ASP A CA 1
ATOM 5781 C C . ASP A 1 714 ? 6.36884 17.43427 65.25500 1.000 59.03976 714 ASP A C 1
ATOM 5782 O O . ASP A 1 714 ? 6.04823 17.37947 66.44786 1.000 61.08849 714 ASP A O 1
ATOM 5787 N N . MET A 1 715 ? 7.37915 16.72304 64.75877 1.000 51.93249 715 MET A N 1
ATOM 5788 C CA . MET A 1 715 ? 8.12021 15.77367 65.57584 1.000 58.09526 715 MET A CA 1
ATOM 5789 C C . MET A 1 715 ? 9.55325 16.22256 65.82592 1.000 60.46086 715 MET A C 1
ATOM 5790 O O . MET A 1 715 ? 9.94580 16.40877 66.97957 1.000 56.67503 715 MET A O 1
ATOM 5795 N N . SER A 1 716 ? 10.34067 16.43007 64.76946 1.000 61.42085 716 SER A N 1
ATOM 5796 C CA . SER A 1 716 ? 11.74652 16.77119 64.95994 1.000 58.47972 716 SER A CA 1
ATOM 5797 C C . SER A 1 716 ? 11.90419 18.16608 65.54598 1.000 56.83268 716 SER A C 1
ATOM 5798 O O . SER A 1 716 ? 12.74881 18.38493 66.42225 1.000 63.21258 716 SER A O 1
ATOM 5801 N N . SER A 1 717 ? 11.09832 19.11892 65.08053 1.000 57.69989 717 SER A N 1
ATOM 5802 C CA . SER A 1 717 ? 11.23741 20.50554 65.50435 1.000 62.56732 717 SER A CA 1
ATOM 5803 C C . SER A 1 717 ? 10.50497 20.81796 66.79930 1.000 66.57323 717 SER A C 1
ATOM 5804 O O . SER A 1 717 ? 10.93619 21.70879 67.54083 1.000 63.70660 717 SER A O 1
ATOM 5807 N N . PHE A 1 718 ? 9.40804 20.12328 67.09689 1.000 63.88835 718 PHE A N 1
ATOM 5808 C CA . PHE A 1 718 ? 8.59516 20.47543 68.25205 1.000 64.20531 718 PHE A CA 1
ATOM 5809 C C . PHE A 1 718 ? 8.61208 19.41135 69.34060 1.000 60.78830 718 PHE A C 1
ATOM 5810 O O . PHE A 1 718 ? 9.09741 19.67228 70.44229 1.000 67.54371 718 PHE A O 1
ATOM 5818 N N . TYR A 1 719 ? 8.14870 18.19741 69.04903 1.000 66.79073 719 TYR A N 1
ATOM 5819 C CA . TYR A 1 719 ? 7.93268 17.23290 70.12182 1.000 57.52607 719 TYR A CA 1
ATOM 5820 C C . TYR A 1 719 ? 9.23661 16.56774 70.54025 1.000 59.87165 719 TYR A C 1
ATOM 5821 O O . TYR A 1 719 ? 9.53091 16.46467 71.73547 1.000 59.94680 719 TYR A O 1
ATOM 5830 N N . LEU A 1 720 ? 10.03313 16.11539 69.56931 1.000 58.14139 720 LEU A N 1
ATOM 5831 C CA . LEU A 1 720 ? 11.33832 15.54801 69.88668 1.000 60.36529 720 LEU A CA 1
ATOM 5832 C C . LEU A 1 720 ? 12.29687 16.59309 70.43458 1.000 57.11116 720 LEU A C 1
ATOM 5833 O O . LEU A 1 720 ? 13.25893 16.23427 71.12222 1.000 52.17834 720 LEU A O 1
ATOM 5838 N N . ASP A 1 721 ? 12.05787 17.87285 70.14300 1.000 61.48787 721 ASP A N 1
ATOM 5839 C CA . ASP A 1 721 ? 12.98127 18.91353 70.57787 1.000 64.76451 721 ASP A CA 1
ATOM 5840 C C . ASP A 1 721 ? 13.01523 19.02195 72.09798 1.000 52.41119 721 ASP A C 1
ATOM 5841 O O . ASP A 1 721 ? 14.09372 19.08920 72.69808 1.000 58.03124 721 ASP A O 1
ATOM 5846 N N . PHE A 1 722 ? 11.84728 19.03941 72.74311 1.000 55.46123 722 PHE A N 1
ATOM 5847 C CA . PHE A 1 722 ? 11.81676 19.06593 74.19941 1.000 57.63631 722 PHE A CA 1
ATOM 5848 C C . PHE A 1 722 ? 11.71281 17.68018 74.82176 1.000 53.34769 722 PHE A C 1
ATOM 5849 O O . PHE A 1 722 ? 11.84919 17.55931 76.04366 1.000 70.31328 722 PHE A O 1
ATOM 5857 N N . ALA A 1 723 ? 11.48200 16.63632 74.02217 1.000 51.14784 723 ALA A N 1
ATOM 5858 C CA . ALA A 1 723 ? 11.48425 15.28248 74.56292 1.000 54.36670 723 ALA A CA 1
ATOM 5859 C C . ALA A 1 723 ? 12.88436 14.81436 74.93077 1.000 62.16576 723 ALA A C 1
ATOM 5860 O O . ALA A 1 723 ? 13.02281 13.93681 75.78923 1.000 62.64205 723 ALA A O 1
ATOM 5862 N N . LYS A 1 724 ? 13.92032 15.38581 74.30959 1.000 54.41431 724 LYS A N 1
ATOM 5863 C CA . LYS A 1 724 ? 15.28668 14.97467 74.61345 1.000 55.76172 724 LYS A CA 1
ATOM 5864 C C . LYS A 1 724 ? 15.62597 15.21770 76.07757 1.000 57.64660 724 LYS A C 1
ATOM 5865 O O . LYS A 1 724 ? 16.28745 14.38879 76.71284 1.000 57.66150 724 LYS A O 1
ATOM 5871 N N . ASP A 1 725 ? 15.18483 16.35035 76.63021 1.000 62.36532 725 ASP A N 1
ATOM 5872 C CA . ASP A 1 725 ? 15.49613 16.65941 78.02237 1.000 66.66579 725 ASP A CA 1
ATOM 5873 C C . ASP A 1 725 ? 14.91661 15.61209 78.96600 1.000 67.75436 725 ASP A C 1
ATOM 5874 O O . ASP A 1 725 ? 15.59258 15.16808 79.90045 1.000 76.15419 725 ASP A O 1
ATOM 5879 N N . VAL A 1 726 ? 13.66458 15.20907 78.74691 1.000 55.77158 726 VAL A N 1
ATOM 5880 C CA . VAL A 1 726 ? 13.06915 14.18692 79.60152 1.000 54.62795 726 VAL A CA 1
ATOM 5881 C C . VAL A 1 726 ? 13.68232 12.82019 79.31713 1.000 58.12841 726 VAL A C 1
ATOM 5882 O O . VAL A 1 726 ? 14.02874 12.07545 80.24157 1.000 57.09052 726 VAL A O 1
ATOM 5886 N N . LEU A 1 727 ? 13.82848 12.47012 78.03584 1.000 62.19186 727 LEU A N 1
ATOM 5887 C CA . LEU A 1 727 ? 14.27328 11.12662 77.67258 1.000 55.42176 727 LEU A CA 1
ATOM 5888 C C . LEU A 1 727 ? 15.72036 10.87544 78.07916 1.000 56.30920 727 LEU A C 1
ATOM 5889 O O . LEU A 1 727 ? 16.06312 9.76989 78.51440 1.000 53.60167 727 LEU A O 1
ATOM 5894 N N . TYR A 1 728 ? 16.59001 11.87438 77.92665 1.000 62.39781 728 TYR A N 1
ATOM 5895 C CA . TYR A 1 728 ? 18.00935 11.64021 78.17075 1.000 57.36177 728 TYR A CA 1
ATOM 5896 C C . TYR A 1 728 ? 18.38752 11.78921 79.63776 1.000 57.90895 728 TYR A C 1
ATOM 5897 O O . TYR A 1 728 ? 19.34495 11.15344 80.08938 1.000 60.75275 728 TYR A O 1
ATOM 5906 N N . ILE A 1 729 ? 17.66043 12.60832 80.38942 1.000 58.80795 729 ILE A N 1
ATOM 5907 C CA . ILE A 1 729 ? 18.10345 13.09769 81.68954 1.000 62.29255 729 ILE A CA 1
ATOM 5908 C C . ILE A 1 729 ? 17.27151 12.51642 82.82817 1.000 60.73041 729 ILE A C 1
ATOM 5909 O O . ILE A 1 729 ? 17.81748 12.05910 83.83303 1.000 65.09012 729 ILE A O 1
ATOM 5914 N N . GLU A 1 730 ? 15.94738 12.52847 82.68972 1.000 62.87809 730 GLU A N 1
ATOM 5915 C CA . GLU A 1 730 ? 15.08090 12.03928 83.75217 1.000 56.16198 730 GLU A CA 1
ATOM 5916 C C . GLU A 1 730 ? 15.24885 10.53046 83.93146 1.000 55.73883 730 GLU A C 1
ATOM 5917 O O . GLU A 1 730 ? 15.84502 9.83553 83.10272 1.000 57.03924 730 GLU A O 1
ATOM 5923 N N . ALA A 1 731 ? 14.71491 10.02677 85.04137 1.000 55.32828 731 ALA A N 1
ATOM 5924 C CA . ALA A 1 731 ? 14.83812 8.61321 85.36155 1.000 55.05017 731 ALA A CA 1
ATOM 5925 C C . ALA A 1 731 ? 14.06648 7.76201 84.35511 1.000 54.52766 731 ALA A C 1
ATOM 5926 O O . ALA A 1 731 ? 13.16104 8.23587 83.66179 1.000 61.06943 731 ALA A O 1
ATOM 5928 N N . GLU A 1 732 ? 14.44708 6.48333 84.27544 1.000 39.33753 732 GLU A N 1
ATOM 5929 C CA . GLU A 1 732 ? 13.85321 5.59933 83.27685 1.000 52.63587 732 GLU A CA 1
ATOM 5930 C C . GLU A 1 732 ? 12.35468 5.43520 83.49549 1.000 54.00174 732 GLU A C 1
ATOM 5931 O O . GLU A 1 732 ? 11.57031 5.50558 82.54193 1.000 51.50815 732 GLU A O 1
ATOM 5937 N N . ASN A 1 733 ? 11.93529 5.22817 84.74050 1.000 52.73571 733 ASN A N 1
ATOM 5938 C CA . ASN A 1 733 ? 10.52717 5.03079 85.05397 1.000 56.26293 733 ASN A CA 1
ATOM 5939 C C . ASN A 1 733 ? 9.80959 6.33026 85.38573 1.000 59.63350 733 ASN A C 1
ATOM 5940 O O . ASN A 1 733 ? 8.67185 6.28787 85.86578 1.000 63.01865 733 ASN A O 1
ATOM 5945 N N . ASN A 1 734 ? 10.44924 7.47513 85.15196 1.000 57.60172 734 ASN A N 1
ATOM 5946 C CA . ASN A 1 734 ? 9.77907 8.75694 85.31962 1.000 51.85597 734 ASN A CA 1
ATOM 5947 C C . ASN A 1 734 ? 8.52856 8.79843 84.45020 1.000 54.68332 734 ASN A C 1
ATOM 5948 O O . ASN A 1 734 ? 8.57016 8.45141 83.26621 1.000 66.05269 734 ASN A O 1
ATOM 5953 N N . VAL A 1 735 ? 7.40717 9.20786 85.04847 1.000 59.02144 735 VAL A N 1
ATOM 5954 C CA . VAL A 1 735 ? 6.12619 9.11989 84.35216 1.000 59.40275 735 VAL A CA 1
ATOM 5955 C C . VAL A 1 735 ? 6.09087 10.04437 83.14097 1.000 54.35362 735 VAL A C 1
ATOM 5956 O O . VAL A 1 735 ? 5.47581 9.71250 82.12018 1.000 57.90740 735 VAL A O 1
ATOM 5960 N N . GLU A 1 736 ? 6.73333 11.21153 83.22415 1.000 54.02215 736 GLU A N 1
ATOM 5961 C CA . GLU A 1 736 ? 6.82364 12.07727 82.05297 1.000 56.71608 736 GLU A CA 1
ATOM 5962 C C . GLU A 1 736 ? 7.59768 11.39630 80.93370 1.000 56.55075 736 GLU A C 1
ATOM 5963 O O . GLU A 1 736 ? 7.22047 11.49081 79.75998 1.000 60.90695 736 GLU A O 1
ATOM 5969 N N . ARG A 1 737 ? 8.68715 10.70628 81.27763 1.000 52.61445 737 ARG A N 1
ATOM 5970 C CA . ARG A 1 737 ? 9.46013 9.99849 80.26303 1.000 56.30638 737 ARG A CA 1
ATOM 5971 C C . ARG A 1 737 ? 8.67398 8.82959 79.68039 1.000 51.57396 737 ARG A C 1
ATOM 5972 O O . ARG A 1 737 ? 8.70889 8.59594 78.46664 1.000 54.15266 737 ARG A O 1
ATOM 5980 N N . ARG A 1 738 ? 7.96214 8.08184 80.52775 1.000 53.09697 738 ARG A N 1
ATOM 5981 C CA . ARG A 1 738 ? 7.12519 6.99536 80.02647 1.000 54.76364 738 ARG A CA 1
ATOM 5982 C C . ARG A 1 738 ? 5.98991 7.52843 79.16209 1.000 50.01219 738 ARG A C 1
ATOM 5983 O O . ARG A 1 738 ? 5.62093 6.90544 78.15989 1.000 51.30220 738 ARG A O 1
ATOM 5991 N N . SER A 1 739 ? 5.41807 8.67492 79.53999 1.000 51.91805 739 SER A N 1
ATOM 5992 C CA . SER A 1 739 ? 4.34409 9.26233 78.74615 1.000 53.10470 739 SER A CA 1
ATOM 5993 C C . SER A 1 739 ? 4.82837 9.61949 77.34771 1.000 49.79913 739 SER A C 1
ATOM 5994 O O . SER A 1 739 ? 4.12054 9.39065 76.35989 1.000 56.23033 739 SER A O 1
ATOM 5997 N N . ILE A 1 740 ? 6.03309 10.18240 77.24366 1.000 50.28402 740 ILE A N 1
ATOM 5998 C CA . ILE A 1 740 ? 6.60030 10.47308 75.93134 1.000 57.39668 740 ILE A CA 1
ATOM 5999 C C . ILE A 1 740 ? 6.85453 9.18135 75.16303 1.000 51.53867 740 ILE A C 1
ATOM 6000 O O . ILE A 1 740 ? 6.54147 9.08091 73.97106 1.000 46.97411 740 ILE A O 1
ATOM 6005 N N . GLN A 1 741 ? 7.40593 8.16752 75.83647 1.000 45.43353 741 GLN A N 1
ATOM 6006 C CA . GLN A 1 741 ? 7.68624 6.89722 75.17380 1.000 48.03340 741 GLN A CA 1
ATOM 6007 C C . GLN A 1 741 ? 6.40687 6.22954 74.67913 1.000 46.90269 741 GLN A C 1
ATOM 6008 O O . GLN A 1 741 ? 6.40586 5.56940 73.63290 1.000 45.59515 741 GLN A O 1
ATOM 6014 N N . THR A 1 742 ? 5.31196 6.37275 75.42756 1.000 42.33785 742 THR A N 1
ATOM 6015 C CA . THR A 1 742 ? 4.03221 5.84688 74.96674 1.000 42.63641 742 THR A CA 1
ATOM 6016 C C . THR A 1 742 ? 3.61277 6.50257 73.65801 1.000 41.49046 742 THR A C 1
ATOM 6017 O O . THR A 1 742 ? 3.17747 5.82012 72.72314 1.000 42.73286 742 THR A O 1
ATOM 6021 N N . VAL A 1 743 ? 3.74709 7.82776 73.57235 1.000 37.66534 743 VAL A N 1
ATOM 6022 C CA . VAL A 1 743 ? 3.40200 8.54227 72.34793 1.000 43.97211 743 VAL A CA 1
ATOM 6023 C C . VAL A 1 743 ? 4.34238 8.15016 71.21453 1.000 44.65730 743 VAL A C 1
ATOM 6024 O O . VAL A 1 743 ? 3.91687 7.98798 70.06386 1.000 37.27813 743 VAL A O 1
ATOM 6028 N N . LEU A 1 744 ? 5.63542 8.00513 71.51493 1.000 43.50526 744 LEU A N 1
ATOM 6029 C CA . LEU A 1 744 ? 6.59121 7.61285 70.48458 1.000 40.03187 744 LEU A CA 1
ATOM 6030 C C . LEU A 1 744 ? 6.32071 6.19914 69.98364 1.000 42.15771 744 LEU A C 1
ATOM 6031 O O . LEU A 1 744 ? 6.40196 5.93896 68.77765 1.000 41.28146 744 LEU A O 1
ATOM 6036 N N . TYR A 1 745 ? 6.00225 5.27032 70.89111 1.000 47.01524 745 TYR A N 1
ATOM 6037 C CA . TYR A 1 745 ? 5.69699 3.90689 70.46506 1.000 44.28985 745 TYR A CA 1
ATOM 6038 C C . TYR A 1 745 ? 4.43205 3.86480 69.61941 1.000 46.04548 745 TYR A C 1
ATOM 6039 O O . TYR A 1 745 ? 4.37319 3.14637 68.61440 1.000 43.10794 745 TYR A O 1
ATOM 6048 N N . GLU A 1 746 ? 3.40841 4.62419 70.01564 1.000 44.20467 746 GLU A N 1
ATOM 6049 C CA . GLU A 1 746 ? 2.19672 4.71271 69.20972 1.000 42.83626 746 GLU A CA 1
ATOM 6050 C C . GLU A 1 746 ? 2.49600 5.29829 67.83622 1.000 38.30845 746 GLU A C 1
ATOM 6051 O O . GLU A 1 746 ? 2.00520 4.79799 66.81720 1.000 41.74907 746 GLU A O 1
ATOM 6057 N N . THR A 1 747 ? 3.30925 6.35469 67.78887 1.000 35.10575 747 THR A N 1
ATOM 6058 C CA . THR A 1 747 ? 3.64783 6.97182 66.51038 1.000 46.35883 747 THR A CA 1
ATOM 6059 C C . THR A 1 747 ? 4.52861 6.05517 65.66818 1.000 41.95736 747 THR A C 1
ATOM 6060 O O . THR A 1 747 ? 4.38968 6.00822 64.44123 1.000 39.61295 747 THR A O 1
ATOM 6064 N N . LEU A 1 748 ? 5.43911 5.31808 66.30823 1.000 46.35077 748 LEU A N 1
ATOM 6065 C CA . LEU A 1 748 ? 6.33649 4.44044 65.56245 1.000 44.72541 748 LEU A CA 1
ATOM 6066 C C . LEU A 1 748 ? 5.56894 3.33747 64.84116 1.000 42.72897 748 LEU A C 1
ATOM 6067 O O . LEU A 1 748 ? 5.87715 3.00903 63.68911 1.000 53.60585 748 LEU A O 1
ATOM 6072 N N . LEU A 1 749 ? 4.57254 2.74732 65.50323 1.000 33.54325 749 LEU A N 1
ATOM 6073 C CA . LEU A 1 749 ? 3.77011 1.71215 64.85905 1.000 37.92874 749 LEU A CA 1
ATOM 6074 C C . LEU A 1 749 ? 2.94635 2.28627 63.71387 1.000 44.37997 749 LEU A C 1
ATOM 6075 O O . LEU A 1 749 ? 2.94519 1.74335 62.60348 1.000 52.39080 749 LEU A O 1
ATOM 6080 N N . SER A 1 750 ? 2.23694 3.38750 63.96769 1.000 40.76174 750 SER A N 1
ATOM 6081 C CA . SER A 1 750 ? 1.36936 3.96322 62.94565 1.000 43.07346 750 SER A CA 1
ATOM 6082 C C . SER A 1 750 ? 2.17022 4.46407 61.75052 1.000 51.63894 750 SER A C 1
ATOM 6083 O O . SER A 1 750 ? 1.76577 4.26831 60.59802 1.000 53.86447 750 SER A O 1
ATOM 6086 N N . LEU A 1 751 ? 3.30827 5.11588 62.00361 1.000 46.58529 751 LEU A N 1
ATOM 6087 C CA . LEU A 1 751 ? 4.09430 5.67765 60.90948 1.000 43.70851 751 LEU A CA 1
ATOM 6088 C C . LEU A 1 751 ? 4.63756 4.58434 59.99791 1.000 47.05658 751 LEU A C 1
ATOM 6089 O O . LEU A 1 751 ? 4.58913 4.71045 58.76849 1.000 48.66101 751 LEU A O 1
ATOM 6094 N N . THR A 1 752 ? 5.15535 3.50134 60.58324 1.000 45.12407 752 THR A N 1
ATOM 6095 C CA . THR A 1 752 ? 5.72103 2.42068 59.78114 1.000 43.38096 752 THR A CA 1
ATOM 6096 C C . THR A 1 752 ? 4.65853 1.76568 58.90569 1.000 45.72637 752 THR A C 1
ATOM 6097 O O . THR A 1 752 ? 4.89765 1.49260 57.72311 1.000 42.44226 752 THR A O 1
ATOM 6101 N N . LYS A 1 753 ? 3.47530 1.51037 59.46772 1.000 45.21501 753 LYS A N 1
ATOM 6102 C CA . LYS A 1 753 ? 2.39851 0.91418 58.68378 1.000 44.14944 753 LYS A CA 1
ATOM 6103 C C . LYS A 1 753 ? 1.92529 1.85615 57.58331 1.000 42.67422 753 LYS A C 1
ATOM 6104 O O . LYS A 1 753 ? 1.62776 1.41309 56.46888 1.000 49.21608 753 LYS A O 1
ATOM 6110 N N . LEU A 1 754 ? 1.84118 3.15650 57.87863 1.000 38.15518 754 LEU A N 1
ATOM 6111 C CA . LEU A 1 754 ? 1.36727 4.11310 56.88355 1.000 33.42890 754 LEU A CA 1
ATOM 6112 C C . LEU A 1 754 ? 2.30116 4.18105 55.68284 1.000 44.66876 754 LEU A C 1
ATOM 6113 O O . LEU A 1 754 ? 1.84507 4.21092 54.53339 1.000 50.12466 754 LEU A O 1
ATOM 6118 N N . VAL A 1 755 ? 3.61630 4.20652 55.92634 1.000 38.76492 755 VAL A N 1
ATOM 6119 C CA . VAL A 1 755 ? 4.58258 4.36681 54.84453 1.000 38.75864 755 VAL A CA 1
ATOM 6120 C C . VAL A 1 755 ? 4.96832 3.04435 54.20044 1.000 46.04817 755 VAL A C 1
ATOM 6121 O O . VAL A 1 755 ? 5.74085 3.04281 53.23213 1.000 48.54860 755 VAL A O 1
ATOM 6125 N N . SER A 1 756 ? 4.45710 1.92164 54.70518 1.000 47.65887 756 SER A N 1
ATOM 6126 C CA . SER A 1 756 ? 4.80733 0.62313 54.13554 1.000 43.24603 756 SER A CA 1
ATOM 6127 C C . SER A 1 756 ? 4.53941 0.51809 52.63751 1.000 45.45511 756 SER A C 1
ATOM 6128 O O . SER A 1 756 ? 5.40180 -0.02764 51.92722 1.000 47.70681 756 SER A O 1
ATOM 6131 N N . PRO A 1 757 ? 3.40928 0.98541 52.09424 1.000 44.47386 757 PRO A N 1
ATOM 6132 C CA . PRO A 1 757 ? 3.22746 0.89464 50.63575 1.000 43.91471 757 PRO A CA 1
ATOM 6133 C C . PRO A 1 757 ? 4.26518 1.66326 49.82666 1.000 49.73259 757 PRO A C 1
ATOM 6134 O O . PRO A 1 757 ? 4.52869 1.29288 48.67500 1.000 42.16048 757 PRO A O 1
ATOM 6138 N N . ILE A 1 758 ? 4.86390 2.71871 50.38029 1.000 41.67804 758 ILE A N 1
ATOM 6139 C CA . ILE A 1 758 ? 5.73526 3.57967 49.58658 1.000 40.38489 758 ILE A CA 1
ATOM 6140 C C . ILE A 1 758 ? 7.20268 3.29861 49.88721 1.000 48.94220 758 ILE A C 1
ATOM 6141 O O . ILE A 1 758 ? 7.94885 2.84775 49.01094 1.000 55.94674 758 ILE A O 1
ATOM 6146 N N . LEU A 1 759 ? 7.62935 3.55328 51.12249 1.000 45.94220 759 LEU A N 1
ATOM 6147 C CA . LEU A 1 759 ? 8.99883 3.24832 51.53903 1.000 41.88704 759 LEU A CA 1
ATOM 6148 C C . LEU A 1 759 ? 9.03932 1.82395 52.09226 1.000 47.82811 759 LEU A C 1
ATOM 6149 O O . LEU A 1 759 ? 9.24198 1.57899 53.28273 1.000 52.35907 759 LEU A O 1
ATOM 6154 N N . SER A 1 760 ? 8.83262 0.87184 51.18009 1.000 41.34036 760 SER A N 1
ATOM 6155 C CA . SER A 1 760 ? 8.65075 -0.52044 51.57838 1.000 43.44401 760 SER A CA 1
ATOM 6156 C C . SER A 1 760 ? 9.89719 -1.08011 52.25404 1.000 48.19719 760 SER A C 1
ATOM 6157 O O . SER A 1 760 ? 9.80966 -1.73292 53.30156 1.000 46.09003 760 SER A O 1
ATOM 6160 N N . HIS A 1 761 ? 11.06980 -0.83893 51.66414 1.000 50.31117 761 HIS A N 1
ATOM 6161 C CA . HIS A 1 761 ? 12.29934 -1.39882 52.21514 1.000 50.21630 761 HIS A CA 1
ATOM 6162 C C . HIS A 1 761 ? 12.58444 -0.85178 53.60747 1.000 43.51878 761 HIS A C 1
ATOM 6163 O O . HIS A 1 761 ? 12.97476 -1.60254 54.50943 1.000 54.60185 761 HIS A O 1
ATOM 6170 N N . THR A 1 762 ? 12.39601 0.45431 53.80353 1.000 35.49147 762 THR A N 1
ATOM 6171 C CA . THR A 1 762 ? 12.68997 1.04826 55.10305 1.000 46.12352 762 THR A CA 1
ATOM 6172 C C . THR A 1 762 ? 11.62728 0.69915 56.14017 1.000 47.14898 762 THR A C 1
ATOM 6173 O O . THR A 1 762 ? 11.94580 0.56328 57.32734 1.000 42.91140 762 THR A O 1
ATOM 6177 N N . ALA A 1 763 ? 10.36849 0.54740 55.71768 1.000 49.30397 763 ALA A N 1
ATOM 6178 C CA . ALA A 1 763 ? 9.30858 0.20558 56.66156 1.000 36.56756 763 ALA A CA 1
ATOM 6179 C C . ALA A 1 763 ? 9.56031 -1.15033 57.30794 1.000 39.42521 763 ALA A C 1
ATOM 6180 O O . ALA A 1 763 ? 9.41503 -1.30225 58.52621 1.000 45.72820 763 ALA A O 1
ATOM 6182 N N . ASP A 1 764 ? 9.94550 -2.14851 56.51064 1.000 41.13998 764 ASP A N 1
ATOM 6183 C CA . ASP A 1 764 ? 10.29656 -3.44286 57.08291 1.000 42.10500 764 ASP A CA 1
ATOM 6184 C C . ASP A 1 764 ? 11.59003 -3.36937 57.88093 1.000 46.66514 764 ASP A C 1
ATOM 6185 O O . ASP A 1 764 ? 11.73875 -4.08058 58.88144 1.000 51.32600 764 ASP A O 1
ATOM 6190 N N . GLU A 1 765 ? 12.53460 -2.52543 57.45905 1.000 40.53886 765 GLU A N 1
ATOM 6191 C CA . GLU A 1 765 ? 13.75568 -2.35246 58.23740 1.000 39.80991 765 GLU A CA 1
ATOM 6192 C C . GLU A 1 765 ? 13.44628 -1.79312 59.61963 1.000 47.92006 765 GLU A C 1
ATOM 6193 O O . GLU A 1 765 ? 14.00240 -2.25313 60.62375 1.000 61.18806 765 GLU A O 1
ATOM 6199 N N . VAL A 1 766 ? 12.55503 -0.80311 59.69183 1.000 49.09421 766 VAL A N 1
ATOM 6200 C CA . VAL A 1 766 ? 12.16006 -0.25070 60.98384 1.000 53.80555 766 VAL A CA 1
ATOM 6201 C C . VAL A 1 766 ? 11.35200 -1.26925 61.77990 1.000 45.37121 766 VAL A C 1
ATOM 6202 O O . VAL A 1 766 ? 11.51166 -1.39002 62.99974 1.000 38.54688 766 VAL A O 1
ATOM 6206 N N . TRP A 1 767 ? 10.48808 -2.02870 61.09815 1.000 51.74198 767 TRP A N 1
ATOM 6207 C CA . TRP A 1 767 ? 9.55853 -2.92787 61.77989 1.000 53.45038 767 TRP A CA 1
ATOM 6208 C C . TRP A 1 767 ? 10.29155 -3.98868 62.59243 1.000 50.44484 767 TRP A C 1
ATOM 6209 O O . TRP A 1 767 ? 9.85690 -4.34548 63.69388 1.000 47.17548 767 TRP A O 1
ATOM 6220 N N . VAL A 1 768 ? 11.40388 -4.50562 62.06443 1.000 56.61033 768 VAL A N 1
ATOM 6221 C CA . VAL A 1 768 ? 12.17560 -5.51659 62.78386 1.000 48.13007 768 VAL A CA 1
ATOM 6222 C C . VAL A 1 768 ? 12.67356 -4.96366 64.11336 1.000 51.70947 768 VAL A C 1
ATOM 6223 O O . VAL A 1 768 ? 12.63745 -5.65070 65.14187 1.000 58.04614 768 VAL A O 1
ATOM 6227 N N . HIS A 1 769 ? 13.12793 -3.71164 64.11972 1.000 53.06286 769 HIS A N 1
ATOM 6228 C CA . HIS A 1 769 ? 13.68304 -3.10162 65.32064 1.000 51.81052 769 HIS A CA 1
ATOM 6229 C C . HIS A 1 769 ? 12.62322 -2.49838 66.23398 1.000 49.40642 769 HIS A C 1
ATOM 6230 O O . HIS A 1 769 ? 12.97873 -1.93262 67.27466 1.000 55.68623 769 HIS A O 1
ATOM 6237 N N . ILE A 1 770 ? 11.34936 -2.59025 65.87641 1.000 48.42696 770 ILE A N 1
ATOM 6238 C CA . ILE A 1 770 ? 10.29524 -2.06145 66.75107 1.000 53.69637 770 ILE A CA 1
ATOM 6239 C C . ILE A 1 770 ? 10.16194 -2.96072 67.97577 1.000 54.70528 770 ILE A C 1
ATOM 6240 O O . ILE A 1 770 ? 10.06623 -4.19135 67.82684 1.000 59.61447 770 ILE A O 1
ATOM 6245 N N . PRO A 1 771 ? 10.17432 -2.41333 69.19165 1.000 65.58851 771 PRO A N 1
ATOM 6246 C CA . PRO A 1 771 ? 10.08473 -3.26965 70.37881 1.000 64.19644 771 PRO A CA 1
ATOM 6247 C C . PRO A 1 771 ? 8.73916 -3.96925 70.47370 1.000 64.84202 771 PRO A C 1
ATOM 6248 O O . PRO A 1 771 ? 7.69573 -3.39885 70.14530 1.000 64.68074 771 PRO A O 1
ATOM 6252 N N . ASN A 1 772 ? 8.78103 -5.22047 70.93835 1.000 67.28806 772 ASN A N 1
ATOM 6253 C CA . ASN A 1 772 ? 7.59159 -6.00886 71.27001 1.000 64.54242 772 ASN A CA 1
ATOM 6254 C C . ASN A 1 772 ? 6.64144 -6.12283 70.07301 1.000 69.27931 772 ASN A C 1
ATOM 6255 O O . ASN A 1 772 ? 5.49300 -5.67506 70.09980 1.000 74.81540 772 ASN A O 1
ATOM 6260 N N . VAL A 1 773 ? 7.14867 -6.74711 69.01200 1.000 61.72455 773 VAL A N 1
ATOM 6261 C CA . VAL A 1 773 ? 6.40557 -6.95004 67.77464 1.000 64.01819 773 VAL A CA 1
ATOM 6262 C C . VAL A 1 773 ? 6.40436 -8.43535 67.44412 1.000 55.72113 773 VAL A C 1
ATOM 6263 O O . VAL A 1 773 ? 7.42961 -9.10982 67.58200 1.000 63.52338 773 VAL A O 1
ATOM 6267 N N . THR A 1 774 ? 5.25131 -8.94490 67.01386 1.000 53.03954 774 THR A N 1
ATOM 6268 C CA . THR A 1 774 ? 5.07992 -10.37247 66.76863 1.000 60.18712 774 THR A CA 1
ATOM 6269 C C . THR A 1 774 ? 5.07377 -10.74428 65.29070 1.000 62.42760 774 THR A C 1
ATOM 6270 O O . THR A 1 774 ? 5.60897 -11.79452 64.92495 1.000 63.55407 774 THR A O 1
ATOM 6274 N N . GLU A 1 775 ? 4.48293 -9.91880 64.43126 1.000 62.61167 775 GLU A N 1
ATOM 6275 C CA . GLU A 1 775 ? 4.37200 -10.27642 63.02410 1.000 52.67820 775 GLU A CA 1
ATOM 6276 C C . GLU A 1 775 ? 5.73539 -10.25112 62.34362 1.000 51.70380 775 GLU A C 1
ATOM 6277 O O . GLU A 1 775 ? 6.61243 -9.45077 62.67967 1.000 53.02425 775 GLU A O 1
ATOM 6283 N N . GLU A 1 776 ? 5.90347 -11.14997 61.37162 1.000 49.78695 776 GLU A N 1
ATOM 6284 C CA . GLU A 1 776 ? 7.18166 -11.26700 60.67872 1.000 57.94006 776 GLU A CA 1
ATOM 6285 C C . GLU A 1 776 ? 7.50668 -10.00207 59.89212 1.000 58.73138 776 GLU A C 1
ATOM 6286 O O . GLU A 1 776 ? 8.65540 -9.54302 59.88891 1.000 58.61615 776 GLU A O 1
ATOM 6292 N N . SER A 1 777 ? 6.50997 -9.42260 59.22259 1.000 53.63677 777 SER A N 1
ATOM 6293 C CA . SER A 1 777 ? 6.71219 -8.24146 58.39651 1.000 44.41950 777 SER A CA 1
ATOM 6294 C C . SER A 1 777 ? 5.56925 -7.26034 58.60213 1.000 39.92915 777 SER A C 1
ATOM 6295 O O . SER A 1 777 ? 4.45655 -7.64670 58.97057 1.000 48.86204 777 SER A O 1
ATOM 6298 N N . VAL A 1 778 ? 5.85905 -5.97967 58.35189 1.000 38.34572 778 VAL A N 1
ATOM 6299 C CA . VAL A 1 778 ? 4.82994 -4.94826 58.41034 1.000 43.14381 778 VAL A CA 1
ATOM 6300 C C . VAL A 1 778 ? 3.75465 -5.18030 57.35778 1.000 39.89718 778 VAL A C 1
ATOM 6301 O O . VAL A 1 778 ? 2.61378 -4.73738 57.52784 1.000 45.60073 778 VAL A O 1
ATOM 6305 N N . GLN A 1 779 ? 4.08735 -5.87936 56.27025 1.000 41.30450 779 GLN A N 1
ATOM 6306 C CA . GLN A 1 779 ? 3.10075 -6.16524 55.23614 1.000 40.52452 779 GLN A CA 1
ATOM 6307 C C . GLN A 1 779 ? 1.98235 -7.06472 55.74289 1.000 36.31828 779 GLN A C 1
ATOM 6308 O O . GLN A 1 779 ? 0.90223 -7.09285 55.14370 1.000 40.60754 779 GLN A O 1
ATOM 6314 N N . LEU A 1 780 ? 2.21304 -7.78559 56.83768 1.000 42.61864 780 LEU A N 1
ATOM 6315 C CA . LEU A 1 780 ? 1.27533 -8.76619 57.36284 1.000 40.67993 780 LEU A CA 1
ATOM 6316 C C . LEU A 1 780 ? 0.36315 -8.19453 58.44138 1.000 46.91005 780 LEU A C 1
ATOM 6317 O O . LEU A 1 780 ? -0.28565 -8.96247 59.15887 1.000 48.99450 780 LEU A O 1
ATOM 6322 N N . VAL A 1 781 ? 0.30632 -6.86979 58.58117 1.000 48.20799 781 VAL A N 1
ATOM 6323 C CA . VAL A 1 781 ? -0.59317 -6.21939 59.52432 1.000 47.94525 781 VAL A CA 1
ATOM 6324 C C . VAL A 1 781 ? -1.46837 -5.23377 58.76020 1.000 46.27656 781 VAL A C 1
ATOM 6325 O O . VAL A 1 781 ? -1.15994 -4.82947 57.63608 1.000 41.12594 781 VAL A O 1
ATOM 6329 N N . ASP A 1 782 ? -2.57701 -4.85148 59.38651 1.000 49.19118 782 ASP A N 1
ATOM 6330 C CA . ASP A 1 782 ? -3.50806 -3.90652 58.78855 1.000 44.84707 782 ASP A CA 1
ATOM 6331 C C . ASP A 1 782 ? -3.09995 -2.46993 59.10069 1.000 49.38187 782 ASP A C 1
ATOM 6332 O O . ASP A 1 782 ? -2.29920 -2.20389 60.00062 1.000 58.28130 782 ASP A O 1
ATOM 6337 N N . MET A 1 783 ? -3.66102 -1.53990 58.33212 1.000 42.89858 783 MET A N 1
ATOM 6338 C CA . MET A 1 783 ? -3.41071 -0.12914 58.57456 1.000 43.01097 783 MET A CA 1
ATOM 6339 C C . MET A 1 783 ? -3.98230 0.28090 59.93016 1.000 41.36547 783 MET A C 1
ATOM 6340 O O . MET A 1 783 ? -4.99625 -0.26343 60.37614 1.000 44.83266 783 MET A O 1
ATOM 6345 N N . PRO A 1 784 ? -3.34410 1.22992 60.61245 1.000 47.74106 784 PRO A N 1
ATOM 6346 C CA . PRO A 1 784 ? -3.89964 1.72078 61.87794 1.000 48.31776 784 PRO A CA 1
ATOM 6347 C C . PRO A 1 784 ? -5.23535 2.41533 61.65947 1.000 47.87459 784 PRO A C 1
ATOM 6348 O O . PRO A 1 784 ? -5.50681 2.96979 60.59225 1.000 55.59379 784 PRO A O 1
ATOM 6352 N N . GLU A 1 785 ? -6.08112 2.36578 62.68391 1.000 52.29968 785 GLU A N 1
ATOM 6353 C CA . GLU A 1 785 ? -7.38030 3.01796 62.65563 1.000 54.93376 785 GLU A CA 1
ATOM 6354 C C . GLU A 1 785 ? -7.35752 4.27123 63.52079 1.000 56.79290 785 GLU A C 1
ATOM 6355 O O . GLU A 1 785 ? -6.60039 4.36412 64.49148 1.000 60.30942 785 GLU A O 1
ATOM 6361 N N . VAL A 1 786 ? -8.19320 5.23738 63.15360 1.000 59.89317 786 VAL A N 1
ATOM 6362 C CA . VAL A 1 786 ? -8.29719 6.48876 63.89714 1.000 64.96489 786 VAL A CA 1
ATOM 6363 C C . VAL A 1 786 ? -9.11883 6.25485 65.15738 1.000 59.79638 786 VAL A C 1
ATOM 6364 O O . VAL A 1 786 ? -10.23859 5.73322 65.09477 1.000 60.47747 786 VAL A O 1
ATOM 6368 N N . GLN A 1 787 ? -8.56722 6.63803 66.30563 1.000 57.02431 787 GLN A N 1
ATOM 6369 C CA . GLN A 1 787 ? -9.28024 6.57238 67.57292 1.000 66.37681 787 GLN A CA 1
ATOM 6370 C C . GLN A 1 787 ? -9.52944 7.98132 68.09663 1.000 67.73233 787 GLN A C 1
ATOM 6371 O O . GLN A 1 787 ? -8.64384 8.84155 68.04717 1.000 72.19463 787 GLN A O 1
ATOM 6377 N N A GLU A 1 788 ? -10.74180 8.20921 68.59428 0.492 64.41573 788 GLU A N 1
ATOM 6378 N N B GLU A 1 788 ? -10.74594 8.21729 68.57789 0.508 64.59110 788 GLU A N 1
ATOM 6379 C CA A GLU A 1 788 ? -11.11256 9.51826 69.11279 0.492 65.20535 788 GLU A CA 1
ATOM 6380 C CA B GLU A 1 788 ? -11.09698 9.52477 69.10913 0.508 64.83163 788 GLU A CA 1
ATOM 6381 C C A GLU A 1 788 ? -10.39435 9.80202 70.42793 0.492 65.93760 788 GLU A C 1
ATOM 6382 C C B GLU A 1 788 ? -10.35679 9.79489 70.41443 0.508 65.93804 788 GLU A C 1
ATOM 6383 O O A GLU A 1 788 ? -10.19918 8.90671 71.25476 0.492 65.70641 788 GLU A O 1
ATOM 6384 O O B GLU A 1 788 ? -10.11138 8.89143 71.21846 0.508 65.68638 788 GLU A O 1
ATOM 6395 N N . ILE A 1 789 ? -9.99738 11.05906 70.61645 1.000 68.88632 789 ILE A N 1
ATOM 6396 C CA . ILE A 1 789 ? -9.35342 11.52048 71.84072 1.000 56.99841 789 ILE A CA 1
ATOM 6397 C C . ILE A 1 789 ? -10.28164 12.52683 72.50234 1.000 57.24364 789 ILE A C 1
ATOM 6398 O O . ILE A 1 789 ? -10.71271 13.49329 71.86222 1.000 62.63492 789 ILE A O 1
ATOM 6403 N N . GLU A 1 790 ? -10.59371 12.29455 73.77583 1.000 64.16425 790 GLU A N 1
ATOM 6404 C CA . GLU A 1 790 ? -11.50814 13.16967 74.49763 1.000 59.71428 790 GLU A CA 1
ATOM 6405 C C . GLU A 1 790 ? -10.93769 14.57841 74.60289 1.000 53.34041 790 GLU A C 1
ATOM 6406 O O . GLU A 1 790 ? -9.76573 14.76517 74.94277 1.000 57.48629 790 GLU A O 1
ATOM 6412 N N . GLY A 1 791 ? -11.77654 15.57148 74.31533 1.000 48.12749 791 GLY A N 1
ATOM 6413 C CA . GLY A 1 791 ? -11.34223 16.95162 74.37954 1.000 60.78512 791 GLY A CA 1
ATOM 6414 C C . GLY A 1 791 ? -10.40717 17.36548 73.27122 1.000 61.00480 791 GLY A C 1
ATOM 6415 O O . GLY A 1 791 ? -9.65142 18.32567 73.43815 1.000 66.13883 791 GLY A O 1
ATOM 6416 N N . ALA A 1 792 ? -10.43966 16.66473 72.13555 1.000 59.96681 792 ALA A N 1
ATOM 6417 C CA . ALA A 1 792 ? -9.50090 16.95065 71.05667 1.000 53.01357 792 ALA A CA 1
ATOM 6418 C C . ALA A 1 792 ? -9.67319 18.36942 70.53038 1.000 55.29307 792 ALA A C 1
ATOM 6419 O O . ALA A 1 792 ? -8.68469 19.06333 70.26529 1.000 58.55195 792 ALA A O 1
ATOM 6421 N N . ASP A 1 793 ? -10.92083 18.82130 70.37921 1.000 56.26741 793 ASP A N 1
ATOM 6422 C CA . ASP A 1 793 ? -11.16220 20.15882 69.84544 1.000 63.20583 793 ASP A CA 1
ATOM 6423 C C . ASP A 1 793 ? -10.57932 21.23114 70.75642 1.000 66.99142 793 ASP A C 1
ATOM 6424 O O . ASP A 1 793 ? -9.98571 22.20571 70.27960 1.000 65.10693 793 ASP A O 1
ATOM 6429 N N . GLN A 1 794 ? -10.74123 21.07002 72.07174 1.000 69.49921 794 GLN A N 1
ATOM 6430 C CA . GLN A 1 794 ? -10.13538 22.00643 73.01268 1.000 59.87280 794 GLN A CA 1
ATOM 6431 C C . GLN A 1 794 ? -8.61995 21.85381 73.04000 1.000 57.76996 794 GLN A C 1
ATOM 6432 O O . GLN A 1 794 ? -7.89427 22.84522 73.18064 1.000 63.20363 794 GLN A O 1
ATOM 6438 N N . LEU A 1 795 ? -8.12608 20.61762 72.91412 1.000 55.39449 795 LEU A N 1
ATOM 6439 C CA . LEU A 1 795 ? -6.68414 20.38681 72.89142 1.000 52.29360 795 LEU A CA 1
ATOM 6440 C C . LEU A 1 795 ? -6.03198 21.06123 71.69067 1.000 57.17962 795 LEU A C 1
ATOM 6441 O O . LEU A 1 795 ? -4.97782 21.69494 71.82067 1.000 62.28820 795 LEU A O 1
ATOM 6446 N N . VAL A 1 796 ? -6.64112 20.93128 70.51092 1.000 54.94498 796 VAL A N 1
ATOM 6447 C CA . VAL A 1 796 ? -6.08249 21.55623 69.31680 1.000 56.69868 796 VAL A CA 1
ATOM 6448 C C . VAL A 1 796 ? -6.19274 23.07181 69.40612 1.000 52.59501 796 VAL A C 1
ATOM 6449 O O . VAL A 1 796 ? -5.26214 23.79655 69.03528 1.000 55.57143 796 VAL A O 1
ATOM 6453 N N . GLU A 1 797 ? -7.32268 23.57330 69.91204 1.000 52.66426 797 GLU A N 1
ATOM 6454 C CA . GLU A 1 797 ? -7.53070 25.01643 69.98839 1.000 60.47556 797 GLU A CA 1
ATOM 6455 C C . GLU A 1 797 ? -6.44290 25.68982 70.81568 1.000 54.85599 797 GLU A C 1
ATOM 6456 O O . GLU A 1 797 ? -5.97967 26.78453 70.47463 1.000 50.75555 797 GLU A O 1
ATOM 6462 N N . LYS A 1 798 ? -6.01291 25.04434 71.89927 1.000 54.35299 798 LYS A N 1
ATOM 6463 C CA . LYS A 1 798 ? -4.99286 25.62691 72.76384 1.000 54.25916 798 LYS A CA 1
ATOM 6464 C C . LYS A 1 798 ? -3.59384 25.45304 72.18009 1.000 54.00735 798 LYS A C 1
ATOM 6465 O O . LYS A 1 798 ? -2.87667 26.43373 71.95258 1.000 49.78275 798 LYS A O 1
ATOM 6471 N N . TRP A 1 799 ? -3.19094 24.20817 71.92106 1.000 53.36767 799 TRP A N 1
ATOM 6472 C CA . TRP A 1 799 ? -1.79173 23.94438 71.60579 1.000 58.39964 799 TRP A CA 1
ATOM 6473 C C . TRP A 1 799 ? -1.40105 24.38785 70.20025 1.000 59.99245 799 TRP A C 1
ATOM 6474 O O . TRP A 1 799 ? -0.20505 24.54097 69.92538 1.000 48.19863 799 TRP A O 1
ATOM 6485 N N . ASP A 1 800 ? -2.36827 24.60100 69.30636 1.000 55.76615 800 ASP A N 1
ATOM 6486 C CA . ASP A 1 800 ? -2.05484 25.29685 68.06373 1.000 52.95119 800 ASP A CA 1
ATOM 6487 C C . ASP A 1 800 ? -1.60047 26.72221 68.34503 1.000 54.14027 800 ASP A C 1
ATOM 6488 O O . ASP A 1 800 ? -0.64034 27.20863 67.73598 1.000 51.14814 800 ASP A O 1
ATOM 6493 N N . ALA A 1 801 ? -2.27629 27.40540 69.27340 1.000 57.35114 801 ALA A N 1
ATOM 6494 C CA . ALA A 1 801 ? -1.83721 28.73761 69.67465 1.000 50.94394 801 ALA A CA 1
ATOM 6495 C C . ALA A 1 801 ? -0.46668 28.68499 70.33411 1.000 52.75693 801 ALA A C 1
ATOM 6496 O O . ALA A 1 801 ? 0.36342 29.57786 70.12844 1.000 55.24477 801 ALA A O 1
ATOM 6498 N N . PHE A 1 802 ? -0.21183 27.64843 71.13764 1.000 56.34019 802 PHE A N 1
ATOM 6499 C CA . PHE A 1 802 ? 1.10709 27.50393 71.74458 1.000 49.00327 802 PHE A CA 1
ATOM 6500 C C . PHE A 1 802 ? 2.18004 27.24666 70.69420 1.000 52.93175 802 PHE A C 1
ATOM 6501 O O . PHE A 1 802 ? 3.30158 27.75338 70.81291 1.000 59.21540 802 PHE A O 1
ATOM 6509 N N . MET A 1 803 ? 1.86790 26.44574 69.67095 1.000 55.88971 803 MET A N 1
ATOM 6510 C CA . MET A 1 803 ? 2.84990 26.19338 68.62000 1.000 53.80760 803 MET A CA 1
ATOM 6511 C C . MET A 1 803 ? 3.20334 27.47489 67.87620 1.000 53.58133 803 MET A C 1
ATOM 6512 O O . MET A 1 803 ? 4.38039 27.73431 67.59808 1.000 60.83964 803 MET A O 1
ATOM 6517 N N . GLU A 1 804 ? 2.19805 28.29322 67.55285 1.000 49.00908 804 GLU A N 1
ATOM 6518 C CA . GLU A 1 804 ? 2.46639 29.57121 66.90077 1.000 54.28284 804 GLU A CA 1
ATOM 6519 C C . GLU A 1 804 ? 3.28972 30.48139 67.80066 1.000 57.39411 804 GLU A C 1
ATOM 6520 O O . GLU A 1 804 ? 4.18682 31.18989 67.32819 1.000 61.05704 804 GLU A O 1
ATOM 6526 N N . LEU A 1 805 ? 2.99431 30.47827 69.10257 1.000 53.33392 805 LEU A N 1
ATOM 6527 C CA . LEU A 1 805 ? 3.80669 31.23610 70.04724 1.000 52.91716 805 LEU A CA 1
ATOM 6528 C C . LEU A 1 805 ? 5.24032 30.72422 70.07119 1.000 56.35953 805 LEU A C 1
ATOM 6529 O O . LEU A 1 805 ? 6.18939 31.51665 70.10192 1.000 60.17144 805 LEU A O 1
ATOM 6534 N N . ARG A 1 806 ? 5.41710 29.39966 70.04933 1.000 61.83469 806 ARG A N 1
ATOM 6535 C CA . ARG A 1 806 ? 6.76080 28.83150 70.08371 1.000 56.93288 806 ARG A CA 1
ATOM 6536 C C . ARG A 1 806 ? 7.56161 29.23308 68.85194 1.000 57.41066 806 ARG A C 1
ATOM 6537 O O . ARG A 1 806 ? 8.75366 29.54592 68.95437 1.000 55.93028 806 ARG A O 1
ATOM 6545 N N . ASP A 1 807 ? 6.92319 29.23759 67.67837 1.000 54.49830 807 ASP A N 1
ATOM 6546 C CA . ASP A 1 807 ? 7.62009 29.65424 66.46522 1.000 56.99628 807 ASP A CA 1
ATOM 6547 C C . ASP A 1 807 ? 8.08267 31.10230 66.56715 1.000 55.17330 807 ASP A C 1
ATOM 6548 O O . ASP A 1 807 ? 9.19331 31.43759 66.13964 1.000 51.68811 807 ASP A O 1
ATOM 6553 N N . GLU A 1 808 ? 7.24570 31.97732 67.12975 1.000 52.65764 808 GLU A N 1
ATOM 6554 C CA . GLU A 1 808 ? 7.69217 33.33956 67.40241 1.000 56.21028 808 GLU A CA 1
ATOM 6555 C C . GLU A 1 808 ? 8.78969 33.35623 68.46006 1.000 53.38940 808 GLU A C 1
ATOM 6556 O O . GLU A 1 808 ? 9.72561 34.16085 68.37977 1.000 50.05635 808 GLU A O 1
ATOM 6562 N N . VAL A 1 809 ? 8.68993 32.47604 69.45885 1.000 55.91583 809 VAL A N 1
ATOM 6563 C CA . VAL A 1 809 ? 9.75085 32.34888 70.45496 1.000 52.58275 809 VAL A CA 1
ATOM 6564 C C . VAL A 1 809 ? 11.04588 31.88737 69.79812 1.000 51.73210 809 VAL A C 1
ATOM 6565 O O . VAL A 1 809 ? 12.12962 32.40946 70.09094 1.000 50.66125 809 VAL A O 1
ATOM 6569 N N . LEU A 1 810 ? 10.95440 30.90424 68.89767 1.000 50.15521 810 LEU A N 1
ATOM 6570 C CA . LEU A 1 810 ? 12.14188 30.42587 68.19599 1.000 46.89312 810 LEU A CA 1
ATOM 6571 C C . LEU A 1 810 ? 12.75709 31.52287 67.33746 1.000 49.57066 810 LEU A C 1
ATOM 6572 O O . LEU A 1 810 ? 13.98565 31.63996 67.25346 1.000 53.80275 810 LEU A O 1
ATOM 6577 N N . LYS A 1 811 ? 11.91895 32.33048 66.68387 1.000 42.55588 811 LYS A N 1
ATOM 6578 C CA . LYS A 1 811 ? 12.43257 33.45306 65.90620 1.000 46.07832 811 LYS A CA 1
ATOM 6579 C C . LYS A 1 811 ? 13.17276 34.44239 66.79705 1.000 54.96000 811 LYS A C 1
ATOM 6580 O O . LYS A 1 811 ? 14.21391 34.98393 66.40624 1.000 61.57582 811 LYS A O 1
ATOM 6586 N N . ALA A 1 812 ? 12.64631 34.69509 67.99826 1.000 47.09877 812 ALA A N 1
ATOM 6587 C CA . ALA A 1 812 ? 13.32841 35.57997 68.93743 1.000 46.69659 812 ALA A CA 1
ATOM 6588 C C . ALA A 1 812 ? 14.66398 34.99480 69.38674 1.000 53.41702 812 ALA A C 1
ATOM 6589 O O . ALA A 1 812 ? 15.66447 35.71662 69.48280 1.000 48.34583 812 ALA A O 1
ATOM 6591 N N . LEU A 1 813 ? 14.69754 33.69067 69.67472 1.000 54.68606 813 LEU A N 1
ATOM 6592 C CA . LEU A 1 813 ? 15.94337 33.05580 70.09616 1.000 49.93770 813 LEU A CA 1
ATOM 6593 C C . LEU A 1 813 ? 16.98375 33.07617 68.98324 1.000 49.03526 813 LEU A C 1
ATOM 6594 O O . LEU A 1 813 ? 18.17043 33.31483 69.23753 1.000 50.16798 813 LEU A O 1
ATOM 6599 N N . GLU A 1 814 ? 16.56107 32.81885 67.74319 1.000 44.80776 814 GLU A N 1
ATOM 6600 C CA . GLU A 1 814 ? 17.49815 32.85983 66.62588 1.000 52.53805 814 GLU A CA 1
ATOM 6601 C C . GLU A 1 814 ? 18.08177 34.25576 66.45409 1.000 55.35552 814 GLU A C 1
ATOM 6602 O O . GLU A 1 814 ? 19.27054 34.40995 66.15204 1.000 51.35963 814 GLU A O 1
ATOM 6608 N N . GLN A 1 815 ? 17.25975 35.28750 66.64410 1.000 49.78340 815 GLN A N 1
ATOM 6609 C CA . GLN A 1 815 ? 17.76336 36.65034 66.53821 1.000 48.34887 815 GLN A CA 1
ATOM 6610 C C . GLN A 1 815 ? 18.80131 36.94045 67.61508 1.000 51.49739 815 GLN A C 1
ATOM 6611 O O . GLN A 1 815 ? 19.80197 37.62002 67.35679 1.000 56.90076 815 GLN A O 1
ATOM 6617 N N . ALA A 1 816 ? 18.57953 36.43388 68.83028 1.000 53.53252 816 ALA A N 1
ATOM 6618 C CA . ALA A 1 816 ? 19.50746 36.69983 69.92489 1.000 51.81414 816 ALA A CA 1
ATOM 6619 C C . ALA A 1 816 ? 20.87897 36.09103 69.65885 1.000 61.64666 816 ALA A C 1
ATOM 6620 O O . ALA A 1 816 ? 21.90726 36.72465 69.92582 1.000 58.92105 816 ALA A O 1
ATOM 6622 N N . ARG A 1 817 ? 20.92044 34.85875 69.14218 1.000 59.36296 817 ARG A N 1
ATOM 6623 C CA . ARG A 1 817 ? 22.21353 34.23778 68.87558 1.000 53.81538 817 ARG A CA 1
ATOM 6624 C C . ARG A 1 817 ? 22.93377 34.91939 67.71910 1.000 61.28278 817 ARG A C 1
ATOM 6625 O O . ARG A 1 817 ? 24.16860 34.98090 67.71383 1.000 60.99233 817 ARG A O 1
ATOM 6633 N N . ASN A 1 818 ? 22.18916 35.44622 66.74191 1.000 60.85584 818 ASN A N 1
ATOM 6634 C CA . ASN A 1 818 ? 22.81380 36.20604 65.66508 1.000 55.37292 818 ASN A CA 1
ATOM 6635 C C . ASN A 1 818 ? 23.39780 37.52325 66.15722 1.000 57.11520 818 ASN A C 1
ATOM 6636 O O . ASN A 1 818 ? 24.27157 38.08823 65.49000 1.000 55.49198 818 ASN A O 1
ATOM 6641 N N . GLU A 1 819 ? 22.94102 38.02058 67.30513 1.000 52.36591 819 GLU A N 1
ATOM 6642 C CA . GLU A 1 819 ? 23.48275 39.22854 67.90910 1.000 55.77919 819 GLU A CA 1
ATOM 6643 C C . GLU A 1 819 ? 24.47547 38.92737 69.02394 1.000 63.01798 819 GLU A C 1
ATOM 6644 O O . GLU A 1 819 ? 24.81974 39.83098 69.79344 1.000 64.03044 819 GLU A O 1
ATOM 6650 N N . LYS A 1 820 ? 24.93042 37.67657 69.13165 1.000 58.54627 820 LYS A N 1
ATOM 6651 C CA . LYS A 1 820 ? 25.90471 37.26022 70.14096 1.000 52.86700 820 LYS A CA 1
ATOM 6652 C C . LYS A 1 820 ? 25.38087 37.48267 71.55934 1.000 55.91439 820 LYS A C 1
ATOM 6653 O O . LYS A 1 820 ? 26.15323 37.72973 72.48882 1.000 63.79954 820 LYS A O 1
ATOM 6659 N N . VAL A 1 821 ? 24.06095 37.40718 71.73853 1.000 50.58271 821 VAL A N 1
ATOM 6660 C CA . VAL A 1 821 ? 23.49243 37.49684 73.07937 1.000 49.88567 821 VAL A CA 1
ATOM 6661 C C . VAL A 1 821 ? 23.50797 36.13256 73.75504 1.000 54.43267 821 VAL A C 1
ATOM 6662 O O . VAL A 1 821 ? 23.81412 36.01951 74.94780 1.000 50.44779 821 VAL A O 1
ATOM 6666 N N . ILE A 1 822 ? 23.18189 35.07916 73.00447 1.000 57.27959 822 ILE A N 1
ATOM 6667 C CA . ILE A 1 822 ? 23.25161 33.70520 73.47851 1.000 50.66049 822 ILE A CA 1
ATOM 6668 C C . ILE A 1 822 ? 23.96012 32.87252 72.41996 1.000 53.04872 822 ILE A C 1
ATOM 6669 O O . ILE A 1 822 ? 24.05116 33.25555 71.25245 1.000 59.00265 822 ILE A O 1
ATOM 6674 N N . GLY A 1 823 ? 24.48314 31.72710 72.84639 1.000 56.48503 823 GLY A N 1
ATOM 6675 C CA . GLY A 1 823 ? 25.10708 30.80837 71.91489 1.000 47.85486 823 GLY A CA 1
ATOM 6676 C C . GLY A 1 823 ? 24.26189 29.57110 71.70085 1.000 57.69880 823 GLY A C 1
ATOM 6677 O O . GLY A 1 823 ? 24.53178 28.75913 70.81000 1.000 51.01094 823 GLY A O 1
ATOM 6678 N N . LYS A 1 824 ? 23.21666 29.43680 72.51137 1.000 53.49489 824 LYS A N 1
ATOM 6679 C CA . LYS A 1 824 ? 22.39360 28.23853 72.56816 1.000 49.66344 824 LYS A CA 1
ATOM 6680 C C . LYS A 1 824 ? 21.13894 28.57452 73.36075 1.000 54.10318 824 LYS A C 1
ATOM 6681 O O . LYS A 1 824 ? 21.17885 29.40855 74.27062 1.000 50.64789 824 LYS A O 1
ATOM 6687 N N . SER A 1 825 ? 20.02394 27.93008 72.99903 1.000 48.87010 825 SER A N 1
ATOM 6688 C CA . SER A 1 825 ? 18.74697 28.26004 73.62805 1.000 48.17528 825 SER A CA 1
ATOM 6689 C C . SER A 1 825 ? 18.75923 27.97424 75.12586 1.000 53.99080 825 SER A C 1
ATOM 6690 O O . SER A 1 825 ? 18.01707 28.61116 75.88393 1.000 48.78217 825 SER A O 1
ATOM 6693 N N . LEU A 1 826 ? 19.59089 27.02901 75.57237 1.000 54.10603 826 LEU A N 1
ATOM 6694 C CA . LEU A 1 826 ? 19.68335 26.71271 76.99270 1.000 49.48428 826 LEU A CA 1
ATOM 6695 C C . LEU A 1 826 ? 20.42078 27.77812 77.79098 1.000 48.92868 826 LEU A C 1
ATOM 6696 O O . LEU A 1 826 ? 20.31576 27.78683 79.02179 1.000 52.55219 826 LEU A O 1
ATOM 6701 N N . GLU A 1 827 ? 21.15117 28.67164 77.13169 1.000 48.82321 827 GLU A N 1
ATOM 6702 C CA . GLU A 1 827 ? 21.90270 29.71764 77.80930 1.000 55.11902 827 GLU A CA 1
ATOM 6703 C C . GLU A 1 827 ? 21.09147 30.99448 77.98663 1.000 50.55093 827 GLU A C 1
ATOM 6704 O O . GLU A 1 827 ? 21.65132 32.02315 78.38131 1.000 54.91484 827 GLU A O 1
ATOM 6710 N N . ALA A 1 828 ? 19.78711 30.94495 77.73059 1.000 44.74950 828 ALA A N 1
ATOM 6711 C CA . ALA A 1 828 ? 18.96351 32.13767 77.62880 1.000 47.05286 828 ALA A CA 1
ATOM 6712 C C . ALA A 1 828 ? 17.87889 32.16252 78.69696 1.000 55.11748 828 ALA A C 1
ATOM 6713 O O . ALA A 1 828 ? 17.38524 31.11884 79.13486 1.000 56.24993 828 ALA A O 1
ATOM 6715 N N . LYS A 1 829 ? 17.51658 33.37361 79.11338 1.000 51.81898 829 LYS A N 1
ATOM 6716 C CA . LYS A 1 829 ? 16.30094 33.61889 79.87594 1.000 55.09966 829 LYS A CA 1
ATOM 6717 C C . LYS A 1 829 ? 15.28092 34.28233 78.96278 1.000 55.59683 829 LYS A C 1
ATOM 6718 O O . LYS A 1 829 ? 15.58996 35.27907 78.30129 1.000 58.75913 829 LYS A O 1
ATOM 6724 N N . LEU A 1 830 ? 14.07459 33.72896 78.92260 1.000 51.21039 830 LEU A N 1
ATOM 6725 C CA . LEU A 1 830 ? 12.99688 34.29885 78.12903 1.000 52.89424 830 LEU A CA 1
ATOM 6726 C C . LEU A 1 830 ? 12.14521 35.19868 79.01117 1.000 54.99336 830 LEU A C 1
ATOM 6727 O O . LEU A 1 830 ? 11.60094 34.74894 80.02481 1.000 48.62599 830 LEU A O 1
ATOM 6732 N N . THR A 1 831 ? 12.04041 36.46643 78.62995 1.000 56.43160 831 THR A N 1
ATOM 6733 C CA . THR A 1 831 ? 11.12549 37.40537 79.26285 1.000 65.48425 831 THR A CA 1
ATOM 6734 C C . THR A 1 831 ? 10.03038 37.73239 78.25790 1.000 60.01990 831 THR A C 1
ATOM 6735 O O . THR A 1 831 ? 10.31503 38.24140 77.16779 1.000 55.74315 831 THR A O 1
ATOM 6739 N N . LEU A 1 832 ? 8.78780 37.43264 78.61793 1.000 52.22992 832 LEU A N 1
ATOM 6740 C CA . LEU A 1 832 ? 7.65719 37.58378 77.71496 1.000 51.02296 832 LEU A CA 1
ATOM 6741 C C . LEU A 1 832 ? 6.74537 38.69978 78.19788 1.000 51.22817 832 LEU A C 1
ATOM 6742 O O . LEU A 1 832 ? 6.39603 38.75785 79.38142 1.000 52.51672 832 LEU A O 1
ATOM 6747 N N . TYR A 1 833 ? 6.37537 39.58413 77.27824 1.000 56.80758 833 TYR A N 1
ATOM 6748 C CA . TYR A 1 833 ? 5.37086 40.61085 77.50918 1.000 49.72740 833 TYR A CA 1
ATOM 6749 C C . TYR A 1 833 ? 4.16678 40.26233 76.64268 1.000 48.35107 833 TYR A C 1
ATOM 6750 O O . TYR A 1 833 ? 4.02167 40.78315 75.52950 1.000 50.63415 833 TYR A O 1
ATOM 6759 N N . PRO A 1 834 ? 3.29650 39.37649 77.11374 1.000 46.32072 834 PRO A N 1
ATOM 6760 C CA . PRO A 1 834 ? 2.28172 38.78078 76.24170 1.000 55.14348 834 PRO A CA 1
ATOM 6761 C C . PRO A 1 834 ? 1.09971 39.70968 75.99893 1.000 58.22558 834 PRO A C 1
ATOM 6762 O O . PRO A 1 834 ? 0.88699 40.70369 76.69495 1.000 50.87401 834 PRO A O 1
ATOM 6766 N N . THR A 1 835 ? 0.32208 39.35227 74.97996 1.000 56.56170 835 THR A N 1
ATOM 6767 C CA . THR A 1 835 ? -0.99759 39.93005 74.80486 1.000 57.50152 835 THR A CA 1
ATOM 6768 C C . THR A 1 835 ? -1.95399 39.34373 75.84037 1.000 54.06883 835 THR A C 1
ATOM 6769 O O . THR A 1 835 ? -1.60702 38.44094 76.60825 1.000 51.11161 835 THR A O 1
ATOM 6773 N N . ALA A 1 836 ? -3.17853 39.87335 75.85757 1.000 64.31214 836 ALA A N 1
ATOM 6774 C CA . ALA A 1 836 ? -4.17409 39.38609 76.80681 1.000 74.41082 836 ALA A CA 1
ATOM 6775 C C . ALA A 1 836 ? -4.50529 37.92029 76.55509 1.000 66.07237 836 ALA A C 1
ATOM 6776 O O . ALA A 1 836 ? -4.64521 37.13627 77.50129 1.000 66.53277 836 ALA A O 1
ATOM 6778 N N . ASP A 1 837 ? -4.63974 37.53264 75.28433 1.000 63.35140 837 ASP A N 1
ATOM 6779 C CA . ASP A 1 837 ? -4.90396 36.13368 74.96138 1.000 67.41862 837 ASP A CA 1
ATOM 6780 C C . ASP A 1 837 ? -3.71004 35.24923 75.30282 1.000 61.53924 837 ASP A C 1
ATOM 6781 O O . ASP A 1 837 ? -3.87944 34.14145 75.82708 1.000 67.28890 837 ASP A O 1
ATOM 6786 N N . THR A 1 838 ? -2.49568 35.72168 75.01360 1.000 56.23130 838 THR A N 1
ATOM 6787 C CA . THR A 1 838 ? -1.30427 34.92364 75.28513 1.000 52.59577 838 THR A CA 1
ATOM 6788 C C . THR A 1 838 ? -1.12243 34.69092 76.78046 1.000 55.73833 838 THR A C 1
ATOM 6789 O O . THR A 1 838 ? -0.71454 33.60192 77.20285 1.000 49.56188 838 THR A O 1
ATOM 6793 N N . LYS A 1 839 ? -1.41782 35.70653 77.59638 1.000 63.75497 839 LYS A N 1
ATOM 6794 C CA . LYS A 1 839 ? -1.33242 35.54824 79.04510 1.000 60.80597 839 LYS A CA 1
ATOM 6795 C C . LYS A 1 839 ? -2.29007 34.46913 79.53571 1.000 57.30845 839 LYS A C 1
ATOM 6796 O O . LYS A 1 839 ? -1.94417 33.67430 80.41813 1.000 59.06868 839 LYS A O 1
ATOM 6802 N N . GLU A 1 840 ? -3.50048 34.42613 78.97425 1.000 52.04767 840 GLU A N 1
ATOM 6803 C CA . GLU A 1 840 ? -4.44144 33.36787 79.32483 1.000 63.09843 840 GLU A CA 1
ATOM 6804 C C . GLU A 1 840 ? -3.90549 32.00040 78.92253 1.000 71.04753 840 GLU A C 1
ATOM 6805 O O . GLU A 1 840 ? -4.02227 31.03036 79.68235 1.000 66.71806 840 GLU A O 1
ATOM 6811 N N . LEU A 1 841 ? -3.31237 31.90734 77.72885 1.000 63.38424 841 LEU A N 1
ATOM 6812 C CA . LEU A 1 841 ? -2.81366 30.62835 77.23308 1.000 51.13686 841 LEU A CA 1
ATOM 6813 C C . LEU A 1 841 ? -1.70761 30.08242 78.12789 1.000 57.11342 841 LEU A C 1
ATOM 6814 O O . LEU A 1 841 ? -1.72767 28.90794 78.51528 1.000 57.42215 841 LEU A O 1
ATOM 6819 N N . LEU A 1 842 ? -0.73504 30.92872 78.47627 1.000 51.54071 842 LEU A N 1
ATOM 6820 C CA . LEU A 1 842 ? 0.37991 30.48724 79.30526 1.000 47.58814 842 LEU A CA 1
ATOM 6821 C C . LEU A 1 842 ? -0.05602 30.12048 80.71705 1.000 58.73297 842 LEU A C 1
ATOM 6822 O O . LEU A 1 842 ? 0.64121 29.35071 81.38702 1.000 59.29807 842 LEU A O 1
ATOM 6827 N N . ALA A 1 843 ? -1.18551 30.65445 81.18464 1.000 57.38880 843 ALA A N 1
ATOM 6828 C CA . ALA A 1 843 ? -1.71239 30.27519 82.48791 1.000 56.39996 843 ALA A CA 1
ATOM 6829 C C . ALA A 1 843 ? -2.46708 28.95343 82.45379 1.000 59.77321 843 ALA A C 1
ATOM 6830 O O . ALA A 1 843 ? -2.58182 28.29478 83.49320 1.000 56.90953 843 ALA A O 1
ATOM 6832 N N . SER A 1 844 ? -2.97703 28.55121 81.29136 1.000 60.61101 844 SER A N 1
ATOM 6833 C CA . SER A 1 844 ? -3.73286 27.31316 81.15307 1.000 57.33800 844 SER A CA 1
ATOM 6834 C C . SER A 1 844 ? -2.85800 26.11621 80.80379 1.000 55.74927 844 SER A C 1
ATOM 6835 O O . SER A 1 844 ? -3.39164 25.02971 80.55888 1.000 63.56392 844 SER A O 1
ATOM 6838 N N . ILE A 1 845 ? -1.54015 26.28680 80.76597 1.000 52.22960 845 ILE A N 1
ATOM 6839 C CA . ILE A 1 845 ? -0.60990 25.20824 80.45485 1.000 59.25557 845 ILE A CA 1
ATOM 6840 C C . ILE A 1 845 ? 0.04177 24.75246 81.75301 1.000 55.91499 845 ILE A C 1
ATOM 6841 O O . ILE A 1 845 ? 0.77098 25.52033 82.39361 1.000 59.17667 845 ILE A O 1
ATOM 6846 N N . SER A 1 846 ? -0.21858 23.50246 82.14272 1.000 40.13419 846 SER A N 1
ATOM 6847 C CA . SER A 1 846 ? 0.35116 22.95381 83.36696 1.000 47.84116 846 SER A CA 1
ATOM 6848 C C . SER A 1 846 ? 1.76917 22.43300 83.18296 1.000 50.65978 846 SER A C 1
ATOM 6849 O O . SER A 1 846 ? 2.45339 22.18507 84.18132 1.000 50.82300 846 SER A O 1
ATOM 6852 N N . GLU A 1 847 ? 2.22475 22.26420 81.94604 1.000 51.55035 847 GLU A N 1
ATOM 6853 C CA . GLU A 1 847 ? 3.58461 21.81753 81.69773 1.000 51.32662 847 GLU A CA 1
ATOM 6854 C C . GLU A 1 847 ? 4.56924 22.96616 81.90478 1.000 52.12176 847 GLU A C 1
ATOM 6855 O O . GLU A 1 847 ? 4.20046 24.14362 81.91679 1.000 54.27807 847 GLU A O 1
ATOM 6861 N N . ASN A 1 848 ? 5.83962 22.60849 82.07067 1.000 49.31506 848 ASN A N 1
ATOM 6862 C CA . ASN A 1 848 ? 6.90169 23.60234 82.20654 1.000 44.78056 848 ASN A CA 1
ATOM 6863 C C . ASN A 1 848 ? 7.13516 24.24618 80.84710 1.000 49.87683 848 ASN A C 1
ATOM 6864 O O . ASN A 1 848 ? 7.79728 23.67293 79.97955 1.000 51.67389 848 ASN A O 1
ATOM 6869 N N . VAL A 1 849 ? 6.58527 25.44709 80.65419 1.000 44.15445 849 VAL A N 1
ATOM 6870 C CA . VAL A 1 849 ? 6.72408 26.12054 79.36738 1.000 45.48946 849 VAL A CA 1
ATOM 6871 C C . VAL A 1 849 ? 8.18229 26.47080 79.09269 1.000 48.41283 849 VAL A C 1
ATOM 6872 O O . VAL A 1 849 ? 8.62687 26.44418 77.93800 1.000 46.12839 849 VAL A O 1
ATOM 6876 N N . GLY A 1 850 ? 8.94828 26.80467 80.13388 1.000 54.46641 850 GLY A N 1
ATOM 6877 C CA . GLY A 1 850 ? 10.37314 27.03064 79.94673 1.000 53.10189 850 GLY A CA 1
ATOM 6878 C C . GLY A 1 850 ? 11.09266 25.79907 79.42994 1.000 54.72600 850 GLY A C 1
ATOM 6879 O O . GLY A 1 850 ? 11.99460 25.89768 78.59383 1.000 55.97922 850 GLY A O 1
ATOM 6880 N N . GLN A 1 851 ? 10.70758 24.62187 79.92629 1.000 51.98001 851 GLN A N 1
ATOM 6881 C CA . GLN A 1 851 ? 11.24843 23.37640 79.39238 1.000 55.97489 851 GLN A CA 1
ATOM 6882 C C . GLN A 1 851 ? 10.81983 23.16704 77.94521 1.000 53.88133 851 GLN A C 1
ATOM 6883 O O . GLN A 1 851 ? 11.61118 22.70075 77.11700 1.000 52.61680 851 GLN A O 1
ATOM 6889 N N . LEU A 1 852 ? 9.56961 23.50865 77.62343 1.000 54.03314 852 LEU A N 1
ATOM 6890 C CA . LEU A 1 852 ? 9.06898 23.35586 76.26270 1.000 50.15977 852 LEU A CA 1
ATOM 6891 C C . LEU A 1 852 ? 9.69636 24.35291 75.29654 1.000 56.07072 852 LEU A C 1
ATOM 6892 O O . LEU A 1 852 ? 9.62553 24.14654 74.07973 1.000 52.70722 852 LEU A O 1
ATOM 6897 N N . PHE A 1 853 ? 10.29243 25.42951 75.80368 1.000 52.77124 853 PHE A N 1
ATOM 6898 C CA . PHE A 1 853 ? 11.01847 26.38046 74.97500 1.000 52.50683 853 PHE A CA 1
ATOM 6899 C C . PHE A 1 853 ? 12.51926 26.12146 74.96149 1.000 52.63788 853 PHE A C 1
ATOM 6900 O O . PHE A 1 853 ? 13.25704 26.87847 74.32221 1.000 58.74155 853 PHE A O 1
ATOM 6908 N N . ILE A 1 854 ? 12.97849 25.06559 75.63856 1.000 49.00376 854 ILE A N 1
ATOM 6909 C CA . ILE A 1 854 ? 14.38875 24.68685 75.71027 1.000 53.86055 854 ILE A CA 1
ATOM 6910 C C . ILE A 1 854 ? 15.21856 25.88343 76.16812 1.000 45.33919 854 ILE A C 1
ATOM 6911 O O . ILE A 1 854 ? 16.23021 26.23566 75.55145 1.000 39.42150 854 ILE A O 1
ATOM 6916 N N . VAL A 1 855 ? 14.78979 26.52049 77.25699 1.000 51.58286 855 VAL A N 1
ATOM 6917 C CA . VAL A 1 855 ? 15.50064 27.64831 77.84117 1.000 49.02738 855 VAL A CA 1
ATOM 6918 C C . VAL A 1 855 ? 15.72331 27.36032 79.31888 1.000 55.08905 855 VAL A C 1
ATOM 6919 O O . VAL A 1 855 ? 15.08886 26.48231 79.90875 1.000 54.97478 855 VAL A O 1
ATOM 6923 N N . SER A 1 856 ? 16.65563 28.10693 79.91246 1.000 51.39633 856 SER A N 1
ATOM 6924 C CA . SER A 1 856 ? 16.96042 27.92626 81.32492 1.000 50.53561 856 SER A CA 1
ATOM 6925 C C . SER A 1 856 ? 16.03049 28.71268 82.23922 1.000 52.76362 856 SER A C 1
ATOM 6926 O O . SER A 1 856 ? 15.84462 28.31696 83.39509 1.000 51.50764 856 SER A O 1
ATOM 6929 N N . ASP A 1 857 ? 15.43944 29.80385 81.75790 1.000 53.91970 857 ASP A N 1
ATOM 6930 C CA . ASP A 1 857 ? 14.52847 30.58446 82.58080 1.000 54.36516 857 ASP A CA 1
ATOM 6931 C C . ASP A 1 857 ? 13.45433 31.20941 81.70452 1.000 54.51880 857 ASP A C 1
ATOM 6932 O O . ASP A 1 857 ? 13.72023 31.59771 80.56456 1.000 54.45779 857 ASP A O 1
ATOM 6937 N N . LEU A 1 858 ? 12.24221 31.29892 82.24833 1.000 55.38159 858 LEU A N 1
ATOM 6938 C CA . LEU A 1 858 ? 11.12581 31.96763 81.59839 1.000 43.69127 858 LEU A CA 1
ATOM 6939 C C . LEU A 1 858 ? 10.44544 32.88154 82.60400 1.000 48.99421 858 LEU A C 1
ATOM 6940 O O . LEU A 1 858 ? 10.21953 32.49214 83.75271 1.000 55.69066 858 LEU A O 1
ATOM 6945 N N . GLU A 1 859 ? 10.12988 34.09917 82.17093 1.000 54.21968 859 GLU A N 1
ATOM 6946 C CA . GLU A 1 859 ? 9.43717 35.06827 83.01075 1.000 47.12615 859 GLU A CA 1
ATOM 6947 C C . GLU A 1 859 ? 8.38267 35.77541 82.17636 1.000 49.88851 859 GLU A C 1
ATOM 6948 O O . GLU A 1 859 ? 8.70891 36.40085 81.16267 1.000 56.58826 859 GLU A O 1
ATOM 6954 N N . VAL A 1 860 ? 7.12783 35.67799 82.59967 1.000 49.14678 860 VAL A N 1
ATOM 6955 C CA . VAL A 1 860 ? 6.02808 36.41334 81.98797 1.000 49.79353 860 VAL A CA 1
ATOM 6956 C C . VAL A 1 860 ? 5.82230 37.68037 82.80863 1.000 52.22243 860 VAL A C 1
ATOM 6957 O O . VAL A 1 860 ? 5.30479 37.62989 83.92960 1.000 60.02112 860 VAL A O 1
ATOM 6961 N N . ALA A 1 861 ? 6.23384 38.81693 82.25713 1.000 55.55926 861 ALA A N 1
ATOM 6962 C CA . ALA A 1 861 ? 6.21350 40.08116 82.97537 1.000 61.00006 861 ALA A CA 1
ATOM 6963 C C . ALA A 1 861 ? 4.87706 40.79555 82.79432 1.000 59.92418 861 ALA A C 1
ATOM 6964 O O . ALA A 1 861 ? 4.14536 40.57021 81.82763 1.000 65.76474 861 ALA A O 1
ATOM 6966 N N . GLU A 1 862 ? 4.56221 41.66411 83.75550 1.000 66.13642 862 GLU A N 1
ATOM 6967 C CA . GLU A 1 862 ? 3.35759 42.48152 83.70700 1.000 76.19763 862 GLU A CA 1
ATOM 6968 C C . GLU A 1 862 ? 3.62784 43.92690 83.31058 1.000 79.84069 862 GLU A C 1
ATOM 6969 O O . GLU A 1 862 ? 2.67229 44.68351 83.10457 1.000 83.17116 862 GLU A O 1
ATOM 6975 N N . GLY A 1 863 ? 4.89300 44.32733 83.19936 1.000 64.19546 863 GLY A N 1
ATOM 6976 C CA . GLY A 1 863 ? 5.22762 45.68857 82.85071 1.000 67.98156 863 GLY A CA 1
ATOM 6977 C C . GLY A 1 863 ? 5.13705 45.95084 81.36011 1.000 78.59356 863 GLY A C 1
ATOM 6978 O O . GLY A 1 863 ? 4.81555 45.07940 80.55257 1.000 76.05693 863 GLY A O 1
ATOM 6979 N N . GLU A 1 864 ? 5.41914 47.19906 80.99853 1.000 75.13447 864 GLU A N 1
ATOM 6980 C CA . GLU A 1 864 ? 5.47199 47.58496 79.59734 1.000 66.55724 864 GLU A CA 1
ATOM 6981 C C . GLU A 1 864 ? 6.69824 46.97288 78.92790 1.000 65.51455 864 GLU A C 1
ATOM 6982 O O . GLU A 1 864 ? 7.74189 46.77371 79.55521 1.000 71.95648 864 GLU A O 1
ATOM 6988 N N . ALA A 1 865 ? 6.56033 46.66279 77.64547 1.000 61.91406 865 ALA A N 1
ATOM 6989 C CA . ALA A 1 865 ? 7.66637 46.07337 76.89958 1.000 59.44731 865 ALA A CA 1
ATOM 6990 C C . ALA A 1 865 ? 8.73416 47.12554 76.61457 1.000 67.17434 865 ALA A C 1
ATOM 6991 O O . ALA A 1 865 ? 8.40270 48.23352 76.17546 1.000 72.63377 865 ALA A O 1
ATOM 6993 N N . PRO A 1 866 ? 10.01182 46.82427 76.84053 1.000 64.92320 866 PRO A N 1
ATOM 6994 C CA . PRO A 1 866 ? 11.06698 47.79677 76.53423 1.000 63.10186 866 PRO A CA 1
ATOM 6995 C C . PRO A 1 866 ? 11.16868 48.05860 75.03870 1.000 62.20593 866 PRO A C 1
ATOM 6996 O O . PRO A 1 866 ? 10.70032 47.28083 74.20480 1.000 64.25892 866 PRO A O 1
ATOM 7000 N N . ALA A 1 867 ? 11.78752 49.19499 74.70771 1.000 64.31855 867 ALA A N 1
ATOM 7001 C CA . ALA A 1 867 ? 11.90949 49.59102 73.30825 1.000 68.06252 867 ALA A CA 1
ATOM 7002 C C . ALA A 1 867 ? 12.77412 48.61882 72.51688 1.000 66.61044 867 ALA A C 1
ATOM 7003 O O . ALA A 1 867 ? 12.56461 48.44349 71.31106 1.000 66.96945 867 ALA A O 1
ATOM 7005 N N . GLU A 1 868 ? 13.74113 47.97725 73.16975 1.000 67.57757 868 GLU A N 1
ATOM 7006 C CA . GLU A 1 868 ? 14.61318 47.01753 72.50353 1.000 69.25091 868 GLU A CA 1
ATOM 7007 C C . GLU A 1 868 ? 13.99678 45.62792 72.39796 1.000 65.79689 868 GLU A C 1
ATOM 7008 O O . GLU A 1 868 ? 14.63399 44.72706 71.84153 1.000 59.62870 868 GLU A O 1
ATOM 7014 N N . ALA A 1 869 ? 12.78649 45.43237 72.91586 1.000 64.17159 869 ALA A N 1
ATOM 7015 C CA . ALA A 1 869 ? 12.14063 44.13080 72.84222 1.000 56.65649 869 ALA A CA 1
ATOM 7016 C C . ALA A 1 869 ? 11.83887 43.76092 71.39501 1.000 59.27872 869 ALA A C 1
ATOM 7017 O O . ALA A 1 869 ? 11.61196 44.62273 70.54132 1.000 69.81941 869 ALA A O 1
ATOM 7019 N N . GLN A 1 870 ? 11.85078 42.45957 71.12043 1.000 47.88867 870 GLN A N 1
ATOM 7020 C CA . GLN A 1 870 ? 11.47612 41.95558 69.80681 1.000 47.38566 870 GLN A CA 1
ATOM 7021 C C . GLN A 1 870 ? 9.95831 41.84641 69.73678 1.000 56.34243 870 GLN A C 1
ATOM 7022 O O . GLN A 1 870 ? 9.34990 41.08479 70.49625 1.000 62.62437 870 GLN A O 1
ATOM 7028 N N . LYS A 1 871 ? 9.34743 42.61499 68.83932 1.000 68.52358 871 LYS A N 1
ATOM 7029 C CA . LYS A 1 871 ? 7.89615 42.64447 68.73140 1.000 67.77428 871 LYS A CA 1
ATOM 7030 C C . LYS A 1 871 ? 7.38838 41.46613 67.90957 1.000 63.73911 871 LYS A C 1
ATOM 7031 O O . LYS A 1 871 ? 7.94891 41.12849 66.86359 1.000 74.37527 871 LYS A O 1
ATOM 7037 N N . PHE A 1 872 ? 6.32036 40.83889 68.39606 1.000 68.34221 872 PHE A N 1
ATOM 7038 C CA . PHE A 1 872 ? 5.64585 39.75825 67.69172 1.000 68.97945 872 PHE A CA 1
ATOM 7039 C C . PHE A 1 872 ? 4.14906 39.87678 67.94722 1.000 64.31107 872 PHE A C 1
ATOM 7040 O O . PHE A 1 872 ? 3.69924 40.68034 68.76818 1.000 69.57204 872 PHE A O 1
ATOM 7048 N N . SER A 1 873 ? 3.36902 39.06841 67.22878 1.000 57.76774 873 SER A N 1
ATOM 7049 C CA . SER A 1 873 ? 1.91870 39.12877 67.38067 1.000 58.79374 873 SER A CA 1
ATOM 7050 C C . SER A 1 873 ? 1.48150 38.62073 68.75287 1.000 59.58438 873 SER A C 1
ATOM 7051 O O . SER A 1 873 ? 0.70108 39.27931 69.45047 1.000 54.82424 873 SER A O 1
ATOM 7054 N N . TYR A 1 874 ? 1.98441 37.45437 69.16489 1.000 58.22078 874 TYR A N 1
ATOM 7055 C CA . TYR A 1 874 ? 1.54789 36.86283 70.42550 1.000 51.27726 874 TYR A CA 1
ATOM 7056 C C . TYR A 1 874 ? 2.14071 37.56813 71.63754 1.000 48.94186 874 TYR A C 1
ATOM 7057 O O . TYR A 1 874 ? 1.48772 37.63740 72.68537 1.000 44.01542 874 TYR A O 1
ATOM 7066 N N . ALA A 1 875 ? 3.36423 38.07967 71.52939 1.000 41.79994 875 ALA A N 1
ATOM 7067 C CA . ALA A 1 875 ? 4.01644 38.69051 72.67792 1.000 48.22246 875 ALA A CA 1
ATOM 7068 C C . ALA A 1 875 ? 5.18780 39.53602 72.20671 1.000 51.71004 875 ALA A C 1
ATOM 7069 O O . ALA A 1 875 ? 5.67097 39.39042 71.08216 1.000 56.81089 875 ALA A O 1
ATOM 7071 N N . SER A 1 876 ? 5.63895 40.42141 73.08983 1.000 50.97978 876 SER A N 1
ATOM 7072 C CA . SER A 1 876 ? 6.91452 41.10559 72.93557 1.000 59.36526 876 SER A CA 1
ATOM 7073 C C . SER A 1 876 ? 7.93837 40.38326 73.79911 1.000 56.50617 876 SER A C 1
ATOM 7074 O O . SER A 1 876 ? 7.72318 40.19840 75.00239 1.000 53.16323 876 SER A O 1
ATOM 7077 N N . ILE A 1 877 ? 9.04219 39.97038 73.18536 1.000 48.31041 877 ILE A N 1
ATOM 7078 C CA . ILE A 1 877 ? 9.98381 39.04691 73.80248 1.000 54.92465 877 ILE A CA 1
ATOM 7079 C C . ILE A 1 877 ? 11.34157 39.71912 73.93465 1.000 51.75343 877 ILE A C 1
ATOM 7080 O O . ILE A 1 877 ? 11.80405 40.39783 73.01134 1.000 54.90169 877 ILE A O 1
ATOM 7085 N N . VAL A 1 878 ? 11.97031 39.53529 75.09243 1.000 51.24814 878 VAL A N 1
ATOM 7086 C CA . VAL A 1 878 ? 13.35456 39.92847 75.32548 1.000 48.95251 878 VAL A CA 1
ATOM 7087 C C . VAL A 1 878 ? 14.13270 38.66881 75.67190 1.000 52.58354 878 VAL A C 1
ATOM 7088 O O . VAL A 1 878 ? 13.76847 37.94718 76.60965 1.000 58.78764 878 VAL A O 1
ATOM 7092 N N . VAL A 1 879 ? 15.19704 38.40328 74.92259 1.000 44.15983 879 VAL A N 1
ATOM 7093 C CA . VAL A 1 879 ? 16.05260 37.24773 75.16280 1.000 52.33539 879 VAL A CA 1
ATOM 7094 C C . VAL A 1 879 ? 17.33946 37.73591 75.81105 1.000 49.00981 879 VAL A C 1
ATOM 7095 O O . VAL A 1 879 ? 18.09590 38.50661 75.20809 1.000 49.81268 879 VAL A O 1
ATOM 7099 N N . SER A 1 880 ? 17.58707 37.28818 77.03681 1.000 49.37394 880 SER A N 1
ATOM 7100 C CA . SER A 1 880 ? 18.77231 37.65127 77.79691 1.000 55.23732 880 SER A CA 1
ATOM 7101 C C . SER A 1 880 ? 19.53498 36.39277 78.18705 1.000 51.82768 880 SER A C 1
ATOM 7102 O O . SER A 1 880 ? 19.04810 35.27102 78.03352 1.000 60.64902 880 SER A O 1
ATOM 7105 N N . LYS A 1 881 ? 20.74651 36.58985 78.70094 1.000 58.40584 881 LYS A N 1
ATOM 7106 C CA . LYS A 1 881 ? 21.56391 35.47543 79.16103 1.000 55.09714 881 LYS A CA 1
ATOM 7107 C C . LYS A 1 881 ? 21.06375 34.99423 80.51639 1.000 59.52057 881 LYS A C 1
ATOM 7108 O O . LYS A 1 881 ? 20.88478 35.79374 81.44071 1.000 52.31565 881 LYS A O 1
ATOM 7114 N N . ALA A 1 882 ? 20.83731 33.68799 80.63053 1.000 66.30908 882 ALA A N 1
ATOM 7115 C CA . ALA A 1 882 ? 20.30979 33.12315 81.86373 1.000 61.57358 882 ALA A CA 1
ATOM 7116 C C . ALA A 1 882 ? 21.33332 33.23000 82.98572 1.000 58.27358 882 ALA A C 1
ATOM 7117 O O . ALA A 1 882 ? 22.52945 33.00026 82.78416 1.000 70.49520 882 ALA A O 1
ATOM 7119 N N . GLU A 1 883 ? 20.85317 33.58310 84.17396 1.000 59.63640 883 GLU A N 1
ATOM 7120 C CA . GLU A 1 883 ? 21.71848 33.72116 85.33478 1.000 65.37921 883 GLU A CA 1
ATOM 7121 C C . GLU A 1 883 ? 21.95660 32.36574 85.98863 1.000 61.82604 883 GLU A C 1
ATOM 7122 O O . GLU A 1 883 ? 21.08894 31.48757 85.98245 1.000 63.43593 883 GLU A O 1
ATOM 7128 N N . GLY A 1 884 ? 23.15359 32.19985 86.54825 1.000 59.78921 884 GLY A N 1
ATOM 7129 C CA . GLY A 1 884 ? 23.50233 30.98044 87.25123 1.000 58.33410 884 GLY A CA 1
ATOM 7130 C C . GLY A 1 884 ? 24.72842 30.29149 86.69051 1.000 58.80348 884 GLY A C 1
ATOM 7131 O O . GLY A 1 884 ? 25.57416 30.93336 86.06182 1.000 61.20566 884 GLY A O 1
ATOM 7132 N N . GLU A 1 885 ? 24.83596 28.98366 86.91342 1.000 65.76183 885 GLU A N 1
ATOM 7133 C CA . GLU A 1 885 ? 25.93354 28.17766 86.40143 1.000 69.93191 885 GLU A CA 1
ATOM 7134 C C . GLU A 1 885 ? 25.37870 27.01565 85.59122 1.000 56.44954 885 GLU A C 1
ATOM 7135 O O . GLU A 1 885 ? 24.29572 26.49786 85.88278 1.000 54.17152 885 GLU A O 1
ATOM 7141 N N . LYS A 1 886 ? 26.13136 26.61029 84.56951 1.000 55.82567 886 LYS A N 1
ATOM 7142 C CA . LYS A 1 886 ? 25.69770 25.53072 83.69141 1.000 54.98092 886 LYS A CA 1
ATOM 7143 C C . LYS A 1 886 ? 25.84701 24.18366 84.38832 1.000 51.54312 886 LYS A C 1
ATOM 7144 O O . LYS A 1 886 ? 26.90149 23.88062 84.95494 1.000 60.20866 886 LYS A O 1
ATOM 7150 N N . CYS A 1 887 ? 24.78887 23.37867 84.34657 1.000 40.90123 887 CYS A N 1
ATOM 7151 C CA . CYS A 1 887 ? 24.85544 22.01986 84.86900 1.000 53.02803 887 CYS A CA 1
ATOM 7152 C C . CYS A 1 887 ? 25.67018 21.13513 83.92873 1.000 57.02652 887 CYS A C 1
ATOM 7153 O O . CYS A 1 887 ? 25.48765 21.17364 82.70889 1.000 47.24291 887 CYS A O 1
ATOM 7156 N N . GLU A 1 888 ? 26.57417 20.33326 84.49701 1.000 52.23654 888 GLU A N 1
ATOM 7157 C CA . GLU A 1 888 ? 27.43738 19.49054 83.67581 1.000 45.46195 888 GLU A CA 1
ATOM 7158 C C . GLU A 1 888 ? 26.67032 18.37069 82.97931 1.000 51.61339 888 GLU A C 1
ATOM 7159 O O . GLU A 1 888 ? 27.13681 17.85966 81.95569 1.000 55.36975 888 GLU A O 1
ATOM 7165 N N . ARG A 1 889 ? 25.50028 17.99242 83.49265 1.000 53.24540 889 ARG A N 1
ATOM 7166 C CA . ARG A 1 889 ? 24.74980 16.86510 82.94701 1.000 46.72394 889 ARG A CA 1
ATOM 7167 C C . ARG A 1 889 ? 23.74074 17.30689 81.88779 1.000 50.52744 889 ARG A C 1
ATOM 7168 O O . ARG A 1 889 ? 23.76534 16.81503 80.75554 1.000 61.03895 889 ARG A O 1
ATOM 7176 N N . CYS A 1 890 ? 22.85016 18.23155 82.23964 1.000 53.42940 890 CYS A N 1
ATOM 7177 C CA . CYS A 1 890 ? 21.77387 18.64956 81.35175 1.000 46.52885 890 CYS A CA 1
ATOM 7178 C C . CYS A 1 890 ? 22.01141 20.01073 80.71297 1.000 47.73677 890 CYS A C 1
ATOM 7179 O O . CYS A 1 890 ? 21.15111 20.48219 79.96248 1.000 48.01122 890 CYS A O 1
ATOM 7182 N N . TRP A 1 891 ? 23.13961 20.65681 81.00541 1.000 52.61989 891 TRP A N 1
ATOM 7183 C CA . TRP A 1 891 ? 23.54924 21.91429 80.37628 1.000 53.59980 891 TRP A CA 1
ATOM 7184 C C . TRP A 1 891 ? 22.59148 23.06588 80.66192 1.000 49.84894 891 TRP A C 1
ATOM 7185 O O . TRP A 1 891 ? 22.54573 24.03658 79.90091 1.000 59.95938 891 TRP A O 1
ATOM 7196 N N . VAL A 1 892 ? 21.82959 22.99502 81.74807 1.000 45.95241 892 VAL A N 1
ATOM 7197 C CA . VAL A 1 892 ? 20.91562 24.07573 82.09773 1.000 48.39040 892 VAL A CA 1
ATOM 7198 C C . VAL A 1 892 ? 21.65728 25.08152 82.96537 1.000 55.52854 892 VAL A C 1
ATOM 7199 O O . VAL A 1 892 ? 22.56457 24.73467 83.73175 1.000 48.75114 892 VAL A O 1
ATOM 7203 N N . VAL A 1 893 ? 21.28419 26.34891 82.82698 1.000 53.89066 893 VAL A N 1
ATOM 7204 C CA . VAL A 1 893 ? 21.87850 27.43277 83.59875 1.000 56.20649 893 VAL A CA 1
ATOM 7205 C C . VAL A 1 893 ? 20.89616 27.77387 84.71203 1.000 62.54787 893 VAL A C 1
ATOM 7206 O O . VAL A 1 893 ? 19.89333 28.45740 84.48669 1.000 66.12448 893 VAL A O 1
ATOM 7210 N N . SER A 1 894 ? 21.17985 27.29168 85.91612 1.000 56.15148 894 SER A N 1
ATOM 7211 C CA . SER A 1 894 ? 20.31499 27.50302 87.06260 1.000 65.37294 894 SER A CA 1
ATOM 7212 C C . SER A 1 894 ? 21.13584 27.94174 88.26444 1.000 67.48658 894 SER A C 1
ATOM 7213 O O . SER A 1 894 ? 22.30574 27.56692 88.39673 1.000 75.82764 894 SER A O 1
ATOM 7216 N N . PRO A 1 895 ? 20.55335 28.75124 89.14984 1.000 60.33452 895 PRO A N 1
ATOM 7217 C CA . PRO A 1 895 ? 21.21961 29.02690 90.43196 1.000 66.92295 895 PRO A CA 1
ATOM 7218 C C . PRO A 1 895 ? 21.37583 27.79223 91.30144 1.000 69.52957 895 PRO A C 1
ATOM 7219 O O . PRO A 1 895 ? 22.25018 27.77749 92.17699 1.000 73.46511 895 PRO A O 1
ATOM 7223 N N . THR A 1 896 ? 20.56508 26.75181 91.08149 1.000 66.26071 896 THR A N 1
ATOM 7224 C CA . THR A 1 896 ? 20.67005 25.52090 91.85679 1.000 66.97671 896 THR A CA 1
ATOM 7225 C C . THR A 1 896 ? 21.95953 24.75992 91.57942 1.000 65.33977 896 THR A C 1
ATOM 7226 O O . THR A 1 896 ? 22.30070 23.85450 92.34863 1.000 71.54550 896 THR A O 1
ATOM 7230 N N . VAL A 1 897 ? 22.67447 25.09046 90.50419 1.000 64.01934 897 VAL A N 1
ATOM 7231 C CA . VAL A 1 897 ? 23.96772 24.46901 90.25387 1.000 67.88638 897 VAL A CA 1
ATOM 7232 C C . VAL A 1 897 ? 24.97182 24.98897 91.27093 1.000 74.19467 897 VAL A C 1
ATOM 7233 O O . VAL A 1 897 ? 25.10241 26.20332 91.47413 1.000 78.48786 897 VAL A O 1
ATOM 7237 N N . GLY A 1 898 ? 25.68310 24.07150 91.91759 1.000 76.02540 898 GLY A N 1
ATOM 7238 C CA . GLY A 1 898 ? 26.61216 24.42197 92.96800 1.000 72.10778 898 GLY A CA 1
ATOM 7239 C C . GLY A 1 898 ? 26.06115 24.33029 94.37127 1.000 73.86919 898 GLY A C 1
ATOM 7240 O O . GLY A 1 898 ? 26.73864 24.76275 95.31027 1.000 75.88781 898 GLY A O 1
ATOM 7241 N N . GLU A 1 899 ? 24.85696 23.78634 94.54559 1.000 69.21490 899 GLU A N 1
ATOM 7242 C CA . GLU A 1 899 ? 24.26913 23.62696 95.86923 1.000 70.65246 899 GLU A CA 1
ATOM 7243 C C . GLU A 1 899 ? 24.62732 22.28161 96.49149 1.000 75.60049 899 GLU A C 1
ATOM 7244 O O . GLU A 1 899 ? 25.05402 22.22541 97.64898 1.000 82.95617 899 GLU A O 1
ATOM 7250 N N A ASP A 1 900 ? 24.45711 21.19483 95.74162 0.398 71.27381 900 ASP A N 1
ATOM 7251 N N B ASP A 1 900 ? 24.46013 21.19406 95.74297 0.602 71.28530 900 ASP A N 1
ATOM 7252 C CA A ASP A 1 900 ? 24.82545 19.86865 96.22630 0.398 67.25180 900 ASP A CA 1
ATOM 7253 C CA B ASP A 1 900 ? 24.81551 19.86896 96.23990 0.602 67.79132 900 ASP A CA 1
ATOM 7254 C C A ASP A 1 900 ? 26.34289 19.76072 96.28863 0.398 69.99498 900 ASP A C 1
ATOM 7255 C C B ASP A 1 900 ? 26.33327 19.74804 96.29068 0.602 70.03924 900 ASP A C 1
ATOM 7256 O O A ASP A 1 900 ? 27.01743 19.78419 95.25476 0.398 70.22415 900 ASP A O 1
ATOM 7257 O O B ASP A 1 900 ? 26.99865 19.75054 95.25055 0.602 70.23995 900 ASP A O 1
ATOM 7266 N N . GLN A 1 901 ? 26.88705 19.64837 97.50152 1.000 73.53574 901 GLN A N 1
ATOM 7267 C CA . GLN A 1 901 ? 28.33032 19.50685 97.64422 1.000 70.96976 901 GLN A CA 1
ATOM 7268 C C . GLN A 1 901 ? 28.81913 18.14104 97.18134 1.000 63.16008 901 GLN A C 1
ATOM 7269 O O . GLN A 1 901 ? 30.01498 17.98367 96.91477 1.000 67.16820 901 GLN A O 1
ATOM 7275 N N . ASP A 1 902 ? 27.92481 17.15332 97.08537 1.000 61.16820 902 ASP A N 1
ATOM 7276 C CA . ASP A 1 902 ? 28.28678 15.86585 96.50439 1.000 63.90297 902 ASP A CA 1
ATOM 7277 C C . ASP A 1 902 ? 28.36875 15.93282 94.98437 1.000 64.82045 902 ASP A C 1
ATOM 7278 O O . ASP A 1 902 ? 29.12879 15.17374 94.37291 1.000 63.32882 902 ASP A O 1
ATOM 7283 N N . HIS A 1 903 ? 27.59318 16.81793 94.36203 1.000 68.31797 903 HIS A N 1
ATOM 7284 C CA . HIS A 1 903 ? 27.60944 17.02091 92.91399 1.000 65.47064 903 HIS A CA 1
ATOM 7285 C C . HIS A 1 903 ? 27.70531 18.51694 92.65118 1.000 61.96731 903 HIS A C 1
ATOM 7286 O O . HIS A 1 903 ? 26.70546 19.17225 92.32606 1.000 61.13079 903 HIS A O 1
ATOM 7293 N N . PRO A 1 904 ? 28.90041 19.09374 92.79586 1.000 58.70130 904 PRO A N 1
ATOM 7294 C CA . PRO A 1 904 ? 29.03164 20.55745 92.70271 1.000 53.14969 904 PRO A CA 1
ATOM 7295 C C . PRO A 1 904 ? 28.63990 21.12904 91.35365 1.000 50.66106 904 PRO A C 1
ATOM 7296 O O . PRO A 1 904 ? 28.33360 22.32428 91.27098 1.000 54.65779 904 PRO A O 1
ATOM 7300 N N . THR A 1 905 ? 28.64422 20.32484 90.29466 1.000 64.17260 905 THR A N 1
ATOM 7301 C CA . THR A 1 905 ? 28.38678 20.80778 88.94591 1.000 58.16311 905 THR A CA 1
ATOM 7302 C C . THR A 1 905 ? 26.99854 20.43722 88.43449 1.000 56.02108 905 THR A C 1
ATOM 7303 O O . THR A 1 905 ? 26.73589 20.57451 87.23529 1.000 54.76964 905 THR A O 1
ATOM 7307 N N . LEU A 1 906 ? 26.10759 19.97598 89.30815 1.000 56.84446 906 LEU A N 1
ATOM 7308 C CA . LEU A 1 906 ? 24.78871 19.50575 88.91171 1.000 61.87285 906 LEU A CA 1
ATOM 7309 C C . LEU A 1 906 ? 23.70314 20.40813 89.47974 1.000 56.73073 906 LEU A C 1
ATOM 7310 O O . LEU A 1 906 ? 23.80833 20.88692 90.61297 1.000 66.09691 906 LEU A O 1
ATOM 7315 N N . CYS A 1 907 ? 22.65823 20.63139 88.68572 1.000 49.23821 907 CYS A N 1
ATOM 7316 C CA . CYS A 1 907 ? 21.46301 21.28615 89.18867 1.000 60.90214 907 CYS A CA 1
ATOM 7317 C C . CYS A 1 907 ? 20.72239 20.34949 90.14418 1.000 62.80377 907 CYS A C 1
ATOM 7318 O O . CYS A 1 907 ? 21.08668 19.18334 90.32714 1.000 63.69934 907 CYS A O 1
ATOM 7321 N N . THR A 1 908 ? 19.66124 20.87388 90.75875 1.000 56.20708 908 THR A N 1
ATOM 7322 C CA . THR A 1 908 ? 18.92458 20.09000 91.74411 1.000 60.85628 908 THR A CA 1
ATOM 7323 C C . THR A 1 908 ? 18.33853 18.82422 91.12767 1.000 59.42872 908 THR A C 1
ATOM 7324 O O . THR A 1 908 ? 18.43916 17.73906 91.71242 1.000 63.17940 908 THR A O 1
ATOM 7328 N N . ARG A 1 909 ? 17.73783 18.93616 89.94057 1.000 48.27810 909 ARG A N 1
ATOM 7329 C CA . ARG A 1 909 ? 17.08845 17.77671 89.33598 1.000 54.29789 909 ARG A CA 1
ATOM 7330 C C . ARG A 1 909 ? 18.09931 16.68837 88.99491 1.000 62.71719 909 ARG A C 1
ATOM 7331 O O . ARG A 1 909 ? 17.89479 15.51468 89.32526 1.000 57.92052 909 ARG A O 1
ATOM 7339 N N . CYS A 1 910 ? 19.20168 17.05970 88.33832 1.000 60.97534 910 CYS A N 1
ATOM 7340 C CA . CYS A 1 910 ? 20.19257 16.06452 87.93694 1.000 59.31282 910 CYS A CA 1
ATOM 7341 C C . CYS A 1 910 ? 20.86412 15.42041 89.14542 1.000 61.74618 910 CYS A C 1
ATOM 7342 O O . CYS A 1 910 ? 21.16772 14.22150 89.12597 1.000 53.03570 910 CYS A O 1
ATOM 7345 N N . ALA A 1 911 ? 21.11590 16.20086 90.19970 1.000 62.09717 911 ALA A N 1
ATOM 7346 C CA . ALA A 1 911 ? 21.74472 15.64888 91.39585 1.000 67.11045 911 ALA A CA 1
ATOM 7347 C C . ALA A 1 911 ? 20.85571 14.60251 92.05764 1.000 72.25736 911 ALA A C 1
ATOM 7348 O O . ALA A 1 911 ? 21.34368 13.56547 92.52307 1.000 74.06791 911 ALA A O 1
ATOM 7350 N N . ASP A 1 912 ? 19.54751 14.85975 92.11599 1.000 72.25847 912 ASP A N 1
ATOM 7351 C CA . ASP A 1 912 ? 18.63040 13.89500 92.71478 1.000 71.04509 912 ASP A CA 1
ATOM 7352 C C . ASP A 1 912 ? 18.49715 12.64509 91.85355 1.000 72.75911 912 ASP A C 1
ATOM 7353 O O . ASP A 1 912 ? 18.36101 11.53500 92.38049 1.000 82.04298 912 ASP A O 1
ATOM 7358 N N . VAL A 1 913 ? 18.52026 12.80528 90.52832 1.000 64.50203 913 VAL A N 1
ATOM 7359 C CA . VAL A 1 913 ? 18.40434 11.65283 89.63989 1.000 66.98503 913 VAL A CA 1
ATOM 7360 C C . VAL A 1 913 ? 19.62496 10.74774 89.76870 1.000 77.45224 913 VAL A C 1
ATOM 7361 O O . VAL A 1 913 ? 19.49954 9.51753 89.81357 1.000 88.51300 913 VAL A O 1
ATOM 7365 N N . VAL A 1 914 ? 20.82201 11.33548 89.82857 1.000 67.56969 914 VAL A N 1
ATOM 7366 C CA . VAL A 1 914 ? 22.03541 10.53259 89.95336 1.000 70.06160 914 VAL A CA 1
ATOM 7367 C C . VAL A 1 914 ? 22.07911 9.82428 91.30216 1.000 81.96282 914 VAL A C 1
ATOM 7368 O O . VAL A 1 914 ? 22.40211 8.63268 91.38138 1.000 84.99475 914 VAL A O 1
ATOM 7372 N N . LYS A 1 915 ? 21.75250 10.53899 92.38246 1.000 83.85039 915 LYS A N 1
ATOM 7373 C CA . LYS A 1 915 ? 21.87320 9.95569 93.71613 1.000 84.83531 915 LYS A CA 1
ATOM 7374 C C . LYS A 1 915 ? 20.85899 8.84081 93.94316 1.000 83.81348 915 LYS A C 1
ATOM 7375 O O . LYS A 1 915 ? 21.18038 7.82457 94.56967 1.000 86.26988 915 LYS A O 1
ATOM 7381 N N . ASN A 1 916 ? 19.63273 9.00819 93.45150 1.000 88.62155 916 ASN A N 1
ATOM 7382 C CA . ASN A 1 916 ? 18.56907 8.05427 93.73614 1.000 91.73172 916 ASN A CA 1
ATOM 7383 C C . ASN A 1 916 ? 18.47975 6.91393 92.72998 1.000 91.42577 916 ASN A C 1
ATOM 7384 O O . ASN A 1 916 ? 17.72924 5.96090 92.97056 1.000 97.57721 916 ASN A O 1
ATOM 7389 N N . HIS A 1 917 ? 19.21022 6.97938 91.61676 1.000 87.45814 917 HIS A N 1
ATOM 7390 C CA . HIS A 1 917 ? 19.08491 5.97536 90.56467 1.000 92.21735 917 HIS A CA 1
ATOM 7391 C C . HIS A 1 917 ? 20.40780 5.51204 89.97086 1.000 94.50607 917 HIS A C 1
ATOM 7392 O O . HIS A 1 917 ? 20.44844 4.41155 89.40527 1.000 100.94588 917 HIS A O 1
ATOM 7399 N N . TYR A 1 918 ? 21.48245 6.30017 90.06539 1.000 90.54826 918 TYR A N 1
ATOM 7400 C CA . TYR A 1 918 ? 22.76161 5.94274 89.46394 1.000 94.68201 918 TYR A CA 1
ATOM 7401 C C . TYR A 1 918 ? 23.86562 5.69913 90.47794 1.000 95.08053 918 TYR A C 1
ATOM 7402 O O . TYR A 1 918 ? 24.75532 4.89013 90.21373 1.000 92.49462 918 TYR A O 1
ATOM 7411 N N . VAL A 1 919 ? 23.83338 6.37172 91.62508 1.000 101.26803 919 VAL A N 1
ATOM 7412 C CA . VAL A 1 919 ? 24.72316 6.02565 92.73152 1.000 102.87368 919 VAL A CA 1
ATOM 7413 C C . VAL A 1 919 ? 24.11959 4.92482 93.59072 1.000 105.71973 919 VAL A C 1
ATOM 7414 O O . VAL A 1 919 ? 24.76093 3.90434 93.85458 1.000 106.04566 919 VAL A O 1
ATOM 7418 N N . GLN A 1 920 ? 22.88223 5.11345 94.04171 1.000 109.32933 920 GLN A N 1
ATOM 7419 C CA . GLN A 1 920 ? 22.13458 4.04425 94.68269 1.000 114.42991 920 GLN A CA 1
ATOM 7420 C C . GLN A 1 920 ? 21.39831 3.23945 93.61639 1.000 115.13686 920 GLN A C 1
ATOM 7421 O O . GLN A 1 920 ? 21.77907 3.22100 92.44238 1.000 120.76994 920 GLN A O 1
ATOM 7427 N N . GLN A 1 921 ? 20.33366 2.56189 94.03753 1.000 115.53419 921 GLN A N 1
ATOM 7428 C CA . GLN A 1 921 ? 19.56441 1.64450 93.20360 1.000 118.48827 921 GLN A CA 1
ATOM 7429 C C . GLN A 1 921 ? 19.20070 2.22931 91.83809 1.000 115.69400 921 GLN A C 1
ATOM 7430 O O . GLN A 1 921 ? 18.09901 2.73966 91.64057 1.000 114.51044 921 GLN A O 1
ATOM 7436 N N . MET B 1 1 ? 25.61538 40.79365 82.34934 1.000 118.15653 1 MET B N 1
ATOM 7437 C CA . MET B 1 1 ? 26.99621 40.35247 82.19121 1.000 114.60411 1 MET B CA 1
ATOM 7438 C C . MET B 1 1 ? 27.87164 41.47578 81.64086 1.000 110.47746 1 MET B C 1
ATOM 7439 O O . MET B 1 1 ? 27.49063 42.16548 80.69468 1.000 112.83873 1 MET B O 1
ATOM 7444 N N . GLU B 1 2 ? 29.04457 41.66223 82.24155 1.000 105.87021 2 GLU B N 1
ATOM 7445 C CA . GLU B 1 2 ? 29.96545 42.67645 81.75713 1.000 99.36247 2 GLU B CA 1
ATOM 7446 C C . GLU B 1 2 ? 30.60088 42.22188 80.44224 1.000 96.45738 2 GLU B C 1
ATOM 7447 O O . GLU B 1 2 ? 30.42115 41.08647 79.99044 1.000 101.71704 2 GLU B O 1
ATOM 7453 N N . TYR B 1 3 ? 31.34095 43.14032 79.81948 1.000 84.31105 3 TYR B N 1
ATOM 7454 C CA . TYR B 1 3 ? 31.96962 43.00968 78.50717 1.000 76.95836 3 TYR B CA 1
ATOM 7455 C C . TYR B 1 3 ? 30.95055 42.98706 77.37691 1.000 81.80800 3 TYR B C 1
ATOM 7456 O O . TYR B 1 3 ? 31.34761 42.96182 76.20604 1.000 85.06038 3 TYR B O 1
ATOM 7465 N N . LYS B 1 4 ? 29.65082 43.00451 77.68294 1.000 89.01159 4 LYS B N 1
ATOM 7466 C CA . LYS B 1 4 ? 28.63985 43.12367 76.63910 1.000 90.65401 4 LYS B CA 1
ATOM 7467 C C . LYS B 1 4 ? 28.70290 44.48810 75.96509 1.000 87.49918 4 LYS B C 1
ATOM 7468 O O . LYS B 1 4 ? 28.36602 44.61282 74.78203 1.000 87.01387 4 LYS B O 1
ATOM 7474 N N . ASP B 1 5 ? 29.13737 45.51461 76.69690 1.000 83.76531 5 ASP B N 1
ATOM 7475 C CA . ASP B 1 5 ? 29.30542 46.85074 76.14293 1.000 88.33725 5 ASP B CA 1
ATOM 7476 C C . ASP B 1 5 ? 30.56614 46.98514 75.29782 1.000 84.18427 5 ASP B C 1
ATOM 7477 O O . ASP B 1 5 ? 30.70807 47.97913 74.57730 1.000 95.55173 5 ASP B O 1
ATOM 7482 N N . THR B 1 6 ? 31.47236 46.01280 75.35446 1.000 80.37555 6 THR B N 1
ATOM 7483 C CA . THR B 1 6 ? 32.70915 46.05133 74.58680 1.000 82.61172 6 THR B CA 1
ATOM 7484 C C . THR B 1 6 ? 32.57760 45.39232 73.21883 1.000 73.57524 6 THR B C 1
ATOM 7485 O O . THR B 1 6 ? 33.58393 45.23780 72.51960 1.000 74.60152 6 THR B O 1
ATOM 7489 N N . LEU B 1 7 ? 31.37054 44.99819 72.82623 1.000 75.51345 7 LEU B N 1
ATOM 7490 C CA . LEU B 1 7 ? 31.12681 44.38923 71.52684 1.000 73.06641 7 LEU B CA 1
ATOM 7491 C C . LEU B 1 7 ? 30.52198 45.41113 70.57420 1.000 71.09736 7 LEU B C 1
ATOM 7492 O O . LEU B 1 7 ? 29.74380 46.27716 70.98649 1.000 68.30946 7 LEU B O 1
ATOM 7497 N N . LEU B 1 8 ? 30.89144 45.30823 69.29600 1.000 59.84860 8 LEU B N 1
ATOM 7498 C CA . LEU B 1 8 ? 30.35546 46.18881 68.25736 1.000 59.80598 8 LEU B CA 1
ATOM 7499 C C . LEU B 1 8 ? 29.05786 45.57753 67.73459 1.000 61.69173 8 LEU B C 1
ATOM 7500 O O . LEU B 1 8 ? 29.00979 44.92344 66.69077 1.000 59.09707 8 LEU B O 1
ATOM 7505 N N . MET B 1 9 ? 27.98484 45.79572 68.49102 1.000 59.82376 9 MET B N 1
ATOM 7506 C CA . MET B 1 9 ? 26.68927 45.25293 68.11868 1.000 64.13581 9 MET B CA 1
ATOM 7507 C C . MET B 1 9 ? 26.12784 45.98568 66.90006 1.000 57.21581 9 MET B C 1
ATOM 7508 O O . MET B 1 9 ? 26.42952 47.16201 66.67871 1.000 53.92208 9 MET B O 1
ATOM 7513 N N . PRO B 1 10 ? 25.31729 45.30686 66.08757 1.000 55.35219 10 PRO B N 1
ATOM 7514 C CA . PRO B 1 10 ? 24.68589 45.98342 64.94891 1.000 49.33955 10 PRO B CA 1
ATOM 7515 C C . PRO B 1 10 ? 23.79757 47.12715 65.41316 1.000 50.81938 10 PRO B C 1
ATOM 7516 O O . PRO B 1 10 ? 23.13462 47.04417 66.44954 1.000 49.62314 10 PRO B O 1
ATOM 7520 N N . LYS B 1 11 ? 23.79611 48.20572 64.63242 1.000 50.60928 11 LYS B N 1
ATOM 7521 C CA . LYS B 1 11 ? 23.01451 49.39769 64.94190 1.000 53.05201 11 LYS B CA 1
ATOM 7522 C C . LYS B 1 11 ? 22.42799 49.94404 63.65130 1.000 54.71484 11 LYS B C 1
ATOM 7523 O O . LYS B 1 11 ? 23.17237 50.27586 62.72367 1.000 51.12261 11 LYS B O 1
ATOM 7529 N N . THR B 1 12 ? 21.10051 50.03418 63.59332 1.000 52.30720 12 THR B N 1
ATOM 7530 C CA . THR B 1 12 ? 20.42244 50.55675 62.41665 1.000 53.80596 12 THR B CA 1
ATOM 7531 C C . THR B 1 12 ? 19.00506 50.96263 62.79320 1.000 56.32930 12 THR B C 1
ATOM 7532 O O . THR B 1 12 ? 18.35425 50.29068 63.59685 1.000 64.27677 12 THR B O 1
ATOM 7536 N N . GLU B 1 13 ? 18.53538 52.06171 62.20481 1.000 49.18304 13 GLU B N 1
ATOM 7537 C CA . GLU B 1 13 ? 17.15614 52.49403 62.38305 1.000 54.71479 13 GLU B CA 1
ATOM 7538 C C . GLU B 1 13 ? 16.18734 51.73575 61.48677 1.000 57.86777 13 GLU B C 1
ATOM 7539 O O . GLU B 1 13 ? 14.97423 51.95006 61.58825 1.000 53.60468 13 GLU B O 1
ATOM 7545 N N . PHE B 1 14 ? 16.69226 50.87097 60.61796 1.000 56.80036 14 PHE B N 1
ATOM 7546 C CA . PHE B 1 14 ? 15.84332 50.01449 59.80022 1.000 57.60214 14 PHE B CA 1
ATOM 7547 C C . PHE B 1 14 ? 15.21221 48.94555 60.68558 1.000 57.78713 14 PHE B C 1
ATOM 7548 O O . PHE B 1 14 ? 15.93611 48.11220 61.24743 1.000 60.41868 14 PHE B O 1
ATOM 7556 N N . PRO B 1 15 ? 13.89106 48.92557 60.84100 1.000 48.90883 15 PRO B N 1
ATOM 7557 C CA . PRO B 1 15 ? 13.27762 48.00084 61.79935 1.000 46.34406 15 PRO B CA 1
ATOM 7558 C C . PRO B 1 15 ? 13.29411 46.56218 61.30874 1.000 51.51155 15 PRO B C 1
ATOM 7559 O O . PRO B 1 15 ? 13.28631 46.28615 60.10674 1.000 51.26552 15 PRO B O 1
ATOM 7563 N N . MET B 1 16 ? 13.31132 45.63670 62.27213 1.000 55.57601 16 MET B N 1
ATOM 7564 C CA . MET B 1 16 ? 13.23249 44.21666 61.94305 1.000 49.15903 16 MET B CA 1
ATOM 7565 C C . MET B 1 16 ? 11.89139 43.86968 61.30884 1.000 53.35264 16 MET B C 1
ATOM 7566 O O . MET B 1 16 ? 11.83282 43.09486 60.34683 1.000 48.97395 16 MET B O 1
ATOM 7571 N N . ARG B 1 17 ? 10.80575 44.42668 61.83498 1.000 56.75687 17 ARG B N 1
ATOM 7572 C CA . ARG B 1 17 ? 9.47063 44.20798 61.29598 1.000 52.00653 17 ARG B CA 1
ATOM 7573 C C . ARG B 1 17 ? 9.09457 45.38307 60.40326 1.000 55.70719 17 ARG B C 1
ATOM 7574 O O . ARG B 1 17 ? 9.13661 46.53905 60.83814 1.000 54.83033 17 ARG B O 1
ATOM 7582 N N . GLY B 1 18 ? 8.73688 45.08400 59.15439 1.000 53.12525 18 GLY B N 1
ATOM 7583 C CA . GLY B 1 18 ? 8.40693 46.14144 58.21802 1.000 60.72004 18 GLY B CA 1
ATOM 7584 C C . GLY B 1 18 ? 7.11294 46.85355 58.54259 1.000 55.10168 18 GLY B C 1
ATOM 7585 O O . GLY B 1 18 ? 6.99853 48.06452 58.32465 1.000 50.46813 18 GLY B O 1
ATOM 7586 N N . ASN B 1 19 ? 6.13157 46.12511 59.07424 1.000 49.66130 19 ASN B N 1
ATOM 7587 C CA . ASN B 1 19 ? 4.78296 46.65106 59.27101 1.000 46.60547 19 ASN B CA 1
ATOM 7588 C C . ASN B 1 19 ? 4.25669 47.22752 57.95867 1.000 45.25569 19 ASN B C 1
ATOM 7589 O O . ASN B 1 19 ? 3.79892 48.36966 57.88148 1.000 48.40054 19 ASN B O 1
ATOM 7594 N N . LEU B 1 20 ? 4.34241 46.40698 56.91295 1.000 49.44932 20 LEU B N 1
ATOM 7595 C CA . LEU B 1 20 ? 4.02150 46.85349 55.55926 1.000 50.89594 20 LEU B CA 1
ATOM 7596 C C . LEU B 1 20 ? 2.63936 47.48119 55.41752 1.000 49.48760 20 LEU B C 1
ATOM 7597 O O . LEU B 1 20 ? 2.53497 48.50872 54.72690 1.000 56.04893 20 LEU B O 1
ATOM 7602 N N . PRO B 1 21 ? 1.56066 46.94110 56.00095 1.000 49.27964 21 PRO B N 1
ATOM 7603 C CA . PRO B 1 21 ? 0.24909 47.58870 55.82184 1.000 48.44862 21 PRO B CA 1
ATOM 7604 C C . PRO B 1 21 ? 0.19755 49.02939 56.30417 1.000 50.82616 21 PRO B C 1
ATOM 7605 O O . PRO B 1 21 ? -0.60581 49.81385 55.78383 1.000 58.66034 21 PRO B O 1
ATOM 7609 N N . ASN B 1 22 ? 1.03137 49.40965 57.27513 1.000 49.04207 22 ASN B N 1
ATOM 7610 C CA . ASN B 1 22 ? 1.04595 50.77663 57.77943 1.000 56.19471 22 ASN B CA 1
ATOM 7611 C C . ASN B 1 22 ? 2.25595 51.58207 57.33215 1.000 56.17346 22 ASN B C 1
ATOM 7612 O O . ASN B 1 22 ? 2.22146 52.81436 57.41724 1.000 54.41818 22 ASN B O 1
ATOM 7617 N N . ARG B 1 23 ? 3.32128 50.92712 56.86965 1.000 58.02522 23 ARG B N 1
ATOM 7618 C CA . ARG B 1 23 ? 4.50784 51.64299 56.41527 1.000 55.42494 23 ARG B CA 1
ATOM 7619 C C . ARG B 1 23 ? 4.44684 51.97715 54.93082 1.000 55.31318 23 ARG B C 1
ATOM 7620 O O . ARG B 1 23 ? 4.82302 53.08545 54.53235 1.000 49.42810 23 ARG B O 1
ATOM 7628 N N . GLU B 1 24 ? 3.98121 51.03723 54.10972 1.000 52.29663 24 GLU B N 1
ATOM 7629 C CA . GLU B 1 24 ? 3.90512 51.26539 52.66896 1.000 55.65631 24 GLU B CA 1
ATOM 7630 C C . GLU B 1 24 ? 3.11228 52.50905 52.27853 1.000 51.32931 24 GLU B C 1
ATOM 7631 O O . GLU B 1 24 ? 3.56507 53.22543 51.37066 1.000 51.04568 24 GLU B O 1
ATOM 7637 N N . PRO B 1 25 ? 1.95234 52.81982 52.87474 1.000 46.81320 25 PRO B N 1
ATOM 7638 C CA . PRO B 1 25 ? 1.27900 54.07967 52.50810 1.000 49.44694 25 PRO B CA 1
ATOM 7639 C C . PRO B 1 25 ? 2.13132 55.31705 52.74056 1.000 53.06448 25 PRO B C 1
ATOM 7640 O O . PRO B 1 25 ? 2.03290 56.28116 51.97011 1.000 50.58184 25 PRO B O 1
ATOM 7644 N N . LYS B 1 26 ? 2.95687 55.32669 53.79156 1.000 55.53979 26 LYS B N 1
ATOM 7645 C CA . LYS B 1 26 ? 3.88430 56.43731 53.98457 1.000 51.91396 26 LYS B CA 1
ATOM 7646 C C . LYS B 1 26 ? 4.90492 56.49469 52.85665 1.000 46.17685 26 LYS B C 1
ATOM 7647 O O . LYS B 1 26 ? 5.20440 57.57368 52.33309 1.000 40.73247 26 LYS B O 1
ATOM 7653 N N . MET B 1 27 ? 5.44458 55.33676 52.46610 1.000 47.20767 27 MET B N 1
ATOM 7654 C CA . MET B 1 27 ? 6.38954 55.29020 51.35530 1.000 47.54634 27 MET B CA 1
ATOM 7655 C C . MET B 1 27 ? 5.74632 55.78571 50.06723 1.000 43.78364 27 MET B C 1
ATOM 7656 O O . MET B 1 27 ? 6.35874 56.54823 49.30986 1.000 42.96261 27 MET B O 1
ATOM 7661 N N . GLN B 1 28 ? 4.50718 55.36394 49.80580 1.000 40.17684 28 GLN B N 1
ATOM 7662 C CA . GLN B 1 28 ? 3.81588 55.78838 48.59413 1.000 39.00447 28 GLN B CA 1
ATOM 7663 C C . GLN B 1 28 ? 3.54678 57.28813 48.60469 1.000 43.36388 28 GLN B C 1
ATOM 7664 O O . GLN B 1 28 ? 3.66440 57.95470 47.56997 1.000 44.28993 28 GLN B O 1
ATOM 7670 N N . GLU B 1 29 ? 3.18097 57.83687 49.76427 1.000 48.34513 29 GLU B N 1
ATOM 7671 C CA . GLU B 1 29 ? 3.01450 59.28190 49.87339 1.000 45.68394 29 GLU B CA 1
ATOM 7672 C C . GLU B 1 29 ? 4.33549 60.00266 49.62854 1.000 47.94562 29 GLU B C 1
ATOM 7673 O O . GLU B 1 29 ? 4.36906 61.04920 48.96979 1.000 45.14489 29 GLU B O 1
ATOM 7679 N N . GLN B 1 30 ? 5.43630 59.45519 50.15373 1.000 47.17332 30 GLN B N 1
ATOM 7680 C CA . GLN B 1 30 ? 6.74972 60.04930 49.92097 1.000 52.59940 30 GLN B CA 1
ATOM 7681 C C . GLN B 1 30 ? 7.16536 59.93205 48.45759 1.000 55.39639 30 GLN B C 1
ATOM 7682 O O . GLN B 1 30 ? 7.78877 60.84995 47.91044 1.000 45.33722 30 GLN B O 1
ATOM 7688 N N . TRP B 1 31 ? 6.83889 58.80882 47.80956 1.000 46.21895 31 TRP B N 1
ATOM 7689 C CA . TRP B 1 31 ? 7.12064 58.67338 46.38314 1.000 43.59502 31 TRP B CA 1
ATOM 7690 C C . TRP B 1 31 ? 6.38649 59.73400 45.57405 1.000 42.62850 31 TRP B C 1
ATOM 7691 O O . TRP B 1 31 ? 6.96690 60.35111 44.67331 1.000 39.59225 31 TRP B O 1
ATOM 7702 N N . ALA B 1 32 ? 5.10594 59.95655 45.88190 1.000 38.86989 32 ALA B N 1
ATOM 7703 C CA . ALA B 1 32 ? 4.32748 60.95853 45.16225 1.000 42.23089 32 ALA B CA 1
ATOM 7704 C C . ALA B 1 32 ? 4.87057 62.36097 45.40397 1.000 49.32502 32 ALA B C 1
ATOM 7705 O O . ALA B 1 32 ? 4.90378 63.18716 44.48381 1.000 49.92510 32 ALA B O 1
ATOM 7707 N N . GLU B 1 33 ? 5.29350 62.65187 46.63674 1.000 47.00200 33 GLU B N 1
ATOM 7708 C CA . GLU B 1 33 ? 5.89925 63.94893 46.91412 1.000 48.31685 33 GLU B CA 1
ATOM 7709 C C . GLU B 1 33 ? 7.17523 64.14468 46.10721 1.000 48.78783 33 GLU B C 1
ATOM 7710 O O . GLU B 1 33 ? 7.52730 65.27848 45.76404 1.000 60.90421 33 GLU B O 1
ATOM 7716 N N . MET B 1 34 ? 7.87403 63.05473 45.78988 1.000 47.36457 34 MET B N 1
ATOM 7717 C CA . MET B 1 34 ? 9.05535 63.12471 44.94209 1.000 51.17671 34 MET B CA 1
ATOM 7718 C C . MET B 1 34 ? 8.72016 63.31251 43.46949 1.000 52.23494 34 MET B C 1
ATOM 7719 O O . MET B 1 34 ? 9.60292 63.70793 42.69917 1.000 51.25646 34 MET B O 1
ATOM 7724 N N . ASN B 1 35 ? 7.47755 63.04171 43.06491 1.000 46.54620 35 ASN B N 1
ATOM 7725 C CA . ASN B 1 35 ? 7.12534 62.90368 41.65239 1.000 48.45912 35 ASN B CA 1
ATOM 7726 C C . ASN B 1 35 ? 8.07551 61.92110 40.97372 1.000 50.84398 35 ASN B C 1
ATOM 7727 O O . ASN B 1 35 ? 8.67781 62.20796 39.93590 1.000 52.89765 35 ASN B O 1
ATOM 7732 N N . ILE B 1 36 ? 8.19857 60.73946 41.58571 1.000 44.25506 36 ILE B N 1
ATOM 7733 C CA . ILE B 1 36 ? 9.25251 59.79799 41.21630 1.000 47.99019 36 ILE B CA 1
ATOM 7734 C C . ILE B 1 36 ? 9.11836 59.37892 39.75815 1.000 47.24753 36 ILE B C 1
ATOM 7735 O O . ILE B 1 36 ? 10.12158 59.19904 39.05655 1.000 48.39452 36 ILE B O 1
ATOM 7740 N N . TYR B 1 37 ? 7.88333 59.22821 39.27351 1.000 46.80608 37 TYR B N 1
ATOM 7741 C CA . TYR B 1 37 ? 7.69143 58.84971 37.87810 1.000 44.48762 37 TYR B CA 1
ATOM 7742 C C . TYR B 1 37 ? 8.28261 59.89337 36.93888 1.000 46.54033 37 TYR B C 1
ATOM 7743 O O . TYR B 1 37 ? 8.92938 59.54663 35.94417 1.000 50.63059 37 TYR B O 1
ATOM 7752 N N . GLU B 1 38 ? 8.07432 61.17779 37.23841 1.000 48.62470 38 GLU B N 1
ATOM 7753 C CA . GLU B 1 38 ? 8.68031 62.23042 36.42834 1.000 45.90940 38 GLU B CA 1
ATOM 7754 C C . GLU B 1 38 ? 10.19881 62.23614 36.56880 1.000 50.43237 38 GLU B C 1
ATOM 7755 O O . GLU B 1 38 ? 10.91579 62.48288 35.59154 1.000 52.76506 38 GLU B O 1
ATOM 7761 N N . LYS B 1 39 ? 10.70681 61.97902 37.77766 1.000 42.08121 39 LYS B N 1
ATOM 7762 C CA . LYS B 1 39 ? 12.15177 61.95771 37.98561 1.000 41.68887 39 LYS B CA 1
ATOM 7763 C C . LYS B 1 39 ? 12.81288 60.84954 37.17716 1.000 46.87664 39 LYS B C 1
ATOM 7764 O O . LYS B 1 39 ? 13.86498 61.06263 36.56327 1.000 52.98073 39 LYS B O 1
ATOM 7770 N N . VAL B 1 40 ? 12.21386 59.65641 37.16946 1.000 46.38922 40 VAL B N 1
ATOM 7771 C CA . VAL B 1 40 ? 12.79096 58.54068 36.42561 1.000 47.66780 40 VAL B CA 1
ATOM 7772 C C . VAL B 1 40 ? 12.69577 58.78841 34.92469 1.000 52.21923 40 VAL B C 1
ATOM 7773 O O . VAL B 1 40 ? 13.64920 58.53330 34.17736 1.000 46.70136 40 VAL B O 1
ATOM 7777 N N . GLN B 1 41 ? 11.54901 59.29007 34.45837 1.000 52.02875 41 GLN B N 1
ATOM 7778 C CA . GLN B 1 41 ? 11.37913 59.53066 33.02952 1.000 54.28218 41 GLN B CA 1
ATOM 7779 C C . GLN B 1 41 ? 12.29935 60.63574 32.52815 1.000 50.92159 41 GLN B C 1
ATOM 7780 O O . GLN B 1 41 ? 12.74163 60.59422 31.37466 1.000 53.04008 41 GLN B O 1
ATOM 7786 N N . LYS B 1 42 ? 12.59651 61.62804 33.36700 1.000 44.27958 42 LYS B N 1
ATOM 7787 C CA . LYS B 1 42 ? 13.51862 62.67838 32.95488 1.000 52.20241 42 LYS B CA 1
ATOM 7788 C C . LYS B 1 42 ? 14.97168 62.24364 33.06641 1.000 52.59393 42 LYS B C 1
ATOM 7789 O O . LYS B 1 42 ? 15.80910 62.70993 32.28731 1.000 62.25538 42 LYS B O 1
ATOM 7795 N N . ARG B 1 43 ? 15.29553 61.36599 34.01911 1.000 47.26861 43 ARG B N 1
ATOM 7796 C CA . ARG B 1 43 ? 16.66750 60.87867 34.11783 1.000 56.39499 43 ARG B CA 1
ATOM 7797 C C . ARG B 1 43 ? 17.02642 59.99354 32.93114 1.000 62.25869 43 ARG B C 1
ATOM 7798 O O . ARG B 1 43 ? 18.16977 60.01195 32.46096 1.000 65.32898 43 ARG B O 1
ATOM 7806 N N . THR B 1 44 ? 16.06666 59.21159 32.43484 1.000 57.99963 44 THR B N 1
ATOM 7807 C CA . THR B 1 44 ? 16.27591 58.33281 31.29086 1.000 65.44194 44 THR B CA 1
ATOM 7808 C C . THR B 1 44 ? 15.74965 58.93872 29.99276 1.000 61.80679 44 THR B C 1
ATOM 7809 O O . THR B 1 44 ? 15.30822 58.20614 29.10239 1.000 64.51029 44 THR B O 1
ATOM 7813 N N . GLU B 1 45 ? 15.79135 60.26816 29.86798 1.000 57.82549 45 GLU B N 1
ATOM 7814 C CA . GLU B 1 45 ? 15.20807 60.92335 28.70003 1.000 62.66052 45 GLU B CA 1
ATOM 7815 C C . GLU B 1 45 ? 15.92027 60.52096 27.41292 1.000 69.02106 45 GLU B C 1
ATOM 7816 O O . GLU B 1 45 ? 15.27151 60.25321 26.39466 1.000 75.39320 45 GLU B O 1
ATOM 7822 N N . GLY B 1 46 ? 17.24888 60.47333 27.43432 1.000 63.15525 46 GLY B N 1
ATOM 7823 C CA . GLY B 1 46 ? 18.00159 60.12253 26.24626 1.000 72.84267 46 GLY B CA 1
ATOM 7824 C C . GLY B 1 46 ? 18.34687 58.65092 26.16699 1.000 74.67027 46 GLY B C 1
ATOM 7825 O O . GLY B 1 46 ? 19.51128 58.28957 25.97002 1.000 81.92655 46 GLY B O 1
ATOM 7826 N N . ARG B 1 47 ? 17.34603 57.79092 26.31155 1.000 63.69899 47 ARG B N 1
ATOM 7827 C CA . ARG B 1 47 ? 17.57371 56.35724 26.32274 1.000 60.66517 47 ARG B CA 1
ATOM 7828 C C . ARG B 1 47 ? 16.64189 55.66863 25.33920 1.000 56.53972 47 ARG B C 1
ATOM 7829 O O . ARG B 1 47 ? 15.54851 56.17040 25.05688 1.000 60.21402 47 ARG B O 1
ATOM 7837 N N . PRO B 1 48 ? 17.05561 54.52491 24.79251 1.000 49.39285 48 PRO B N 1
ATOM 7838 C CA . PRO B 1 48 ? 16.18480 53.79775 23.86205 1.000 54.18966 48 PRO B CA 1
ATOM 7839 C C . PRO B 1 48 ? 14.85285 53.44753 24.50884 1.000 59.47232 48 PRO B C 1
ATOM 7840 O O . PRO B 1 48 ? 14.79379 53.00911 25.66013 1.000 64.95803 48 PRO B O 1
ATOM 7844 N N . LEU B 1 49 ? 13.77957 53.63835 23.74598 1.000 55.67474 49 LEU B N 1
ATOM 7845 C CA . LEU B 1 49 ? 12.43675 53.47499 24.28290 1.000 54.68201 49 LEU B CA 1
ATOM 7846 C C . LEU B 1 49 ? 12.10458 52.00869 24.51937 1.000 59.08060 49 LEU B C 1
ATOM 7847 O O . LEU B 1 49 ? 12.49560 51.12885 23.74719 1.000 62.10394 49 LEU B O 1
ATOM 7852 N N . PHE B 1 50 ? 11.38126 51.75302 25.60667 1.000 55.17844 50 PHE B N 1
ATOM 7853 C CA . PHE B 1 50 ? 10.70142 50.48207 25.82934 1.000 57.31752 50 PHE B CA 1
ATOM 7854 C C . PHE B 1 50 ? 9.27490 50.81360 26.24123 1.000 54.10114 50 PHE B C 1
ATOM 7855 O O . PHE B 1 50 ? 9.05509 51.40173 27.30493 1.000 61.52893 50 PHE B O 1
ATOM 7863 N N . VAL B 1 51 ? 8.31082 50.45635 25.39951 1.000 48.17928 51 VAL B N 1
ATOM 7864 C CA . VAL B 1 51 ? 6.91758 50.83546 25.59839 1.000 57.39319 51 VAL B CA 1
ATOM 7865 C C . VAL B 1 51 ? 6.11188 49.56933 25.84785 1.000 55.64292 51 VAL B C 1
ATOM 7866 O O . VAL B 1 51 ? 5.91566 48.75444 24.93774 1.000 57.59827 51 VAL B O 1
ATOM 7870 N N . LEU B 1 52 ? 5.64002 49.40772 27.08079 1.000 47.84226 52 LEU B N 1
ATOM 7871 C CA . LEU B 1 52 ? 4.70122 48.35260 27.43965 1.000 49.63097 52 LEU B CA 1
ATOM 7872 C C . LEU B 1 52 ? 3.31762 48.98766 27.46714 1.000 49.67125 52 LEU B C 1
ATOM 7873 O O . LEU B 1 52 ? 2.99168 49.73705 28.39323 1.000 60.78909 52 LEU B O 1
ATOM 7878 N N . HIS B 1 53 ? 2.50937 48.69751 26.45250 1.000 56.69503 53 HIS B N 1
ATOM 7879 C CA . HIS B 1 53 ? 1.20830 49.33891 26.32414 1.000 56.47320 53 HIS B CA 1
ATOM 7880 C C . HIS B 1 53 ? 0.21197 48.67333 27.26558 1.000 56.66476 53 HIS B C 1
ATOM 7881 O O . HIS B 1 53 ? -0.02689 47.46306 27.17681 1.000 59.27005 53 HIS B O 1
ATOM 7888 N N . ASP B 1 54 ? -0.36817 49.46791 28.16166 1.000 53.71782 54 ASP B N 1
ATOM 7889 C CA . ASP B 1 54 ? -1.28412 48.94317 29.16439 1.000 51.15850 54 ASP B CA 1
ATOM 7890 C C . ASP B 1 54 ? -2.63809 48.63309 28.53647 1.000 54.79669 54 ASP B C 1
ATOM 7891 O O . ASP B 1 54 ? -3.23776 49.48584 27.87550 1.000 53.82406 54 ASP B O 1
ATOM 7896 N N . GLY B 1 55 ? -3.11506 47.40579 28.73265 1.000 53.02174 55 GLY B N 1
ATOM 7897 C CA . GLY B 1 55 ? -4.43774 47.03170 28.29391 1.000 48.70325 55 GLY B CA 1
ATOM 7898 C C . GLY B 1 55 ? -5.48468 47.63629 29.20309 1.000 54.33846 55 GLY B C 1
ATOM 7899 O O . GLY B 1 55 ? -5.38196 47.55739 30.42924 1.000 51.77732 55 GLY B O 1
ATOM 7900 N N . PRO B 1 56 ? -6.51198 48.25083 28.62365 1.000 53.71100 56 PRO B N 1
ATOM 7901 C CA . PRO B 1 56 ? -7.49216 48.99387 29.43124 1.000 51.81635 56 PRO B CA 1
ATOM 7902 C C . PRO B 1 56 ? -8.40971 48.06068 30.20148 1.000 61.03408 56 PRO B C 1
ATOM 7903 O O . PRO B 1 56 ? -9.20973 47.32495 29.60306 1.000 59.25485 56 PRO B O 1
ATOM 7907 N N . PRO B 1 57 ? -8.32891 48.06134 31.53232 1.000 59.51901 57 PRO B N 1
ATOM 7908 C CA . PRO B 1 57 ? -9.31281 47.32185 32.32669 1.000 49.19041 57 PRO B CA 1
ATOM 7909 C C . PRO B 1 57 ? -10.65009 48.03921 32.32816 1.000 54.20393 57 PRO B C 1
ATOM 7910 O O . PRO B 1 57 ? -10.72880 49.25824 32.15790 1.000 49.55178 57 PRO B O 1
ATOM 7914 N N . TYR B 1 58 ? -11.71249 47.26517 32.52501 1.000 58.51878 58 TYR B N 1
ATOM 7915 C CA . TYR B 1 58 ? -13.04947 47.83984 32.52903 1.000 50.39956 58 TYR B CA 1
ATOM 7916 C C . TYR B 1 58 ? -13.28535 48.61497 33.82030 1.000 50.49118 58 TYR B C 1
ATOM 7917 O O . TYR B 1 58 ? -13.00306 48.12188 34.91686 1.000 46.82003 58 TYR B O 1
ATOM 7926 N N . ALA B 1 59 ? -13.81198 49.83201 33.68765 1.000 50.00536 59 ALA B N 1
ATOM 7927 C CA . ALA B 1 59 ? -13.98727 50.73481 34.82447 1.000 47.73749 59 ALA B CA 1
ATOM 7928 C C . ALA B 1 59 ? -15.27814 50.37945 35.55664 1.000 54.56230 59 ALA B C 1
ATOM 7929 O O . ALA B 1 59 ? -16.29717 51.06889 35.46844 1.000 56.24842 59 ALA B O 1
ATOM 7931 N N . ASN B 1 60 ? -15.22479 49.28071 36.30719 1.000 54.25501 60 ASN B N 1
ATOM 7932 C CA . ASN B 1 60 ? -16.38266 48.84270 37.08340 1.000 51.72674 60 ASN B CA 1
ATOM 7933 C C . ASN B 1 60 ? -15.90415 47.96891 38.23149 1.000 54.09837 60 ASN B C 1
ATOM 7934 O O . ASN B 1 60 ? -15.22906 46.95904 38.00273 1.000 51.52968 60 ASN B O 1
ATOM 7939 N N . GLY B 1 61 ? -16.25190 48.35279 39.45848 1.000 53.74310 61 GLY B N 1
ATOM 7940 C CA . GLY B 1 61 ? -15.91372 47.56438 40.62444 1.000 50.20089 61 GLY B CA 1
ATOM 7941 C C . GLY B 1 61 ? -14.46297 47.71620 41.03844 1.000 56.92714 61 GLY B C 1
ATOM 7942 O O . GLY B 1 61 ? -13.68388 48.47960 40.46564 1.000 58.28593 61 GLY B O 1
ATOM 7943 N N . ASP B 1 62 ? -14.10048 46.95824 42.06963 1.000 56.33789 62 ASP B N 1
ATOM 7944 C CA . ASP B 1 62 ? -12.73975 46.95476 42.57866 1.000 49.50248 62 ASP B CA 1
ATOM 7945 C C . ASP B 1 62 ? -11.86899 46.00879 41.75843 1.000 49.17787 62 ASP B C 1
ATOM 7946 O O . ASP B 1 62 ? -12.36126 45.14462 41.02821 1.000 57.69573 62 ASP B O 1
ATOM 7951 N N . ILE B 1 63 ? -10.55255 46.18260 41.88474 1.000 48.17834 63 ILE B N 1
ATOM 7952 C CA . ILE B 1 63 ? -9.62634 45.32481 41.15913 1.000 46.55432 63 ILE B CA 1
ATOM 7953 C C . ILE B 1 63 ? -9.56810 43.96015 41.83209 1.000 58.03870 63 ILE B C 1
ATOM 7954 O O . ILE B 1 63 ? -9.63526 43.84585 43.06479 1.000 61.77953 63 ILE B O 1
ATOM 7959 N N . HIS B 1 64 ? -9.47178 42.91199 41.02050 1.000 58.06049 64 HIS B N 1
ATOM 7960 C CA . HIS B 1 64 ? -9.37283 41.55060 41.51456 1.000 48.20353 64 HIS B CA 1
ATOM 7961 C C . HIS B 1 64 ? -7.92824 41.07246 41.40474 1.000 48.89654 64 HIS B C 1
ATOM 7962 O O . HIS B 1 64 ? -7.03564 41.80509 40.97327 1.000 54.90061 64 HIS B O 1
ATOM 7969 N N . MET B 1 65 ? -7.70314 39.81507 41.79719 1.000 47.43206 65 MET B N 1
ATOM 7970 C CA . MET B 1 65 ? -6.34683 39.27657 41.83899 1.000 45.59148 65 MET B CA 1
ATOM 7971 C C . MET B 1 65 ? -5.69513 39.28010 40.46072 1.000 57.14359 65 MET B C 1
ATOM 7972 O O . MET B 1 65 ? -4.48005 39.48386 40.34774 1.000 56.68501 65 MET B O 1
ATOM 7977 N N . GLY B 1 66 ? -6.47879 39.05385 39.40525 1.000 45.65112 66 GLY B N 1
ATOM 7978 C CA . GLY B 1 66 ? -5.92584 39.11834 38.06249 1.000 42.24357 66 GLY B CA 1
ATOM 7979 C C . GLY B 1 66 ? -5.40130 40.49834 37.71460 1.000 51.91312 66 GLY B C 1
ATOM 7980 O O . GLY B 1 66 ? -4.35759 40.63369 37.06947 1.000 59.96897 66 GLY B O 1
ATOM 7981 N N . HIS B 1 67 ? -6.12059 41.54232 38.13415 1.000 51.07657 67 HIS B N 1
ATOM 7982 C CA . HIS B 1 67 ? -5.64467 42.90508 37.92033 1.000 49.49036 67 HIS B CA 1
ATOM 7983 C C . HIS B 1 67 ? -4.31767 43.14353 38.63036 1.000 55.22049 67 HIS B C 1
ATOM 7984 O O . HIS B 1 67 ? -3.39555 43.73876 38.05982 1.000 52.31260 67 HIS B O 1
ATOM 7991 N N . ALA B 1 68 ? -4.20628 42.69699 39.88275 1.000 55.32758 68 ALA B N 1
ATOM 7992 C CA . ALA B 1 68 ? -2.95310 42.85990 40.60899 1.000 53.14913 68 ALA B CA 1
ATOM 7993 C C . ALA B 1 68 ? -1.83406 42.05832 39.95792 1.000 50.46707 68 ALA B C 1
ATOM 7994 O O . ALA B 1 68 ? -0.71043 42.55290 39.81917 1.000 50.07177 68 ALA B O 1
ATOM 7996 N N . LEU B 1 69 ? -2.12536 40.82485 39.53834 1.000 52.22554 69 LEU B N 1
ATOM 7997 C CA . LEU B 1 69 ? -1.11422 40.02067 38.85990 1.000 53.66405 69 LEU B CA 1
ATOM 7998 C C . LEU B 1 69 ? -0.64999 40.69135 37.57308 1.000 48.27090 69 LEU B C 1
ATOM 7999 O O . LEU B 1 69 ? 0.55199 40.74031 37.28806 1.000 52.00429 69 LEU B O 1
ATOM 8004 N N . ASN B 1 70 ? -1.58974 41.22433 36.79000 1.000 44.30425 70 ASN B N 1
ATOM 8005 C CA . ASN B 1 70 ? -1.23829 41.86724 35.52854 1.000 43.18900 70 ASN B CA 1
ATOM 8006 C C . ASN B 1 70 ? -0.40310 43.12272 35.75630 1.000 46.66337 70 ASN B C 1
ATOM 8007 O O . ASN B 1 70 ? 0.63574 43.31403 35.11301 1.000 47.48279 70 ASN B O 1
ATOM 8012 N N . LYS B 1 71 ? -0.83782 43.98812 36.67657 1.000 44.92213 71 LYS B N 1
ATOM 8013 C CA . LYS B 1 71 ? -0.14667 45.25668 36.88981 1.000 44.00711 71 LYS B CA 1
ATOM 8014 C C . LYS B 1 71 ? 1.20287 45.06949 37.57216 1.000 43.77623 71 LYS B C 1
ATOM 8015 O O . LYS B 1 71 ? 2.13837 45.83567 37.31268 1.000 43.01805 71 LYS B O 1
ATOM 8021 N N . ILE B 1 72 ? 1.31992 44.08069 38.45805 1.000 50.62912 72 ILE B N 1
ATOM 8022 C CA . ILE B 1 72 ? 2.58137 43.86647 39.15947 1.000 48.81457 72 ILE B CA 1
ATOM 8023 C C . ILE B 1 72 ? 3.64202 43.33329 38.20437 1.000 47.18947 72 ILE B C 1
ATOM 8024 O O . ILE B 1 72 ? 4.80873 43.74146 38.26273 1.000 40.51160 72 ILE B O 1
ATOM 8029 N N . LEU B 1 73 ? 3.25665 42.42124 37.30655 1.000 51.94376 73 LEU B N 1
ATOM 8030 C CA . LEU B 1 73 ? 4.19189 41.92988 36.29767 1.000 43.80698 73 LEU B CA 1
ATOM 8031 C C . LEU B 1 73 ? 4.67481 43.06198 35.40082 1.000 44.82437 73 LEU B C 1
ATOM 8032 O O . LEU B 1 73 ? 5.87465 43.18451 35.13164 1.000 48.98882 73 LEU B O 1
ATOM 8037 N N . LYS B 1 74 ? 3.74878 43.90780 34.93670 1.000 41.69874 74 LYS B N 1
ATOM 8038 C CA . LYS B 1 74 ? 4.12958 45.06342 34.12941 1.000 42.26210 74 LYS B CA 1
ATOM 8039 C C . LYS B 1 74 ? 5.07853 45.97373 34.89328 1.000 42.61922 74 LYS B C 1
ATOM 8040 O O . LYS B 1 74 ? 6.07330 46.45609 34.33896 1.000 50.12698 74 LYS B O 1
ATOM 8046 N N . ASP B 1 75 ? 4.78409 46.21630 36.17179 1.000 43.32469 75 ASP B N 1
ATOM 8047 C CA . ASP B 1 75 ? 5.62390 47.09188 36.97942 1.000 44.59688 75 ASP B CA 1
ATOM 8048 C C . ASP B 1 75 ? 7.04029 46.54269 37.08942 1.000 46.65000 75 ASP B C 1
ATOM 8049 O O . ASP B 1 75 ? 8.01248 47.30650 37.06825 1.000 48.39522 75 ASP B O 1
ATOM 8054 N N . PHE B 1 76 ? 7.17577 45.21737 37.19714 1.000 50.14922 76 PHE B N 1
ATOM 8055 C CA . PHE B 1 76 ? 8.49974 44.60543 37.26261 1.000 43.46621 76 PHE B CA 1
ATOM 8056 C C . PHE B 1 76 ? 9.32219 44.95657 36.03054 1.000 43.94260 76 PHE B C 1
ATOM 8057 O O . PHE B 1 76 ? 10.48759 45.35544 36.13526 1.000 43.50040 76 PHE B O 1
ATOM 8065 N N . ILE B 1 77 ? 8.72121 44.81771 34.84921 1.000 48.03720 77 ILE B N 1
ATOM 8066 C CA . ILE B 1 77 ? 9.45341 45.01739 33.60414 1.000 46.67531 77 ILE B CA 1
ATOM 8067 C C . ILE B 1 77 ? 9.77895 46.49012 33.39463 1.000 45.70338 77 ILE B C 1
ATOM 8068 O O . ILE B 1 77 ? 10.89474 46.83983 32.99191 1.000 52.34890 77 ILE B O 1
ATOM 8073 N N . VAL B 1 78 ? 8.81448 47.37495 33.65626 1.000 47.76622 78 VAL B N 1
ATOM 8074 C CA . VAL B 1 78 ? 9.03546 48.80134 33.43393 1.000 50.50413 78 VAL B CA 1
ATOM 8075 C C . VAL B 1 78 ? 10.07907 49.34420 34.40369 1.000 52.31695 78 VAL B C 1
ATOM 8076 O O . VAL B 1 78 ? 10.92979 50.16069 34.02671 1.000 50.60072 78 VAL B O 1
ATOM 8080 N N . ARG B 1 79 ? 10.02945 48.91125 35.66669 1.000 47.15434 79 ARG B N 1
ATOM 8081 C CA . ARG B 1 79 ? 11.04906 49.33005 36.62350 1.000 48.02846 79 ARG B CA 1
ATOM 8082 C C . ARG B 1 79 ? 12.42721 48.82990 36.21481 1.000 50.28645 79 ARG B C 1
ATOM 8083 O O . ARG B 1 79 ? 13.40879 49.57944 36.27050 1.000 51.38312 79 ARG B O 1
ATOM 8091 N N . TYR B 1 80 ? 12.52098 47.56295 35.80468 1.000 48.88125 80 TYR B N 1
ATOM 8092 C CA . TYR B 1 80 ? 13.81085 47.00698 35.41080 1.000 55.04853 80 TYR B CA 1
ATOM 8093 C C . TYR B 1 80 ? 14.36915 47.72619 34.19037 1.000 53.53512 80 TYR B C 1
ATOM 8094 O O . TYR B 1 80 ? 15.55031 48.09095 34.15501 1.000 56.29345 80 TYR B O 1
ATOM 8103 N N . LYS B 1 81 ? 13.52692 47.94566 33.17892 1.000 52.82100 81 LYS B N 1
ATOM 8104 C CA . LYS B 1 81 ? 13.98634 48.61964 31.97051 1.000 43.06283 81 LYS B CA 1
ATOM 8105 C C . LYS B 1 81 ? 14.43756 50.04174 32.27241 1.000 44.61609 81 LYS B C 1
ATOM 8106 O O . LYS B 1 81 ? 15.39792 50.53630 31.67133 1.000 48.50229 81 LYS B O 1
ATOM 8112 N N . SER B 1 82 ? 13.76223 50.71370 33.20840 1.000 44.56006 82 SER B N 1
ATOM 8113 C CA . SER B 1 82 ? 14.17388 52.05556 33.60480 1.000 49.82827 82 SER B CA 1
ATOM 8114 C C . SER B 1 82 ? 15.53286 52.06463 34.29242 1.000 52.46462 82 SER B C 1
ATOM 8115 O O . SER B 1 82 ? 16.14216 53.13185 34.41892 1.000 51.82481 82 SER B O 1
ATOM 8118 N N . MET B 1 83 ? 16.01591 50.90689 34.74174 1.000 56.78058 83 MET B N 1
ATOM 8119 C CA . MET B 1 83 ? 17.30733 50.79427 35.40487 1.000 52.42355 83 MET B CA 1
ATOM 8120 C C . MET B 1 83 ? 18.33234 50.04228 34.56634 1.000 58.75570 83 MET B C 1
ATOM 8121 O O . MET B 1 83 ? 19.41488 49.72522 35.07021 1.000 61.08832 83 MET B O 1
ATOM 8126 N N . SER B 1 84 ? 18.02229 49.74967 33.30000 1.000 60.58615 84 SER B N 1
ATOM 8127 C CA . SER B 1 84 ? 18.89626 48.94707 32.44995 1.000 54.36423 84 SER B CA 1
ATOM 8128 C C . SER B 1 84 ? 19.20596 49.65037 31.13329 1.000 61.53446 84 SER B C 1
ATOM 8129 O O . SER B 1 84 ? 19.44049 48.99408 30.11476 1.000 62.74830 84 SER B O 1
ATOM 8132 N N . GLY B 1 85 ? 19.21587 50.97973 31.13398 1.000 60.24867 85 GLY B N 1
ATOM 8133 C CA . GLY B 1 85 ? 19.53883 51.72560 29.93584 1.000 57.21771 85 GLY B CA 1
ATOM 8134 C C . GLY B 1 85 ? 18.38670 51.97522 28.99330 1.000 61.07726 85 GLY B C 1
ATOM 8135 O O . GLY B 1 85 ? 18.62483 52.25331 27.81264 1.000 69.27886 85 GLY B O 1
ATOM 8136 N N . PHE B 1 86 ? 17.14721 51.88558 29.46780 1.000 62.31989 86 PHE B N 1
ATOM 8137 C CA . PHE B 1 86 ? 15.97290 52.13726 28.64741 1.000 58.74356 86 PHE B CA 1
ATOM 8138 C C . PHE B 1 86 ? 15.14549 53.26718 29.24106 1.000 53.72183 86 PHE B C 1
ATOM 8139 O O . PHE B 1 86 ? 15.16626 53.50717 30.45228 1.000 58.82418 86 PHE B O 1
ATOM 8147 N N . CYS B 1 87 ? 14.42069 53.96315 28.37126 1.000 46.30853 87 CYS B N 1
ATOM 8148 C CA . CYS B 1 87 ? 13.35771 54.86789 28.78378 1.000 45.92922 87 CYS B CA 1
ATOM 8149 C C . CYS B 1 87 ? 12.04749 54.09751 28.70231 1.000 56.06908 87 CYS B C 1
ATOM 8150 O O . CYS B 1 87 ? 11.67100 53.62211 27.62468 1.000 54.77232 87 CYS B O 1
ATOM 8153 N N . ALA B 1 88 ? 11.35512 53.97548 29.83346 1.000 50.77674 88 ALA B N 1
ATOM 8154 C CA . ALA B 1 88 ? 10.20700 53.07991 29.95978 1.000 41.18416 88 ALA B CA 1
ATOM 8155 C C . ALA B 1 88 ? 8.99419 53.85995 30.44572 1.000 51.23620 88 ALA B C 1
ATOM 8156 O O . ALA B 1 88 ? 8.62658 53.79382 31.62773 1.000 56.65782 88 ALA B O 1
ATOM 8158 N N . PRO B 1 89 ? 8.34556 54.61173 29.55976 1.000 58.01828 89 PRO B N 1
ATOM 8159 C CA . PRO B 1 89 ? 7.07417 55.23804 29.92778 1.000 54.95996 89 PRO B CA 1
ATOM 8160 C C . PRO B 1 89 ? 6.01718 54.17934 30.19005 1.000 52.03034 89 PRO B C 1
ATOM 8161 O O . PRO B 1 89 ? 6.03574 53.08915 29.61132 1.000 52.83338 89 PRO B O 1
ATOM 8165 N N . TYR B 1 90 ? 5.09394 54.50611 31.08923 1.000 42.29361 90 TYR B N 1
ATOM 8166 C CA . TYR B 1 90 ? 3.95391 53.64156 31.36517 1.000 49.94612 90 TYR B CA 1
ATOM 8167 C C . TYR B 1 90 ? 2.71015 54.50455 31.47327 1.000 46.10915 90 TYR B C 1
ATOM 8168 O O . TYR B 1 90 ? 2.62081 55.35543 32.36271 1.000 55.11510 90 TYR B O 1
ATOM 8177 N N . VAL B 1 91 ? 1.76093 54.28579 30.57379 1.000 44.27893 91 VAL B N 1
ATOM 8178 C CA . VAL B 1 91 ? 0.50923 55.02793 30.53847 1.000 51.87338 91 VAL B CA 1
ATOM 8179 C C . VAL B 1 91 ? -0.63515 54.04854 30.76986 1.000 53.47950 91 VAL B C 1
ATOM 8180 O O . VAL B 1 91 ? -1.08346 53.36919 29.84505 1.000 53.60643 91 VAL B O 1
ATOM 8184 N N . PRO B 1 92 ? -1.13126 53.94485 32.00110 1.000 49.09307 92 PRO B N 1
ATOM 8185 C CA . PRO B 1 92 ? -2.25286 53.04125 32.26939 1.000 40.71857 92 PRO B CA 1
ATOM 8186 C C . PRO B 1 92 ? -3.52198 53.52266 31.58729 1.000 40.12233 92 PRO B C 1
ATOM 8187 O O . PRO B 1 92 ? -3.69245 54.71073 31.30421 1.000 42.64152 92 PRO B O 1
ATOM 8191 N N . GLY B 1 93 ? -4.41946 52.57426 31.31541 1.000 41.67244 93 GLY B N 1
ATOM 8192 C CA . GLY B 1 93 ? -5.64942 52.86057 30.60867 1.000 37.64617 93 GLY B CA 1
ATOM 8193 C C . GLY B 1 93 ? -6.86271 52.30664 31.33309 1.000 49.04181 93 GLY B C 1
ATOM 8194 O O . GLY B 1 93 ? -6.75330 51.69716 32.39831 1.000 54.61395 93 GLY B O 1
ATOM 8195 N N . TRP B 1 94 ? -8.02443 52.54997 30.72955 1.000 42.71009 94 TRP B N 1
ATOM 8196 C CA . TRP B 1 94 ? -9.29110 52.05421 31.24869 1.000 48.15292 94 TRP B CA 1
ATOM 8197 C C . TRP B 1 94 ? -10.29197 51.96267 30.10482 1.000 59.52663 94 TRP B C 1
ATOM 8198 O O . TRP B 1 94 ? -10.35910 52.85959 29.25973 1.000 51.47819 94 TRP B O 1
ATOM 8209 N N . ASP B 1 95 ? -11.05907 50.87439 30.08215 1.000 58.14579 95 ASP B N 1
ATOM 8210 C CA . ASP B 1 95 ? -12.16091 50.71856 29.14039 1.000 54.26172 95 ASP B CA 1
ATOM 8211 C C . ASP B 1 95 ? -13.44081 51.19145 29.82122 1.000 49.50669 95 ASP B C 1
ATOM 8212 O O . ASP B 1 95 ? -13.84534 50.63143 30.84595 1.000 49.09520 95 ASP B O 1
ATOM 8217 N N . THR B 1 96 ? -14.07485 52.22170 29.25395 1.000 46.31704 96 THR B N 1
ATOM 8218 C CA . THR B 1 96 ? -15.13419 52.95593 29.93807 1.000 48.61305 96 THR B CA 1
ATOM 8219 C C . THR B 1 96 ? -16.44848 52.96975 29.16148 1.000 55.15481 96 THR B C 1
ATOM 8220 O O . THR B 1 96 ? -17.32039 53.79711 29.44578 1.000 57.22960 96 THR B O 1
ATOM 8224 N N . HIS B 1 97 ? -16.61807 52.06737 28.19869 1.000 60.75648 97 HIS B N 1
ATOM 8225 C CA . HIS B 1 97 ? -17.84269 51.97180 27.41666 1.000 58.43091 97 HIS B CA 1
ATOM 8226 C C . HIS B 1 97 ? -18.39577 50.55846 27.51878 1.000 60.77227 97 HIS B C 1
ATOM 8227 O O . HIS B 1 97 ? -17.66691 49.60872 27.80931 1.000 70.34152 97 HIS B O 1
ATOM 8234 N N . GLY B 1 98 ? -19.69510 50.42198 27.27767 1.000 58.67250 98 GLY B N 1
ATOM 8235 C CA . GLY B 1 98 ? -20.30260 49.12036 27.10301 1.000 58.94683 98 GLY B CA 1
ATOM 8236 C C . GLY B 1 98 ? -21.51634 48.92108 27.98201 1.000 69.08494 98 GLY B C 1
ATOM 8237 O O . GLY B 1 98 ? -21.90777 49.78313 28.76679 1.000 73.83244 98 GLY B O 1
ATOM 8238 N N . LEU B 1 99 ? -22.11743 47.73995 27.82994 1.000 68.63454 99 LEU B N 1
ATOM 8239 C CA . LEU B 1 99 ? -23.31429 47.39127 28.59237 1.000 69.51929 99 LEU B CA 1
ATOM 8240 C C . LEU B 1 99 ? -23.12608 47.41633 30.10763 1.000 65.98282 99 LEU B C 1
ATOM 8241 O O . LEU B 1 99 ? -24.03140 47.91840 30.79754 1.000 63.70851 99 LEU B O 1
ATOM 8246 N N . PRO B 1 100 ? -22.03374 46.89207 30.68881 1.000 61.51909 100 PRO B N 1
ATOM 8247 C CA . PRO B 1 100 ? -21.96263 46.82982 32.16147 1.000 56.02990 100 PRO B CA 1
ATOM 8248 C C . PRO B 1 100 ? -22.12943 48.17064 32.85723 1.000 57.68946 100 PRO B C 1
ATOM 8249 O O . PRO B 1 100 ? -22.74810 48.22599 33.92720 1.000 60.72948 100 PRO B O 1
ATOM 8253 N N . ILE B 1 101 ? -21.59428 49.25446 32.29177 1.000 58.82670 101 ILE B N 1
ATOM 8254 C CA . ILE B 1 101 ? -21.78340 50.56541 32.90669 1.000 53.62205 101 ILE B CA 1
ATOM 8255 C C . ILE B 1 101 ? -23.25274 50.96410 32.86447 1.000 60.80884 101 ILE B C 1
ATOM 8256 O O . ILE B 1 101 ? -23.77130 51.57753 33.80527 1.000 66.66821 101 ILE B O 1
ATOM 8261 N N . GLU B 1 102 ? -23.94812 50.62002 31.77836 1.000 62.73035 102 GLU B N 1
ATOM 8262 C CA . GLU B 1 102 ? -25.36421 50.95577 31.66661 1.000 69.75965 102 GLU B CA 1
ATOM 8263 C C . GLU B 1 102 ? -26.19621 50.20460 32.70002 1.000 77.95222 102 GLU B C 1
ATOM 8264 O O . GLU B 1 102 ? -27.03429 50.80074 33.38730 1.000 82.65698 102 GLU B O 1
ATOM 8270 N N . THR B 1 103 ? -25.97808 48.89163 32.82478 1.000 72.58423 103 THR B N 1
ATOM 8271 C CA . THR B 1 103 ? -26.78371 48.09214 33.74464 1.000 74.79629 103 THR B CA 1
ATOM 8272 C C . THR B 1 103 ? -26.55995 48.51141 35.19314 1.000 79.42640 103 THR B C 1
ATOM 8273 O O . THR B 1 103 ? -27.51777 48.62946 35.96660 1.000 80.54454 103 THR B O 1
ATOM 8277 N N . ALA B 1 104 ? -25.30172 48.74282 35.57788 1.000 78.37184 104 ALA B N 1
ATOM 8278 C CA . ALA B 1 104 ? -25.01086 49.17411 36.94162 1.000 72.20100 104 ALA B CA 1
ATOM 8279 C C . ALA B 1 104 ? -25.63567 50.53103 37.23343 1.000 77.02559 104 ALA B C 1
ATOM 8280 O O . ALA B 1 104 ? -26.15823 50.76154 38.33037 1.000 87.96569 104 ALA B O 1
ATOM 8282 N N . LEU B 1 105 ? -25.58960 51.44212 36.26067 1.000 77.89992 105 LEU B N 1
ATOM 8283 C CA . LEU B 1 105 ? -26.16405 52.76853 36.45298 1.000 81.56994 105 LEU B CA 1
ATOM 8284 C C . LEU B 1 105 ? -27.67592 52.69976 36.63207 1.000 88.95729 105 LEU B C 1
ATOM 8285 O O . LEU B 1 105 ? -28.24898 53.46881 37.41316 1.000 94.33996 105 LEU B O 1
ATOM 8290 N N . THR B 1 106 ? -28.33826 51.78927 35.91243 1.000 87.91578 106 THR B N 1
ATOM 8291 C CA . THR B 1 106 ? -29.79716 51.73347 35.94509 1.000 90.82500 106 THR B CA 1
ATOM 8292 C C . THR B 1 106 ? -30.31856 51.40332 37.33851 1.000 98.73763 106 THR B C 1
ATOM 8293 O O . THR B 1 106 ? -31.25892 52.04330 37.82164 1.000 106.62403 106 THR B O 1
ATOM 8297 N N . LYS B 1 107 ? -29.72200 50.41760 38.00367 1.000 93.30843 107 LYS B N 1
ATOM 8298 C CA . LYS B 1 107 ? -30.18544 50.00263 39.32085 1.000 89.50117 107 LYS B CA 1
ATOM 8299 C C . LYS B 1 107 ? -29.49760 50.74996 40.45626 1.000 97.04284 107 LYS B C 1
ATOM 8300 O O . LYS B 1 107 ? -29.78227 50.46736 41.62489 1.000 99.33254 107 LYS B O 1
ATOM 8306 N N . ASN B 1 108 ? -28.60031 51.68862 40.14371 1.000 100.77817 108 ASN B N 1
ATOM 8307 C CA . ASN B 1 108 ? -27.96528 52.48492 41.18942 1.000 103.36882 108 ASN B CA 1
ATOM 8308 C C . ASN B 1 108 ? -28.99180 53.33002 41.93528 1.000 114.20127 108 ASN B C 1
ATOM 8309 O O . ASN B 1 108 ? -28.95590 53.42158 43.16845 1.000 117.38198 108 ASN B O 1
ATOM 8314 N N . LYS B 1 109 ? -29.91806 53.95541 41.20182 1.000 110.19582 109 LYS B N 1
ATOM 8315 C CA . LYS B 1 109 ? -31.02873 54.68988 41.79810 1.000 111.70328 109 LYS B CA 1
ATOM 8316 C C . LYS B 1 109 ? -32.35282 54.33422 41.13137 1.000 113.04413 109 LYS B C 1
ATOM 8317 O O . LYS B 1 109 ? -33.29131 55.13825 41.16206 1.000 112.90424 109 LYS B O 1
ATOM 8323 N N . LYS B 1 110 ? -32.43999 53.14497 40.52949 1.000 110.96463 110 LYS B N 1
ATOM 8324 C CA . LYS B 1 110 ? -33.61888 52.71213 39.77486 1.000 107.03242 110 LYS B CA 1
ATOM 8325 C C . LYS B 1 110 ? -33.98398 53.71742 38.68563 1.000 110.59758 110 LYS B C 1
ATOM 8326 O O . LYS B 1 110 ? -35.15600 53.88925 38.34239 1.000 110.62297 110 LYS B O 1
ATOM 8332 N N . VAL B 1 111 ? -32.97492 54.38870 38.13437 1.000 110.52888 111 VAL B N 1
ATOM 8333 C CA . VAL B 1 111 ? -33.18260 55.29704 37.01394 1.000 112.81531 111 VAL B CA 1
ATOM 8334 C C . VAL B 1 111 ? -33.34687 54.48340 35.73769 1.000 109.90993 111 VAL B C 1
ATOM 8335 O O . VAL B 1 111 ? -32.86094 53.35160 35.62573 1.000 106.73808 111 VAL B O 1
ATOM 8339 N N . ASN B 1 112 ? -34.04008 55.06059 34.76225 1.000 108.09497 112 ASN B N 1
ATOM 8340 C CA . ASN B 1 112 ? -34.38712 54.35423 33.54090 1.000 108.54347 112 ASN B CA 1
ATOM 8341 C C . ASN B 1 112 ? -33.89034 55.12561 32.32621 1.000 109.38213 112 ASN B C 1
ATOM 8342 O O . ASN B 1 112 ? -33.86058 56.35962 32.31920 1.000 107.25227 112 ASN B O 1
ATOM 8347 N N . ARG B 1 113 ? -33.48789 54.37914 31.29660 1.000 108.18653 113 ARG B N 1
ATOM 8348 C CA . ARG B 1 113 ? -33.05254 54.99946 30.05261 1.000 101.20110 113 ARG B CA 1
ATOM 8349 C C . ARG B 1 113 ? -34.20186 55.66799 29.31187 1.000 107.86903 113 ARG B C 1
ATOM 8350 O O . ARG B 1 113 ? -33.96058 56.57396 28.50714 1.000 112.32374 113 ARG B O 1
ATOM 8358 N N . LYS B 1 114 ? -35.44142 55.24047 29.56317 1.000 109.98125 114 LYS B N 1
ATOM 8359 C CA . LYS B 1 114 ? -36.59755 55.81809 28.89058 1.000 112.95642 114 LYS B CA 1
ATOM 8360 C C . LYS B 1 114 ? -37.06692 57.11961 29.52820 1.000 112.33955 114 LYS B C 1
ATOM 8361 O O . LYS B 1 114 ? -37.84134 57.85270 28.90329 1.000 112.98865 114 LYS B O 1
ATOM 8367 N N . GLU B 1 115 ? -36.62728 57.42238 30.74822 1.000 101.11561 115 GLU B N 1
ATOM 8368 C CA . GLU B 1 115 ? -36.99129 58.66820 31.40975 1.000 105.84583 115 GLU B CA 1
ATOM 8369 C C . GLU B 1 115 ? -35.97172 59.77479 31.17737 1.000 107.52037 115 GLU B C 1
ATOM 8370 O O . GLU B 1 115 ? -36.16839 60.89323 31.66492 1.000 99.62329 115 GLU B O 1
ATOM 8376 N N . MET B 1 116 ? -34.89732 59.49237 30.44388 1.000 101.09440 116 MET B N 1
ATOM 8377 C CA . MET B 1 116 ? -33.86453 60.47487 30.15700 1.000 100.53882 116 MET B CA 1
ATOM 8378 C C . MET B 1 116 ? -33.49324 60.40210 28.68405 1.000 98.31234 116 MET B C 1
ATOM 8379 O O . MET B 1 116 ? -33.66862 59.37316 28.02613 1.000 97.01112 116 MET B O 1
ATOM 8384 N N . THR B 1 117 ? -32.97592 61.51472 28.17200 1.000 89.95190 117 THR B N 1
ATOM 8385 C CA . THR B 1 117 ? -32.41000 61.52184 26.83275 1.000 85.45819 117 THR B CA 1
ATOM 8386 C C . THR B 1 117 ? -31.17950 60.62284 26.79289 1.000 85.98244 117 THR B C 1
ATOM 8387 O O . THR B 1 117 ? -30.50595 60.41189 27.80572 1.000 86.16197 117 THR B O 1
ATOM 8391 N N . VAL B 1 118 ? -30.89681 60.07680 25.60776 1.000 75.61746 118 VAL B N 1
ATOM 8392 C CA . VAL B 1 118 ? -29.71592 59.23344 25.44697 1.000 74.04979 118 VAL B CA 1
ATOM 8393 C C . VAL B 1 118 ? -28.45716 60.00890 25.81373 1.000 72.30057 118 VAL B C 1
ATOM 8394 O O . VAL B 1 118 ? -27.52888 59.46210 26.42116 1.000 78.47948 118 VAL B O 1
ATOM 8398 N N . ALA B 1 119 ? -28.40791 61.29556 25.45982 1.000 72.72402 119 ALA B N 1
ATOM 8399 C CA . ALA B 1 119 ? -27.26597 62.12080 25.83814 1.000 78.25128 119 ALA B CA 1
ATOM 8400 C C . ALA B 1 119 ? -27.14788 62.23932 27.35298 1.000 76.70641 119 ALA B C 1
ATOM 8401 O O . ALA B 1 119 ? -26.04806 62.13067 27.90770 1.000 75.90293 119 ALA B O 1
ATOM 8403 N N . GLU B 1 120 ? -28.27194 62.45973 28.03938 1.000 75.86317 120 GLU B N 1
ATOM 8404 C CA . GLU B 1 120 ? -28.24688 62.55235 29.49595 1.000 73.85107 120 GLU B CA 1
ATOM 8405 C C . GLU B 1 120 ? -27.83554 61.22858 30.12775 1.000 74.50068 120 GLU B C 1
ATOM 8406 O O . GLU B 1 120 ? -27.04605 61.20317 31.07983 1.000 65.80071 120 GLU B O 1
ATOM 8412 N N . PHE B 1 121 ? -28.36818 60.11778 29.61247 1.000 74.28029 121 PHE B N 1
ATOM 8413 C CA . PHE B 1 121 ? -28.01527 58.80402 30.13991 1.000 66.62985 121 PHE B CA 1
ATOM 8414 C C . PHE B 1 121 ? -26.53322 58.50835 29.93838 1.000 67.60556 121 PHE B C 1
ATOM 8415 O O . PHE B 1 121 ? -25.87411 57.95793 30.82866 1.000 63.60622 121 PHE B O 1
ATOM 8423 N N . ARG B 1 122 ? -25.99139 58.86989 28.77277 1.000 72.10315 122 ARG B N 1
ATOM 8424 C CA . ARG B 1 122 ? -24.56794 58.66893 28.51988 1.000 65.34948 122 ARG B CA 1
ATOM 8425 C C . ARG B 1 122 ? -23.71220 59.50885 29.46106 1.000 68.80723 122 ARG B C 1
ATOM 8426 O O . ARG B 1 122 ? -22.66613 59.04944 29.93470 1.000 69.45133 122 ARG B O 1
ATOM 8434 N N . LYS B 1 123 ? -24.13794 60.74439 29.74150 1.000 63.78771 123 LYS B N 1
ATOM 8435 C CA . LYS B 1 123 ? -23.37513 61.60362 30.64310 1.000 71.13478 123 LYS B CA 1
ATOM 8436 C C . LYS B 1 123 ? -23.27265 60.99178 32.03487 1.000 70.58704 123 LYS B C 1
ATOM 8437 O O . LYS B 1 123 ? -22.21835 61.06375 32.67820 1.000 71.43692 123 LYS B O 1
ATOM 8443 N N . LEU B 1 124 ? -24.36150 60.39560 32.52213 1.000 60.12902 124 LEU B N 1
ATOM 8444 C CA . LEU B 1 124 ? -24.30152 59.68974 33.79641 1.000 58.31868 124 LEU B CA 1
ATOM 8445 C C . LEU B 1 124 ? -23.38589 58.47445 33.70781 1.000 61.83509 124 LEU B C 1
ATOM 8446 O O . LEU B 1 124 ? -22.66630 58.16283 34.66420 1.000 58.16501 124 LEU B O 1
ATOM 8451 N N . CYS B 1 125 ? -23.39937 57.77515 32.56812 1.000 60.15820 125 CYS B N 1
ATOM 8452 C CA . CYS B 1 125 ? -22.47247 56.66401 32.37357 1.000 54.84453 125 CYS B CA 1
ATOM 8453 C C . CYS B 1 125 ? -21.02708 57.14112 32.43793 1.000 55.73921 125 CYS B C 1
ATOM 8454 O O . CYS B 1 125 ? -20.17728 56.49202 33.05902 1.000 54.84623 125 CYS B O 1
ATOM 8457 N N . GLU B 1 126 ? -20.73202 58.27959 31.80485 1.000 54.48485 126 GLU B N 1
ATOM 8458 C CA . GLU B 1 126 ? -19.38816 58.84326 31.87619 1.000 54.52503 126 GLU B CA 1
ATOM 8459 C C . GLU B 1 126 ? -19.01053 59.18049 33.31205 1.000 57.33827 126 GLU B C 1
ATOM 8460 O O . GLU B 1 126 ? -17.87663 58.93309 33.73911 1.000 62.00222 126 GLU B O 1
ATOM 8466 N N . GLN B 1 127 ? -19.94971 59.74997 34.07088 1.000 58.11839 127 GLN B N 1
ATOM 8467 C CA . GLN B 1 127 ? -19.69871 60.02754 35.48042 1.000 56.97331 127 GLN B CA 1
ATOM 8468 C C . GLN B 1 127 ? -19.42137 58.74472 36.25243 1.000 54.35972 127 GLN B C 1
ATOM 8469 O O . GLN B 1 127 ? -18.50365 58.69405 37.07971 1.000 55.89261 127 GLN B O 1
ATOM 8475 N N . TYR B 1 128 ? -20.20401 57.69550 35.99057 1.000 49.95677 128 TYR B N 1
ATOM 8476 C CA . TYR B 1 128 ? -20.00994 56.42796 36.68745 1.000 54.75052 128 TYR B CA 1
ATOM 8477 C C . TYR B 1 128 ? -18.65913 55.80868 36.34804 1.000 56.08061 128 TYR B C 1
ATOM 8478 O O . TYR B 1 128 ? -17.98624 55.25093 37.22322 1.000 50.50808 128 TYR B O 1
ATOM 8487 N N . ALA B 1 129 ? -18.25013 55.88709 35.07896 1.000 55.14751 129 ALA B N 1
ATOM 8488 C CA . ALA B 1 129 ? -16.95430 55.34369 34.68617 1.000 45.79263 129 ALA B CA 1
ATOM 8489 C C . ALA B 1 129 ? -15.81163 56.07446 35.38286 1.000 58.47175 129 ALA B C 1
ATOM 8490 O O . ALA B 1 129 ? -14.86019 55.44307 35.85860 1.000 51.71992 129 ALA B O 1
ATOM 8492 N N . TRP B 1 130 ? -15.88980 57.40634 35.45911 1.000 60.07310 130 TRP B N 1
ATOM 8493 C CA . TRP B 1 130 ? -14.82554 58.17257 36.10073 1.000 52.19827 130 TRP B CA 1
ATOM 8494 C C . TRP B 1 130 ? -14.72116 57.84777 37.58373 1.000 55.12325 130 TRP B C 1
ATOM 8495 O O . TRP B 1 130 ? -13.61525 57.76711 38.13194 1.000 58.49655 130 TRP B O 1
ATOM 8506 N N . GLU B 1 131 ? -15.86136 57.67521 38.25479 1.000 52.46998 131 GLU B N 1
ATOM 8507 C CA . GLU B 1 131 ? -15.83143 57.27973 39.65842 1.000 51.02349 131 GLU B CA 1
ATOM 8508 C C . GLU B 1 131 ? -15.16225 55.92343 39.82777 1.000 47.58772 131 GLU B C 1
ATOM 8509 O O . GLU B 1 131 ? -14.34042 55.73653 40.73248 1.000 52.07129 131 GLU B O 1
ATOM 8515 N N . GLN B 1 132 ? -15.49223 54.96683 38.95688 1.000 52.09257 132 GLN B N 1
ATOM 8516 C CA . GLN B 1 132 ? -14.85206 53.65735 39.02403 1.000 55.33688 132 GLN B CA 1
ATOM 8517 C C . GLN B 1 132 ? -13.37292 53.74401 38.66676 1.000 47.39411 132 GLN B C 1
ATOM 8518 O O . GLN B 1 132 ? -12.54467 53.05532 39.27322 1.000 50.07730 132 GLN B O 1
ATOM 8524 N N . VAL B 1 133 ? -13.02158 54.58577 37.69018 1.000 45.19137 133 VAL B N 1
ATOM 8525 C CA . VAL B 1 133 ? -11.61796 54.75164 37.31759 1.000 41.33979 133 VAL B CA 1
ATOM 8526 C C . VAL B 1 133 ? -10.80576 55.23303 38.51272 1.000 45.83872 133 VAL B C 1
ATOM 8527 O O . VAL B 1 133 ? -9.73562 54.69197 38.81720 1.000 45.27903 133 VAL B O 1
ATOM 8531 N N . ASN B 1 134 ? -11.31180 56.24968 39.21750 1.000 49.11049 134 ASN B N 1
ATOM 8532 C CA . ASN B 1 134 ? -10.58362 56.79359 40.35977 1.000 38.61106 134 ASN B CA 1
ATOM 8533 C C . ASN B 1 134 ? -10.40729 55.74831 41.45112 1.000 40.20741 134 ASN B C 1
ATOM 8534 O O . ASN B 1 134 ? -9.33850 55.65867 42.06677 1.000 44.85476 134 ASN B O 1
ATOM 8539 N N . GLY B 1 135 ? -11.44283 54.94634 41.70428 1.000 42.71375 135 GLY B N 1
ATOM 8540 C CA . GLY B 1 135 ? -11.32182 53.90108 42.70678 1.000 36.68952 135 GLY B CA 1
ATOM 8541 C C . GLY B 1 135 ? -10.27113 52.86735 42.34980 1.000 40.78388 135 GLY B C 1
ATOM 8542 O O . GLY B 1 135 ? -9.47358 52.45973 43.19808 1.000 43.67334 135 GLY B O 1
ATOM 8543 N N . GLN B 1 136 ? -10.24942 52.43480 41.08676 1.000 35.88053 136 GLN B N 1
ATOM 8544 C CA . GLN B 1 136 ? -9.25115 51.46060 40.66131 1.000 39.25631 136 GLN B CA 1
ATOM 8545 C C . GLN B 1 136 ? -7.85863 52.07253 40.60417 1.000 43.69373 136 GLN B C 1
ATOM 8546 O O . GLN B 1 136 ? -6.86448 51.36797 40.81794 1.000 44.54274 136 GLN B O 1
ATOM 8552 N N . ARG B 1 137 ? -7.76566 53.37238 40.31449 1.000 36.71021 137 ARG B N 1
ATOM 8553 C CA . ARG B 1 137 ? -6.46309 54.02624 40.27426 1.000 32.02159 137 ARG B CA 1
ATOM 8554 C C . ARG B 1 137 ? -5.78896 54.00453 41.63958 1.000 42.48857 137 ARG B C 1
ATOM 8555 O O . ARG B 1 137 ? -4.59164 53.71154 41.74355 1.000 41.99523 137 ARG B O 1
ATOM 8563 N N . GLU B 1 138 ? -6.54315 54.30179 42.70144 1.000 45.32636 138 GLU B N 1
ATOM 8564 C CA . GLU B 1 138 ? -5.95525 54.31653 44.03634 1.000 49.90009 138 GLU B CA 1
ATOM 8565 C C . GLU B 1 138 ? -5.65853 52.90818 44.53535 1.000 48.71284 138 GLU B C 1
ATOM 8566 O O . GLU B 1 138 ? -4.72307 52.71501 45.32081 1.000 47.21883 138 GLU B O 1
ATOM 8572 N N . GLN B 1 139 ? -6.44052 51.91771 44.10099 1.000 44.84119 139 GLN B N 1
ATOM 8573 C CA . GLN B 1 139 ? -6.12091 50.53592 44.43791 1.000 47.15089 139 GLN B CA 1
ATOM 8574 C C . GLN B 1 139 ? -4.86263 50.07788 43.71539 1.000 45.22746 139 GLN B C 1
ATOM 8575 O O . GLN B 1 139 ? -4.01016 49.40619 44.30791 1.000 46.43134 139 GLN B O 1
ATOM 8581 N N . PHE B 1 140 ? -4.72421 50.44130 42.43691 1.000 47.47494 140 PHE B N 1
ATOM 8582 C CA . PHE B 1 140 ? -3.51740 50.08820 41.69619 1.000 45.09305 140 PHE B CA 1
ATOM 8583 C C . PHE B 1 140 ? -2.28529 50.74547 42.30053 1.000 43.71957 140 PHE B C 1
ATOM 8584 O O . PHE B 1 140 ? -1.24503 50.09632 42.46371 1.000 47.40393 140 PHE B O 1
ATOM 8592 N N . LYS B 1 141 ? -2.37979 52.03363 42.63940 1.000 46.86358 141 LYS B N 1
ATOM 8593 C CA . LYS B 1 141 ? -1.23206 52.71457 43.22718 1.000 48.59651 141 LYS B CA 1
ATOM 8594 C C . LYS B 1 141 ? -0.90574 52.17718 44.61547 1.000 48.96553 141 LYS B C 1
ATOM 8595 O O . LYS B 1 141 ? 0.24762 52.25953 45.05034 1.000 52.73797 141 LYS B O 1
ATOM 8601 N N . ARG B 1 142 ? -1.89487 51.61743 45.31799 1.000 39.53264 142 ARG B N 1
ATOM 8602 C CA . ARG B 1 142 ? -1.61081 50.95287 46.58487 1.000 40.62765 142 ARG B CA 1
ATOM 8603 C C . ARG B 1 142 ? -0.76760 49.69825 46.37660 1.000 43.82939 142 ARG B C 1
ATOM 8604 O O . ARG B 1 142 ? -0.00640 49.30808 47.26946 1.000 44.30246 142 ARG B O 1
ATOM 8612 N N . LEU B 1 143 ? -0.87168 49.06404 45.20477 1.000 47.72224 143 LEU B N 1
ATOM 8613 C CA . LEU B 1 143 ? -0.01165 47.92569 44.90075 1.000 47.65815 143 LEU B CA 1
ATOM 8614 C C . LEU B 1 143 ? 1.44861 48.32895 44.76294 1.000 48.14789 143 LEU B C 1
ATOM 8615 O O . LEU B 1 143 ? 2.32600 47.45989 44.81247 1.000 43.03508 143 LEU B O 1
ATOM 8620 N N . GLY B 1 144 ? 1.72800 49.61889 44.59793 1.000 48.47373 144 GLY B N 1
ATOM 8621 C CA . GLY B 1 144 ? 3.07713 50.08084 44.36015 1.000 48.16107 144 GLY B CA 1
ATOM 8622 C C . GLY B 1 144 ? 3.46025 50.19549 42.90376 1.000 48.26375 144 GLY B C 1
ATOM 8623 O O . GLY B 1 144 ? 4.65457 50.30266 42.60024 1.000 53.44738 144 GLY B O 1
ATOM 8624 N N . VAL B 1 145 ? 2.49329 50.16966 41.99496 1.000 40.92237 145 VAL B N 1
ATOM 8625 C CA . VAL B 1 145 ? 2.78249 50.25146 40.56943 1.000 45.24622 145 VAL B CA 1
ATOM 8626 C C . VAL B 1 145 ? 3.05208 51.70264 40.19887 1.000 39.62259 145 VAL B C 1
ATOM 8627 O O . VAL B 1 145 ? 2.25977 52.59730 40.51695 1.000 41.59816 145 VAL B O 1
ATOM 8631 N N . ARG B 1 146 ? 4.17092 51.93690 39.52254 1.000 39.38231 146 ARG B N 1
ATOM 8632 C CA . ARG B 1 146 ? 4.58455 53.27019 39.11293 1.000 41.14270 146 ARG B CA 1
ATOM 8633 C C . ARG B 1 146 ? 4.13681 53.53899 37.68326 1.000 39.85232 146 ARG B C 1
ATOM 8634 O O . ARG B 1 146 ? 4.27577 52.68073 36.80672 1.000 55.20272 146 ARG B O 1
ATOM 8642 N N . GLY B 1 147 ? 3.60258 54.73132 37.45148 1.000 45.46441 147 GLY B N 1
ATOM 8643 C CA . GLY B 1 147 ? 3.17069 55.09178 36.11367 1.000 50.06190 147 GLY B CA 1
ATOM 8644 C C . GLY B 1 147 ? 2.62741 56.50122 36.08528 1.000 44.42692 147 GLY B C 1
ATOM 8645 O O . GLY B 1 147 ? 2.59801 57.20626 37.09925 1.000 55.25091 147 GLY B O 1
ATOM 8646 N N . ASP B 1 148 ? 2.19263 56.90521 34.89176 1.000 48.67076 148 ASP B N 1
ATOM 8647 C CA . ASP B 1 148 ? 1.59625 58.22364 34.68625 1.000 48.46504 148 ASP B CA 1
ATOM 8648 C C . ASP B 1 148 ? 0.11556 58.19359 35.07414 1.000 45.64553 148 ASP B C 1
ATOM 8649 O O . ASP B 1 148 ? -0.78474 58.41156 34.26383 1.000 44.38738 148 ASP B O 1
ATOM 8654 N N . TRP B 1 149 ? -0.12186 57.91139 36.35770 1.000 46.19173 149 TRP B N 1
ATOM 8655 C CA . TRP B 1 149 ? -1.48517 57.79043 36.85916 1.000 42.75305 149 TRP B CA 1
ATOM 8656 C C . TRP B 1 149 ? -2.24978 59.10351 36.78997 1.000 43.09660 149 TRP B C 1
ATOM 8657 O O . TRP B 1 149 ? -3.48431 59.08881 36.83549 1.000 40.10870 149 TRP B O 1
ATOM 8668 N N . ASP B 1 150 ? -1.55177 60.23258 36.69103 1.000 48.38007 150 ASP B N 1
ATOM 8669 C CA . ASP B 1 150 ? -2.20636 61.52630 36.57309 1.000 53.42219 150 ASP B CA 1
ATOM 8670 C C . ASP B 1 150 ? -2.54956 61.89013 35.13601 1.000 53.21429 150 ASP B C 1
ATOM 8671 O O . ASP B 1 150 ? -3.31950 62.83237 34.92134 1.000 59.30417 150 ASP B O 1
ATOM 8676 N N . ASN B 1 151 ? -2.01188 61.16891 34.15374 1.000 54.24822 151 ASN B N 1
ATOM 8677 C CA . ASN B 1 151 ? -2.36007 61.35674 32.74484 1.000 57.62637 151 ASN B CA 1
ATOM 8678 C C . ASN B 1 151 ? -2.64297 60.00517 32.09968 1.000 54.94831 151 ASN B C 1
ATOM 8679 O O . ASN B 1 151 ? -1.90839 59.56137 31.20947 1.000 53.74497 151 ASN B O 1
ATOM 8684 N N . PRO B 1 152 ? -3.71027 59.32857 32.51304 1.000 55.58244 152 PRO B N 1
ATOM 8685 C CA . PRO B 1 152 ? -4.05891 58.05074 31.89168 1.000 47.79943 152 PRO B CA 1
ATOM 8686 C C . PRO B 1 152 ? -4.86311 58.27712 30.62041 1.000 49.96060 152 PRO B C 1
ATOM 8687 O O . PRO B 1 152 ? -5.26888 59.39434 30.29704 1.000 57.75062 152 PRO B O 1
ATOM 8691 N N . TYR B 1 153 ? -5.09051 57.18618 29.89678 1.000 43.04090 153 TYR B N 1
ATOM 8692 C CA . TYR B 1 153 ? -5.98834 57.19082 28.75119 1.000 46.86063 153 TYR B CA 1
ATOM 8693 C C . TYR B 1 153 ? -7.24935 56.42129 29.11660 1.000 47.85721 153 TYR B C 1
ATOM 8694 O O . TYR B 1 153 ? -7.17234 55.33722 29.70381 1.000 50.33517 153 TYR B O 1
ATOM 8703 N N . VAL B 1 154 ? -8.40562 56.99756 28.80423 1.000 37.30746 154 VAL B N 1
ATOM 8704 C CA . VAL B 1 154 ? -9.68763 56.33250 28.99471 1.000 48.85119 154 VAL B CA 1
ATOM 8705 C C . VAL B 1 154 ? -10.45997 56.41375 27.68573 1.000 52.87568 154 VAL B C 1
ATOM 8706 O O . VAL B 1 154 ? -10.39018 57.42189 26.97278 1.000 50.72185 154 VAL B O 1
ATOM 8710 N N . THR B 1 155 ? -11.18398 55.33989 27.36189 1.000 51.14099 155 THR B N 1
ATOM 8711 C CA . THR B 1 155 ? -11.83009 55.21886 26.06017 1.000 50.48686 155 THR B CA 1
ATOM 8712 C C . THR B 1 155 ? -12.93827 56.24171 25.83990 1.000 57.36457 155 THR B C 1
ATOM 8713 O O . THR B 1 155 ? -13.37231 56.41491 24.69569 1.000 55.87356 155 THR B O 1
ATOM 8717 N N . LEU B 1 156 ? -13.40884 56.91414 26.88861 1.000 57.40471 156 LEU B N 1
ATOM 8718 C CA . LEU B 1 156 ? -14.41670 57.95515 26.73643 1.000 55.32109 156 LEU B CA 1
ATOM 8719 C C . LEU B 1 156 ? -13.81749 59.31491 26.40237 1.000 53.67698 156 LEU B C 1
ATOM 8720 O O . LEU B 1 156 ? -14.57261 60.26547 26.17095 1.000 64.97846 156 LEU B O 1
ATOM 8725 N N . GLN B 1 157 ? -12.49238 59.43048 26.38368 1.000 50.94189 157 GLN B N 1
ATOM 8726 C CA . GLN B 1 157 ? -11.85772 60.69868 26.05732 1.000 54.25067 157 GLN B CA 1
ATOM 8727 C C . GLN B 1 157 ? -12.21556 61.11185 24.63163 1.000 59.46969 157 GLN B C 1
ATOM 8728 O O . GLN B 1 157 ? -12.22296 60.27033 23.72425 1.000 62.71454 157 GLN B O 1
ATOM 8734 N N . PRO B 1 158 ? -12.52832 62.39023 24.40025 1.000 58.99732 158 PRO B N 1
ATOM 8735 C CA . PRO B 1 158 ? -12.83893 62.82650 23.02741 1.000 60.47689 158 PRO B CA 1
ATOM 8736 C C . PRO B 1 158 ? -11.71444 62.55160 22.04277 1.000 62.47381 158 PRO B C 1
ATOM 8737 O O . PRO B 1 158 ? -11.97593 62.17163 20.89414 1.000 51.95350 158 PRO B O 1
ATOM 8741 N N . GLN B 1 159 ? -10.46164 62.72667 22.46864 1.000 66.48631 159 GLN B N 1
ATOM 8742 C CA . GLN B 1 159 ? -9.33332 62.42337 21.59566 1.000 60.96138 159 GLN B CA 1
ATOM 8743 C C . GLN B 1 159 ? -9.28307 60.93739 21.26705 1.000 59.74789 159 GLN B C 1
ATOM 8744 O O . GLN B 1 159 ? -9.01735 60.55600 20.12094 1.000 64.35394 159 GLN B O 1
ATOM 8750 N N . TYR B 1 160 ? -9.53060 60.08250 22.26424 1.000 51.73070 160 TYR B N 1
ATOM 8751 C CA . TYR B 1 160 ? -9.61235 58.64812 22.00812 1.000 52.59286 160 TYR B CA 1
ATOM 8752 C C . TYR B 1 160 ? -10.77889 58.32843 21.08419 1.000 58.24876 160 TYR B C 1
ATOM 8753 O O . TYR B 1 160 ? -10.63809 57.54045 20.14108 1.000 59.11308 160 TYR B O 1
ATOM 8762 N N . GLU B 1 161 ? -11.93934 58.93836 21.33829 1.000 57.10591 161 GLU B N 1
ATOM 8763 C CA . GLU B 1 161 ? -13.10347 58.70278 20.49274 1.000 53.38950 161 GLU B CA 1
ATOM 8764 C C . GLU B 1 161 ? -12.83908 59.14630 19.05940 1.000 56.98189 161 GLU B C 1
ATOM 8765 O O . GLU B 1 161 ? -13.19698 58.44165 18.10862 1.000 64.56503 161 GLU B O 1
ATOM 8771 N N . ALA B 1 162 ? -12.19610 60.30448 18.88502 1.000 58.27576 162 ALA B N 1
ATOM 8772 C CA . ALA B 1 162 ? -11.92383 60.81273 17.54226 1.000 55.33782 162 ALA B CA 1
ATOM 8773 C C . ALA B 1 162 ? -10.97552 59.89786 16.77632 1.000 52.90697 162 ALA B C 1
ATOM 8774 O O . ALA B 1 162 ? -11.18771 59.62855 15.58759 1.000 50.72617 162 ALA B O 1
ATOM 8776 N N . GLN B 1 163 ? -9.91836 59.41907 17.43405 1.000 51.85872 163 GLN B N 1
ATOM 8777 C CA . GLN B 1 163 ? -8.98520 58.51922 16.76433 1.000 52.91036 163 GLN B CA 1
ATOM 8778 C C . GLN B 1 163 ? -9.65180 57.19626 16.41023 1.000 51.68060 163 GLN B C 1
ATOM 8779 O O . GLN B 1 163 ? -9.36582 56.61282 15.35810 1.000 54.61582 163 GLN B O 1
ATOM 8785 N N . GLN B 1 164 ? -10.53958 56.70506 17.27816 1.000 49.28210 164 GLN B N 1
ATOM 8786 C CA . GLN B 1 164 ? -11.26402 55.47812 16.96962 1.000 53.70995 164 GLN B CA 1
ATOM 8787 C C . GLN B 1 164 ? -12.11789 55.64313 15.72088 1.000 49.81427 164 GLN B C 1
ATOM 8788 O O . GLN B 1 164 ? -12.27049 54.69522 14.94205 1.000 51.68464 164 GLN B O 1
ATOM 8794 N N . ILE B 1 165 ? -12.67352 56.83823 15.50985 1.000 46.95877 165 ILE B N 1
ATOM 8795 C CA . ILE B 1 165 ? -13.44253 57.10009 14.29654 1.000 47.85346 165 ILE B CA 1
ATOM 8796 C C . ILE B 1 165 ? -12.55988 56.95725 13.06288 1.000 53.65035 165 ILE B C 1
ATOM 8797 O O . ILE B 1 165 ? -12.95816 56.34207 12.06598 1.000 51.34983 165 ILE B O 1
ATOM 8802 N N . LYS B 1 166 ? -11.34461 57.51271 13.11283 1.000 51.11039 166 LYS B N 1
ATOM 8803 C CA . LYS B 1 166 ? -10.43867 57.41792 11.97144 1.000 51.12021 166 LYS B CA 1
ATOM 8804 C C . LYS B 1 166 ? -10.09499 55.96732 11.65813 1.000 60.05619 166 LYS B C 1
ATOM 8805 O O . LYS B 1 166 ? -10.03871 55.57443 10.48673 1.000 66.66977 166 LYS B O 1
ATOM 8811 N N . VAL B 1 167 ? -9.85863 55.15762 12.69331 1.000 57.09608 167 VAL B N 1
ATOM 8812 C CA . VAL B 1 167 ? -9.56845 53.74113 12.48486 1.000 56.92246 167 VAL B CA 1
ATOM 8813 C C . VAL B 1 167 ? -10.74799 53.05010 11.81516 1.000 57.42677 167 VAL B C 1
ATOM 8814 O O . VAL B 1 167 ? -10.57291 52.21940 10.91513 1.000 64.56808 167 VAL B O 1
ATOM 8818 N N . PHE B 1 168 ? -11.96725 53.38202 12.24182 1.000 58.67717 168 PHE B N 1
ATOM 8819 C CA . PHE B 1 168 ? -13.15281 52.84081 11.58677 1.000 64.6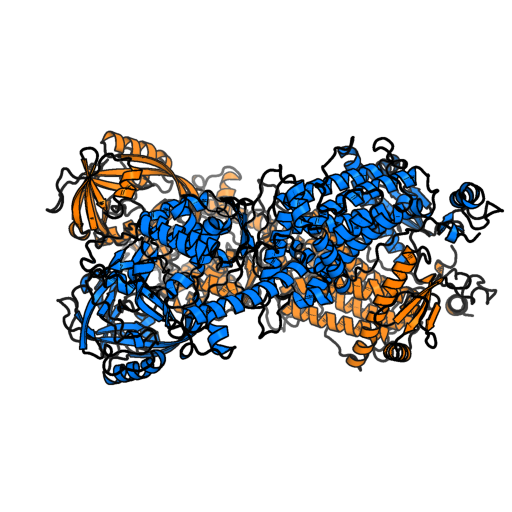3471 168 PHE B CA 1
ATOM 8820 C C . PHE B 1 168 ? -13.21965 53.27174 10.12643 1.000 65.42984 168 PHE B C 1
ATOM 8821 O O . PHE B 1 168 ? -13.54452 52.46478 9.24762 1.000 74.84765 168 PHE B O 1
ATOM 8829 N N . GLY B 1 169 ? -12.91454 54.54139 9.84985 1.000 62.03553 169 GLY B N 1
ATOM 8830 C CA . GLY B 1 169 ? -13.01434 55.04078 8.48743 1.000 63.11686 169 GLY B CA 1
ATOM 8831 C C . GLY B 1 169 ? -12.00202 54.41801 7.54423 1.000 67.92858 169 GLY B C 1
ATOM 8832 O O . GLY B 1 169 ? -12.31789 54.13189 6.38557 1.000 64.60310 169 GLY B O 1
ATOM 8833 N N . ASP B 1 170 ? -10.76942 54.21071 8.01907 1.000 72.44898 170 ASP B N 1
ATOM 8834 C CA . ASP B 1 170 ? -9.74641 53.60013 7.17380 1.000 71.50873 170 ASP B CA 1
ATOM 8835 C C . ASP B 1 170 ? -10.13678 52.18328 6.77488 1.000 73.48086 170 ASP B C 1
ATOM 8836 O O . ASP B 1 170 ? -9.94683 51.77938 5.62121 1.000 68.01288 170 ASP B O 1
ATOM 8841 N N . MET B 1 171 ? -10.68232 51.41154 7.71789 1.000 71.02141 171 MET B N 1
ATOM 8842 C CA . MET B 1 171 ? -11.18404 50.08464 7.38228 1.000 68.47519 171 MET B CA 1
ATOM 8843 C C . MET B 1 171 ? -12.39933 50.16358 6.46888 1.000 70.61352 171 MET B C 1
ATOM 8844 O O . MET B 1 171 ? -12.66603 49.22431 5.71085 1.000 77.13127 171 MET B O 1
ATOM 8849 N N . ALA B 1 172 ? -13.14961 51.26555 6.53195 1.000 65.60678 172 ALA B N 1
ATOM 8850 C CA . ALA B 1 172 ? -14.31461 51.41467 5.66754 1.000 67.73609 172 ALA B CA 1
ATOM 8851 C C . ALA B 1 172 ? -13.90560 51.68664 4.22536 1.000 75.04560 172 ALA B C 1
ATOM 8852 O O . ALA B 1 172 ? -14.47882 51.10912 3.29357 1.000 84.05525 172 ALA B O 1
ATOM 8854 N N . LYS B 1 173 ? -12.91705 52.56134 4.01822 1.000 64.10080 173 LYS B N 1
ATOM 8855 C CA . LYS B 1 173 ? -12.47611 52.86722 2.66196 1.000 62.25046 173 LYS B CA 1
ATOM 8856 C C . LYS B 1 173 ? -11.75922 51.69283 2.00994 1.000 72.30274 173 LYS B C 1
ATOM 8857 O O . LYS B 1 173 ? -11.66500 51.64649 0.77893 1.000 79.48813 173 LYS B O 1
ATOM 8863 N N . LYS B 1 174 ? -11.25428 50.74919 2.79981 1.000 74.12665 174 LYS B N 1
ATOM 8864 C CA . LYS B 1 174 ? -10.60070 49.56261 2.26890 1.000 70.35027 174 LYS B CA 1
ATOM 8865 C C . LYS B 1 174 ? -11.56868 48.40865 2.04893 1.000 67.29480 174 LYS B C 1
ATOM 8866 O O . LYS B 1 174 ? -11.13207 47.31525 1.67582 1.000 67.13946 174 LYS B O 1
ATOM 8872 N N . GLY B 1 175 ? -12.86419 48.62361 2.27092 1.000 66.39646 175 GLY B N 1
ATOM 8873 C CA . GLY B 1 175 ? -13.86189 47.59482 2.07254 1.000 74.08260 175 GLY B CA 1
ATOM 8874 C C . GLY B 1 175 ? -14.00864 46.60819 3.20892 1.000 82.20825 175 GLY B C 1
ATOM 8875 O O . GLY B 1 175 ? -14.82249 45.68151 3.09962 1.000 82.80978 175 GLY B O 1
ATOM 8876 N N . TYR B 1 176 ? -13.25212 46.77276 4.29621 1.000 76.45204 176 TYR B N 1
ATOM 8877 C CA . TYR B 1 176 ? -13.32608 45.82113 5.39893 1.000 73.91663 176 TYR B CA 1
ATOM 8878 C C . TYR B 1 176 ? -14.63897 45.94229 6.16101 1.000 76.44291 176 TYR B C 1
ATOM 8879 O O . TYR B 1 176 ? -15.13925 44.94395 6.69075 1.000 81.12601 176 TYR B O 1
ATOM 8888 N N . ILE B 1 177 ? -15.20669 47.14430 6.23051 1.000 75.53980 177 ILE B N 1
ATOM 8889 C CA . ILE B 1 177 ? -16.44744 47.39518 6.95542 1.000 71.14827 177 ILE B CA 1
ATOM 8890 C C . ILE B 1 177 ? -17.60236 47.35816 5.96603 1.000 67.64462 177 ILE B C 1
ATOM 8891 O O . ILE B 1 177 ? -17.58348 48.06505 4.95020 1.000 69.63767 177 ILE B O 1
ATOM 8896 N N . TYR B 1 178 ? -18.60845 46.53773 6.25862 1.000 61.92624 178 TYR B N 1
ATOM 8897 C CA . TYR B 1 178 ? -19.77990 46.44510 5.40130 1.000 61.10470 178 TYR B CA 1
ATOM 8898 C C . TYR B 1 178 ? -21.01099 46.20079 6.25967 1.000 65.43327 178 TYR B C 1
ATOM 8899 O O . TYR B 1 178 ? -20.91919 45.74313 7.40153 1.000 73.21903 178 TYR B O 1
ATOM 8908 N N . LYS B 1 179 ? -22.16915 46.51193 5.68677 1.000 68.08909 179 LYS B N 1
ATOM 8909 C CA . LYS B 1 179 ? -23.46067 46.31635 6.32742 1.000 63.42342 179 LYS B CA 1
ATOM 8910 C C . LYS B 1 179 ? -24.25148 45.27321 5.55028 1.000 69.55754 179 LYS B C 1
ATOM 8911 O O . LYS B 1 179 ? -24.15199 45.19671 4.32186 1.000 71.47457 179 LYS B O 1
ATOM 8917 N N . GLY B 1 180 ? -25.02599 44.46248 6.26200 1.000 79.03388 180 GLY B N 1
ATOM 8918 C CA . GLY B 1 180 ? -25.82657 43.45271 5.59851 1.000 85.27872 180 GLY B CA 1
ATOM 8919 C C . GLY B 1 180 ? -26.79407 42.78678 6.54815 1.000 86.99897 180 GLY B C 1
ATOM 8920 O O . GLY B 1 180 ? -26.63027 42.83105 7.77267 1.000 82.61128 180 GLY B O 1
ATOM 8921 N N . LEU B 1 181 ? -27.81174 42.16420 5.95654 1.000 92.02300 181 LEU B N 1
ATOM 8922 C CA . LEU B 1 181 ? -28.78198 41.37898 6.70570 1.000 86.32591 181 LEU B CA 1
ATOM 8923 C C . LEU B 1 181 ? -28.22624 39.97949 6.93699 1.000 84.12815 181 LEU B C 1
ATOM 8924 O O . LEU B 1 181 ? -27.74782 39.33038 6.00152 1.000 76.03318 181 LEU B O 1
ATOM 8929 N N . LYS B 1 182 ? -28.29314 39.51642 8.18311 1.000 87.02353 182 LYS B N 1
ATOM 8930 C CA . LYS B 1 182 ? -27.71776 38.23030 8.55333 1.000 83.89541 182 LYS B CA 1
ATOM 8931 C C . LYS B 1 182 ? -28.21516 37.81504 9.93403 1.000 87.75351 182 LYS B C 1
ATOM 8932 O O . LYS B 1 182 ? -28.34631 38.66355 10.82712 1.000 87.24932 182 LYS B O 1
ATOM 8938 N N . PRO B 1 183 ? -28.52207 36.53430 10.14652 1.000 87.01296 183 PRO B N 1
ATOM 8939 C CA . PRO B 1 183 ? -28.84334 36.06448 11.50335 1.000 83.55905 183 PRO B CA 1
ATOM 8940 C C . PRO B 1 183 ? -27.62733 36.19692 12.40787 1.000 83.85653 183 PRO B C 1
ATOM 8941 O O . PRO B 1 183 ? -26.56080 35.64861 12.12099 1.000 76.45046 183 PRO B O 1
ATOM 8945 N N . VAL B 1 184 ? -27.79316 36.93537 13.50472 1.000 87.10381 184 VAL B N 1
ATOM 8946 C CA . VAL B 1 184 ? -26.70034 37.23249 14.41809 1.000 85.89561 184 VAL B CA 1
ATOM 8947 C C . VAL B 1 184 ? -27.11965 36.86064 15.83261 1.000 77.37520 184 VAL B C 1
ATOM 8948 O O . VAL B 1 184 ? -28.30655 36.76718 16.15291 1.000 69.66950 184 VAL B O 1
ATOM 8952 N N . TYR B 1 185 ? -26.11903 36.63918 16.68170 1.000 78.28254 185 TYR B N 1
ATOM 8953 C CA . TYR B 1 185 ? -26.38777 36.42227 18.09511 1.000 75.89881 185 TYR B CA 1
ATOM 8954 C C . TYR B 1 185 ? -27.07058 37.64710 18.68320 1.000 77.52483 185 TYR B C 1
ATOM 8955 O O . TYR B 1 185 ? -26.63560 38.78182 18.46782 1.000 79.43782 185 TYR B O 1
ATOM 8964 N N . TRP B 1 186 ? -28.14722 37.41581 19.42394 1.000 69.81949 186 TRP B N 1
ATOM 8965 C CA . TRP B 1 186 ? -28.92244 38.49294 20.01708 1.000 79.00404 186 TRP B CA 1
ATOM 8966 C C . TRP B 1 186 ? -29.19499 38.15938 21.47309 1.000 87.88067 186 TRP B C 1
ATOM 8967 O O . TRP B 1 186 ? -29.57535 37.02881 21.79331 1.000 90.20115 186 TRP B O 1
ATOM 8978 N N . SER B 1 187 ? -29.00250 39.14253 22.35053 1.000 89.00333 187 SER B N 1
ATOM 8979 C CA . SER B 1 187 ? -29.30845 38.96457 23.76053 1.000 84.82639 187 SER B CA 1
ATOM 8980 C C . SER B 1 187 ? -30.59612 39.71205 24.06694 1.000 86.30488 187 SER B C 1
ATOM 8981 O O . SER B 1 187 ? -30.58228 40.94931 24.15087 1.000 91.19474 187 SER B O 1
ATOM 8984 N N . PRO B 1 188 ? -31.73111 39.02501 24.22156 1.000 81.86737 188 PRO B N 1
ATOM 8985 C CA . PRO B 1 188 ? -32.96995 39.73577 24.57596 1.000 80.44800 188 PRO B CA 1
ATOM 8986 C C . PRO B 1 188 ? -32.87662 40.47181 25.89928 1.000 90.95273 188 PRO B C 1
ATOM 8987 O O . PRO B 1 188 ? -33.51416 41.52047 26.06108 1.000 91.09521 188 PRO B O 1
ATOM 8991 N N . SER B 1 189 ? -32.10105 39.95082 26.85470 1.000 87.16622 189 SER B N 1
ATOM 8992 C CA . SER B 1 189 ? -31.89959 40.66264 28.11247 1.000 84.53921 189 SER B CA 1
ATOM 8993 C C . SER B 1 189 ? -31.19706 41.99482 27.88282 1.000 82.11952 189 SER B C 1
ATOM 8994 O O . SER B 1 189 ? -31.59126 43.02012 28.45055 1.000 86.44480 189 SER B O 1
ATOM 8997 N N . SER B 1 190 ? -30.15668 42.00136 27.04973 1.000 79.84292 190 SER B N 1
ATOM 8998 C CA . SER B 1 190 ? -29.45937 43.23459 26.71287 1.000 78.28048 190 SER B CA 1
ATOM 8999 C C . SER B 1 190 ? -30.12328 44.00083 25.57636 1.000 85.87744 190 SER B C 1
ATOM 9000 O O . SER B 1 190 ? -29.77911 45.16775 25.36002 1.000 93.31394 190 SER B O 1
ATOM 9003 N N . GLU B 1 191 ? -31.05970 43.37644 24.85714 1.000 89.37864 191 GLU B N 1
ATOM 9004 C CA . GLU B 1 191 ? -31.76898 44.00563 23.73924 1.000 85.26480 191 GLU B CA 1
ATOM 9005 C C . GLU B 1 191 ? -30.79888 44.54437 22.68783 1.000 89.09697 191 GLU B C 1
ATOM 9006 O O . GLU B 1 191 ? -31.01631 45.60710 22.10126 1.000 91.31567 191 GLU B O 1
ATOM 9012 N N . SER B 1 192 ? -29.72296 43.79936 22.43966 1.000 81.42006 192 SER B N 1
ATOM 9013 C CA . SER B 1 192 ? -28.73897 44.18364 21.43900 1.000 82.66057 192 SER B CA 1
ATOM 9014 C C . SER B 1 192 ? -28.02906 42.93593 20.93701 1.000 86.79801 192 SER B C 1
ATOM 9015 O O . SER B 1 192 ? -28.06891 41.87600 21.56771 1.000 87.62926 192 SER B O 1
ATOM 9018 N N . ALA B 1 193 ? -27.37324 43.07930 19.78957 1.000 85.78783 193 ALA B N 1
ATOM 9019 C CA . ALA B 1 193 ? -26.66822 41.96976 19.17206 1.000 80.28860 193 ALA B CA 1
ATOM 9020 C C . ALA B 1 193 ? -25.35072 41.69541 19.89109 1.000 78.20380 193 ALA B C 1
ATOM 9021 O O . ALA B 1 193 ? -24.82560 42.52968 20.63312 1.000 75.59455 193 ALA B O 1
ATOM 9023 N N . LEU B 1 194 ? -24.82553 40.49314 19.66389 1.000 79.37564 194 LEU B N 1
ATOM 9024 C CA . LEU B 1 194 ? -23.54472 40.07523 20.21692 1.000 79.73283 194 LEU B CA 1
ATOM 9025 C C . LEU B 1 194 ? -22.69390 39.44299 19.12251 1.000 84.12555 194 LEU B C 1
ATOM 9026 O O . LEU B 1 194 ? -23.08359 39.43292 17.94968 1.000 89.02529 194 LEU B O 1
ATOM 9031 N N . ALA B 1 195 ? -21.53450 38.90815 19.49500 1.000 90.86104 195 ALA B N 1
ATOM 9032 C CA . ALA B 1 195 ? -20.62596 38.26187 18.55954 1.000 91.16248 195 ALA B CA 1
ATOM 9033 C C . ALA B 1 195 ? -20.20144 36.91186 19.12098 1.000 95.86102 195 ALA B C 1
ATOM 9034 O O . ALA B 1 195 ? -20.41468 36.60813 20.29796 1.000 97.25644 195 ALA B O 1
ATOM 9036 N N . GLU B 1 196 ? -19.59783 36.09348 18.25406 1.000 97.18667 196 GLU B N 1
ATOM 9037 C CA . GLU B 1 196 ? -19.11780 34.78257 18.68143 1.000 97.57938 196 GLU B CA 1
ATOM 9038 C C . GLU B 1 196 ? -18.09047 34.91017 19.79906 1.000 104.83581 196 GLU B C 1
ATOM 9039 O O . GLU B 1 196 ? -18.06789 34.09463 20.72796 1.000 108.36396 196 GLU B O 1
ATOM 9045 N N . ALA B 1 197 ? -17.23613 35.93401 19.72997 1.000 102.55588 197 ALA B N 1
ATOM 9046 C CA . ALA B 1 197 ? -16.27024 36.20413 20.78770 1.000 102.18253 197 ALA B CA 1
ATOM 9047 C C . ALA B 1 197 ? -16.93018 36.61214 22.09735 1.000 100.10731 197 ALA B C 1
ATOM 9048 O O . ALA B 1 197 ? -16.26242 36.59924 23.13681 1.000 105.24763 197 ALA B O 1
ATOM 9050 N N . GLU B 1 198 ? -18.21147 36.97471 22.07317 1.000 102.51943 198 GLU B N 1
ATOM 9051 C CA . GLU B 1 198 ? -18.95126 37.35051 23.26934 1.000 107.86611 198 GLU B CA 1
ATOM 9052 C C . GLU B 1 198 ? -19.89761 36.25413 23.74222 1.000 105.14699 198 GLU B C 1
ATOM 9053 O O . GLU B 1 198 ? -20.73898 36.50932 24.60939 1.000 107.56759 198 GLU B O 1
ATOM 9059 N N . ILE B 1 199 ? -19.78148 35.04510 23.19754 1.000 106.17975 199 ILE B N 1
ATOM 9060 C CA . ILE B 1 199 ? -20.71704 33.95940 23.46679 1.000 108.58797 199 ILE B CA 1
ATOM 9061 C C . ILE B 1 199 ? -19.98654 32.84052 24.19439 1.000 103.83402 199 ILE B C 1
ATOM 9062 O O . ILE B 1 199 ? -18.95261 32.35474 23.72099 1.000 102.51277 199 ILE B O 1
ATOM 9067 N N . GLU B 1 200 ? -20.53079 32.43087 25.33637 1.000 99.30792 200 GLU B N 1
ATOM 9068 C CA . GLU B 1 200 ? -20.05646 31.27226 26.07702 1.000 92.31244 200 GLU B CA 1
ATOM 9069 C C . GLU B 1 200 ? -21.14414 30.20804 26.07694 1.000 84.91854 200 GLU B C 1
ATOM 9070 O O . GLU B 1 200 ? -22.33215 30.52386 26.19411 1.000 81.45296 200 GLU B O 1
ATOM 9076 N N . TYR B 1 201 ? -20.73755 28.94966 25.93617 1.000 92.18547 201 TYR B N 1
ATOM 9077 C CA . TYR B 1 201 ? -21.67914 27.84220 25.82736 1.000 97.77589 201 TYR B CA 1
ATOM 9078 C C . TYR B 1 201 ? -21.92670 27.23344 27.20212 1.000 100.57103 201 TYR B C 1
ATOM 9079 O O . TYR B 1 201 ? -20.99099 26.76319 27.85895 1.000 105.86615 201 TYR B O 1
ATOM 9088 N N . TYR B 1 202 ? -23.18771 27.23880 27.62765 1.000 99.74897 202 TYR B N 1
ATOM 9089 C CA . TYR B 1 202 ? -23.60770 26.61894 28.87398 1.000 103.38062 202 TYR B CA 1
ATOM 9090 C C . TYR B 1 202 ? -24.72634 25.62769 28.58613 1.000 105.64360 202 TYR B C 1
ATOM 9091 O O . TYR B 1 202 ? -25.42190 25.71989 27.57121 1.000 102.35921 202 TYR B O 1
ATOM 9100 N N . ASP B 1 203 ? -24.88775 24.66992 29.49456 1.000 106.02476 203 ASP B N 1
ATOM 9101 C CA . ASP B 1 203 ? -25.91907 23.65323 29.35232 1.000 102.88389 203 ASP B CA 1
ATOM 9102 C C . ASP B 1 203 ? -27.27568 24.20767 29.77173 1.000 97.81254 203 ASP B C 1
ATOM 9103 O O . ASP B 1 203 ? -27.37893 24.97387 30.73374 1.000 97.21477 203 ASP B O 1
ATOM 9108 N N . LYS B 1 204 ? -28.31846 23.82195 29.03753 1.000 93.02530 204 LYS B N 1
ATOM 9109 C CA . LYS B 1 204 ? -29.67514 24.24188 29.35907 1.000 87.41621 204 LYS B CA 1
ATOM 9110 C C . LYS B 1 204 ? -30.65296 23.16425 28.91328 1.000 91.00051 204 LYS B C 1
ATOM 9111 O O . LYS B 1 204 ? -30.33974 22.32323 28.06668 1.000 97.74560 204 LYS B O 1
ATOM 9117 N N . ARG B 1 205 ? -31.84713 23.20006 29.49937 1.000 94.20827 205 ARG B N 1
ATOM 9118 C CA . ARG B 1 205 ? -32.90093 22.26334 29.13816 1.000 90.48409 205 ARG B CA 1
ATOM 9119 C C . ARG B 1 205 ? -33.65509 22.76499 27.91494 1.000 91.87988 205 ARG B C 1
ATOM 9120 O O . ARG B 1 205 ? -33.99552 23.94746 27.81948 1.000 89.46385 205 ARG B O 1
ATOM 9128 N N . SER B 1 206 ? -33.91186 21.85758 26.97521 1.000 91.76725 206 SER B N 1
ATOM 9129 C CA . SER B 1 206 ? -34.65341 22.18329 25.76672 1.000 83.63961 206 SER B CA 1
ATOM 9130 C C . SER B 1 206 ? -35.61834 21.05031 25.44993 1.000 82.18966 206 SER B C 1
ATOM 9131 O O . SER B 1 206 ? -35.41283 19.90056 25.84707 1.000 75.97367 206 SER B O 1
ATOM 9134 N N . ALA B 1 207 ? -36.68055 21.39218 24.72467 1.000 81.18658 207 ALA B N 1
ATOM 9135 C CA . ALA B 1 207 ? -37.71026 20.43153 24.34385 1.000 76.57844 207 ALA B CA 1
ATOM 9136 C C . ALA B 1 207 ? -37.38564 19.88481 22.95801 1.000 78.47342 207 ALA B C 1
ATOM 9137 O O . ALA B 1 207 ? -37.42429 20.62143 21.96696 1.000 80.41330 207 ALA B O 1
ATOM 9139 N N . SER B 1 208 ? -37.06250 18.59488 22.89024 1.000 79.47939 208 SER B N 1
ATOM 9140 C CA . SER B 1 208 ? -36.76300 17.92374 21.62903 1.000 75.48207 208 SER B CA 1
ATOM 9141 C C . SER B 1 208 ? -38.06529 17.39195 21.04003 1.000 75.45658 208 SER B C 1
ATOM 9142 O O . SER B 1 208 ? -38.64919 16.43796 21.56506 1.000 73.76731 208 SER B O 1
ATOM 9145 N N . ILE B 1 209 ? -38.51612 18.00122 19.94542 1.000 68.67449 209 ILE B N 1
ATOM 9146 C CA . ILE B 1 209 ? -39.80223 17.68275 19.33905 1.000 74.33330 209 ILE B CA 1
ATOM 9147 C C . ILE B 1 209 ? -39.58068 17.16370 17.92603 1.000 77.97998 209 ILE B C 1
ATOM 9148 O O . ILE B 1 209 ? -38.71794 17.66070 17.19326 1.000 73.59867 209 ILE B O 1
ATOM 9153 N N . TYR B 1 210 ? -40.35053 16.14469 17.55912 1.000 78.04774 210 TYR B N 1
ATOM 9154 C CA . TYR B 1 210 ? -40.40019 15.62308 16.19812 1.000 67.57979 210 TYR B CA 1
ATOM 9155 C C . TYR B 1 210 ? -41.73821 16.03743 15.59907 1.000 66.90072 210 TYR B C 1
ATOM 9156 O O . TYR B 1 210 ? -42.79393 15.59722 16.06523 1.000 61.35899 210 TYR B O 1
ATOM 9165 N N . VAL B 1 211 ? -41.69458 16.88670 14.57698 1.000 60.93668 211 VAL B N 1
ATOM 9166 C CA . VAL B 1 211 ? -42.89733 17.46137 13.98871 1.000 63.58164 211 VAL B CA 1
ATOM 9167 C C . VAL B 1 211 ? -43.16537 16.78180 12.65417 1.000 73.04641 211 VAL B C 1
ATOM 9168 O O . VAL B 1 211 ? -42.24379 16.31231 11.97675 1.000 72.48993 211 VAL B O 1
ATOM 9172 N N . ALA B 1 212 ? -44.44253 16.71994 12.28155 1.000 76.67432 212 ALA B N 1
ATOM 9173 C CA . ALA B 1 212 ? -44.87309 16.11182 11.02857 1.000 68.40740 212 ALA B CA 1
ATOM 9174 C C . ALA B 1 212 ? -45.35289 17.20054 10.07872 1.000 73.14706 212 ALA B C 1
ATOM 9175 O O . ALA B 1 212 ? -46.29338 17.93755 10.39639 1.000 70.12274 212 ALA B O 1
ATOM 9177 N N . PHE B 1 213 ? -44.70780 17.29272 8.91705 1.000 76.88065 213 PHE B N 1
ATOM 9178 C CA . PHE B 1 213 ? -45.11911 18.18733 7.84051 1.000 76.39394 213 PHE B CA 1
ATOM 9179 C C . PHE B 1 213 ? -45.78662 17.34283 6.76106 1.000 76.64991 213 PHE B C 1
ATOM 9180 O O . PHE B 1 213 ? -45.10718 16.61241 6.03038 1.000 69.24626 213 PHE B O 1
ATOM 9188 N N . ASN B 1 214 ? -47.11013 17.43569 6.65779 1.000 80.27744 214 ASN B N 1
ATOM 9189 C CA . ASN B 1 214 ? -47.81204 16.67847 5.63141 1.000 84.96012 214 ASN B CA 1
ATOM 9190 C C . ASN B 1 214 ? -47.56438 17.29404 4.26006 1.000 76.16774 214 ASN B C 1
ATOM 9191 O O . ASN B 1 214 ? -47.49454 18.51731 4.11142 1.000 70.41604 214 ASN B O 1
ATOM 9196 N N . VAL B 1 215 ? -47.40406 16.43147 3.25649 1.000 72.27347 215 VAL B N 1
ATOM 9197 C CA . VAL B 1 215 ? -47.08773 16.90136 1.91500 1.000 83.77370 215 VAL B CA 1
ATOM 9198 C C . VAL B 1 215 ? -48.33317 17.49029 1.26952 1.000 81.84516 215 VAL B C 1
ATOM 9199 O O . VAL B 1 215 ? -49.43809 16.94949 1.40052 1.000 79.65777 215 VAL B O 1
ATOM 9203 N N . LYS B 1 216 ? -48.16227 18.62332 0.58734 1.000 79.39453 216 LYS B N 1
ATOM 9204 C CA . LYS B 1 216 ? -49.23516 19.24392 -0.18053 1.000 88.30612 216 LYS B CA 1
ATOM 9205 C C . LYS B 1 216 ? -49.12061 18.96333 -1.67325 1.000 90.42567 216 LYS B C 1
ATOM 9206 O O . LYS B 1 216 ? -50.11114 18.60168 -2.31453 1.000 91.28271 216 LYS B O 1
ATOM 9212 N N . ASP B 1 217 ? -47.92864 19.13313 -2.24126 1.000 90.99655 217 ASP B N 1
ATOM 9213 C CA . ASP B 1 217 ? -47.67753 18.89137 -3.66089 1.000 83.21069 217 ASP B CA 1
ATOM 9214 C C . ASP B 1 217 ? -46.43417 18.01353 -3.75353 1.000 83.10781 217 ASP B C 1
ATOM 9215 O O . ASP B 1 217 ? -45.30869 18.51075 -3.65593 1.000 78.64106 217 ASP B O 1
ATOM 9220 N N . GLY B 1 218 ? -46.64051 16.70836 -3.94235 1.000 87.81451 218 GLY B N 1
ATOM 9221 C CA . GLY B 1 218 ? -45.52885 15.77621 -3.98687 1.000 77.75119 218 GLY B CA 1
ATOM 9222 C C . GLY B 1 218 ? -44.64435 15.92440 -5.20485 1.000 87.36633 218 GLY B C 1
ATOM 9223 O O . GLY B 1 218 ? -43.53152 15.38870 -5.21349 1.000 93.71270 218 GLY B O 1
ATOM 9224 N N . LYS B 1 219 ? -45.11593 16.63472 -6.23212 1.000 88.99284 219 LYS B N 1
ATOM 9225 C CA . LYS B 1 219 ? -44.34076 16.88953 -7.44814 1.000 88.15186 219 LYS B CA 1
ATOM 9226 C C . LYS B 1 219 ? -43.87104 15.58923 -8.09701 1.000 86.85830 219 LYS B C 1
ATOM 9227 O O . LYS B 1 219 ? -42.75751 15.49910 -8.61714 1.000 84.93357 219 LYS B O 1
ATOM 9233 N N . GLY B 1 220 ? -44.72476 14.56959 -8.05904 1.000 96.11307 220 GLY B N 1
ATOM 9234 C CA . GLY B 1 220 ? -44.42422 13.31118 -8.70786 1.000 92.72408 220 GLY B CA 1
ATOM 9235 C C . GLY B 1 220 ? -43.41959 12.43699 -7.99556 1.000 89.52721 220 GLY B C 1
ATOM 9236 O O . GLY B 1 220 ? -43.01023 11.41294 -8.55392 1.000 91.59018 220 GLY B O 1
ATOM 9237 N N . VAL B 1 221 ? -43.00706 12.80060 -6.78484 1.000 86.79767 221 VAL B N 1
ATOM 9238 C CA . VAL B 1 221 ? -42.05353 11.99705 -6.03327 1.000 95.57931 221 VAL B CA 1
ATOM 9239 C C . VAL B 1 221 ? -42.60156 11.52481 -4.69189 1.000 102.01291 221 VAL B C 1
ATOM 9240 O O . VAL B 1 221 ? -42.11659 10.50846 -4.16521 1.000 89.70950 221 VAL B O 1
ATOM 9244 N N . LEU B 1 222 ? -43.60017 12.20015 -4.12387 1.000 101.35548 222 LEU B N 1
ATOM 9245 C CA . LEU B 1 222 ? -44.24008 11.77849 -2.88766 1.000 96.09604 222 LEU B CA 1
ATOM 9246 C C . LEU B 1 222 ? -45.74831 11.88747 -3.04431 1.000 92.33910 222 LEU B C 1
ATOM 9247 O O . LEU B 1 222 ? -46.24821 12.67843 -3.84832 1.000 100.50649 222 LEU B O 1
ATOM 9252 N N . GLU B 1 223 ? -46.46862 11.08524 -2.27096 1.000 76.67661 223 GLU B N 1
ATOM 9253 C CA . GLU B 1 223 ? -47.92043 11.14784 -2.22989 1.000 77.86785 223 GLU B CA 1
ATOM 9254 C C . GLU B 1 223 ? -48.37205 12.03357 -1.07294 1.000 85.51916 223 GLU B C 1
ATOM 9255 O O . GLU B 1 223 ? -47.59307 12.39024 -0.18612 1.000 89.99384 223 GLU B O 1
ATOM 9261 N N . GLN B 1 224 ? -49.65659 12.39679 -1.09546 1.000 88.40722 224 GLN B N 1
ATOM 9262 C CA . GLN B 1 224 ? -50.18918 13.27787 -0.06328 1.000 90.12374 224 GLN B CA 1
ATOM 9263 C C . GLN B 1 224 ? -50.36123 12.57500 1.27657 1.000 88.15828 224 GLN B C 1
ATOM 9264 O O . GLN B 1 224 ? -50.44858 13.25167 2.30654 1.000 87.04146 224 GLN B O 1
ATOM 9270 N N . ASP B 1 225 ? -50.42169 11.24205 1.29262 1.000 91.20977 225 ASP B N 1
ATOM 9271 C CA . ASP B 1 225 ? -50.58289 10.53662 2.55897 1.000 93.48454 225 ASP B CA 1
ATOM 9272 C C . ASP B 1 225 ? -49.31198 10.58754 3.39891 1.000 85.96700 225 ASP B C 1
ATOM 9273 O O . ASP B 1 225 ? -49.37743 10.48159 4.62915 1.000 78.84711 225 ASP B O 1
ATOM 9278 N N . GLU B 1 226 ? -48.16023 10.75398 2.75769 1.000 81.11879 226 GLU B N 1
ATOM 9279 C CA . GLU B 1 226 ? -46.87871 10.75941 3.44111 1.000 82.33194 226 GLU B CA 1
ATOM 9280 C C . GLU B 1 226 ? -46.60432 12.12493 4.06861 1.000 81.86845 226 GLU B C 1
ATOM 9281 O O . GLU B 1 226 ? -47.16772 13.14884 3.67139 1.000 83.22660 226 GLU B O 1
ATOM 9287 N N . LYS B 1 227 ? -45.73118 12.12710 5.07452 1.000 73.16975 227 LYS B N 1
ATOM 9288 C CA . LYS B 1 227 ? -45.43717 13.33325 5.83290 1.000 72.27870 227 LYS B CA 1
ATOM 9289 C C . LYS B 1 227 ? -43.93883 13.44081 6.07667 1.000 71.03800 227 LYS B C 1
ATOM 9290 O O . LYS B 1 227 ? -43.22606 12.43524 6.12622 1.000 64.01212 227 LYS B O 1
ATOM 9296 N N . PHE B 1 228 ? -43.47066 14.67773 6.22579 1.000 73.86249 228 PHE B N 1
ATOM 9297 C CA . PHE B 1 228 ? -42.07584 14.95596 6.53808 1.000 74.08625 228 PHE B CA 1
ATOM 9298 C C . PHE B 1 228 ? -41.87716 15.02835 8.04479 1.000 64.58684 228 PHE B C 1
ATOM 9299 O O . PHE B 1 228 ? -42.70632 15.58975 8.76515 1.000 66.02430 228 PHE B O 1
ATOM 9307 N N . ILE B 1 229 ? -40.76357 14.47582 8.51407 1.000 67.38955 229 ILE B N 1
ATOM 9308 C CA . ILE B 1 229 ? -40.41280 14.49000 9.92896 1.000 74.62235 229 ILE B CA 1
ATOM 9309 C C . ILE B 1 229 ? -39.21754 15.41476 10.10602 1.000 70.08005 229 ILE B C 1
ATOM 9310 O O . ILE B 1 229 ? -38.10857 15.10793 9.65034 1.000 64.74408 229 ILE B O 1
ATOM 9315 N N . ILE B 1 230 ? -39.43571 16.54002 10.77950 1.000 65.84643 230 ILE B N 1
ATOM 9316 C CA . ILE B 1 230 ? -38.35667 17.43431 11.17268 1.000 66.73696 230 ILE B CA 1
ATOM 9317 C C . ILE B 1 230 ? -38.12491 17.25932 12.66479 1.000 65.11447 230 ILE B C 1
ATOM 9318 O O . ILE B 1 230 ? -39.02798 16.87269 13.41576 1.000 70.35333 230 ILE B O 1
ATOM 9323 N N . TRP B 1 231 ? -36.89713 17.53016 13.09291 1.000 66.12184 231 TRP B N 1
ATOM 9324 C CA . TRP B 1 231 ? -36.55108 17.51273 14.50525 1.000 70.58358 231 TRP B CA 1
ATOM 9325 C C . TRP B 1 231 ? -35.86514 18.81947 14.86304 1.000 70.24003 231 TRP B C 1
ATOM 9326 O O . TRP B 1 231 ? -34.93158 19.24312 14.17475 1.000 84.75302 231 TRP B O 1
ATOM 9337 N N . THR B 1 232 ? -36.32630 19.45202 15.93771 1.000 70.83412 232 THR B N 1
ATOM 9338 C CA . THR B 1 232 ? -35.73623 20.69974 16.39179 1.000 76.66673 232 THR B CA 1
ATOM 9339 C C . THR B 1 232 ? -35.81030 20.75996 17.90927 1.000 71.13104 232 THR B C 1
ATOM 9340 O O . THR B 1 232 ? -36.71041 20.18388 18.52562 1.000 66.97524 232 THR B O 1
ATOM 9344 N N . THR B 1 233 ? -34.84335 21.45270 18.50478 1.000 71.41756 233 THR B N 1
ATOM 9345 C CA . THR B 1 233 ? -34.84464 21.72159 19.93401 1.000 64.01185 233 THR B CA 1
ATOM 9346 C C . THR B 1 233 ? -35.35173 23.11754 20.26006 1.000 62.72696 233 THR B C 1
ATOM 9347 O O . THR B 1 233 ? -35.37827 23.49581 21.43533 1.000 72.60005 233 THR B O 1
ATOM 9351 N N . THR B 1 234 ? -35.76128 23.88505 19.25201 1.000 64.41952 234 THR B N 1
ATOM 9352 C CA . THR B 1 234 ? -36.22855 25.25954 19.42738 1.000 69.06456 234 THR B CA 1
ATOM 9353 C C . THR B 1 234 ? -37.60525 25.37854 18.79105 1.000 61.81895 234 THR B C 1
ATOM 9354 O O . THR B 1 234 ? -37.73745 25.81557 17.64006 1.000 71.16091 234 THR B O 1
ATOM 9358 N N . PRO B 1 235 ? -38.65751 24.98907 19.51261 1.000 62.77566 235 PRO B N 1
ATOM 9359 C CA . PRO B 1 235 ? -40.01533 25.12317 18.96112 1.000 72.05869 235 PRO B CA 1
ATOM 9360 C C . PRO B 1 235 ? -40.40817 26.55670 18.65011 1.000 71.41409 235 PRO B C 1
ATOM 9361 O O . PRO B 1 235 ? -41.29964 26.76953 17.81938 1.000 74.04103 235 PRO B O 1
ATOM 9365 N N . TRP B 1 236 ? -39.77579 27.54645 19.28645 1.000 68.35277 236 TRP B N 1
ATOM 9366 C CA . TRP B 1 236 ? -40.13669 28.93912 19.04686 1.000 70.69517 236 TRP B CA 1
ATOM 9367 C C . TRP B 1 236 ? -39.79214 29.40109 17.63459 1.000 69.29418 236 TRP B C 1
ATOM 9368 O O . TRP B 1 236 ? -40.30745 30.43450 17.19441 1.000 58.17817 236 TRP B O 1
ATOM 9379 N N . THR B 1 237 ? -38.93895 28.66803 16.91610 1.000 66.84262 237 THR B N 1
ATOM 9380 C CA . THR B 1 237 ? -38.62094 29.01920 15.53748 1.000 61.88641 237 THR B CA 1
ATOM 9381 C C . THR B 1 237 ? -39.67031 28.53647 14.54518 1.000 57.01294 237 THR B C 1
ATOM 9382 O O . THR B 1 237 ? -39.65269 28.97815 13.39164 1.000 61.35973 237 THR B O 1
ATOM 9386 N N . MET B 1 238 ? -40.57750 27.65524 14.96584 1.000 61.69371 238 MET B N 1
ATOM 9387 C CA . MET B 1 238 ? -41.59299 27.13448 14.05282 1.000 68.30170 238 MET B CA 1
ATOM 9388 C C . MET B 1 238 ? -42.44710 28.21364 13.39321 1.000 70.82901 238 MET B C 1
ATOM 9389 O O . MET B 1 238 ? -42.72336 28.08232 12.18806 1.000 76.19107 238 MET B O 1
ATOM 9394 N N . PRO B 1 239 ? -42.90929 29.26291 14.08365 1.000 72.27405 239 PRO B N 1
ATOM 9395 C CA . PRO B 1 239 ? -43.66579 30.31119 13.37700 1.000 76.12398 239 PRO B CA 1
ATOM 9396 C C . PRO B 1 239 ? -42.86603 31.02111 12.29589 1.000 74.87279 239 PRO B C 1
ATOM 9397 O O . PRO B 1 239 ? -43.46565 31.68332 11.43960 1.000 78.80386 239 PRO B O 1
ATOM 9401 N N . ALA B 1 240 ? -41.53916 30.91721 12.31149 1.000 60.90191 240 ALA B N 1
ATOM 9402 C CA . ALA B 1 240 ? -40.69321 31.52751 11.29552 1.000 64.95378 240 ALA B CA 1
ATOM 9403 C C . ALA B 1 240 ? -40.36150 30.58347 10.14694 1.000 73.40044 240 ALA B C 1
ATOM 9404 O O . ALA B 1 240 ? -39.60409 30.96948 9.25016 1.000 79.35117 240 ALA B O 1
ATOM 9406 N N . ASN B 1 241 ? -40.90656 29.36793 10.14919 1.000 70.87237 241 ASN B N 1
ATOM 9407 C CA . ASN B 1 241 ? -40.51252 28.36685 9.16688 1.000 61.47642 241 ASN B CA 1
ATOM 9408 C C . ASN B 1 241 ? -40.87132 28.80562 7.75431 1.000 71.37040 241 ASN B C 1
ATOM 9409 O O . ASN B 1 241 ? -41.94964 29.35270 7.50691 1.000 66.78931 241 ASN B O 1
ATOM 9414 N N . GLN B 1 242 ? -39.94947 28.55540 6.82295 1.000 73.60590 242 GLN B N 1
ATOM 9415 C CA . GLN B 1 242 ? -40.17563 28.82285 5.41186 1.000 65.70639 242 GLN B CA 1
ATOM 9416 C C . GLN B 1 242 ? -39.93993 27.61900 4.51135 1.000 65.20531 242 GLN B C 1
ATOM 9417 O O . GLN B 1 242 ? -40.25566 27.70026 3.31938 1.000 67.26692 242 GLN B O 1
ATOM 9423 N N . GLY B 1 243 ? -39.40460 26.51848 5.02684 1.000 59.82949 243 GLY B N 1
ATOM 9424 C CA . GLY B 1 243 ? -39.20373 25.34432 4.19858 1.000 59.11112 243 GLY B CA 1
ATOM 9425 C C . GLY B 1 243 ? -38.51793 24.24183 4.97310 1.000 57.24094 243 GLY B C 1
ATOM 9426 O O . GLY B 1 243 ? -38.17795 24.39039 6.15096 1.000 59.82913 243 GLY B O 1
ATOM 9427 N N . ILE B 1 244 ? -38.31660 23.12282 4.28209 1.000 62.19016 244 ILE B N 1
ATOM 9428 C CA . ILE B 1 244 ? -37.66925 21.93939 4.83816 1.000 64.92058 244 ILE B CA 1
ATOM 9429 C C . ILE B 1 244 ? -36.40940 21.67306 4.02723 1.000 72.75900 244 ILE B C 1
ATOM 9430 O O . ILE B 1 244 ? -36.47735 21.50232 2.80374 1.000 72.50603 244 ILE B O 1
ATOM 9435 N N . ALA B 1 245 ? -35.26617 21.62478 4.70442 1.000 76.38087 245 ALA B N 1
ATOM 9436 C CA . ALA B 1 245 ? -33.98697 21.42268 4.03903 1.000 70.55905 245 ALA B CA 1
ATOM 9437 C C . ALA B 1 245 ? -33.66787 19.93695 3.95891 1.000 67.60593 245 ALA B C 1
ATOM 9438 O O . ALA B 1 245 ? -33.80759 19.20825 4.94636 1.000 70.92951 245 ALA B O 1
ATOM 9440 N N . VAL B 1 246 ? -33.24602 19.49338 2.77960 1.000 74.35821 246 VAL B N 1
ATOM 9441 C CA . VAL B 1 246 ? -32.80561 18.12267 2.56746 1.000 81.25929 246 VAL B CA 1
ATOM 9442 C C . VAL B 1 246 ? -31.44843 18.15452 1.88081 1.000 84.24835 246 VAL B C 1
ATOM 9443 O O . VAL B 1 246 ? -31.15015 19.05818 1.09342 1.000 79.45379 246 VAL B O 1
ATOM 9447 N N . ASN B 1 247 ? -30.61745 17.16971 2.19678 1.000 88.86800 247 ASN B N 1
ATOM 9448 C CA . ASN B 1 247 ? -29.31033 17.06379 1.56568 1.000 92.61615 247 ASN B CA 1
ATOM 9449 C C . ASN B 1 247 ? -29.46199 16.45776 0.17582 1.000 92.45902 247 ASN B C 1
ATOM 9450 O O . ASN B 1 247 ? -30.04129 15.37233 0.04763 1.000 88.41837 247 ASN B O 1
ATOM 9455 N N . PRO B 1 248 ? -28.97543 17.11752 -0.88183 1.000 91.80669 248 PRO B N 1
ATOM 9456 C CA . PRO B 1 248 ? -29.17023 16.56263 -2.23267 1.000 81.68201 248 PRO B CA 1
ATOM 9457 C C . PRO B 1 248 ? -28.56258 15.18435 -2.41594 1.000 80.80557 248 PRO B C 1
ATOM 9458 O O . PRO B 1 248 ? -29.13849 14.34955 -3.12352 1.000 77.07071 248 PRO B O 1
ATOM 9462 N N . GLU B 1 249 ? -27.41343 14.91617 -1.79385 1.000 84.44115 249 GLU B N 1
ATOM 9463 C CA . GLU B 1 249 ? -26.72562 13.65599 -2.04309 1.000 82.78853 249 GLU B CA 1
ATOM 9464 C C . GLU B 1 249 ? -27.25161 12.52408 -1.17396 1.000 89.02282 249 GLU B C 1
ATOM 9465 O O . GLU B 1 249 ? -27.20561 11.36189 -1.59117 1.000 97.64784 249 GLU B O 1
ATOM 9471 N N . LEU B 1 250 ? -27.75388 12.83447 0.01774 1.000 95.70935 250 LEU B N 1
ATOM 9472 C CA . LEU B 1 250 ? -28.22311 11.79614 0.92294 1.000 96.93874 250 LEU B CA 1
ATOM 9473 C C . LEU B 1 250 ? -29.47897 11.12261 0.37924 1.000 95.26928 250 LEU B C 1
ATOM 9474 O O . LEU B 1 250 ? -30.29048 11.73299 -0.32287 1.000 87.62783 250 LEU B O 1
ATOM 9479 N N . GLN B 1 251 ? -29.62487 9.84184 0.70660 1.000 100.67575 251 GLN B N 1
ATOM 9480 C CA . GLN B 1 251 ? -30.76534 9.05325 0.26574 1.000 103.37695 251 GLN B CA 1
ATOM 9481 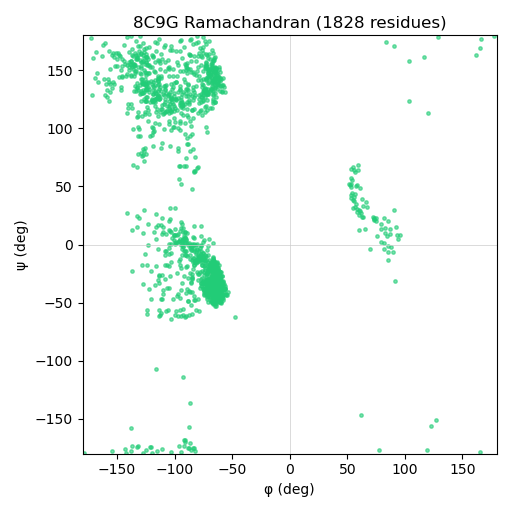C C . GLN B 1 251 ? -31.83941 9.06108 1.34533 1.000 107.66314 251 GLN B C 1
ATOM 9482 O O . GLN B 1 251 ? -31.56726 8.73629 2.50587 1.000 101.82149 251 GLN B O 1
ATOM 9488 N N . TYR B 1 252 ? -33.05272 9.43649 0.95908 1.000 101.01347 252 TYR B N 1
ATOM 9489 C CA . TYR B 1 252 ? -34.19579 9.47848 1.85615 1.000 87.01158 252 TYR B CA 1
ATOM 9490 C C . TYR B 1 252 ? -35.12930 8.30837 1.57339 1.000 90.52114 252 TYR B C 1
ATOM 9491 O O . TYR B 1 252 ? -35.12100 7.72318 0.48783 1.000 99.38108 252 TYR B O 1
ATOM 9500 N N . SER B 1 253 ? -35.94301 7.97197 2.57069 1.000 91.63362 253 SER B N 1
ATOM 9501 C CA . SER B 1 253 ? -36.83780 6.83057 2.47015 1.000 89.28196 253 SER B CA 1
ATOM 9502 C C . SER B 1 253 ? -38.22108 7.20517 2.97800 1.000 85.22008 253 SER B C 1
ATOM 9503 O O . SER B 1 253 ? -38.37509 8.10966 3.80233 1.000 90.41061 253 SER B O 1
ATOM 9506 N N . VAL B 1 254 ? -39.22711 6.49856 2.46923 1.000 83.69914 254 VAL B N 1
ATOM 9507 C CA . VAL B 1 254 ? -40.59404 6.58770 2.96804 1.000 88.81430 254 VAL B CA 1
ATOM 9508 C C . VAL B 1 254 ? -40.83473 5.39867 3.88587 1.000 90.61119 254 VAL B C 1
ATOM 9509 O O . VAL B 1 254 ? -40.63733 4.24487 3.48371 1.000 91.33062 254 VAL B O 1
ATOM 9513 N N . VAL B 1 255 ? -41.25749 5.67452 5.11714 1.000 85.93465 255 VAL B N 1
ATOM 9514 C CA . VAL B 1 255 ? -41.35600 4.66454 6.16288 1.000 92.96307 255 VAL B CA 1
ATOM 9515 C C . VAL B 1 255 ? -42.81274 4.51245 6.57650 1.000 86.55517 255 VAL B C 1
ATOM 9516 O O . VAL B 1 255 ? -43.53733 5.50375 6.71555 1.000 84.11232 255 VAL B O 1
ATOM 9520 N N . GLU B 1 256 ? -43.23835 3.26452 6.76319 1.000 87.11642 256 GLU B N 1
ATOM 9521 C CA . GLU B 1 256 ? -44.58106 2.93800 7.23872 1.000 93.71636 256 GLU B CA 1
ATOM 9522 C C . GLU B 1 256 ? -44.47974 2.61688 8.72619 1.000 94.87357 256 GLU B C 1
ATOM 9523 O O . GLU B 1 256 ? -44.07120 1.51752 9.10905 1.000 96.39697 256 GLU B O 1
ATOM 9529 N N . ALA B 1 257 ? -44.85037 3.58087 9.56661 1.000 94.17671 257 ALA B N 1
ATOM 9530 C CA . ALA B 1 257 ? -44.74987 3.43681 11.01410 1.000 96.21850 257 ALA B CA 1
ATOM 9531 C C . ALA B 1 257 ? -46.08041 3.80108 11.65230 1.000 95.95321 257 ALA B C 1
ATOM 9532 O O . ALA B 1 257 ? -46.58359 4.91198 11.44978 1.000 94.67442 257 ALA B O 1
ATOM 9534 N N . ASP B 1 258 ? -46.63649 2.86871 12.42869 1.000 93.31432 258 ASP B N 1
ATOM 9535 C CA . ASP B 1 258 ? -47.83869 3.11200 13.22673 1.000 92.13836 258 ASP B CA 1
ATOM 9536 C C . ASP B 1 258 ? -48.99651 3.60783 12.36162 1.000 97.20123 258 ASP B C 1
ATOM 9537 O O . ASP B 1 258 ? -49.75297 4.50222 12.74668 1.000 90.30208 258 ASP B O 1
ATOM 9542 N N . GLY B 1 259 ? -49.13466 3.01811 11.17591 1.000 93.21904 259 GLY B N 1
ATOM 9543 C CA . GLY B 1 259 ? -50.22674 3.37157 10.29271 1.000 85.67413 259 GLY B CA 1
ATOM 9544 C C . GLY B 1 259 ? -50.10117 4.71883 9.62242 1.000 93.45613 259 GLY B C 1
ATOM 9545 O O . GLY B 1 259 ? -51.11400 5.29073 9.21132 1.000 99.53102 259 GLY B O 1
ATOM 9546 N N . ALA B 1 260 ? -48.88707 5.25085 9.50449 1.000 89.90370 260 ALA B N 1
ATOM 9547 C CA . ALA B 1 260 ? -48.65894 6.51560 8.82328 1.000 87.18605 260 ALA B CA 1
ATOM 9548 C C . ALA B 1 260 ? -47.38293 6.41564 8.00211 1.000 86.59060 260 ALA B C 1
ATOM 9549 O O . ALA B 1 260 ? -46.47728 5.64367 8.32768 1.000 84.08549 260 ALA B O 1
ATOM 9551 N N . LYS B 1 261 ? -47.31913 7.20720 6.93399 1.000 83.75416 261 LYS B N 1
ATOM 9552 C CA . LYS B 1 261 ? -46.18880 7.19754 6.01348 1.000 84.83679 261 LYS B CA 1
ATOM 9553 C C . LYS B 1 261 ? -45.29981 8.40076 6.30566 1.000 85.97427 261 LYS B C 1
ATOM 9554 O O . LYS B 1 261 ? -45.76189 9.54603 6.25473 1.000 87.47717 261 LYS B O 1
ATOM 9560 N N . TYR B 1 262 ? -44.02726 8.14039 6.59769 1.000 82.28091 262 TYR B N 1
ATOM 9561 C CA . TYR B 1 262 ? -43.09557 9.16228 7.05390 1.000 80.64503 262 TYR B CA 1
ATOM 9562 C C . TYR B 1 262 ? -41.86858 9.20373 6.15472 1.000 83.03825 262 TYR B C 1
ATOM 9563 O O . TYR B 1 262 ? -41.35596 8.15968 5.73893 1.000 84.57702 262 TYR B O 1
ATOM 9572 N N . VAL B 1 263 ? -41.39358 10.41424 5.87130 1.000 81.90463 263 VAL B N 1
ATOM 9573 C CA . VAL B 1 263 ? -40.20923 10.62986 5.04713 1.000 76.12114 263 VAL B CA 1
ATOM 9574 C C . VAL B 1 263 ? -39.04435 10.96002 5.96985 1.000 77.30147 263 VAL B C 1
ATOM 9575 O O . VAL B 1 263 ? -39.05991 11.98557 6.66146 1.000 78.60556 263 VAL B O 1
ATOM 9579 N N . VAL B 1 264 ? -38.03248 10.09657 5.97419 1.000 82.14711 264 VAL B N 1
ATOM 9580 C CA . VAL B 1 264 ? -36.88480 10.22650 6.86635 1.000 80.74706 264 VAL B CA 1
ATOM 9581 C C . VAL B 1 264 ? -35.64980 9.73343 6.12462 1.000 83.38378 264 VAL B C 1
ATOM 9582 O O . VAL B 1 264 ? -35.72772 8.79671 5.32419 1.000 83.31623 264 VAL B O 1
ATOM 9586 N N . ALA B 1 265 ? -34.51285 10.38490 6.37482 1.000 84.85386 265 ALA B N 1
ATOM 9587 C CA . ALA B 1 265 ? -33.25018 9.93404 5.80440 1.000 91.09806 265 ALA B CA 1
ATOM 9588 C C . ALA B 1 265 ? -32.97578 8.48884 6.20165 1.000 94.93239 265 ALA B C 1
ATOM 9589 O O . ALA B 1 265 ? -33.14969 8.10175 7.36046 1.000 94.48226 265 ALA B O 1
ATOM 9591 N N . THR B 1 266 ? -32.53647 7.69090 5.22448 1.000 99.43186 266 THR B N 1
ATOM 9592 C CA . THR B 1 266 ? -32.43786 6.24727 5.42481 1.000 104.25526 266 THR B CA 1
ATOM 9593 C C . THR B 1 266 ? -31.46289 5.89794 6.54292 1.000 101.67319 266 THR B C 1
ATOM 9594 O O . THR B 1 266 ? -31.73421 5.00692 7.35679 1.000 95.06291 266 THR B O 1
ATOM 9598 N N . GLU B 1 267 ? -30.32446 6.59106 6.60271 1.000 102.39351 267 GLU B N 1
ATOM 9599 C CA . GLU B 1 267 ? -29.31943 6.29455 7.61707 1.000 103.61445 267 GLU B CA 1
ATOM 9600 C C . GLU B 1 267 ? -29.79285 6.63351 9.02496 1.000 102.39334 267 GLU B C 1
ATOM 9601 O O . GLU B 1 267 ? -29.19695 6.15621 9.99660 1.000 105.62274 267 GLU B O 1
ATOM 9607 N N . LEU B 1 268 ? -30.84241 7.44332 9.15756 1.000 99.22131 268 LEU B N 1
ATOM 9608 C CA . LEU B 1 268 ? -31.39262 7.81441 10.45424 1.000 97.14567 268 LEU B CA 1
ATOM 9609 C C . LEU B 1 268 ? -32.75737 7.18812 10.71748 1.000 98.56503 268 LEU B C 1
ATOM 9610 O O . LEU B 1 268 ? -33.45862 7.62521 11.63571 1.000 99.93964 268 LEU B O 1
ATOM 9615 N N . ILE B 1 269 ? -33.15285 6.17860 9.93771 1.000 94.68831 269 ILE B N 1
ATOM 9616 C CA . ILE B 1 269 ? -34.46778 5.56840 10.12237 1.000 98.28734 269 ILE B CA 1
ATOM 9617 C C . ILE B 1 269 ? -34.55338 4.88008 11.47967 1.000 101.13517 269 ILE B C 1
ATOM 9618 O O . ILE B 1 269 ? -35.50962 5.08195 12.23809 1.000 98.87790 269 ILE B O 1
ATOM 9623 N N . GLU B 1 270 ? -33.55320 4.05990 11.81053 1.000 93.63217 270 GLU B N 1
ATOM 9624 C CA . GLU B 1 270 ? -33.59240 3.34402 13.08079 1.000 98.99227 270 GLU B CA 1
ATOM 9625 C C . GLU B 1 270 ? -33.33890 4.27581 14.25938 1.000 98.76276 270 GLU B C 1
ATOM 9626 O O . GLU B 1 270 ? -33.88653 4.05715 15.34637 1.000 95.92750 270 GLU B O 1
ATOM 9632 N N . THR B 1 271 ? -32.51368 5.30922 14.07032 1.000 91.91374 271 THR B N 1
ATOM 9633 C CA . THR B 1 271 ? -32.29920 6.28822 15.13195 1.000 88.10064 271 THR B CA 1
ATOM 9634 C C . THR B 1 271 ? -33.59858 7.00379 15.47849 1.000 92.20007 271 THR B C 1
ATOM 9635 O O . THR B 1 271 ? -33.95236 7.14486 16.65474 1.000 89.22709 271 THR B O 1
ATOM 9639 N N . VAL B 1 272 ? -34.32803 7.45658 14.45686 1.000 93.47192 272 VAL B N 1
ATOM 9640 C CA . VAL B 1 272 ? -35.62829 8.07861 14.67852 1.000 91.65452 272 VAL B CA 1
ATOM 9641 C C . VAL B 1 272 ? -36.63051 7.05539 15.19886 1.000 89.29493 272 VAL B C 1
ATOM 9642 O O . VAL B 1 272 ? -37.51405 7.39122 15.99801 1.000 97.07534 272 VAL B O 1
ATOM 9646 N N . ALA B 1 273 ? -36.50797 5.79577 14.77036 1.000 90.42750 273 ALA B N 1
ATOM 9647 C CA . ALA B 1 273 ? -37.41213 4.75504 15.25148 1.000 96.59531 273 ALA B CA 1
ATOM 9648 C C . ALA B 1 273 ? -37.30795 4.58549 16.76200 1.000 97.28742 273 ALA B C 1
ATOM 9649 O O . ALA B 1 273 ? -38.31658 4.35519 17.43968 1.000 95.06942 273 ALA B O 1
ATOM 9651 N N . LYS B 1 274 ? -36.09302 4.68543 17.30634 1.000 95.07122 274 LYS B N 1
ATOM 9652 C CA . LYS B 1 274 ? -35.92053 4.60340 18.75294 1.000 85.12863 274 LYS B CA 1
ATOM 9653 C C . LYS B 1 274 ? -36.51384 5.81949 19.45700 1.000 88.17682 274 LYS B C 1
ATOM 9654 O O . LYS B 1 274 ? -37.15902 5.68268 20.50296 1.000 85.75983 274 LYS B O 1
ATOM 9660 N N . GLU B 1 275 ? -36.31305 7.01545 18.89695 1.000 89.53528 275 GLU B N 1
ATOM 9661 C CA . GLU B 1 275 ? -36.73830 8.23715 19.57597 1.000 88.36485 275 GLU B CA 1
ATOM 9662 C C . GLU B 1 275 ? -38.25893 8.34630 19.63421 1.000 91.82995 275 GLU B C 1
ATOM 9663 O O . GLU B 1 275 ? -38.82977 8.62784 20.69457 1.000 96.08276 275 GLU B O 1
ATOM 9669 N N . ILE B 1 276 ? -38.93648 8.13041 18.50066 1.000 87.33637 276 ILE B N 1
ATOM 9670 C CA . ILE B 1 276 ? -40.39544 8.23482 18.46128 1.000 89.75604 276 ILE B CA 1
ATOM 9671 C C . ILE B 1 276 ? -41.07568 6.98310 18.99149 1.000 90.60875 276 ILE B C 1
ATOM 9672 O O . ILE B 1 276 ? -42.30891 6.95914 19.10889 1.000 82.11628 276 ILE B O 1
ATOM 9677 N N . GLU B 1 277 ? -40.30600 5.94944 19.34095 1.000 95.26274 277 GLU B N 1
ATOM 9678 C CA . GLU B 1 277 ? -40.84220 4.70572 19.89709 1.000 97.21286 277 GLU B CA 1
ATOM 9679 C C . GLU B 1 277 ? -41.83899 4.05843 18.93625 1.000 97.10288 277 GLU B C 1
ATOM 9680 O O . GLU B 1 277 ? -42.96840 3.72499 19.30098 1.000 98.51351 277 GLU B O 1
ATOM 9686 N N . TRP B 1 278 ? -41.40909 3.89130 17.68919 1.000 101.02833 278 TRP B N 1
ATOM 9687 C CA . TRP B 1 278 ? -42.24297 3.24483 16.68847 1.000 97.52514 278 TRP B CA 1
ATOM 9688 C C . TRP B 1 278 ? -42.33071 1.74536 16.94228 1.000 98.17060 278 TRP B C 1
ATOM 9689 O O . TRP B 1 278 ? -41.42325 1.13014 17.50919 1.000 91.34167 278 TRP B O 1
ATOM 9700 N N . ALA B 1 279 ? -43.44359 1.15859 16.51246 1.000 97.63094 279 ALA B N 1
ATOM 9701 C CA . ALA B 1 279 ? -43.64184 -0.28359 16.54682 1.000 92.15436 279 ALA B CA 1
ATOM 9702 C C . ALA B 1 279 ? -43.89726 -0.76431 15.12724 1.000 110.21119 279 ALA B C 1
ATOM 9703 O O . ALA B 1 279 ? -44.83736 -0.29861 14.47314 1.000 111.21234 279 ALA B O 1
ATOM 9705 N N . ASP B 1 280 ? -43.05974 -1.68967 14.65648 1.000 105.90625 280 ASP B N 1
ATOM 9706 C CA . ASP B 1 280 ? -43.20635 -2.30502 13.33797 1.000 108.56269 280 ASP B CA 1
ATOM 9707 C C . ASP B 1 280 ? -43.16669 -1.25131 12.22675 1.000 110.61002 280 ASP B C 1
ATOM 9708 O O . ASP B 1 280 ? -44.14228 -1.02175 11.50837 1.000 112.33644 280 ASP B O 1
ATOM 9713 N N . TYR B 1 281 ? -42.01105 -0.60181 12.10416 1.000 107.86713 281 TYR B N 1
ATOM 9714 C CA . TYR B 1 281 ? -41.78603 0.38691 11.05741 1.000 102.27156 281 TYR B CA 1
ATOM 9715 C C . TYR B 1 281 ? -41.21194 -0.29655 9.82262 1.000 103.61503 281 TYR B C 1
ATOM 9716 O O . TYR B 1 281 ? -40.25171 -1.06789 9.92025 1.000 104.76015 281 TYR B O 1
ATOM 9725 N N . LYS B 1 282 ? -41.80674 -0.01794 8.66553 1.000 100.61327 282 LYS B N 1
ATOM 9726 C CA . LYS B 1 282 ? -41.41557 -0.64200 7.40980 1.000 103.29923 282 LYS B CA 1
ATOM 9727 C C . LYS B 1 282 ? -40.98370 0.42833 6.41922 1.000 93.60661 282 LYS B C 1
ATOM 9728 O O . LYS B 1 282 ? -41.59802 1.49580 6.34027 1.000 88.28424 282 LYS B O 1
ATOM 9734 N N . THR B 1 283 ? -39.93061 0.13521 5.66097 1.000 92.91036 283 THR B N 1
ATOM 9735 C CA . THR B 1 283 ? -39.46753 1.01933 4.59862 1.000 92.09053 283 THR B CA 1
ATOM 9736 C C . THR B 1 283 ? -40.21587 0.69322 3.30985 1.000 91.41055 283 THR B C 1
ATOM 9737 O O . THR B 1 283 ? -40.17468 -0.44612 2.83206 1.000 98.97138 283 THR B O 1
ATOM 9741 N N . LEU B 1 284 ? -40.89004 1.69678 2.74526 1.000 83.09716 284 LEU B N 1
ATOM 9742 C CA . LEU B 1 284 ? -41.67534 1.52845 1.52590 1.000 85.53332 284 LEU B CA 1
ATOM 9743 C C . LEU B 1 284 ? -40.88682 1.88857 0.26889 1.000 99.80946 284 LEU B C 1
ATOM 9744 O O . LEU B 1 284 ? -40.67382 1.03581 -0.59850 1.000 100.81826 284 LEU B O 1
ATOM 9749 N N . ARG B 1 285 ? -40.44640 3.14180 0.15000 1.000 104.64609 285 ARG B N 1
ATOM 9750 C CA . ARG B 1 285 ? -39.73843 3.60595 -1.03605 1.000 97.30568 285 ARG B CA 1
ATOM 9751 C C . ARG B 1 285 ? -38.50942 4.40799 -0.62919 1.000 97.57526 285 ARG B C 1
ATOM 9752 O O . ARG B 1 285 ? -38.50631 5.09059 0.39896 1.000 97.77197 285 ARG B O 1
ATOM 9760 N N . THR B 1 286 ? -37.46241 4.32053 -1.44933 1.000 95.80581 286 THR B N 1
ATOM 9761 C CA . THR B 1 286 ? -36.20996 5.03119 -1.21646 1.000 97.03532 286 THR B CA 1
ATOM 9762 C C . THR B 1 286 ? -35.97246 6.02103 -2.35012 1.000 93.56008 286 THR B C 1
ATOM 9763 O O . THR B 1 286 ? -36.11211 5.67172 -3.52717 1.000 100.11129 286 THR B O 1
ATOM 9767 N N . VAL B 1 287 ? -35.63062 7.26075 -1.99131 1.000 79.00804 287 VAL B N 1
ATOM 9768 C CA . VAL B 1 287 ? -35.49569 8.35043 -2.94775 1.000 79.78916 287 VAL B CA 1
ATOM 9769 C C . VAL B 1 287 ? -34.19133 9.09206 -2.67635 1.000 91.36142 287 VAL B C 1
ATOM 9770 O O . VAL B 1 287 ? -33.60533 8.99618 -1.59603 1.000 92.67677 287 VAL B O 1
ATOM 9774 N N . LYS B 1 288 ? -33.73560 9.83199 -3.68498 1.000 95.02089 288 LYS B N 1
ATOM 9775 C CA . LYS B 1 288 ? -32.58285 10.71112 -3.55954 1.000 80.68877 288 LYS B CA 1
ATOM 9776 C C . LYS B 1 288 ? -33.03780 12.11554 -3.17869 1.000 77.34330 288 LYS B C 1
ATOM 9777 O O . LYS B 1 288 ? -34.13154 12.55520 -3.54489 1.000 72.70271 288 LYS B O 1
ATOM 9783 N N . GLY B 1 289 ? -32.17909 12.81924 -2.43670 1.000 79.88441 289 GLY B N 1
ATOM 9784 C CA . GLY B 1 289 ? -32.55720 14.12406 -1.91522 1.000 84.26837 289 GLY B CA 1
ATOM 9785 C C . GLY B 1 289 ? -32.87719 15.13701 -2.99849 1.000 79.19422 289 GLY B C 1
ATOM 9786 O O . GLY B 1 289 ? -33.79403 15.94901 -2.84859 1.000 76.06977 289 GLY B O 1
ATOM 9787 N N . SER B 1 290 ? -32.12763 15.10588 -4.10397 1.000 74.10525 290 SER B N 1
ATOM 9788 C CA . SER B 1 290 ? -32.34714 16.07974 -5.16998 1.000 82.39721 290 SER B CA 1
ATOM 9789 C C . SER B 1 290 ? -33.74087 15.95308 -5.77312 1.000 85.31045 290 SER B C 1
ATOM 9790 O O . SER B 1 290 ? -34.27292 16.92943 -6.31501 1.000 76.64873 290 SER B O 1
ATOM 9793 N N . GLU B 1 291 ? -34.34704 14.76546 -5.68723 1.000 86.34712 291 GLU B N 1
ATOM 9794 C CA . GLU B 1 291 ? -35.69631 14.57843 -6.21016 1.000 87.41517 291 GLU B CA 1
ATOM 9795 C C . GLU B 1 291 ? -36.71863 15.40939 -5.44502 1.000 82.73603 291 GLU B C 1
ATOM 9796 O O . GLU B 1 291 ? -37.70538 15.87010 -6.03085 1.000 69.35439 291 GLU B O 1
ATOM 9802 N N . LEU B 1 292 ? -36.49611 15.62055 -4.14697 1.000 87.61052 292 LEU B N 1
ATOM 9803 C CA . LEU B 1 292 ? -37.47601 16.27340 -3.28821 1.000 77.34505 292 LEU B CA 1
ATOM 9804 C C . LEU B 1 292 ? -37.52071 17.78354 -3.46263 1.000 75.18340 292 LEU B C 1
ATOM 9805 O O . LEU B 1 292 ? -38.38097 18.42834 -2.85463 1.000 77.30922 292 LEU B O 1
ATOM 9810 N N . GLU B 1 293 ? -36.62122 18.35819 -4.25834 1.000 78.29646 293 GLU B N 1
ATOM 9811 C CA . GLU B 1 293 ? -36.54996 19.80798 -4.38355 1.000 78.24820 293 GLU B CA 1
ATOM 9812 C C . GLU B 1 293 ? -37.87202 20.37586 -4.88246 1.000 70.62037 293 GLU B C 1
ATOM 9813 O O . GLU B 1 293 ? -38.51179 19.81540 -5.77593 1.000 77.23491 293 GLU B O 1
ATOM 9819 N N . ARG B 1 294 ? -38.28763 21.48530 -4.27613 1.000 75.20683 294 ARG B N 1
ATOM 9820 C CA . ARG B 1 294 ? -39.48076 22.24150 -4.64397 1.000 78.09540 294 ARG B CA 1
ATOM 9821 C C . ARG B 1 294 ? -40.77220 21.46344 -4.41499 1.000 81.52796 294 ARG B C 1
ATOM 9822 O O . ARG B 1 294 ? -41.83392 21.87539 -4.90135 1.000 84.33676 294 ARG B O 1
ATOM 9830 N N . VAL B 1 295 ? -40.71301 20.34806 -3.68595 1.000 80.49973 295 VAL B N 1
ATOM 9831 C CA . VAL B 1 295 ? -41.92655 19.70288 -3.20268 1.000 71.46413 295 VAL B CA 1
ATOM 9832 C C . VAL B 1 295 ? -42.56418 20.60025 -2.15205 1.000 76.94303 295 VAL B C 1
ATOM 9833 O O . VAL B 1 295 ? -41.88009 21.12593 -1.26433 1.000 75.83427 295 VAL B O 1
ATOM 9837 N N . VAL B 1 296 ? -43.87157 20.80349 -2.26044 1.000 75.75964 296 VAL B N 1
ATOM 9838 C CA . VAL B 1 296 ? -44.58031 21.73850 -1.39449 1.000 81.67416 296 VAL B CA 1
ATOM 9839 C C . VAL B 1 296 ? -45.16026 20.97647 -0.20973 1.000 85.27424 296 VAL B C 1
ATOM 9840 O O . VAL B 1 296 ? -45.90312 20.00463 -0.38574 1.000 79.44981 296 VAL B O 1
ATOM 9844 N N . ALA B 1 297 ? -44.81593 21.41532 0.99633 1.000 85.93187 297 ALA B N 1
ATOM 9845 C CA . ALA B 1 297 ? -45.35772 20.87999 2.23487 1.000 79.22513 297 ALA B CA 1
ATOM 9846 C C . ALA B 1 297 ? -46.19899 21.95184 2.92098 1.000 76.95824 297 ALA B C 1
ATOM 9847 O O . ALA B 1 297 ? -46.30022 23.09065 2.45427 1.000 72.88647 297 ALA B O 1
ATOM 9849 N N . GLU B 1 298 ? -46.80655 21.57879 4.04500 1.000 82.17506 298 GLU B N 1
ATOM 9850 C CA . GLU B 1 298 ? -47.70602 22.45772 4.78023 1.000 74.24448 298 GLU B CA 1
ATOM 9851 C C . GLU B 1 298 ? -47.15527 22.70938 6.17536 1.000 64.55413 298 GLU B C 1
ATOM 9852 O O . GLU B 1 298 ? -46.73746 21.77070 6.86136 1.000 66.85018 298 GLU B O 1
ATOM 9858 N N . HIS B 1 299 ? -47.15331 23.97125 6.58494 1.000 69.76569 299 HIS B N 1
ATOM 9859 C CA . HIS B 1 299 ? -46.76526 24.31635 7.94705 1.000 75.21830 299 HIS B CA 1
ATOM 9860 C C . HIS B 1 299 ? -47.80000 23.76318 8.92198 1.000 72.95174 299 HIS B C 1
ATOM 9861 O O . HIS B 1 299 ? -49.00000 23.98373 8.73158 1.000 76.27887 299 HIS B O 1
ATOM 9868 N N . PRO B 1 300 ? -47.38476 23.03178 9.95940 1.000 70.24591 300 PRO B N 1
ATOM 9869 C CA . PRO B 1 300 ? -48.37605 22.37094 10.82810 1.000 72.78269 300 PRO B CA 1
ATOM 9870 C C . PRO B 1 300 ? -49.35103 23.32690 11.49529 1.000 72.34517 300 PRO B C 1
ATOM 9871 O O . PRO B 1 300 ? -50.53524 22.99624 11.63882 1.000 66.62585 300 PRO B O 1
ATOM 9875 N N . ILE B 1 301 ? -48.89123 24.51203 11.89170 1.000 69.85127 301 ILE B N 1
ATOM 9876 C CA . ILE B 1 301 ? -49.70663 25.43882 12.66856 1.000 66.14745 301 ILE B CA 1
ATOM 9877 C C . ILE B 1 301 ? -50.47741 26.37106 11.74422 1.000 81.46524 301 ILE B C 1
ATOM 9878 O O . ILE B 1 301 ? -51.71368 26.38444 11.74631 1.000 84.36647 301 ILE B O 1
ATOM 9883 N N . TYR B 1 302 ? -49.75046 27.15893 10.95075 1.000 81.85216 302 TYR B N 1
ATOM 9884 C CA . TYR B 1 302 ? -50.35976 28.17644 10.10448 1.000 73.93928 302 TYR B CA 1
ATOM 9885 C C . TYR B 1 302 ? -50.88359 27.62531 8.78665 1.000 74.35453 302 TYR B C 1
ATOM 9886 O O . TYR B 1 302 ? -51.59687 28.34445 8.07822 1.000 80.97273 302 TYR B O 1
ATOM 9895 N N . LYS B 1 303 ? -50.54323 26.38233 8.44316 1.000 75.12942 303 LYS B N 1
ATOM 9896 C CA . LYS B 1 303 ? -51.02219 25.72707 7.22482 1.000 80.26526 303 LYS B CA 1
ATOM 9897 C C . LYS B 1 303 ? -50.64100 26.50474 5.96817 1.000 77.85098 303 LYS B C 1
ATOM 9898 O O . LYS B 1 303 ? -51.34799 26.46431 4.95884 1.000 83.65933 303 LYS B O 1
ATOM 9904 N N . ARG B 1 304 ? -49.51600 27.21003 6.01850 1.000 79.71706 304 ARG B N 1
ATOM 9905 C CA . ARG B 1 304 ? -48.96147 27.86263 4.84459 1.000 84.39539 304 ARG B CA 1
ATOM 9906 C C . ARG B 1 304 ? -48.07447 26.86231 4.10360 1.000 86.29321 304 ARG B C 1
ATOM 9907 O O . ARG B 1 304 ? -48.04652 25.67096 4.42332 1.000 85.22558 304 ARG B O 1
ATOM 9915 N N . ASP B 1 305 ? -47.33531 27.33365 3.10491 1.000 85.42762 305 ASP B N 1
ATOM 9916 C CA . ASP B 1 305 ? -46.49771 26.47077 2.28348 1.000 81.94712 305 ASP B CA 1
ATOM 9917 C C . ASP B 1 305 ? -45.04847 26.56237 2.73881 1.000 76.62615 305 ASP B C 1
ATOM 9918 O O . ASP B 1 305 ? -44.51237 27.66270 2.90697 1.000 80.41293 305 ASP B O 1
ATOM 9923 N N . SER B 1 306 ? -44.42346 25.40677 2.93800 1.000 69.85247 306 SER B N 1
ATOM 9924 C CA . SER B 1 306 ? -42.99614 25.31089 3.20573 1.000 66.26270 306 SER B CA 1
ATOM 9925 C C . SER B 1 306 ? -42.32913 24.62398 2.02323 1.000 72.84816 306 SER B C 1
ATOM 9926 O O . SER B 1 306 ? -42.73308 23.52367 1.63099 1.000 78.41218 306 SER B O 1
ATOM 9929 N N . LEU B 1 307 ? -41.31459 25.27201 1.45989 1.000 71.13555 307 LEU B N 1
ATOM 9930 C CA . LEU B 1 307 ? -40.66583 24.79601 0.24476 1.000 81.18963 307 LEU B CA 1
ATOM 9931 C C . LEU B 1 307 ? -39.49643 23.88867 0.60610 1.000 70.04377 307 LEU B C 1
ATOM 9932 O O . LEU B 1 307 ? -38.56177 24.31844 1.29067 1.000 71.08889 307 LEU B O 1
ATOM 9937 N N . VAL B 1 308 ? -39.54061 22.64293 0.13599 1.000 69.28038 308 VAL B N 1
ATOM 9938 C CA . VAL B 1 308 ? -38.41959 21.73321 0.34415 1.000 71.08477 308 VAL B CA 1
ATOM 9939 C C . VAL B 1 308 ? -37.22063 22.25633 -0.43570 1.000 73.05961 308 VAL B C 1
ATOM 9940 O O . VAL B 1 308 ? -37.29416 22.45964 -1.65333 1.000 77.17982 308 VAL B O 1
ATOM 9944 N N . VAL B 1 309 ? -36.11111 22.48011 0.26752 1.000 66.17476 309 VAL B N 1
ATOM 9945 C CA . VAL B 1 309 ? -34.92054 23.08692 -0.30665 1.000 66.03916 309 VAL B CA 1
ATOM 9946 C C . VAL B 1 309 ? -33.73786 22.14597 -0.11692 1.000 70.71715 309 VAL B C 1
ATOM 9947 O O . VAL B 1 309 ? -33.74698 21.24987 0.73134 1.000 68.18748 309 VAL B O 1
ATOM 9951 N N . LEU B 1 310 ? -32.71459 22.35735 -0.93871 1.000 73.58335 310 LEU B N 1
ATOM 9952 C CA . LEU B 1 310 ? -31.51031 21.54167 -0.93376 1.000 80.82442 310 LEU B CA 1
ATOM 9953 C C . LEU B 1 310 ? -30.39506 22.29522 -0.22524 1.000 87.49982 310 LEU B C 1
ATOM 9954 O O . LEU B 1 310 ? -30.08357 23.43565 -0.58375 1.000 84.56657 310 LEU B O 1
ATOM 9959 N N . GLY B 1 311 ? -29.80740 21.65361 0.77564 1.000 89.27900 311 GLY B N 1
ATOM 9960 C CA . GLY B 1 311 ? -28.76192 22.27037 1.57224 1.000 89.06438 311 GLY B CA 1
ATOM 9961 C C . GLY B 1 311 ? -27.73055 21.25269 2.01174 1.000 93.97612 311 GLY B C 1
ATOM 9962 O O . GLY B 1 311 ? -28.04688 20.09335 2.28696 1.000 92.19116 311 GLY B O 1
ATOM 9963 N N . ASP B 1 312 ? -26.47588 21.70439 2.07041 1.000 99.86916 312 ASP B N 1
ATOM 9964 C CA . ASP B 1 312 ? -25.39558 20.84714 2.53804 1.000 99.88266 312 ASP B CA 1
ATOM 9965 C C . ASP B 1 312 ? -25.37963 20.72005 4.05305 1.000 100.12946 312 ASP B C 1
ATOM 9966 O O . ASP B 1 312 ? -24.86423 19.72812 4.58164 1.000 107.88321 312 ASP B O 1
ATOM 9971 N N . HIS B 1 313 ? -25.94570 21.69932 4.76269 1.000 99.48571 313 HIS B N 1
ATOM 9972 C CA . HIS B 1 313 ? -25.90228 21.67741 6.21818 1.000 97.40452 313 HIS B CA 1
ATOM 9973 C C . HIS B 1 313 ? -26.65180 20.48550 6.79164 1.000 93.61912 313 HIS B C 1
ATOM 9974 O O . HIS B 1 313 ? -26.45993 20.15413 7.96617 1.000 106.52945 313 HIS B O 1
ATOM 9981 N N . VAL B 1 314 ? -27.49536 19.83337 5.98869 1.000 93.99343 314 VAL B N 1
ATOM 9982 C CA . VAL B 1 314 ? -28.15902 18.61699 6.43416 1.000 87.63493 314 VAL B CA 1
ATOM 9983 C C . VAL B 1 314 ? -27.11965 17.53551 6.68096 1.000 88.11040 314 VAL B C 1
ATOM 9984 O O . VAL B 1 314 ? -26.29266 17.23010 5.81237 1.000 87.05231 314 VAL B O 1
ATOM 9988 N N . THR B 1 315 ? -27.15796 16.95007 7.87417 1.000 96.95042 315 THR B N 1
ATOM 9989 C CA . THR B 1 315 ? -26.23050 15.90219 8.26548 1.000 95.50907 315 THR B CA 1
ATOM 9990 C C . THR B 1 315 ? -27.01067 14.69568 8.76188 1.000 95.84737 315 THR B C 1
ATOM 9991 O O . THR B 1 315 ? -28.11231 14.82604 9.30249 1.000 102.17026 315 THR B O 1
ATOM 9995 N N . THR B 1 316 ? -26.42772 13.51736 8.56724 1.000 93.32589 316 THR B N 1
ATOM 9996 C CA . THR B 1 316 ? -26.97250 12.27917 9.10137 1.000 97.42354 316 THR B CA 1
ATOM 9997 C C . THR B 1 316 ? -26.42309 11.95948 10.48658 1.000 103.05560 316 THR B C 1
ATOM 9998 O O . THR B 1 316 ? -26.70328 10.88215 11.02206 1.000 103.54962 316 THR B O 1
ATOM 10002 N N . ASP B 1 317 ? -25.64258 12.87224 11.07124 1.000 109.61481 317 ASP B N 1
ATOM 10003 C CA . ASP B 1 317 ? -25.05234 12.62873 12.38301 1.000 115.50444 317 ASP B CA 1
ATOM 10004 C C . ASP B 1 317 ? -26.08059 12.73756 13.50154 1.000 110.40045 317 ASP B C 1
ATOM 10005 O O . ASP B 1 317 ? -25.96332 12.04070 14.51607 1.000 105.27585 317 ASP B O 1
ATOM 10010 N N . ALA B 1 318 ? -27.08240 13.60153 13.34467 1.000 111.97235 318 ALA B N 1
ATOM 10011 C CA . ALA B 1 318 ? -28.09320 13.78708 14.37819 1.000 107.26351 318 ALA B CA 1
ATOM 10012 C C . ALA B 1 318 ? -29.34468 14.38047 13.75136 1.000 97.42041 318 ALA B C 1
ATOM 10013 O O . ALA B 1 318 ? -29.27029 15.40786 13.07077 1.000 99.84505 318 ALA B O 1
ATOM 10015 N N . GLY B 1 319 ? -30.48541 13.73543 13.98218 1.000 85.33228 319 GLY B N 1
ATOM 10016 C CA . GLY B 1 319 ? -31.75109 14.25849 13.50911 1.000 85.37511 319 GLY B CA 1
ATOM 10017 C C . GLY B 1 319 ? -32.56263 13.27391 12.69344 1.000 84.61494 319 GLY B C 1
ATOM 10018 O O . GLY B 1 319 ? -32.47188 12.05852 12.89262 1.000 80.41459 319 GLY B O 1
ATOM 10019 N N . THR B 1 320 ? -33.37020 13.79605 11.77197 1.000 78.33412 320 THR B N 1
ATOM 10020 C CA . THR B 1 320 ? -34.20546 12.98062 10.90262 1.000 74.90529 320 THR B CA 1
ATOM 10021 C C . THR B 1 320 ? -33.81060 13.07835 9.43825 1.000 79.43067 320 THR B C 1
ATOM 10022 O O . THR B 1 320 ? -34.40027 12.38280 8.60493 1.000 78.83945 320 THR B O 1
ATOM 10026 N N . GLY B 1 321 ? -32.83834 13.92246 9.10107 1.000 72.89120 321 GLY B N 1
ATOM 10027 C CA . GLY B 1 321 ? -32.48013 14.18949 7.73094 1.000 74.62383 321 GLY B CA 1
ATOM 10028 C C . GLY B 1 321 ? -33.21947 15.36063 7.11704 1.000 68.90646 321 GLY B C 1
ATOM 10029 O O . GLY B 1 321 ? -32.66882 16.04435 6.25095 1.000 79.13697 321 GLY B O 1
ATOM 10030 N N . CYS B 1 322 ? -34.45233 15.60897 7.54349 1.000 64.61489 322 CYS B N 1
ATOM 10031 C CA . CYS B 1 322 ? -35.22149 16.75749 7.08616 1.000 65.42318 322 CYS B CA 1
ATOM 10032 C C . CYS B 1 322 ? -35.14508 17.83838 8.15563 1.000 67.28299 322 CYS B C 1
ATOM 10033 O O . CYS B 1 322 ? -35.65540 17.65436 9.26587 1.000 73.36433 322 CYS B O 1
ATOM 10036 N N . VAL B 1 323 ? -34.51375 18.95984 7.82064 1.000 58.39513 323 VAL B N 1
ATOM 10037 C CA . VAL B 1 323 ? -34.17824 19.99868 8.78761 1.000 55.24103 323 VAL B CA 1
ATOM 10038 C C . VAL B 1 323 ? -35.13322 21.16888 8.60127 1.000 59.25618 323 VAL B C 1
ATOM 10039 O O . VAL B 1 323 ? -35.23765 21.73085 7.50310 1.000 58.16049 323 VAL B O 1
ATOM 10043 N N . HIS B 1 324 ? -35.82812 21.52894 9.67843 1.000 59.19386 324 HIS B N 1
ATOM 10044 C CA . HIS B 1 324 ? -36.67074 22.71623 9.68475 1.000 54.26598 324 HIS B CA 1
ATOM 10045 C C . HIS B 1 324 ? -35.83266 23.95003 9.37367 1.000 55.92434 324 HIS B C 1
ATOM 10046 O O . HIS B 1 324 ? -34.76414 24.15341 9.95649 1.000 51.01342 324 HIS B O 1
ATOM 10053 N N . THR B 1 325 ? -36.31257 24.76962 8.44128 1.000 65.84181 325 THR B N 1
ATOM 10054 C CA . THR B 1 325 ? -35.54388 25.89041 7.91239 1.000 64.63222 325 THR B CA 1
ATOM 10055 C C . THR B 1 325 ? -36.32449 27.18323 8.09533 1.000 65.05630 325 THR B C 1
ATOM 10056 O O . THR B 1 325 ? -37.41865 27.33779 7.54145 1.000 63.63429 325 THR B O 1
ATOM 10060 N N . ALA B 1 326 ? -35.75731 28.10538 8.86423 1.000 69.00932 326 ALA B N 1
ATOM 10061 C CA . ALA B 1 326 ? -36.32232 29.43994 9.05434 1.000 73.47888 326 ALA B CA 1
ATOM 10062 C C . ALA B 1 326 ? -35.20647 30.45470 8.85711 1.000 75.94918 326 ALA B C 1
ATOM 10063 O O . ALA B 1 326 ? -34.28727 30.52571 9.69847 1.000 79.05482 326 ALA B O 1
ATOM 10065 N N . PRO B 1 327 ? -35.22990 31.24294 7.78006 1.000 78.40039 327 PRO B N 1
ATOM 10066 C CA . PRO B 1 327 ? -34.11831 32.17834 7.53787 1.000 78.47798 327 PRO B CA 1
ATOM 10067 C C . PRO B 1 327 ? -33.92999 33.20346 8.64289 1.000 78.16356 327 PRO B C 1
ATOM 10068 O O . PRO B 1 327 ? -32.80751 33.68756 8.83802 1.000 73.74879 327 PRO B O 1
ATOM 10072 N N . GLY B 1 328 ? -34.99344 33.54576 9.37405 1.000 76.81445 328 GLY B N 1
ATOM 10073 C CA . GLY B 1 328 ? -34.87157 34.55171 10.41730 1.000 66.68170 328 GLY B CA 1
ATOM 10074 C C . GLY B 1 328 ? -33.90736 34.15193 11.51780 1.000 70.39540 328 GLY B C 1
ATOM 10075 O O . GLY B 1 328 ? -33.15886 34.98602 12.03226 1.000 75.24627 328 GLY B O 1
ATOM 10076 N N . HIS B 1 329 ? -33.91000 32.87498 11.89414 1.000 76.86879 329 HIS B N 1
ATOM 10077 C CA . HIS B 1 329 ? -33.05572 32.36225 12.95980 1.000 76.68554 329 HIS B CA 1
ATOM 10078 C C . HIS B 1 329 ? -32.23700 31.20154 12.41580 1.000 81.16676 329 HIS B C 1
ATOM 10079 O O . HIS B 1 329 ? -32.79955 30.22224 11.91615 1.000 95.26737 329 HIS B O 1
ATOM 10086 N N . GLY B 1 330 ? -30.91671 31.30440 12.52271 1.000 78.70862 330 GLY B N 1
ATOM 10087 C CA . GLY B 1 330 ? -30.04558 30.28840 11.96786 1.000 76.44166 330 GLY B CA 1
ATOM 10088 C C . GLY B 1 330 ? -29.39807 30.73611 10.67510 1.000 80.67255 330 GLY B C 1
ATOM 10089 O O . GLY B 1 330 ? -30.08809 31.11145 9.72217 1.000 80.98380 330 GLY B O 1
ATOM 10090 N N . GLU B 1 331 ? -28.06475 30.70759 10.63552 1.000 79.24226 331 GLU B N 1
ATOM 10091 C CA . GLU B 1 331 ? -27.34235 31.18666 9.46216 1.000 90.12845 331 GLU B CA 1
ATOM 10092 C C . GLU B 1 331 ? -27.42649 30.20080 8.30108 1.000 88.17862 331 GLU B C 1
ATOM 10093 O O . GLU B 1 331 ? -27.55882 30.61442 7.14271 1.000 86.20994 331 GLU B O 1
ATOM 10099 N N . ASP B 1 332 ? -27.34746 28.89741 8.58380 1.000 84.25300 332 ASP B N 1
ATOM 10100 C CA . ASP B 1 332 ? -27.47846 27.91452 7.51249 1.000 78.90505 332 ASP B CA 1
ATOM 10101 C C . ASP B 1 332 ? -28.88545 27.90211 6.93126 1.000 79.89863 332 ASP B C 1
ATOM 10102 O O . ASP B 1 332 ? -29.06035 27.60908 5.74335 1.000 81.35570 332 ASP B O 1
ATOM 10107 N N . ASP B 1 333 ? -29.89777 28.20122 7.74718 1.000 81.73965 333 ASP B N 1
ATOM 10108 C CA . ASP B 1 333 ? -31.23146 28.41789 7.20083 1.000 78.63155 333 ASP B CA 1
ATOM 10109 C C . ASP B 1 333 ? -31.26502 29.65035 6.30925 1.000 81.50055 333 ASP B C 1
ATOM 10110 O O . ASP B 1 333 ? -32.03647 29.69839 5.34425 1.000 81.54144 333 ASP B O 1
ATOM 10115 N N . PHE B 1 334 ? -30.43634 30.65055 6.61683 1.000 79.16698 334 PHE B N 1
ATOM 10116 C CA . PHE B 1 334 ? -30.44010 31.88898 5.84682 1.000 81.91971 334 PHE B CA 1
ATOM 10117 C C . PHE B 1 334 ? -29.78150 31.70544 4.48396 1.000 81.38766 334 PHE B C 1
ATOM 10118 O O . PHE B 1 334 ? -30.29524 32.19835 3.47232 1.000 74.40216 334 PHE B O 1
ATOM 10126 N N . ILE B 1 335 ? -28.64677 31.00065 4.43296 1.000 77.75088 335 ILE B N 1
ATOM 10127 C CA . ILE B 1 335 ? -27.92069 30.86707 3.17126 1.000 82.53057 335 ILE B CA 1
ATOM 10128 C C . ILE B 1 335 ? -28.74870 30.09110 2.15338 1.000 87.57632 335 ILE B C 1
ATOM 10129 O O . ILE B 1 335 ? -28.83138 30.47392 0.97942 1.000 85.09487 335 ILE B O 1
ATOM 10134 N N . VAL B 1 336 ? -29.37945 28.99505 2.58289 1.000 84.44213 336 VAL B N 1
ATOM 10135 C CA . VAL B 1 336 ? -30.23985 28.24175 1.67750 1.000 78.46971 336 VAL B CA 1
ATOM 10136 C C . VAL B 1 336 ? -31.51609 29.02151 1.38049 1.000 77.17827 336 VAL B C 1
ATOM 10137 O O . VAL B 1 336 ? -32.09507 28.88957 0.29488 1.000 79.73159 336 VAL B O 1
ATOM 10141 N N . GLY B 1 337 ? -31.97503 29.84281 2.32718 1.000 71.31051 337 GLY B N 1
ATOM 10142 C CA . GLY B 1 337 ? -33.14854 30.66139 2.07490 1.000 74.17397 337 GLY B CA 1
ATOM 10143 C C . GLY B 1 337 ? -32.91799 31.69189 0.98661 1.000 80.28490 337 GLY B C 1
ATOM 10144 O O . GLY B 1 337 ? -33.78275 31.91040 0.13348 1.000 79.22634 337 GLY B O 1
ATOM 10145 N N . GLN B 1 338 ? -31.75170 32.34326 1.00212 1.000 83.23220 338 GLN B N 1
ATOM 10146 C CA . GLN B 1 338 ? -31.42853 33.30185 -0.04945 1.000 84.87559 338 GLN B CA 1
ATOM 10147 C C . GLN B 1 338 ? -31.18700 32.60952 -1.38404 1.000 80.24098 338 GLN B C 1
ATOM 10148 O O . GLN B 1 338 ? -31.41928 33.20770 -2.44059 1.000 76.00350 338 GLN B O 1
ATOM 10154 N N . LYS B 1 339 ? -30.72077 31.35812 -1.35624 1.000 78.87026 339 LYS B N 1
ATOM 10155 C CA . LYS B 1 339 ? -30.52948 30.60644 -2.59289 1.000 75.16893 339 LYS B CA 1
ATOM 10156 C C . LYS B 1 339 ? -31.85336 30.38912 -3.31535 1.000 73.31333 339 LYS B C 1
ATOM 10157 O O . LYS B 1 339 ? -31.91984 30.47150 -4.54755 1.000 79.03674 339 LYS B O 1
ATOM 10163 N N . TYR B 1 340 ? -32.91636 30.10934 -2.56575 1.000 73.84438 340 TYR B N 1
ATOM 10164 C CA . TYR B 1 340 ? -34.23861 29.87119 -3.12628 1.000 80.05909 340 TYR B CA 1
ATOM 10165 C C . TYR B 1 340 ? -35.15857 31.08078 -3.01991 1.000 80.60925 340 TYR B C 1
ATOM 10166 O O . TYR B 1 340 ? -36.33161 30.98429 -3.39597 1.000 73.27832 340 TYR B O 1
ATOM 10175 N N . GLY B 1 341 ? -34.66128 32.21078 -2.52109 1.000 77.13628 341 GLY B N 1
ATOM 10176 C CA . GLY B 1 341 ? -35.49117 33.39114 -2.38693 1.000 70.90424 341 GLY B CA 1
ATOM 10177 C C . GLY B 1 341 ? -36.50846 33.33220 -1.27155 1.000 75.31692 341 GLY B C 1
ATOM 10178 O O . GLY B 1 341 ? -37.50699 34.05518 -1.32031 1.000 82.17384 341 GLY B O 1
ATOM 10179 N N . LEU B 1 342 ? -36.28609 32.48982 -0.26539 1.000 76.15170 342 LEU B N 1
ATOM 10180 C CA . LEU B 1 342 ? -37.22121 32.37475 0.84432 1.000 79.08209 342 LEU B CA 1
ATOM 10181 C C . LEU B 1 342 ? -37.24881 33.65690 1.67012 1.000 86.67187 342 LEU B C 1
ATOM 10182 O O . LEU B 1 342 ? -36.24065 34.35435 1.81564 1.000 93.93097 342 LEU B O 1
ATOM 10187 N N . GLU B 1 343 ? -38.42349 33.96083 2.21635 1.000 78.40803 343 GLU B N 1
ATOM 10188 C CA . GLU B 1 343 ? -38.59200 35.17432 3.00317 1.000 91.19004 343 GLU B CA 1
ATOM 10189 C C . GLU B 1 343 ? -37.85948 35.06349 4.33481 1.000 89.88628 343 GLU B C 1
ATOM 10190 O O . GLU B 1 343 ? -37.87789 34.01727 4.98960 1.000 89.68447 343 GLU B O 1
ATOM 10196 N N . VAL B 1 344 ? -37.21356 36.15743 4.73496 1.000 85.76643 344 VAL B N 1
ATOM 10197 C CA . VAL B 1 344 ? -36.50223 36.22200 6.01334 1.000 84.34867 344 VAL B CA 1
ATOM 10198 C C . VAL B 1 344 ? -37.52263 36.67251 7.05475 1.000 76.02943 344 VAL B C 1
ATOM 10199 O O . VAL B 1 344 ? -37.66474 37.85835 7.35322 1.000 73.64518 344 VAL B O 1
ATOM 10203 N N . LEU B 1 345 ? -38.24266 35.70705 7.61644 1.000 78.15319 345 LEU B N 1
ATOM 10204 C CA . LEU B 1 345 ? -39.24303 35.96983 8.64143 1.000 77.95355 345 LEU B CA 1
ATOM 10205 C C . LEU B 1 345 ? -38.59556 35.78997 10.00783 1.000 76.97126 345 LEU B C 1
ATOM 10206 O O . LEU B 1 345 ? -38.12144 34.69589 10.33394 1.000 76.03279 345 LEU B O 1
ATOM 10211 N N . CYS B 1 346 ? -38.57027 36.86403 10.79705 1.000 79.02611 346 CYS B N 1
ATOM 10212 C CA . CYS B 1 346 ? -37.97616 36.86484 12.13453 1.000 86.03490 346 CYS B CA 1
ATOM 10213 C C . CYS B 1 346 ? -38.99514 37.44803 13.10396 1.000 86.68677 346 CYS B C 1
ATOM 10214 O O . CYS B 1 346 ? -38.90237 38.62069 13.49220 1.000 85.96149 346 CYS B O 1
ATOM 10217 N N . PRO B 1 347 ? -39.99108 36.65003 13.52077 1.000 80.86141 347 PRO B N 1
ATOM 10218 C CA . PRO B 1 347 ? -41.08957 37.15868 14.34946 1.000 77.79097 347 PRO B CA 1
ATOM 10219 C C . PRO B 1 347 ? -40.77072 37.17806 15.84167 1.000 77.86084 347 PRO B C 1
ATOM 10220 O O . PRO B 1 347 ? -41.56078 36.72118 16.67382 1.000 78.60945 347 PRO B O 1
ATOM 10224 N N . VAL B 1 348 ? -39.60337 37.71149 16.19494 1.000 81.05328 348 VAL B N 1
ATOM 10225 C CA . VAL B 1 348 ? -39.18102 37.81948 17.58610 1.000 79.13672 348 VAL B CA 1
ATOM 10226 C C . VAL B 1 348 ? -38.78979 39.26458 17.86414 1.000 74.57013 348 VAL B C 1
ATOM 10227 O O . VAL B 1 348 ? -38.02131 39.86365 17.10365 1.000 74.32847 348 VAL B O 1
ATOM 10231 N N . ASP B 1 349 ? -39.31756 39.81880 18.95229 1.000 84.42864 349 ASP B N 1
ATOM 10232 C CA . ASP B 1 349 ? -39.01388 41.18569 19.34376 1.000 92.51956 349 ASP B CA 1
ATOM 10233 C C . ASP B 1 349 ? -37.54522 41.30458 19.75015 1.000 88.36164 349 ASP B C 1
ATOM 10234 O O . ASP B 1 349 ? -36.84795 40.31110 19.97548 1.000 87.72126 349 ASP B O 1
ATOM 10239 N N . SER B 1 350 ? -37.06964 42.54920 19.83100 1.000 91.95073 350 SER B N 1
ATOM 10240 C CA . SER B 1 350 ? -35.72917 42.79266 20.34896 1.000 85.95680 350 SER B CA 1
ATOM 10241 C C . SER B 1 350 ? -35.59481 42.35294 21.80041 1.000 86.54042 350 SER B C 1
ATOM 10242 O O . SER B 1 350 ? -34.47614 42.09717 22.26078 1.000 80.78076 350 SER B O 1
ATOM 10245 N N . LYS B 1 351 ? -36.70825 42.25630 22.52499 1.000 90.49171 351 LYS B N 1
ATOM 10246 C CA . LYS B 1 351 ? -36.72687 41.78601 23.90204 1.000 89.20248 351 LYS B CA 1
ATOM 10247 C C . LYS B 1 351 ? -37.03894 40.29675 24.00976 1.000 85.61319 351 LYS B C 1
ATOM 10248 O O . LYS B 1 351 ? -37.17241 39.78113 25.12470 1.000 77.88734 351 LYS B O 1
ATOM 10254 N N . GLY B 1 352 ? -37.15496 39.59837 22.88092 1.000 86.07493 352 GLY B N 1
ATOM 10255 C CA . GLY B 1 352 ? -37.42886 38.17750 22.87146 1.000 79.89316 352 GLY B CA 1
ATOM 10256 C C . GLY B 1 352 ? -38.88908 37.79954 22.75837 1.000 85.12127 352 GLY B C 1
ATOM 10257 O O . GLY B 1 352 ? -39.20829 36.60599 22.83230 1.000 81.94994 352 GLY B O 1
ATOM 10258 N N . HIS B 1 353 ? -39.78315 38.76744 22.58225 1.000 83.26466 353 HIS B N 1
ATOM 10259 C CA . HIS B 1 353 ? -41.20655 38.49120 22.47063 1.000 75.88530 353 HIS B CA 1
ATOM 10260 C C . HIS B 1 353 ? -41.59002 38.21803 21.02273 1.000 78.21243 353 HIS B C 1
ATOM 10261 O O . HIS B 1 353 ? -40.95855 38.71126 20.08600 1.000 77.09165 353 HIS B O 1
ATOM 10268 N N . MET B 1 354 ? -42.63379 37.41440 20.84691 1.000 79.40170 354 MET B N 1
ATOM 10269 C CA . MET B 1 354 ? -43.15758 37.14314 19.51567 1.000 78.86434 354 MET B CA 1
ATOM 10270 C C . MET B 1 354 ? -43.94427 38.34955 19.01624 1.000 76.13513 354 MET B C 1
ATOM 10271 O O . MET B 1 354 ? -44.78202 38.89826 19.73957 1.000 82.58426 354 MET B O 1
ATOM 10276 N N . THR B 1 355 ? -43.67496 38.76211 17.78213 1.000 77.42407 355 THR B N 1
ATOM 10277 C CA . THR B 1 355 ? -44.33080 39.92771 17.21117 1.000 86.77865 355 THR B CA 1
ATOM 10278 C C . THR B 1 355 ? -45.59531 39.49503 16.46602 1.000 92.66056 355 THR B C 1
ATOM 10279 O O . THR B 1 355 ? -46.05302 38.35438 16.57862 1.000 88.55647 355 THR B O 1
ATOM 10283 N N . ASN B 1 356 ? -46.17379 40.41449 15.68947 1.000 95.58365 356 ASN B N 1
ATOM 10284 C CA . ASN B 1 356 ? -47.41569 40.15807 14.96998 1.000 93.70392 356 ASN B CA 1
ATOM 10285 C C . ASN B 1 356 ? -47.26783 39.11735 13.86716 1.000 90.48227 356 ASN B C 1
ATOM 10286 O O . ASN B 1 356 ? -48.28440 38.67287 13.32353 1.000 89.47841 356 ASN B O 1
ATOM 10291 N N . GLU B 1 357 ? -46.04459 38.72521 13.51917 1.000 91.85255 357 GLU B N 1
ATOM 10292 C CA . GLU B 1 357 ? -45.81595 37.72239 12.48658 1.000 95.66925 357 GLU B CA 1
ATOM 10293 C C . GLU B 1 357 ? -45.93834 36.29341 13.00903 1.000 96.33132 357 GLU B C 1
ATOM 10294 O O . GLU B 1 357 ? -45.66848 35.34791 12.25905 1.000 91.95235 357 GLU B O 1
ATOM 10300 N N . ALA B 1 358 ? -46.33707 36.11621 14.26826 1.000 94.22441 358 ALA B N 1
ATOM 10301 C CA . ALA B 1 358 ? -46.54664 34.79758 14.86602 1.000 90.31933 358 ALA B CA 1
ATOM 10302 C C . ALA B 1 358 ? -47.94180 34.76021 15.47518 1.000 89.51833 358 ALA B C 1
ATOM 10303 O O . ALA B 1 358 ? -48.10202 34.88118 16.69792 1.000 89.84580 358 ALA B O 1
ATOM 10305 N N . PRO B 1 359 ? -48.97722 34.60301 14.64815 1.000 89.86377 359 PRO B N 1
ATOM 10306 C CA . PRO B 1 359 ? -50.35086 34.62144 15.16931 1.000 83.16462 359 PRO B CA 1
ATOM 10307 C C . PRO B 1 359 ? -50.59559 33.49953 16.16786 1.000 80.76842 359 PRO B C 1
ATOM 10308 O O . PRO B 1 359 ? -50.10101 32.38133 16.01185 1.000 88.06813 359 PRO B O 1
ATOM 10312 N N . GLY B 1 360 ? -51.37544 33.81178 17.20203 1.000 79.04427 360 GLY B N 1
ATOM 10313 C CA . GLY B 1 360 ? -51.68073 32.86584 18.25123 1.000 85.52604 360 GLY B CA 1
ATOM 10314 C C . GLY B 1 360 ? -50.65193 32.78892 19.35676 1.000 88.41778 360 GLY B C 1
ATOM 10315 O O . GLY B 1 360 ? -50.93742 32.20034 20.40771 1.000 90.22480 360 GLY B O 1
ATOM 10316 N N . PHE B 1 361 ? -49.46457 33.36565 19.15560 1.000 88.58764 361 PHE B N 1
ATOM 10317 C CA . PHE B 1 361 ? -48.42266 33.39750 20.17491 1.000 86.84056 361 PHE B CA 1
ATOM 10318 C C . PHE B 1 361 ? -47.83174 34.79470 20.31786 1.000 81.21915 361 PHE B C 1
ATOM 10319 O O . PHE B 1 361 ? -46.76360 34.95213 20.91784 1.000 76.93271 361 PHE B O 1
ATOM 10327 N N . GLU B 1 362 ? -48.50540 35.80594 19.77589 1.000 85.12727 362 GLU B N 1
ATOM 10328 C CA . GLU B 1 362 ? -47.97392 37.16126 19.77627 1.000 87.30070 362 GLU B CA 1
ATOM 10329 C C . GLU B 1 362 ? -47.87113 37.70749 21.19546 1.000 79.86246 362 GLU B C 1
ATOM 10330 O O . GLU B 1 362 ? -48.74872 37.48093 22.03288 1.000 86.75424 362 GLU B O 1
ATOM 10336 N N . GLY B 1 363 ? -46.78727 38.43413 21.46023 1.000 79.62320 363 GLY B N 1
ATOM 10337 C CA . GLY B 1 363 ? -46.58624 39.04384 22.75860 1.000 79.79444 363 GLY B CA 1
ATOM 10338 C C . GLY B 1 363 ? -46.07964 38.11745 23.83746 1.000 84.76883 363 GLY B C 1
ATOM 10339 O O . GLY B 1 363 ? -46.19017 38.44901 25.02169 1.000 94.86956 363 GLY B O 1
ATOM 10340 N N . LEU B 1 364 ? -45.52401 36.96586 23.47098 1.000 80.24009 364 LEU B N 1
ATOM 10341 C CA . LEU B 1 364 ? -45.02645 35.99052 24.42987 1.000 82.16061 364 LEU B CA 1
ATOM 10342 C C . LEU B 1 364 ? -43.51727 35.85398 24.29724 1.000 76.27941 364 LEU B C 1
ATOM 10343 O O . LEU B 1 364 ? -42.97446 35.91442 23.19018 1.000 82.95441 364 LEU B O 1
ATOM 10348 N N . PHE B 1 365 ? -42.84517 35.67658 25.43188 1.000 70.05552 365 PHE B N 1
ATOM 10349 C CA . PHE B 1 365 ? -41.42343 35.36603 25.41550 1.000 75.04850 365 PHE B CA 1
ATOM 10350 C C . PHE B 1 365 ? -41.20665 34.00001 24.77569 1.000 83.28395 365 PHE B C 1
ATOM 10351 O O . PHE B 1 365 ? -42.01309 33.08228 24.95211 1.000 88.62682 365 PHE B O 1
ATOM 10359 N N . TYR B 1 366 ? -40.11089 33.86864 24.02091 1.000 81.18393 366 TYR B N 1
ATOM 10360 C CA . TYR B 1 366 ? -39.92067 32.67256 23.20258 1.000 84.74686 366 TYR B CA 1
ATOM 10361 C C . TYR B 1 366 ? -39.82448 31.41458 24.05906 1.000 84.98458 366 TYR B C 1
ATOM 10362 O O . TYR B 1 366 ? -40.41859 30.38295 23.72304 1.000 84.49818 366 TYR B O 1
ATOM 10371 N N . ASP B 1 367 ? -39.08939 31.47825 25.17334 1.000 76.46957 367 ASP B N 1
ATOM 10372 C CA . ASP B 1 367 ? -38.99755 30.31460 26.04831 1.000 77.41898 367 ASP B CA 1
ATOM 10373 C C . ASP B 1 367 ? -40.35154 29.96518 26.64459 1.000 79.27377 367 ASP B C 1
ATOM 10374 O O . ASP B 1 367 ? -40.65562 28.78398 26.84585 1.000 84.94871 367 ASP B O 1
ATOM 10379 N N . LYS B 1 368 ? -41.17819 30.97163 26.92296 1.000 78.35252 368 LYS B N 1
ATOM 10380 C CA . LYS B 1 368 ? -42.54297 30.73052 27.36606 1.000 83.99898 368 LYS B CA 1
ATOM 10381 C C . LYS B 1 368 ? -43.48289 30.39215 26.21641 1.000 88.96421 368 LYS B C 1
ATOM 10382 O O . LYS B 1 368 ? -44.60187 29.93268 26.46823 1.000 89.14344 368 LYS B O 1
ATOM 10388 N N . ALA B 1 369 ? -43.05919 30.60091 24.97014 1.000 87.34225 369 ALA B N 1
ATOM 10389 C CA . ALA B 1 369 ? -43.87863 30.28064 23.81010 1.000 82.86277 369 ALA B CA 1
ATOM 10390 C C . ALA B 1 369 ? -43.67309 28.85912 23.30376 1.000 79.14675 369 ALA B C 1
ATOM 10391 O O . ALA B 1 369 ? -44.43174 28.41533 22.43511 1.000 73.28810 369 ALA B O 1
ATOM 10393 N N . ASN B 1 370 ? -42.67545 28.13687 23.82091 1.000 74.28998 370 ASN B N 1
ATOM 10394 C CA . ASN B 1 370 ? -42.44840 26.76677 23.37151 1.000 72.23396 370 ASN B CA 1
ATOM 10395 C C . ASN B 1 370 ? -43.63002 25.86669 23.71111 1.000 79.46281 370 ASN B C 1
ATOM 10396 O O . ASN B 1 370 ? -44.06827 25.06579 22.87679 1.000 75.78373 370 ASN B O 1
ATOM 10401 N N . LYS B 1 371 ? -44.15654 25.97969 24.93138 1.000 76.80312 371 LYS B N 1
ATOM 10402 C CA . LYS B 1 371 ? -45.27979 25.13272 25.32867 1.000 71.46338 371 LYS B CA 1
ATOM 10403 C C . LYS B 1 371 ? -46.54229 25.40130 24.51736 1.000 72.04480 371 LYS B C 1
ATOM 10404 O O . LYS B 1 371 ? -47.17430 24.42844 24.07006 1.000 73.33188 371 LYS B O 1
ATOM 10410 N N . PRO B 1 372 ? -46.98169 26.65021 24.30114 1.000 74.41729 372 PRO B N 1
ATOM 10411 C CA . PRO B 1 372 ? -48.14401 26.84736 23.41635 1.000 76.73152 372 PRO B CA 1
ATOM 10412 C C . PRO B 1 372 ? -47.91644 26.32260 22.01096 1.000 80.42952 372 PRO B C 1
ATOM 10413 O O . PRO B 1 372 ? -48.85207 25.80757 21.38610 1.000 82.54328 372 PRO B O 1
ATOM 10417 N N . ILE B 1 373 ? -46.69067 26.43892 21.49612 1.000 78.62453 373 ILE B N 1
ATOM 10418 C CA . ILE B 1 373 ? -46.39044 25.92926 20.16169 1.000 79.36871 373 ILE B CA 1
ATOM 10419 C C . ILE B 1 373 ? -46.47952 24.40875 20.13912 1.000 69.71670 373 ILE B C 1
ATOM 10420 O O . ILE B 1 373 ? -47.12452 23.82265 19.26211 1.000 74.08709 373 ILE B O 1
ATOM 10425 N N . THR B 1 374 ? -45.84538 23.74742 21.11071 1.000 63.27368 374 THR B N 1
ATOM 10426 C CA . THR B 1 374 ? -45.89645 22.28940 21.16180 1.000 63.79226 374 THR B CA 1
ATOM 10427 C C . THR B 1 374 ? -47.32066 21.79533 21.38681 1.000 75.80030 374 THR B C 1
ATOM 10428 O O . THR B 1 374 ? -47.72268 20.76483 20.83321 1.000 82.33191 374 THR B O 1
ATOM 10432 N N . ASP B 1 375 ? -48.09645 22.51259 22.20460 1.000 78.35019 375 ASP B N 1
ATOM 10433 C CA . ASP B 1 375 ? -49.50410 22.16738 22.37971 1.000 75.12820 375 ASP B CA 1
ATOM 10434 C C . ASP B 1 375 ? -50.27159 22.30802 21.07193 1.000 77.96117 375 ASP B C 1
ATOM 10435 O O . ASP B 1 375 ? -51.06818 21.43239 20.71336 1.000 74.35609 375 ASP B O 1
ATOM 10440 N N . LYS B 1 376 ? -50.03602 23.40094 20.34072 1.000 82.60583 376 LYS B N 1
ATOM 10441 C CA . LYS B 1 376 ? -50.71733 23.60453 19.06611 1.000 83.67390 376 LYS B CA 1
ATOM 10442 C C . LYS B 1 376 ? -50.35120 22.51199 18.06901 1.000 78.15857 376 LYS B C 1
ATOM 10443 O O . LYS B 1 376 ? -51.19880 22.06419 17.28767 1.000 72.22941 376 LYS B O 1
ATOM 10449 N N . LEU B 1 377 ? -49.08895 22.07346 18.07947 1.000 74.83224 377 LEU B N 1
ATOM 10450 C CA . LEU B 1 377 ? -48.67908 20.97079 17.21584 1.000 74.20199 377 LEU B CA 1
ATOM 10451 C C . LEU B 1 377 ? -49.42078 19.68891 17.57318 1.000 82.76358 377 LEU B C 1
ATOM 10452 O O . LEU B 1 377 ? -49.81110 18.92022 16.68637 1.000 82.06391 377 LEU B O 1
ATOM 10457 N N . GLU B 1 378 ? -49.61648 19.43732 18.87041 1.000 80.80888 378 GLU B N 1
ATOM 10458 C CA . GLU B 1 378 ? -50.37258 18.26266 19.29311 1.000 75.82710 378 GLU B CA 1
ATOM 10459 C C . GLU B 1 378 ? -51.83681 18.36738 18.88146 1.000 77.01646 378 GLU B C 1
ATOM 10460 O O . GLU B 1 378 ? -52.45503 17.36145 18.51279 1.000 78.72625 378 GLU B O 1
ATOM 10466 N N . GLU B 1 379 ? -52.40607 19.57686 18.93536 1.000 75.38730 379 GLU B N 1
ATOM 10467 C CA . GLU B 1 379 ? -53.81784 19.75543 18.60231 1.000 76.15913 379 GLU B CA 1
ATOM 10468 C C . GLU B 1 379 ? -54.10892 19.34067 17.16621 1.000 78.16296 379 GLU B C 1
ATOM 10469 O O . GLU B 1 379 ? -55.12563 18.69112 16.89366 1.000 76.51283 379 GLU B O 1
ATOM 10475 N N . GLU B 1 380 ? -53.23540 19.71307 16.23353 1.000 78.56079 380 GLU B N 1
ATOM 10476 C CA . GLU B 1 380 ? -53.38468 19.30696 14.84293 1.000 77.17055 380 GLU B CA 1
ATOM 10477 C C . GLU B 1 380 ? -52.83087 17.91378 14.57498 1.000 75.97445 380 GLU B C 1
ATOM 10478 O O . GLU B 1 380 ? -52.96509 17.41748 13.45179 1.000 77.04761 380 GLU B O 1
ATOM 10484 N N . GLY B 1 381 ? -52.21986 17.27434 15.57040 1.000 77.50430 381 GLY B N 1
ATOM 10485 C CA . GLY B 1 381 ? -51.64878 15.95643 15.39114 1.000 75.33539 381 GLY B CA 1
ATOM 10486 C C . GLY B 1 381 ? -50.26921 15.93398 14.77742 1.000 77.24074 381 GLY B C 1
ATOM 10487 O O . GLY B 1 381 ? -49.79037 14.85509 14.41066 1.000 79.13925 381 GLY B O 1
ATOM 10488 N N . ALA B 1 382 ? -49.61444 17.08800 14.64882 1.000 76.64322 382 ALA B N 1
ATOM 10489 C CA . ALA B 1 382 ? -48.28264 17.15076 14.06317 1.000 71.82387 382 ALA B CA 1
ATOM 10490 C C . ALA B 1 382 ? -47.17611 16.79197 15.04580 1.000 74.55938 382 ALA B C 1
ATOM 10491 O O . ALA B 1 382 ? -46.04371 16.55420 14.61197 1.000 75.74493 382 ALA B O 1
ATOM 10493 N N . LEU B 1 383 ? -47.46528 16.74885 16.34458 1.000 67.87569 383 LEU B N 1
ATOM 10494 C CA . LEU B 1 383 ? -46.45338 16.39931 17.33133 1.000 67.79190 383 LEU B CA 1
ATOM 10495 C C . LEU B 1 383 ? -46.33070 14.88492 17.43629 1.000 67.19114 383 LEU B C 1
ATOM 10496 O O . LEU B 1 383 ? -47.32587 14.18376 17.64296 1.000 70.06720 383 LEU B O 1
ATOM 10501 N N . LEU B 1 384 ? -45.10686 14.38476 17.29692 1.000 71.37901 384 LEU B N 1
ATOM 10502 C CA . LEU B 1 384 ? -44.82611 12.95398 17.31387 1.000 70.30250 384 LEU B CA 1
ATOM 10503 C C . LEU B 1 384 ? -44.15291 12.48960 18.59233 1.000 70.45693 384 LEU B C 1
ATOM 10504 O O . LEU B 1 384 ? -44.44363 11.39233 19.07462 1.000 80.79177 384 LEU B O 1
ATOM 10509 N N . LYS B 1 385 ? -43.25527 13.29724 19.15057 1.000 66.34729 385 LYS B N 1
ATOM 10510 C CA . LYS B 1 385 ? -42.52224 12.91165 20.34807 1.000 79.71829 385 LYS B CA 1
ATOM 10511 C C . LYS B 1 385 ? -41.99831 14.17218 21.01642 1.000 80.36914 385 LYS B C 1
ATOM 10512 O O . LYS B 1 385 ? -41.44691 15.04736 20.34214 1.000 77.00224 385 LYS B O 1
ATOM 10518 N N . LEU B 1 386 ? -42.18220 14.26671 22.33168 1.000 80.76465 386 LEU B N 1
ATOM 10519 C CA . LEU B 1 386 ? -41.67920 15.38680 23.12115 1.000 76.91497 386 LEU B CA 1
ATOM 10520 C C . LEU B 1 386 ? -40.83291 14.82893 24.25606 1.000 82.21548 386 LEU B C 1
ATOM 10521 O O . LEU B 1 386 ? -41.35042 14.14044 25.14192 1.000 84.54324 386 LEU B O 1
ATOM 10526 N N . SER B 1 387 ? -39.53515 15.12098 24.22376 1.000 86.20984 387 SER B N 1
ATOM 10527 C CA . SER B 1 387 ? -38.61295 14.71709 25.27543 1.000 74.94300 387 SER B CA 1
ATOM 10528 C C . SER B 1 387 ? -37.71636 15.89653 25.61229 1.000 82.15199 387 SER B C 1
ATOM 10529 O O . SER B 1 387 ? -37.16821 16.53670 24.71065 1.000 89.27969 387 SER B O 1
ATOM 10532 N N . PHE B 1 388 ? -37.57063 16.18376 26.90211 1.000 84.49939 388 PHE B N 1
ATOM 10533 C CA . PHE B 1 388 ? -36.73616 17.28873 27.35653 1.000 80.72118 388 PHE B CA 1
ATOM 10534 C C . PHE B 1 388 ? -35.30953 16.79311 27.55977 1.000 83.26831 388 PHE B C 1
ATOM 10535 O O . PHE B 1 388 ? -35.07420 15.85779 28.33258 1.000 97.81018 388 PHE B O 1
ATOM 10543 N N . ILE B 1 389 ? -34.36328 17.41968 26.86456 1.000 79.74204 389 ILE B N 1
ATOM 10544 C CA . ILE B 1 389 ? -32.96361 17.01456 26.87886 1.000 88.07645 389 ILE B CA 1
ATOM 10545 C C . ILE B 1 389 ? -32.10702 18.23964 27.16874 1.000 92.78442 389 ILE B C 1
ATOM 10546 O O . ILE B 1 389 ? -32.41258 19.34571 26.70882 1.000 92.65982 389 ILE B O 1
ATOM 10551 N N . THR B 1 390 ? -31.04347 18.04440 27.94537 1.000 90.25069 390 THR B N 1
ATOM 10552 C CA . THR B 1 390 ? -30.10954 19.11296 28.27326 1.000 86.53790 390 THR B CA 1
ATOM 10553 C C . THR B 1 390 ? -28.95889 19.11401 27.27395 1.000 90.33045 390 THR B C 1
ATOM 10554 O O . THR B 1 390 ? -28.36641 18.06507 27.00099 1.000 95.07772 390 THR B O 1
ATOM 10558 N N . HIS B 1 391 ? -28.64373 20.29130 26.73393 1.000 99.13824 391 HIS B N 1
ATOM 10559 C CA . HIS B 1 391 ? -27.60688 20.41324 25.71726 1.000 102.66973 391 HIS B CA 1
ATOM 10560 C C . HIS B 1 391 ? -26.93474 21.77449 25.83447 1.000 104.12550 391 HIS B C 1
ATOM 10561 O O . HIS B 1 391 ? -27.43680 22.68360 26.49958 1.000 103.61964 391 HIS B O 1
ATOM 10568 N N . SER B 1 392 ? -25.78073 21.89841 25.18225 1.000 102.97594 392 SER B N 1
ATOM 10569 C CA . SER B 1 392 ? -25.05205 23.15984 25.17133 1.000 99.56404 392 SER B CA 1
ATOM 10570 C C . SER B 1 392 ? -25.78991 24.19603 24.33235 1.000 96.92537 392 SER B C 1
ATOM 10571 O O . SER B 1 392 ? -26.32955 23.88749 23.26596 1.000 92.27251 392 SER B O 1
ATOM 10574 N N . TYR B 1 393 ? -25.81160 25.43274 24.81995 1.000 96.21462 393 TYR B N 1
ATOM 10575 C CA . TYR B 1 393 ? -26.50722 26.52353 24.15496 1.000 90.41313 393 TYR B CA 1
ATOM 10576 C C . TYR B 1 393 ? -25.70153 27.80627 24.30415 1.000 92.19694 393 TYR B C 1
ATOM 10577 O O . TYR B 1 393 ? -25.04572 28.01599 25.33339 1.000 92.15790 393 TYR B O 1
ATOM 10586 N N . PRO B 1 394 ? -25.71522 28.67070 23.28871 1.000 90.52252 394 PRO B N 1
ATOM 10587 C CA . PRO B 1 394 ? -25.04301 29.96905 23.41848 1.000 89.35378 394 PRO B CA 1
ATOM 10588 C C . PRO B 1 394 ? -25.66580 30.81157 24.52220 1.000 87.58984 394 P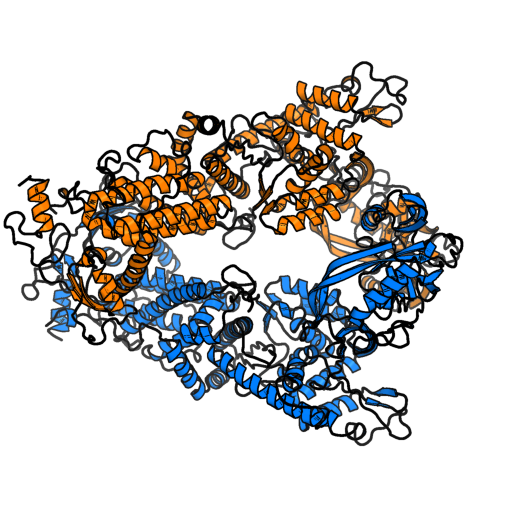RO B C 1
ATOM 10589 O O . PRO B 1 394 ? -26.88616 30.84846 24.68902 1.000 88.74120 394 PRO B O 1
ATOM 10593 N N . HIS B 1 395 ? -24.81066 31.50640 25.27028 1.000 92.96923 395 HIS B N 1
ATOM 10594 C CA . HIS B 1 395 ? -25.25407 32.35261 26.36824 1.000 91.24144 395 HIS B CA 1
ATOM 10595 C C . HIS B 1 395 ? -24.47979 33.66148 26.34522 1.000 92.80128 395 HIS B C 1
ATOM 10596 O O . HIS B 1 395 ? -23.38608 33.75377 25.78209 1.000 98.11953 395 HIS B O 1
ATOM 10603 N N . ASP B 1 396 ? -25.07064 34.67778 26.96665 1.000 98.82864 396 ASP B N 1
ATOM 10604 C CA . ASP B 1 396 ? -24.45385 35.99391 27.02336 1.000 101.72729 396 ASP B CA 1
ATOM 10605 C C . ASP B 1 396 ? -23.19046 35.95997 27.87892 1.000 110.07552 396 ASP B C 1
ATOM 10606 O O . ASP B 1 396 ? -23.06346 35.16220 28.81238 1.000 107.77011 396 ASP B O 1
ATOM 10611 N N . TRP B 1 397 ? -22.24347 36.83897 27.53942 1.000 117.59098 397 TRP B N 1
ATOM 10612 C CA . TRP B 1 397 ? -20.94966 36.84728 28.21760 1.000 115.96453 397 TRP B CA 1
ATOM 10613 C C . TRP B 1 397 ? -21.08034 37.23355 29.68712 1.000 113.12213 397 TRP B C 1
ATOM 10614 O O . TRP B 1 397 ? -20.43642 36.62562 30.55012 1.000 111.94255 397 TRP B O 1
ATOM 10625 N N . ARG B 1 398 ? -21.90217 38.23445 29.99604 1.000 109.02098 398 ARG B N 1
ATOM 10626 C CA . ARG B 1 398 ? -22.02207 38.73627 31.36115 1.000 117.85640 398 ARG B CA 1
ATOM 10627 C C . ARG B 1 398 ? -23.35581 38.41873 32.01780 1.000 113.89500 398 ARG B C 1
ATOM 10628 O O . ARG B 1 398 ? -23.38098 38.04302 33.19197 1.000 114.21909 398 ARG B O 1
ATOM 10636 N N . THR B 1 399 ? -24.47179 38.56474 31.29919 1.000 103.16496 399 THR B N 1
ATOM 10637 C CA . THR B 1 399 ? -25.77192 38.28413 31.89739 1.000 97.60550 399 THR B CA 1
ATOM 10638 C C . THR B 1 399 ? -26.01395 36.79123 32.07934 1.000 93.72044 399 THR B C 1
ATOM 10639 O O . THR B 1 399 ? -26.89842 36.41179 32.85485 1.000 93.09724 399 THR B O 1
ATOM 10643 N N . LYS B 1 400 ? -25.25478 35.94489 31.37879 1.000 96.91015 400 LYS B N 1
ATOM 10644 C CA . LYS B 1 400 ? -25.36428 34.48696 31.48004 1.000 99.17489 400 LYS B CA 1
ATOM 10645 C C . LYS B 1 400 ? -26.76452 33.99252 31.12694 1.000 99.59754 400 LYS B C 1
ATOM 10646 O O . LYS B 1 400 ? -27.20737 32.94806 31.61188 1.000 93.34890 400 LYS B O 1
ATOM 10652 N N . LYS B 1 401 ? -27.47168 34.74208 30.27270 1.000 101.64022 401 LYS B N 1
ATOM 10653 C CA . LYS B 1 401 ? -28.78503 34.40334 29.75378 1.000 92.97268 401 LYS B CA 1
ATOM 10654 C C . LYS B 1 401 ? -28.66442 33.86045 28.33330 1.000 92.69144 401 LYS B C 1
ATOM 10655 O O . LYS B 1 401 ? -27.73333 34.21835 27.60483 1.000 91.08185 401 LYS B O 1
ATOM 10661 N N . PRO B 1 402 ? -29.57719 32.98355 27.91170 1.000 92.04357 402 PRO B N 1
ATOM 10662 C CA . PRO B 1 402 ? -29.47055 32.40281 26.56733 1.000 86.97705 402 PRO B CA 1
ATOM 10663 C C . PRO B 1 402 ? -29.60612 33.45969 25.48076 1.000 82.86189 402 PRO B C 1
ATOM 10664 O O . PRO B 1 402 ? -30.30163 34.46516 25.64045 1.000 82.05863 402 PRO B O 1
ATOM 10668 N N . THR B 1 403 ? -28.92144 33.21995 24.36440 1.000 89.88995 403 THR B N 1
ATOM 10669 C CA . THR B 1 403 ? -28.92619 34.12069 23.22050 1.000 87.06113 403 THR B CA 1
ATOM 10670 C C . THR B 1 403 ? -29.51732 33.41651 22.00728 1.000 85.16343 403 THR B C 1
ATOM 10671 O O . THR B 1 403 ? -29.19042 32.25849 21.72678 1.000 84.40070 403 THR B O 1
ATOM 10675 N N . ILE B 1 404 ? -30.38386 34.12421 21.29003 1.000 80.83191 404 ILE B N 1
ATOM 10676 C CA . ILE B 1 404 ? -31.04298 33.59015 20.10985 1.000 80.38729 404 ILE B CA 1
ATOM 10677 C C . ILE B 1 404 ? -30.47972 34.27837 18.86959 1.000 80.64634 404 ILE B C 1
ATOM 10678 O O . ILE B 1 404 ? -29.75105 35.26741 18.95184 1.000 86.81954 404 ILE B O 1
ATOM 10683 N N . PHE B 1 405 ? -30.83241 33.74032 17.70571 1.000 79.09985 405 PHE B N 1
ATOM 10684 C CA . PHE B 1 405 ? -30.43351 34.30568 16.42438 1.000 71.51376 405 PHE B CA 1
ATOM 10685 C C . PHE B 1 405 ? -31.59277 35.09959 15.83946 1.000 75.23245 405 PHE B C 1
ATOM 10686 O O . PHE B 1 405 ? -32.71150 34.58636 15.72958 1.000 76.48352 405 PHE B O 1
ATOM 10694 N N . ARG B 1 406 ? -31.32519 36.35040 15.47677 1.000 73.31410 406 ARG B N 1
ATOM 10695 C CA . ARG B 1 406 ? -32.30146 37.19770 14.81108 1.000 71.06042 406 ARG B CA 1
ATOM 10696 C C . ARG B 1 406 ? -31.68637 37.74854 13.53440 1.000 79.25512 406 ARG B C 1
ATOM 10697 O O . ARG B 1 406 ? -30.50929 38.12078 13.51260 1.000 85.32254 406 ARG B O 1
ATOM 10705 N N . ALA B 1 407 ? -32.48341 37.78939 12.47050 1.000 79.67890 407 ALA B N 1
ATOM 10706 C CA . ALA B 1 407 ? -32.02313 38.29344 11.17837 1.000 87.42946 407 ALA B CA 1
ATOM 10707 C C . ALA B 1 407 ? -32.16868 39.80908 11.17186 1.000 81.59901 407 ALA B C 1
ATOM 10708 O O . ALA B 1 407 ? -33.23688 40.34259 10.86381 1.000 85.41827 407 ALA B O 1
ATOM 10710 N N . THR B 1 408 ? -31.08855 40.51040 11.50787 1.000 83.06345 408 THR B N 1
ATOM 10711 C CA . THR B 1 408 ? -31.09745 41.96242 11.59206 1.000 87.04619 408 THR B CA 1
ATOM 10712 C C . THR B 1 408 ? -29.91856 42.52461 10.81170 1.000 87.83739 408 THR B C 1
ATOM 10713 O O . THR B 1 408 ? -28.85752 41.89997 10.72173 1.000 81.76238 408 THR B O 1
ATOM 10717 N N . ALA B 1 409 ? -30.12066 43.71087 10.23984 1.000 89.87722 409 ALA B N 1
ATOM 10718 C CA . ALA B 1 409 ? -29.07384 44.40210 9.49537 1.000 80.96874 409 ALA B CA 1
ATOM 10719 C C . ALA B 1 409 ? -28.09194 45.01368 10.48576 1.000 81.91081 409 ALA B C 1
ATOM 10720 O O . ALA B 1 409 ? -28.43383 45.95181 11.21378 1.000 78.40748 409 ALA B O 1
ATOM 10722 N N . GLN B 1 410 ? -26.87672 44.48140 10.51728 1.000 79.49717 410 GLN B N 1
ATOM 10723 C CA . GLN B 1 410 ? -25.82745 44.93571 11.41675 1.000 75.84615 410 GLN B CA 1
ATOM 10724 C C . GLN B 1 410 ? -24.62965 45.40701 10.59520 1.000 76.30992 410 GLN B C 1
ATOM 10725 O O . GLN B 1 410 ? -24.67698 45.46955 9.36369 1.000 79.65274 410 GLN B O 1
ATOM 10731 N N . TRP B 1 411 ? -23.54817 45.73840 11.29125 1.000 71.03555 411 TRP B N 1
ATOM 10732 C CA . TRP B 1 411 ? -22.29169 46.11505 10.66415 1.000 66.34627 411 TRP B CA 1
ATOM 10733 C C . TRP B 1 411 ? -21.23300 45.06870 10.97911 1.000 70.67989 411 TRP B C 1
ATOM 10734 O O . TRP B 1 411 ? -21.17685 44.54454 12.09618 1.000 81.08580 411 TRP B O 1
ATOM 10745 N N . PHE B 1 412 ? -20.40296 44.76087 9.98608 1.000 63.39278 412 PHE B N 1
ATOM 10746 C CA . PHE B 1 412 ? -19.45783 43.66015 10.07398 1.000 65.59273 412 PHE B CA 1
ATOM 10747 C C . PHE B 1 412 ? -18.08413 44.11313 9.60081 1.000 76.65505 412 PHE B C 1
ATOM 10748 O O . PHE B 1 412 ? -17.93824 45.14238 8.93551 1.000 81.27551 412 PHE B O 1
ATOM 10756 N N . ALA B 1 413 ? -17.07154 43.32544 9.96017 1.000 75.07286 413 ALA B N 1
ATOM 10757 C CA . ALA B 1 413 ? -15.69677 43.55721 9.53315 1.000 71.88489 413 ALA B CA 1
ATOM 10758 C C . ALA B 1 413 ? -15.18156 42.29354 8.86251 1.000 82.36912 413 ALA B C 1
ATOM 10759 O O . ALA B 1 413 ? -15.19398 41.21731 9.46964 1.000 80.23699 413 ALA B O 1
ATOM 10761 N N . SER B 1 414 ? -14.72155 42.42534 7.61950 1.000 87.29689 414 SER B N 1
ATOM 10762 C CA . SER B 1 414 ? -14.29749 41.27839 6.81741 1.000 86.62365 414 SER B CA 1
ATOM 10763 C C . SER B 1 414 ? -12.80737 41.04707 7.03737 1.000 90.43220 414 SER B C 1
ATOM 10764 O O . SER B 1 414 ? -11.96573 41.78114 6.51370 1.000 87.29196 414 SER B O 1
ATOM 10767 N N . ILE B 1 415 ? -12.48085 40.01377 7.81688 1.000 87.23378 415 ILE B N 1
ATOM 10768 C CA . ILE B 1 415 ? -11.08875 39.64108 8.03482 1.000 84.74066 415 ILE B CA 1
ATOM 10769 C C . ILE B 1 415 ? -10.50537 38.94933 6.80580 1.000 85.22431 415 ILE B C 1
ATOM 10770 O O . ILE B 1 415 ? -9.28810 38.99631 6.58681 1.000 84.17463 415 ILE B O 1
ATOM 10775 N N . LYS B 1 416 ? -11.36012 38.35992 5.96330 1.000 90.32839 416 LYS B N 1
ATOM 10776 C CA . LYS B 1 416 ? -10.89014 37.52310 4.86102 1.000 87.17610 416 LYS B CA 1
ATOM 10777 C C . LYS B 1 416 ? -10.02891 38.30620 3.87614 1.000 88.00807 416 LYS B C 1
ATOM 10778 O O . LYS B 1 416 ? -9.04678 37.77515 3.34425 1.000 90.71785 416 LYS B O 1
ATOM 10784 N N . ASP B 1 417 ? -10.38375 39.56760 3.61633 1.000 86.81823 417 ASP B N 1
ATOM 10785 C CA . ASP B 1 417 ? -9.73149 40.32087 2.54806 1.000 82.36595 417 ASP B CA 1
ATOM 10786 C C . ASP B 1 417 ? -8.24511 40.52584 2.82231 1.000 84.94504 417 ASP B C 1
ATOM 10787 O O . ASP B 1 417 ? -7.42447 40.46513 1.89918 1.000 94.57393 417 ASP B O 1
ATOM 10792 N N . PHE B 1 418 ? -7.87606 40.77329 4.07841 1.000 83.91990 418 PHE B N 1
ATOM 10793 C CA . PHE B 1 418 ? -6.48203 40.98870 4.45033 1.000 81.42430 418 PHE B CA 1
ATOM 10794 C C . PHE B 1 418 ? -5.98049 39.89935 5.39401 1.000 82.74776 418 PHE B C 1
ATOM 10795 O O . PHE B 1 418 ? -5.04639 40.11960 6.16772 1.000 80.54730 418 PHE B O 1
ATOM 10803 N N . ARG B 1 419 ? -6.58688 38.71003 5.32313 1.000 81.01142 419 ARG B N 1
ATOM 10804 C CA . ARG B 1 419 ? -6.23576 37.63469 6.24619 1.000 80.92487 419 ARG B CA 1
ATOM 10805 C C . ARG B 1 419 ? -4.78971 37.18517 6.07369 1.000 86.52192 419 ARG B C 1
ATOM 10806 O O . ARG B 1 419 ? -4.15736 36.75097 7.04347 1.000 88.27189 419 ARG B O 1
ATOM 10814 N N . GLU B 1 420 ? -4.24983 37.27523 4.85530 1.000 94.56400 420 GLU B N 1
ATOM 10815 C CA . GLU B 1 420 ? -2.85459 36.90165 4.64024 1.000 100.44148 420 GLU B CA 1
ATOM 10816 C C . GLU B 1 420 ? -1.91125 37.81731 5.41213 1.000 100.60433 420 GLU B C 1
ATOM 10817 O O . GLU B 1 420 ? -0.93569 37.35112 6.01329 1.000 101.76445 420 GLU B O 1
ATOM 10823 N N . ASP B 1 421 ? -2.18398 39.12603 5.40530 1.000 97.81005 421 ASP B N 1
ATOM 10824 C CA . ASP B 1 421 ? -1.33810 40.06314 6.13876 1.000 91.68120 421 ASP B CA 1
ATOM 10825 C C . ASP B 1 421 ? -1.41898 39.84010 7.64359 1.000 86.68827 421 ASP B C 1
ATOM 10826 O O . ASP B 1 421 ? -0.44195 40.09282 8.35805 1.000 79.65851 421 ASP B O 1
ATOM 10831 N N . LEU B 1 422 ? -2.56755 39.37841 8.14410 1.000 78.76064 422 LEU B N 1
ATOM 10832 C CA . LEU B 1 422 ? -2.65316 39.00737 9.55187 1.000 78.53750 422 LEU B CA 1
ATOM 10833 C C . LEU B 1 422 ? -1.68186 37.88175 9.87595 1.000 85.86073 422 LEU B C 1
ATOM 10834 O O . LEU B 1 422 ? -1.00334 37.91428 10.90917 1.000 81.85820 422 LEU B O 1
ATOM 10839 N N . LEU B 1 423 ? -1.59260 36.88406 8.99231 1.000 85.18931 423 LEU B N 1
ATOM 10840 C CA . LEU B 1 423 ? -0.73692 35.73098 9.24916 1.000 82.30351 423 LEU B CA 1
ATOM 10841 C C . LEU B 1 423 ? 0.72896 36.13478 9.34533 1.000 80.15213 423 LEU B C 1
ATOM 10842 O O . LEU B 1 423 ? 1.46109 35.63291 10.20692 1.000 81.76992 423 LEU B O 1
ATOM 10847 N N . LYS B 1 424 ? 1.18102 37.03438 8.46588 1.000 85.07276 424 LYS B N 1
ATOM 10848 C CA . LYS B 1 424 ? 2.56606 37.48714 8.54186 1.000 89.39242 424 LYS B CA 1
ATOM 10849 C C . LYS B 1 424 ? 2.82012 38.26887 9.82390 1.000 86.53223 424 LYS B C 1
ATOM 10850 O O . LYS B 1 424 ? 3.94524 38.26769 10.33816 1.000 84.11626 424 LYS B O 1
ATOM 10856 N N . ALA B 1 425 ? 1.78652 38.91972 10.36390 1.000 87.41851 425 ALA B N 1
ATOM 10857 C CA . ALA B 1 425 ? 1.93253 39.64076 11.62054 1.000 77.52444 425 ALA B CA 1
ATOM 10858 C C . ALA B 1 425 ? 1.97573 38.69505 12.81183 1.000 72.26673 425 ALA B C 1
ATOM 10859 O O . ALA B 1 425 ? 2.64482 38.99210 13.80799 1.000 73.53086 425 ALA B O 1
ATOM 10861 N N . VAL B 1 426 ? 1.28529 37.55526 12.72322 1.000 68.46844 426 VAL B N 1
ATOM 10862 C CA . VAL B 1 426 ? 1.29240 36.59423 13.82203 1.000 72.75705 426 VAL B CA 1
ATOM 10863 C C . VAL B 1 426 ? 2.69945 36.05614 14.05125 1.000 88.53833 426 VAL B C 1
ATOM 10864 O O . VAL B 1 426 ? 3.15615 35.93607 15.19572 1.000 90.41176 426 VAL B O 1
ATOM 10868 N N . GLU B 1 427 ? 3.41320 35.73261 12.97086 1.000 86.70535 427 GLU B N 1
ATOM 10869 C CA . GLU B 1 427 ? 4.74075 35.14571 13.10203 1.000 83.11699 427 GLU B CA 1
ATOM 10870 C C . GLU B 1 427 ? 5.82695 36.17319 13.39766 1.000 93.91486 427 GLU B C 1
ATOM 10871 O O . GLU B 1 427 ? 6.85337 35.81308 13.98398 1.000 102.15428 427 GLU B O 1
ATOM 10877 N N . LYS B 1 428 ? 5.62992 37.43679 13.01683 1.000 88.81122 428 LYS B N 1
ATOM 10878 C CA . LYS B 1 428 ? 6.66833 38.44552 13.19699 1.000 94.81180 428 LYS B CA 1
ATOM 10879 C C . LYS B 1 428 ? 6.75937 38.95139 14.63097 1.000 92.81477 428 LYS B C 1
ATOM 10880 O O . LYS B 1 428 ? 7.72129 39.65070 14.96952 1.000 89.21335 428 LYS B O 1
ATOM 10886 N N . THR B 1 429 ? 5.79951 38.60478 15.47916 1.000 84.67927 429 THR B N 1
ATOM 10887 C CA . THR B 1 429 ? 5.77906 39.04499 16.86626 1.000 82.05472 429 THR B CA 1
ATOM 10888 C C . THR B 1 429 ? 6.20860 37.90029 17.77136 1.000 78.15168 429 THR B C 1
ATOM 10889 O O . THR B 1 429 ? 5.71685 36.77804 17.63109 1.000 81.00615 429 THR B O 1
ATOM 10893 N N . LYS B 1 430 ? 7.13125 38.18511 18.68497 1.000 63.01044 430 LYS B N 1
ATOM 10894 C CA . LYS B 1 430 ? 7.56652 37.18596 19.64956 1.000 64.65187 430 LYS B CA 1
ATOM 10895 C C . LYS B 1 430 ? 6.41857 36.83377 20.58816 1.000 69.92917 430 LYS B C 1
ATOM 10896 O O . LYS B 1 430 ? 5.65958 37.70695 21.01695 1.000 78.11618 430 LYS B O 1
ATOM 10902 N N . TRP B 1 431 ? 6.29142 35.54843 20.91138 1.000 60.72170 431 TRP B N 1
ATOM 10903 C CA . TRP B 1 431 ? 5.20784 35.05899 21.75721 1.000 65.59410 431 TRP B CA 1
ATOM 10904 C C . TRP B 1 431 ? 5.78958 34.34406 22.96639 1.000 72.74781 431 TRP B C 1
ATOM 10905 O O . TRP B 1 431 ? 6.44230 33.30486 22.82265 1.000 74.43323 431 TRP B O 1
ATOM 10916 N N . VAL B 1 432 ? 5.54145 34.89189 24.15156 1.000 69.52232 432 VAL B N 1
ATOM 10917 C CA . VAL B 1 432 ? 5.86397 34.22246 25.41004 1.000 56.10795 432 VAL B CA 1
ATOM 10918 C C . VAL B 1 432 ? 4.56321 34.10418 26.19411 1.000 59.94553 432 VAL B C 1
ATOM 10919 O O . VAL B 1 432 ? 4.00881 35.13087 26.61165 1.000 66.50354 432 VAL B O 1
ATOM 10923 N N . PRO B 1 433 ? 4.02162 32.89858 26.40296 1.000 63.20026 433 PRO B N 1
ATOM 10924 C CA . PRO B 1 433 ? 4.54584 31.57954 26.01635 1.000 64.25521 433 PRO B CA 1
ATOM 10925 C C . PRO B 1 433 ? 4.50528 31.34679 24.50969 1.000 64.26154 433 PRO B C 1
ATOM 10926 O O . PRO B 1 433 ? 3.81412 32.05788 23.78530 1.000 69.53887 433 PRO B O 1
ATOM 10930 N N . THR B 1 434 ? 5.24856 30.35009 24.02421 1.000 70.47065 434 THR B N 1
ATOM 10931 C CA . THR B 1 434 ? 5.38308 30.14595 22.58514 1.000 75.57899 434 THR B CA 1
ATOM 10932 C C . THR B 1 434 ? 4.08210 29.67905 21.94208 1.000 68.92204 434 THR B C 1
ATOM 10933 O O . THR B 1 434 ? 3.81094 30.02189 20.78520 1.000 70.42532 434 THR B O 1
ATOM 10937 N N . TRP B 1 435 ? 3.26326 28.91414 22.66749 1.000 53.23780 435 TRP B N 1
ATOM 10938 C CA . TRP B 1 435 ? 2.04289 28.37155 22.08250 1.000 57.38531 435 TRP B CA 1
ATOM 10939 C C . TRP B 1 435 ? 1.01737 29.44372 21.73825 1.000 62.34810 435 TRP B C 1
ATOM 10940 O O . TRP B 1 435 ? 0.04479 29.13914 21.03961 1.000 68.58696 435 TRP B O 1
ATOM 10951 N N . GLY B 1 436 ? 1.20107 30.67855 22.20913 1.000 67.51165 436 GLY B N 1
ATOM 10952 C CA . GLY B 1 436 ? 0.28516 31.74348 21.83981 1.000 66.63774 436 GLY B CA 1
ATOM 10953 C C . GLY B 1 436 ? 0.28010 32.03039 20.35206 1.000 71.67168 436 GLY B C 1
ATOM 10954 O O . GLY B 1 436 ? -0.74140 32.45115 19.80099 1.000 75.09890 436 GLY B O 1
ATOM 10955 N N . GLU B 1 437 ? 1.41466 31.80624 19.68184 1.000 75.48309 437 GLU B N 1
ATOM 10956 C CA . GLU B 1 437 ? 1.47962 32.01359 18.23803 1.000 79.02565 437 GLU B CA 1
ATOM 10957 C C . GLU B 1 437 ? 0.49938 31.10543 17.51041 1.000 80.35621 437 GLU B C 1
ATOM 10958 O O . GLU B 1 437 ? -0.20682 31.54501 16.59588 1.000 87.84522 437 GLU B O 1
ATOM 10964 N N . THR B 1 438 ? 0.44267 29.83263 17.90494 1.000 83.43093 438 THR B N 1
ATOM 10965 C CA . THR B 1 438 ? -0.51382 28.91156 17.30172 1.000 86.96209 438 THR B CA 1
ATOM 10966 C C . THR B 1 438 ? -1.94533 29.29975 17.65054 1.000 84.58934 438 THR B C 1
ATOM 10967 O O . THR B 1 438 ? -2.85417 29.14857 16.82563 1.000 93.05650 438 THR B O 1
ATOM 10971 N N . ARG B 1 439 ? -2.16285 29.80229 18.86788 1.000 79.30592 439 ARG B N 1
ATOM 10972 C CA . ARG B 1 439 ? -3.51083 30.16018 19.29837 1.000 84.64048 439 ARG B CA 1
ATOM 10973 C C . ARG B 1 439 ? -4.09426 31.26777 18.42865 1.000 81.69745 439 ARG B C 1
ATOM 10974 O O . ARG B 1 439 ? -5.24159 31.17913 17.97602 1.000 79.55021 439 ARG B O 1
ATOM 10982 N N . LEU B 1 440 ? -3.31649 32.32400 18.18371 1.000 81.06690 440 LEU B N 1
ATOM 10983 C CA . LEU B 1 440 ? -3.80875 33.42476 17.36402 1.000 81.65262 440 LEU B CA 1
ATOM 10984 C C . LEU B 1 440 ? -3.79498 33.08295 15.87924 1.000 90.21484 440 LEU B C 1
ATOM 10985 O O . LEU B 1 440 ? -4.66516 33.54903 15.13483 1.000 92.93873 440 LEU B O 1
ATOM 10990 N N . TYR B 1 441 ? -2.82302 32.28129 15.43271 1.000 94.39982 441 TYR B N 1
ATOM 10991 C CA . TYR B 1 441 ? -2.78255 31.87355 14.03104 1.000 95.84790 441 TYR B CA 1
ATOM 10992 C C . TYR B 1 441 ? -4.03143 31.08862 13.65297 1.000 94.83675 441 TYR B C 1
ATOM 10993 O O . TYR B 1 441 ? -4.63021 31.33079 12.59868 1.000 95.07172 441 TYR B O 1
ATOM 11002 N N . ASN B 1 442 ? -4.44274 30.14565 14.50474 1.000 92.23557 442 ASN B N 1
ATOM 11003 C CA . ASN B 1 442 ? -5.67133 29.40383 14.24457 1.000 93.73478 442 ASN B CA 1
ATOM 11004 C C . ASN B 1 442 ? -6.89962 30.29135 14.38859 1.000 97.22604 442 ASN B C 1
ATOM 11005 O O . ASN B 1 442 ? -7.91185 30.06080 13.71693 1.000 100.47280 442 ASN B O 1
ATOM 11010 N N . MET B 1 443 ? -6.83456 31.29845 15.26237 1.000 95.45465 443 MET B N 1
ATOM 11011 C CA . MET B 1 443 ? -7.93915 32.24265 15.38548 1.000 92.96532 443 MET B CA 1
ATOM 11012 C C . MET B 1 443 ? -8.13675 33.02824 14.09537 1.000 93.14733 443 MET B C 1
ATOM 11013 O O . MET B 1 443 ? -9.27300 33.24996 13.66231 1.000 94.07617 443 MET B O 1
ATOM 11018 N N . VAL B 1 444 ? -7.04002 33.45421 13.46634 1.000 94.38822 444 VAL B N 1
ATOM 11019 C CA . VAL B 1 444 ? -7.13663 34.27874 12.26493 1.000 92.36158 444 VAL B CA 1
ATOM 11020 C C . VAL B 1 444 ? -7.71043 33.47725 11.10106 1.000 98.40603 444 VAL B C 1
ATOM 11021 O O . VAL B 1 444 ? -8.64160 33.92355 10.42019 1.000 100.45823 444 VAL B O 1
ATOM 11025 N N . ARG B 1 445 ? -7.16745 32.28097 10.85628 1.000 95.03734 445 ARG B N 1
ATOM 11026 C CA . ARG B 1 445 ? -7.57285 31.51510 9.67995 1.000 94.13698 445 ARG B CA 1
ATOM 11027 C C . ARG B 1 445 ? -9.00992 31.02050 9.79825 1.000 92.99885 445 ARG B C 1
ATOM 11028 O O . ARG B 1 445 ? -9.75000 31.00998 8.80800 1.000 93.07955 445 ARG B O 1
ATOM 11036 N N . ASP B 1 446 ? -9.42435 30.61026 10.99344 1.000 95.71286 446 ASP B N 1
ATOM 11037 C CA . ASP B 1 446 ? -10.77667 30.11707 11.21687 1.000 96.19551 446 ASP B CA 1
ATOM 11038 C C . ASP B 1 446 ? -11.76522 31.22927 11.53814 1.000 93.37542 446 ASP B C 1
ATOM 11039 O O . ASP B 1 446 ? -12.94222 30.94295 11.78250 1.000 89.28495 446 ASP B O 1
ATOM 11044 N N . ARG B 1 447 ? -11.31652 32.48081 11.54721 1.000 95.96818 447 ARG B N 1
ATOM 11045 C CA . ARG B 1 447 ? -12.19213 33.59448 11.87897 1.000 96.86329 447 ARG B CA 1
ATOM 11046 C C . ARG B 1 447 ? -13.26655 33.77751 10.81494 1.000 95.12336 447 ARG B C 1
ATOM 11047 O O . ARG B 1 447 ? -13.01090 33.63499 9.61588 1.000 95.80955 447 ARG B O 1
ATOM 11055 N N . GLY B 1 448 ? -14.47704 34.09495 11.26408 1.000 93.62103 448 GLY B N 1
ATOM 11056 C CA . GLY B 1 448 ? -15.53371 34.50440 10.36267 1.000 88.27372 448 GLY B CA 1
ATOM 11057 C C . GLY B 1 448 ? -15.46791 35.99515 10.10508 1.000 92.13292 448 GLY B C 1
ATOM 11058 O O . GLY B 1 448 ? -14.38201 36.54589 9.89847 1.000 99.78780 448 GLY B O 1
ATOM 11059 N N . ASP B 1 449 ? -16.61573 36.66339 10.11667 1.000 84.82514 449 ASP B N 1
ATOM 11060 C CA . ASP B 1 449 ? -16.67526 38.11032 9.97908 1.000 81.36236 449 ASP B CA 1
ATOM 11061 C C . ASP B 1 449 ? -17.15528 38.73870 11.28129 1.000 86.83033 449 ASP B C 1
ATOM 11062 O O . ASP B 1 449 ? -18.11641 38.26671 11.89727 1.000 89.12616 449 ASP B O 1
ATOM 11067 N N . TRP B 1 450 ? -16.47979 39.81151 11.68646 1.000 82.10571 450 TRP B N 1
ATOM 11068 C CA . TRP B 1 450 ? -16.65923 40.40990 13.00538 1.000 76.55364 450 TRP B CA 1
ATOM 11069 C C . TRP B 1 450 ? -17.85289 41.35937 12.98653 1.000 79.34509 450 TRP B C 1
ATOM 11070 O O . TRP B 1 450 ? -17.78647 42.44042 12.39307 1.000 80.97174 450 TRP B O 1
ATOM 11081 N N . CYS B 1 451 ? -18.93982 40.96616 13.64871 1.000 78.30120 451 CYS B N 1
ATOM 11082 C CA . CYS B 1 451 ? -20.07208 41.86598 13.82839 1.000 73.69356 451 CYS B CA 1
ATOM 11083 C C . CYS B 1 451 ? -19.70453 42.95195 14.83260 1.000 79.20195 451 CYS B C 1
ATOM 11084 O O . CYS B 1 451 ? -19.20519 42.65890 15.92347 1.000 83.22531 451 CYS B O 1
ATOM 11087 N N . ILE B 1 452 ? -19.95194 44.20952 14.46795 1.000 74.72810 452 ILE B N 1
ATOM 11088 C CA . ILE B 1 452 ? -19.43351 45.33154 15.24411 1.000 71.35777 452 ILE B CA 1
ATOM 11089 C C . ILE B 1 452 ? -20.53904 46.31202 15.62066 1.000 66.94433 452 ILE B C 1
ATOM 11090 O O . ILE B 1 452 ? -20.26245 47.40418 16.12947 1.000 67.36606 452 ILE B O 1
ATOM 11095 N N . SER B 1 453 ? -21.79243 45.93711 15.38792 1.000 59.72899 453 SER B N 1
ATOM 11096 C CA . SER B 1 453 ? -22.92228 46.83004 15.61110 1.000 61.30271 453 SER B CA 1
ATOM 11097 C C . SER B 1 453 ? -23.64470 46.45805 16.90058 1.000 70.53105 453 SER B C 1
ATOM 11098 O O . SER B 1 453 ? -24.02932 45.29942 17.09140 1.000 81.02587 453 SER B O 1
ATOM 11101 N N . ARG B 1 454 ? -23.83110 47.44342 17.77815 1.000 59.85676 454 ARG B N 1
ATOM 11102 C CA . ARG B 1 454 ? -24.54380 47.26028 19.03541 1.000 57.45709 454 ARG B CA 1
ATOM 11103 C C . ARG B 1 454 ? -25.64348 48.30604 19.14660 1.000 59.47408 454 ARG B C 1
ATOM 11104 O O . ARG B 1 454 ? -25.44012 49.47121 18.79345 1.000 64.96370 454 ARG B O 1
ATOM 11112 N N . GLN B 1 455 ? -26.80746 47.88591 19.63177 1.000 57.78608 455 GLN B N 1
ATOM 11113 C CA . GLN B 1 455 ? -27.96742 48.77114 19.75070 1.000 68.91611 455 GLN B CA 1
ATOM 11114 C C . GLN B 1 455 ? -28.07216 49.34022 21.16555 1.000 69.21256 455 GLN B C 1
ATOM 11115 O O . GLN B 1 455 ? -29.09083 49.21647 21.84680 1.000 65.97888 455 GLN B O 1
ATOM 11121 N N . ARG B 1 456 ? -26.99678 49.99277 21.59821 1.000 63.71288 456 ARG B N 1
ATOM 11122 C CA . ARG B 1 456 ? -26.91794 50.57537 22.92836 1.000 66.79445 456 ARG B CA 1
ATOM 11123 C C . ARG B 1 456 ? -26.52994 52.04245 22.81581 1.000 72.27402 456 ARG B C 1
ATOM 11124 O O . ARG B 1 456 ? -26.12961 52.52536 21.75299 1.000 73.68247 456 ARG B O 1
ATOM 11132 N N . ALA B 1 457 ? -26.65210 52.75242 23.93750 1.000 63.71787 457 ALA B N 1
ATOM 11133 C CA . ALA B 1 457 ? -26.38535 54.18431 23.97199 1.000 58.50425 457 ALA B CA 1
ATOM 11134 C C . ALA B 1 457 ? -24.96032 54.50802 24.40289 1.000 66.35363 457 ALA B C 1
ATOM 11135 O O . ALA B 1 457 ? -24.34304 55.42527 23.85187 1.000 69.57278 457 ALA B O 1
ATOM 11137 N N . TRP B 1 458 ? -24.42074 53.77805 25.37465 1.000 59.77917 458 TRP B N 1
ATOM 11138 C CA . TRP B 1 458 ? -23.09853 54.08507 25.91442 1.000 59.24387 458 TRP B CA 1
ATOM 11139 C C . TRP B 1 458 ? -22.04305 53.41635 25.04573 1.000 64.95805 458 TRP B C 1
ATOM 11140 O O . TRP B 1 458 ? -21.79813 52.21274 25.15377 1.000 68.03678 458 TRP B O 1
ATOM 11151 N N . GLY B 1 459 ? -21.41632 54.20530 24.18718 1.000 62.60455 459 GLY B N 1
ATOM 11152 C CA . GLY B 1 459 ? -20.41203 53.69968 23.27505 1.000 59.15086 459 GLY B CA 1
ATOM 11153 C C . GLY B 1 459 ? -20.12992 54.71301 22.18848 1.000 53.05041 459 GLY B C 1
ATOM 11154 O O . GLY B 1 459 ? -20.68905 55.81264 22.16438 1.000 49.19437 459 GLY B O 1
ATOM 11155 N N . VAL B 1 460 ? -19.23821 54.32149 21.28365 1.000 53.67120 460 VAL B N 1
ATOM 11156 C CA . VAL B 1 460 ? -18.84446 55.15508 20.15684 1.000 52.70303 460 VAL B CA 1
ATOM 11157 C C . VAL B 1 460 ? -19.82720 54.89800 19.01559 1.000 54.86624 460 VAL B C 1
ATOM 11158 O O . VAL B 1 460 ? -19.94115 53.74516 18.56849 1.000 54.56356 460 VAL B O 1
ATOM 11162 N N . PRO B 1 461 ? -20.54122 55.91009 18.53133 1.000 51.84502 461 PRO B N 1
ATOM 11163 C CA . PRO B 1 461 ? -21.50261 55.68364 17.44670 1.000 57.77975 461 PRO B CA 1
ATOM 11164 C C . PRO B 1 461 ? -20.81731 55.27099 16.15372 1.000 59.89394 461 PRO B C 1
ATOM 11165 O O . PRO B 1 461 ? -19.69007 55.67752 15.85996 1.000 52.10485 461 PRO B O 1
ATOM 11169 N N . ILE B 1 462 ? -21.52067 54.45582 15.37317 1.000 51.69727 462 ILE B N 1
ATOM 11170 C CA . ILE B 1 462 ? -21.05938 54.09812 14.03501 1.000 50.68388 462 ILE B CA 1
ATOM 11171 C C . ILE B 1 462 ? -21.16827 55.35277 13.17803 1.000 52.49509 462 ILE B C 1
ATOM 11172 O O . ILE B 1 462 ? -22.27943 55.86327 12.97309 1.000 63.59996 462 ILE B O 1
ATOM 11177 N N . PRO B 1 463 ? -20.06033 55.88148 12.65466 1.000 63.37881 463 PRO B N 1
ATOM 11178 C CA . PRO B 1 463 ? -20.09882 57.16601 11.93077 1.000 59.50944 463 PRO B CA 1
ATOM 11179 C C . PRO B 1 463 ? -20.53649 57.00457 10.47875 1.000 52.30644 463 PRO B C 1
ATOM 11180 O O . PRO B 1 463 ? -19.78804 57.28017 9.53894 1.000 62.42737 463 PRO B O 1
ATOM 11184 N N . VAL B 1 464 ? -21.77362 56.55159 10.29116 1.000 51.03693 464 VAL B N 1
ATOM 11185 C CA . VAL B 1 464 ? -22.33357 56.28738 8.97194 1.000 46.58875 464 VAL B CA 1
ATOM 11186 C C . VAL B 1 464 ? -23.62957 57.07048 8.82828 1.000 57.72213 464 VAL B C 1
ATOM 11187 O O . VAL B 1 464 ? -24.46184 57.07760 9.74250 1.000 59.11157 464 VAL B O 1
ATOM 11191 N N . PHE B 1 465 ? -23.79230 57.73530 7.68923 1.000 61.66196 465 PHE B N 1
ATOM 11192 C CA . PHE B 1 465 ? -24.99948 58.47714 7.36591 1.000 62.58154 465 PHE B CA 1
ATOM 11193 C C . PHE B 1 465 ? -25.74568 57.78771 6.23130 1.000 60.77895 465 PHE B C 1
ATOM 11194 O O . PHE B 1 465 ? -25.17935 56.99388 5.47451 1.000 61.24368 465 PHE B O 1
ATOM 11202 N N . TYR B 1 466 ? -27.03439 58.09707 6.12431 1.000 62.19084 466 TYR B N 1
ATOM 11203 C CA . TYR B 1 466 ? -27.88303 57.53700 5.08406 1.000 69.78044 466 TYR B CA 1
ATOM 11204 C C . TYR B 1 466 ? -28.58032 58.66110 4.33468 1.000 78.72079 466 TYR B C 1
ATOM 11205 O O . TYR B 1 466 ? -29.04726 59.63038 4.94136 1.000 80.41590 466 TYR B O 1
ATOM 11214 N N . ALA B 1 467 ? -28.63756 58.52945 3.01246 1.000 70.15059 467 ALA B N 1
ATOM 11215 C CA . ALA B 1 467 ? -29.29721 59.51982 2.18019 1.000 86.97071 467 ALA B CA 1
ATOM 11216 C C . ALA B 1 467 ? -30.79662 59.23680 2.12115 1.000 91.84649 467 ALA B C 1
ATOM 11217 O O . ALA B 1 467 ? -31.31701 58.34157 2.79353 1.000 91.21919 467 ALA B O 1
ATOM 11219 N N . GLU B 1 468 ? -31.50638 60.01926 1.30455 1.000 95.66522 468 GLU B N 1
ATOM 11220 C CA . GLU B 1 468 ? -32.94285 59.81390 1.15536 1.000 93.83743 468 GLU B CA 1
ATOM 11221 C C . GLU B 1 468 ? -33.25339 58.48750 0.47347 1.000 89.61275 468 GLU B C 1
ATOM 11222 O O . GLU B 1 468 ? -34.29108 57.87723 0.75466 1.000 90.16318 468 GLU B O 1
ATOM 11228 N N . ASN B 1 469 ? -32.37370 58.02490 -0.41654 1.000 85.95784 469 ASN B N 1
ATOM 11229 C CA . ASN B 1 469 ? -32.54364 56.74415 -1.09009 1.000 85.63787 469 ASN B CA 1
ATOM 11230 C C . ASN B 1 469 ? -32.04534 55.56638 -0.25715 1.000 89.38152 469 ASN B C 1
ATOM 11231 O O . ASN B 1 469 ? -31.85251 54.47470 -0.80710 1.000 83.96384 469 ASN B O 1
ATOM 11236 N N . GLU B 1 470 ? -31.83682 55.77440 1.04588 1.000 91.28529 470 GLU B N 1
ATOM 11237 C CA . GLU B 1 470 ? -31.44384 54.71755 1.98094 1.000 86.00473 470 GLU B CA 1
ATOM 11238 C C . GLU B 1 470 ? -30.14008 54.04363 1.55132 1.000 81.39554 470 GLU B C 1
ATOM 11239 O O . GLU B 1 470 ? -30.04026 52.81743 1.47793 1.000 89.36403 470 GLU B O 1
ATOM 11245 N N . GLU B 1 471 ? -29.12901 54.86030 1.26899 1.000 85.63438 471 GLU B N 1
ATOM 11246 C CA . GLU B 1 471 ? -27.82157 54.36348 0.88214 1.000 89.41892 471 GLU B CA 1
ATOM 11247 C C . GLU B 1 471 ? -26.78052 54.78025 1.91161 1.000 80.93031 471 GLU B C 1
ATOM 11248 O O . GLU B 1 471 ? -26.72491 55.96082 2.28678 1.000 74.17166 471 GLU B O 1
ATOM 11254 N N . PRO B 1 472 ? -25.95640 53.85299 2.39978 1.000 81.31307 472 PRO B N 1
ATOM 11255 C CA . PRO B 1 472 ? -24.91101 54.22582 3.36023 1.000 76.61766 472 PRO B CA 1
ATOM 11256 C C . PRO B 1 472 ? -23.94819 55.24147 2.76434 1.000 66.57852 472 PRO B C 1
ATOM 11257 O O . PRO B 1 472 ? -23.57605 55.16072 1.59222 1.000 71.16444 472 PRO B O 1
ATOM 11261 N N . ILE B 1 473 ? -23.54109 56.19946 3.59086 1.000 60.37202 473 ILE B N 1
ATOM 11262 C CA . ILE B 1 473 ? -22.65195 57.28037 3.18119 1.000 60.88113 473 ILE B CA 1
ATOM 11263 C C . ILE B 1 473 ? -21.40009 57.17714 4.04132 1.000 64.24670 473 ILE B C 1
ATOM 11264 O O . ILE B 1 473 ? -21.40122 57.58533 5.20926 1.000 60.25551 473 ILE B O 1
ATOM 11269 N N . ILE B 1 474 ? -20.32845 56.62480 3.47666 1.000 68.23932 474 ILE B N 1
ATOM 11270 C CA . ILE B 1 474 ? -19.03707 56.52853 4.15686 1.000 62.44935 474 ILE B CA 1
ATOM 11271 C C . ILE B 1 474 ? -17.98399 57.03046 3.17260 1.000 65.44213 474 ILE B C 1
ATOM 11272 O O . ILE B 1 474 ? -17.46510 56.27032 2.34843 1.000 73.47864 474 ILE B O 1
ATOM 11277 N N . THR B 1 475 ? -17.65783 58.31399 3.25815 1.000 70.55868 475 THR B N 1
ATOM 11278 C CA . THR B 1 475 ? -16.56212 58.90614 2.50986 1.000 63.96211 475 THR B CA 1
ATOM 11279 C C . THR B 1 475 ? -15.46283 59.31208 3.48061 1.000 58.97679 475 THR B C 1
ATOM 11280 O O . THR B 1 475 ? -15.67766 59.39945 4.69259 1.000 66.96478 475 THR B O 1
ATOM 11284 N N . ASP B 1 476 ? -14.26849 59.55033 2.93899 1.000 57.13542 476 ASP B N 1
ATOM 11285 C CA . ASP B 1 476 ? -13.19384 60.05701 3.78266 1.000 66.38414 476 ASP B CA 1
ATOM 11286 C C . ASP B 1 476 ? -13.53399 61.43853 4.32270 1.000 65.33244 476 ASP B C 1
ATOM 11287 O O . ASP B 1 476 ? -13.11131 61.79636 5.42770 1.000 64.63622 476 ASP B O 1
ATOM 11292 N N . GLU B 1 477 ? -14.30677 62.21898 3.56283 1.000 67.19282 477 GLU B N 1
ATOM 11293 C CA . GLU B 1 477 ? -14.73855 63.53232 4.02962 1.000 56.56561 477 GLU B CA 1
ATOM 11294 C C . GLU B 1 477 ? -15.65559 63.42136 5.24228 1.000 62.30300 477 GLU B C 1
ATOM 11295 O O . GLU B 1 477 ? -15.50673 64.17515 6.21185 1.000 63.55431 477 GLU B O 1
ATOM 11301 N N . THR B 1 478 ? -16.61592 62.49191 5.20570 1.000 59.73517 478 THR B N 1
ATOM 11302 C CA . THR B 1 478 ? -17.55171 62.35738 6.31962 1.000 59.39549 478 THR B CA 1
ATOM 11303 C C . THR B 1 478 ? -16.86044 61.82150 7.56740 1.000 58.46919 478 THR B C 1
ATOM 11304 O O . THR B 1 478 ? -17.08469 62.33115 8.67161 1.000 53.70841 478 THR B O 1
ATOM 11308 N N . ILE B 1 479 ? -16.01436 60.79833 7.41137 1.000 55.74016 479 ILE B N 1
ATOM 11309 C CA . ILE B 1 479 ? -15.30574 60.23248 8.55722 1.000 53.35629 479 ILE B CA 1
ATOM 11310 C C . ILE B 1 479 ? -14.43047 61.29028 9.21507 1.000 54.47002 479 ILE B C 1
ATOM 11311 O O . ILE B 1 479 ? -14.40510 61.42063 10.44518 1.000 61.34782 479 ILE B O 1
ATOM 11316 N N . GLU B 1 480 ? -13.70552 62.06640 8.40635 1.000 58.56511 480 GLU B N 1
ATOM 11317 C CA . GLU B 1 480 ? -12.84067 63.10643 8.95275 1.000 56.40035 480 GLU B CA 1
ATOM 11318 C C . GLU B 1 480 ? -13.64378 64.16662 9.69649 1.000 61.37695 480 GLU B C 1
ATOM 11319 O O . GLU B 1 480 ? -13.23787 64.61730 10.77434 1.000 62.52412 480 GLU B O 1
ATOM 11325 N N . HIS B 1 481 ? -14.78444 64.58264 9.13878 1.000 54.26416 481 HIS B N 1
ATOM 11326 C CA . HIS B 1 481 ? -15.57302 65.62214 9.79358 1.000 58.94434 481 HIS B CA 1
ATOM 11327 C C . HIS B 1 481 ? -16.17072 65.12551 11.10441 1.000 65.39343 481 HIS B C 1
ATOM 11328 O O . HIS B 1 481 ? -16.21617 65.86884 12.09222 1.000 59.84590 481 HIS B O 1
ATOM 11335 N N . VAL B 1 482 ? -16.64545 63.87771 11.13033 1.000 64.82189 482 VAL B N 1
ATOM 11336 C CA . VAL B 1 482 ? -17.15878 63.30686 12.37280 1.000 65.95696 482 VAL B CA 1
ATOM 11337 C C . VAL B 1 482 ? -16.05113 63.22905 13.41523 1.000 61.91268 482 VAL B C 1
ATOM 11338 O O . VAL B 1 482 ? -16.25783 63.55859 14.59047 1.000 61.96701 482 VAL B O 1
ATOM 11342 N N . SER B 1 483 ? -14.85516 62.80491 12.99771 1.000 49.10932 483 SER B N 1
ATOM 11343 C CA . SER B 1 483 ? -13.73791 62.68552 13.92820 1.000 51.30162 483 SER B CA 1
ATOM 11344 C C . SER B 1 483 ? -13.38293 64.03147 14.54776 1.000 59.12785 483 SER B C 1
ATOM 11345 O O . SER B 1 483 ? -13.07718 64.11065 15.74325 1.000 68.59520 483 SER B O 1
ATOM 11348 N N . ASN B 1 484 ? -13.40640 65.10074 13.74984 1.000 55.28486 484 ASN B N 1
ATOM 11349 C CA . ASN B 1 484 ? -13.13675 66.42700 14.29558 1.000 59.81050 484 ASN B CA 1
ATOM 11350 C C . ASN B 1 484 ? -14.20252 66.83352 15.30518 1.000 61.75052 484 ASN B C 1
ATOM 11351 O O . ASN B 1 484 ? -13.88905 67.42454 16.34553 1.000 65.53949 484 ASN B O 1
ATOM 11356 N N . LEU B 1 485 ? -15.47039 66.52973 15.01364 1.000 60.49355 485 LEU B N 1
ATOM 11357 C CA . LEU B 1 485 ? -16.54213 66.86624 15.94556 1.000 63.01774 485 LEU B CA 1
ATOM 11358 C C . LEU B 1 485 ? -16.39541 66.10811 17.25789 1.000 61.52604 485 LEU B C 1
ATOM 11359 O O . LEU B 1 485 ? -16.57222 66.68372 18.33876 1.000 60.29173 485 LEU B O 1
ATOM 11364 N N . PHE B 1 486 ? -16.07328 64.81470 17.18623 1.000 65.79587 486 PHE B N 1
ATOM 11365 C CA . PHE B 1 486 ? -15.86003 64.04654 18.40840 1.000 64.88680 486 PHE B CA 1
ATOM 11366 C C . PHE B 1 486 ? -14.63796 64.54500 19.16765 1.000 61.96872 486 PHE B C 1
ATOM 11367 O O . PHE B 1 486 ? -14.62317 64.53738 20.40290 1.000 61.01873 486 PHE B O 1
ATOM 11375 N N . ARG B 1 487 ? -13.60561 64.98198 18.44691 1.000 56.03695 487 ARG B N 1
ATOM 11376 C CA . ARG B 1 487 ? -12.45252 65.58731 19.10202 1.000 59.00983 487 ARG B CA 1
ATOM 11377 C C . ARG B 1 487 ? -12.84091 66.87358 19.82247 1.000 58.66503 487 ARG B C 1
ATOM 11378 O O . ARG B 1 487 ? -12.33654 67.16089 20.91472 1.000 52.17174 487 ARG B O 1
ATOM 11386 N N . GLU B 1 488 ? -13.74746 67.65510 19.23274 1.000 61.61105 488 GLU B N 1
ATOM 11387 C CA . GLU B 1 488 ? -14.09968 68.94796 19.80903 1.000 59.56954 488 GLU B CA 1
ATOM 11388 C C . GLU B 1 488 ? -15.13778 68.81937 20.91945 1.000 58.61972 488 GLU B C 1
ATOM 11389 O O . GLU B 1 488 ? -14.99837 69.44971 21.97389 1.000 53.68484 488 GLU B O 1
ATOM 11395 N N . HIS B 1 489 ? -16.18187 68.01418 20.70769 1.000 61.68638 489 HIS B N 1
ATOM 11396 C CA . HIS B 1 489 ? -17.30669 67.95348 21.63244 1.000 59.48155 489 HIS B CA 1
ATOM 11397 C C . HIS B 1 489 ? -17.58527 66.56372 22.18919 1.000 61.35417 489 HIS B C 1
ATOM 11398 O O . HIS B 1 489 ? -18.51940 66.41363 22.98513 1.000 68.97028 489 HIS B O 1
ATOM 11405 N N . GLY B 1 490 ? -16.81984 65.54865 21.80291 1.000 46.89804 490 GLY B N 1
ATOM 11406 C CA . GLY B 1 490 ? -17.05030 64.20320 22.28219 1.000 55.19460 490 GLY B CA 1
ATOM 11407 C C . GLY B 1 490 ? -18.12292 63.47821 21.48942 1.000 56.86018 490 GLY B C 1
ATOM 11408 O O . GLY B 1 490 ? -18.79175 64.03399 20.61780 1.000 61.74956 490 GLY B O 1
ATOM 11409 N N . SER B 1 491 ? -18.29081 62.19426 21.81574 1.000 59.57377 491 SER B N 1
ATOM 11410 C CA . SER B 1 491 ? -19.24238 61.35539 21.09540 1.000 55.08056 491 SER B CA 1
ATOM 11411 C C . SER B 1 491 ? -20.69114 61.72830 21.38088 1.000 57.34444 491 SER B C 1
ATOM 11412 O O . SER B 1 491 ? -21.58083 61.31717 20.62893 1.000 69.29911 491 SER B O 1
ATOM 11415 N N . ASN B 1 492 ? -20.95211 62.48836 22.44569 1.000 62.23012 492 ASN B N 1
ATOM 11416 C CA . ASN B 1 492 ? -22.32622 62.83377 22.78899 1.000 67.82990 492 ASN B CA 1
ATOM 11417 C C . ASN B 1 492 ? -22.95357 63.78875 21.78202 1.000 65.83051 492 ASN B C 1
ATOM 11418 O O . ASN B 1 492 ? -24.18371 63.89098 21.72791 1.000 68.73635 492 ASN B O 1
ATOM 11423 N N . VAL B 1 493 ? -22.14015 64.48211 20.98069 1.000 67.65886 493 VAL B N 1
ATOM 11424 C CA . VAL B 1 493 ? -22.67697 65.37705 19.96311 1.000 64.75490 493 VAL B CA 1
ATOM 11425 C C . VAL B 1 493 ? -23.45143 64.60653 18.90099 1.000 68.51587 493 VAL B C 1
ATOM 11426 O O . VAL B 1 493 ? -24.27950 65.19129 18.19264 1.000 75.67817 493 VAL B O 1
ATOM 11430 N N . TRP B 1 494 ? -23.20716 63.29976 18.77541 1.000 59.12687 494 TRP B N 1
ATOM 11431 C CA . TRP B 1 494 ? -23.94868 62.48160 17.82489 1.000 60.18360 494 TRP B CA 1
ATOM 11432 C C . TRP B 1 494 ? -25.39997 62.28736 18.24587 1.000 61.62452 494 TRP B C 1
ATOM 11433 O O . TRP B 1 494 ? -26.24950 62.01683 17.39063 1.000 63.74188 494 TRP B O 1
ATOM 11444 N N . PHE B 1 495 ? -25.70542 62.43419 19.53674 1.000 59.93291 495 PHE B N 1
ATOM 11445 C CA . PHE B 1 495 ? -27.05322 62.22501 20.04574 1.000 63.37066 495 PHE B CA 1
ATOM 11446 C C . PHE B 1 495 ? -27.76763 63.50924 20.43693 1.000 61.02036 495 PHE B C 1
ATOM 11447 O O . PHE B 1 495 ? -28.95071 63.45349 20.78839 1.000 72.55736 495 PHE B O 1
ATOM 11455 N N . GLU B 1 496 ? -27.09050 64.65536 20.39423 1.000 60.57912 496 GLU B N 1
ATOM 11456 C CA . GLU B 1 496 ? -27.70786 65.93590 20.71658 1.000 69.63748 496 GLU B CA 1
ATOM 11457 C C . GLU B 1 496 ? -27.74006 66.87752 19.51995 1.000 70.08766 496 GLU B C 1
ATOM 11458 O O . GLU B 1 496 ? -27.97270 68.07926 19.69408 1.000 77.77169 496 GLU B O 1
ATOM 11464 N N . ARG B 1 497 ? -27.50989 66.36535 18.31293 1.000 74.83335 497 ARG B N 1
ATOM 11465 C CA . ARG B 1 497 ? -27.51030 67.17182 17.10289 1.000 72.84508 497 ARG B CA 1
ATOM 11466 C C . ARG B 1 497 ? -28.16564 66.38555 15.97782 1.000 77.44987 497 ARG B C 1
ATOM 11467 O O . ARG B 1 497 ? -28.16920 65.15161 15.98158 1.000 76.02379 497 ARG B O 1
ATOM 11475 N N . GLU B 1 498 ? -28.71801 67.11430 15.01226 1.000 75.26110 498 GLU B N 1
ATOM 11476 C CA . GLU B 1 498 ? -29.35177 66.48558 13.86514 1.000 80.69470 498 GLU B CA 1
ATOM 11477 C C . GLU B 1 498 ? -28.29658 65.88239 12.93933 1.000 78.17529 498 GLU B C 1
ATOM 11478 O O . GLU B 1 498 ? -27.13210 66.29132 12.92951 1.000 80.29778 498 GLU B O 1
ATOM 11484 N N . ALA B 1 499 ? -28.72213 64.88959 12.15213 1.000 71.81087 499 ALA B N 1
ATOM 11485 C CA . ALA B 1 499 ? -27.81958 64.26654 11.18925 1.000 75.76697 499 ALA B CA 1
ATOM 11486 C C . ALA B 1 499 ? -27.28381 65.27503 10.17926 1.000 75.78189 499 ALA B C 1
ATOM 11487 O O . ALA B 1 499 ? -26.15232 65.13132 9.70220 1.000 77.96616 499 ALA B O 1
ATOM 11489 N N . LYS B 1 500 ? -28.07665 66.29296 9.83295 1.000 74.84344 500 LYS B N 1
ATOM 11490 C CA . LYS B 1 500 ? -27.57994 67.33980 8.94467 1.000 83.19419 500 LYS B CA 1
ATOM 11491 C C . LYS B 1 500 ? -26.48601 68.16385 9.61400 1.000 75.76431 500 LYS B C 1
ATOM 11492 O O . LYS B 1 500 ? -25.60938 68.70435 8.92875 1.000 74.39604 500 LYS B O 1
ATOM 11498 N N . ASP B 1 501 ? -26.51308 68.25850 10.94465 1.000 72.72526 501 ASP B N 1
ATOM 11499 C CA . ASP B 1 501 ? -25.49480 68.98156 11.69475 1.000 77.44578 501 ASP B CA 1
ATOM 11500 C C . ASP B 1 501 ? -24.21822 68.17658 11.89442 1.000 76.75222 501 ASP B C 1
ATOM 11501 O O . ASP B 1 501 ? -23.19329 68.75747 12.26799 1.000 82.18738 501 ASP B O 1
ATOM 11506 N N . LEU B 1 502 ? -24.25316 66.86624 11.66420 1.000 74.06942 502 LEU B N 1
ATOM 11507 C CA . LEU B 1 502 ? -23.07589 66.01892 11.79990 1.000 68.74974 502 LEU B CA 1
ATOM 11508 C C . LEU B 1 502 ? -22.32806 65.83501 10.48692 1.000 63.53413 502 LEU B C 1
ATOM 11509 O O . LEU B 1 502 ? -21.31497 65.12842 10.45941 1.000 65.53525 502 LEU B O 1
ATOM 11514 N N . LEU B 1 503 ? -22.80006 66.44640 9.41019 1.000 67.61458 503 LEU B N 1
ATOM 11515 C CA . LEU B 1 503 ? -22.16570 66.40369 8.10599 1.000 70.19652 503 LEU B CA 1
ATOM 11516 C C . LEU B 1 503 ? -21.53994 67.75287 7.77899 1.000 69.48390 503 LEU B C 1
ATOM 11517 O O . LEU B 1 503 ? -21.93175 68.78251 8.33970 1.000 65.27616 503 LEU B O 1
ATOM 11522 N N . PRO B 1 504 ? -20.54653 67.78432 6.88848 1.000 70.55165 504 PRO B N 1
ATOM 11523 C CA . PRO B 1 504 ? -19.94571 69.06704 6.50679 1.000 71.50480 504 PRO B CA 1
ATOM 11524 C C . PRO B 1 504 ? -20.97488 69.99053 5.87400 1.000 81.26232 504 PRO B C 1
ATOM 11525 O O . PRO B 1 504 ? -21.93208 69.54581 5.23658 1.000 79.51923 504 PRO B O 1
ATOM 11529 N N . GLU B 1 505 ? -20.77753 71.29201 6.07730 1.000 91.10003 505 GLU B N 1
ATOM 11530 C CA . GLU B 1 505 ? -21.67870 72.27971 5.49960 1.000 92.37606 505 GLU B CA 1
ATOM 11531 C C . GLU B 1 505 ? -21.68294 72.17245 3.98101 1.000 86.28400 505 GLU B C 1
ATOM 11532 O O . GLU B 1 505 ? -20.63469 72.02120 3.34736 1.000 77.06376 505 GLU B O 1
ATOM 11538 N N . GLY B 1 506 ? -22.87720 72.24601 3.39922 1.000 86.73426 506 GLY B N 1
ATOM 11539 C CA . GLY B 1 506 ? -23.00943 72.10285 1.96494 1.000 90.67984 506 GLY B CA 1
ATOM 11540 C C . GLY B 1 506 ? -22.82294 70.69604 1.44970 1.000 82.09081 506 GLY B C 1
ATOM 11541 O O . GLY B 1 506 ? -22.51822 70.51676 0.26763 1.000 84.97728 506 GLY B O 1
ATOM 11542 N N . PHE B 1 507 ? -22.99058 69.68748 2.30225 1.000 81.59814 507 PHE B N 1
ATOM 11543 C CA . PHE B 1 507 ? -22.84714 68.30885 1.85600 1.000 75.32187 507 PHE B CA 1
ATOM 11544 C C . PHE B 1 507 ? -24.01581 67.92663 0.95875 1.000 69.25673 507 PHE B C 1
ATOM 11545 O O . PHE B 1 507 ? -25.18082 68.12344 1.31766 1.000 65.92747 507 PHE B O 1
ATOM 11553 N N . THR B 1 508 ? -23.70163 67.37274 -0.20831 1.000 80.18424 508 THR B N 1
ATOM 11554 C CA . THR B 1 508 ? -24.70840 66.94315 -1.16521 1.000 81.67634 508 THR B CA 1
ATOM 11555 C C . THR B 1 508 ? -24.45331 65.49587 -1.55732 1.000 80.93250 508 THR B C 1
ATOM 11556 O O . THR B 1 508 ? -23.30525 65.08684 -1.75704 1.000 79.95666 508 THR B O 1
ATOM 11560 N N . HIS B 1 509 ? -25.52947 64.72141 -1.65104 1.000 89.75209 509 HIS B N 1
ATOM 11561 C CA . HIS B 1 509 ? -25.45881 63.33236 -2.07517 1.000 98.98232 509 HIS B CA 1
ATOM 11562 C C . HIS B 1 509 ? -26.40083 63.13076 -3.25047 1.000 104.03777 509 HIS B C 1
ATOM 11563 O O . HIS B 1 509 ? -27.53139 63.62814 -3.24068 1.000 104.61206 509 HIS B O 1
ATOM 11570 N N . GLU B 1 510 ? -25.92627 62.40018 -4.26393 1.000 103.29213 510 GLU B N 1
ATOM 11571 C CA . GLU B 1 510 ? -26.73362 62.17870 -5.45971 1.000 106.34440 510 GLU B CA 1
ATOM 11572 C C . GLU B 1 510 ? -28.02103 61.43141 -5.13799 1.000 106.75247 510 GLU B C 1
ATOM 11573 O O . GLU B 1 510 ? -29.03346 61.61465 -5.82410 1.000 106.51297 510 GLU B O 1
ATOM 11579 N N . GLY B 1 511 ? -28.00533 60.59374 -4.10451 1.000 100.73115 511 GLY B N 1
ATOM 11580 C CA . GLY B 1 511 ? -29.19987 59.92424 -3.63973 1.000 95.06429 511 GLY B CA 1
ATOM 11581 C C . GLY B 1 511 ? -30.07079 60.73644 -2.71267 1.000 97.56346 511 GLY B C 1
ATOM 11582 O O . GLY B 1 511 ? -31.10499 60.24212 -2.25542 1.000 92.58691 511 GLY B O 1
ATOM 11583 N N . SER B 1 512 ? -29.67900 61.97670 -2.41511 1.000 99.58992 512 SER B N 1
ATOM 11584 C CA . SER B 1 512 ? -30.44910 62.88375 -1.56525 1.000 102.74699 512 SER B CA 1
ATOM 11585 C C . SER B 1 512 ? -30.76985 64.13276 -2.37502 1.000 100.39025 512 SER B C 1
ATOM 11586 O O . SER B 1 512 ? -29.96398 65.07595 -2.42766 1.000 100.03117 512 SER B O 1
ATOM 11589 N N . PRO B 1 513 ? -31.93199 64.18177 -3.02842 1.000 100.23805 513 PRO B N 1
ATOM 11590 C CA . PRO B 1 513 ? -32.26022 65.34166 -3.86824 1.000 105.49519 513 PRO B CA 1
ATOM 11591 C C . PRO B 1 513 ? -32.67948 66.56557 -3.06766 1.000 105.75803 513 PRO B C 1
ATOM 11592 O O . PRO B 1 513 ? -32.37067 67.69856 -3.44929 1.000 104.46563 513 PRO B O 1
ATOM 11596 N N . 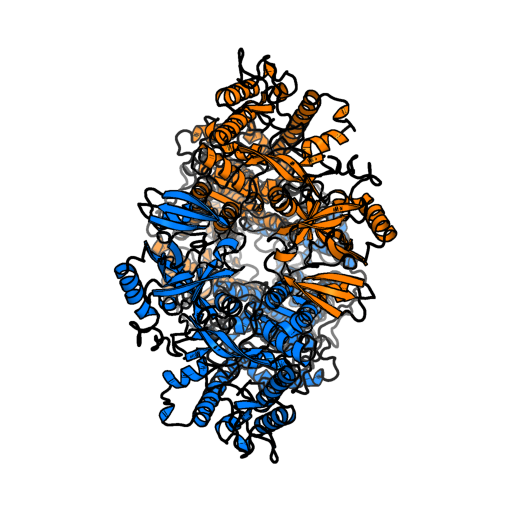ASN B 1 514 ? -33.38064 66.35138 -1.95780 1.000 103.90291 514 ASN B N 1
ATOM 11597 C CA . ASN B 1 514 ? -33.91455 67.44124 -1.15229 1.000 103.85632 514 ASN B CA 1
ATOM 11598 C C . ASN B 1 514 ? -32.98297 67.86617 -0.02555 1.000 94.65448 514 ASN B C 1
ATOM 11599 O O . ASN B 1 514 ? -33.36538 68.71627 0.78530 1.000 92.46884 514 ASN B O 1
ATOM 11604 N N . GLY B 1 515 ? -31.78117 67.30020 0.05005 1.000 92.90006 515 GLY B N 1
ATOM 11605 C CA . GLY B 1 515 ? -30.87504 67.64488 1.12541 1.000 95.08964 515 GLY B CA 1
ATOM 11606 C C . GLY B 1 515 ? -31.22856 67.04329 2.46437 1.000 92.45682 515 GLY B C 1
ATOM 11607 O O . GLY B 1 515 ? -30.78229 67.54921 3.49653 1.000 94.26267 515 GLY B O 1
ATOM 11608 N N . ARG B 1 516 ? -32.01999 65.97392 2.47902 1.000 93.54425 516 ARG B N 1
ATOM 11609 C CA . ARG B 1 516 ? -32.40903 65.30939 3.71461 1.000 92.08705 516 ARG B CA 1
ATOM 11610 C C . ARG B 1 516 ? -31.46493 64.14385 3.98072 1.000 95.65461 516 ARG B C 1
ATOM 11611 O O . ARG B 1 516 ? -31.17129 63.35524 3.07637 1.000 88.27467 516 ARG B O 1
ATOM 11619 N N . PHE B 1 517 ? -30.98454 64.04248 5.21763 1.000 89.67546 517 PHE B N 1
ATOM 11620 C CA . PHE B 1 517 ? -30.05157 62.99149 5.59100 1.000 82.38583 517 PHE B CA 1
ATOM 11621 C C . PHE B 1 517 ? -30.46303 62.38660 6.92365 1.000 81.14390 517 PHE B C 1
ATOM 11622 O O . PHE B 1 517 ? -31.12424 63.03110 7.74213 1.000 76.84416 517 PHE B O 1
ATOM 11630 N N . THR B 1 518 ? -30.06307 61.13527 7.12820 1.000 82.91673 518 THR B N 1
ATOM 11631 C CA . THR B 1 518 ? -30.28168 60.43010 8.38025 1.000 81.88908 518 THR B CA 1
ATOM 11632 C C . THR B 1 518 ? -28.96407 59.82773 8.84480 1.000 76.03209 518 THR B C 1
ATOM 11633 O O . THR B 1 518 ? -28.00706 59.70636 8.07543 1.000 72.21143 518 THR B O 1
ATOM 11637 N N . LYS B 1 519 ? -28.92361 59.44823 10.11898 1.000 75.57310 519 LYS B N 1
ATOM 11638 C CA . LYS B 1 519 ? -27.70115 58.96898 10.74304 1.000 68.82500 519 LYS B CA 1
ATOM 11639 C C . LYS B 1 519 ? -27.93069 57.60749 11.38023 1.000 74.96052 519 LYS B C 1
ATOM 11640 O O . LYS B 1 519 ? -29.03072 57.29452 11.84454 1.000 83.34675 519 LYS B O 1
ATOM 11646 N N . GLU B 1 520 ? -26.87462 56.79922 11.38894 1.000 69.50298 520 GLU B N 1
ATOM 11647 C CA . GLU B 1 520 ? -26.89982 55.53387 12.10713 1.000 62.28373 520 GLU B CA 1
ATOM 11648 C C . GLU B 1 520 ? -26.97923 55.78537 13.60831 1.000 61.04291 520 GLU B C 1
ATOM 11649 O O . GLU B 1 520 ? -26.36071 56.71640 14.13203 1.000 62.37420 520 GLU B O 1
ATOM 11655 N N . THR B 1 521 ? -27.75627 54.95407 14.30168 1.000 57.95721 521 THR B N 1
ATOM 11656 C CA . THR B 1 521 ? -27.88897 55.04731 15.74900 1.000 60.33170 521 THR B CA 1
ATOM 11657 C C . THR B 1 521 ? -27.12522 53.96114 16.49699 1.000 58.44135 521 THR B C 1
ATOM 11658 O O . THR B 1 521 ? -27.03412 54.02808 17.72718 1.000 65.77798 521 THR B O 1
ATOM 11662 N N . ASP B 1 522 ? -26.57518 52.97490 15.79554 1.000 51.92352 522 ASP B N 1
ATOM 11663 C CA . ASP B 1 522 ? -25.83014 51.91278 16.45150 1.000 53.26163 522 ASP B CA 1
ATOM 11664 C C . ASP B 1 522 ? -24.47701 52.42244 16.94081 1.000 54.82911 522 ASP B C 1
ATOM 11665 O O . ASP B 1 522 ? -23.99364 53.48363 16.53475 1.000 61.38712 522 ASP B O 1
ATOM 11670 N N . ILE B 1 523 ? -23.86000 51.64036 17.82721 1.000 51.79905 523 ILE B N 1
ATOM 11671 C CA . ILE B 1 523 ? -22.54954 51.95867 18.37383 1.000 58.09356 523 ILE B CA 1
ATOM 11672 C C . ILE B 1 523 ? -21.61840 50.77954 18.13463 1.000 58.34321 523 ILE B C 1
ATOM 11673 O O . ILE B 1 523 ? -22.04925 49.66401 17.83402 1.000 55.21903 523 ILE B O 1
ATOM 11678 N N . MET B 1 524 ? -20.32296 51.04715 18.26547 1.000 62.18004 524 MET B N 1
ATOM 11679 C CA . MET B 1 524 ? -19.31269 50.01982 18.07271 1.000 62.83228 524 MET B CA 1
ATOM 11680 C C . MET B 1 524 ? -19.19452 49.13715 19.30724 1.000 66.82848 524 MET B C 1
ATOM 11681 O O . MET B 1 524 ? -19.48343 49.55687 20.43199 1.000 65.49654 524 MET B O 1
ATOM 11686 N N . ASP B 1 525 ? -18.76582 47.89956 19.08278 1.000 60.92152 525 ASP B N 1
ATOM 11687 C CA . ASP B 1 525 ? -18.45472 47.00791 20.18660 1.000 64.58691 525 ASP B CA 1
ATOM 11688 C C . ASP B 1 525 ? -17.20425 47.49209 20.91126 1.000 66.43209 525 ASP B C 1
ATOM 11689 O O . ASP B 1 525 ? -16.28001 48.03875 20.30461 1.000 63.35424 525 ASP B O 1
ATOM 11694 N N . VAL B 1 526 ? -17.18314 47.28631 22.23058 1.000 69.84388 526 VAL B N 1
ATOM 11695 C CA . VAL B 1 526 ? -16.08144 47.78158 23.04737 1.000 59.38138 526 VAL B CA 1
ATOM 11696 C C . VAL B 1 526 ? -14.76270 47.11024 22.69596 1.000 57.10761 526 VAL B C 1
ATOM 11697 O O . VAL B 1 526 ? -13.69523 47.64128 23.02142 1.000 61.37838 526 VAL B O 1
ATOM 11701 N N . TRP B 1 527 ? -14.80293 45.94828 22.03953 1.000 52.69847 527 TRP B N 1
ATOM 11702 C CA . TRP B 1 527 ? -13.56605 45.36008 21.53876 1.000 68.80415 527 TRP B CA 1
ATOM 11703 C C . TRP B 1 527 ? -12.94635 46.22636 20.45158 1.000 56.86190 527 TRP B C 1
ATOM 11704 O O . TRP B 1 527 ? -11.72668 46.19230 20.25149 1.000 47.02491 527 TRP B O 1
ATOM 11715 N N . PHE B 1 528 ? -13.76753 47.00310 19.74154 1.000 58.98968 528 PHE B N 1
ATOM 11716 C CA . PHE B 1 528 ? -13.23061 48.00506 18.82943 1.000 60.34560 528 PHE B CA 1
ATOM 11717 C C . PHE B 1 528 ? -12.66520 49.19855 19.58909 1.000 57.00781 528 PHE B C 1
ATOM 11718 O O . PHE B 1 528 ? -11.69244 49.81335 19.13772 1.000 66.09648 528 PHE B O 1
ATOM 11726 N N . ASP B 1 529 ? -13.26018 49.54345 20.73482 1.000 56.63062 529 ASP B N 1
ATOM 11727 C CA . ASP B 1 529 ? -12.72686 50.62960 21.55119 1.000 51.69263 529 ASP B CA 1
ATOM 11728 C C . ASP B 1 529 ? -11.34181 50.28396 22.08574 1.000 52.98980 529 ASP B C 1
ATOM 11729 O O . ASP B 1 529 ? -10.38475 51.04711 21.90863 1.000 47.64266 529 ASP B O 1
ATOM 11734 N N . SER B 1 530 ? -11.21374 49.12251 22.73400 1.000 53.81790 530 SER B N 1
ATOM 11735 C CA . SER B 1 530 ? -9.93368 48.73881 23.32151 1.000 54.29494 530 SER B CA 1
ATOM 11736 C C . SER B 1 530 ? -8.92348 48.33307 22.25706 1.000 52.13720 530 SER B C 1
ATOM 11737 O O . SER B 1 530 ? -7.71273 48.43471 22.48443 1.000 55.30593 530 SER B O 1
ATOM 11740 N N . GLY B 1 531 ? -9.39626 47.87136 21.09894 1.000 56.82218 531 GLY B N 1
ATOM 11741 C CA . GLY B 1 531 ? -8.51725 47.48479 20.01037 1.000 57.72268 531 GLY B CA 1
ATOM 11742 C C . GLY B 1 531 ? -7.92869 48.62990 19.21548 1.000 54.98038 531 GLY B C 1
ATOM 11743 O O . GLY B 1 531 ? -6.99217 48.41009 18.44221 1.000 62.62576 531 GLY B O 1
ATOM 11744 N N . SER B 1 532 ? -8.45182 49.84199 19.38357 1.000 54.58201 532 SER B N 1
ATOM 11745 C CA . SER B 1 532 ? -7.91811 51.02922 18.72965 1.000 61.27382 532 SER B CA 1
ATOM 11746 C C . SER B 1 532 ? -6.88645 51.75447 19.58503 1.000 61.15616 532 SER B C 1
ATOM 11747 O O . SER B 1 532 ? -6.45460 52.85302 19.21813 1.000 54.04133 532 SER B O 1
ATOM 11750 N N . SER B 1 533 ? -6.49119 51.16745 20.71790 1.000 61.24645 533 SER B N 1
ATOM 11751 C CA . SER B 1 533 ? -5.57879 51.84613 21.63103 1.000 57.32384 533 SER B CA 1
ATOM 11752 C C . SER B 1 533 ? -4.22624 52.11712 20.98436 1.000 51.28392 533 SER B C 1
ATOM 11753 O O . SER B 1 533 ? -3.57377 53.11377 21.31233 1.000 61.05452 533 SER B O 1
ATOM 11756 N N . HIS B 1 534 ? -3.79099 51.25492 20.06209 1.000 57.26958 534 HIS B N 1
ATOM 11757 C CA . HIS B 1 534 ? -2.52362 51.48480 19.37656 1.000 61.79074 534 HIS B CA 1
ATOM 11758 C C . HIS B 1 534 ? -2.54264 52.75865 18.54271 1.000 55.22104 534 HIS B C 1
ATOM 11759 O O . HIS B 1 534 ? -1.47789 53.31581 18.25455 1.000 59.64555 534 HIS B O 1
ATOM 11766 N N . GLN B 1 535 ? -3.72214 53.23024 18.14824 1.000 49.04907 535 GLN B N 1
ATOM 11767 C CA . GLN B 1 535 ? -3.85112 54.46635 17.38907 1.000 52.99705 535 GLN B CA 1
ATOM 11768 C C . GLN B 1 535 ? -4.18249 55.66622 18.26366 1.000 54.64163 535 GLN B C 1
ATOM 11769 O O . GLN B 1 535 ? -3.60145 56.73970 18.07944 1.000 61.49276 535 GLN B O 1
ATOM 11775 N N . ALA B 1 536 ? -5.09761 55.50824 19.21903 1.000 54.88486 536 ALA B N 1
ATOM 11776 C CA . ALA B 1 536 ? -5.49884 56.61607 20.07396 1.000 54.44687 536 ALA B CA 1
ATOM 11777 C C . ALA B 1 536 ? -4.51760 56.88491 21.20571 1.000 55.04096 536 ALA B C 1
ATOM 11778 O O . ALA B 1 536 ? -4.59980 57.94763 21.83124 1.000 49.11792 536 ALA B O 1
ATOM 11780 N N . VAL B 1 537 ? -3.59940 55.96074 21.48678 1.000 54.09422 537 VAL B N 1
ATOM 11781 C CA . VAL B 1 537 ? -2.68619 56.11923 22.61344 1.000 63.01218 537 VAL B CA 1
ATOM 11782 C C . VAL B 1 537 ? -1.23915 56.03123 22.14615 1.000 58.31127 537 VAL B C 1
ATOM 11783 O O . VAL B 1 537 ? -0.44403 56.94793 22.38271 1.000 62.04624 537 VAL B O 1
ATOM 11787 N N . LEU B 1 538 ? -0.88362 54.92043 21.49472 1.000 52.74173 538 LEU B N 1
ATOM 11788 C CA . LEU B 1 538 ? 0.50856 54.70570 21.10791 1.000 67.91978 538 LEU B CA 1
ATOM 11789 C C . LEU B 1 538 ? 0.97387 55.72916 20.07890 1.000 68.92158 538 LEU B C 1
ATOM 11790 O O . LEU B 1 538 ? 2.08251 56.26708 20.18951 1.000 70.93020 538 LEU B O 1
ATOM 11795 N N . GLU B 1 539 ? 0.14872 56.01241 19.07278 1.000 60.72459 539 GLU B N 1
ATOM 11796 C CA . GLU B 1 539 ? 0.54655 56.94009 18.02421 1.000 68.88687 539 GLU B CA 1
ATOM 11797 C C . GLU B 1 539 ? 0.07662 58.36596 18.26713 1.000 71.86905 539 GLU B C 1
ATOM 11798 O O . GLU B 1 539 ? 0.64668 59.29675 17.68570 1.000 77.09949 539 GLU B O 1
ATOM 11804 N N . GLU B 1 540 ? -0.93427 58.56176 19.11305 1.000 62.82374 540 GLU B N 1
ATOM 11805 C CA . GLU B 1 540 ? -1.43490 59.90490 19.37418 1.000 71.53834 540 GLU B CA 1
ATOM 11806 C C . GLU B 1 540 ? -0.51811 60.69318 20.30269 1.000 74.51326 540 GLU B C 1
ATOM 11807 O O . GLU B 1 540 ? -0.40463 61.91591 20.16170 1.000 82.84087 540 GLU B O 1
ATOM 11813 N N . ARG B 1 541 ? 0.15446 60.02123 21.23076 1.000 66.86564 541 ARG B N 1
ATOM 11814 C CA . ARG B 1 541 ? 0.88875 60.68295 22.29856 1.000 73.40646 541 ARG B CA 1
ATOM 11815 C C . ARG B 1 541 ? 2.36294 60.84430 21.94523 1.000 76.03271 541 ARG B C 1
ATOM 11816 O O . ARG B 1 541 ? 2.94547 60.03154 21.22217 1.000 75.00535 541 ARG B O 1
ATOM 11824 N N . GLU B 1 542 ? 2.96010 61.91683 22.47130 1.000 71.20670 542 GLU B N 1
ATOM 11825 C CA . GLU B 1 542 ? 4.37729 62.17543 22.23898 1.000 71.89664 542 GLU B CA 1
ATOM 11826 C C . GLU B 1 542 ? 5.25788 61.19294 23.00227 1.000 63.80004 542 GLU B C 1
ATOM 11827 O O . GLU B 1 542 ? 6.30159 60.76430 22.49626 1.000 71.34414 542 GLU B O 1
ATOM 11833 N N . ASP B 1 543 ? 4.85496 60.82330 24.21796 1.000 59.63531 543 ASP B N 1
ATOM 11834 C CA . ASP B 1 543 ? 5.69203 60.00819 25.08967 1.000 62.11388 543 ASP B CA 1
ATOM 11835 C C . ASP B 1 543 ? 5.74248 58.53995 24.68579 1.000 66.38139 543 ASP B C 1
ATOM 11836 O O . ASP B 1 543 ? 6.57278 57.79831 25.22208 1.000 66.69857 543 ASP B O 1
ATOM 11841 N N . LEU B 1 544 ? 4.89138 58.09999 23.76905 1.000 65.04813 544 LEU B N 1
ATOM 11842 C CA . LEU B 1 544 ? 4.84933 56.70392 23.35922 1.000 62.43502 544 LEU B CA 1
ATOM 11843 C C . LEU B 1 544 ? 5.11113 56.60697 21.85525 1.000 58.86029 544 LEU B C 1
ATOM 11844 O O . LEU B 1 544 ? 5.42211 57.59897 21.19136 1.000 57.74333 544 LEU B O 1
ATOM 11849 N N . GLN B 1 545 ? 4.99219 55.39359 21.32321 1.000 67.07247 545 GLN B N 1
ATOM 11850 C CA . GLN B 1 545 ? 5.17049 55.15626 19.89662 1.000 72.54167 545 GLN B CA 1
ATOM 11851 C C . GLN B 1 545 ? 4.51472 53.83019 19.53883 1.000 70.46291 545 GLN B C 1
ATOM 11852 O O . GLN B 1 545 ? 4.05472 53.08564 20.40765 1.000 69.81752 545 GLN B O 1
ATOM 11858 N N . ARG B 1 546 ? 4.47741 53.54532 18.23849 1.000 67.26893 546 ARG B N 1
ATOM 11859 C CA . ARG B 1 546 ? 3.92646 52.30070 17.73123 1.000 65.11593 546 ARG B CA 1
ATOM 11860 C C . ARG B 1 546 ? 4.87084 51.71378 16.69080 1.000 68.86336 546 ARG B C 1
ATOM 11861 O O . ARG B 1 546 ? 5.38566 52.44679 15.83733 1.000 76.22315 546 ARG B O 1
ATOM 11869 N N . PRO B 1 547 ? 5.11724 50.39578 16.72599 1.000 71.41811 547 PRO B N 1
ATOM 11870 C CA . PRO B 1 547 ? 4.54230 49.38846 17.63124 1.000 70.19284 547 PRO B CA 1
ATOM 11871 C C . PRO B 1 547 ? 5.11136 49.43866 19.04304 1.000 63.87050 547 PRO B C 1
ATOM 11872 O O . PRO B 1 547 ? 6.26357 49.80694 19.25530 1.000 66.40920 547 PRO B O 1
ATOM 11876 N N . ALA B 1 548 ? 4.30023 49.07924 20.03234 1.000 61.53060 548 ALA B N 1
ATOM 11877 C CA . ALA B 1 548 ? 4.80674 48.91082 21.38332 1.000 54.04363 548 ALA B CA 1
ATOM 11878 C C . ALA B 1 548 ? 5.68254 47.66820 21.45771 1.000 50.79439 548 ALA B C 1
ATOM 11879 O O . ALA B 1 548 ? 5.43564 46.66457 20.78522 1.000 56.71285 548 ALA B O 1
ATOM 11881 N N . ASP B 1 549 ? 6.72767 47.74629 22.27931 1.000 53.79811 549 ASP B N 1
ATOM 11882 C CA . ASP B 1 549 ? 7.62318 46.60511 22.42057 1.000 55.81665 549 ASP B CA 1
ATOM 11883 C C . ASP B 1 549 ? 6.89776 45.39981 23.01082 1.000 60.55742 549 ASP B C 1
ATOM 11884 O O . ASP B 1 549 ? 7.09965 44.26656 22.55703 1.000 54.35650 549 ASP B O 1
ATOM 11889 N N . LEU B 1 550 ? 6.03324 45.62237 24.00623 1.000 55.74153 550 LEU B N 1
ATOM 11890 C CA . LEU B 1 550 ? 5.38906 44.53378 24.72780 1.000 54.87406 550 LEU B CA 1
ATOM 11891 C C . LEU B 1 550 ? 3.89633 44.78994 24.90125 1.000 49.71889 550 LEU B C 1
ATOM 11892 O O . LEU B 1 550 ? 3.44533 45.93504 24.98766 1.000 50.57007 550 LEU B O 1
ATOM 11897 N N . TYR B 1 551 ? 3.14162 43.69073 24.94121 1.000 43.39890 551 TYR B N 1
ATOM 11898 C CA . TYR B 1 551 ? 1.71569 43.66116 25.25849 1.000 47.27192 551 TYR B CA 1
ATOM 11899 C C . TYR B 1 551 ? 1.52331 42.54880 26.28208 1.000 58.58531 551 TYR B C 1
ATOM 11900 O O . TYR B 1 551 ? 1.65308 41.36881 25.94058 1.000 57.83062 551 TYR B O 1
ATOM 11909 N N . LEU B 1 552 ? 1.21829 42.90688 27.52964 1.000 57.92535 552 LEU B N 1
ATOM 11910 C CA . LEU B 1 552 ? 1.18608 41.94187 28.63190 1.000 54.98700 552 LEU B CA 1
ATOM 11911 C C . LEU B 1 552 ? -0.21619 41.88588 29.23310 1.000 53.37400 552 LEU B C 1
ATOM 11912 O O . LEU B 1 552 ? -0.57850 42.73732 30.04956 1.000 50.77692 552 LEU B O 1
ATOM 11917 N N . GLU B 1 553 ? -0.99113 40.86807 28.86046 1.000 51.86821 553 GLU B N 1
ATOM 11918 C CA . GLU B 1 553 ? -2.31371 40.63982 29.44072 1.000 61.62232 553 GLU B CA 1
ATOM 11919 C C . GLU B 1 553 ? -2.46902 39.14245 29.70655 1.000 60.22285 553 GLU B C 1
ATOM 11920 O O . GLU B 1 553 ? -1.52348 38.36380 29.55497 1.000 56.74051 553 GLU B O 1
ATOM 11926 N N . GLY B 1 554 ? -3.67661 38.73274 30.11147 1.000 57.08283 554 GLY B N 1
ATOM 11927 C CA . GLY B 1 554 ? -3.93331 37.34345 30.42720 1.000 54.21678 554 GLY B CA 1
ATOM 11928 C C . GLY B 1 554 ? -4.20509 36.49114 29.20037 1.000 60.29932 554 GLY B C 1
ATOM 11929 O O . GLY B 1 554 ? -4.31965 36.97647 28.07449 1.000 62.32525 554 GLY B O 1
ATOM 11930 N N . SER B 1 555 ? -4.31736 35.18127 29.43947 1.000 66.87785 555 SER B N 1
ATOM 11931 C CA . SER B 1 555 ? -4.53467 34.21809 28.36412 1.000 62.33704 555 SER B CA 1
ATOM 11932 C C . SER B 1 555 ? -5.92409 34.31716 27.75003 1.000 62.98559 555 SER B C 1
ATOM 11933 O O . SER B 1 555 ? -6.15450 33.73404 26.68555 1.000 68.05722 555 SER B O 1
ATOM 11936 N N . ASP B 1 556 ? -6.84810 35.03223 28.38848 1.000 58.65614 556 ASP B N 1
ATOM 11937 C CA . ASP B 1 556 ? -8.17955 35.23551 27.83628 1.000 53.04227 556 ASP B CA 1
ATOM 11938 C C . ASP B 1 556 ? -8.20767 36.30059 26.75056 1.000 51.64118 556 ASP B C 1
ATOM 11939 O O . ASP B 1 556 ? -9.25703 36.50388 26.13072 1.000 56.09361 556 ASP B O 1
ATOM 11944 N N . GLN B 1 557 ? -7.09195 36.98284 26.51069 1.000 53.58036 557 GLN B N 1
ATOM 11945 C CA . GLN B 1 557 ? -7.03953 38.06613 25.54105 1.000 61.04442 557 GLN B CA 1
ATOM 11946 C C . GLN B 1 557 ? -6.61494 37.61157 24.15142 1.000 56.69157 557 GLN B C 1
ATOM 11947 O O . GLN B 1 557 ? -6.57977 38.43946 23.23598 1.000 61.48331 557 GLN B O 1
ATOM 11953 N N . TYR B 1 558 ? -6.29561 36.32622 23.96738 1.000 63.11174 558 TYR B N 1
ATOM 11954 C CA . TYR B 1 558 ? -6.04959 35.81959 22.61996 1.000 54.95642 558 TYR B CA 1
ATOM 11955 C C . TYR B 1 558 ? -7.30189 35.93653 21.76185 1.000 64.16598 558 TYR B C 1
ATOM 11956 O O . TYR B 1 558 ? -7.21639 36.19816 20.55624 1.000 80.12606 558 TYR B O 1
ATOM 11965 N N . ARG B 1 559 ? -8.47529 35.73867 22.36460 1.000 56.76305 559 ARG B N 1
ATOM 11966 C CA . ARG B 1 559 ? -9.73380 36.01899 21.68841 1.000 70.89959 559 ARG B CA 1
ATOM 11967 C C . ARG B 1 559 ? -10.09917 37.49548 21.72415 1.000 70.78077 559 ARG B C 1
ATOM 11968 O O . ARG B 1 559 ? -10.99199 37.91570 20.97951 1.000 80.42011 559 ARG B O 1
ATOM 11976 N N . GLY B 1 560 ? -9.43324 38.28582 22.56128 1.000 63.09020 560 GLY B N 1
ATOM 11977 C CA . GLY B 1 560 ? -9.81115 39.66928 22.75523 1.000 65.27726 560 GLY B CA 1
ATOM 11978 C C . GLY B 1 560 ? -8.77780 40.68973 22.32619 1.000 63.72185 560 GLY B C 1
ATOM 11979 O O . GLY B 1 560 ? -8.56498 40.90369 21.12873 1.000 68.12581 560 GLY B O 1
ATOM 11980 N N . TRP B 1 561 ? -8.12630 41.32118 23.30805 1.000 69.36858 561 TRP B N 1
ATOM 11981 C CA . TRP B 1 561 ? -7.28870 42.48427 23.02761 1.000 64.85806 561 TRP B CA 1
ATOM 11982 C C . TRP B 1 561 ? -6.12638 42.13022 22.10836 1.000 56.62681 561 TRP B C 1
ATOM 11983 O O . TRP B 1 561 ? -5.77834 42.90915 21.21393 1.000 55.89875 561 TRP B O 1
ATOM 11994 N N . PHE B 1 562 ? -5.50804 40.96426 22.31327 1.000 58.38009 562 PHE B N 1
ATOM 11995 C CA . PHE B 1 562 ? -4.44733 40.53360 21.40773 1.000 61.29764 562 PHE B CA 1
ATOM 11996 C C . PHE B 1 562 ? -4.96609 40.38258 19.98387 1.000 72.85630 562 PHE B C 1
ATOM 11997 O O . PHE B 1 562 ? -4.25143 40.68058 19.01916 1.000 64.48370 562 PHE B O 1
ATOM 12005 N N . ASN B 1 563 ? -6.21080 39.92935 19.83456 1.000 72.30563 563 ASN B N 1
ATOM 12006 C CA . ASN B 1 563 ? -6.77035 39.69389 18.50989 1.000 78.07508 563 ASN B CA 1
ATOM 12007 C C . ASN B 1 563 ? -7.32636 40.97627 17.89783 1.000 79.01901 563 ASN B C 1
ATOM 12008 O O . ASN B 1 563 ? -7.05295 41.28568 16.73236 1.000 80.25486 563 ASN B O 1
ATOM 12013 N N . SER B 1 564 ? -8.11158 41.73327 18.66863 1.000 72.42830 564 SER B N 1
ATOM 12014 C CA . SER B 1 564 ? -8.71856 42.94811 18.13340 1.000 65.75373 564 SER B CA 1
ATOM 12015 C C . SER B 1 564 ? -7.66298 43.99082 17.78487 1.000 70.20560 564 SER B C 1
ATOM 12016 O O . SER B 1 564 ? -7.79032 44.69379 16.77550 1.000 69.56106 564 SER B O 1
ATOM 12019 N N . SER B 1 565 ? -6.61618 44.10983 18.60721 1.000 68.72911 565 SER B N 1
ATOM 12020 C CA . SER B 1 565 ? -5.55703 45.07199 18.31492 1.000 68.20446 565 SER B CA 1
ATOM 12021 C C . SER B 1 565 ? -4.84493 44.72946 17.01299 1.000 72.40280 565 SER B C 1
ATOM 12022 O O . SER B 1 565 ? -4.51591 45.62234 16.22237 1.000 74.51468 565 SER B O 1
ATOM 12025 N N . LEU B 1 566 ? -4.59122 43.44080 16.77597 1.000 66.42766 566 LEU B N 1
ATOM 12026 C CA . LEU B 1 566 ? -3.93957 43.03375 15.53555 1.000 63.96707 566 LEU B CA 1
ATOM 12027 C C . LEU B 1 566 ? -4.81699 43.32580 14.32478 1.000 73.71117 566 LEU B C 1
ATOM 12028 O O . LEU B 1 566 ? -4.31799 43.76609 13.28191 1.000 74.25109 566 LEU B O 1
ATOM 12033 N N . SER B 1 567 ? -6.12558 43.08195 14.44300 1.000 72.50019 567 SER B N 1
ATOM 12034 C CA . SER B 1 567 ? -7.01907 43.24507 13.29956 1.000 69.58301 567 SER B CA 1
ATOM 12035 C C . SER B 1 567 ? -7.06970 44.69405 12.82843 1.000 65.31595 567 SER B C 1
ATOM 12036 O O . SER B 1 567 ? -7.01429 44.96407 11.62339 1.000 67.84969 567 SER B O 1
ATOM 12039 N N . THR B 1 568 ? -7.17517 45.64169 13.76113 1.000 64.28128 568 THR B N 1
ATOM 12040 C CA . THR B 1 568 ? -7.25067 47.04461 13.36785 1.000 57.58438 568 THR B CA 1
ATOM 12041 C C . THR B 1 568 ? -5.89878 47.56468 12.89854 1.000 61.61738 568 THR B C 1
ATOM 12042 O O . THR B 1 568 ? -5.82413 48.31396 11.91812 1.000 68.67614 568 THR B O 1
ATOM 12046 N N . SER B 1 569 ? -4.82016 47.18656 13.58823 1.000 60.57957 569 SER B N 1
ATOM 12047 C CA . SER B 1 569 ? -3.51042 47.74166 13.26220 1.000 67.12401 569 SER B CA 1
ATOM 12048 C C . SER B 1 569 ? -3.02834 47.27368 11.89315 1.000 79.78541 569 SER B C 1
ATOM 12049 O O . SER B 1 569 ? -2.49096 48.06993 11.11460 1.000 81.47627 569 SER B O 1
ATOM 12052 N N . VAL B 1 570 ? -3.20705 45.98888 11.57949 1.000 71.75464 570 VAL B N 1
ATOM 12053 C CA . VAL B 1 570 ? -2.80328 45.49360 10.26730 1.000 77.26565 570 VAL B CA 1
ATOM 12054 C C . VAL B 1 570 ? -3.67821 46.10076 9.17812 1.000 74.60242 570 VAL B C 1
ATOM 12055 O O . VAL B 1 570 ? -3.20051 46.41757 8.08217 1.000 74.44981 570 VAL B O 1
ATOM 12059 N N . ALA B 1 571 ? -4.96825 46.28603 9.46496 1.000 67.90502 571 ALA B N 1
ATOM 12060 C CA . ALA B 1 571 ? -5.87115 46.86491 8.47599 1.000 64.36678 571 ALA B CA 1
ATOM 12061 C C . ALA B 1 571 ? -5.45257 48.28051 8.10035 1.000 64.57914 571 ALA B C 1
ATOM 12062 O O . ALA B 1 571 ? -5.54768 48.67333 6.93188 1.000 74.87803 571 ALA B O 1
ATOM 12064 N N . VAL B 1 572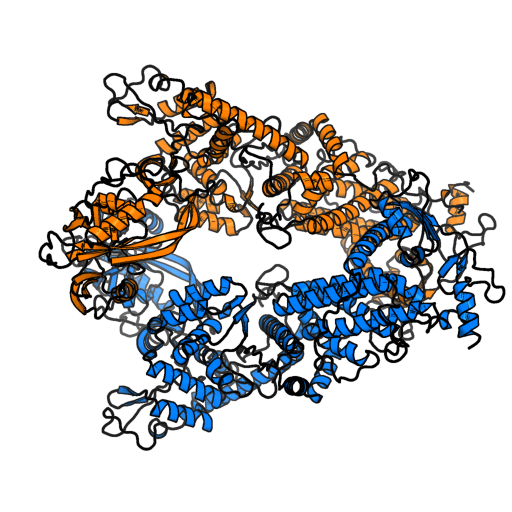 ? -4.98736 49.05932 9.07198 1.000 65.92650 572 VAL B N 1
ATOM 12065 C CA . VAL B 1 572 ? -4.67577 50.46585 8.85905 1.000 70.42261 572 VAL B CA 1
ATOM 12066 C C . VAL B 1 572 ? -3.18838 50.68954 8.61075 1.000 76.05792 572 VAL B C 1
ATOM 12067 O O . VAL B 1 572 ? -2.81638 51.44819 7.71498 1.000 74.05584 572 VAL B O 1
ATOM 12071 N N . THR B 1 573 ? -2.32216 50.04777 9.39384 1.000 79.36100 573 THR B N 1
ATOM 12072 C CA . THR B 1 573 ? -0.88315 50.24621 9.26257 1.000 82.62652 573 THR B CA 1
ATOM 12073 C C . THR B 1 573 ? -0.19488 49.17032 8.43720 1.000 84.07207 573 THR B C 1
ATOM 12074 O O . THR B 1 573 ? 0.87312 49.42983 7.87306 1.000 80.91460 573 THR B O 1
ATOM 12078 N N . GLY B 1 574 ? -0.77265 47.97329 8.35305 1.000 78.36801 574 GLY B N 1
ATOM 12079 C CA . GLY B 1 574 ? -0.15406 46.87421 7.64918 1.000 81.29822 574 GLY B CA 1
ATOM 12080 C C . GLY B 1 574 ? 0.75800 46.01065 8.49059 1.000 94.92701 574 GLY B C 1
ATOM 12081 O O . GLY B 1 574 ? 1.23693 44.98142 7.99732 1.000 104.59057 574 GLY B O 1
ATOM 12082 N N . GLU B 1 575 ? 1.01405 46.38950 9.74124 1.000 97.15323 575 GLU B N 1
ATOM 12083 C CA . GLU B 1 575 ? 1.88473 45.62518 10.62123 1.000 99.87087 575 GLU B CA 1
ATOM 12084 C C . GLU B 1 575 ? 1.25127 45.53834 12.00260 1.000 86.98204 575 GLU B C 1
ATOM 12085 O O . GLU B 1 575 ? 0.27912 46.23297 12.31269 1.000 75.00275 575 GLU B O 1
ATOM 12091 N N . ALA B 1 576 ? 1.81837 44.66708 12.83325 1.000 81.51105 576 ALA B N 1
ATOM 12092 C CA . ALA B 1 576 ? 1.27990 44.43414 14.16195 1.000 81.04046 576 ALA B CA 1
ATOM 12093 C C . ALA B 1 576 ? 1.49452 45.65641 15.05468 1.000 77.03420 576 ALA B C 1
ATOM 12094 O O . ALA B 1 576 ? 2.44516 46.41941 14.86045 1.000 79.33059 576 ALA B O 1
ATOM 12096 N N . PRO B 1 577 ? 0.61522 45.86980 16.03973 1.000 70.94497 577 PRO B N 1
ATOM 12097 C CA . PRO B 1 577 ? 0.81119 46.98488 16.97579 1.000 68.78294 577 PRO B CA 1
ATOM 12098 C C . PRO B 1 577 ? 1.79351 46.68277 18.09273 1.000 61.66039 577 PRO B C 1
ATOM 12099 O O . PRO B 1 577 ? 2.11900 47.59238 18.86724 1.000 56.20074 577 PRO B O 1
ATOM 12103 N N . TYR B 1 578 ? 2.26681 45.44391 18.20521 1.000 65.07027 578 TYR B N 1
ATOM 12104 C CA . TYR B 1 578 ? 3.19797 45.04711 19.24988 1.000 62.54596 578 TYR B CA 1
ATOM 12105 C C . TYR B 1 578 ? 4.39953 44.34166 18.64078 1.000 70.14554 578 TYR B C 1
ATOM 12106 O O . TYR B 1 578 ? 4.25887 43.54643 17.70730 1.000 74.03976 578 TYR B O 1
ATOM 12115 N N . LYS B 1 579 ? 5.58417 44.64277 19.17458 1.000 72.29521 579 LYS B N 1
ATOM 12116 C CA . LYS B 1 579 ? 6.78703 43.91260 18.80012 1.000 68.46627 579 LYS B CA 1
ATOM 12117 C C . LYS B 1 579 ? 6.85137 42.54087 19.46008 1.000 73.58304 579 LYS B C 1
ATOM 12118 O O . LYS B 1 579 ? 7.61113 41.67903 19.00239 1.000 83.95250 579 LYS B O 1
ATOM 12124 N N . GLY B 1 580 ? 6.07048 42.32166 20.51323 1.000 67.65995 580 GLY B N 1
ATOM 12125 C CA . GLY B 1 580 ? 6.01802 41.03006 21.17135 1.000 58.62090 580 GLY B CA 1
ATOM 12126 C C . GLY B 1 580 ? 4.84928 40.98588 22.12979 1.000 52.47685 580 GLY B C 1
ATOM 12127 O O . GLY B 1 580 ? 4.25607 42.01731 22.46658 1.000 57.57160 580 GLY B O 1
ATOM 12128 N N . VAL B 1 581 ? 4.51768 39.77168 22.56282 1.000 52.37716 581 VAL B N 1
ATOM 12129 C CA . VAL B 1 581 ? 3.37531 39.53817 23.43808 1.000 52.59468 581 VAL B CA 1
ATOM 12130 C C . VAL B 1 581 ? 3.81182 38.66152 24.60140 1.000 52.32992 581 VAL B C 1
ATOM 12131 O O . VAL B 1 581 ? 4.48622 37.64547 24.40028 1.000 49.38335 581 VAL B O 1
ATOM 12135 N N . LEU B 1 582 ? 3.43103 39.06015 25.81340 1.000 59.13562 582 LEU B N 1
ATOM 12136 C CA . LEU B 1 582 ? 3.61047 38.25714 27.01486 1.000 52.03521 582 LEU B CA 1
ATOM 12137 C C . LEU B 1 582 ? 2.24181 37.96203 27.61096 1.000 51.76287 582 LEU B C 1
ATOM 12138 O O . LEU B 1 582 ? 1.43166 38.87583 27.79612 1.000 54.67700 582 LEU B O 1
ATOM 12143 N N . SER B 1 583 ? 1.98286 36.69029 27.90047 1.000 52.58931 583 SER B N 1
ATOM 12144 C CA . SER B 1 583 ? 0.69190 36.24465 28.40391 1.000 48.42967 583 SER B CA 1
ATOM 12145 C C . SER B 1 583 ? 0.86837 35.53112 29.73521 1.000 50.68076 583 SER B C 1
ATOM 12146 O O . SER B 1 583 ? 1.80325 34.74275 29.90896 1.000 53.47253 583 SER B O 1
ATOM 12149 N N . HIS B 1 584 ? -0.03679 35.80577 30.66994 1.000 51.17677 584 HIS B N 1
ATOM 12150 C CA . HIS B 1 584 ? -0.02075 35.17138 31.97697 1.000 49.85882 584 HIS B CA 1
ATOM 12151 C C . HIS B 1 584 ? -1.31905 34.40758 32.20088 1.000 51.16264 584 HIS B C 1
ATOM 12152 O O . HIS B 1 584 ? -2.31556 34.60889 31.50084 1.000 53.24833 584 HIS B O 1
ATOM 12159 N N . GLY B 1 585 ? -1.29066 33.51256 33.18920 1.000 49.25300 585 GLY B N 1
ATOM 12160 C CA . GLY B 1 585 ? -2.43412 32.68416 33.50167 1.000 51.03644 585 GLY B CA 1
ATOM 12161 C C . GLY B 1 585 ? -3.38107 33.33710 34.49288 1.000 54.10826 585 GLY B C 1
ATOM 12162 O O . GLY B 1 585 ? -3.22030 34.48731 34.89846 1.000 57.78324 585 GLY B O 1
ATOM 12163 N N . PHE B 1 586 ? -4.39267 32.56869 34.88305 1.000 54.89815 586 PHE B N 1
ATOM 12164 C CA . PHE B 1 586 ? -5.39669 33.02282 35.83211 1.000 57.31536 586 PHE B CA 1
ATOM 12165 C C . PHE B 1 586 ? -4.98572 32.66716 37.25530 1.000 57.42181 586 PHE B C 1
ATOM 12166 O O . PHE B 1 586 ? -4.22483 31.72353 37.48819 1.000 58.18486 586 PHE B O 1
ATOM 12174 N N . ALA B 1 587 ? -5.50111 33.43636 38.20984 1.000 53.34428 587 ALA B N 1
ATOM 12175 C CA . ALA B 1 587 ? -5.22819 33.20734 39.62255 1.000 50.63205 587 ALA B CA 1
ATOM 12176 C C . ALA B 1 587 ? -6.24186 32.21793 40.18494 1.000 48.14080 587 ALA B C 1
ATOM 12177 O O . ALA B 1 587 ? -7.45455 32.44357 40.09793 1.000 52.75080 587 ALA B O 1
ATOM 12179 N N . LEU B 1 588 ? -5.74240 31.13088 40.76315 1.000 52.67595 588 LEU B N 1
ATOM 12180 C CA . LEU B 1 588 ? -6.55759 30.09964 41.38565 1.000 58.30181 588 LEU B CA 1
ATOM 12181 C C . LEU B 1 588 ? -6.27682 30.06472 42.88336 1.000 64.14414 588 LEU B C 1
ATOM 12182 O O . LEU B 1 588 ? -5.38912 30.75657 43.39045 1.000 63.92667 588 LEU B O 1
ATOM 12187 N N . ASP B 1 589 ? -7.05150 29.25132 43.59627 1.000 67.12255 589 ASP B N 1
ATOM 12188 C CA . ASP B 1 589 ? -6.89429 29.11531 45.03578 1.000 64.51451 589 ASP B CA 1
ATOM 12189 C C . ASP B 1 589 ? -5.84894 28.03743 45.33145 1.000 64.89069 589 ASP B C 1
ATOM 12190 O O . ASP B 1 589 ? -5.20895 27.49800 44.42428 1.000 57.93216 589 ASP B O 1
ATOM 12195 N N . GLY B 1 590 ? -5.65468 27.72081 46.61375 1.000 73.97990 590 GLY B N 1
ATOM 12196 C CA . GLY B 1 590 ? -4.67699 26.70422 46.97135 1.000 66.05076 590 GLY B CA 1
ATOM 12197 C C . GLY B 1 590 ? -5.03689 25.33410 46.43207 1.000 67.16584 590 GLY B C 1
ATOM 12198 O O . GLY B 1 590 ? -4.15951 24.55210 46.05672 1.000 67.57535 590 GLY B O 1
ATOM 12199 N N . GLU B 1 591 ? -6.33402 25.02631 46.38278 1.000 65.93853 591 GLU B N 1
ATOM 12200 C CA . GLU B 1 591 ? -6.79192 23.74728 45.85699 1.000 72.22830 591 GLU B CA 1
ATOM 12201 C C . GLU B 1 591 ? -6.67402 23.65807 44.34118 1.000 68.94140 591 GLU B C 1
ATOM 12202 O O . GLU B 1 591 ? -6.86665 22.57170 43.78593 1.000 75.65074 591 GLU B O 1
ATOM 12208 N N . GLY B 1 592 ? -6.36359 24.75949 43.66423 1.000 65.36694 592 GLY B N 1
ATOM 12209 C CA . GLY B 1 592 ? -6.27955 24.76977 42.22072 1.000 52.15573 592 GLY B CA 1
ATOM 12210 C C . GLY B 1 592 ? -7.58119 25.04336 41.50811 1.000 60.22559 592 GLY B C 1
ATOM 12211 O O . GLY B 1 592 ? -7.66098 24.82202 40.29423 1.000 63.65369 592 GLY B O 1
ATOM 12212 N N . ARG B 1 593 ? -8.60146 25.50995 42.21762 1.000 61.17544 593 ARG B N 1
ATOM 12213 C CA . ARG B 1 593 ? -9.90547 25.78897 41.63869 1.000 62.21984 593 ARG B CA 1
ATOM 12214 C C . ARG B 1 593 ? -10.03744 27.27250 41.31377 1.000 62.29106 593 ARG B C 1
ATOM 12215 O O . ARG B 1 593 ? -9.34600 28.12254 41.88044 1.000 60.50365 593 ARG B O 1
ATOM 12223 N N . LYS B 1 594 ? -10.93808 27.57407 40.38195 1.000 68.52018 594 LYS B N 1
ATOM 12224 C CA . LYS B 1 594 ? -11.22246 28.96168 40.04710 1.000 60.10754 594 LYS B CA 1
ATOM 12225 C C . LYS B 1 594 ? -11.90368 29.65790 41.21803 1.000 57.88618 594 LYS B C 1
ATOM 12226 O O . LYS B 1 594 ? -12.75487 29.07891 41.89795 1.000 68.45686 594 LYS B O 1
ATOM 12232 N N . MET B 1 595 ? -11.51709 30.90769 41.45505 1.000 59.02345 595 MET B N 1
ATOM 12233 C CA . MET B 1 595 ? -12.09932 31.67767 42.54394 1.000 57.06457 595 MET B CA 1
ATOM 12234 C C . MET B 1 595 ? -13.52333 32.09056 42.19925 1.000 57.72370 595 MET B C 1
ATOM 12235 O O . MET B 1 595 ? -13.78404 32.61556 41.11291 1.000 59.95680 595 MET B O 1
ATOM 12240 N N . SER B 1 596 ? -14.44488 31.85547 43.12889 1.000 62.27248 596 SER B N 1
ATOM 12241 C CA . SER B 1 596 ? -15.82658 32.27682 42.96117 1.000 67.40301 596 SER B CA 1
ATOM 12242 C C . SER B 1 596 ? -16.38684 32.66349 44.32128 1.000 72.37446 596 SER B C 1
ATOM 12243 O O . SER B 1 596 ? -15.92992 32.17663 45.35970 1.000 66.50512 596 SER B O 1
ATOM 12246 N N . LYS B 1 597 ? -17.38361 33.54952 44.30432 1.000 72.74811 597 LYS B N 1
ATOM 12247 C CA . LYS B 1 597 ? -17.95911 34.03011 45.55469 1.000 65.75458 597 LYS B CA 1
ATOM 12248 C C . LYS B 1 597 ? -18.77811 32.95163 46.25316 1.000 67.10974 597 LYS B C 1
ATOM 12249 O O . LYS B 1 597 ? -18.84813 32.93526 47.48739 1.000 66.27370 597 LYS B O 1
ATOM 12255 N N . SER B 1 598 ? -19.40269 32.04954 45.48973 1.000 73.31391 598 SER B N 1
ATOM 12256 C CA . SER B 1 598 ? -20.18469 30.97675 46.09971 1.000 67.62905 598 SER B CA 1
ATOM 12257 C C . SER B 1 598 ? -19.30224 30.04884 46.92620 1.000 73.75149 598 SER B C 1
ATOM 12258 O O . SER B 1 598 ? -19.67775 29.64523 48.03317 1.000 79.30839 598 SER B O 1
ATOM 12261 N N . LEU B 1 599 ? -18.12324 29.70104 46.40527 1.000 67.47578 599 LEU B N 1
ATOM 12262 C CA . LEU B 1 599 ? -17.19223 28.85626 47.14522 1.000 71.00560 599 LEU B CA 1
ATOM 12263 C C . LEU B 1 599 ? -16.49398 29.61355 48.26659 1.000 65.43712 599 LEU B C 1
ATOM 12264 O O . LEU B 1 599 ? -16.07954 29.00041 49.25627 1.000 72.59621 599 LEU B O 1
ATOM 12269 N N . GLY B 1 600 ? -16.35016 30.92924 48.13475 1.000 62.63734 600 GLY B N 1
ATOM 12270 C CA . GLY B 1 600 ? -15.64188 31.69856 49.13558 1.000 68.79460 600 GLY B CA 1
ATOM 12271 C C . GLY B 1 600 ? -14.14037 31.54283 49.10706 1.000 73.98047 600 GLY B C 1
ATOM 12272 O O . GLY B 1 600 ? -13.48597 31.78269 50.12625 1.000 70.19610 600 GLY B O 1
ATOM 12273 N N . ASN B 1 601 ? -13.57002 31.14650 47.96966 1.000 63.72322 601 ASN B N 1
ATOM 12274 C CA . ASN B 1 601 ? -12.13328 30.95159 47.83286 1.000 61.91835 601 ASN B CA 1
ATOM 12275 C C . ASN B 1 601 ? -11.43172 32.16139 47.22745 1.000 55.34123 601 ASN B C 1
ATOM 12276 O O . ASN B 1 601 ? -10.24322 32.07767 46.90011 1.000 55.79874 601 ASN B O 1
ATOM 12281 N N . VAL B 1 602 ? -12.13760 33.28212 47.07854 1.000 52.86732 602 VAL B N 1
ATOM 12282 C CA . VAL B 1 602 ? -11.56301 34.46278 46.44520 1.000 56.27373 602 VAL B CA 1
ATOM 12283 C C . VAL B 1 602 ? -10.57988 35.12987 47.39667 1.000 61.17441 602 VAL B C 1
ATOM 12284 O O . VAL B 1 602 ? -10.87693 35.33427 48.58100 1.000 62.44257 602 VAL B O 1
ATOM 12288 N N . VAL B 1 603 ? -9.40230 35.47069 46.88178 1.000 56.89873 603 VAL B N 1
ATOM 12289 C CA . VAL B 1 603 ? -8.39728 36.22381 47.62334 1.000 51.01157 603 VAL B CA 1
ATOM 12290 C C . VAL B 1 603 ? -8.43818 37.65707 47.10925 1.000 53.36409 603 VAL B C 1
ATOM 12291 O O . VAL B 1 603 ? -8.10472 37.92154 45.94954 1.000 50.37892 603 VAL B O 1
ATOM 12295 N N . ILE B 1 604 ? -8.85024 38.58490 47.96674 1.000 58.87384 604 ILE B N 1
ATOM 12296 C CA . ILE B 1 604 ? -9.04089 39.97935 47.57256 1.000 60.03753 604 ILE B CA 1
ATOM 12297 C C . ILE B 1 604 ? -7.72173 40.73086 47.71109 1.000 60.28454 604 ILE B C 1
ATOM 12298 O O . ILE B 1 604 ? -7.07110 40.64825 48.76324 1.000 58.23575 604 ILE B O 1
ATOM 12303 N N . PRO B 1 605 ? -7.28272 41.45961 46.68100 1.000 58.60410 605 PRO B N 1
ATOM 12304 C CA . PRO B 1 605 ? -6.04549 42.24665 46.81750 1.000 56.65733 605 PRO B CA 1
ATOM 12305 C C . PRO B 1 605 ? -6.09948 43.27110 47.93639 1.000 57.22767 605 PRO B C 1
ATOM 12306 O O . PRO B 1 605 ? -5.06917 43.53948 48.56807 1.000 64.22370 605 PRO B O 1
ATOM 12310 N N . GLU B 1 606 ? -7.27205 43.85394 48.19953 1.000 61.61716 606 GLU B N 1
ATOM 12311 C CA . GLU B 1 606 ? -7.38733 44.84324 49.26689 1.000 62.47467 606 GLU B CA 1
ATOM 12312 C C . GLU B 1 606 ? -7.07596 44.22989 50.62569 1.000 62.55248 606 GLU B C 1
ATOM 12313 O O . GLU B 1 606 ? -6.39316 44.84574 51.45246 1.000 63.93030 606 GLU B O 1
ATOM 12319 N N . LYS B 1 607 ? -7.57460 43.01758 50.87755 1.000 55.97399 607 LYS B N 1
ATOM 12320 C CA . LYS B 1 607 ? -7.34853 42.38262 52.17049 1.000 54.60956 607 LYS B CA 1
ATOM 12321 C C . LYS B 1 607 ? -5.91201 41.90145 52.32099 1.000 58.58425 607 LYS B C 1
ATOM 12322 O O . LYS B 1 607 ? -5.39742 41.84177 53.44313 1.000 63.22499 607 LYS B O 1
ATOM 12328 N N . VAL B 1 608 ? -5.25252 41.55039 51.21527 1.000 49.14834 608 VAL B N 1
ATOM 12329 C CA . VAL B 1 608 ? -3.86185 41.11398 51.29327 1.000 49.69395 608 VAL B CA 1
ATOM 12330 C C . VAL B 1 608 ? -2.96590 42.25868 51.74494 1.000 51.74000 608 VAL B C 1
ATOM 12331 O O . VAL B 1 608 ? -2.07686 42.07650 52.58638 1.000 48.43958 608 VAL B O 1
ATOM 12335 N N . MET B 1 609 ? -3.17860 43.45322 51.19618 1.000 50.53201 609 MET B N 1
ATOM 12336 C CA . MET B 1 609 ? -2.36714 44.59420 51.59211 1.000 55.88503 609 MET B CA 1
ATOM 12337 C C . MET B 1 609 ? -2.76291 45.14731 52.95346 1.000 47.21113 609 MET B C 1
ATOM 12338 O O . MET B 1 609 ? -1.93864 45.79591 53.60561 1.000 50.23529 609 MET B O 1
ATOM 12343 N N . LYS B 1 610 ? -3.99450 44.90198 53.40357 1.000 53.52002 610 LYS B N 1
ATOM 12344 C CA . LYS B 1 610 ? -4.36218 45.29536 54.75928 1.000 58.20782 610 LYS B CA 1
ATOM 12345 C C . LYS B 1 610 ? -3.71719 44.39142 55.80148 1.000 51.25699 610 LYS B C 1
ATOM 12346 O O . LYS B 1 610 ? -3.41797 44.84612 56.91089 1.000 53.38295 610 LYS B O 1
ATOM 12352 N N . GLN B 1 611 ? -3.48727 43.12214 55.46483 1.000 51.42176 611 GLN B N 1
ATOM 12353 C CA . GLN B 1 611 ? -2.97504 42.14084 56.41448 1.000 58.68478 611 GLN B CA 1
ATOM 12354 C C . GLN B 1 611 ? -1.50034 41.81321 56.22368 1.000 54.45084 611 GLN B C 1
ATOM 12355 O O . GLN B 1 611 ? -0.83838 41.42294 57.19128 1.000 44.21508 611 GLN B O 1
ATOM 12361 N N . LEU B 1 612 ? -0.96993 41.95433 55.00778 1.000 57.88224 612 LEU B N 1
ATOM 12362 C CA . LEU B 1 612 ? 0.40812 41.56490 54.73335 1.000 48.87003 612 LEU B CA 1
ATOM 12363 C C . LEU B 1 612 ? 1.20359 42.68654 54.07802 1.000 43.21940 612 LEU B C 1
ATOM 12364 O O . LEU B 1 612 ? 2.40799 42.81827 54.31469 1.000 50.54866 612 LEU B O 1
ATOM 12369 N N . GLY B 1 613 ? 0.54832 43.49420 53.25638 1.000 38.82118 613 GLY B N 1
ATOM 12370 C CA . GLY B 1 613 ? 1.22626 44.55775 52.54999 1.000 41.24319 613 GLY B CA 1
ATOM 12371 C C . GLY B 1 613 ? 1.46783 44.21259 51.08868 1.000 46.03883 613 GLY B C 1
ATOM 12372 O O . GLY B 1 613 ? 1.48232 43.04765 50.68100 1.000 44.90791 613 GLY B O 1
ATOM 12373 N N . ALA B 1 614 ? 1.65739 45.26160 50.28511 1.000 46.12934 614 ALA B N 1
ATOM 12374 C CA . ALA B 1 614 ? 1.82657 45.07242 48.84824 1.000 47.80744 614 ALA B CA 1
ATOM 12375 C C . ALA B 1 614 ? 3.08611 44.27764 48.53217 1.000 41.26102 614 ALA B C 1
ATOM 12376 O O . ALA B 1 614 ? 3.04945 43.35357 47.71187 1.000 40.85144 614 ALA B O 1
ATOM 12378 N N . ASP B 1 615 ? 4.20300 44.60513 49.19166 1.000 35.90871 615 ASP B N 1
ATOM 12379 C CA . ASP B 1 615 ? 5.48658 44.00484 48.83236 1.000 44.78709 615 ASP B CA 1
ATOM 12380 C C . ASP B 1 615 ? 5.43644 42.48403 48.90106 1.000 46.88039 615 ASP B C 1
ATOM 12381 O O . ASP B 1 615 ? 6.07309 41.79888 48.09172 1.000 45.32341 615 ASP B O 1
ATOM 12386 N N . ILE B 1 616 ? 4.69146 41.93593 49.86286 1.000 47.59710 616 ILE B N 1
ATOM 12387 C CA . ILE B 1 616 ? 4.52503 40.48813 49.91926 1.000 44.31290 616 ILE B CA 1
ATOM 12388 C C . ILE B 1 616 ? 3.75610 39.99262 48.70112 1.000 44.34858 616 ILE B C 1
ATOM 12389 O O . ILE B 1 616 ? 4.12158 38.98068 48.09042 1.000 49.11669 616 ILE B O 1
ATOM 12394 N N . LEU B 1 617 ? 2.68869 40.70118 48.32029 1.000 41.12318 617 LEU B N 1
ATOM 12395 C CA . LEU B 1 617 ? 1.90226 40.28960 47.16142 1.000 41.08414 617 LEU B CA 1
ATOM 12396 C C . LEU B 1 617 ? 2.74033 40.32226 45.88859 1.000 47.64778 617 LEU B C 1
ATOM 12397 O O . LEU B 1 617 ? 2.62306 39.43344 45.03444 1.000 38.62367 617 LEU B O 1
ATOM 12402 N N . ARG B 1 618 ? 3.59131 41.34207 45.74273 1.000 48.05183 618 ARG B N 1
ATOM 12403 C CA . ARG B 1 618 ? 4.51122 41.37521 44.61027 1.000 51.20853 618 ARG B CA 1
ATOM 12404 C C . ARG B 1 618 ? 5.50040 40.21977 44.68020 1.000 47.76888 618 ARG B C 1
ATOM 12405 O O . ARG B 1 618 ? 5.81475 39.59811 43.65745 1.000 49.24698 618 ARG B O 1
ATOM 12413 N N . LEU B 1 619 ? 6.00064 39.91470 45.88185 1.000 36.19230 619 LEU B N 1
ATOM 12414 C CA . LEU B 1 619 ? 6.91661 38.78937 46.02859 1.000 45.42637 619 LEU B CA 1
ATOM 12415 C C . LEU B 1 619 ? 6.23459 37.46856 45.69714 1.000 48.54016 619 LEU B C 1
ATOM 12416 O O . LEU B 1 619 ? 6.89091 36.53580 45.21946 1.000 45.03506 619 LEU B O 1
ATOM 12421 N N . TRP B 1 620 ? 4.92580 37.36369 45.94384 1.000 47.36491 620 TRP B N 1
ATOM 12422 C CA . TRP B 1 620 ? 4.19548 36.18592 45.48769 1.000 45.48485 620 TRP B CA 1
ATOM 12423 C C . TRP B 1 620 ? 4.16758 36.11018 43.96729 1.000 48.75131 620 TRP B C 1
ATOM 12424 O O . TRP B 1 620 ? 4.31999 35.02688 43.39128 1.000 52.55502 620 TRP B O 1
ATOM 12435 N N . VAL B 1 621 ? 3.96025 37.24875 43.30002 1.000 52.66367 621 VAL B N 1
ATOM 12436 C CA . VAL B 1 621 ? 3.94410 37.26185 41.83895 1.000 49.06588 621 VAL B CA 1
ATOM 12437 C C . VAL B 1 621 ? 5.28060 36.77735 41.29711 1.000 53.38049 621 VAL B C 1
ATOM 12438 O O . VAL B 1 621 ? 5.33977 35.93204 40.39592 1.000 49.18310 621 VAL B O 1
ATOM 12442 N N . ALA B 1 622 ? 6.37645 37.29599 41.85432 1.000 48.84129 622 ALA B N 1
ATOM 12443 C CA . ALA B 1 622 ? 7.70185 36.88227 41.41703 1.000 50.72696 622 ALA B CA 1
ATOM 12444 C C . ALA B 1 622 ? 7.98823 35.42029 41.73195 1.000 61.13380 622 ALA B C 1
ATOM 12445 O O . ALA B 1 622 ? 8.90759 34.84374 41.14322 1.000 67.58660 622 ALA B O 1
ATOM 12447 N N . SER B 1 623 ? 7.22628 34.80757 42.63587 1.000 48.70563 623 SER B N 1
ATOM 12448 C CA . SER B 1 623 ? 7.49241 33.44079 43.06022 1.000 55.09028 623 SER B CA 1
ATOM 12449 C C . SER B 1 623 ? 6.77680 32.39000 42.22087 1.000 60.09547 623 SER B C 1
ATOM 12450 O O . SER B 1 623 ? 7.01324 31.19452 42.42692 1.000 73.59465 623 SER B O 1
ATOM 12453 N N . VAL B 1 624 ? 5.92236 32.79273 41.28278 1.000 62.41360 624 VAL B N 1
ATOM 12454 C CA . VAL B 1 624 ? 5.07118 31.85627 40.56297 1.000 55.40426 624 VAL B CA 1
ATOM 12455 C C . VAL B 1 624 ? 5.38654 31.91540 39.07401 1.000 65.09740 624 VAL B C 1
ATOM 12456 O O . VAL B 1 624 ? 5.99142 32.86677 38.57145 1.000 63.20984 624 VAL B O 1
ATOM 12460 N N . ASP B 1 625 ? 4.96555 30.86573 38.36847 1.000 71.55545 625 ASP B N 1
ATOM 12461 C CA . ASP B 1 625 ? 5.13475 30.76375 36.91924 1.000 67.36174 625 ASP B CA 1
ATOM 12462 C C . ASP B 1 625 ? 3.91289 31.39471 36.26530 1.000 67.64861 625 ASP B C 1
ATOM 12463 O O . ASP B 1 625 ? 2.93540 30.72107 35.93278 1.000 59.36887 625 ASP B O 1
ATOM 12468 N N . TYR B 1 626 ? 3.98397 32.71419 36.07337 1.000 59.02932 626 TYR B N 1
ATOM 12469 C CA . TYR B 1 626 ? 2.83041 33.48203 35.61624 1.000 59.69061 626 TYR B CA 1
ATOM 12470 C C . TYR B 1 626 ? 2.34234 33.03174 34.24353 1.000 59.71705 626 TYR B C 1
ATOM 12471 O O . TYR B 1 626 ? 1.14262 33.11604 33.95942 1.000 56.76727 626 TYR B O 1
ATOM 12480 N N . GLN B 1 627 ? 3.24421 32.54097 33.38645 1.000 59.34021 627 GLN B N 1
ATOM 12481 C CA . GLN B 1 627 ? 2.86432 32.18895 32.01994 1.000 61.45248 627 GLN B CA 1
ATOM 12482 C C . GLN B 1 627 ? 1.84005 31.06111 31.96979 1.000 60.16216 627 GLN B C 1
ATOM 12483 O O . GLN B 1 627 ? 1.19031 30.87414 30.93478 1.000 57.67822 627 GLN B O 1
ATOM 12489 N N . ALA B 1 628 ? 1.68696 30.30926 33.05268 1.000 59.35144 628 ALA B N 1
ATOM 12490 C CA . ALA B 1 628 ? 0.59797 29.36160 33.23570 1.000 58.63534 628 ALA B CA 1
ATOM 12491 C C . ALA B 1 628 ? -0.24602 29.80988 34.42585 1.000 57.83034 628 ALA B C 1
ATOM 12492 O O . ALA B 1 628 ? 0.08843 30.77168 35.12196 1.000 55.94587 628 ALA B O 1
ATOM 12494 N N . ASP B 1 629 ? -1.35275 29.10640 34.65599 1.000 58.90155 629 ASP B N 1
ATOM 12495 C CA . ASP B 1 629 ? -2.21551 29.43437 35.78346 1.000 62.93759 629 ASP B CA 1
ATOM 12496 C C . ASP B 1 629 ? -1.46959 29.23679 37.09865 1.000 61.60442 629 ASP B C 1
ATOM 12497 O O . ASP B 1 629 ? -0.62631 28.34678 37.23575 1.000 59.04918 629 ASP B O 1
ATOM 12502 N N . VAL B 1 630 ? -1.78147 30.09087 38.07229 1.000 56.18706 630 VAL B N 1
ATOM 12503 C CA . VAL B 1 630 ? -1.06356 30.13687 39.33660 1.000 54.71733 630 VAL B CA 1
ATOM 12504 C C . VAL B 1 630 ? -2.06265 30.00569 40.47928 1.000 59.43409 630 VAL B C 1
ATOM 12505 O O . VAL B 1 630 ? -3.27419 30.13398 40.29798 1.000 62.37916 630 VAL B O 1
ATOM 12509 N N . ARG B 1 631 ? -1.53010 29.74047 41.66992 1.000 49.41851 631 ARG B N 1
ATOM 12510 C CA . ARG B 1 631 ? -2.32803 29.55992 42.87162 1.000 51.84297 631 ARG B CA 1
ATOM 12511 C C . ARG B 1 631 ? -1.89591 30.55702 43.93771 1.000 56.66541 631 ARG B C 1
ATOM 12512 O O . ARG B 1 631 ? -0.72404 30.93798 44.01860 1.000 54.09416 631 ARG B O 1
ATOM 12520 N N . VAL B 1 632 ? -2.85878 30.98409 44.74989 1.000 55.43712 632 VAL B N 1
ATOM 12521 C CA . VAL B 1 632 ? -2.59012 31.87440 45.87330 1.000 55.18446 632 VAL B CA 1
ATOM 12522 C C . VAL B 1 632 ? -3.65839 31.64425 46.93278 1.000 61.38089 632 VAL B C 1
ATOM 12523 O O . VAL B 1 632 ? -4.83658 31.45201 46.61743 1.000 60.52594 632 VAL B O 1
ATOM 12527 N N . SER B 1 633 ? -3.23433 31.64644 48.19391 1.000 66.49493 633 SER B N 1
ATOM 12528 C CA . SER B 1 633 ? -4.13705 31.48007 49.32288 1.000 67.21128 633 SER B CA 1
ATOM 12529 C C . SER B 1 633 ? -3.50499 32.14733 50.53615 1.000 68.03554 633 SER B C 1
ATOM 12530 O O . SER B 1 633 ? -2.43209 32.75025 50.44608 1.000 67.93773 633 SER B O 1
ATOM 12533 N N . ASP B 1 634 ? -4.18303 32.04084 51.68140 1.000 64.10594 634 ASP B N 1
ATOM 12534 C CA . ASP B 1 634 ? -3.60996 32.55418 52.92147 1.000 60.11239 634 ASP B CA 1
ATOM 12535 C C . ASP B 1 634 ? -2.32057 31.81978 53.26730 1.000 65.24627 634 ASP B C 1
ATOM 12536 O O . ASP B 1 634 ? -1.31265 32.44174 53.62207 1.000 64.95353 634 ASP B O 1
ATOM 12541 N N . ASN B 1 635 ? -2.33225 30.48912 53.15445 1.000 62.14413 635 ASN B N 1
ATOM 12542 C CA . ASN B 1 635 ? -1.14097 29.70541 53.46601 1.000 64.09304 635 ASN B CA 1
ATOM 12543 C C . ASN B 1 635 ? -0.02473 29.96455 52.46221 1.000 64.07984 635 ASN B C 1
ATOM 12544 O O . ASN B 1 635 ? 1.15089 30.03443 52.83976 1.000 68.26868 635 ASN B O 1
ATOM 12549 N N . ILE B 1 636 ? -0.37098 30.10389 51.17996 1.000 54.47739 636 ILE B N 1
ATOM 12550 C CA . ILE B 1 636 ? 0.64219 30.35284 50.15721 1.000 57.04169 636 ILE B CA 1
ATOM 12551 C C . ILE B 1 636 ? 1.31302 31.70152 50.38518 1.000 61.28042 636 ILE B C 1
ATOM 12552 O O . ILE B 1 636 ? 2.53673 31.83316 50.25767 1.000 58.00902 636 ILE B O 1
ATOM 12557 N N . LEU B 1 637 ? 0.52532 32.72420 50.72811 1.000 64.88406 637 LEU B N 1
ATOM 12558 C CA . LEU B 1 637 ? 1.09923 34.03359 51.02006 1.000 49.51095 637 LEU B CA 1
ATOM 12559 C C . LEU B 1 637 ? 1.91054 34.02184 52.31070 1.000 55.35373 637 LEU B C 1
ATOM 12560 O O . LEU B 1 637 ? 2.90784 34.74576 52.41669 1.000 57.72411 637 LEU B O 1
ATOM 12565 N N . LYS B 1 638 ? 1.50364 33.21600 53.29822 1.000 58.55999 638 LYS B N 1
ATOM 12566 C CA . LYS B 1 638 ? 2.27650 33.11088 54.53449 1.000 59.42237 638 LYS B CA 1
ATOM 12567 C C . LYS B 1 638 ? 3.66791 32.54960 54.26904 1.000 59.52967 638 LYS B C 1
ATOM 12568 O O . LYS B 1 638 ? 4.65057 32.99159 54.87687 1.000 55.26351 638 LYS B O 1
ATOM 12574 N N . GLN B 1 639 ? 3.76991 31.56584 53.37225 1.000 52.58097 639 GLN B N 1
ATOM 12575 C CA . GLN B 1 639 ? 5.08055 31.05563 52.98651 1.000 57.63327 639 GLN B CA 1
ATOM 12576 C C . GLN B 1 639 ? 5.92239 32.15066 52.34682 1.000 59.97697 639 GLN B C 1
ATOM 12577 O O . GLN B 1 639 ? 7.12406 32.26008 52.61790 1.000 63.33469 639 GLN B O 1
ATOM 12583 N N . VAL B 1 640 ? 5.30562 32.97074 51.49225 1.000 52.33396 640 VAL B N 1
ATOM 12584 C CA . VAL B 1 640 ? 6.01714 34.08900 50.87952 1.000 53.05811 640 VAL B CA 1
ATOM 12585 C C . VAL B 1 640 ? 6.43802 35.09922 51.93921 1.000 57.40825 640 VAL B C 1
ATOM 12586 O O . VAL B 1 640 ? 7.56123 35.61961 51.91269 1.000 52.84067 640 VAL B O 1
ATOM 12590 N N . ALA B 1 641 ? 5.54492 35.39074 52.88974 1.000 51.49565 641 ALA B N 1
ATOM 12591 C CA . ALA B 1 641 ? 5.85167 36.37771 53.92018 1.000 42.85157 641 ALA B CA 1
ATOM 12592 C C . ALA B 1 641 ? 7.02989 35.93324 54.77706 1.000 49.04407 641 ALA B C 1
ATOM 12593 O O . ALA B 1 641 ? 7.85311 36.75906 55.18988 1.000 50.40745 641 ALA B O 1
ATOM 12595 N N . GLU B 1 642 ? 7.12420 34.63217 55.06223 1.000 51.90774 642 GLU B N 1
ATOM 12596 C CA . GLU B 1 642 ? 8.29420 34.11925 55.76674 1.000 54.78797 642 GLU B CA 1
ATOM 12597 C C . GLU B 1 642 ? 9.55877 34.31141 54.93861 1.000 51.74570 642 GLU B C 1
ATOM 12598 O O . GLU B 1 642 ? 10.61396 34.66740 55.47638 1.000 60.51164 642 GLU B O 1
ATOM 12604 N N . VAL B 1 643 ? 9.47311 34.07790 53.62704 1.000 48.78311 643 VAL B N 1
ATOM 12605 C CA . VAL B 1 643 ? 10.62393 34.29948 52.75459 1.000 50.66175 643 VAL B CA 1
ATOM 12606 C C . VAL B 1 643 ? 11.01795 35.77053 52.75894 1.000 49.94115 643 VAL B C 1
ATOM 12607 O O . VAL B 1 643 ? 12.20121 36.11417 52.87419 1.000 50.22909 643 VAL B O 1
ATOM 12611 N N . TYR B 1 644 ? 10.02902 36.66100 52.63637 1.000 45.15191 644 TYR B N 1
ATOM 12612 C CA . TYR B 1 644 ? 10.31191 38.09107 52.69444 1.000 39.94628 644 TYR B CA 1
ATOM 12613 C C . TYR B 1 644 ? 10.95799 38.46645 54.02124 1.000 46.08883 644 TYR B C 1
ATOM 12614 O O . TYR B 1 644 ? 11.83953 39.33336 54.06844 1.000 38.57621 644 TYR B O 1
ATOM 12623 N N . ARG B 1 645 ? 10.53095 37.82361 55.11229 1.000 47.80539 645 ARG B N 1
ATOM 12624 C CA . ARG B 1 645 ? 11.14162 38.09040 56.41079 1.000 50.81775 645 ARG B CA 1
ATOM 12625 C C . ARG B 1 645 ? 12.61747 37.71295 56.41162 1.000 51.27482 645 ARG B C 1
ATOM 12626 O O . ARG B 1 645 ? 13.45381 38.45077 56.94611 1.000 51.10115 645 ARG B O 1
ATOM 12634 N N . LYS B 1 646 ? 12.95723 36.57162 55.80641 1.000 54.88299 646 LYS B N 1
ATOM 12635 C CA . LYS B 1 646 ? 14.35372 36.15467 55.74201 1.000 53.54208 646 LYS B CA 1
ATOM 12636 C C . LYS B 1 646 ? 15.18731 37.14704 54.94170 1.000 48.38157 646 LYS B C 1
ATOM 12637 O O . LYS B 1 646 ? 16.30805 37.49042 55.33771 1.000 47.58780 646 LYS B O 1
ATOM 12643 N N . ILE B 1 647 ? 14.65673 37.61618 53.80980 1.000 45.79369 647 ILE B N 1
ATOM 12644 C CA . ILE B 1 647 ? 15.37290 38.59947 53.00158 1.000 48.97953 647 ILE B CA 1
ATOM 12645 C C . ILE B 1 647 ? 15.53640 39.90277 53.77153 1.000 48.51237 647 ILE B C 1
ATOM 12646 O O . ILE B 1 647 ? 16.60957 40.52003 53.75951 1.000 44.71863 647 ILE B O 1
ATOM 12651 N N . ARG B 1 648 ? 14.47521 40.34386 54.45070 1.000 43.29583 648 ARG B N 1
ATOM 12652 C CA . ARG B 1 648 ? 14.54404 41.59982 55.18996 1.000 44.24936 648 ARG B CA 1
ATOM 12653 C C . ARG B 1 648 ? 15.59659 41.53548 56.28844 1.000 50.72374 648 ARG B C 1
ATOM 12654 O O . ARG B 1 648 ? 16.35289 42.49275 56.49115 1.000 44.55077 648 ARG B O 1
ATOM 12662 N N . ASN B 1 649 ? 15.66441 40.40864 57.00323 1.000 50.53648 649 ASN B N 1
ATOM 12663 C CA . ASN B 1 649 ? 16.68727 40.24410 58.02992 1.000 48.27168 649 ASN B CA 1
ATOM 12664 C C . ASN B 1 649 ? 18.08136 40.29807 57.42929 1.000 41.31795 649 ASN B C 1
ATOM 12665 O O . ASN B 1 649 ? 19.01200 40.80966 58.06299 1.000 45.74092 649 ASN B O 1
ATOM 12670 N N . THR B 1 650 ? 18.24587 39.77974 56.20991 1.000 47.69319 650 THR B N 1
ATOM 12671 C CA . THR B 1 650 ? 19.53338 39.89409 55.53677 1.000 52.33653 650 THR B CA 1
ATOM 12672 C C . THR B 1 650 ? 19.89620 41.35294 55.30890 1.000 51.71627 650 THR B C 1
ATOM 12673 O O . THR B 1 650 ? 21.04254 41.75670 55.53524 1.000 49.92612 650 THR B O 1
ATOM 12677 N N . PHE B 1 651 ? 18.93070 42.15735 54.85547 1.000 45.35243 651 PHE B N 1
ATOM 12678 C CA . PHE B 1 651 ? 19.18365 43.58039 54.65960 1.000 41.80097 651 PHE B CA 1
ATOM 12679 C C . PHE B 1 651 ? 19.50644 44.27409 55.97451 1.000 49.30257 651 PHE B C 1
ATOM 12680 O O . PHE B 1 651 ? 20.42102 45.10351 56.03557 1.000 50.87294 651 PHE B O 1
ATOM 12688 N N . ARG B 1 652 ? 18.76062 43.95732 57.03578 1.000 48.16901 652 ARG B N 1
ATOM 12689 C CA . ARG B 1 652 ? 19.00117 44.60958 58.31715 1.000 41.64841 652 ARG B CA 1
ATOM 12690 C C . ARG B 1 652 ? 20.39030 44.28591 58.84606 1.000 47.14799 652 ARG B C 1
ATOM 12691 O O . ARG B 1 652 ? 21.06645 45.15687 59.40800 1.000 50.24897 652 ARG B O 1
ATOM 12699 N N . PHE B 1 653 ? 20.83442 43.03848 58.67245 1.000 51.04626 653 PHE B N 1
ATOM 12700 C CA . PHE B 1 653 ? 22.17272 42.66098 59.11440 1.000 52.95432 653 PHE B CA 1
ATOM 12701 C C . PHE B 1 653 ? 23.23388 43.49514 58.40887 1.000 56.52332 653 PHE B C 1
ATOM 12702 O O . PHE B 1 653 ? 24.16224 44.00787 59.04636 1.000 50.29521 653 PHE B O 1
ATOM 12710 N N . LEU B 1 654 ? 23.10223 43.65049 57.08808 1.000 47.71222 654 LEU B N 1
ATOM 12711 C CA . LEU B 1 654 ? 24.06027 44.44774 56.32845 1.000 47.32305 654 LEU B CA 1
ATOM 12712 C C . LEU B 1 654 ? 24.09408 45.88735 56.82888 1.000 52.24286 654 LEU B C 1
ATOM 12713 O O . LEU B 1 654 ? 25.16418 46.43005 57.12642 1.000 53.31824 654 LEU B O 1
ATOM 12718 N N . LEU B 1 655 ? 22.92316 46.51539 56.94934 1.000 48.52771 655 LEU B N 1
ATOM 12719 C CA . LEU B 1 655 ? 22.86718 47.88795 57.44104 1.000 55.85299 655 LEU B CA 1
ATOM 12720 C C . LEU B 1 655 ? 23.41413 47.98936 58.85948 1.000 54.17674 655 LEU B C 1
ATOM 12721 O O . LEU B 1 655 ? 24.14409 48.93355 59.18546 1.000 56.62083 655 LEU B O 1
ATOM 12726 N N . GLY B 1 656 ? 23.07928 47.01896 59.71294 1.000 47.40435 656 GLY B N 1
ATOM 12727 C CA . GLY B 1 656 ? 23.47539 47.10154 61.10942 1.000 47.84821 656 GLY B CA 1
ATOM 12728 C C . GLY B 1 656 ? 24.97818 47.05507 61.30947 1.000 51.29514 656 GLY B C 1
ATOM 12729 O O . GLY B 1 656 ? 25.52651 47.79310 62.13186 1.000 58.83335 656 GLY B O 1
ATOM 12730 N N . ASN B 1 657 ? 25.66478 46.19138 60.56642 1.000 51.81391 657 ASN B N 1
ATOM 12731 C CA . ASN B 1 657 ? 27.10894 46.04842 60.69971 1.000 52.94526 657 ASN B CA 1
ATOM 12732 C C . ASN B 1 657 ? 27.89314 47.03910 59.84922 1.000 50.91329 657 ASN B C 1
ATOM 12733 O O . ASN B 1 657 ? 29.12596 47.05296 59.92300 1.000 48.65251 657 ASN B O 1
ATOM 12738 N N . LEU B 1 658 ? 27.21817 47.86091 59.04796 1.000 47.52884 658 LEU B N 1
ATOM 12739 C CA . LEU B 1 658 ? 27.86605 48.92172 58.29169 1.000 48.01325 658 LEU B CA 1
ATOM 12740 C C . LEU B 1 658 ? 27.75256 50.27464 58.98130 1.000 47.88350 658 LEU B C 1
ATOM 12741 O O . LEU B 1 658 ? 28.12714 51.29326 58.39267 1.000 55.09273 658 LEU B O 1
ATOM 12746 N N . ALA B 1 659 ? 27.25465 50.30401 60.22024 1.000 49.18940 659 ALA B N 1
ATOM 12747 C CA . ALA B 1 659 ? 26.99425 51.56400 60.90727 1.000 53.21537 659 ALA B CA 1
ATOM 12748 C C . ALA B 1 659 ? 28.26248 52.36177 61.18440 1.000 55.85635 659 ALA B C 1
ATOM 12749 O O . ALA B 1 659 ? 28.18575 53.58312 61.35371 1.000 54.27450 659 ALA B O 1
ATOM 12751 N N . ASP B 1 660 ? 29.42085 51.70576 61.23673 1.000 60.07748 660 ASP B N 1
ATOM 12752 C CA . ASP B 1 660 ? 30.69023 52.36531 61.51426 1.000 58.60159 660 ASP B CA 1
ATOM 12753 C C . ASP B 1 660 ? 31.61349 52.37557 60.30134 1.000 59.41696 660 ASP B C 1
ATOM 12754 O O . ASP B 1 660 ? 32.81798 52.60694 60.44535 1.000 72.81584 660 ASP B O 1
ATOM 12759 N N . PHE B 1 661 ? 31.07470 52.13282 59.11143 1.000 49.64906 661 PHE B N 1
ATOM 12760 C CA . PHE B 1 661 ? 31.86863 51.92724 57.90663 1.000 53.91626 661 PHE B CA 1
ATOM 12761 C C . PHE B 1 661 ? 31.65744 53.09214 56.94887 1.000 57.25159 661 PHE B C 1
ATOM 12762 O O . PHE B 1 661 ? 30.54285 53.30345 56.45838 1.000 56.48180 661 PHE B O 1
ATOM 12770 N N . ASN B 1 662 ? 32.72830 53.83853 56.67776 1.000 57.55072 662 ASN B N 1
ATOM 12771 C CA . ASN B 1 662 ? 32.68859 54.88625 55.66840 1.000 53.87736 662 ASN B CA 1
ATOM 12772 C C . ASN B 1 662 ? 33.15397 54.28772 54.34938 1.000 53.92990 662 ASN B C 1
ATOM 12773 O O . ASN B 1 662 ? 34.33741 53.93653 54.22631 1.000 56.82209 662 ASN B O 1
ATOM 12778 N N . PRO B 1 663 ? 32.27885 54.14273 53.35204 1.000 56.38786 663 PRO B N 1
ATOM 12779 C CA . PRO B 1 663 ? 32.71326 53.55460 52.07410 1.000 56.37935 663 PRO B CA 1
ATOM 12780 C C . PRO B 1 663 ? 33.80150 54.35192 51.37789 1.000 59.44592 663 PRO B C 1
ATOM 12781 O O . PRO B 1 663 ? 34.57285 53.77965 50.59778 1.000 50.69786 663 PRO B O 1
ATOM 12785 N N . THR B 1 664 ? 33.88534 55.65937 51.63372 1.000 56.52504 664 THR B N 1
ATOM 12786 C CA . THR B 1 664 ? 34.90487 56.47802 50.98621 1.000 58.61188 664 THR B CA 1
ATOM 12787 C C . THR B 1 664 ? 36.30346 56.12469 51.48059 1.000 59.25714 664 THR B C 1
ATOM 12788 O O . THR B 1 664 ? 37.26527 56.14731 50.70412 1.000 75.88956 664 THR B O 1
ATOM 12792 N N . THR B 1 665 ? 36.44115 55.79102 52.76299 1.000 63.59839 665 THR B N 1
ATOM 12793 C CA . THR B 1 665 ? 37.74674 55.51838 53.35147 1.000 70.67709 665 THR B CA 1
ATOM 12794 C C . THR B 1 665 ? 37.90964 54.06133 53.76852 1.000 65.31108 665 THR B C 1
ATOM 12795 O O . THR B 1 665 ? 38.83230 53.38573 53.30681 1.000 68.12585 665 THR B O 1
ATOM 12799 N N . ASP B 1 666 ? 37.01797 53.54216 54.61100 1.000 59.95196 666 ASP B N 1
ATOM 12800 C CA . ASP B 1 666 ? 37.22535 52.23092 55.21800 1.000 56.98760 666 ASP B CA 1
ATOM 12801 C C . ASP B 1 666 ? 37.08282 51.07248 54.23393 1.000 60.96981 666 ASP B C 1
ATOM 12802 O O . ASP B 1 666 ? 37.25896 49.91959 54.64405 1.000 49.61617 666 ASP B O 1
ATOM 12807 N N . ALA B 1 667 ? 36.77395 51.33443 52.96598 1.000 61.86637 667 ALA B N 1
ATOM 12808 C CA . ALA B 1 667 ? 36.63471 50.25907 51.99362 1.000 56.72116 667 ALA B CA 1
ATOM 12809 C C . ALA B 1 667 ? 37.99081 49.64408 51.66313 1.000 59.62597 667 ALA B C 1
ATOM 12810 O O . ALA B 1 667 ? 39.01010 50.33762 51.59436 1.000 50.38500 667 ALA B O 1
ATOM 12812 N N . VAL B 1 668 ? 37.99318 48.33095 51.44886 1.000 50.49193 668 VAL B N 1
ATOM 12813 C CA . VAL B 1 668 ? 39.20269 47.56452 51.17597 1.000 54.81959 668 VAL B CA 1
ATOM 12814 C C . VAL B 1 668 ? 39.20846 47.17487 49.70596 1.000 54.86324 668 VAL B C 1
ATOM 12815 O O . VAL B 1 668 ? 38.17471 46.77823 49.15587 1.000 62.31213 668 VAL B O 1
ATOM 12819 N N . ALA B 1 669 ? 40.36984 47.30289 49.06788 1.000 56.14255 669 ALA B N 1
ATOM 12820 C CA . ALA B 1 669 ? 40.50316 46.89539 47.67728 1.000 58.29434 669 ALA B CA 1
ATOM 12821 C C . ALA B 1 669 ? 40.25207 45.39834 47.53674 1.000 65.39307 669 ALA B C 1
ATOM 12822 O O . ALA B 1 669 ? 40.58479 44.60432 48.42108 1.000 72.72800 669 ALA B O 1
ATOM 12824 N N . VAL B 1 670 ? 39.64813 45.01690 46.40771 1.000 58.36668 670 VAL B N 1
ATOM 12825 C CA . VAL B 1 670 ? 39.31722 43.61304 46.17702 1.000 57.65966 670 VAL B CA 1
ATOM 12826 C C . VAL B 1 670 ? 40.58167 42.76372 46.17688 1.000 66.48151 670 VAL B C 1
ATOM 12827 O O . VAL B 1 670 ? 40.58535 41.62471 46.66130 1.000 66.03793 670 VAL B O 1
ATOM 12831 N N . GLU B 1 671 ? 41.67452 43.30281 45.63419 1.000 65.08706 671 GLU B N 1
ATOM 12832 C CA . GLU B 1 671 ? 42.94901 42.59369 45.67632 1.000 68.76480 671 GLU B CA 1
ATOM 12833 C C . GLU B 1 671 ? 43.46111 42.45999 47.10606 1.000 65.24178 671 GLU B C 1
ATOM 12834 O O . GLU B 1 671 ? 44.00447 41.41462 47.48252 1.000 62.05460 671 GLU B O 1
ATOM 12840 N N . ASP B 1 672 ? 43.28771 43.50573 47.91716 1.000 68.82580 672 ASP B N 1
ATOM 12841 C CA . ASP B 1 672 ? 43.85870 43.56710 49.25753 1.000 70.58581 672 ASP B CA 1
ATOM 12842 C C . ASP B 1 672 ? 43.03520 42.83513 50.31248 1.000 67.87829 672 ASP B C 1
ATOM 12843 O O . ASP B 1 672 ? 43.55203 42.58915 51.40751 1.000 67.80578 672 ASP B O 1
ATOM 12848 N N . LEU B 1 673 ? 41.78283 42.48340 50.03013 1.000 62.49957 673 LEU B N 1
ATOM 12849 C CA . LEU B 1 673 ? 40.98008 41.77372 51.01316 1.000 66.92218 673 LEU B CA 1
ATOM 12850 C C . LEU B 1 673 ? 41.23519 40.26838 50.91809 1.000 61.03372 673 LEU B C 1
ATOM 12851 O O . LEU B 1 673 ? 41.97779 39.78778 50.05823 1.000 61.74342 673 LEU B O 1
ATOM 12856 N N . ARG B 1 674 ? 40.60716 39.51387 51.81731 1.000 61.19966 674 ARG B N 1
ATOM 12857 C CA . ARG B 1 674 ? 40.90558 38.09937 51.97938 1.000 60.34541 674 ARG B CA 1
ATOM 12858 C C . ARG B 1 674 ? 40.22050 37.26014 50.90299 1.000 61.26646 674 ARG B C 1
ATOM 12859 O O . ARG B 1 674 ? 39.28408 37.70099 50.23146 1.000 67.82823 674 ARG B O 1
ATOM 12867 N N . GLU B 1 675 ? 40.71215 36.02655 50.74598 1.000 65.59070 675 GLU B N 1
ATOM 12868 C CA . GLU B 1 675 ? 40.16071 35.12342 49.73856 1.000 66.29088 675 GLU B CA 1
ATOM 12869 C C . GLU B 1 675 ? 38.70016 34.79527 50.01919 1.000 60.90400 675 GLU B C 1
ATOM 12870 O O . GLU B 1 675 ? 37.86957 34.79588 49.10277 1.000 45.69329 675 GLU B O 1
ATOM 12876 N N . VAL B 1 676 ? 38.36982 34.50261 51.27953 1.000 67.80709 676 VAL B N 1
ATOM 12877 C CA . VAL B 1 676 ? 36.99827 34.13828 51.62204 1.000 65.05252 676 VAL B CA 1
ATOM 12878 C C . VAL B 1 676 ? 36.06358 35.32478 51.41812 1.000 55.38874 676 VAL B C 1
ATOM 12879 O O . VAL B 1 676 ? 34.91514 35.16126 50.98788 1.000 53.10831 676 VAL B O 1
ATOM 12883 N N . ASP B 1 677 ? 36.53707 36.53584 51.72055 1.000 55.84336 677 ASP B N 1
ATOM 12884 C CA . ASP B 1 677 ? 35.76279 37.73049 51.40297 1.000 57.09769 677 ASP B CA 1
ATOM 12885 C C . ASP B 1 677 ? 35.65267 37.92799 49.89612 1.000 59.07089 677 ASP B C 1
ATOM 12886 O O . ASP B 1 677 ? 34.58565 38.29194 49.38829 1.000 64.67816 677 ASP B O 1
ATOM 12891 N N . ARG B 1 678 ? 36.74557 37.69035 49.16557 1.000 49.31891 678 ARG B N 1
ATOM 12892 C CA . ARG B 1 678 ? 36.70046 37.77949 47.71050 1.000 55.87923 678 ARG B CA 1
ATOM 12893 C C . ARG B 1 678 ? 35.79374 36.70985 47.11634 1.000 60.58562 678 ARG B C 1
ATOM 12894 O O . ARG B 1 678 ? 35.16573 36.93656 46.07495 1.000 63.22588 678 ARG B O 1
ATOM 12902 N N . TYR B 1 679 ? 35.71731 35.54405 47.76269 1.000 54.86453 679 TYR B N 1
ATOM 12903 C CA . TYR B 1 679 ? 34.84863 34.47364 47.28458 1.000 55.75159 679 TYR B CA 1
ATOM 12904 C C . TYR B 1 679 ? 33.38652 34.90016 47.30978 1.000 55.47553 679 TYR B C 1
ATOM 12905 O O . TYR B 1 679 ? 32.63200 34.61836 46.37026 1.000 47.81960 679 TYR B O 1
ATOM 12914 N N . MET B 1 680 ? 32.97047 35.59117 48.37431 1.000 53.84433 680 MET B N 1
ATOM 12915 C CA . MET B 1 680 ? 31.59973 36.08524 48.44309 1.000 59.94800 680 MET B CA 1
ATOM 12916 C C . MET B 1 680 ? 31.33204 37.14822 47.38678 1.000 63.41917 680 MET B C 1
ATOM 12917 O O . MET B 1 680 ? 30.21767 37.22318 46.85590 1.000 68.40450 680 MET B O 1
ATOM 12922 N N . LEU B 1 681 ? 32.33218 37.97596 47.07189 1.000 62.45742 681 LEU B N 1
ATOM 12923 C CA . LEU B 1 681 ? 32.16283 38.96558 46.01350 1.000 60.22952 681 LEU B CA 1
ATOM 12924 C C . LEU B 1 681 ? 31.90104 38.29349 44.67359 1.000 58.11163 681 LEU B C 1
ATOM 12925 O O . LEU B 1 681 ? 31.04394 38.74100 43.90241 1.000 60.53963 681 LEU B O 1
ATOM 12930 N N . VAL B 1 682 ? 32.62516 37.21202 44.38177 1.000 57.11438 682 VAL B N 1
ATOM 12931 C CA . VAL B 1 682 ? 32.38874 36.47930 43.14188 1.000 66.42041 682 VAL B CA 1
ATOM 12932 C C . VAL B 1 682 ? 30.96794 35.92978 43.11303 1.000 67.49720 682 VAL B C 1
ATOM 12933 O O . VAL B 1 682 ? 30.26470 36.04138 42.10080 1.000 60.84947 682 VAL B O 1
ATOM 12937 N N . LYS B 1 683 ? 30.51729 35.34280 44.22739 1.000 61.17053 683 LYS B N 1
ATOM 12938 C CA . LYS B 1 683 ? 29.15394 34.82300 44.29224 1.000 57.72121 683 LYS B CA 1
ATOM 12939 C C . LYS B 1 683 ? 28.13501 35.94000 44.12072 1.000 54.71753 683 LYS B C 1
ATOM 12940 O O . LYS B 1 683 ? 27.09499 35.75083 43.47832 1.000 47.22119 683 LYS B O 1
ATOM 12946 N N . LEU B 1 684 ? 28.41736 37.11238 44.69192 1.000 59.05290 684 LEU B N 1
ATOM 12947 C CA . LEU B 1 684 ? 27.56724 38.27298 44.45570 1.000 67.94479 684 LEU B CA 1
ATOM 12948 C C . LEU B 1 684 ? 27.50727 38.61171 42.97121 1.000 67.02821 684 LEU B C 1
ATOM 12949 O O . LEU B 1 684 ? 26.42516 38.85838 42.42617 1.000 58.91573 684 LEU B O 1
ATOM 12954 N N . ASN B 1 685 ? 28.66075 38.60678 42.29613 1.000 66.38162 685 ASN B N 1
ATOM 12955 C CA . ASN B 1 685 ? 28.69068 38.92026 40.87071 1.000 61.57299 685 ASN B CA 1
ATOM 12956 C C . ASN B 1 685 ? 28.00884 37.83592 40.04408 1.000 64.41123 685 ASN B C 1
ATOM 12957 O O . ASN B 1 685 ? 27.37915 38.13516 39.02202 1.000 63.08714 685 ASN B O 1
ATOM 12962 N N . LYS B 1 686 ? 28.12805 36.57111 40.45944 1.000 60.10116 686 LYS B N 1
ATOM 12963 C CA . LYS B 1 686 ? 27.36170 35.51656 39.80239 1.000 58.51867 686 LYS B CA 1
ATOM 12964 C C . LYS B 1 686 ? 25.86651 35.75127 39.97415 1.000 55.07422 686 LYS B C 1
ATOM 12965 O O . LYS B 1 686 ? 25.08124 35.51422 39.04870 1.000 57.98396 686 LYS B O 1
ATOM 12971 N N . LEU B 1 687 ? 25.45562 36.21691 41.15732 1.000 54.09406 687 LEU B N 1
ATOM 12972 C CA . LEU B 1 687 ? 24.04967 36.53207 41.38831 1.000 52.37364 687 LEU B CA 1
ATOM 12973 C C . LEU B 1 687 ? 23.58687 37.69497 40.51685 1.000 57.75521 687 LEU B C 1
ATOM 12974 O O . LEU B 1 687 ? 22.46519 37.67675 39.99689 1.000 58.95554 687 LEU B O 1
ATOM 12979 N N . ILE B 1 688 ? 24.43301 38.71517 40.34766 1.000 50.42902 688 ILE B N 1
ATOM 12980 C CA . ILE B 1 688 ? 24.03739 39.89369 39.57856 1.000 48.42704 688 ILE B CA 1
ATOM 12981 C C . ILE B 1 688 ? 23.71085 39.50754 38.14100 1.000 56.36028 688 ILE B C 1
ATOM 12982 O O . ILE B 1 688 ? 22.68195 39.91500 37.58754 1.000 50.12208 688 ILE B O 1
ATOM 12987 N N . ASP B 1 689 ? 24.58060 38.70910 37.51694 1.000 54.89871 689 ASP B N 1
ATOM 12988 C CA . ASP B 1 689 ? 24.34084 38.29109 36.13946 1.000 61.26977 689 ASP B CA 1
ATOM 12989 C C . ASP B 1 689 ? 23.07966 37.44402 36.02610 1.000 63.00704 689 ASP B C 1
ATOM 12990 O O . ASP B 1 689 ? 22.29138 37.61355 35.08794 1.000 56.71670 689 ASP B O 1
ATOM 12995 N N . LYS B 1 690 ? 22.87329 36.52316 36.97057 1.000 53.13423 690 LYS B N 1
ATOM 12996 C CA . LYS B 1 690 ? 21.70997 35.64551 36.90069 1.000 54.99879 690 LYS B CA 1
ATOM 12997 C C . LYS B 1 690 ? 20.41072 36.43549 37.00781 1.000 56.76507 690 LYS B C 1
ATOM 12998 O O . LYS B 1 690 ? 19.45149 36.16662 36.27452 1.000 52.59938 690 LYS B O 1
ATOM 13004 N N . VAL B 1 691 ? 20.36000 37.41438 37.91466 1.000 53.37514 691 VAL B N 1
ATOM 13005 C CA . VAL B 1 691 ? 19.13557 38.18651 38.10939 1.000 55.60535 691 VAL B CA 1
ATOM 13006 C C . VAL B 1 691 ? 18.85524 39.06814 36.89654 1.000 58.19729 691 VAL B C 1
ATOM 13007 O O . VAL B 1 691 ? 17.71834 39.14277 36.41385 1.000 55.72389 691 VAL B O 1
ATOM 13011 N N . LYS B 1 692 ? 19.88376 39.75380 36.39011 1.000 50.86809 692 LYS B N 1
ATOM 13012 C CA . LYS B 1 692 ? 19.68936 40.62071 35.23230 1.000 48.02698 692 LYS B CA 1
ATOM 13013 C C . LYS B 1 692 ? 19.24280 39.82277 34.01304 1.000 60.82679 692 LYS B C 1
ATOM 13014 O O . LYS B 1 692 ? 18.32525 40.23585 33.29413 1.000 67.99728 692 LYS B O 1
ATOM 13020 N N . LYS B 1 693 ? 19.86964 38.66916 33.77049 1.000 58.22249 693 LYS B N 1
ATOM 13021 C CA . LYS B 1 693 ? 19.44413 37.82050 32.66195 1.000 55.01001 693 LYS B CA 1
ATOM 13022 C C . LYS B 1 693 ? 18.03089 37.29524 32.88231 1.000 58.50125 693 LYS B C 1
ATOM 13023 O O . LYS B 1 693 ? 17.23573 37.21656 31.93848 1.000 59.58692 693 LYS B O 1
ATOM 13029 N N . SER B 1 694 ? 17.70003 36.92967 34.12413 1.000 57.68274 694 SER B N 1
ATOM 13030 C CA . SER B 1 694 ? 16.35384 36.45098 34.42306 1.000 43.89084 694 SER B CA 1
ATOM 13031 C C . SER B 1 694 ? 15.32271 37.55976 34.25172 1.000 54.66228 694 SER B C 1
ATOM 13032 O O . SER B 1 694 ? 14.19278 37.30083 33.82089 1.000 53.56179 694 SER B O 1
ATOM 13035 N N . TYR B 1 695 ? 15.68455 38.79763 34.60045 1.000 51.05204 695 TYR B N 1
ATOM 13036 C CA . TYR B 1 695 ? 14.82362 39.93388 34.28455 1.000 56.95620 695 TYR B CA 1
ATOM 13037 C C . TYR B 1 695 ? 14.64198 40.07452 32.77709 1.000 65.52215 695 TYR B C 1
ATOM 13038 O O . TYR B 1 695 ? 13.52210 40.27332 32.28918 1.000 64.87304 695 TYR B O 1
ATOM 13047 N N . ASP B 1 696 ? 15.74277 39.96820 32.02209 1.000 65.01779 696 ASP B N 1
ATOM 13048 C CA . ASP B 1 696 ? 15.67730 40.12626 30.57162 1.000 67.50256 696 ASP B CA 1
ATOM 13049 C C . ASP B 1 696 ? 14.80713 39.05197 29.93734 1.000 59.96016 696 ASP B C 1
ATOM 13050 O O . ASP B 1 696 ? 13.99827 39.34072 29.04719 1.000 60.45237 696 ASP B O 1
ATOM 13055 N N . SER B 1 697 ? 14.96021 37.80924 30.38083 1.000 48.87896 697 SER B N 1
ATOM 13056 C CA . SER B 1 697 ? 14.17260 36.69808 29.86953 1.000 58.95292 697 SER B CA 1
ATOM 13057 C C . SER B 1 697 ? 12.81463 36.57494 30.54788 1.000 62.27680 697 SER B C 1
ATOM 13058 O O . SER B 1 697 ? 12.10790 35.58977 30.30503 1.000 61.00428 697 SER B O 1
ATOM 13061 N N . TYR B 1 698 ? 12.45007 37.53895 31.39684 1.000 63.09931 698 TYR B N 1
ATOM 13062 C CA . TYR B 1 698 ? 11.15765 37.58665 32.08057 1.000 52.64484 698 TYR B CA 1
ATOM 13063 C C . TYR B 1 698 ? 10.94812 36.39758 33.01415 1.000 55.43488 698 TYR B C 1
ATOM 13064 O O . TYR B 1 698 ? 9.80637 36.04474 33.32800 1.000 55.68106 698 TYR B O 1
ATOM 13073 N N . GLU B 1 699 ? 12.03212 35.76741 33.46964 1.000 51.79640 699 GLU B N 1
ATOM 13074 C CA . GLU B 1 699 ? 11.94448 34.61677 34.36753 1.000 49.72737 699 GLU B CA 1
ATOM 13075 C C . GLU B 1 699 ? 12.12215 35.11584 35.79696 1.000 51.70745 699 GLU B C 1
ATOM 13076 O O . GLU B 1 699 ? 13.21095 35.08195 36.37086 1.000 63.41671 699 GLU B O 1
ATOM 13082 N N . PHE B 1 700 ? 11.01970 35.59427 36.37497 1.000 55.61876 700 PHE B N 1
ATOM 13083 C CA . PHE B 1 700 ? 11.07805 36.17694 37.70962 1.000 46.85157 700 PHE B CA 1
ATOM 13084 C C . PHE B 1 700 ? 11.11264 35.12057 38.80335 1.000 44.65714 700 PHE B C 1
ATOM 13085 O O . PHE B 1 700 ? 11.61291 35.39425 39.89838 1.000 57.93411 700 PHE B O 1
ATOM 13093 N N . SER B 1 701 ? 10.59120 33.92141 38.53190 1.000 55.97084 701 SER B N 1
ATOM 13094 C CA . SER B 1 701 ? 10.66979 32.84352 39.51249 1.000 57.81925 701 SER B CA 1
ATOM 13095 C C . SER B 1 701 ? 12.11524 32.47325 39.81551 1.000 53.06141 701 SER B C 1
ATOM 13096 O O . SER B 1 701 ? 12.43753 32.10365 40.95015 1.000 55.86671 701 SER B O 1
ATOM 13099 N N . SER B 1 702 ? 12.99638 32.56775 38.81787 1.000 56.74078 702 SER B N 1
ATOM 13100 C CA . SER B 1 702 ? 14.41751 32.34787 39.05994 1.000 53.04088 702 SER B CA 1
ATOM 13101 C C . SER B 1 702 ? 14.98327 33.40181 40.00294 1.000 55.74248 702 SER B C 1
ATOM 13102 O O . SER B 1 702 ? 15.79655 33.08821 40.88020 1.000 60.17556 702 SER B O 1
ATOM 13105 N N . ILE B 1 703 ? 14.56696 34.65995 39.83411 1.000 55.13607 703 ILE B N 1
ATOM 13106 C CA . ILE B 1 703 ? 15.00893 35.71960 40.73690 1.000 50.49848 703 ILE B CA 1
ATOM 13107 C C . ILE B 1 703 ? 14.54147 35.43265 42.15594 1.000 49.27634 703 ILE B C 1
ATOM 13108 O O . ILE B 1 703 ? 15.26364 35.68334 43.12917 1.000 52.50802 703 ILE B O 1
ATOM 13113 N N . TYR B 1 704 ? 13.32712 34.89923 42.29437 1.000 48.74509 704 TYR B N 1
ATOM 13114 C CA . TYR B 1 704 ? 12.78536 34.60490 43.61592 1.000 50.07241 704 TYR B CA 1
ATOM 13115 C C . TYR B 1 704 ? 13.66410 33.60678 44.35933 1.000 55.64084 704 TYR B C 1
ATOM 13116 O O . TYR B 1 704 ? 14.01614 33.81810 45.52557 1.000 59.36335 704 TYR B O 1
ATOM 13125 N N . HIS B 1 705 ? 14.04559 32.51775 43.69115 1.000 58.96634 705 HIS B N 1
ATOM 13126 C CA . HIS B 1 705 ? 14.83841 31.48780 44.35220 1.000 57.24466 705 HIS B CA 1
ATOM 13127 C C . HIS B 1 705 ? 16.30295 31.89086 44.48328 1.000 51.30539 705 HIS B C 1
ATOM 13128 O O . HIS B 1 705 ? 16.94737 31.56311 45.48630 1.000 55.81935 705 HIS B O 1
ATOM 13135 N N . ALA B 1 706 ? 16.84405 32.60104 43.48874 1.000 46.38945 706 ALA B N 1
ATOM 13136 C CA . ALA B 1 706 ? 18.25467 32.97816 43.53350 1.000 47.96532 706 ALA B CA 1
ATOM 13137 C C . ALA B 1 706 ? 18.55094 33.88709 44.72026 1.000 57.04738 706 ALA B C 1
ATOM 13138 O O . ALA B 1 706 ? 19.54796 33.69456 45.42681 1.000 58.95220 706 ALA B O 1
ATOM 13140 N N . VAL B 1 707 ? 17.69694 34.88471 44.95468 1.000 57.07608 707 VAL B N 1
ATOM 13141 C CA . VAL B 1 707 ? 17.88564 35.76856 46.10064 1.000 58.82284 707 VAL B CA 1
ATOM 13142 C C . VAL B 1 707 ? 17.58917 35.03109 47.40253 1.000 61.37964 707 VAL B C 1
ATOM 13143 O O . VAL B 1 707 ? 18.27164 35.23265 48.41510 1.000 58.18183 707 VAL B O 1
ATOM 13147 N N . HIS B 1 708 ? 16.56890 34.16773 47.39971 1.000 59.05775 708 HIS B N 1
ATOM 13148 C CA . HIS B 1 708 ? 16.22299 33.42592 48.60919 1.000 61.15233 708 HIS B CA 1
ATOM 13149 C C . HIS B 1 708 ? 17.38060 32.55361 49.07365 1.000 57.26190 708 HIS B C 1
ATOM 13150 O O . HIS B 1 708 ? 17.67280 32.48137 50.27297 1.000 54.02357 708 HIS B O 1
ATOM 13157 N N . ASN B 1 709 ? 18.04790 31.87748 48.13823 1.000 62.15637 709 ASN B N 1
ATOM 13158 C CA . ASN B 1 709 ? 19.17839 31.03404 48.50853 1.000 67.56327 709 ASN B CA 1
ATOM 13159 C C . ASN B 1 709 ? 20.38424 31.87112 48.91926 1.000 60.63823 709 ASN B C 1
ATOM 13160 O O . ASN B 1 709 ? 21.10332 31.51143 49.85860 1.000 55.95490 709 ASN B O 1
ATOM 13165 N N . PHE B 1 710 ? 20.62072 32.99119 48.22973 1.000 60.60359 710 PHE B N 1
ATOM 13166 C CA . PHE B 1 710 ? 21.76527 33.83489 48.56060 1.000 54.57482 710 PHE B CA 1
ATOM 13167 C C . PHE B 1 710 ? 21.64147 34.40745 49.96692 1.000 51.91303 710 PHE B C 1
ATOM 13168 O O . PHE B 1 710 ? 22.62814 34.46972 50.70935 1.000 53.49313 710 PHE B O 1
ATOM 13176 N N . CYS B 1 711 ? 20.43629 34.83384 50.34922 1.000 51.51493 711 CYS B N 1
ATOM 13177 C CA . CYS B 1 711 ? 20.24014 35.40677 51.67705 1.000 62.36562 711 CYS B CA 1
ATOM 13178 C C . CYS B 1 711 ? 20.28223 34.33468 52.75906 1.000 60.68675 711 CYS B C 1
ATOM 13179 O O . CYS B 1 711 ? 20.83847 34.55695 53.84114 1.000 61.29260 711 CYS B O 1
ATOM 13182 N N . THR B 1 712 ? 19.70226 33.16604 52.48572 1.000 62.23762 712 THR B N 1
ATOM 13183 C CA . THR B 1 712 ? 19.61304 32.11617 53.49539 1.000 62.48515 712 THR B CA 1
ATOM 13184 C C . THR B 1 712 ? 20.91159 31.32273 53.59287 1.000 61.85988 712 THR B C 1
ATOM 13185 O O . THR B 1 712 ? 21.52045 31.23259 54.66392 1.000 61.07078 712 THR B O 1
ATOM 13189 N N . ILE B 1 713 ? 21.35390 30.75119 52.47528 1.000 64.07922 713 ILE B N 1
ATOM 13190 C CA . ILE B 1 713 ? 22.47662 29.82106 52.46430 1.000 68.29345 713 ILE B CA 1
ATOM 13191 C C . ILE B 1 713 ? 23.80042 30.57004 52.38840 1.000 66.94064 713 ILE B C 1
ATOM 13192 O O . ILE B 1 713 ? 24.65587 30.43248 53.26951 1.000 69.81816 713 ILE B O 1
ATOM 13197 N N . ASP B 1 714 ? 23.98353 31.35809 51.32797 1.000 61.85243 714 ASP B N 1
ATOM 13198 C CA . ASP B 1 714 ? 25.28250 31.97871 51.08978 1.000 61.26126 714 ASP B CA 1
ATOM 13199 C C . ASP B 1 714 ? 25.63740 32.98541 52.17810 1.000 65.76140 714 ASP B C 1
ATOM 13200 O O . ASP B 1 714 ? 26.77214 32.99757 52.67013 1.000 71.14708 714 ASP B O 1
ATOM 13205 N N . MET B 1 715 ? 24.68436 33.82258 52.58580 1.000 65.60818 715 MET B N 1
ATOM 13206 C CA . MET B 1 715 ? 24.99808 34.88387 53.53784 1.000 68.71800 715 MET B CA 1
ATOM 13207 C C . MET B 1 715 ? 24.78792 34.44063 54.98364 1.000 77.85952 715 MET B C 1
ATOM 13208 O O . MET B 1 715 ? 25.74314 34.38083 55.76416 1.000 85.43093 715 MET B O 1
ATOM 13213 N N . SER B 1 716 ? 23.54734 34.10495 55.34644 1.000 69.74550 716 SER B N 1
ATOM 13214 C CA . SER B 1 716 ? 23.22719 33.89431 56.75570 1.000 74.07674 716 SER B CA 1
ATOM 13215 C C . SER B 1 716 ? 23.75980 32.55998 57.26692 1.000 81.72098 716 SER B C 1
ATOM 13216 O O . SER B 1 716 ? 24.21399 32.46845 58.41366 1.000 72.88690 716 SER B O 1
ATOM 13219 N N . SER B 1 717 ? 23.70217 31.51219 56.44066 1.000 82.23488 717 SER B N 1
ATOM 13220 C CA . SER B 1 717 ? 24.14064 30.19632 56.89403 1.000 75.96136 717 SER B CA 1
ATOM 13221 C C . SER B 1 717 ? 25.64519 30.15825 57.12471 1.000 81.77235 717 SER B C 1
ATOM 13222 O O . SER B 1 717 ? 26.10706 29.58427 58.11653 1.000 95.82815 717 SER B O 1
ATOM 13225 N N . PHE B 1 718 ? 26.42930 30.76735 56.23487 1.000 72.53172 718 PHE B N 1
ATOM 13226 C CA . PHE B 1 718 ? 27.87972 30.69989 56.34532 1.000 73.23706 718 PHE B CA 1
ATOM 13227 C C . PHE B 1 718 ? 28.51959 32.04302 56.67064 1.000 73.56876 718 PHE B C 1
ATOM 13228 O O . PHE B 1 718 ? 29.16289 32.18047 57.71500 1.000 66.32453 718 PHE B O 1
ATOM 13236 N N . TYR B 1 719 ? 28.34386 33.05043 55.81452 1.000 67.33230 719 TYR B N 1
ATOM 13237 C CA . TYR B 1 719 ? 29.21413 34.21888 55.89570 1.000 67.30679 719 TYR B CA 1
ATOM 13238 C C . TYR B 1 719 ? 28.86102 35.09926 57.08734 1.000 71.97761 719 TYR B C 1
ATOM 13239 O O . TYR B 1 719 ? 29.75357 35.57519 57.79910 1.000 65.82504 719 TYR B O 1
ATOM 13248 N N . LEU B 1 720 ? 27.56770 35.32215 57.32592 1.000 73.81410 720 LEU B N 1
ATOM 13249 C CA . LEU B 1 720 ? 27.16573 36.17440 58.43905 1.000 68.63312 720 LEU B CA 1
ATOM 13250 C C . LEU B 1 720 ? 27.45501 35.50848 59.77819 1.000 65.75778 720 LEU B C 1
ATOM 13251 O O . LEU B 1 720 ? 27.87647 36.17659 60.72928 1.000 74.11572 720 LEU B O 1
ATOM 13256 N N . ASP B 1 721 ? 27.23201 34.19525 59.87557 1.000 64.19242 721 ASP B N 1
ATOM 13257 C CA . ASP B 1 721 ? 27.60711 33.47666 61.08967 1.000 68.68981 721 ASP B CA 1
ATOM 13258 C C . ASP B 1 721 ? 29.11619 33.49511 61.29149 1.000 69.40659 721 ASP B C 1
ATOM 13259 O O . ASP B 1 721 ? 29.59978 33.66392 62.41710 1.000 68.41721 721 ASP B O 1
ATOM 13264 N N . PHE B 1 722 ? 29.87643 33.32341 60.20855 1.000 67.95318 722 PHE B N 1
ATOM 13265 C CA . PHE B 1 722 ? 31.33061 33.37131 60.30290 1.000 63.50770 722 PHE B CA 1
ATOM 13266 C C . PHE B 1 722 ? 31.83375 34.77639 60.61813 1.000 61.67381 722 PHE B C 1
ATOM 13267 O O . PHE B 1 722 ? 32.84552 34.92749 61.31276 1.000 63.32045 722 PHE B O 1
ATOM 13275 N N . ALA B 1 723 ? 31.14562 35.81113 60.13164 1.000 52.17777 723 ALA B N 1
ATOM 13276 C CA . ALA B 1 723 ? 31.59800 37.18157 60.33501 1.000 57.02933 723 ALA B CA 1
ATOM 13277 C C . ALA B 1 723 ? 31.31898 37.71129 61.73558 1.000 69.13868 723 ALA B C 1
ATOM 13278 O O . ALA B 1 723 ? 31.86528 38.75943 62.09645 1.000 60.78248 723 ALA B O 1
ATOM 13280 N N . LYS B 1 724 ? 30.49046 37.02524 62.52831 1.000 68.31570 724 LYS B N 1
ATOM 13281 C CA . LYS B 1 724 ? 30.16589 37.52375 63.86197 1.000 60.56135 724 LYS B CA 1
ATOM 13282 C C . LYS B 1 724 ? 31.40117 37.58893 64.74949 1.000 60.77584 724 LYS B C 1
ATOM 13283 O O . LYS B 1 724 ? 31.53500 38.50413 65.56965 1.000 59.00845 724 LYS B O 1
ATOM 13289 N N . ASP B 1 725 ? 32.31410 36.62631 64.60354 1.000 60.22653 725 ASP B N 1
ATOM 13290 C CA . ASP B 1 725 ? 33.51035 36.58473 65.43527 1.000 62.47252 725 ASP B CA 1
ATOM 13291 C C . ASP B 1 725 ? 34.50257 37.68968 65.09360 1.000 69.67908 725 ASP B C 1
ATOM 13292 O O . ASP B 1 725 ? 35.47335 37.87798 65.83301 1.000 77.07153 725 ASP B O 1
ATOM 13297 N N . VAL B 1 726 ? 34.28736 38.42378 64.00734 1.000 64.22368 726 VAL B N 1
ATOM 13298 C CA . VAL B 1 726 ? 35.17033 39.50714 63.59638 1.000 50.57144 726 VAL B CA 1
ATOM 13299 C C . VAL B 1 726 ? 34.48768 40.86403 63.73469 1.000 57.00396 726 VAL B C 1
ATOM 13300 O O . VAL B 1 726 ? 35.06886 41.80916 64.26955 1.000 65.17677 726 VAL B O 1
ATOM 13304 N N . LEU B 1 727 ? 33.24726 40.97648 63.25228 1.000 57.84692 727 LEU B N 1
ATOM 13305 C CA . LEU B 1 727 ? 32.53408 42.24889 63.32005 1.000 49.17544 727 LEU B CA 1
ATOM 13306 C C . LEU B 1 727 ? 32.27107 42.66294 64.76249 1.000 59.31555 727 LEU B C 1
ATOM 13307 O O . LEU B 1 727 ? 32.38564 43.84541 65.10827 1.000 58.53409 727 LEU B O 1
ATOM 13312 N N . TYR B 1 728 ? 31.91526 41.70372 65.61806 1.000 64.26782 728 TYR B N 1
ATOM 13313 C CA . TYR B 1 728 ? 31.59794 41.98664 67.01265 1.000 52.76058 728 TYR B CA 1
ATOM 13314 C C . TYR B 1 728 ? 32.83298 41.98957 67.90637 1.000 59.97640 728 TYR B C 1
ATOM 13315 O O . TYR B 1 728 ? 32.95711 42.85103 68.78347 1.000 67.70921 728 TYR B O 1
ATOM 13324 N N . ILE B 1 729 ? 33.74848 41.04556 67.69855 1.000 55.01221 729 ILE B N 1
ATOM 13325 C CA . ILE B 1 729 ? 34.83231 40.79487 68.64770 1.000 58.57360 729 ILE B CA 1
ATOM 13326 C C . ILE B 1 729 ? 36.05054 41.65867 68.35345 1.000 58.82406 729 ILE B C 1
ATOM 13327 O O . ILE B 1 729 ? 36.61555 42.28078 69.25656 1.000 52.22361 729 ILE B O 1
ATOM 13332 N N . GLU B 1 730 ? 36.48156 41.70099 67.09542 1.000 67.63071 730 GLU B N 1
ATOM 13333 C CA . GLU B 1 730 ? 37.70431 42.40365 66.74123 1.000 65.74012 730 GLU B CA 1
ATOM 13334 C C . GLU B 1 730 ? 37.48681 43.91681 66.74945 1.000 61.48244 730 GLU B C 1
ATOM 13335 O O . GLU B 1 730 ? 36.36280 44.41846 66.84464 1.000 56.46986 730 GLU B O 1
ATOM 13341 N N . ALA B 1 731 ? 38.59433 44.64597 66.64201 1.000 60.67397 731 ALA B N 1
ATOM 13342 C CA . ALA B 1 731 ? 38.54957 46.09790 66.66098 1.000 56.94546 731 ALA B CA 1
ATOM 13343 C C . ALA B 1 731 ? 37.82353 46.62956 65.42918 1.000 61.76881 731 ALA B C 1
ATOM 13344 O O . ALA B 1 731 ? 37.70417 45.95450 64.40326 1.000 67.58416 731 ALA B O 1
ATOM 13346 N N . GLU B 1 732 ? 37.33267 47.86614 65.54560 1.000 60.72633 732 GLU B N 1
ATOM 13347 C CA . GLU B 1 732 ? 36.56237 48.46118 64.45825 1.000 58.44117 732 GLU B CA 1
ATOM 13348 C C . GLU B 1 732 ? 37.38770 48.55771 63.18202 1.000 62.93622 732 GLU B C 1
ATOM 13349 O O . GLU B 1 732 ? 36.89226 48.26054 62.08900 1.000 71.93168 732 GLU B O 1
ATOM 13355 N N . ASN B 1 733 ? 38.64938 48.96654 63.29923 1.000 62.50017 733 ASN B N 1
ATOM 13356 C CA . ASN B 1 733 ? 39.53201 49.10390 62.15183 1.000 59.46941 733 ASN B CA 1
ATOM 13357 C C . ASN B 1 733 ? 40.38785 47.86697 61.91878 1.000 62.34264 733 ASN B C 1
ATOM 13358 O O . ASN B 1 733 ? 41.41325 47.95450 61.23308 1.000 66.24365 733 ASN B O 1
ATOM 13363 N N . ASN B 1 734 ? 39.99463 46.72367 62.47641 1.000 58.34477 734 ASN B N 1
ATOM 13364 C CA . ASN B 1 734 ? 40.68177 45.47693 62.17362 1.000 62.29405 734 ASN B CA 1
ATOM 13365 C C . ASN B 1 734 ? 40.61103 45.19804 60.67780 1.000 62.34632 734 ASN B C 1
ATOM 13366 O O . ASN B 1 734 ? 39.56468 45.36893 60.04638 1.000 65.98984 734 ASN B O 1
ATOM 13371 N N . VAL B 1 735 ? 41.74311 44.77885 60.10875 1.000 63.64135 735 VAL B N 1
ATOM 13372 C CA . VAL B 1 735 ? 41.83033 44.61020 58.66036 1.000 62.87668 735 VAL B CA 1
ATOM 13373 C C . VAL B 1 735 ? 40.84746 43.54810 58.17916 1.000 63.54859 735 VAL B C 1
ATOM 13374 O O . VAL B 1 735 ? 40.24390 43.68084 57.10780 1.000 53.97828 735 VAL B O 1
ATOM 13378 N N . GLU B 1 736 ? 40.66623 42.48127 58.96120 1.000 66.09057 736 GLU B N 1
ATOM 13379 C CA . GLU B 1 736 ? 39.70023 41.45270 58.59177 1.000 69.08534 736 GLU B CA 1
ATOM 13380 C C . GLU B 1 736 ? 38.27337 41.98165 58.65822 1.000 65.74362 736 GLU B C 1
ATOM 13381 O O . GLU B 1 736 ? 37.41854 41.56795 57.86549 1.000 59.24878 736 GLU B O 1
ATOM 13387 N N . ARG B 1 737 ? 37.99526 42.88642 59.59823 1.000 63.54752 737 ARG B N 1
ATOM 13388 C CA . ARG B 1 737 ? 36.65319 43.44813 59.70396 1.000 65.09302 737 ARG B CA 1
ATOM 13389 C C . ARG B 1 737 ? 36.34330 44.36846 58.52896 1.000 58.56877 737 ARG B C 1
ATOM 13390 O O . ARG B 1 737 ? 35.25918 44.28801 57.93850 1.000 55.53074 737 ARG B O 1
ATOM 13398 N N . ARG B 1 738 ? 37.28622 45.24332 58.16960 1.000 63.41595 738 ARG B N 1
ATOM 13399 C CA . ARG B 1 738 ? 37.05198 46.17174 57.06779 1.000 53.88613 738 ARG B CA 1
ATOM 13400 C C . ARG B 1 738 ? 36.84899 45.42847 55.75451 1.000 58.18476 738 ARG B C 1
ATOM 13401 O O . ARG B 1 738 ? 36.05994 45.85901 54.90521 1.000 61.08807 738 ARG B O 1
ATOM 13409 N N . SER B 1 739 ? 37.56070 44.31487 55.56390 1.000 53.02551 739 SER B N 1
ATOM 13410 C CA . SER B 1 739 ? 37.33960 43.49722 54.37568 1.000 60.94530 739 SER B CA 1
ATOM 13411 C C . SER B 1 739 ? 35.93463 42.90665 54.37041 1.000 62.22918 739 SER B C 1
ATOM 13412 O O . SER B 1 739 ? 35.27734 42.85792 53.32349 1.000 61.46682 739 SER B O 1
ATOM 13415 N N . ILE B 1 740 ? 35.45791 42.45190 55.53217 1.000 62.85460 740 ILE B N 1
ATOM 13416 C CA . ILE B 1 740 ? 34.09945 41.92388 55.62636 1.000 63.00910 740 ILE B CA 1
ATOM 13417 C C . ILE B 1 740 ? 33.08147 43.02435 55.35401 1.000 59.17629 740 ILE B C 1
ATOM 13418 O O . ILE B 1 740 ? 32.15685 42.85355 54.55062 1.000 57.85866 740 ILE B O 1
ATOM 13423 N N . GLN B 1 741 ? 33.24780 44.17772 56.00687 1.000 55.99388 741 GLN B N 1
ATOM 13424 C CA . GLN B 1 741 ? 32.32488 45.28776 55.79705 1.000 47.42859 741 GLN B CA 1
ATOM 13425 C C . GLN B 1 741 ? 32.32144 45.74806 54.34588 1.000 54.41873 741 GLN B C 1
ATOM 13426 O O . GLN B 1 741 ? 31.28330 46.18695 53.83846 1.000 59.71801 741 GLN B O 1
ATOM 13432 N N . THR B 1 742 ? 33.46818 45.66156 53.66621 1.000 61.33886 742 THR B N 1
ATOM 13433 C CA . THR B 1 742 ? 33.52289 46.03485 52.25675 1.000 52.19391 742 THR B CA 1
ATOM 13434 C C . THR B 1 742 ? 32.64419 45.12139 51.41359 1.000 55.51842 742 THR B C 1
ATOM 13435 O O . THR B 1 742 ? 31.89488 45.59110 50.54808 1.000 61.62457 742 THR B O 1
ATOM 13439 N N . VAL B 1 743 ? 32.71905 43.81045 51.65415 1.000 54.94033 743 VAL B N 1
ATOM 13440 C CA . VAL B 1 743 ? 31.86397 42.87750 50.92683 1.000 60.39444 743 VAL B CA 1
ATOM 13441 C C . VAL B 1 743 ? 30.40538 43.08554 51.31284 1.000 61.78198 743 VAL B C 1
ATOM 13442 O O . VAL B 1 743 ? 29.50616 42.99910 50.46682 1.000 50.75828 743 VAL B O 1
ATOM 13446 N N . LEU B 1 744 ? 30.14749 43.36575 52.59427 1.000 59.38530 744 LEU B N 1
ATOM 13447 C CA . LEU B 1 744 ? 28.78505 43.65868 53.02697 1.000 58.00891 744 LEU B CA 1
ATOM 13448 C C . LEU B 1 744 ? 28.25177 44.91847 52.35545 1.000 54.91102 744 LEU B C 1
ATOM 13449 O O . LEU B 1 744 ? 27.09264 44.95636 51.92664 1.000 59.01895 744 LEU B O 1
ATOM 13454 N N . TYR B 1 745 ? 29.08057 45.96203 52.25513 1.000 51.30090 745 TYR B N 1
ATOM 13455 C CA . TYR B 1 745 ? 28.63811 47.18467 51.59171 1.000 52.25091 745 TYR B CA 1
ATOM 13456 C C . TYR B 1 745 ? 28.37323 46.94715 50.11175 1.000 51.34837 745 TYR B C 1
ATOM 13457 O O . TYR B 1 745 ? 27.39116 47.45951 49.56260 1.000 50.45795 745 TYR B O 1
ATOM 13466 N N . GLU B 1 746 ? 29.24709 46.19069 49.44448 1.000 54.57564 746 GLU B N 1
ATOM 13467 C CA . GLU B 1 746 ? 29.00542 45.85548 48.04525 1.000 61.55578 746 GLU B CA 1
ATOM 13468 C C . GLU B 1 746 ? 27.75818 44.99517 47.89620 1.000 58.14040 746 GLU B C 1
ATOM 13469 O O . GLU B 1 746 ? 26.94536 45.21849 46.99094 1.000 60.41017 746 GLU B O 1
ATOM 13475 N N . THR B 1 747 ? 27.58769 44.00877 48.78040 1.000 52.54736 747 THR B N 1
ATOM 13476 C CA . THR B 1 747 ? 26.40071 43.16231 48.72385 1.000 54.73086 747 THR B CA 1
ATOM 13477 C C . THR B 1 747 ? 25.13697 43.97910 48.95288 1.000 57.12413 747 THR B C 1
ATOM 13478 O O . THR B 1 747 ? 24.13426 43.79819 48.25276 1.000 50.99071 747 THR B O 1
ATOM 13482 N N . LEU B 1 748 ? 25.17230 44.88785 49.92981 1.000 56.41962 748 LEU B N 1
ATOM 13483 C CA . LEU B 1 748 ? 24.00173 45.69829 50.24655 1.000 47.29107 748 LEU B CA 1
ATOM 13484 C C . LEU B 1 748 ? 23.61680 46.60585 49.08433 1.000 52.85379 748 LEU B C 1
ATOM 13485 O O . LEU B 1 748 ? 22.43549 46.71218 48.73399 1.000 56.77463 748 LEU B O 1
ATOM 13490 N N . LEU B 1 749 ? 24.60129 47.26616 48.47235 1.000 49.76863 749 LEU B N 1
ATOM 13491 C CA . LEU B 1 749 ? 24.30376 48.21886 47.40867 1.000 51.79239 749 LEU B CA 1
ATOM 13492 C C . LEU B 1 749 ? 23.75542 47.51979 46.17046 1.000 53.41376 749 LEU B C 1
ATOM 13493 O O . LEU B 1 749 ? 22.78921 47.99255 45.56052 1.000 58.21925 749 LEU B O 1
ATOM 13498 N N . SER B 1 750 ? 24.35435 46.39141 45.78526 1.000 56.19821 750 SER B N 1
ATOM 13499 C CA . SER B 1 750 ? 23.91057 45.69752 44.57966 1.000 57.20150 750 SER B CA 1
ATOM 13500 C C . SER B 1 750 ? 22.57181 45.00253 44.79534 1.000 58.19734 750 SER B C 1
ATOM 13501 O O . SER B 1 750 ? 21.70918 45.01826 43.90911 1.000 53.23174 750 SER B O 1
ATOM 13504 N N . LEU B 1 751 ? 22.38111 44.38417 45.96433 1.000 58.13244 751 LEU B N 1
ATOM 13505 C CA . LEU B 1 751 ? 21.14945 43.64365 46.22041 1.000 53.67454 751 LEU B CA 1
ATOM 13506 C C . LEU B 1 751 ? 19.94600 44.57194 46.33003 1.000 53.06378 751 LEU B C 1
ATOM 13507 O O . LEU B 1 751 ? 18.84096 44.20328 45.91406 1.000 47.54385 751 LEU B O 1
ATOM 13512 N N . THR B 1 752 ? 20.13713 45.77121 46.88563 1.000 47.21045 752 THR B N 1
ATOM 13513 C CA . THR B 1 752 ? 19.04764 46.73929 46.94493 1.000 45.24285 752 THR B CA 1
ATOM 13514 C C . THR B 1 752 ? 18.56811 47.10660 45.54706 1.000 51.74647 752 THR B C 1
ATOM 13515 O O . THR B 1 752 ? 17.35942 47.18117 45.29293 1.000 49.44515 752 THR B O 1
ATOM 13519 N N . LYS B 1 753 ? 19.50463 47.33302 44.62465 1.000 51.41536 753 LYS B N 1
ATOM 13520 C CA . LYS B 1 753 ? 19.13171 47.66478 43.25457 1.000 53.84265 753 LYS B CA 1
ATOM 13521 C C . LYS B 1 753 ? 18.45683 46.48759 42.56166 1.000 45.77839 753 LYS B C 1
ATOM 13522 O O . LYS B 1 753 ? 17.48811 46.67331 41.81604 1.000 47.01216 753 LYS B O 1
ATOM 13528 N N . LEU B 1 754 ? 18.95001 45.26917 42.80137 1.000 42.40658 754 LEU B N 1
ATOM 13529 C CA . LEU B 1 754 ? 18.42232 44.10141 42.10093 1.000 40.67525 754 LEU B CA 1
ATOM 13530 C C . LEU B 1 754 ? 16.95593 43.86614 42.43236 1.000 51.26821 754 LEU B C 1
ATOM 13531 O O . LEU B 1 754 ? 16.17262 43.46573 41.56235 1.000 46.44677 754 LEU B O 1
ATOM 13536 N N . VAL B 1 755 ? 16.56574 44.10107 43.69098 1.000 46.13204 755 VAL B N 1
ATOM 13537 C CA . VAL B 1 755 ? 15.20693 43.80912 44.13473 1.000 42.34437 755 VAL B CA 1
ATOM 13538 C C . VAL B 1 755 ? 14.28226 45.01269 44.03250 1.000 39.43445 755 VAL B C 1
ATOM 13539 O O . VAL B 1 755 ? 13.08079 44.88272 44.30799 1.000 40.80693 755 VAL B O 1
ATOM 13543 N N . SER B 1 756 ? 14.79929 46.17332 43.63736 1.000 41.12898 756 SER B N 1
ATOM 13544 C CA . SER B 1 756 ? 13.95870 47.35585 43.46342 1.000 44.66996 756 SER B CA 1
ATOM 13545 C C . SER B 1 756 ? 12.75595 47.13571 42.54898 1.000 44.52358 756 SER B C 1
ATOM 13546 O O . SER B 1 756 ? 11.67840 47.66750 42.86491 1.000 46.01832 756 SER B O 1
ATOM 13549 N N . PRO B 1 757 ? 12.85441 46.42546 41.41790 1.000 45.10436 757 PRO B N 1
ATOM 13550 C CA . PRO B 1 757 ? 11.63960 46.18009 40.62110 1.000 47.37579 757 PRO B CA 1
ATOM 13551 C C . PRO B 1 757 ? 10.55979 45.41184 41.36210 1.000 45.25749 757 PRO B C 1
ATOM 13552 O O . PRO B 1 757 ? 9.37009 45.65789 41.12789 1.000 49.92792 757 PRO B O 1
ATOM 13556 N N . ILE B 1 758 ? 10.93231 44.49339 42.25144 1.000 47.03099 758 ILE B N 1
ATOM 13557 C CA . ILE B 1 758 ? 9.97162 43.57885 42.85890 1.000 45.24256 758 ILE B CA 1
ATOM 13558 C C . ILE B 1 758 ? 9.57563 44.06234 44.24835 1.000 48.39246 758 ILE B C 1
ATOM 13559 O O . ILE B 1 758 ? 8.39857 44.33839 44.50919 1.000 44.12042 758 ILE B O 1
ATOM 13564 N N . LEU B 1 759 ? 10.55022 44.15992 45.15177 1.000 46.43126 759 LEU B N 1
ATOM 13565 C CA . LEU B 1 759 ? 10.30874 44.69493 46.49151 1.000 40.39413 759 LEU B CA 1
ATOM 13566 C C . LEU B 1 759 ? 10.58020 46.19984 46.48001 1.000 44.76909 759 LEU B C 1
ATOM 13567 O O . LEU B 1 759 ? 11.52911 46.70843 47.08108 1.000 43.24285 759 LEU B O 1
ATOM 13572 N N . SER B 1 760 ? 9.70858 46.91369 45.76096 1.000 39.61033 760 SER B N 1
ATOM 13573 C CA . SER B 1 760 ? 9.91823 48.34126 45.53575 1.000 40.76028 760 SER B CA 1
ATOM 13574 C C . SER B 1 760 ? 9.84659 49.13571 46.83273 1.000 40.47061 760 SER B C 1
ATOM 13575 O O . SER B 1 760 ? 10.66443 50.03401 47.06338 1.000 40.34738 760 SER B O 1
ATOM 13578 N N . HIS B 1 761 ? 8.86725 48.83186 47.68591 1.000 44.36075 761 HIS B N 1
ATOM 13579 C CA . HIS B 1 761 ? 8.72879 49.57277 48.93483 1.000 37.72391 761 HIS B CA 1
ATOM 13580 C C . HIS B 1 761 ? 9.91469 49.33056 49.86009 1.000 39.12178 761 HIS B C 1
ATOM 13581 O O . HIS B 1 761 ? 10.43948 50.27272 50.46543 1.000 46.36624 761 HIS B O 1
ATOM 13588 N N . THR B 1 762 ? 10.35494 48.07656 49.97900 1.000 35.92741 762 THR B N 1
ATOM 13589 C CA . THR B 1 762 ? 11.44690 47.76455 50.89439 1.000 41.72085 762 THR B CA 1
ATOM 13590 C C . THR B 1 762 ? 12.78570 48.26959 50.37062 1.000 46.39216 762 THR B C 1
ATOM 13591 O O . THR B 1 762 ? 13.63833 48.69026 51.16266 1.000 42.18384 762 THR B O 1
ATOM 13595 N N . ALA B 1 763 ? 12.98533 48.24600 49.04911 1.000 41.59147 763 ALA B N 1
ATOM 13596 C CA . ALA B 1 763 ? 14.26507 48.66280 48.48386 1.000 34.76234 763 ALA B CA 1
ATOM 13597 C C . ALA B 1 763 ? 14.56956 50.11710 48.82327 1.000 39.19429 763 ALA B C 1
ATOM 13598 O O . ALA B 1 763 ? 15.67853 50.44629 49.26096 1.000 45.89924 763 ALA B O 1
ATOM 13600 N N . ASP B 1 764 ? 13.58733 51.00233 48.64362 1.000 31.91053 764 ASP B N 1
ATOM 13601 C CA . ASP B 1 764 ? 13.78353 52.40086 49.00876 1.000 38.94838 764 ASP B CA 1
ATOM 13602 C C . ASP B 1 764 ? 13.93152 52.57227 50.51484 1.000 48.06077 764 ASP B C 1
ATOM 13603 O O . ASP B 1 764 ? 14.67139 53.45396 50.96610 1.000 46.89828 764 ASP B O 1
ATOM 13608 N N . GLU B 1 765 ? 13.23714 51.74961 51.30509 1.000 46.63830 765 GLU B N 1
ATOM 13609 C CA . GLU B 1 765 ? 13.43184 51.78219 52.75000 1.000 43.52743 765 GLU B CA 1
ATOM 13610 C C . GLU B 1 765 ? 14.87013 51.43306 53.11348 1.000 47.33543 765 GLU B C 1
ATOM 13611 O O . GLU B 1 765 ? 15.47446 52.07479 53.98061 1.000 46.86683 765 GLU B O 1
ATOM 13617 N N . VAL B 1 766 ? 15.43606 50.41879 52.45627 1.000 52.42098 766 VAL B N 1
ATOM 13618 C CA . VAL B 1 766 ? 16.83949 50.08021 52.67209 1.000 55.65772 766 VAL B CA 1
ATOM 13619 C C . VAL B 1 766 ? 17.74782 51.16021 52.09390 1.000 55.59041 766 VAL B C 1
ATOM 13620 O O . VAL B 1 766 ? 18.76838 51.51877 52.69419 1.000 55.95083 766 VAL B O 1
ATOM 13624 N N . TRP B 1 767 ? 17.38041 51.70703 50.93113 1.000 42.79839 767 TRP B N 1
ATOM 13625 C CA . TRP B 1 767 ? 18.26354 52.61875 50.20892 1.000 44.30419 767 TRP B CA 1
ATOM 13626 C C . TRP B 1 767 ? 18.61317 53.84515 51.04225 1.000 42.41856 767 TRP B C 1
ATOM 13627 O O . TRP B 1 767 ? 19.76672 54.28997 51.04823 1.000 44.32309 767 TRP B O 1
ATOM 13638 N N . VAL B 1 768 ? 17.63328 54.39961 51.75897 1.000 52.58569 768 VAL B N 1
ATOM 13639 C CA . VAL B 1 768 ? 17.86834 55.61787 52.53107 1.000 51.33155 768 VAL B CA 1
ATOM 13640 C C . VAL B 1 768 ? 18.95876 55.39470 53.57029 1.000 49.75425 768 VAL B C 1
ATOM 13641 O O . VAL B 1 768 ? 19.80970 56.26396 53.79432 1.000 50.21127 768 VAL B O 1
ATOM 13645 N N . HIS B 1 769 ? 18.96229 54.22455 54.20932 1.000 54.97203 769 HIS B N 1
ATOM 13646 C CA . HIS B 1 769 ? 19.92240 53.93646 55.26687 1.000 47.70192 769 HIS B CA 1
ATOM 13647 C C . HIS B 1 769 ? 21.30269 53.54614 54.74859 1.000 57.12830 769 HIS B C 1
ATOM 13648 O O . HIS B 1 769 ? 22.24308 53.48142 55.54797 1.000 53.96525 769 HIS B O 1
ATOM 13655 N N . ILE B 1 770 ? 21.45134 53.28696 53.45439 1.000 60.40302 770 ILE B N 1
ATOM 13656 C CA . ILE B 1 770 ? 22.75432 52.87417 52.91307 1.000 53.74095 770 ILE B CA 1
ATOM 13657 C C . ILE B 1 770 ? 23.73378 54.03976 53.01492 1.000 57.00472 770 ILE B C 1
ATOM 13658 O O . ILE B 1 770 ? 23.37901 55.17549 52.65421 1.000 52.43277 770 ILE B O 1
ATOM 13663 N N . PRO B 1 771 ? 24.95278 53.82587 53.50708 1.000 60.70784 771 PRO B N 1
ATOM 13664 C CA . PRO B 1 771 ? 25.91097 54.93352 53.60180 1.000 58.44271 771 PRO B CA 1
ATOM 13665 C C . PRO B 1 771 ? 26.38537 55.41560 52.23759 1.000 62.31722 771 PRO B C 1
ATOM 13666 O O . PRO B 1 771 ? 26.51468 54.64386 51.28276 1.000 65.45156 771 PRO B O 1
ATOM 13670 N N . ASN B 1 772 ? 26.65163 56.72181 52.16850 1.000 63.94763 772 ASN B N 1
ATOM 13671 C CA . ASN B 1 772 ? 27.25720 57.36556 50.99923 1.000 55.49277 772 ASN B CA 1
ATOM 13672 C C . ASN B 1 772 ? 26.45459 57.12795 49.71970 1.000 63.53568 772 ASN B C 1
ATOM 13673 O O . ASN B 1 772 ? 27.01611 56.84636 48.65969 1.000 73.13937 772 ASN B O 1
ATOM 13678 N N . VAL B 1 773 ? 25.12968 57.23841 49.81506 1.000 62.03076 773 VAL B N 1
ATOM 13679 C CA . VAL B 1 773 ? 24.25929 57.29118 48.64404 1.000 58.79010 773 VAL B CA 1
ATOM 13680 C C . VAL B 1 773 ? 23.83486 58.73558 48.42780 1.000 61.32667 773 VAL B C 1
ATOM 13681 O O . VAL B 1 773 ? 23.52834 59.45701 49.38568 1.000 72.18032 773 VAL B O 1
ATOM 13685 N N . THR B 1 774 ? 23.82573 59.16678 47.16696 1.000 65.18897 774 THR B N 1
ATOM 13686 C CA . THR B 1 774 ? 23.55784 60.56046 46.83224 1.000 74.61951 774 THR B CA 1
ATOM 13687 C C . THR B 1 774 ? 22.31175 60.74708 45.97296 1.000 69.02928 774 THR B C 1
ATOM 13688 O O . THR B 1 774 ? 22.09109 61.85023 45.45863 1.000 71.99439 774 THR B O 1
ATOM 13692 N N . GLU B 1 775 ? 21.48997 59.71451 45.80677 1.000 61.77585 775 GLU B N 1
ATOM 13693 C CA . GLU B 1 775 ? 20.24714 59.82050 45.05762 1.000 48.30259 775 GLU B CA 1
ATOM 13694 C C . GLU B 1 775 ? 19.05513 59.65044 45.99041 1.000 56.95983 775 GLU B C 1
ATOM 13695 O O . GLU B 1 775 ? 19.13776 58.96608 47.01439 1.000 62.91915 775 GLU B O 1
ATOM 13701 N N . GLU B 1 776 ? 17.94152 60.29039 45.62317 1.000 61.38214 776 GLU B N 1
ATOM 13702 C CA . GLU B 1 776 ? 16.73793 60.22457 46.44690 1.000 55.59438 776 GLU B CA 1
ATOM 13703 C C . GLU B 1 776 ? 16.19999 58.80305 46.54294 1.000 57.21940 776 GLU B C 1
ATOM 13704 O O . GLU B 1 776 ? 15.79062 58.35958 47.62236 1.000 56.78024 776 GLU B O 1
ATOM 13710 N N . SER B 1 777 ? 16.18430 58.07616 45.42674 1.000 49.24992 777 SER B N 1
ATOM 13711 C CA . SER B 1 777 ? 15.57046 56.75846 45.37629 1.000 54.19701 777 SER B CA 1
ATOM 13712 C C . SER B 1 777 ? 16.46036 55.79079 44.61212 1.000 58.81015 777 SER B C 1
ATOM 13713 O O . SER B 1 777 ? 17.21219 56.18478 43.71648 1.000 62.78533 777 SER B O 1
ATOM 13716 N N . VAL B 1 778 ? 16.35527 54.50896 44.97404 1.000 55.52814 778 VAL B N 1
ATOM 13717 C CA . VAL B 1 778 ? 17.02957 53.45802 44.22274 1.000 52.65612 778 VAL B CA 1
ATOM 13718 C C . VAL B 1 778 ? 16.46376 53.34438 42.81258 1.000 48.34554 778 VAL B C 1
ATOM 13719 O O . VAL B 1 778 ? 17.13195 52.81475 41.91796 1.000 58.91890 778 VAL B O 1
ATOM 13723 N N . GLN B 1 779 ? 15.24444 53.83992 42.58647 1.000 47.16503 779 GLN B N 1
ATOM 13724 C CA . GLN B 1 779 ? 14.67427 53.84744 41.24566 1.000 47.88192 779 GLN B CA 1
ATOM 13725 C C . GLN B 1 779 ? 15.44356 54.75857 40.29933 1.000 54.33134 779 GLN B C 1
ATOM 13726 O O . GLN B 1 779 ? 15.32456 54.60690 39.07821 1.000 48.07772 779 GLN B O 1
ATOM 13732 N N . LEU B 1 780 ? 16.23234 55.68830 40.83518 1.000 53.35414 780 LEU B N 1
ATOM 13733 C CA . LEU B 1 780 ? 16.97252 56.66092 40.04521 1.000 48.77513 780 LEU B CA 1
ATOM 13734 C C . LEU B 1 780 ? 18.40414 56.22915 39.75553 1.000 58.41385 780 LEU B C 1
ATOM 13735 O O . LEU B 1 780 ? 19.20596 57.05226 39.30414 1.000 69.34616 780 LEU B O 1
ATOM 13740 N N . VAL B 1 781 ? 18.75245 54.97306 40.02006 1.000 52.24303 781 VAL B N 1
ATOM 13741 C CA . VAL B 1 781 ? 20.06891 54.45612 39.67920 1.000 54.91532 781 VAL B CA 1
ATOM 13742 C C . VAL B 1 781 ? 19.89307 53.31053 38.69267 1.000 56.31905 781 VAL B C 1
ATOM 13743 O O . VAL B 1 781 ? 18.80574 52.74835 38.53740 1.000 56.50683 781 VAL B O 1
ATOM 13747 N N . ASP B 1 782 ? 20.98209 52.97753 38.01139 1.000 53.50054 782 ASP B N 1
ATOM 13748 C CA . ASP B 1 782 ? 20.98939 51.85252 37.09213 1.000 56.33508 782 ASP B CA 1
ATOM 13749 C C . ASP B 1 782 ? 21.33628 50.56646 37.83425 1.000 60.39053 782 ASP B C 1
ATOM 13750 O O . ASP B 1 782 ? 21.84200 50.58431 38.95879 1.000 61.77281 782 ASP B O 1
ATOM 13755 N N . MET B 1 783 ? 21.05015 49.44117 37.18667 1.000 55.49561 783 MET B N 1
ATOM 13756 C CA . MET B 1 783 ? 21.32745 48.14855 37.78731 1.000 51.06462 783 MET B CA 1
ATOM 13757 C C . MET B 1 783 ? 22.83262 47.96484 37.97570 1.000 58.51965 783 MET B C 1
ATOM 13758 O O . MET B 1 783 ? 23.63343 48.54584 37.23778 1.000 59.02546 783 MET B O 1
ATOM 13763 N N . PRO B 1 784 ? 23.24671 47.18336 38.97390 1.000 60.58845 784 PRO B N 1
ATOM 13764 C CA . PRO B 1 784 ? 24.67865 46.92577 39.14988 1.000 58.65751 784 PRO B CA 1
ATOM 13765 C C . PRO B 1 784 ? 25.25055 46.18638 37.95090 1.000 64.31516 784 PRO B C 1
ATOM 13766 O O . PRO B 1 784 ? 24.57167 45.39055 37.29751 1.000 60.61151 784 PRO B O 1
ATOM 13770 N N . GLU B 1 785 ? 26.51358 46.46984 37.65764 1.000 63.27718 785 GLU B N 1
ATOM 13771 C CA . GLU B 1 785 ? 27.22319 45.84001 36.55664 1.000 66.76957 785 GLU B CA 1
ATOM 13772 C C . GLU B 1 785 ? 28.25747 44.87551 37.11788 1.000 63.73793 785 GLU B C 1
ATOM 13773 O O . GLU B 1 785 ? 28.95481 45.19431 38.08645 1.000 71.39790 785 GLU B O 1
ATOM 13779 N N . VAL B 1 786 ? 28.34113 43.68872 36.51849 1.000 51.38000 786 VAL B N 1
ATOM 13780 C CA . VAL B 1 786 ? 29.24201 42.66204 37.02592 1.000 58.85891 786 VAL B CA 1
ATOM 13781 C C . VAL B 1 786 ? 30.68569 43.10914 36.84463 1.000 67.04190 786 VAL B C 1
ATOM 13782 O O . VAL B 1 786 ? 31.07937 43.58616 35.77193 1.000 81.68615 786 VAL B O 1
ATOM 13786 N N . GLN B 1 787 ? 31.47817 42.97443 37.90280 1.000 65.26934 787 GLN B N 1
ATOM 13787 C CA . GLN B 1 787 ? 32.91092 43.21865 37.85122 1.000 71.65509 787 GLN B CA 1
ATOM 13788 C C . GLN B 1 787 ? 33.64332 41.89072 37.97553 1.000 78.99515 787 GLN B C 1
ATOM 13789 O O . GLN B 1 787 ? 33.27187 41.03846 38.78934 1.000 86.16923 787 GLN B O 1
ATOM 13795 N N . GLU B 1 788 ? 34.66804 41.70485 37.15292 1.000 78.89484 788 GLU B N 1
ATOM 13796 C CA . GLU B 1 788 ? 35.45621 40.48564 37.20482 1.000 77.43906 788 GLU B CA 1
ATOM 13797 C C . GLU B 1 788 ? 36.58496 40.64759 38.21276 1.000 76.92478 788 GLU B C 1
ATOM 13798 O O . GLU B 1 788 ? 37.23109 41.69736 38.28170 1.000 71.76281 788 GLU B O 1
ATOM 13804 N N . ILE B 1 789 ? 36.80283 39.60479 39.00394 1.000 73.48795 789 ILE B N 1
ATOM 13805 C CA . ILE B 1 789 ? 37.79847 39.60211 40.06823 1.000 71.18616 789 ILE B CA 1
ATOM 13806 C C . ILE B 1 789 ? 39.02598 38.84552 39.58422 1.000 78.57897 789 ILE B C 1
ATOM 13807 O O . ILE B 1 789 ? 38.90751 37.77707 38.97021 1.000 81.63896 789 ILE B O 1
ATOM 13812 N N . GLU B 1 790 ? 40.20720 39.40821 39.84003 1.000 73.45017 790 GLU B N 1
ATOM 13813 C CA . GLU B 1 790 ? 41.44931 38.75552 39.44596 1.000 80.45714 790 GLU B CA 1
ATOM 13814 C C . GLU B 1 790 ? 41.56300 37.38283 40.09915 1.000 78.17114 790 GLU B C 1
ATOM 13815 O O . GLU B 1 790 ? 41.34790 37.23417 41.30577 1.000 72.89087 790 GLU B O 1
ATOM 13821 N N . GLY B 1 791 ? 41.90783 36.38042 39.29383 1.000 79.61143 791 GLY B N 1
ATOM 13822 C CA . GLY B 1 791 ? 42.01318 35.01768 39.78696 1.000 76.93972 791 GLY B CA 1
ATOM 13823 C C . GLY B 1 791 ? 40.71009 34.44302 40.29205 1.000 74.68626 791 GLY B C 1
ATOM 13824 O O . GLY B 1 791 ? 40.71634 33.63983 41.23177 1.000 74.28579 791 GLY B O 1
ATOM 13825 N N . ALA B 1 792 ? 39.58444 34.83244 39.68744 1.000 69.52122 792 ALA B N 1
ATOM 13826 C CA . ALA B 1 792 ? 38.28538 34.36870 40.16467 1.000 75.95136 792 ALA B CA 1
ATOM 13827 C C . ALA B 1 792 ? 38.12172 32.86661 39.97323 1.000 78.01189 792 ALA B C 1
ATOM 13828 O O . ALA B 1 792 ? 37.61426 32.17558 40.86404 1.000 82.82450 792 ALA B O 1
ATOM 13830 N N . ASP B 1 793 ? 38.54190 32.34399 38.81860 1.000 72.24930 793 ASP B N 1
ATOM 13831 C CA . ASP B 1 793 ? 38.34788 30.92526 38.53597 1.000 75.16142 793 ASP B CA 1
ATOM 13832 C C . ASP B 1 793 ? 39.11965 30.05305 39.51824 1.000 77.80260 793 ASP B C 1
ATOM 13833 O O . ASP B 1 793 ? 38.59356 29.05025 40.01625 1.000 77.58348 793 ASP B O 1
ATOM 13838 N N . GLN B 1 794 ? 40.36998 30.41817 39.80936 1.000 71.25215 794 GLN B N 1
ATOM 13839 C CA . GLN B 1 794 ? 41.12895 29.69485 40.82335 1.000 73.51270 794 GLN B CA 1
ATOM 13840 C C . GLN B 1 794 ? 40.49779 29.86116 42.19818 1.000 78.10930 794 GLN B C 1
ATOM 13841 O O . GLN B 1 794 ? 40.47037 28.91562 42.99526 1.000 76.73671 794 GLN B O 1
ATOM 13847 N N . LEU B 1 795 ? 39.99686 31.06317 42.49501 1.000 79.45352 795 LEU B N 1
ATOM 13848 C CA . LEU B 1 795 ? 39.36100 31.31004 43.78489 1.000 69.90404 795 LEU B CA 1
ATOM 13849 C C . LEU B 1 795 ? 38.11435 30.45241 43.96108 1.000 68.22898 795 LEU B C 1
ATOM 13850 O O . LEU B 1 795 ? 37.89337 29.87838 45.03421 1.000 77.71606 795 LEU B O 1
ATOM 13855 N N . VAL B 1 796 ? 37.28829 30.35211 42.91710 1.000 59.07815 796 VAL B N 1
ATOM 13856 C CA . VAL B 1 796 ? 36.07527 29.54574 43.00381 1.000 62.72511 796 VAL B CA 1
ATOM 13857 C C . VAL B 1 796 ? 36.42137 28.07195 43.17011 1.000 73.08629 796 VAL B C 1
ATOM 13858 O O . VAL B 1 796 ? 35.78721 27.35879 43.95654 1.000 74.65202 796 VAL B O 1
ATOM 13862 N N . GLU B 1 797 ? 37.43587 27.59414 42.44470 1.000 71.88197 797 GLU B N 1
ATOM 13863 C CA . GLU B 1 797 ? 37.80541 26.18335 42.52225 1.000 77.07513 797 GLU B CA 1
ATOM 13864 C C . GLU B 1 797 ? 38.21118 25.79506 43.93899 1.000 74.47126 797 GLU B C 1
ATOM 13865 O O . GLU B 1 797 ? 37.78735 24.75499 44.45696 1.000 73.87476 797 GLU B O 1
ATOM 13871 N N . LYS B 1 798 ? 39.03277 26.62548 44.58338 1.000 73.38977 798 LYS B N 1
ATOM 13872 C CA . LYS B 1 798 ? 39.50809 26.30780 45.92552 1.000 65.41836 798 LYS B CA 1
ATOM 13873 C C . LYS B 1 798 ? 38.36674 26.31924 46.93477 1.000 69.82134 798 LYS B C 1
ATOM 13874 O O . LYS B 1 798 ? 38.18869 25.36253 47.69756 1.000 70.84666 798 LYS B O 1
ATOM 13880 N N . TRP B 1 799 ? 37.57293 27.39056 46.94528 1.000 72.01538 799 TRP B N 1
ATOM 13881 C CA . TRP B 1 799 ? 36.58257 27.57349 47.99767 1.000 64.47438 799 TRP B CA 1
ATOM 13882 C C . TRP B 1 799 ? 35.28606 26.81599 47.74605 1.000 68.83349 799 TRP B C 1
ATOM 13883 O O . TRP B 1 799 ? 34.51479 26.61716 48.69062 1.000 70.42011 799 TRP B O 1
ATOM 13894 N N . ASP B 1 800 ? 35.01995 26.39203 46.50814 1.000 68.45626 800 ASP B N 1
ATOM 13895 C CA . ASP B 1 800 ? 33.93781 25.43598 46.29712 1.000 68.27362 800 ASP B CA 1
ATOM 13896 C C . ASP B 1 800 ? 34.26351 24.10465 46.95898 1.000 75.48984 800 ASP B C 1
ATOM 13897 O O . ASP B 1 800 ? 33.38000 23.45278 47.52755 1.000 78.67607 800 ASP B O 1
ATOM 13902 N N . ALA B 1 801 ? 35.52988 23.68544 46.88963 1.000 75.32996 801 ALA B N 1
ATOM 13903 C CA . ALA B 1 801 ? 35.95750 22.48502 47.59921 1.000 75.68056 801 ALA B CA 1
ATOM 13904 C C . ALA B 1 801 ? 35.85986 22.67260 49.10706 1.000 75.26177 801 ALA B C 1
ATOM 13905 O O . ALA B 1 801 ? 35.47810 21.74502 49.83043 1.000 81.93482 801 ALA B O 1
ATOM 13907 N N . PHE B 1 802 ? 36.20924 23.86418 49.59921 1.000 82.63771 802 PHE B N 1
ATOM 13908 C CA . PHE B 1 802 ? 36.11508 24.13080 51.03094 1.000 80.01707 802 PHE B CA 1
ATOM 13909 C C . PHE B 1 802 ? 34.67106 24.06318 51.51184 1.000 74.78616 802 PHE B C 1
ATOM 13910 O O . PHE B 1 802 ? 34.39964 23.57528 52.61514 1.000 75.07426 802 PHE B O 1
ATOM 13918 N N . MET B 1 803 ? 33.73145 24.56058 50.70288 1.000 75.88183 803 MET B N 1
ATOM 13919 C CA . MET B 1 803 ? 32.32043 24.46609 51.06451 1.000 78.68046 803 MET B CA 1
ATOM 13920 C C . MET B 1 803 ? 31.86912 23.01430 51.14450 1.000 81.49050 803 MET B C 1
ATOM 13921 O O . MET B 1 803 ? 31.04829 22.65850 51.99875 1.000 81.57528 803 MET B O 1
ATOM 13926 N N . GLU B 1 804 ? 32.38550 22.16298 50.25362 1.000 80.91773 804 GLU B N 1
ATOM 13927 C CA . GLU B 1 804 ? 32.10686 20.73416 50.35275 1.000 89.33649 804 GLU B CA 1
ATOM 13928 C C . GLU B 1 804 ? 32.61020 20.17479 51.67648 1.000 81.94478 804 GLU B C 1
ATOM 13929 O O . GLU B 1 804 ? 31.90633 19.40904 52.34614 1.000 73.27459 804 GLU B O 1
ATOM 13935 N N . LEU B 1 805 ? 33.82950 20.55124 52.06959 1.000 79.69653 805 LEU B N 1
ATOM 13936 C CA . LEU B 1 805 ? 34.34744 20.15218 53.37327 1.000 76.44503 805 LEU B CA 1
ATOM 13937 C C . LEU B 1 805 ? 33.52893 20.76728 54.50090 1.000 76.72588 805 LEU B C 1
ATOM 13938 O O . LEU B 1 805 ? 33.24078 20.10214 55.50285 1.000 75.50602 805 LEU B O 1
ATOM 13943 N N . ARG B 1 806 ? 33.14118 22.03770 54.35210 1.000 78.89588 806 ARG B N 1
ATOM 13944 C CA . ARG B 1 806 ? 32.38934 22.71309 55.40523 1.000 73.69512 806 ARG B CA 1
ATOM 13945 C C . ARG B 1 806 ? 31.02372 22.07096 55.60995 1.000 72.67350 806 ARG B C 1
ATOM 13946 O O . ARG B 1 806 ? 30.53133 21.99018 56.74081 1.000 70.42445 806 ARG B O 1
ATOM 13954 N N . ASP B 1 807 ? 30.38859 21.61937 54.52739 1.000 70.65447 807 ASP B N 1
ATOM 13955 C CA . ASP B 1 807 ? 29.13288 20.89230 54.67320 1.000 73.13868 807 ASP B CA 1
ATOM 13956 C C . ASP B 1 807 ? 29.34042 19.60182 55.45421 1.000 74.42168 807 ASP B C 1
ATOM 13957 O O . ASP B 1 807 ? 28.49011 19.21096 56.26320 1.000 76.18450 807 ASP B O 1
ATOM 13962 N N . GLU B 1 808 ? 30.47150 18.92922 55.22959 1.000 72.68895 808 GLU B N 1
ATOM 13963 C CA . GLU B 1 808 ? 30.73242 17.67083 55.91997 1.000 71.80854 808 GLU B CA 1
ATOM 13964 C C . GLU B 1 808 ? 31.01373 17.89167 57.40288 1.000 70.46398 808 GLU B C 1
ATOM 13965 O O . GLU B 1 808 ? 30.56559 17.10487 58.24516 1.000 67.22343 808 GLU B O 1
ATOM 13971 N N . VAL B 1 809 ? 31.74766 18.95382 57.74785 1.000 70.91223 809 VAL B N 1
ATOM 13972 C CA . VAL B 1 809 ? 31.99396 19.22428 59.16186 1.000 64.74534 809 VAL B CA 1
ATOM 13973 C C . VAL B 1 809 ? 30.71348 19.68174 59.85196 1.000 64.51635 809 VAL B C 1
ATOM 13974 O O . VAL B 1 809 ? 30.51712 19.41796 61.04440 1.000 66.89103 809 VAL B O 1
ATOM 13978 N N . LEU B 1 810 ? 29.82433 20.36806 59.12755 1.000 69.71925 810 LEU B N 1
ATOM 13979 C CA . LEU B 1 810 ? 28.55851 20.79300 59.71887 1.000 68.63053 810 LEU B CA 1
ATOM 13980 C C . LEU B 1 810 ? 27.68441 19.59811 60.07746 1.000 68.64535 810 LEU B C 1
ATOM 13981 O O . LEU B 1 810 ? 27.04589 19.58633 61.13654 1.000 75.55646 810 LEU B O 1
ATOM 13986 N N . LYS B 1 811 ? 27.63547 18.58763 59.20556 1.000 67.36833 811 LYS B N 1
ATOM 13987 C CA . LYS B 1 811 ? 26.89907 17.37118 59.53303 1.000 73.43976 811 LYS B CA 1
ATOM 13988 C C . LYS B 1 811 ? 27.50916 16.67349 60.74154 1.000 75.74260 811 LYS B C 1
ATOM 13989 O O . LYS B 1 811 ? 26.78548 16.18882 61.62029 1.000 72.26416 811 LYS B O 1
ATOM 13995 N N . ALA B 1 812 ? 28.84276 16.61969 60.80473 1.000 66.44573 812 ALA B N 1
ATOM 13996 C CA . ALA B 1 812 ? 29.50877 16.00551 61.94808 1.000 65.61951 812 ALA B CA 1
ATOM 13997 C C . ALA B 1 812 ? 29.19862 16.75598 63.23635 1.000 66.14899 812 ALA B C 1
ATOM 13998 O O . ALA B 1 812 ? 28.97261 16.13866 64.28376 1.000 73.13780 812 ALA B O 1
ATOM 14000 N N . LEU B 1 813 ? 29.19090 18.09024 63.18011 1.000 63.42307 813 LEU B N 1
ATOM 14001 C CA . LEU B 1 813 ? 28.84001 18.87856 64.35695 1.000 65.27609 813 LEU B CA 1
ATOM 14002 C C . LEU B 1 813 ? 27.39894 18.62896 64.77785 1.000 64.65270 813 LEU B C 1
ATOM 14003 O O . LEU B 1 813 ? 27.10147 18.54163 65.97490 1.000 65.65094 813 LEU B O 1
ATOM 14008 N N . GLU B 1 814 ? 26.48730 18.51945 63.80863 1.000 62.98111 814 GLU B N 1
ATOM 14009 C CA . GLU B 1 814 ? 25.09532 18.23772 64.14236 1.000 73.75538 814 GLU B CA 1
ATOM 14010 C C . GLU B 1 814 ? 24.95614 16.87510 64.80831 1.000 77.51979 814 GLU B C 1
ATOM 14011 O O . GLU B 1 814 ? 24.17942 16.71610 65.75713 1.000 75.50114 814 GLU B O 1
ATOM 14017 N N . GLN B 1 815 ? 25.69249 15.87529 64.31717 1.000 73.19193 815 GLN B N 1
ATOM 14018 C CA . GLN B 1 815 ? 25.66899 14.56349 64.95554 1.000 75.57643 815 GLN B CA 1
ATOM 14019 C C . GLN B 1 815 ? 26.24385 14.62540 66.36465 1.000 67.89395 815 GLN B C 1
ATOM 14020 O O . GLN B 1 815 ? 25.69779 14.01786 67.29291 1.000 69.69162 815 GLN B O 1
ATOM 14026 N N . ALA B 1 816 ? 27.34649 15.35705 66.54363 1.000 63.33283 816 ALA B N 1
ATOM 14027 C CA . ALA B 1 816 ? 27.94876 15.47887 67.86734 1.000 65.34284 816 ALA B CA 1
ATOM 14028 C C . ALA B 1 816 ? 27.00465 16.16891 68.84327 1.000 75.57701 816 ALA B C 1
ATOM 14029 O O . ALA B 1 816 ? 26.94108 15.80162 70.02283 1.000 69.53347 816 ALA B O 1
ATOM 14031 N N . ARG B 1 817 ? 26.27533 17.18436 68.37444 1.000 80.08201 817 ARG B N 1
ATOM 14032 C CA . ARG B 1 817 ? 25.30092 17.85005 69.23298 1.000 76.41266 817 ARG B CA 1
ATOM 14033 C C . ARG B 1 817 ? 24.18550 16.89512 69.64373 1.000 73.94053 817 ARG B C 1
ATOM 14034 O O . ARG B 1 817 ? 23.74331 16.90479 70.79785 1.000 72.33793 817 ARG B O 1
ATOM 14042 N N . ASN B 1 818 ? 23.72154 16.05898 68.71073 1.000 74.21705 818 ASN B N 1
ATOM 14043 C CA . ASN B 1 818 ? 22.68571 15.07562 69.01134 1.000 78.39896 818 ASN B CA 1
ATOM 14044 C C . ASN B 1 818 ? 23.15356 14.02054 70.00487 1.000 78.84597 818 ASN B C 1
ATOM 14045 O O . ASN B 1 818 ? 22.31870 13.41892 70.69019 1.000 73.30409 818 ASN B O 1
ATOM 14050 N N . GLU B 1 819 ? 24.46003 13.77153 70.08961 1.000 75.76612 819 GLU B N 1
ATOM 14051 C CA . GLU B 1 819 ? 25.01072 12.82121 71.04311 1.000 73.45666 819 GLU B CA 1
ATOM 14052 C C . GLU B 1 819 ? 25.43851 13.48439 72.34605 1.000 73.75697 819 GLU B C 1
ATOM 14053 O O . GLU B 1 819 ? 26.21601 12.89123 73.10267 1.000 66.36906 819 GLU B O 1
ATOM 14059 N N . LYS B 1 820 ? 24.95713 14.70263 72.61271 1.000 74.21881 820 LYS B N 1
ATOM 14060 C CA . LYS B 1 820 ? 25.23401 15.42674 73.85665 1.000 68.61399 820 LYS B CA 1
ATOM 14061 C C . LYS B 1 820 ? 26.73037 15.60811 74.09582 1.000 71.66495 820 LYS B C 1
ATOM 14062 O O . LYS B 1 820 ? 27.18893 15.63339 75.24075 1.000 76.21596 820 LYS B O 1
ATOM 14068 N N . VAL B 1 821 ? 27.50193 15.73792 73.02158 1.000 61.73669 821 VAL B N 1
ATOM 14069 C CA . VAL B 1 821 ? 28.92852 16.01339 73.14766 1.000 66.07500 821 VAL B CA 1
ATOM 14070 C C . VAL B 1 821 ? 29.19089 17.51141 73.24019 1.000 65.63296 821 VAL B C 1
ATOM 14071 O O . VAL B 1 821 ? 30.04508 17.95310 74.01315 1.000 57.34110 821 VAL B O 1
ATOM 14075 N N . ILE B 1 822 ? 28.45816 18.30481 72.45930 1.000 64.78239 822 ILE B N 1
ATOM 14076 C CA . ILE B 1 822 ? 28.58391 19.75621 72.44998 1.000 63.13582 822 ILE B CA 1
ATOM 14077 C C . ILE B 1 822 ? 27.19412 20.36012 72.31640 1.000 66.83786 822 ILE B C 1
ATOM 14078 O O . ILE B 1 822 ? 26.31061 19.79487 71.66445 1.000 67.90796 822 ILE B O 1
ATOM 14083 N N . GLY B 1 823 ? 27.00067 21.51563 72.94660 1.000 68.02134 823 GLY B N 1
ATOM 14084 C CA . GLY B 1 823 ? 25.75186 22.23884 72.80593 1.000 68.13631 823 GLY B CA 1
ATOM 14085 C C . GLY B 1 823 ? 25.78544 23.22234 71.65576 1.000 65.06358 823 GLY B C 1
ATOM 14086 O O . GLY B 1 823 ? 24.74051 23.65370 71.15770 1.000 66.33381 823 GLY B O 1
ATOM 14087 N N . LYS B 1 824 ? 26.99258 23.57423 71.22283 1.000 56.49092 824 LYS B N 1
ATOM 14088 C CA . LYS B 1 824 ? 27.18708 24.51678 70.13079 1.000 54.59051 824 LYS B CA 1
ATOM 14089 C C . LYS B 1 824 ? 28.56447 24.27108 69.53470 1.000 50.70383 824 LYS B C 1
ATOM 14090 O O . LYS B 1 824 ? 29.39799 23.56907 70.11223 1.000 53.85310 824 LYS B O 1
ATOM 14096 N N . SER B 1 825 ? 28.79092 24.85952 68.35988 1.000 50.90622 825 SER B N 1
ATOM 14097 C CA . SER B 1 825 ? 30.01946 24.58340 67.62485 1.000 52.14084 825 SER B CA 1
ATOM 14098 C C . SER B 1 825 ? 31.25487 25.10203 68.35474 1.000 56.15811 825 SER B C 1
ATOM 14099 O O . SER B 1 825 ? 32.33170 24.50500 68.24052 1.000 61.42130 825 SER B O 1
ATOM 14102 N N . LEU B 1 826 ? 31.12709 26.19944 69.10735 1.000 49.88969 826 LEU B N 1
ATOM 14103 C CA . LEU B 1 826 ? 32.29313 26.76954 69.77854 1.000 47.18181 826 LEU B CA 1
ATOM 14104 C C . LEU B 1 826 ? 32.83839 25.85053 70.86472 1.000 62.23102 826 LEU B C 1
ATOM 14105 O O . LEU B 1 826 ? 34.03518 25.89967 71.16869 1.000 68.03932 826 LEU B O 1
ATOM 14110 N N . GLU B 1 827 ? 31.99171 25.01384 71.45995 1.000 67.88116 827 GLU B N 1
ATOM 14111 C CA . GLU B 1 827 ? 32.42565 24.09836 72.50808 1.000 60.16687 827 GLU B CA 1
ATOM 14112 C C . GLU B 1 827 ? 33.16703 22.88463 71.96480 1.000 60.62367 827 GLU B C 1
ATOM 14113 O O . GLU B 1 827 ? 33.48079 21.97231 72.73732 1.000 65.87952 827 GLU B O 1
ATOM 14119 N N . ALA B 1 828 ? 33.46029 22.85304 70.66930 1.000 56.96133 828 ALA B N 1
ATOM 14120 C CA . ALA B 1 828 ? 33.93844 21.65225 70.00384 1.000 65.42785 828 ALA B CA 1
ATOM 14121 C C . ALA B 1 828 ? 35.39055 21.79782 69.57605 1.000 66.68997 828 ALA B C 1
ATOM 14122 O O . ALA B 1 828 ? 35.82529 22.87745 69.16300 1.000 67.91919 828 ALA B O 1
ATOM 14124 N N . LYS B 1 829 ? 36.13422 20.70175 69.68438 1.000 69.15037 829 LYS B N 1
ATOM 14125 C CA . LYS B 1 829 ? 37.42002 20.54884 69.02104 1.000 65.99119 829 LYS B CA 1
ATOM 14126 C C . LYS B 1 829 ? 37.23650 19.57330 67.86897 1.000 71.57085 829 LYS B C 1
ATOM 14127 O O . LYS B 1 829 ? 36.85600 18.41710 68.08486 1.000 64.83597 829 LYS B O 1
ATOM 14133 N N . LEU B 1 830 ? 37.49755 20.04031 66.65341 1.000 82.92886 830 LEU B N 1
ATOM 14134 C CA . LEU B 1 830 ? 37.42885 19.20625 65.46241 1.000 79.62566 830 LEU B CA 1
ATOM 14135 C C . LEU B 1 830 ? 38.83954 18.78492 65.07870 1.000 78.30886 830 LEU B C 1
ATOM 14136 O O . LEU B 1 830 ? 39.68891 19.63484 64.79467 1.000 75.27006 830 LEU B O 1
ATOM 14141 N N . THR B 1 831 ? 39.08971 17.48133 65.08130 1.000 86.64564 831 THR B N 1
ATOM 14142 C CA . THR B 1 831 ? 40.32355 16.92437 64.54924 1.000 88.56392 831 THR B CA 1
ATOM 14143 C C . THR B 1 831 ? 40.00414 16.22257 63.23594 1.000 82.92053 831 THR B C 1
ATOM 14144 O O . THR B 1 831 ? 39.05500 15.43385 63.16189 1.000 72.35747 831 THR B O 1
ATOM 14148 N N . LEU B 1 832 ? 40.77648 16.53280 62.19875 1.000 81.27029 832 LEU B N 1
ATOM 14149 C CA . LEU B 1 832 ? 40.49569 16.07697 60.84475 1.000 82.94197 832 LEU B CA 1
ATOM 14150 C C . LEU B 1 832 ? 41.57872 15.11482 60.38230 1.000 80.32097 832 LEU B C 1
ATOM 14151 O O . LEU B 1 832 ? 42.77208 15.38333 60.55846 1.000 89.70024 832 LEU B O 1
ATOM 14156 N N . TYR B 1 833 ? 41.15667 13.99539 59.79347 1.000 75.18681 833 TYR B N 1
ATOM 14157 C CA . TYR B 1 833 ? 42.05032 13.05897 59.11805 1.000 86.45119 833 TYR B CA 1
ATOM 14158 C C . TYR B 1 833 ? 41.74450 13.13364 57.62803 1.000 87.26529 833 TYR B C 1
ATOM 14159 O O . TYR B 1 833 ? 40.92254 12.35947 57.11518 1.000 91.07158 833 TYR B O 1
ATOM 14168 N N . PRO B 1 834 ? 42.36600 14.04865 56.89333 1.000 86.75428 834 PRO B N 1
ATOM 14169 C CA . PRO B 1 834 ? 41.94050 14.33284 55.52281 1.000 80.73460 834 PRO B CA 1
ATOM 14170 C C . PRO B 1 834 ? 42.67131 13.50159 54.47353 1.000 84.42988 834 PRO B C 1
ATOM 14171 O O . PRO B 1 834 ? 43.65364 12.81009 54.74939 1.000 86.86879 834 PRO B O 1
ATOM 14175 N N . THR B 1 835 ? 42.15515 13.58564 53.25081 1.000 88.05564 835 THR B N 1
ATOM 14176 C CA . THR B 1 835 ? 42.85668 13.08009 52.08420 1.000 84.09475 835 THR B CA 1
ATOM 14177 C C . THR B 1 835 ? 44.07349 13.95707 51.79546 1.000 88.98125 835 THR B C 1
ATOM 14178 O O . THR B 1 835 ? 44.16442 15.10505 52.24114 1.000 87.91180 835 THR B O 1
ATOM 14182 N N . ALA B 1 836 ? 45.02880 13.39563 51.05100 1.000 95.00589 836 ALA B N 1
ATOM 14183 C CA . ALA B 1 836 ? 46.16120 14.19443 50.59574 1.000 96.76955 836 ALA B CA 1
ATOM 14184 C C . ALA B 1 836 ? 45.68943 15.36669 49.74511 1.000 93.99736 836 ALA B C 1
ATOM 14185 O O . ALA B 1 836 ? 46.21838 16.47904 49.85673 1.000 98.69877 836 ALA B O 1
ATOM 14187 N N . ASP B 1 837 ? 44.68884 15.13544 48.89140 1.000 89.03015 837 ASP B N 1
ATOM 14188 C CA . ASP B 1 837 ? 44.08601 16.22988 48.13786 1.000 97.17885 837 ASP B CA 1
ATOM 14189 C C . ASP B 1 837 ? 43.41521 17.23463 49.06675 1.000 90.89637 837 ASP B C 1
ATOM 14190 O O . ASP B 1 837 ? 43.50348 18.44828 48.85072 1.000 93.00867 837 ASP B O 1
ATOM 14195 N N . THR B 1 838 ? 42.72611 16.74781 50.09960 1.000 90.74386 838 THR B N 1
ATOM 14196 C CA . THR B 1 838 ? 42.08205 17.65343 51.04472 1.000 86.88115 838 THR B CA 1
ATOM 14197 C C . THR B 1 838 ? 43.11334 18.45083 51.83576 1.000 86.19043 838 THR B C 1
ATOM 14198 O O . THR B 1 838 ? 42.90588 19.63740 52.11569 1.000 87.04266 838 THR B O 1
ATOM 14202 N N . LYS B 1 839 ? 44.22962 17.81764 52.20572 1.000 87.86114 839 LYS B N 1
ATOM 14203 C CA . LYS B 1 839 ? 45.26522 18.51770 52.96160 1.000 90.97180 839 LYS B CA 1
ATOM 14204 C C . LYS B 1 839 ? 45.85109 19.67198 52.15572 1.000 85.28870 839 LYS B C 1
ATOM 14205 O O . LYS B 1 839 ? 46.00250 20.78642 52.67058 1.000 79.06899 839 LYS B O 1
ATOM 14211 N N . GLU B 1 840 ? 46.18127 19.42808 50.88366 1.000 88.43251 840 GLU B N 1
ATOM 14212 C CA . GLU B 1 840 ? 46.74529 20.49599 50.06344 1.000 90.33602 840 GLU B CA 1
ATOM 14213 C C . GLU B 1 840 ? 45.75178 21.63762 49.89031 1.000 84.89000 840 GLU B C 1
ATOM 14214 O O . GLU B 1 840 ? 46.15572 22.79756 49.74600 1.000 81.42361 840 GLU B O 1
ATOM 14220 N N . LEU B 1 841 ? 44.45220 21.33040 49.91572 1.000 76.05809 841 LEU B N 1
ATOM 14221 C CA . LEU B 1 841 ? 43.44189 22.38048 49.94307 1.000 70.09247 841 LEU B CA 1
ATOM 14222 C C . LEU B 1 841 ? 43.55487 23.21183 51.21437 1.000 74.56066 841 LEU B C 1
ATOM 14223 O O . LEU B 1 841 ? 43.47879 24.44517 51.16890 1.000 71.21284 841 LEU B O 1
ATOM 14228 N N . LEU B 1 842 ? 43.75031 22.55090 52.35949 1.000 78.03138 842 LEU B N 1
ATOM 14229 C CA . LEU B 1 842 ? 43.84193 23.26469 53.62922 1.000 80.84637 842 LEU B CA 1
ATOM 14230 C C . LEU B 1 842 ? 45.13682 24.05863 53.74092 1.000 81.17113 842 LEU B C 1
ATOM 14231 O O . LEU B 1 842 ? 45.16382 25.10681 54.39704 1.000 75.00240 842 LEU B O 1
ATOM 14236 N N . ALA B 1 843 ? 46.21804 23.57379 53.12441 1.000 79.57618 843 ALA B N 1
ATOM 14237 C CA . ALA B 1 843 ? 47.47116 24.31997 53.14263 1.000 70.93894 843 ALA B CA 1
ATOM 14238 C C . ALA B 1 843 ? 47.39531 25.56187 52.26550 1.000 68.77913 843 ALA B C 1
ATOM 14239 O O . ALA B 1 843 ? 48.05928 26.56390 52.55423 1.000 66.44217 843 ALA B O 1
ATOM 14241 N N . SER B 1 844 ? 46.60010 25.51668 51.19422 1.000 62.59034 844 SER B N 1
ATOM 14242 C CA . SER B 1 844 ? 46.42333 26.68210 50.33651 1.000 71.25803 844 SER B CA 1
ATOM 14243 C C . SER B 1 844 ? 45.56211 27.75946 50.98070 1.000 74.22341 844 SER B C 1
ATOM 14244 O O . SER B 1 844 ? 45.49830 28.87557 50.45236 1.000 69.94497 844 SER B O 1
ATOM 14247 N N . ILE B 1 845 ? 44.90574 27.45593 52.09616 1.000 72.24505 845 ILE B N 1
ATOM 14248 C CA . ILE B 1 845 ? 44.03400 28.40596 52.77648 1.000 66.87362 845 ILE B CA 1
ATOM 14249 C C . ILE B 1 845 ? 44.83857 29.11798 53.85577 1.000 58.17176 845 ILE B C 1
ATOM 14250 O O . ILE B 1 845 ? 45.36077 28.48121 54.77765 1.000 65.96515 845 ILE B O 1
ATOM 14255 N N . SER B 1 846 ? 44.93658 30.43920 53.74107 1.000 56.85924 846 SER B N 1
ATOM 14256 C CA . SER B 1 846 ? 45.68230 31.25632 54.68643 1.000 60.77932 846 SER B CA 1
ATOM 14257 C C . SER B 1 846 ? 44.82742 31.76617 55.83932 1.000 69.88636 846 SER B C 1
ATOM 14258 O O . SER B 1 846 ? 45.36550 32.39243 56.75840 1.000 67.38864 846 SER B O 1
ATOM 14261 N N . GLU B 1 847 ? 43.52133 31.52088 55.81534 1.000 75.10224 847 GLU B N 1
ATOM 14262 C CA . GLU B 1 847 ? 42.63875 31.95470 56.88658 1.000 72.89209 847 GLU B CA 1
ATOM 14263 C C . GLU B 1 847 ? 42.59478 30.91466 58.00129 1.000 75.64611 847 GLU B C 1
ATOM 14264 O O . GLU B 1 847 ? 42.98192 29.75704 57.82350 1.000 73.14122 847 GLU B O 1
ATOM 14270 N N . ASN B 1 848 ? 42.10881 31.34575 59.16284 1.000 70.16200 848 ASN B N 1
ATOM 14271 C CA . ASN B 1 848 ? 41.94527 30.45482 60.30927 1.000 69.81141 848 ASN B CA 1
ATOM 14272 C C . ASN B 1 848 ? 40.77850 29.52094 60.02165 1.000 72.63447 848 ASN B C 1
ATOM 14273 O O . ASN B 1 848 ? 39.61679 29.87363 60.23409 1.000 72.51287 848 ASN B O 1
ATOM 14278 N N . VAL B 1 849 ? 41.09101 28.31689 59.53477 1.000 75.55432 849 VAL B N 1
ATOM 14279 C CA . VAL B 1 849 ? 40.05153 27.36475 59.15460 1.000 73.55309 849 VAL B CA 1
ATOM 14280 C C . VAL B 1 849 ? 39.19969 26.98362 60.35687 1.000 69.74556 849 VAL B C 1
ATOM 14281 O O . VAL B 1 849 ? 37.99895 26.71629 60.21797 1.000 66.03401 849 VAL B O 1
ATOM 14285 N N . GLY B 1 850 ? 39.79509 26.95649 61.55118 1.000 64.23183 850 GLY B N 1
ATOM 14286 C CA . GLY B 1 850 ? 39.00405 26.73601 62.75017 1.000 66.68925 850 GLY B CA 1
ATOM 14287 C C . GLY B 1 850 ? 37.96963 27.82356 62.96514 1.000 64.80934 850 GLY B C 1
ATOM 14288 O O . GLY B 1 850 ? 36.82952 27.54432 63.34446 1.000 66.81749 850 GLY B O 1
ATOM 14289 N N . GLN B 1 851 ? 38.35166 29.07961 62.71964 1.000 64.96863 851 GLN B N 1
ATOM 14290 C CA . GLN B 1 851 ? 37.39024 30.17392 62.79627 1.000 66.67742 851 GLN B CA 1
ATOM 14291 C C . GLN B 1 851 ? 36.36239 30.10006 61.67376 1.000 60.87685 851 GLN B C 1
ATOM 14292 O O . GLN B 1 851 ? 35.21645 30.52571 61.85691 1.000 61.36788 851 GLN B O 1
ATOM 14298 N N . LEU B 1 852 ? 36.74741 29.57478 60.50851 1.000 66.66961 852 LEU B N 1
ATOM 14299 C CA . LEU B 1 852 ? 35.77993 29.38477 59.43461 1.000 73.08679 852 LEU B CA 1
ATOM 14300 C C . LEU B 1 852 ? 34.79659 28.26382 59.74195 1.000 64.52399 852 LEU B C 1
ATOM 14301 O O . LEU B 1 852 ? 33.70076 28.24244 59.17066 1.000 63.82670 852 LEU B O 1
ATOM 14306 N N . PHE B 1 853 ? 35.16260 27.33520 60.62129 1.000 63.72610 853 PHE B N 1
ATOM 14307 C CA . PHE B 1 853 ? 34.24956 26.30501 61.09559 1.000 62.06464 853 PHE B CA 1
ATOM 14308 C C . PHE B 1 853 ? 33.56751 26.68408 62.40314 1.000 60.64484 853 PHE B C 1
ATOM 14309 O O . PHE B 1 853 ? 32.75255 25.90367 62.90734 1.000 66.45852 853 PHE B O 1
ATOM 14317 N N . ILE B 1 854 ? 33.87822 27.86107 62.95051 1.000 55.21785 854 ILE B N 1
ATOM 14318 C CA . ILE B 1 854 ? 33.30211 28.35991 64.19682 1.000 63.57149 854 ILE B CA 1
ATOM 14319 C C . ILE B 1 854 ? 33.48122 27.31709 65.29580 1.000 60.17611 854 ILE B C 1
ATOM 14320 O O . ILE B 1 854 ? 32.50846 26.84910 65.89748 1.000 42.80977 854 ILE B O 1
ATOM 14325 N N . VAL B 1 855 ? 34.73268 26.93580 65.55197 1.000 56.44346 855 VAL B N 1
ATOM 14326 C CA . VAL B 1 855 ? 35.07473 26.00421 66.61621 1.000 56.37278 855 VAL B CA 1
ATOM 14327 C C . VAL B 1 855 ? 36.24807 26.57781 67.39716 1.000 62.91470 855 VAL B C 1
ATOM 14328 O O . VAL B 1 855 ? 36.96357 27.46604 66.92914 1.000 64.25409 855 VAL B O 1
ATOM 14332 N N . SER B 1 856 ? 36.43425 26.05946 68.61193 1.000 68.09799 856 SER B N 1
ATOM 14333 C CA . SER B 1 856 ? 37.51173 26.53622 69.46955 1.000 72.28427 856 SER B CA 1
ATOM 14334 C C . SER B 1 856 ? 38.85331 25.88491 69.16146 1.000 71.22042 856 SER B C 1
ATOM 14335 O O . SER B 1 856 ? 39.89053 26.41830 69.57045 1.000 60.93265 856 SER B O 1
ATOM 14338 N N . ASP B 1 857 ? 38.86524 24.75868 68.45103 1.000 67.89725 857 ASP B N 1
ATOM 14339 C CA . ASP B 1 857 ? 40.11244 24.04393 68.21271 1.000 72.05997 857 ASP B CA 1
ATOM 14340 C C . ASP B 1 857 ? 39.97181 23.18747 66.96488 1.000 72.72555 857 ASP B C 1
ATOM 14341 O O . ASP B 1 857 ? 38.99473 22.44501 66.82690 1.000 65.33867 857 ASP B O 1
ATOM 14346 N N . LEU B 1 858 ? 40.94927 23.29194 66.06646 1.000 81.85429 858 LEU B N 1
ATOM 14347 C CA . LEU B 1 858 ? 40.99695 22.49244 64.85012 1.000 81.09196 858 LEU B CA 1
ATOM 14348 C C . LEU B 1 858 ? 42.34479 21.79346 64.76944 1.000 82.51815 858 LEU B C 1
ATOM 14349 O O . LEU B 1 858 ? 43.38880 22.42788 64.95220 1.000 78.18293 858 LEU B O 1
ATOM 14354 N N . GLU B 1 859 ? 42.32135 20.49111 64.49988 1.000 85.60260 859 GLU B N 1
ATOM 14355 C CA . GLU B 1 859 ? 43.53634 19.69583 64.39560 1.000 87.36120 859 GLU B CA 1
ATOM 14356 C C . GLU B 1 859 ? 43.51042 18.90671 63.09650 1.000 89.73008 859 GLU B C 1
ATOM 14357 O O . GLU B 1 859 ? 42.50121 18.27497 62.76881 1.000 85.46810 859 GLU B O 1
ATOM 14363 N N . VAL B 1 860 ? 44.60943 18.95572 62.35505 1.000 87.87143 860 VAL B N 1
ATOM 14364 C CA . VAL B 1 860 ? 44.80069 18.12269 61.17524 1.000 97.83735 860 VAL B CA 1
ATOM 14365 C C . VAL B 1 860 ? 45.93667 17.16556 61.50763 1.000 97.02118 860 VAL B C 1
ATOM 14366 O O . VAL B 1 860 ? 47.11222 17.55018 61.50337 1.000 95.48161 860 VAL B O 1
ATOM 14370 N N . ALA B 1 861 ? 45.58845 15.91679 61.80320 1.000 96.36466 861 ALA B N 1
ATOM 14371 C CA . ALA B 1 861 ? 46.58030 14.95512 62.24951 1.000 105.01594 861 ALA B CA 1
ATOM 14372 C C . ALA B 1 861 ? 47.50019 14.55726 61.10102 1.000 116.35491 861 ALA B C 1
ATOM 14373 O O . ALA B 1 861 ? 47.17464 14.70459 59.91958 1.000 111.42536 861 ALA B O 1
ATOM 14375 N N . GLU B 1 862 ? 48.66569 14.02619 61.47120 1.000 118.13352 862 GLU B N 1
ATOM 14376 C CA . GLU B 1 862 ? 49.62094 13.55067 60.47990 1.000 114.92535 862 GLU B CA 1
ATOM 14377 C C . GLU B 1 862 ? 49.06410 12.39658 59.65831 1.000 118.55256 862 GLU B C 1
ATOM 14378 O O . GLU B 1 862 ? 49.63768 12.05651 58.61839 1.000 132.01225 862 GLU B O 1
ATOM 14384 N N . GLY B 1 863 ? 47.97908 11.77364 60.10830 1.000 104.47928 863 GLY B N 1
ATOM 14385 C CA . GLY B 1 863 ? 47.32603 10.74210 59.32627 1.000 106.76948 863 GLY B CA 1
ATOM 14386 C C . GLY B 1 863 ? 47.27534 9.40125 60.02462 1.000 104.83481 863 GLY B C 1
ATOM 14387 O O . GLY B 1 863 ? 48.30407 8.75396 60.24401 1.000 110.67243 863 GLY B O 1
ATOM 14388 N N . GLU B 1 864 ? 46.05810 8.98220 60.36614 1.000 107.06667 864 GLU B N 1
ATOM 14389 C CA . GLU B 1 864 ? 45.79064 7.72098 61.04369 1.000 106.84295 864 GLU B CA 1
ATOM 14390 C C . GLU B 1 864 ? 44.28479 7.48596 61.09337 1.000 104.19897 864 GLU B C 1
ATOM 14391 O O . GLU B 1 864 ? 43.53032 8.36796 61.51436 1.000 97.48093 864 GLU B O 1
ATOM 14397 N N . ALA B 1 865 ? 43.83436 6.31298 60.66553 1.000 109.21439 865 ALA B N 1
ATOM 14398 C CA . ALA B 1 865 ? 42.40200 6.03035 60.63559 1.000 110.21879 865 ALA B CA 1
ATOM 14399 C C . ALA B 1 865 ? 41.84248 6.01083 62.05272 1.000 109.37213 865 ALA B C 1
ATOM 14400 O O . ALA B 1 865 ? 42.32417 5.23398 62.88761 1.000 120.52255 865 ALA B O 1
ATOM 14402 N N . PRO B 1 866 ? 40.84455 6.82733 62.36970 1.000 104.57946 866 PRO B N 1
ATOM 14403 C CA . PRO B 1 866 ? 40.28952 6.85146 63.72628 1.000 104.41150 866 PRO B CA 1
ATOM 14404 C C . PRO B 1 866 ? 39.40093 5.63590 63.97242 1.000 100.63726 866 PRO B C 1
ATOM 14405 O O . PRO B 1 866 ? 39.18129 4.80133 63.09636 1.000 101.59263 866 PRO B O 1
ATOM 14409 N N . ALA B 1 867 ? 38.88123 5.55301 65.19774 1.000 95.59784 867 ALA B N 1
ATOM 14410 C CA . ALA B 1 867 ? 38.05752 4.41963 65.61798 1.000 104.88983 867 ALA B CA 1
ATOM 14411 C C . ALA B 1 867 ? 36.62860 4.60936 65.10676 1.000 103.25843 867 ALA B C 1
ATOM 14412 O O . ALA B 1 867 ? 35.67190 4.77459 65.86666 1.000 104.30919 867 ALA B O 1
ATOM 14414 N N . GLU B 1 868 ? 36.50194 4.57319 63.78015 1.000 101.88019 868 GLU B N 1
ATOM 14415 C CA . GLU B 1 868 ? 35.21962 4.70093 63.08749 1.000 106.95046 868 GLU B CA 1
ATOM 14416 C C . GLU B 1 868 ? 34.48173 5.96323 63.53845 1.000 116.23029 868 GLU B C 1
ATOM 14417 O O . GLU B 1 868 ? 33.42089 5.91627 64.16419 1.000 122.58352 868 GLU B O 1
ATOM 14423 N N . ALA B 1 869 ? 35.07973 7.10897 63.22500 1.000 109.46880 869 ALA B N 1
ATOM 14424 C CA . ALA B 1 869 ? 34.57248 8.40336 63.67128 1.000 99.18625 869 ALA B CA 1
ATOM 14425 C C . ALA B 1 869 ? 34.23089 9.26371 62.45707 1.000 96.60209 869 ALA B C 1
ATOM 14426 O O . ALA B 1 869 ? 35.09901 9.94157 61.90360 1.000 96.27768 869 ALA B O 1
ATOM 14428 N N . GLN B 1 870 ? 32.96199 9.22292 62.04940 1.000 99.06397 870 GLN B N 1
ATOM 14429 C CA . GLN B 1 870 ? 32.37976 10.15434 61.07987 1.000 91.45224 870 GLN B CA 1
ATOM 14430 C C . GLN B 1 870 ? 33.17910 10.17858 59.77234 1.000 90.15797 870 GLN B C 1
ATOM 14431 O O . GLN B 1 870 ? 33.82191 11.16484 59.40891 1.000 82.70787 870 GLN B O 1
ATOM 14437 N N . LYS B 1 871 ? 33.13419 9.04305 59.08129 1.000 89.51736 871 LYS B N 1
ATOM 14438 C CA . LYS B 1 871 ? 33.75578 8.93605 57.76699 1.000 88.79090 871 LYS B CA 1
ATOM 14439 C C . LYS B 1 871 ? 32.94229 9.72594 56.74719 1.000 80.09398 871 LYS B C 1
ATOM 14440 O O . LYS B 1 871 ? 31.74175 9.48504 56.58174 1.000 84.57281 871 LYS B O 1
ATOM 14446 N N . PHE B 1 872 ? 33.59232 10.66205 56.05906 1.000 72.65749 872 PHE B N 1
ATOM 14447 C CA . PHE B 1 872 ? 32.94717 11.48349 55.04355 1.000 71.38362 872 PHE B CA 1
ATOM 14448 C C . PHE B 1 872 ? 33.74448 11.40586 53.74742 1.000 81.92038 872 PHE B C 1
ATOM 14449 O O . PHE B 1 872 ? 34.76839 10.72139 53.65898 1.000 89.00963 872 PHE B O 1
ATOM 14457 N N . SER B 1 873 ? 33.25984 12.12363 52.73124 1.000 90.37823 873 SER B N 1
ATOM 14458 C CA . SER B 1 873 ? 33.89392 12.08339 51.41666 1.000 94.21936 873 SER B CA 1
ATOM 14459 C C . SER B 1 873 ? 35.29922 12.67280 51.45807 1.000 85.76331 873 SER B C 1
ATOM 14460 O O . SER B 1 873 ? 36.25658 12.05840 50.97259 1.000 82.03743 873 SER B O 1
ATOM 14463 N N . TYR B 1 874 ? 35.44431 13.86098 52.04172 1.000 86.17202 874 TYR B N 1
ATOM 14464 C CA . TYR B 1 874 ? 36.72542 14.55521 52.03920 1.000 88.12765 874 TYR B CA 1
ATOM 14465 C C . TYR B 1 874 ? 37.64177 14.13182 53.17871 1.000 84.80854 874 TYR B C 1
ATOM 14466 O O . TYR B 1 874 ? 38.86542 14.12060 53.00155 1.000 92.34109 874 TYR B O 1
ATOM 14475 N N . ALA B 1 875 ? 37.09057 13.78048 54.33789 1.000 85.58220 875 ALA B N 1
ATOM 14476 C CA . ALA B 1 875 ? 37.91525 13.48148 55.50103 1.000 89.25632 875 ALA B CA 1
ATOM 14477 C C . ALA B 1 875 ? 37.09189 12.71195 56.52407 1.000 84.95693 875 ALA B C 1
ATOM 14478 O O . ALA B 1 875 ? 35.87480 12.56053 56.39124 1.000 74.70844 875 ALA B O 1
ATOM 14480 N N . SER B 1 876 ? 37.78309 12.22493 57.55148 1.000 72.25136 876 SER B N 1
ATOM 14481 C CA . SER B 1 876 ? 37.16001 11.63043 58.72533 1.000 75.46382 876 SER B CA 1
ATOM 14482 C C . SER B 1 876 ? 37.33651 12.58661 59.89783 1.000 84.81924 876 SER B C 1
ATOM 14483 O O . SER B 1 876 ? 38.43349 13.11428 60.11376 1.000 81.83768 876 SER B O 1
ATOM 14486 N N . ILE B 1 877 ? 36.25969 12.81195 60.64782 1.000 84.87509 877 ILE B N 1
ATOM 14487 C CA . ILE B 1 877 ? 36.19786 13.88350 61.63513 1.000 82.67375 877 ILE B CA 1
ATOM 14488 C C . ILE B 1 877 ? 35.82530 13.30101 62.99135 1.000 82.02165 877 ILE B C 1
ATOM 14489 O O . ILE B 1 877 ? 34.89502 12.49418 63.09313 1.000 82.76720 877 ILE B O 1
ATOM 14494 N N . VAL B 1 878 ? 36.54432 13.71617 64.03055 1.000 86.18116 878 VAL B N 1
ATOM 14495 C CA . VAL B 1 878 ? 36.19478 13.41089 65.41222 1.000 81.79672 878 VAL B CA 1
ATOM 14496 C C . VAL B 1 878 ? 35.89156 14.72626 66.11227 1.000 78.67447 878 VAL B C 1
ATOM 14497 O O . VAL B 1 878 ? 36.67885 15.67632 66.02555 1.000 69.60722 878 VAL B O 1
ATOM 14501 N N . VAL B 1 879 ? 34.75568 14.78349 66.79844 1.000 78.22393 879 VAL B N 1
ATOM 14502 C CA . VAL B 1 879 ? 34.32237 15.98955 67.49138 1.000 75.57147 879 VAL B CA 1
ATOM 14503 C C . VAL B 1 879 ? 34.55371 15.79078 68.98212 1.000 65.08398 879 VAL B C 1
ATOM 14504 O O . VAL B 1 879 ? 33.97560 14.88617 69.59616 1.000 64.39991 879 VAL B O 1
ATOM 14508 N N . SER B 1 880 ? 35.39224 16.64123 69.56354 1.000 67.25758 880 SER B N 1
ATOM 14509 C CA . SER B 1 880 ? 35.74705 16.57314 70.97116 1.000 64.53656 880 SER B CA 1
ATOM 14510 C C . SER B 1 880 ? 35.40299 17.88971 71.65211 1.000 65.33217 880 SER B C 1
ATOM 14511 O O . SER B 1 880 ? 35.34119 18.94020 71.00770 1.000 72.47346 880 SER B O 1
ATOM 14514 N N . LYS B 1 881 ? 35.17095 17.82794 72.96097 1.000 64.37670 881 LYS B N 1
ATOM 14515 C CA . LYS B 1 881 ? 34.94898 19.04782 73.72440 1.000 62.18596 881 LYS B CA 1
ATOM 14516 C C . LYS B 1 881 ? 36.26582 19.79636 73.88366 1.000 66.93109 881 LYS B C 1
ATOM 14517 O O . LYS B 1 881 ? 37.27635 19.21504 74.29147 1.000 65.52764 881 LYS B O 1
ATOM 14523 N N . ALA B 1 882 ? 36.25282 21.08676 73.56169 1.000 65.99856 882 ALA B N 1
ATOM 14524 C CA . ALA B 1 882 ? 37.47144 21.87939 73.60067 1.000 66.68265 882 ALA B CA 1
ATOM 14525 C C . ALA B 1 882 ? 37.99517 21.99341 75.02715 1.000 67.95866 882 ALA B C 1
ATOM 14526 O O . ALA B 1 882 ? 37.23790 21.94035 75.99994 1.000 68.26951 882 ALA B O 1
ATOM 14528 N N . GLU B 1 883 ? 39.30952 22.14560 75.14406 1.000 72.67392 883 GLU B N 1
ATOM 14529 C CA . GLU B 1 883 ? 39.97790 22.17306 76.43595 1.000 81.76849 883 GLU B CA 1
ATOM 14530 C C . GLU B 1 883 ? 40.29324 23.60693 76.84255 1.000 76.47748 883 GLU B C 1
ATOM 14531 O O . GLU B 1 883 ? 40.70644 24.42491 76.01512 1.000 77.94129 883 GLU B O 1
ATOM 14537 N N . GLY B 1 884 ? 40.09394 23.90104 78.11976 1.000 68.32639 884 GLY B N 1
ATOM 14538 C CA . GLY B 1 884 ? 40.28979 25.22530 78.67085 1.000 58.76475 884 GLY B CA 1
ATOM 14539 C C . GLY B 1 884 ? 39.00586 25.77854 79.25750 1.000 70.05898 884 GLY B C 1
ATOM 14540 O O . GLY B 1 884 ? 37.96997 25.11689 79.30241 1.000 74.96612 884 GLY B O 1
ATOM 14541 N N . GLU B 1 885 ? 39.09933 27.01807 79.72245 1.000 77.44296 885 GLU B N 1
ATOM 14542 C CA . GLU B 1 885 ? 37.93290 27.74966 80.18805 1.000 72.36749 885 GLU B CA 1
ATOM 14543 C C . GLU B 1 885 ? 37.36660 28.60087 79.05885 1.000 71.17236 885 GLU B C 1
ATOM 14544 O O . GLU B 1 885 ? 38.03963 28.89374 78.06687 1.000 72.55641 885 GLU B O 1
ATOM 14550 N N . LYS B 1 886 ? 36.10794 28.99582 79.22100 1.000 70.22377 886 LYS B N 1
ATOM 14551 C CA . LYS B 1 886 ? 35.40620 29.75693 78.19838 1.000 66.32778 886 LYS B CA 1
ATOM 14552 C C . LYS B 1 886 ? 35.64971 31.24579 78.39778 1.000 64.62451 886 LYS B C 1
ATOM 14553 O O . LYS B 1 886 ? 35.45546 31.77096 79.49872 1.000 64.60222 886 LYS B O 1
ATOM 14559 N N . CYS B 1 887 ? 36.08580 31.91494 77.33382 1.000 65.01174 887 CYS B N 1
ATOM 14560 C CA . CYS B 1 887 ? 36.19841 33.36527 77.35848 1.000 67.85745 887 CYS B CA 1
ATOM 14561 C C . CYS B 1 887 ? 34.81840 33.99083 77.51736 1.000 62.31339 887 CYS B C 1
ATOM 14562 O O . CYS B 1 887 ? 33.84611 33.55486 76.89701 1.000 68.42017 887 CYS B O 1
ATOM 14565 N N . GLU B 1 888 ? 34.73061 35.01606 78.36087 1.000 60.92659 888 GLU B N 1
ATOM 14566 C CA . GLU B 1 888 ? 33.44899 35.65868 78.62622 1.000 69.78384 888 GLU B CA 1
ATOM 14567 C C . GLU B 1 888 ? 33.04171 36.64921 77.54423 1.000 69.15616 888 GLU B C 1
ATOM 14568 O O . GLU B 1 888 ? 31.96826 37.25086 77.65218 1.000 69.61526 888 GLU B O 1
ATOM 14574 N N . ARG B 1 889 ? 33.85573 36.82403 76.50514 1.000 68.75940 889 ARG B N 1
ATOM 14575 C CA . ARG B 1 889 ? 33.57197 37.77684 75.44158 1.000 65.12638 889 ARG B CA 1
ATOM 14576 C C . ARG B 1 889 ? 33.16599 37.08032 74.15002 1.000 66.57495 889 ARG B C 1
ATOM 14577 O O . ARG B 1 889 ? 32.07585 37.32793 73.62667 1.000 59.81901 889 ARG B O 1
ATOM 14585 N N . CYS B 1 890 ? 34.01617 36.19911 73.62887 1.000 67.65261 890 CYS B N 1
ATOM 14586 C CA . CYS B 1 890 ? 33.74640 35.48549 72.38995 1.000 57.61454 890 CYS B CA 1
ATOM 14587 C C . CYS B 1 890 ? 33.31505 34.04483 72.62021 1.000 62.77694 890 CYS B C 1
ATOM 14588 O O . CYS B 1 890 ? 33.07583 33.32213 71.64739 1.000 60.52463 890 CYS B O 1
ATOM 14591 N N . TRP B 1 891 ? 33.22736 33.61218 73.87974 1.000 61.28553 891 TRP B N 1
ATOM 14592 C CA . TRP B 1 891 ? 32.73563 32.28257 74.24501 1.000 56.08292 891 TRP B CA 1
ATOM 14593 C C . TRP B 1 891 ? 33.58025 31.16853 73.63427 1.000 57.99576 891 TRP B C 1
ATOM 14594 O O . TRP B 1 891 ? 33.10069 30.05008 73.43449 1.000 65.56094 891 TRP B O 1
ATOM 14605 N N . VAL B 1 892 ? 34.83999 31.45770 73.33618 1.000 60.61698 892 VAL B N 1
ATOM 14606 C CA . VAL B 1 892 ? 35.75368 30.42685 72.86271 1.000 60.83672 892 VAL B CA 1
ATOM 14607 C C . VAL B 1 892 ? 36.33711 29.69980 74.06657 1.000 66.98804 892 VAL B C 1
ATOM 14608 O O . VAL B 1 892 ? 36.50508 30.27620 75.14822 1.000 73.43470 892 VAL B O 1
ATOM 14612 N N . VAL B 1 893 ? 36.62890 28.41546 73.89265 1.000 68.27537 893 VAL B N 1
ATOM 14613 C CA . VAL B 1 893 ? 37.21503 27.59522 74.94669 1.000 74.78259 893 VAL B CA 1
ATOM 14614 C C . VAL B 1 893 ? 38.69711 27.44922 74.62216 1.000 78.27278 893 VAL B C 1
ATOM 14615 O O . VAL B 1 893 ? 39.09188 26.61307 73.80534 1.000 76.42547 893 VAL B O 1
ATOM 14619 N N . SER B 1 894 ? 39.52510 28.27010 75.26294 1.000 80.57230 894 SER B N 1
ATOM 14620 C CA . SER B 1 894 ? 40.95299 28.28590 75.00465 1.000 79.87046 894 SER B CA 1
ATOM 14621 C C . SER B 1 894 ? 41.71388 28.32294 76.32077 1.000 81.11876 894 SER B C 1
ATOM 14622 O O . SER B 1 894 ? 41.25233 28.94118 77.28769 1.000 77.59523 894 SER B O 1
ATOM 14625 N N . PRO B 1 895 ? 42.87723 27.66891 76.39014 1.000 80.08156 895 PRO B N 1
ATOM 14626 C CA . PRO B 1 895 ? 43.71496 27.79116 77.59265 1.000 84.36861 895 PRO B CA 1
ATOM 14627 C C . PRO B 1 895 ? 44.24858 29.19444 77.81806 1.000 76.43893 895 PRO B C 1
ATOM 14628 O O . PRO B 1 895 ? 44.71086 29.49145 78.92632 1.000 80.28607 895 PRO B O 1
ATOM 14632 N N . THR B 1 896 ? 44.19860 30.06553 76.80862 1.000 81.54682 896 THR B N 1
ATOM 14633 C CA . THR B 1 896 ? 44.73231 31.41671 76.93071 1.000 83.08711 896 THR B CA 1
ATOM 14634 C C . THR B 1 896 ? 43.95578 32.27964 77.91651 1.000 79.90038 896 THR B C 1
ATOM 14635 O O . THR B 1 896 ? 44.43239 33.36577 78.26357 1.000 82.15467 896 THR B O 1
ATOM 14639 N N . VAL B 1 897 ? 42.77941 31.83618 78.36673 1.000 69.86226 897 VAL B N 1
ATOM 14640 C CA . VAL B 1 897 ? 42.00766 32.62424 79.31840 1.000 68.45808 897 VAL B CA 1
ATOM 14641 C C . VAL B 1 897 ? 42.76595 32.74127 80.63382 1.000 70.44440 897 VAL B C 1
ATOM 14642 O O . VAL B 1 897 ? 43.33595 31.76573 81.14137 1.000 63.66494 897 VAL B O 1
ATOM 14646 N N . GLY B 1 898 ? 42.78398 33.95075 81.18856 1.000 69.76299 898 GLY B N 1
ATOM 14647 C CA . GLY B 1 898 ? 43.43727 34.20131 82.45377 1.000 78.72394 898 GLY B CA 1
ATOM 14648 C C . GLY B 1 898 ? 44.91974 34.49267 82.38019 1.000 69.91445 898 GLY B C 1
ATOM 14649 O O . GLY B 1 898 ? 45.53335 34.74440 83.42557 1.000 67.11620 898 GLY B O 1
ATOM 14650 N N . GLU B 1 899 ? 45.51882 34.47006 81.18627 1.000 72.09245 899 GLU B N 1
ATOM 14651 C CA . GLU B 1 899 ? 46.93748 34.78687 81.06498 1.000 75.80024 899 GLU B CA 1
ATOM 14652 C C . GLU B 1 899 ? 47.22804 36.25534 81.34450 1.000 74.25373 899 GLU B C 1
ATOM 14653 O O . GLU B 1 899 ? 48.38866 36.61170 81.57432 1.000 74.41012 899 GLU B O 1
ATOM 14659 N N . ASP B 1 900 ? 46.20823 37.10959 81.32273 1.000 71.74040 900 ASP B N 1
ATOM 14660 C CA . ASP B 1 900 ? 46.33183 38.51182 81.70022 1.000 83.93024 900 ASP B CA 1
ATOM 14661 C C . ASP B 1 900 ? 45.45534 38.75215 82.92000 1.000 86.86300 900 ASP B C 1
ATOM 14662 O O . ASP B 1 900 ? 44.25264 38.46990 82.88536 1.000 84.55761 900 ASP B O 1
ATOM 14667 N N . GLN B 1 901 ? 46.05643 39.26710 83.99673 1.000 90.78585 901 GLN B N 1
ATOM 14668 C CA . GLN B 1 901 ? 45.28321 39.52804 85.20723 1.000 90.59960 901 GLN B CA 1
ATOM 14669 C C . GLN B 1 901 ? 44.24454 40.61768 84.97237 1.000 93.28812 901 GLN B C 1
ATOM 14670 O O . GLN B 1 901 ? 43.12852 40.54214 85.49968 1.000 94.48785 901 GLN B O 1
ATOM 14676 N N . ASP B 1 902 ? 44.59245 41.64241 84.19806 1.000 89.21960 902 ASP B N 1
ATOM 14677 C CA . ASP B 1 902 ? 43.58325 42.56040 83.68823 1.000 90.86203 902 ASP B CA 1
ATOM 14678 C C . ASP B 1 902 ? 42.69229 41.80535 82.70927 1.000 101.24106 902 ASP B C 1
ATOM 14679 O O . ASP B 1 902 ? 43.18155 41.25564 81.71599 1.000 96.03536 902 ASP B O 1
ATOM 14684 N N . HIS B 1 903 ? 41.38851 41.77311 82.99332 1.000 92.46126 903 HIS B N 1
ATOM 14685 C CA . HIS B 1 903 ? 40.43412 40.93728 82.27158 1.000 85.64563 903 HIS B CA 1
ATOM 14686 C C . HIS B 1 903 ? 40.84470 39.47246 82.38705 1.000 83.81954 903 HIS B C 1
ATOM 14687 O O . HIS B 1 903 ? 41.24605 38.85748 81.39006 1.000 82.24567 903 HIS B O 1
ATOM 14694 N N . PRO B 1 904 ? 40.75776 38.87823 83.58039 1.000 79.62250 904 PRO B N 1
ATOM 14695 C CA . PRO B 1 904 ? 41.22077 37.49786 83.76436 1.000 77.27748 904 PRO B CA 1
ATOM 14696 C C . PRO B 1 904 ? 40.25645 36.44131 83.25347 1.000 71.55656 904 PRO B C 1
ATOM 14697 O O . PRO B 1 904 ? 40.57641 35.25032 83.32869 1.000 61.84647 904 PRO B O 1
ATOM 14701 N N . THR B 1 905 ? 39.08797 36.83312 82.75361 1.000 75.11081 905 THR B N 1
ATOM 14702 C CA . THR B 1 905 ? 38.12758 35.89834 82.18682 1.000 71.58990 905 THR B CA 1
ATOM 14703 C C . THR B 1 905 ? 38.11916 35.91772 80.66316 1.000 59.56645 905 THR B C 1
ATOM 14704 O O . THR B 1 905 ? 37.22121 35.33150 80.05118 1.000 52.30765 905 THR B O 1
ATOM 14708 N N . LEU B 1 906 ? 39.09502 36.57042 80.04022 1.000 66.78224 906 LEU B N 1
ATOM 14709 C CA . LEU B 1 906 ? 39.13991 36.72847 78.59598 1.000 67.54048 906 LEU B CA 1
ATOM 14710 C C . LEU B 1 906 ? 40.33450 35.98948 78.01094 1.000 67.31257 906 LEU B C 1
ATOM 14711 O O . LEU B 1 906 ? 41.31449 35.69762 78.70122 1.000 72.44973 906 LEU B O 1
ATOM 14716 N N . CYS B 1 907 ? 40.23637 35.69542 76.71623 1.000 63.63770 907 CYS B N 1
ATOM 14717 C CA . CYS B 1 907 ? 41.32852 35.09721 75.96712 1.000 60.62531 907 CYS B CA 1
ATOM 14718 C C . CYS B 1 907 ? 42.30864 36.18072 75.52054 1.000 66.87491 907 CYS B C 1
ATOM 14719 O O . CYS B 1 907 ? 42.14437 37.36758 75.81641 1.000 70.24817 907 CYS B O 1
ATOM 14722 N N . THR B 1 908 ? 43.34269 35.76517 74.78461 1.000 76.06876 908 THR B N 1
ATOM 14723 C CA . THR B 1 908 ? 44.36981 36.70770 74.34859 1.000 81.91144 908 THR B CA 1
ATOM 14724 C C . THR B 1 908 ? 43.80001 37.77045 73.41491 1.000 77.75560 908 THR B C 1
ATOM 14725 O O . THR B 1 908 ? 44.12695 38.95617 73.54294 1.000 80.80283 908 THR B O 1
ATOM 14729 N N . ARG B 1 909 ? 42.95173 37.36657 72.46567 1.000 71.78534 909 ARG B N 1
ATOM 14730 C CA . ARG B 1 909 ? 42.39604 38.32404 71.51304 1.000 70.43454 909 ARG B CA 1
ATOM 14731 C C . ARG B 1 909 ? 41.52150 39.35816 72.20963 1.000 71.65710 909 ARG B C 1
ATOM 14732 O O . ARG B 1 909 ? 41.67571 40.56570 71.99456 1.000 72.38468 909 ARG B O 1
ATOM 14740 N N . CYS B 1 910 ? 40.59118 38.89986 73.04910 1.000 74.61592 910 CYS B N 1
ATOM 14741 C CA . CYS B 1 910 ? 39.63019 39.81593 73.65356 1.000 71.92045 910 CYS B CA 1
ATOM 14742 C C . CYS B 1 910 ? 40.29725 40.74074 74.66219 1.000 74.47055 910 CYS B C 1
ATOM 14743 O O . CYS B 1 910 ? 39.94016 41.92104 74.75815 1.000 76.75875 910 CYS B O 1
ATOM 14746 N N . ALA B 1 911 ? 41.26866 40.22756 75.42008 1.000 75.64542 911 ALA B N 1
ATOM 14747 C CA . ALA B 1 911 ? 41.99761 41.08162 76.35094 1.000 74.93429 911 ALA B CA 1
ATOM 14748 C C . ALA B 1 911 ? 42.75003 42.17935 75.61074 1.000 79.43998 911 ALA B C 1
ATOM 14749 O O . ALA B 1 911 ? 42.77662 43.33209 76.05573 1.000 85.26670 911 ALA B O 1
ATOM 14751 N N . ASP B 1 912 ? 43.36524 41.84069 74.47472 1.000 83.65704 912 ASP B N 1
ATOM 14752 C CA . ASP B 1 912 ? 44.07131 42.84598 73.68627 1.000 81.40313 912 ASP B CA 1
ATOM 14753 C C . ASP B 1 912 ? 43.11493 43.89424 73.13349 1.000 81.81703 912 ASP B C 1
ATOM 14754 O O . ASP B 1 912 ? 43.44757 45.08387 73.09090 1.000 90.18716 912 ASP B O 1
ATOM 14759 N N . VAL B 1 913 ? 41.92556 43.47215 72.69766 1.000 79.17122 913 VAL B N 1
ATOM 14760 C CA . VAL B 1 913 ? 40.98139 44.40530 72.08558 1.000 83.02348 913 VAL B CA 1
ATOM 14761 C C . VAL B 1 913 ? 40.55010 45.46956 73.08853 1.000 84.07159 913 VAL B C 1
ATOM 14762 O O . VAL B 1 913 ? 40.55224 46.66844 72.78668 1.000 89.24751 913 VAL B O 1
ATOM 14766 N N . VAL B 1 914 ? 40.17734 45.05166 74.29851 1.000 78.86798 914 VAL B N 1
ATOM 14767 C CA . VAL B 1 914 ? 39.75597 46.02462 75.30143 1.000 89.58628 914 VAL B CA 1
ATOM 14768 C C . VAL B 1 914 ? 40.94705 46.84394 75.78890 1.000 94.21656 914 VAL B C 1
ATOM 14769 O O . VAL B 1 914 ? 40.83601 48.05683 76.00517 1.000 97.79680 914 VAL B O 1
ATOM 14773 N N . LYS B 1 915 ? 42.10489 46.20236 75.95903 1.000 90.64465 915 LYS B N 1
ATOM 14774 C CA . LYS B 1 915 ? 43.28862 46.91026 76.43828 1.000 92.13043 915 LYS B CA 1
ATOM 14775 C C . LYS B 1 915 ? 43.75827 47.95859 75.43464 1.000 96.33454 915 LYS B C 1
ATOM 14776 O O . LYS B 1 915 ? 44.04417 49.10212 75.80685 1.000 100.23491 915 LYS B O 1
ATOM 14782 N N . ASN B 1 916 ? 43.82238 47.59451 74.15177 1.000 95.80270 916 ASN B N 1
ATOM 14783 C CA . ASN B 1 916 ? 44.45607 48.43453 73.14210 1.000 95.75163 916 ASN B CA 1
ATOM 14784 C C . ASN B 1 916 ? 43.48958 49.33180 72.37989 1.000 96.83345 916 ASN B C 1
ATOM 14785 O O . ASN B 1 916 ? 43.93853 50.29622 71.75138 1.000 99.37332 916 ASN B O 1
ATOM 14790 N N . HIS B 1 917 ? 42.18635 49.05077 72.40979 1.000 99.18060 917 HIS B N 1
ATOM 14791 C CA . HIS B 1 917 ? 41.23251 49.79701 71.60183 1.000 99.49689 917 HIS B CA 1
ATOM 14792 C C . HIS B 1 917 ? 40.10540 50.43395 72.39949 1.000 95.52131 917 HIS B C 1
ATOM 14793 O O . HIS B 1 917 ? 39.43779 51.33244 71.87552 1.000 102.29098 917 HIS B O 1
ATOM 14800 N N . TYR B 1 918 ? 39.87067 49.99837 73.63576 1.000 98.83534 918 TYR B N 1
ATOM 14801 C CA . TYR B 1 918 ? 38.96597 50.67971 74.55023 1.000 104.07702 918 TYR B CA 1
ATOM 14802 C C . TYR B 1 918 ? 39.69315 51.38729 75.68073 1.000 105.10784 918 TYR B C 1
ATOM 14803 O O . TYR B 1 918 ? 39.19812 52.39988 76.18235 1.000 102.26854 918 TYR B O 1
ATOM 14812 N N . VAL B 1 919 ? 40.85417 50.87871 76.08658 1.000 106.99425 919 VAL B N 1
ATOM 14813 C CA . VAL B 1 919 ? 41.72837 51.58570 77.01101 1.000 110.68007 919 VAL B CA 1
ATOM 14814 C C . VAL B 1 919 ? 42.94124 52.18602 76.30045 1.000 99.35489 919 VAL B C 1
ATOM 14815 O O . VAL B 1 919 ? 43.56066 53.11445 76.84345 1.000 87.45239 919 VAL B O 1
ATOM 14819 N N . GLN B 1 920 ? 43.27622 51.71789 75.09496 1.000 97.24533 920 GLN B N 1
ATOM 14820 C CA . GLN B 1 920 ? 44.45725 52.15892 74.34816 1.000 94.55339 920 GLN B CA 1
ATOM 14821 C C . GLN B 1 920 ? 45.72786 51.96962 75.18432 1.000 95.52857 920 GLN B C 1
ATOM 14822 O O . GLN B 1 920 ? 46.41333 52.91834 75.56338 1.000 91.02640 920 GLN B O 1
ATOM 14828 N N . GLN B 1 921 ? 46.00547 50.69547 75.46415 1.000 103.10683 921 GLN B N 1
ATOM 14829 C CA . GLN B 1 921 ? 47.16045 50.26215 76.25179 1.000 84.95128 921 GLN B CA 1
ATOM 14830 C C . GLN B 1 921 ? 47.10007 50.83164 77.66524 1.000 79.70138 921 GLN B C 1
ATOM 14831 O O . GLN B 1 921 ? 46.10129 50.65895 78.36677 1.000 80.08255 921 GLN B O 1
#

Foldseek 3Di:
DDLLVVWQFFDFPQDLDPVFLVCVVVLLVVCVVVVVLVLLLVLLVVFAAAEAEAFAAELDAEDALQNLLQLLLVLLQLLQQSQARHRYAYAYEHEQFDVVLLVCCCPVNDDDCVVDFLLVSLVVSVVNSVVSLVNHLVLSVQLVRDHPSVDHYYLQALLLLLLLLVLLQLLVVVVQKDKFFAKFWADLVQLKGDWPLQWDKDKDKFKKFKFWWAWPDQPPPDDRQETEIAIDRQLLLLLLFAAKEAAQAFKWFFKQFPNGTYIFTPLCPVVVCVQLVTDDIGTDGMDGLNSRQQIWTARLQPRDTHGYFYANPQDPPDTTRIHGARRFFDRRSVVRCVVVVHDNDFQAHSNQAGPPSRPPGGGHHSRRRNVVSLVSSVVSPTTSHMDMDMDIAIAGNPPRHGITIGGDTFMWGALVVCLVLLLVQLVQAAEVVNCLSVLLNVCSVPDGITGWWIQDSRAAANQWKAAQLRDIDRDPQLSNLLSVCSNVPNRSVPSVDFPLVSGDPDDDDPRHPVSDMHGDDTHTDSLSSSLSCLSSPQVPDPSHHFLRAEHEREPSCSVGNQNSVSSSCCSNPSHHSYRYYAYFEAEDEPVRHRDDPVVVRTDGSVVCCNPPRSLLVLLVSLQDPRSYYDYDGPVNSVVSSVLVSLLSVLLSSLLRLCPVPDCVPLADDLVRAALVLVLLLLLLLVLLVQLSVCSVVSNSNSNSVSSSCCSPLVNPVAPVVLLSLCSTFPDPSPNNNSSSNNSSLVSSLQVLLSCCSRSVSVSQVSQVSRPPDDDNGSSSHHHDHRDDDPCNVVSCVQVVVVSVVLVVVVVQVVVCVVVVQDVDQLQKAKEWAFDPVLVVSVVPHPDDVCSSSNYQHYHDDPDDADPPFCDDDGTTIDIHGDAAAAAPNSRHGDVQQCVPPVRNRHHPNNVCRCVVPVVHD/DPPPVVWQFFDDPQDLDCPFLPNVVVLLVVCVVVVVLVLLLVLLVPFAEFEAEAFAAELDDEDALQNLLQLLLVLLQQLQQSQARYRYAYAHEHEQFDDVLLVCLCPPPVNDPVVDFLLVSQVVSVVSSVVSLVNHLVLSVQLVRDHPSVDHYYLQALLLLLLLLVLLQLLVVVVQKDKDWFWFWADLVSLKTDHPLQWDKDKDKFKKWWFWWFFDAQVPPDDRQETETWIDRQLLCLLQFAAKEAAQAFKWWWKCWPNGTYIFGPLCPVVVCVQLVTDDMGTDGMGGLNSRFQGWTARLQPRDTHGYFHFPVQDPPDIGRIYGAGLFFDRSSVVRCVVVVTDRDFQAHSNQAGDPSRPPRGGHHSVRCSVVSLVSSVVSPGTRHIDMDMDIAIAGNPVRHGITIGGDIFMKGALPVCLVLLLVQLVQAAEVVRCLSVLLNVCSVPPGIGTWWIQGSGARFNQWKAAPQGDTDRDPQLSNQLSVVSSVPNRSCVSVDFPLVSHDPPDDDPRHPPSDMHGGNIHTDSLSSSLSCLRSPQPVDPSHHFQRAEHERAPSCSSGNLNSVSSSCCSNPVHGSYNYYHYFYAEAEPVRHRDDVVVPRGDGSVVCCNVQRSLLSLLLSLQFDGSYYYYDHPVSSVVSSVLVSLLSVLLSLLLRLCVPPACVPLADDLVRAFLVLVLLLVLLLVLLVQLSVCSVVSNSSSVSVSSSCCSPPVPPVAPVVLCSCPSTQAAPSPRNSSSSSNSSLVSNLQVLLSCCSRSVSVSQVSVVSRHPDDDNGSSSHHHDDRDDHVCNVVSCVLVVVVVVVLVLVVVLVVVCCVVVQDVDQLQKAKEKQFDPVLVVSVVVHPDDVCSSSNYQHYHYDPHDDDPPARDDDGTGIHIHGDAAAAAPNSRHHDNQQQVDVQSNRHHPRNSCRCVCPVVND

Secondary structure (DSSP, 8-state):
--GGGGS-----SS-SS--HHHHHHHHHHHHHHHTHHHHHHHHTTTSPB--EEPP--B-SS---HHHHHHHHHHHHHHHHHHTTT-B-----EEB--SHHHHHHHHHTS---TTSS-HHHHHHHHHHHHHHHHHHHHHHHHHTT--S-TTS-EETTSHHHHHHHHHHHHHHHHTT-EEEEEEEEEEETTTTEE--GGGEEEEEEEEEEEEEEEEEEE-TTTS-TTEEEEEEES-GGGGGG--EEEE-TTSEEEEEEESS-EEEEEGGGHHHHHHHTT-SSEEEEEEEEGGGGTT-EEE-TTT--EEEEEE-TT--SSSS-SBEEE-GGG-HHHHHHHHHTT------B-TTSBB-TTSTTSTT-BHHHHHHHHHHHHHHHT-EEEEEEEEEEEEEETTT--B-EEEEEEEEEE-GGGGHHHHHHHHHTSEEESTHHHHHHHHHHHH---EE-EE--SSSPBP--EE-TT--EE--HHHHHHHHHHHHHH-THHHHHS-TGGGS-SS---TT-TT---EE---EE-HHHHHHTHIIIIITTSTT--SSEEEEEEEGGGTTTHHHHHHHHHHHHHSS-SEEEEEEE--EE-TTSPBP-TTTT----HHHHHHHT-HHHHHHHHHHS-TTS-EE--HHHHHHHHHHHHHHHHHHHHHHHHTSS--HHHH---STTS-HHHHHHHHHHHHHHHHHHHHHHTT-HHHHHHHHHHIIIIIIIIIIHHHHHHHHHHS-TT-HHHHHHHHHHHHHHHHHHHHHTTTSHHHHHHHHHHSSS--SS-GGGSPPP-----TTHHHHHHHHHHHHHHHHHHHHHHHHHHHTTS-SSGGGEEEEEEE-HHHHHHHHS--S-HHHHTT-SEEEE--SPPPTTSEE-SSEEEEEEEPPSEE-TTT--EETTTT--SSSTT--HHHHHHIIIIII--/-TTGGGS-----SS-SS--HHHHHHHHHHHHHHHTHHHHHHHHTTTS-B--BPPP--BSSS---HHHHHHHHHHHHHHHHHHTTT-B-----EEB--SHHHHHHHHHHTT--GGGS-HHHHHHHHHHHHHHHHHHHHHHHHHTT--S-TTS-EETTSHHHHHHHHHHHHHHHHTT-EEEEEEEEEEETTTTEE--GGGEEEEEEEEEEEEEEEEEEE-TTTS-TTEEEEEEES-GGGGGG--EEEE-SSSEEEEEEETTEEEEEEGGGHHHHHHHHT-SS-EEEEEEEGGGGTT-EEE-TTT--EEEEEE-TT--SSSS-SBEEE-TTS-HHHHHHHHHHT------B-TTSBB-TTSTTSTT-BHHHHHHHHHHHHHHTT-EEEEEEEEEEEEEETTT--B-EEEEEEEEEEESGGGHHHHHHHHHHSEEESTTHHHHHHHHHHT--EEE-EE--SSSPBP--EE-TT--EE--HHHHHHHHHHHHHH-GGGGTSS-GGGGS-TT--BTTBSS---EE---EE-HHHHHHTHIIIIITT-SS--SSBSBEEEEGGGTTTHHHHHHHHHHHHTSS-SBSEEEEE--EE-TTSPBP-TTTT----HHHHHHHT-HHHHHHHHHTS-TTS-EE--HHHHHHHHHHHHHHHHHHHHHHHHTTT--TTTT---TTTS-HHHHHHHHHHHHHHHHHHHHHHTT-HHHHHHHHHHIIIIIIIIIIIHHHHHHHTTS-TT-HHHHHHHHHHHHHHHHHHHHHTTTSHHHHHHHHHHSTT--SS-GGGSPPP---PPTTHHHHHHHHHHHHHHHHHHHHHHHHHHHTTS-SSGGGEEEEEEE-HHHHHHHHT--S-HHHHTT-SEEEE-S----SS--B-SSEEEEEEEPPSEEPTTT--EETTTTSSSSSTTS-HHHHHHIIIIIS--

B-factor: mean 64.61, std 16.82, range [24.84, 157.74]

Radius of gyration: 41.97 Å; Cα contacts (8 Å, |Δi|>4): 3526; chains: 2; bounding box: 103×108×122 Å

Sequence (1842 aa):
MEYKDTLLMPKTEFPMRGNLPNREPKMQEQWAEMNIYEKVQKRTEGRPLFVLHDGPPYANGDIHMGHALNKILKDFIVRYKSMSGFCAPYVPGWDTHGLPIETALTKNKKVNRKEMTVAEFRKLCEQYAWEQVNGQREQFKRLGVRGDWDNPYVTLQPQYEAQQIKVFGDMAKKGYIYKGLKPVYWSPSSESALAEAEIEYYDKRSASIYVAFNVKDGKGVLEQDEKFIIWTTTPWTMPANQGIAVNPELQYSVVEADGAKYVVATELIETVAKEIEWADYKTLRTVKGSELERVVAEHPIYKRDSLVVLGDHVTTDAGTGCVHTAPGHGEDDFIVGQQKYGLEVLCPVDSKGHMTNEAPGFEGLFYDKANKPITDKLEEEGALLKLSFITHSYPHDWRTKKPTIFRATAQWFASIKDFREDLLKAVEKTKWVPTWGETRLYNMVRDRGDWCISRQRAWGVPIPVFYAENEEPIITDETIEHVSNLFREHGSNVWFEREAKDLLPEGFTHEGSPNGRRFTKETDIMDVWFDSGSSHQAVLEEREDLQRPADLYLEGSDQYRGWFNSSLSTSVAVTGEAPYKGVLSHGFALDGEGRKMSKSLGNVVIPEKVMKQLGADILRLWVASVDYQADVRVSDNILKQVAEVYRKIRNTFRFLLGNLADFNPTTDAVAVEDLREVDRYMLVKLNKLIDKVKKSYDSYEFSSIYHAVHNFCTIDMSSFYLDFAKDVLYIEAENNVERRSIQTVLYETLLSLTKLVSPILSHTADEVWVHIPNVTEESVQLVDMPEVQEEIEGADQLVEKWDAFMELRDEVLKALEQARNEKVIGKSLEAKLTLYPTADTKELLASISENVGQLFIVSDLEVAEGEAPAEAQKFSYASIVVSKAEGEKCERCWVVSPTVGEDDQDHPTLCTRCADVVKNHYVQQMEYKDTLLMPKTEFPMRGNLPNREPKMQEQWAEMNIYEKVQKRTEGRPLFVLHDGPPYANGDIHMGHALNKILKDFIVRYKSMSGFCAPYVPGWDTHGLPIETALTKNKKVNRKEMTVAEFRKLCEQYAWEQVNGQREQFKRLGVRGDWDNPYVTLQPQYEAQQIKVFGDMAKKGYIYKGLKPVYWSPSSESALAEAEIEYYDKRSASIYVAFNVKDGKGVLEQDEKFIIWTTTPWTMPANQGIAVNPELQYSVVEADGAKYVVATELIETVAKEIEWADYKTLRTVKGSELERVVAEHPIYKRDSLVVLGDHVTTDAGTGCVHTAPGHGEDDFIVGQKYGLEVLCPVDSKGHMTNEAPGFEGLFYDKANKPITDKLEEEGALLKLSFITHSYPHDWRTKKPTIFRATAQWFASIKDFREDLLKAVEKTKWVPTWGETRLYNMVRDRGDWCISRQRAWGVPIPVFYAENEEPIITDETIEHVSNLFREHGSNVWFEREAKDLLPEGFTHEGSPNGRFTKETDIMDVWFDSGSSHQAVLEEREDLQRPADLYLEGSDQYRGWFNSSLSTSVAVTGEAPYKGVLSHGFALDGEGRKMSKSLGNVVIPEKVMKQLGADILRLWVASVDYQADVRVSDNILKQVAEVYRKIRNTFRFLLGNLADFNPTTDAVAVEDLREVDRYMLVKLNKLIDKVKKSYDSYEFSSIYHAVHNFCTIDMSSFYLDFAKDVLYIEAENNVERRSIQTVLYETLLSLTKLVSPILSHTADEVWVHIPNVTEESVQLVDMPEVQEIEGADQLVEKWDAFMELRDEVLKALEQARNEKVIGKSLEAKLTLYPTADTKELLASISENVGQLFIVSDLEVAEGEAPAEAQKFSYASIVVSKAEGEKCERCWVVSPTVGEDQDHPTLCTRCADVVKNHYVQQ

InterPro domains:
  IPR001412 Aminoacyl-tRNA synthetase, class I, conserved site [PS00178] (57-68)
  IPR002300 Aminoacyl-tRNA synthetase, class Ia [PF00133] (27-633)
  IPR002301 Isoleucine-tRNA ligase [PR00984] (50-61)
  IPR002301 Isoleucine-tRNA ligase [PR00984] (229-252)
  IPR002301 Isoleucine-tRNA ligase [PR00984] (391-406)
  IPR002301 Isoleucine-tRNA ligase [PR00984] (519-532)
  IPR002301 Isoleucine-tRNA ligase [PR00984] (553-562)
  IPR002301 Isoleucine-tRNA ligase [TIGR00392] (13-833)
  IPR009008 Valyl/Leucyl/Isoleucyl-tRNA synthetase, editing domain [G3DSA:3.90.740.10] (210-358)
  IPR009008 Valyl/Leucyl/Isoleucyl-tRNA synthetase, editing domain [SSF50677] (203-393)
  IPR009080 Aminoacyl-tRNA synthetase, class Ia, anticodon-binding [SSF47323] (644-916)
  IPR010663 Zinc finger, FPG/IleRS-type [PF06827] (884-913)
  IPR013155 Methionyl/Valyl/Leucyl/Isoleucyl-tRNA synthetase, anticodon-binding [PF08264] (677-830)
  IPR014729 Rossmann-like alpha/beta/alpha sandwich fold [G3DSA:3.40.50.620] (38-209)
  IPR014729 Rossmann-like alpha/beta/alpha sandwich fold [G3DSA:3.40.50.620] (362-632)
  IPR023585 Isoleucine-tRNA ligase, type 1 [MF_02002] (1-915)
  IPR033708 Isoleucyl tRNA synthetase type 1, anticodon-binding domain [cd07960] (632-810)
  IPR050081 Isoleucine--tRNA ligase [PTHR42765] (2-916)